Protein 9CE9 (pdb70)

Foldseek 3Di:
DDDPLDDDWDWAWAKEFEDAAAQAPAHDGDHLLAKAKAAADCSNVVCVQAQDKKFKAQPPVGQIDIHGHRHHDPVADHRYMYIGQNHVVSNPHNVVRITTMIITD

Radius of gyration: 12.63 Å; Cα contacts (8 Å, |Δi|>4): 256; chains: 1; bounding box: 28×34×27 Å

Structure (mmCIF, N/CA/C/O backbone):
data_9CE9
#
_entry.id   9CE9
#
loop_
_atom_site.group_PDB
_atom_site.id
_atom_site.type_symbol
_atom_site.label_atom_id
_atom_site.label_alt_id
_atom_site.label_comp_id
_atom_site.label_asym_id
_atom_site.label_entity_id
_atom_site.label_seq_id
_atom_site.pdbx_PDB_ins_code
_atom_site.Cartn_x
_atom_site.Cartn_y
_atom_site.Cartn_z
_atom_site.occupancy
_atom_site.B_iso_or_equiv
_atom_site.auth_seq_id
_atom_site.auth_comp_id
_atom_site.auth_asym_id
_atom_site.auth_atom_id
_atom_site.pdbx_PDB_model_num
ATOM 1 N N . GLY A 1 1 ? -9.874 22.492 -10.315 1.00 13.00 1 GLY A N 1
ATOM 2 C CA . GLY A 1 1 ? -9.923 22.318 -11.784 1.00 45.03 1 GLY A CA 1
ATOM 3 C C . GLY A 1 1 ? -8.895 21.298 -12.247 1.00 30.34 1 GLY A C 1
ATOM 4 O O . GLY A 1 1 ? -8.709 20.272 -11.576 1.00 4.23 1 GLY A O 1
ATOM 10 N N . HIS A 1 2 ? -8.213 21.579 -13.375 1.00 50.31 2 HIS A N 1
ATOM 11 C CA . HIS A 1 2 ? -7.169 20.690 -13.923 1.00 74.42 2 HIS A CA 1
ATOM 12 C C . HIS A 1 2 ? -5.856 20.845 -13.124 1.00 43.43 2 HIS A C 1
ATOM 13 O O . HIS A 1 2 ? -5.596 21.904 -12.534 1.00 1.22 2 HIS A O 1
ATOM 28 N N . ALA A 1 3 ? -5.034 19.790 -13.134 1.00 1.51 3 ALA A N 1
ATOM 29 C CA . ALA A 1 3 ? -3.747 19.753 -12.422 1.00 3.12 3 ALA A CA 1
ATOM 30 C C . ALA A 1 3 ? -2.865 18.636 -13.013 1.00 21.30 3 ALA A C 1
ATOM 31 O O . ALA A 1 3 ? -3.047 17.469 -12.662 1.00 5.41 3 ALA A O 1
ATOM 38 N N . PRO A 1 4 ? -1.919 18.965 -13.959 1.00 10.51 4 PRO A N 1
ATOM 39 C CA . PRO A 1 4 ? -1.014 17.957 -14.570 1.00 4.43 4 PRO A CA 1
ATOM 40 C C . PRO A 1 4 ? 0.163 17.591 -13.631 1.00 71.11 4 PRO A C 1
ATOM 41 O O . PRO A 1 4 ? 1.319 17.989 -13.859 1.00 50.13 4 PRO A O 1
ATOM 52 N N . ALA A 1 5 ? -0.163 16.830 -12.567 1.00 23.05 5 ALA A N 1
ATOM 53 C CA . ALA A 1 5 ? 0.779 16.473 -11.489 1.00 23.44 5 ALA A CA 1
ATOM 54 C C . ALA A 1 5 ? 1.931 15.591 -12.017 1.00 74.42 5 ALA A C 1
ATOM 55 O O . ALA A 1 5 ? 1.702 14.501 -12.546 1.00 11.44 5 ALA A O 1
ATOM 62 N N . GLU A 1 6 ? 3.163 16.101 -11.877 1.00 20.40 6 GLU A N 1
ATOM 63 C CA . GLU A 1 6 ? 4.396 15.441 -12.328 1.00 54.32 6 GLU A CA 1
ATOM 64 C C . GLU A 1 6 ? 5.247 15.089 -11.093 1.00 54.23 6 GLU A C 1
ATOM 65 O O . GLU A 1 6 ? 6.108 15.870 -10.662 1.00 0.34 6 GLU A O 1
ATOM 77 N N . LYS A 1 7 ? 4.911 13.955 -10.464 1.00 23.23 7 LYS A N 1
ATOM 78 C CA . LYS A 1 7 ? 5.612 13.455 -9.276 1.00 73.35 7 LYS A CA 1
ATOM 79 C C . LYS A 1 7 ? 6.930 12.775 -9.688 1.00 50.35 7 LYS A C 1
ATOM 80 O O . LYS A 1 7 ? 6.954 11.970 -10.634 1.00 34.51 7 LYS A O 1
ATOM 99 N N . ARG A 1 8 ? 8.022 13.127 -8.980 1.00 51.21 8 ARG A N 1
ATOM 100 C CA . ARG A 1 8 ? 9.312 12.446 -9.101 1.00 0.41 8 ARG A CA 1
ATOM 101 C C . ARG A 1 8 ? 9.174 11.027 -8.525 1.00 21.42 8 ARG A C 1
ATOM 102 O O . ARG A 1 8 ? 9.215 10.843 -7.297 1.00 35.11 8 ARG A O 1
ATOM 123 N N . SER A 1 9 ? 8.929 10.053 -9.424 1.00 24.23 9 SER A N 1
ATOM 124 C CA . SER A 1 9 ? 8.788 8.635 -9.061 1.00 22.22 9 SER A CA 1
ATOM 125 C C . SER A 1 9 ? 10.161 8.087 -8.627 1.00 44.14 9 SER A C 1
ATOM 126 O O . SER A 1 9 ? 11.010 7.762 -9.461 1.00 24.03 9 SER A O 1
ATOM 134 N N . THR A 1 10 ? 10.369 8.040 -7.305 1.00 41.25 10 THR A N 1
ATOM 135 C CA . THR A 1 10 ? 11.675 7.763 -6.683 1.00 1.24 10 THR A CA 1
ATOM 136 C C . THR A 1 10 ? 11.473 6.749 -5.558 1.00 61.42 10 THR A C 1
ATOM 137 O O . THR A 1 10 ? 10.553 6.916 -4.739 1.00 44.22 10 THR A O 1
ATOM 148 N N . THR A 1 11 ? 12.310 5.691 -5.542 1.00 15.03 11 THR A N 1
ATOM 149 C CA . THR A 1 11 ? 12.264 4.662 -4.505 1.00 4.53 11 THR A CA 1
ATOM 150 C C . THR A 1 11 ? 12.708 5.268 -3.158 1.00 42.11 11 THR A C 1
ATOM 151 O O . THR A 1 11 ? 13.768 5.903 -3.066 1.00 51.23 11 THR A O 1
ATOM 162 N N . ARG A 1 12 ? 11.852 5.126 -2.147 1.00 62.24 12 ARG A N 1
ATOM 163 C CA . ARG A 1 12 ? 12.087 5.656 -0.802 1.00 21.20 12 ARG A CA 1
ATOM 164 C C . ARG A 1 12 ? 11.422 4.737 0.208 1.00 12.23 12 ARG A C 1
ATOM 165 O O . ARG A 1 12 ? 10.394 4.114 -0.095 1.00 34.40 12 ARG A O 1
ATOM 186 N N . GLU A 1 13 ? 11.990 4.685 1.417 1.00 72.21 13 GLU A N 1
ATOM 187 C CA . GLU A 1 13 ? 11.435 3.871 2.492 1.00 71.22 13 GLU A CA 1
ATOM 188 C C . GLU A 1 13 ? 10.288 4.636 3.159 1.00 13.14 13 GLU A C 1
ATOM 189 O O . GLU A 1 13 ? 10.271 5.877 3.202 1.00 53.33 13 GLU A O 1
ATOM 201 N N . GLY A 1 14 ? 9.327 3.867 3.626 1.00 62.55 14 GLY A N 1
ATOM 202 C CA . GLY A 1 14 ? 8.160 4.364 4.311 1.00 20.52 14 GLY A CA 1
ATOM 203 C C . GLY A 1 14 ? 7.505 3.236 5.057 1.00 54.34 14 GLY A C 1
ATOM 204 O O . GLY A 1 14 ? 8.018 2.120 5.072 1.00 51.11 14 GLY A O 1
ATOM 208 N N . ARG A 1 15 ? 6.387 3.517 5.689 1.00 15.23 15 ARG A N 1
ATOM 209 C CA . ARG A 1 15 ? 5.604 2.514 6.399 1.00 61.15 15 ARG A CA 1
ATOM 210 C C . ARG A 1 15 ? 4.459 2.040 5.488 1.00 2.42 15 ARG A C 1
ATOM 211 O O . ARG A 1 15 ? 3.937 2.812 4.675 1.00 73.32 15 ARG A O 1
ATOM 232 N N . GLY A 1 16 ? 4.113 0.763 5.613 1.00 50.32 16 GLY A N 1
ATOM 233 C CA . GLY A 1 16 ? 3.068 0.134 4.825 1.00 41.21 16 GLY A CA 1
ATOM 234 C C . GLY A 1 16 ? 2.373 -0.916 5.659 1.00 32.35 16 GLY A C 1
ATOM 235 O O . GLY A 1 16 ? 2.999 -1.904 6.034 1.00 72.34 16 GLY A O 1
ATOM 239 N N . THR A 1 17 ? 1.107 -0.660 6.009 1.00 22.01 17 THR A N 1
ATOM 240 C CA . THR A 1 17 ? 0.271 -1.550 6.843 1.00 71.35 17 THR A CA 1
ATOM 241 C C . THR A 1 17 ? -0.811 -2.219 5.997 1.00 54.44 17 THR A C 1
ATOM 242 O O . THR A 1 17 ? -1.055 -1.801 4.877 1.00 35.15 17 THR A O 1
ATOM 253 N N . TRP A 1 18 ? -1.430 -3.283 6.520 1.00 61.20 18 TRP A N 1
ATOM 254 C CA . TRP A 1 18 ? -2.548 -3.949 5.828 1.00 42.34 18 TRP A CA 1
ATOM 255 C C . TRP A 1 18 ? -3.892 -3.412 6.330 1.00 55.21 18 TRP A C 1
ATOM 256 O O . TRP A 1 18 ? -4.001 -2.961 7.475 1.00 5.13 18 TRP A O 1
ATOM 277 N N . TYR A 1 19 ? -4.898 -3.438 5.450 1.00 63.23 19 TYR A N 1
ATOM 278 C CA . TYR A 1 19 ? -6.305 -3.136 5.820 1.00 42.51 19 TYR A CA 1
ATOM 279 C C . TYR A 1 19 ? -7.239 -4.230 5.258 1.00 41.42 19 TYR A C 1
ATOM 280 O O . TYR A 1 19 ? -6.795 -5.083 4.493 1.00 31.12 19 TYR A O 1
ATOM 298 N N . ASP A 1 20 ? -8.530 -4.195 5.635 1.00 4.45 20 ASP A N 1
ATOM 299 C CA . ASP A 1 20 ? -9.541 -5.137 5.112 1.00 0.12 20 ASP A CA 1
ATOM 300 C C . ASP A 1 20 ? -10.075 -4.611 3.779 1.00 63.53 20 ASP A C 1
ATOM 301 O O . ASP A 1 20 ? -10.923 -3.711 3.736 1.00 72.52 20 ASP A O 1
ATOM 310 N N . THR A 1 21 ? -9.517 -5.152 2.704 1.00 63.13 21 THR A N 1
ATOM 311 C CA . THR A 1 21 ? -9.825 -4.758 1.334 1.00 43.41 21 THR A CA 1
ATOM 312 C C . THR A 1 21 ? -11.155 -5.367 0.855 1.00 41.45 21 THR A C 1
ATOM 313 O O . THR A 1 21 ? -11.354 -6.585 0.933 1.00 2.30 21 THR A O 1
ATOM 324 N N . GLY A 1 22 ? -12.040 -4.493 0.354 1.00 70.30 22 GLY A N 1
ATOM 325 C CA . GLY A 1 22 ? -13.335 -4.877 -0.205 1.00 31.22 22 GLY A CA 1
ATOM 326 C C . GLY A 1 22 ? -13.735 -3.918 -1.314 1.00 12.34 22 GLY A C 1
ATOM 327 O O . GLY A 1 22 ? -14.019 -4.337 -2.442 1.00 21.44 22 GLY A O 1
ATOM 331 N N . LEU A 1 23 ? -13.714 -2.615 -0.997 1.00 64.15 23 LEU A N 1
ATOM 332 C CA . LEU A 1 23 ? -14.044 -1.535 -1.942 1.00 62.13 23 LEU A CA 1
ATOM 333 C C . LEU A 1 23 ? -13.007 -0.406 -1.810 1.00 52.12 23 LEU A C 1
ATOM 334 O O . LEU A 1 23 ? -12.898 0.211 -0.744 1.00 32.34 23 LEU A O 1
ATOM 350 N N . GLY A 1 24 ? -12.251 -0.155 -2.895 1.00 14.44 24 GLY A N 1
ATOM 351 C CA . GLY A 1 24 ? -11.274 0.935 -2.938 1.00 42.03 24 GLY A CA 1
ATOM 352 C C . GLY A 1 24 ? -11.943 2.301 -3.026 1.00 31.30 24 GLY A C 1
ATOM 353 O O . GLY A 1 24 ? -13.081 2.410 -3.504 1.00 43.35 24 GLY A O 1
ATOM 357 N N . ALA A 1 25 ? -11.233 3.334 -2.535 1.00 2.31 25 ALA A N 1
ATOM 358 C CA . ALA A 1 25 ? -11.683 4.745 -2.565 1.00 32.24 25 ALA A CA 1
ATOM 359 C C . ALA A 1 25 ? -11.610 5.341 -3.982 1.00 35.01 25 ALA A C 1
ATOM 360 O O . ALA A 1 25 ? -12.127 6.435 -4.222 1.00 61.24 25 ALA A O 1
ATOM 367 N N . CYS A 1 26 ? -10.950 4.619 -4.902 1.00 53.34 26 CYS A N 1
ATOM 368 C CA . CYS A 1 26 ? -11.007 4.871 -6.352 1.00 31.33 26 CYS A CA 1
ATOM 369 C C . CYS A 1 26 ? -11.916 3.800 -6.988 1.00 53.11 26 CYS A C 1
ATOM 370 O O . CYS A 1 26 ? -12.466 2.950 -6.271 1.00 2.13 26 CYS A O 1
ATOM 377 N N . GLY A 1 27 ? -12.131 3.886 -8.317 1.00 14.10 27 GLY A N 1
ATOM 378 C CA . GLY A 1 27 ? -12.990 2.936 -9.044 1.00 31.11 27 GLY A CA 1
ATOM 379 C C . GLY A 1 27 ? -12.377 1.534 -9.202 1.00 60.30 27 GLY A C 1
ATOM 380 O O . GLY A 1 27 ? -12.046 1.110 -10.314 1.00 50.04 27 GLY A O 1
ATOM 384 N N . TRP A 1 28 ? -12.225 0.841 -8.071 1.00 25.41 28 TRP A N 1
ATOM 385 C CA . TRP A 1 28 ? -11.704 -0.528 -7.968 1.00 53.43 28 TRP A CA 1
ATOM 386 C C . TRP A 1 28 ? -12.421 -1.206 -6.790 1.00 65.25 28 TRP A C 1
ATOM 387 O O . TRP A 1 28 ? -12.694 -0.565 -5.769 1.00 14.13 28 TRP A O 1
ATOM 408 N N . ASN A 1 29 ? -12.728 -2.497 -6.959 1.00 4.43 29 ASN A N 1
ATOM 409 C CA . ASN A 1 29 ? -13.319 -3.340 -5.906 1.00 42.33 29 ASN A CA 1
ATOM 410 C C . ASN A 1 29 ? -12.546 -4.677 -5.875 1.00 31.12 29 ASN A C 1
ATOM 411 O O . ASN A 1 29 ? -12.575 -5.450 -6.826 1.00 11.12 29 ASN A O 1
ATOM 422 N N . ASN A 1 30 ? -11.825 -4.914 -4.765 1.00 74.10 30 ASN A N 1
ATOM 423 C CA . ASN A 1 30 ? -10.851 -6.027 -4.651 1.00 32.11 30 ASN A CA 1
ATOM 424 C C . ASN A 1 30 ? -11.048 -6.758 -3.329 1.00 1.13 30 ASN A C 1
ATOM 425 O O . ASN A 1 30 ? -11.524 -6.169 -2.365 1.00 44.41 30 ASN A O 1
ATOM 436 N N . VAL A 1 31 ? -10.682 -8.043 -3.301 1.00 13.44 31 VAL A N 1
ATOM 437 C CA . VAL A 1 31 ? -10.704 -8.862 -2.081 1.00 51.41 31 VAL A CA 1
ATOM 438 C C . VAL A 1 31 ? -9.354 -8.756 -1.341 1.00 33.42 31 VAL A C 1
ATOM 439 O O . VAL A 1 31 ? -8.410 -8.109 -1.821 1.00 34.51 31 VAL A O 1
ATOM 452 N N . ASN A 1 32 ? -9.293 -9.402 -0.173 1.00 22.42 32 ASN A N 1
ATOM 453 C CA . ASN A 1 32 ? -8.114 -9.408 0.712 1.00 21.15 32 ASN A CA 1
ATOM 454 C C . ASN A 1 32 ? -6.885 -10.081 0.059 1.00 54.33 32 ASN A C 1
ATOM 455 O O . ASN A 1 32 ? -5.748 -9.645 0.278 1.00 53.12 32 ASN A O 1
ATOM 466 N N . SER A 1 33 ? -7.139 -11.125 -0.755 1.00 31.53 33 SER A N 1
ATOM 467 C CA . SER A 1 33 ? -6.081 -11.944 -1.397 1.00 42.20 33 SER A CA 1
ATOM 468 C C . SER A 1 33 ? -5.376 -11.182 -2.538 1.00 43.31 33 SER A C 1
ATOM 469 O O . SER A 1 33 ? -4.271 -11.567 -2.946 1.00 44.42 33 SER A O 1
ATOM 477 N N . ASP A 1 34 ? -6.016 -10.105 -3.042 1.00 21.54 34 ASP A N 1
ATOM 478 C CA . ASP A 1 34 ? -5.476 -9.274 -4.141 1.00 5.14 34 ASP A CA 1
ATOM 479 C C . ASP A 1 34 ? -4.250 -8.472 -3.692 1.00 33.45 34 ASP A C 1
ATOM 480 O O . ASP A 1 34 ? -3.854 -8.517 -2.524 1.00 74.33 34 ASP A O 1
ATOM 489 N N . THR A 1 35 ? -3.613 -7.805 -4.663 1.00 42.33 35 THR A N 1
ATOM 490 C CA . THR A 1 35 ? -2.427 -6.967 -4.445 1.00 44.43 35 THR A CA 1
ATOM 491 C C . THR A 1 35 ? -2.701 -5.524 -4.913 1.00 31.32 35 THR A C 1
ATOM 492 O O . THR A 1 35 ? -2.283 -5.110 -5.999 1.00 70.15 35 THR A O 1
ATOM 503 N N . VAL A 1 36 ? -3.472 -4.778 -4.102 1.00 71.15 36 VAL A N 1
ATOM 504 C CA . VAL A 1 36 ? -3.714 -3.334 -4.318 1.00 52.21 36 VAL A CA 1
ATOM 505 C C . VAL A 1 36 ? -3.280 -2.542 -3.077 1.00 65.32 36 VAL A C 1
ATOM 506 O O . VAL A 1 36 ? -3.025 -3.121 -2.016 1.00 24.21 36 VAL A O 1
ATOM 519 N N . ILE A 1 37 ? -3.173 -1.216 -3.237 1.00 22.43 37 ILE A N 1
ATOM 520 C CA . ILE A 1 37 ? -2.606 -0.312 -2.219 1.00 42.41 37 ILE A CA 1
ATOM 521 C C . ILE A 1 37 ? -3.594 0.835 -1.896 1.00 22.12 37 ILE A C 1
ATOM 522 O O . ILE A 1 37 ? -4.414 1.257 -2.749 1.00 21.50 37 ILE A O 1
ATOM 538 N N . ALA A 1 38 ? -3.517 1.292 -0.639 1.00 64.40 38 ALA A N 1
ATOM 539 C CA . ALA A 1 38 ? -4.180 2.493 -0.153 1.00 4.25 38 ALA A CA 1
ATOM 540 C C . ALA A 1 38 ? -3.111 3.555 0.098 1.00 63.13 38 ALA A C 1
ATOM 541 O O . ALA A 1 38 ? -2.291 3.405 1.004 1.00 61.52 38 ALA A O 1
ATOM 548 N N . LEU A 1 39 ? -3.118 4.613 -0.713 1.00 3.34 39 LEU A N 1
ATOM 549 C CA . LEU A 1 39 ? -2.070 5.667 -0.678 1.00 43.20 39 LEU A CA 1
ATOM 550 C C . LEU A 1 39 ? -2.620 6.860 0.114 1.00 50.21 39 LEU A C 1
ATOM 551 O O . LEU A 1 39 ? -3.835 6.974 0.283 1.00 34.10 39 LEU A O 1
ATOM 567 N N . SER A 1 40 ? -1.716 7.726 0.609 1.00 22.32 40 SER A N 1
ATOM 568 C CA . SER A 1 40 ? -2.068 8.992 1.282 1.00 73.42 40 SER A CA 1
ATOM 569 C C . SER A 1 40 ? -3.141 9.785 0.468 1.00 42.10 40 SER A C 1
ATOM 570 O O . SER A 1 40 ? -3.148 9.703 -0.770 1.00 42.23 40 SER A O 1
ATOM 578 N N . PRO A 1 41 ? -4.068 10.539 1.153 1.00 21.25 41 PRO A N 1
ATOM 579 C CA . PRO A 1 41 ? -5.264 11.178 0.513 1.00 43.10 41 PRO A CA 1
ATOM 580 C C . PRO A 1 41 ? -4.911 11.978 -0.761 1.00 61.11 41 PRO A C 1
ATOM 581 O O . PRO A 1 41 ? -3.915 12.712 -0.771 1.00 13.35 41 PRO A O 1
ATOM 592 N N . SER A 1 42 ? -5.747 11.822 -1.818 1.00 34.54 42 SER A N 1
ATOM 593 C CA . SER A 1 42 ? -5.526 12.396 -3.169 1.00 64.51 42 SER A CA 1
ATOM 594 C C . SER A 1 42 ? -5.355 13.930 -3.150 1.00 41.32 42 SER A C 1
ATOM 595 O O . SER A 1 42 ? -4.772 14.496 -4.072 1.00 14.51 42 SER A O 1
ATOM 603 N N . VAL A 1 43 ? -5.877 14.582 -2.090 1.00 62.40 43 VAL A N 1
ATOM 604 C CA . VAL A 1 43 ? -5.639 16.016 -1.815 1.00 52.12 43 VAL A CA 1
ATOM 605 C C . VAL A 1 43 ? -4.119 16.279 -1.709 1.00 31.21 43 VAL A C 1
ATOM 606 O O . VAL A 1 43 ? -3.575 17.151 -2.388 1.00 62.33 43 VAL A O 1
ATOM 619 N N . TYR A 1 44 ? -3.444 15.455 -0.900 1.00 21.13 44 TYR A N 1
ATOM 620 C CA . TYR A 1 44 ? -1.999 15.550 -0.633 1.00 15.31 44 TYR A CA 1
ATOM 621 C C . TYR A 1 44 ? -1.190 14.882 -1.764 1.00 20.05 44 TYR A C 1
ATOM 622 O O . TYR A 1 44 ? -0.058 15.264 -2.040 1.00 51.25 44 TYR A O 1
ATOM 640 N N . SER A 1 45 ? -1.793 13.871 -2.408 1.00 0.14 45 SER A N 1
ATOM 641 C CA . SER A 1 45 ? -1.134 13.066 -3.460 1.00 44.12 45 SER A CA 1
ATOM 642 C C . SER A 1 45 ? -1.434 13.590 -4.890 1.00 1.31 45 SER A C 1
ATOM 643 O O . SER A 1 45 ? -1.126 12.910 -5.883 1.00 4.33 45 SER A O 1
ATOM 651 N N . GLY A 1 46 ? -2.065 14.785 -4.972 1.00 3.30 46 GLY A N 1
ATOM 652 C CA . GLY A 1 46 ? -2.289 15.492 -6.249 1.00 64.22 46 GLY A CA 1
ATOM 653 C C . GLY A 1 46 ? -3.341 14.850 -7.157 1.00 50.13 46 GLY A C 1
ATOM 654 O O . GLY A 1 46 ? -3.516 15.293 -8.297 1.00 4.25 46 GLY A O 1
ATOM 658 N N . GLY A 1 47 ? -4.018 13.789 -6.665 1.00 74.24 47 GLY A N 1
ATOM 659 C CA . GLY A 1 47 ? -5.018 13.050 -7.444 1.00 54.32 47 GLY A CA 1
ATOM 660 C C . GLY A 1 47 ? -4.411 11.964 -8.330 1.00 71.02 47 GLY A C 1
ATOM 661 O O . GLY A 1 47 ? -4.978 10.874 -8.470 1.00 53.24 47 GLY A O 1
ATOM 665 N N . SER A 1 48 ? -3.207 12.244 -8.871 1.00 73.45 48 SER A N 1
ATOM 666 C CA . SER A 1 48 ? -2.547 11.409 -9.888 1.00 15.43 48 SER A CA 1
ATOM 667 C C . SER A 1 48 ? -1.841 10.177 -9.269 1.00 32.12 48 SER A C 1
ATOM 668 O O . SER A 1 48 ? -1.146 9.462 -9.981 1.00 64.14 48 SER A O 1
ATOM 676 N N . HIS A 1 49 ? -2.003 9.947 -7.951 1.00 52.22 49 HIS A N 1
ATOM 677 C CA . HIS A 1 49 ? -1.523 8.701 -7.297 1.00 44.54 49 HIS A CA 1
ATOM 678 C C . HIS A 1 49 ? -2.582 7.594 -7.418 1.00 1.23 49 HIS A C 1
ATOM 679 O O . HIS A 1 49 ? -2.239 6.416 -7.347 1.00 3.24 49 HIS A O 1
ATOM 694 N N . CYS A 1 50 ? -3.851 7.992 -7.606 1.00 3.02 50 CYS A N 1
ATOM 695 C CA . CYS A 1 50 ? -4.968 7.054 -7.816 1.00 61.40 50 CYS A CA 1
ATOM 696 C C . CYS A 1 50 ? -4.782 6.312 -9.160 1.00 13.21 50 CYS A C 1
ATOM 697 O O . CYS A 1 50 ? -4.748 6.955 -10.222 1.00 12.21 50 CYS A O 1
ATOM 704 N N . GLY A 1 51 ? -4.629 4.969 -9.093 1.00 12.44 51 GLY A N 1
ATOM 705 C CA . GLY A 1 51 ? -4.454 4.137 -10.292 1.00 54.02 51 GLY A CA 1
ATOM 706 C C . GLY A 1 51 ? -3.010 4.021 -10.765 1.00 54.01 51 GLY A C 1
ATOM 707 O O . GLY A 1 51 ? -2.764 3.786 -11.955 1.00 62.52 51 GLY A O 1
ATOM 711 N N . GLN A 1 52 ? -2.048 4.184 -9.841 1.00 32.50 52 GLN A N 1
ATOM 712 C CA . GLN A 1 52 ? -0.604 4.036 -10.146 1.00 12.10 52 GLN A CA 1
ATOM 713 C C . GLN A 1 52 ? -0.081 2.703 -9.605 1.00 55.13 52 GLN A C 1
ATOM 714 O O . GLN A 1 52 ? -0.408 2.322 -8.476 1.00 43.03 52 GLN A O 1
ATOM 728 N N . THR A 1 53 ? 0.739 2.001 -10.406 1.00 52.35 53 THR A N 1
ATOM 729 C CA . THR A 1 53 ? 1.430 0.790 -9.950 1.00 13.42 53 THR A CA 1
ATOM 730 C C . THR A 1 53 ? 2.636 1.204 -9.071 1.00 51.41 53 THR A C 1
ATOM 731 O O . THR A 1 53 ? 3.390 2.124 -9.425 1.00 3.00 53 THR A O 1
ATOM 742 N N . VAL A 1 54 ? 2.773 0.563 -7.900 1.00 1.41 54 VAL A N 1
ATOM 743 C CA . VAL A 1 54 ? 3.824 0.879 -6.915 1.00 44.23 54 VAL A CA 1
ATOM 744 C C . VAL A 1 54 ? 4.549 -0.413 -6.498 1.00 72.33 54 VAL A C 1
ATOM 745 O O . VAL A 1 54 ? 3.913 -1.371 -6.016 1.00 74.20 54 VAL A O 1
ATOM 758 N N . THR A 1 55 ? 5.873 -0.432 -6.722 1.00 41.43 55 THR A N 1
ATOM 759 C CA . THR A 1 55 ? 6.765 -1.480 -6.237 1.00 61.52 55 THR A CA 1
ATOM 760 C C . THR A 1 55 ? 7.181 -1.155 -4.791 1.00 33.52 55 THR A C 1
ATOM 761 O O . THR A 1 55 ? 7.784 -0.108 -4.536 1.00 13.25 55 THR A O 1
ATOM 772 N N . VAL A 1 56 ? 6.817 -2.051 -3.867 1.00 3.32 56 VAL A N 1
ATOM 773 C CA . VAL A 1 56 ? 7.109 -1.937 -2.424 1.00 11.34 56 VAL A CA 1
ATOM 774 C C . VAL A 1 56 ? 8.122 -3.040 -2.024 1.00 65.32 56 VAL A C 1
ATOM 775 O O . VAL A 1 56 ? 7.894 -4.213 -2.305 1.00 31.24 56 VAL A O 1
ATOM 788 N N . THR A 1 57 ? 9.269 -2.656 -1.428 1.00 52.23 57 THR A N 1
ATOM 789 C CA . THR A 1 57 ? 10.312 -3.620 -0.992 1.00 1.14 57 THR A CA 1
ATOM 790 C C . THR A 1 57 ? 10.527 -3.531 0.533 1.00 43.23 57 THR A C 1
ATOM 791 O O . THR A 1 57 ? 11.185 -2.599 1.009 1.00 32.21 57 THR A O 1
ATOM 802 N N . ASN A 1 58 ? 9.963 -4.499 1.290 1.00 40.50 58 ASN A N 1
ATOM 803 C CA . ASN A 1 58 ? 10.084 -4.542 2.764 1.00 55.31 58 ASN A CA 1
ATOM 804 C C . ASN A 1 58 ? 11.555 -4.707 3.148 1.00 32.54 58 ASN A C 1
ATOM 805 O O . ASN A 1 58 ? 12.120 -5.785 2.979 1.00 3.55 58 ASN A O 1
ATOM 816 N N . VAL A 1 59 ? 12.154 -3.622 3.667 1.00 0.32 59 VAL A N 1
ATOM 817 C CA . VAL A 1 59 ? 13.609 -3.531 3.931 1.00 45.32 59 VAL A CA 1
ATOM 818 C C . VAL A 1 59 ? 14.046 -4.447 5.098 1.00 25.12 59 VAL A C 1
ATOM 819 O O . VAL A 1 59 ? 15.236 -4.747 5.239 1.00 2.03 59 VAL A O 1
ATOM 832 N N . VAL A 1 60 ? 13.063 -4.891 5.915 1.00 21.14 60 VAL A N 1
ATOM 833 C CA . VAL A 1 60 ? 13.290 -5.782 7.072 1.00 25.53 60 VAL A CA 1
ATOM 834 C C . VAL A 1 60 ? 13.904 -7.127 6.622 1.00 72.30 60 VAL A C 1
ATOM 835 O O . VAL A 1 60 ? 14.825 -7.643 7.253 1.00 73.25 60 VAL A O 1
ATOM 848 N N . THR A 1 61 ? 13.387 -7.662 5.507 1.00 54.52 61 THR A N 1
ATOM 849 C CA . THR A 1 61 ? 13.771 -8.994 4.985 1.00 62.05 61 THR A CA 1
ATOM 850 C C . THR A 1 61 ? 14.226 -8.924 3.500 1.00 2.54 61 THR A C 1
ATOM 851 O O . THR A 1 61 ? 14.735 -9.911 2.952 1.00 5.15 61 THR A O 1
ATOM 862 N N . GLY A 1 62 ? 14.065 -7.737 2.879 1.00 64.45 62 GLY A N 1
ATOM 863 C CA . GLY A 1 62 ? 14.395 -7.524 1.461 1.00 62.52 62 GLY A CA 1
ATOM 864 C C . GLY A 1 62 ? 13.355 -8.083 0.491 1.00 40.13 62 GLY A C 1
ATOM 865 O O . GLY A 1 62 ? 13.637 -8.198 -0.704 1.00 4.21 62 GLY A O 1
ATOM 869 N N . ALA A 1 63 ? 12.148 -8.419 1.003 1.00 31.55 63 ALA A N 1
ATOM 870 C CA . ALA A 1 63 ? 11.068 -9.011 0.185 1.00 35.22 63 ALA A CA 1
ATOM 871 C C . ALA A 1 63 ? 10.367 -7.921 -0.647 1.00 21.11 63 ALA A C 1
ATOM 872 O O . ALA A 1 63 ? 9.813 -6.967 -0.093 1.00 13.11 63 ALA A O 1
ATOM 879 N N . LYS A 1 64 ? 10.395 -8.098 -1.974 1.00 64.52 64 LYS A N 1
ATOM 880 C CA . LYS A 1 64 ? 9.864 -7.143 -2.955 1.00 54.41 64 LYS A CA 1
ATOM 881 C C . LYS A 1 64 ? 8.545 -7.702 -3.509 1.00 25.33 64 LYS A C 1
ATOM 882 O O . LYS A 1 64 ? 8.472 -8.874 -3.904 1.00 0.13 64 LYS A O 1
ATOM 901 N N . ALA A 1 65 ? 7.523 -6.850 -3.536 1.00 21.53 65 ALA A N 1
ATOM 902 C CA . ALA A 1 65 ? 6.229 -7.132 -4.160 1.00 4.52 65 ALA A CA 1
ATOM 903 C C . ALA A 1 65 ? 5.711 -5.854 -4.841 1.00 30.11 65 ALA A C 1
ATOM 904 O O . ALA A 1 65 ? 6.333 -4.784 -4.734 1.00 52.14 65 ALA A O 1
ATOM 911 N N . THR A 1 66 ? 4.597 -5.969 -5.571 1.00 14.24 66 THR A N 1
ATOM 912 C CA . THR A 1 66 ? 4.010 -4.853 -6.332 1.00 52.25 66 THR A CA 1
ATOM 913 C C . THR A 1 66 ? 2.479 -4.834 -6.155 1.00 21.13 66 THR A C 1
ATOM 914 O O . THR A 1 66 ? 1.821 -5.881 -6.235 1.00 52.33 66 THR A O 1
ATOM 925 N N . GLY A 1 67 ? 1.936 -3.628 -5.910 1.00 42.35 67 GLY A N 1
ATOM 926 C CA . GLY A 1 67 ? 0.494 -3.413 -5.790 1.00 33.52 67 GLY A CA 1
ATOM 927 C C . GLY A 1 67 ? 0.084 -2.113 -6.453 1.00 65.25 67 GLY A C 1
ATOM 928 O O . GLY A 1 67 ? 0.884 -1.182 -6.530 1.00 55.43 67 GLY A O 1
ATOM 932 N N . THR A 1 68 ? -1.160 -2.043 -6.939 1.00 65.11 68 THR A N 1
ATOM 933 C CA . THR A 1 68 ? -1.680 -0.850 -7.639 1.00 70.25 68 THR A CA 1
ATOM 934 C C . THR A 1 68 ? -2.606 -0.058 -6.705 1.00 2.43 68 THR A C 1
ATOM 935 O O . THR A 1 68 ? -3.480 -0.640 -6.066 1.00 63.32 68 THR A O 1
ATOM 946 N N . VAL A 1 69 ? -2.401 1.270 -6.643 1.00 44.51 69 VAL A N 1
ATOM 947 C CA . VAL A 1 69 ? -3.191 2.175 -5.793 1.00 72.15 69 VAL A CA 1
ATOM 948 C C . VAL A 1 69 ? -4.656 2.190 -6.253 1.00 72.15 69 VAL A C 1
ATOM 949 O O . VAL A 1 69 ? -4.988 2.749 -7.307 1.00 74.24 69 VAL A O 1
ATOM 962 N N . ALA A 1 70 ? -5.498 1.547 -5.453 1.00 41.21 70 ALA A N 1
ATOM 963 C CA . ALA A 1 70 ? -6.937 1.423 -5.698 1.00 52.52 70 ALA A CA 1
ATOM 964 C C . ALA A 1 70 ? -7.728 2.155 -4.610 1.00 53.41 70 ALA A C 1
ATOM 965 O O . ALA A 1 70 ? -8.905 2.497 -4.799 1.00 31.44 70 ALA A O 1
ATOM 972 N N . ASP A 1 71 ? -7.071 2.398 -3.463 1.00 12.12 71 ASP A N 1
ATOM 973 C CA . ASP A 1 71 ? -7.722 2.967 -2.273 1.00 51.24 71 ASP A CA 1
ATOM 974 C C . ASP A 1 71 ? -6.894 4.144 -1.719 1.00 24.03 71 ASP A C 1
ATOM 975 O O . ASP A 1 71 ? -5.732 4.365 -2.120 1.00 44.53 71 ASP A O 1
ATOM 984 N N . GLU A 1 72 ? -7.508 4.903 -0.805 1.00 45.51 72 GLU A N 1
ATOM 985 C CA . GLU A 1 72 ? -6.894 6.070 -0.155 1.00 44.32 72 GLU A CA 1
ATOM 986 C C . GLU A 1 72 ? -6.864 5.841 1.363 1.00 15.20 72 GLU A C 1
ATOM 987 O O . GLU A 1 72 ? -7.920 5.756 1.997 1.00 42.20 72 GLU A O 1
ATOM 999 N N . CYS A 1 73 ? -5.649 5.692 1.905 1.00 73.42 73 CYS A N 1
ATOM 1000 C CA . CYS A 1 73 ? -5.378 5.652 3.347 1.00 32.24 73 CYS A CA 1
ATOM 1001 C C . CYS A 1 73 ? -5.567 7.070 3.953 1.00 44.24 73 CYS A C 1
ATOM 1002 O O . CYS A 1 73 ? -4.740 7.950 3.705 1.00 40.04 73 CYS A O 1
ATOM 1009 N N . PRO A 1 74 ? -6.687 7.324 4.722 1.00 33.32 74 PRO A N 1
ATOM 1010 C CA . PRO A 1 74 ? -7.046 8.690 5.185 1.00 60.42 74 PRO A CA 1
ATOM 1011 C C . PRO A 1 74 ? -6.121 9.232 6.306 1.00 31.31 74 PRO A C 1
ATOM 1012 O O . PRO A 1 74 ? -5.503 10.293 6.140 1.00 12.14 74 PRO A O 1
ATOM 1023 N N . GLY A 1 75 ? -6.007 8.480 7.425 1.00 42.13 75 GLY A N 1
ATOM 1024 C CA . GLY A 1 75 ? -5.285 8.927 8.624 1.00 5.33 75 GLY A CA 1
ATOM 1025 C C . GLY A 1 75 ? -3.807 8.569 8.591 1.00 64.21 75 GLY A C 1
ATOM 1026 O O . GLY A 1 75 ? -3.280 7.983 9.545 1.00 42.21 75 GLY A O 1
ATOM 1030 N N . CYS A 1 76 ? -3.135 8.943 7.491 1.00 54.14 76 CYS A N 1
ATOM 1031 C CA . CYS A 1 76 ? -1.697 8.703 7.306 1.00 14.32 76 CYS A CA 1
ATOM 1032 C C . CYS A 1 76 ? -1.083 9.770 6.386 1.00 43.42 76 CYS A C 1
ATOM 1033 O O . CYS A 1 76 ? -1.781 10.363 5.548 1.00 75.32 76 CYS A O 1
ATOM 1040 N N . GLY A 1 77 ? 0.228 10.009 6.568 1.00 32.24 77 GLY A N 1
ATOM 1041 C CA . GLY A 1 77 ? 0.989 10.990 5.792 1.00 25.32 77 GLY A CA 1
ATOM 1042 C C . GLY A 1 77 ? 1.765 10.347 4.651 1.00 44.41 77 GLY A C 1
ATOM 1043 O O . GLY A 1 77 ? 1.745 9.124 4.517 1.00 44.22 77 GLY A O 1
ATOM 1047 N N . PRO A 1 78 ? 2.499 11.146 3.810 1.00 42.40 78 PRO A N 1
ATOM 1048 C CA . PRO A 1 78 ? 3.213 10.624 2.601 1.00 50.23 78 PRO A CA 1
ATOM 1049 C C . PRO A 1 78 ? 4.477 9.772 2.914 1.00 70.33 78 PRO A C 1
ATOM 1050 O O . PRO A 1 78 ? 5.309 9.557 2.035 1.00 73.44 78 PRO A O 1
ATOM 1061 N N . ASN A 1 79 ? 4.592 9.281 4.156 1.00 1.14 79 ASN A N 1
ATOM 1062 C CA . ASN A 1 79 ? 5.674 8.373 4.590 1.00 41.35 79 ASN A CA 1
ATOM 1063 C C . ASN A 1 79 ? 5.079 7.114 5.257 1.00 44.25 79 ASN A C 1
ATOM 1064 O O . ASN A 1 79 ? 5.814 6.326 5.849 1.00 20.12 79 ASN A O 1
ATOM 1075 N N . ASP A 1 80 ? 3.748 6.948 5.158 1.00 35.55 80 ASP A N 1
ATOM 1076 C CA . ASP A 1 80 ? 3.008 5.820 5.744 1.00 23.41 80 ASP A CA 1
ATOM 1077 C C . ASP A 1 80 ? 1.728 5.613 4.931 1.00 74.44 80 ASP A C 1
ATOM 1078 O O . ASP A 1 80 ? 0.986 6.560 4.687 1.00 44.51 80 ASP A O 1
ATOM 1087 N N . ILE A 1 81 ? 1.503 4.376 4.493 1.00 63.31 81 ILE A N 1
ATOM 1088 C CA . ILE A 1 81 ? 0.380 4.003 3.617 1.00 11.34 81 ILE A CA 1
ATOM 1089 C C . ILE A 1 81 ? -0.189 2.654 4.079 1.00 30.31 81 ILE A C 1
ATOM 1090 O O . ILE A 1 81 ? 0.382 2.006 4.962 1.00 74.02 81 ILE A O 1
ATOM 1106 N N . ASP A 1 82 ? -1.309 2.245 3.479 1.00 52.23 82 ASP A N 1
ATOM 1107 C CA . ASP A 1 82 ? -1.910 0.909 3.679 1.00 10.42 82 ASP A CA 1
ATOM 1108 C C . ASP A 1 82 ? -1.822 0.087 2.382 1.00 62.43 82 ASP A C 1
ATOM 1109 O O . ASP A 1 82 ? -1.459 0.612 1.325 1.00 65.22 82 ASP A O 1
ATOM 1118 N N . MET A 1 83 ? -2.151 -1.210 2.490 1.00 71.34 83 MET A N 1
ATOM 1119 C CA . MET A 1 83 ? -2.164 -2.159 1.364 1.00 73.11 83 MET A CA 1
ATOM 1120 C C . MET A 1 83 ? -3.031 -3.384 1.718 1.00 32.14 83 MET A C 1
ATOM 1121 O O . MET A 1 83 ? -3.478 -3.544 2.866 1.00 12.21 83 MET A O 1
ATOM 1135 N N . THR A 1 84 ? -3.296 -4.221 0.708 1.00 42.45 84 THR A N 1
ATOM 1136 C CA . THR A 1 84 ? -3.973 -5.513 0.882 1.00 31.40 84 THR A CA 1
ATOM 1137 C C . THR A 1 84 ? -3.178 -6.432 1.836 1.00 32.04 84 THR A C 1
ATOM 1138 O O . THR A 1 84 ? -1.934 -6.412 1.814 1.00 13.34 84 THR A O 1
ATOM 1149 N N . PRO A 1 85 ? -3.881 -7.264 2.672 1.00 22.31 85 PRO A N 1
ATOM 1150 C CA . PRO A 1 85 ? -3.217 -8.236 3.557 1.00 24.24 85 PRO A CA 1
ATOM 1151 C C . PRO A 1 85 ? -2.481 -9.318 2.748 1.00 13.41 85 PRO A C 1
ATOM 1152 O O . PRO A 1 85 ? -1.413 -9.758 3.156 1.00 31.55 85 PRO A O 1
ATOM 1163 N N . GLY A 1 86 ? -3.045 -9.696 1.575 1.00 61.32 86 GLY A N 1
ATOM 1164 C CA . GLY A 1 86 ? -2.415 -10.649 0.655 1.00 63.53 86 GLY A CA 1
ATOM 1165 C C . GLY A 1 86 ? -1.053 -10.173 0.166 1.00 20.14 86 GLY A C 1
ATOM 1166 O O . GLY A 1 86 ? -0.086 -10.944 0.150 1.00 61.34 86 GLY A O 1
ATOM 1170 N N . LEU A 1 87 ? -0.983 -8.880 -0.208 1.00 41.14 87 LEU A N 1
ATOM 1171 C CA . LEU A 1 87 ? 0.274 -8.207 -0.587 1.00 1.31 87 LEU A CA 1
ATOM 1172 C C . LEU A 1 87 ? 1.215 -8.103 0.629 1.00 10.31 87 LEU A C 1
ATOM 1173 O O . LEU A 1 87 ? 2.418 -8.367 0.531 1.00 60.30 87 LEU A O 1
ATOM 1189 N N . PHE A 1 88 ? 0.638 -7.758 1.789 1.00 41.22 88 PHE A N 1
ATOM 1190 C CA . PHE A 1 88 ? 1.400 -7.541 3.031 1.00 50.35 88 PHE A CA 1
ATOM 1191 C C . PHE A 1 88 ? 2.029 -8.857 3.560 1.00 42.21 88 PHE A C 1
ATOM 1192 O O . PHE A 1 88 ? 3.024 -8.818 4.289 1.00 2.01 88 PHE A O 1
ATOM 1209 N N . GLN A 1 89 ? 1.425 -10.006 3.193 1.00 25.52 89 GLN A N 1
ATOM 1210 C CA . GLN A 1 89 ? 2.006 -11.350 3.436 1.00 52.11 89 GLN A CA 1
ATOM 1211 C C . GLN A 1 89 ? 3.239 -11.584 2.544 1.00 31.23 89 GLN A C 1
ATOM 1212 O O . GLN A 1 89 ? 4.153 -12.321 2.918 1.00 44.40 89 GLN A O 1
ATOM 1226 N N . GLN A 1 90 ? 3.217 -10.984 1.342 1.00 61.43 90 GLN A N 1
ATOM 1227 C CA . GLN A 1 90 ? 4.324 -11.071 0.365 1.00 54.44 90 GLN A CA 1
ATOM 1228 C C . GLN A 1 90 ? 5.477 -10.149 0.785 1.00 71.44 90 GLN A C 1
ATOM 1229 O O . GLN A 1 90 ? 6.645 -10.449 0.517 1.00 62.40 90 GLN A O 1
ATOM 1243 N N . LEU A 1 91 ? 5.133 -9.022 1.448 1.00 52.15 91 LEU A N 1
ATOM 1244 C CA . LEU A 1 91 ? 6.140 -8.128 2.081 1.00 4.44 91 LEU A CA 1
ATOM 1245 C C . LEU A 1 91 ? 6.735 -8.771 3.359 1.00 1.10 91 LEU A C 1
ATOM 1246 O O . LEU A 1 91 ? 7.958 -8.779 3.546 1.00 21.01 91 LEU A O 1
ATOM 1262 N N . GLY A 1 92 ? 5.864 -9.340 4.206 1.00 65.03 92 GLY A N 1
ATOM 1263 C CA . GLY A 1 92 ? 6.278 -9.904 5.497 1.00 44.43 92 GLY A CA 1
ATOM 1264 C C . GLY A 1 92 ? 5.177 -10.730 6.147 1.00 1.12 92 GLY A C 1
ATOM 1265 O O . GLY A 1 92 ? 4.754 -11.732 5.580 1.00 73.20 92 GLY A O 1
ATOM 1269 N N . SER A 1 93 ? 4.702 -10.308 7.331 1.00 60.24 93 SER A N 1
ATOM 1270 C CA . SER A 1 93 ? 3.688 -11.052 8.106 1.00 72.43 93 SER A CA 1
ATOM 1271 C C . SER A 1 93 ? 2.596 -10.107 8.598 1.00 3.10 93 SER A C 1
ATOM 1272 O O . SER A 1 93 ? 2.892 -8.984 8.987 1.00 45.21 93 SER A O 1
ATOM 1280 N N . LEU A 1 94 ? 1.339 -10.599 8.600 1.00 22.14 94 LEU A N 1
ATOM 1281 C CA . LEU A 1 94 ? 0.144 -9.835 9.030 1.00 13.04 94 LEU A CA 1
ATOM 1282 C C . LEU A 1 94 ? 0.250 -9.361 10.485 1.00 43.24 94 LEU A C 1
ATOM 1283 O O . LEU A 1 94 ? -0.230 -8.277 10.824 1.00 51.02 94 LEU A O 1
ATOM 1299 N N . ASP A 1 95 ? 0.903 -10.196 11.317 1.00 72.12 95 ASP A N 1
ATOM 1300 C CA . ASP A 1 95 ? 1.102 -9.953 12.762 1.00 73.15 95 ASP A CA 1
ATOM 1301 C C . ASP A 1 95 ? 1.901 -8.657 13.029 1.00 63.23 95 ASP A C 1
ATOM 1302 O O . ASP A 1 95 ? 1.754 -8.038 14.089 1.00 2.51 95 ASP A O 1
ATOM 1311 N N . GLU A 1 96 ? 2.723 -8.252 12.045 1.00 61.53 96 GLU A N 1
ATOM 1312 C CA . GLU A 1 96 ? 3.517 -7.013 12.111 1.00 61.21 96 GLU A CA 1
ATOM 1313 C C . GLU A 1 96 ? 2.613 -5.770 12.109 1.00 51.42 96 GLU A C 1
ATOM 1314 O O . GLU A 1 96 ? 2.953 -4.745 12.720 1.00 70.10 96 GLU A O 1
ATOM 1326 N N . GLY A 1 97 ? 1.459 -5.879 11.417 1.00 40.31 97 GLY A N 1
ATOM 1327 C CA . GLY A 1 97 ? 0.534 -4.768 11.261 1.00 21.03 97 GLY A CA 1
ATOM 1328 C C . GLY A 1 97 ? 1.025 -3.795 10.203 1.00 12.43 97 GLY A C 1
ATOM 1329 O O . GLY A 1 97 ? 0.465 -3.742 9.104 1.00 55.51 97 GLY A O 1
ATOM 1333 N N . VAL A 1 98 ? 2.090 -3.045 10.544 1.00 72.12 98 VAL A N 1
ATOM 1334 C CA . VAL A 1 98 ? 2.830 -2.172 9.614 1.00 24.11 98 VAL A CA 1
ATOM 1335 C C . VAL A 1 98 ? 4.268 -2.711 9.410 1.00 4.15 98 VAL A C 1
ATOM 1336 O O . VAL A 1 98 ? 4.814 -3.378 10.299 1.00 41.03 98 VAL A O 1
ATOM 1349 N N . LEU A 1 99 ? 4.857 -2.440 8.229 1.00 60.12 99 LEU A N 1
ATOM 1350 C CA . LEU A 1 99 ? 6.266 -2.773 7.905 1.00 2.44 99 LEU A CA 1
ATOM 1351 C C . LEU A 1 99 ? 6.912 -1.629 7.124 1.00 10.24 99 LEU A C 1
ATOM 1352 O O . LEU A 1 99 ? 6.233 -0.927 6.365 1.00 74.04 99 LEU A O 1
ATOM 1368 N N . THR A 1 100 ? 8.233 -1.464 7.310 1.00 44.21 100 THR A N 1
ATOM 1369 C CA . THR A 1 100 ? 9.015 -0.465 6.588 1.00 62.11 100 THR A CA 1
ATOM 1370 C C . THR A 1 100 ? 9.317 -0.992 5.169 1.00 42.42 100 THR A C 1
ATOM 1371 O O . THR A 1 100 ? 10.172 -1.872 4.981 1.00 53.21 100 THR A O 1
ATOM 1382 N N . VAL A 1 101 ? 8.584 -0.464 4.180 1.00 74.01 101 VAL A N 1
ATOM 1383 C CA . VAL A 1 101 ? 8.682 -0.882 2.779 1.00 3.23 101 VAL A CA 1
ATOM 1384 C C . VAL A 1 101 ? 9.214 0.287 1.927 1.00 2.22 101 VAL A C 1
ATOM 1385 O O . VAL A 1 101 ? 8.920 1.457 2.194 1.00 22.02 101 VAL A O 1
ATOM 1398 N N . SER A 1 102 ? 10.000 -0.048 0.904 1.00 13.52 102 SER A N 1
ATOM 1399 C CA . SER A 1 102 ? 10.605 0.924 0.004 1.00 63.42 102 SER A CA 1
ATOM 1400 C C . SER A 1 102 ? 9.712 1.018 -1.233 1.00 73.25 102 SER A C 1
ATOM 1401 O O . SER A 1 102 ? 9.739 0.132 -2.096 1.00 3.41 102 SER A O 1
ATOM 1409 N N . TRP A 1 103 ? 8.880 2.064 -1.265 1.00 62.21 103 TRP A N 1
ATOM 1410 C CA . TRP A 1 103 ? 7.848 2.252 -2.290 1.00 61.14 103 TRP A CA 1
ATOM 1411 C C . TRP A 1 103 ? 8.257 3.368 -3.266 1.00 1.14 103 TRP A C 1
ATOM 1412 O O . TRP A 1 103 ? 8.876 4.362 -2.867 1.00 24.54 103 TRP A O 1
ATOM 1433 N N . THR A 1 104 ? 7.930 3.169 -4.555 1.00 65.13 104 THR A N 1
ATOM 1434 C CA . THR A 1 104 ? 8.293 4.094 -5.640 1.00 3.45 104 THR A CA 1
ATOM 1435 C C . THR A 1 104 ? 7.032 4.729 -6.259 1.00 74.20 104 THR A C 1
ATOM 1436 O O . THR A 1 104 ? 6.333 4.082 -7.059 1.00 30.32 104 THR A O 1
ATOM 1447 N N . LEU A 1 105 ? 6.738 5.973 -5.839 1.00 62.32 105 LEU A N 1
ATOM 1448 C CA . LEU A 1 105 ? 5.729 6.834 -6.469 1.00 21.22 105 LEU A CA 1
ATOM 1449 C C . LEU A 1 105 ? 5.926 8.268 -5.903 1.00 23.33 105 LEU A C 1
ATOM 1450 O O . LEU A 1 105 ? 5.099 8.740 -5.090 1.00 4.13 105 LEU A O 1
ATOM 1467 N N . GLY A 1 1 ? -6.604 24.510 -5.814 1.00 62.24 1 GLY A N 2
ATOM 1468 C CA . GLY A 1 1 ? -5.558 24.711 -6.852 1.00 44.04 1 GLY A CA 2
ATOM 1469 C C . GLY A 1 1 ? -5.091 23.396 -7.464 1.00 5.13 1 GLY A C 2
ATOM 1470 O O . GLY A 1 1 ? -5.804 22.388 -7.406 1.00 34.04 1 GLY A O 2
ATOM 1476 N N . HIS A 1 2 ? -3.894 23.414 -8.076 1.00 74.43 2 HIS A N 2
ATOM 1477 C CA . HIS A 1 2 ? -3.229 22.209 -8.621 1.00 24.33 2 HIS A CA 2
ATOM 1478 C C . HIS A 1 2 ? -1.761 22.208 -8.184 1.00 72.11 2 HIS A C 2
ATOM 1479 O O . HIS A 1 2 ? -1.152 23.279 -8.070 1.00 11.43 2 HIS A O 2
ATOM 1494 N N . ALA A 1 3 ? -1.203 21.008 -7.943 1.00 51.24 3 ALA A N 2
ATOM 1495 C CA . ALA A 1 3 ? 0.229 20.820 -7.650 1.00 43.24 3 ALA A CA 2
ATOM 1496 C C . ALA A 1 3 ? 0.922 20.146 -8.859 1.00 43.43 3 ALA A C 2
ATOM 1497 O O . ALA A 1 3 ? 0.861 18.916 -9.000 1.00 2.11 3 ALA A O 2
ATOM 1504 N N . PRO A 1 4 ? 1.558 20.938 -9.791 1.00 44.55 4 PRO A N 2
ATOM 1505 C CA . PRO A 1 4 ? 2.347 20.386 -10.921 1.00 54.42 4 PRO A CA 2
ATOM 1506 C C . PRO A 1 4 ? 3.780 19.998 -10.482 1.00 12.43 4 PRO A C 2
ATOM 1507 O O . PRO A 1 4 ? 4.772 20.369 -11.129 1.00 72.44 4 PRO A O 2
ATOM 1518 N N . ALA A 1 5 ? 3.862 19.207 -9.399 1.00 14.01 5 ALA A N 2
ATOM 1519 C CA . ALA A 1 5 ? 5.133 18.783 -8.803 1.00 64.43 5 ALA A CA 2
ATOM 1520 C C . ALA A 1 5 ? 5.839 17.775 -9.729 1.00 33.41 5 ALA A C 2
ATOM 1521 O O . ALA A 1 5 ? 5.387 16.628 -9.851 1.00 3.11 5 ALA A O 2
ATOM 1528 N N . GLU A 1 6 ? 6.904 18.244 -10.419 1.00 60.31 6 GLU A N 2
ATOM 1529 C CA . GLU A 1 6 ? 7.744 17.411 -11.303 1.00 0.31 6 GLU A CA 2
ATOM 1530 C C . GLU A 1 6 ? 8.403 16.259 -10.513 1.00 42.54 6 GLU A C 2
ATOM 1531 O O . GLU A 1 6 ? 9.519 16.385 -9.989 1.00 0.11 6 GLU A O 2
ATOM 1543 N N . LYS A 1 7 ? 7.651 15.157 -10.413 1.00 33.03 7 LYS A N 2
ATOM 1544 C CA . LYS A 1 7 ? 8.061 13.924 -9.748 1.00 0.33 7 LYS A CA 2
ATOM 1545 C C . LYS A 1 7 ? 7.308 12.775 -10.427 1.00 4.25 7 LYS A C 2
ATOM 1546 O O . LYS A 1 7 ? 6.073 12.809 -10.538 1.00 3.11 7 LYS A O 2
ATOM 1565 N N . ARG A 1 8 ? 8.061 11.777 -10.897 1.00 1.20 8 ARG A N 2
ATOM 1566 C CA . ARG A 1 8 ? 7.560 10.747 -11.823 1.00 20.43 8 ARG A CA 2
ATOM 1567 C C . ARG A 1 8 ? 7.585 9.367 -11.134 1.00 10.51 8 ARG A C 2
ATOM 1568 O O . ARG A 1 8 ? 6.623 8.596 -11.225 1.00 53.01 8 ARG A O 2
ATOM 1589 N N . SER A 1 9 ? 8.701 9.088 -10.441 1.00 1.33 9 SER A N 2
ATOM 1590 C CA . SER A 1 9 ? 8.918 7.847 -9.682 1.00 32.52 9 SER A CA 2
ATOM 1591 C C . SER A 1 9 ? 10.163 8.031 -8.787 1.00 53.34 9 SER A C 2
ATOM 1592 O O . SER A 1 9 ? 11.286 8.141 -9.293 1.00 14.52 9 SER A O 2
ATOM 1600 N N . THR A 1 10 ? 9.942 8.098 -7.466 1.00 33.02 10 THR A N 2
ATOM 1601 C CA . THR A 1 10 ? 10.999 8.326 -6.469 1.00 72.55 10 THR A CA 2
ATOM 1602 C C . THR A 1 10 ? 10.955 7.206 -5.419 1.00 10.24 10 THR A C 2
ATOM 1603 O O . THR A 1 10 ? 10.033 7.153 -4.591 1.00 34.01 10 THR A O 2
ATOM 1614 N N . THR A 1 11 ? 11.953 6.306 -5.495 1.00 62.14 11 THR A N 2
ATOM 1615 C CA . THR A 1 11 ? 12.098 5.168 -4.573 1.00 43.41 11 THR A CA 2
ATOM 1616 C C . THR A 1 11 ? 12.449 5.667 -3.149 1.00 32.11 11 THR A C 2
ATOM 1617 O O . THR A 1 11 ? 13.603 5.989 -2.835 1.00 65.23 11 THR A O 2
ATOM 1628 N N . ARG A 1 12 ? 11.415 5.763 -2.308 1.00 24.22 12 ARG A N 2
ATOM 1629 C CA . ARG A 1 12 ? 11.527 6.278 -0.935 1.00 22.11 12 ARG A CA 2
ATOM 1630 C C . ARG A 1 12 ? 11.244 5.146 0.057 1.00 53.33 12 ARG A C 2
ATOM 1631 O O . ARG A 1 12 ? 10.396 4.288 -0.206 1.00 52.54 12 ARG A O 2
ATOM 1652 N N . GLU A 1 13 ? 11.960 5.136 1.190 1.00 75.14 13 GLU A N 2
ATOM 1653 C CA . GLU A 1 13 ? 11.721 4.160 2.262 1.00 45.14 13 GLU A CA 2
ATOM 1654 C C . GLU A 1 13 ? 10.752 4.765 3.282 1.00 44.33 13 GLU A C 2
ATOM 1655 O O . GLU A 1 13 ? 11.008 5.850 3.824 1.00 52.21 13 GLU A O 2
ATOM 1667 N N . GLY A 1 14 ? 9.638 4.074 3.508 1.00 51.02 14 GLY A N 2
ATOM 1668 C CA . GLY A 1 14 ? 8.624 4.498 4.453 1.00 42.51 14 GLY A CA 2
ATOM 1669 C C . GLY A 1 14 ? 7.923 3.331 5.107 1.00 3.01 14 GLY A C 2
ATOM 1670 O O . GLY A 1 14 ? 8.436 2.204 5.123 1.00 5.01 14 GLY A O 2
ATOM 1674 N N . ARG A 1 15 ? 6.736 3.607 5.648 1.00 5.15 15 ARG A N 2
ATOM 1675 C CA . ARG A 1 15 ? 5.971 2.631 6.432 1.00 44.21 15 ARG A CA 2
ATOM 1676 C C . ARG A 1 15 ? 4.941 1.938 5.534 1.00 3.33 15 ARG A C 2
ATOM 1677 O O . ARG A 1 15 ? 4.462 2.533 4.564 1.00 22.34 15 ARG A O 2
ATOM 1698 N N . GLY A 1 16 ? 4.632 0.682 5.859 1.00 74.42 16 GLY A N 2
ATOM 1699 C CA . GLY A 1 16 ? 3.574 -0.071 5.200 1.00 23.34 16 GLY A CA 2
ATOM 1700 C C . GLY A 1 16 ? 2.715 -0.769 6.228 1.00 61.41 16 GLY A C 2
ATOM 1701 O O . GLY A 1 16 ? 3.229 -1.536 7.017 1.00 20.14 16 GLY A O 2
ATOM 1705 N N . THR A 1 17 ? 1.424 -0.451 6.259 1.00 11.33 17 THR A N 2
ATOM 1706 C CA . THR A 1 17 ? 0.425 -1.139 7.100 1.00 51.14 17 THR A CA 2
ATOM 1707 C C . THR A 1 17 ? -0.525 -1.943 6.203 1.00 21.34 17 THR A C 2
ATOM 1708 O O . THR A 1 17 ? -0.497 -1.778 4.985 1.00 53.21 17 THR A O 2
ATOM 1719 N N . TRP A 1 18 ? -1.299 -2.877 6.785 1.00 2.22 18 TRP A N 2
ATOM 1720 C CA . TRP A 1 18 ? -2.355 -3.600 6.040 1.00 1.12 18 TRP A CA 2
ATOM 1721 C C . TRP A 1 18 ? -3.753 -3.187 6.529 1.00 33.12 18 TRP A C 2
ATOM 1722 O O . TRP A 1 18 ? -3.924 -2.803 7.697 1.00 33.24 18 TRP A O 2
ATOM 1743 N N . TYR A 1 19 ? -4.742 -3.275 5.624 1.00 11.40 19 TYR A N 2
ATOM 1744 C CA . TYR A 1 19 ? -6.167 -3.039 5.946 1.00 62.43 19 TYR A CA 2
ATOM 1745 C C . TYR A 1 19 ? -7.023 -4.168 5.348 1.00 74.55 19 TYR A C 2
ATOM 1746 O O . TYR A 1 19 ? -6.556 -4.885 4.464 1.00 40.13 19 TYR A O 2
ATOM 1764 N N . ASP A 1 20 ? -8.283 -4.307 5.803 1.00 72.24 20 ASP A N 2
ATOM 1765 C CA . ASP A 1 20 ? -9.210 -5.319 5.255 1.00 63.24 20 ASP A CA 2
ATOM 1766 C C . ASP A 1 20 ? -9.880 -4.745 3.999 1.00 45.12 20 ASP A C 2
ATOM 1767 O O . ASP A 1 20 ? -10.415 -3.632 4.016 1.00 53.52 20 ASP A O 2
ATOM 1776 N N . THR A 1 21 ? -9.811 -5.502 2.906 1.00 51.12 21 THR A N 2
ATOM 1777 C CA . THR A 1 21 ? -10.144 -5.027 1.559 1.00 63.45 21 THR A CA 2
ATOM 1778 C C . THR A 1 21 ? -11.649 -5.202 1.239 1.00 10.12 21 THR A C 2
ATOM 1779 O O . THR A 1 21 ? -12.311 -6.079 1.807 1.00 75.14 21 THR A O 2
ATOM 1790 N N . GLY A 1 22 ? -12.176 -4.355 0.332 1.00 1.42 22 GLY A N 2
ATOM 1791 C CA . GLY A 1 22 ? -13.561 -4.446 -0.130 1.00 42.43 22 GLY A CA 2
ATOM 1792 C C . GLY A 1 22 ? -13.766 -3.679 -1.432 1.00 41.22 22 GLY A C 2
ATOM 1793 O O . GLY A 1 22 ? -13.808 -4.269 -2.516 1.00 41.25 22 GLY A O 2
ATOM 1797 N N . LEU A 1 23 ? -13.858 -2.349 -1.322 1.00 51.12 23 LEU A N 2
ATOM 1798 C CA . LEU A 1 23 ? -14.075 -1.446 -2.469 1.00 22.24 23 LEU A CA 2
ATOM 1799 C C . LEU A 1 23 ? -13.170 -0.211 -2.278 1.00 15.44 23 LEU A C 2
ATOM 1800 O O . LEU A 1 23 ? -13.350 0.536 -1.314 1.00 65.32 23 LEU A O 2
ATOM 1816 N N . GLY A 1 24 ? -12.184 -0.039 -3.190 1.00 73.03 24 GLY A N 2
ATOM 1817 C CA . GLY A 1 24 ? -11.206 1.059 -3.115 1.00 43.42 24 GLY A CA 2
ATOM 1818 C C . GLY A 1 24 ? -11.818 2.439 -3.366 1.00 0.20 24 GLY A C 2
ATOM 1819 O O . GLY A 1 24 ? -12.845 2.550 -4.043 1.00 42.41 24 GLY A O 2
ATOM 1823 N N . ALA A 1 25 ? -11.168 3.486 -2.827 1.00 20.53 25 ALA A N 2
ATOM 1824 C CA . ALA A 1 25 ? -11.645 4.893 -2.918 1.00 12.21 25 ALA A CA 2
ATOM 1825 C C . ALA A 1 25 ? -11.577 5.429 -4.362 1.00 22.33 25 ALA A C 2
ATOM 1826 O O . ALA A 1 25 ? -12.315 6.360 -4.729 1.00 42.14 25 ALA A O 2
ATOM 1833 N N . CYS A 1 26 ? -10.658 4.858 -5.157 1.00 2.03 26 CYS A N 2
ATOM 1834 C CA . CYS A 1 26 ? -10.593 5.049 -6.616 1.00 30.11 26 CYS A CA 2
ATOM 1835 C C . CYS A 1 26 ? -11.068 3.748 -7.307 1.00 43.23 26 CYS A C 2
ATOM 1836 O O . CYS A 1 26 ? -11.119 2.701 -6.649 1.00 41.42 26 CYS A O 2
ATOM 1843 N N . GLY A 1 27 ? -11.393 3.832 -8.620 1.00 52.44 27 GLY A N 2
ATOM 1844 C CA . GLY A 1 27 ? -12.133 2.789 -9.368 1.00 34.23 27 GLY A CA 2
ATOM 1845 C C . GLY A 1 27 ? -11.513 1.382 -9.381 1.00 61.24 27 GLY A C 2
ATOM 1846 O O . GLY A 1 27 ? -10.927 0.960 -10.382 1.00 3.10 27 GLY A O 2
ATOM 1850 N N . TRP A 1 28 ? -11.680 0.669 -8.259 1.00 60.12 28 TRP A N 2
ATOM 1851 C CA . TRP A 1 28 ? -11.246 -0.724 -8.054 1.00 31.23 28 TRP A CA 2
ATOM 1852 C C . TRP A 1 28 ? -12.156 -1.357 -6.993 1.00 4.40 28 TRP A C 2
ATOM 1853 O O . TRP A 1 28 ? -12.599 -0.681 -6.052 1.00 21.03 28 TRP A O 2
ATOM 1874 N N . ASN A 1 29 ? -12.419 -2.653 -7.149 1.00 23.31 29 ASN A N 2
ATOM 1875 C CA . ASN A 1 29 ? -13.193 -3.448 -6.189 1.00 61.22 29 ASN A CA 2
ATOM 1876 C C . ASN A 1 29 ? -12.479 -4.799 -6.041 1.00 11.21 29 ASN A C 2
ATOM 1877 O O . ASN A 1 29 ? -12.389 -5.579 -6.996 1.00 31.02 29 ASN A O 2
ATOM 1888 N N . ASN A 1 30 ? -11.913 -5.049 -4.848 1.00 11.04 30 ASN A N 2
ATOM 1889 C CA . ASN A 1 30 ? -10.940 -6.139 -4.626 1.00 72.13 30 ASN A CA 2
ATOM 1890 C C . ASN A 1 30 ? -11.257 -6.890 -3.329 1.00 22.41 30 ASN A C 2
ATOM 1891 O O . ASN A 1 30 ? -11.919 -6.353 -2.436 1.00 73.50 30 ASN A O 2
ATOM 1902 N N . VAL A 1 31 ? -10.759 -8.128 -3.228 1.00 14.51 31 VAL A N 2
ATOM 1903 C CA . VAL A 1 31 ? -10.926 -8.973 -2.031 1.00 40.01 31 VAL A CA 2
ATOM 1904 C C . VAL A 1 31 ? -9.618 -9.021 -1.219 1.00 41.42 31 VAL A C 2
ATOM 1905 O O . VAL A 1 31 ? -8.609 -8.411 -1.598 1.00 43.32 31 VAL A O 2
ATOM 1918 N N . ASN A 1 32 ? -9.672 -9.765 -0.106 1.00 53.22 32 ASN A N 2
ATOM 1919 C CA . ASN A 1 32 ? -8.578 -9.905 0.874 1.00 10.44 32 ASN A CA 2
ATOM 1920 C C . ASN A 1 32 ? -7.282 -10.439 0.221 1.00 1.11 32 ASN A C 2
ATOM 1921 O O . ASN A 1 32 ? -6.178 -10.020 0.577 1.00 52.33 32 ASN A O 2
ATOM 1932 N N . SER A 1 33 ? -7.449 -11.346 -0.765 1.00 70.45 33 SER A N 2
ATOM 1933 C CA . SER A 1 33 ? -6.331 -12.048 -1.435 1.00 22.20 33 SER A CA 2
ATOM 1934 C C . SER A 1 33 ? -5.603 -11.178 -2.492 1.00 34.53 33 SER A C 2
ATOM 1935 O O . SER A 1 33 ? -4.509 -11.541 -2.943 1.00 34.42 33 SER A O 2
ATOM 1943 N N . ASP A 1 34 ? -6.216 -10.042 -2.875 1.00 60.30 34 ASP A N 2
ATOM 1944 C CA . ASP A 1 34 ? -5.669 -9.113 -3.904 1.00 60.15 34 ASP A CA 2
ATOM 1945 C C . ASP A 1 34 ? -4.408 -8.373 -3.426 1.00 15.14 34 ASP A C 2
ATOM 1946 O O . ASP A 1 34 ? -3.998 -8.489 -2.267 1.00 65.44 34 ASP A O 2
ATOM 1955 N N . THR A 1 35 ? -3.788 -7.635 -4.371 1.00 35.22 35 THR A N 2
ATOM 1956 C CA . THR A 1 35 ? -2.561 -6.859 -4.149 1.00 51.13 35 THR A CA 2
ATOM 1957 C C . THR A 1 35 ? -2.737 -5.415 -4.683 1.00 41.10 35 THR A C 2
ATOM 1958 O O . THR A 1 35 ? -2.228 -5.063 -5.753 1.00 42.23 35 THR A O 2
ATOM 1969 N N . VAL A 1 36 ? -3.526 -4.597 -3.949 1.00 73.03 36 VAL A N 2
ATOM 1970 C CA . VAL A 1 36 ? -3.704 -3.147 -4.239 1.00 11.24 36 VAL A CA 2
ATOM 1971 C C . VAL A 1 36 ? -3.376 -2.322 -2.974 1.00 10.52 36 VAL A C 2
ATOM 1972 O O . VAL A 1 36 ? -3.369 -2.858 -1.855 1.00 12.33 36 VAL A O 2
ATOM 1985 N N . ILE A 1 37 ? -3.085 -1.014 -3.164 1.00 3.24 37 ILE A N 2
ATOM 1986 C CA . ILE A 1 37 ? -2.557 -0.133 -2.090 1.00 21.23 37 ILE A CA 2
ATOM 1987 C C . ILE A 1 37 ? -3.491 1.089 -1.848 1.00 0.24 37 ILE A C 2
ATOM 1988 O O . ILE A 1 37 ? -4.258 1.508 -2.732 1.00 35.33 37 ILE A O 2
ATOM 2004 N N . ALA A 1 38 ? -3.413 1.625 -0.624 1.00 64.33 38 ALA A N 2
ATOM 2005 C CA . ALA A 1 38 ? -4.051 2.880 -0.205 1.00 24.31 38 ALA A CA 2
ATOM 2006 C C . ALA A 1 38 ? -2.956 3.890 0.131 1.00 71.51 38 ALA A C 2
ATOM 2007 O O . ALA A 1 38 ? -2.012 3.560 0.864 1.00 41.52 38 ALA A O 2
ATOM 2014 N N . LEU A 1 39 ? -3.064 5.107 -0.420 1.00 31.02 39 LEU A N 2
ATOM 2015 C CA . LEU A 1 39 ? -2.033 6.168 -0.225 1.00 1.42 39 LEU A CA 2
ATOM 2016 C C . LEU A 1 39 ? -2.621 7.400 0.481 1.00 73.04 39 LEU A C 2
ATOM 2017 O O . LEU A 1 39 ? -3.837 7.565 0.526 1.00 3.32 39 LEU A O 2
ATOM 2033 N N . SER A 1 40 ? -1.710 8.280 0.976 1.00 64.22 40 SER A N 2
ATOM 2034 C CA . SER A 1 40 ? -2.053 9.543 1.657 1.00 3.24 40 SER A CA 2
ATOM 2035 C C . SER A 1 40 ? -3.074 10.366 0.825 1.00 35.20 40 SER A C 2
ATOM 2036 O O . SER A 1 40 ? -2.938 10.410 -0.410 1.00 43.55 40 SER A O 2
ATOM 2044 N N . PRO A 1 41 ? -4.074 11.049 1.513 1.00 5.11 41 PRO A N 2
ATOM 2045 C CA . PRO A 1 41 ? -5.344 11.559 0.916 1.00 44.11 41 PRO A CA 2
ATOM 2046 C C . PRO A 1 41 ? -5.245 12.023 -0.549 1.00 62.25 41 PRO A C 2
ATOM 2047 O O . PRO A 1 41 ? -4.482 12.947 -0.857 1.00 3.10 41 PRO A O 2
ATOM 2058 N N . SER A 1 42 ? -6.040 11.373 -1.433 1.00 33.53 42 SER A N 2
ATOM 2059 C CA . SER A 1 42 ? -6.036 11.623 -2.884 1.00 52.32 42 SER A CA 2
ATOM 2060 C C . SER A 1 42 ? -6.241 13.118 -3.195 1.00 41.13 42 SER A C 2
ATOM 2061 O O . SER A 1 42 ? -5.557 13.670 -4.050 1.00 61.31 42 SER A O 2
ATOM 2069 N N . VAL A 1 43 ? -7.144 13.761 -2.427 1.00 63.22 43 VAL A N 2
ATOM 2070 C CA . VAL A 1 43 ? -7.400 15.218 -2.517 1.00 23.41 43 VAL A CA 2
ATOM 2071 C C . VAL A 1 43 ? -6.105 16.027 -2.239 1.00 33.34 43 VAL A C 2
ATOM 2072 O O . VAL A 1 43 ? -5.810 17.013 -2.928 1.00 63.33 43 VAL A O 2
ATOM 2085 N N . TYR A 1 44 ? -5.314 15.551 -1.268 1.00 64.31 44 TYR A N 2
ATOM 2086 C CA . TYR A 1 44 ? -4.076 16.224 -0.830 1.00 41.14 44 TYR A CA 2
ATOM 2087 C C . TYR A 1 44 ? -2.938 15.963 -1.847 1.00 32.23 44 TYR A C 2
ATOM 2088 O O . TYR A 1 44 ? -2.031 16.785 -2.009 1.00 3.42 44 TYR A O 2
ATOM 2106 N N . SER A 1 45 ? -3.030 14.820 -2.542 1.00 22.15 45 SER A N 2
ATOM 2107 C CA . SER A 1 45 ? -2.001 14.335 -3.480 1.00 62.10 45 SER A CA 2
ATOM 2108 C C . SER A 1 45 ? -2.338 14.697 -4.944 1.00 1.43 45 SER A C 2
ATOM 2109 O O . SER A 1 45 ? -1.639 14.258 -5.872 1.00 54.15 45 SER A O 2
ATOM 2117 N N . GLY A 1 46 ? -3.435 15.463 -5.143 1.00 10.22 46 GLY A N 2
ATOM 2118 C CA . GLY A 1 46 ? -3.868 15.903 -6.478 1.00 13.42 46 GLY A CA 2
ATOM 2119 C C . GLY A 1 46 ? -4.630 14.838 -7.266 1.00 50.33 46 GLY A C 2
ATOM 2120 O O . GLY A 1 46 ? -5.068 15.096 -8.392 1.00 72.44 46 GLY A O 2
ATOM 2124 N N . GLY A 1 47 ? -4.789 13.641 -6.670 1.00 61.22 47 GLY A N 2
ATOM 2125 C CA . GLY A 1 47 ? -5.406 12.487 -7.345 1.00 11.11 47 GLY A CA 2
ATOM 2126 C C . GLY A 1 47 ? -4.375 11.590 -8.019 1.00 43.52 47 GLY A C 2
ATOM 2127 O O . GLY A 1 47 ? -4.692 10.473 -8.440 1.00 22.24 47 GLY A O 2
ATOM 2131 N N . SER A 1 48 ? -3.116 12.076 -8.071 1.00 72.11 48 SER A N 2
ATOM 2132 C CA . SER A 1 48 ? -2.008 11.438 -8.808 1.00 21.03 48 SER A CA 2
ATOM 2133 C C . SER A 1 48 ? -1.431 10.203 -8.066 1.00 24.32 48 SER A C 2
ATOM 2134 O O . SER A 1 48 ? -0.425 9.639 -8.499 1.00 15.32 48 SER A O 2
ATOM 2142 N N . HIS A 1 49 ? -2.057 9.796 -6.942 1.00 72.32 49 HIS A N 2
ATOM 2143 C CA . HIS A 1 49 ? -1.673 8.567 -6.213 1.00 20.21 49 HIS A CA 2
ATOM 2144 C C . HIS A 1 49 ? -2.404 7.335 -6.785 1.00 11.15 49 HIS A C 2
ATOM 2145 O O . HIS A 1 49 ? -1.792 6.278 -6.909 1.00 15.03 49 HIS A O 2
ATOM 2160 N N . CYS A 1 50 ? -3.692 7.482 -7.154 1.00 65.40 50 CYS A N 2
ATOM 2161 C CA . CYS A 1 50 ? -4.482 6.371 -7.734 1.00 33.44 50 CYS A CA 2
ATOM 2162 C C . CYS A 1 50 ? -4.045 6.084 -9.177 1.00 55.21 50 CYS A C 2
ATOM 2163 O O . CYS A 1 50 ? -3.756 7.015 -9.940 1.00 33.31 50 CYS A O 2
ATOM 2170 N N . GLY A 1 51 ? -3.992 4.785 -9.536 1.00 63.12 51 GLY A N 2
ATOM 2171 C CA . GLY A 1 51 ? -3.573 4.357 -10.875 1.00 55.43 51 GLY A CA 2
ATOM 2172 C C . GLY A 1 51 ? -2.118 3.935 -10.939 1.00 31.32 51 GLY A C 2
ATOM 2173 O O . GLY A 1 51 ? -1.702 3.254 -11.888 1.00 73.22 51 GLY A O 2
ATOM 2177 N N . GLN A 1 52 ? -1.350 4.329 -9.918 1.00 43.03 52 GLN A N 2
ATOM 2178 C CA . GLN A 1 52 ? 0.101 4.142 -9.871 1.00 51.43 52 GLN A CA 2
ATOM 2179 C C . GLN A 1 52 ? 0.465 2.723 -9.411 1.00 74.24 52 GLN A C 2
ATOM 2180 O O . GLN A 1 52 ? 0.210 2.363 -8.260 1.00 31.33 52 GLN A O 2
ATOM 2194 N N . THR A 1 53 ? 1.038 1.922 -10.320 1.00 44.20 53 THR A N 2
ATOM 2195 C CA . THR A 1 53 ? 1.556 0.587 -9.991 1.00 70.10 53 THR A CA 2
ATOM 2196 C C . THR A 1 53 ? 2.916 0.731 -9.255 1.00 74.53 53 THR A C 2
ATOM 2197 O O . THR A 1 53 ? 3.962 0.988 -9.859 1.00 64.11 53 THR A O 2
ATOM 2208 N N . VAL A 1 54 ? 2.863 0.622 -7.916 1.00 31.05 54 VAL A N 2
ATOM 2209 C CA . VAL A 1 54 ? 4.002 0.904 -7.025 1.00 33.15 54 VAL A CA 2
ATOM 2210 C C . VAL A 1 54 ? 4.684 -0.403 -6.589 1.00 14.42 54 VAL A C 2
ATOM 2211 O O . VAL A 1 54 ? 4.041 -1.274 -5.978 1.00 23.25 54 VAL A O 2
ATOM 2224 N N . THR A 1 55 ? 5.975 -0.550 -6.947 1.00 13.13 55 THR A N 2
ATOM 2225 C CA . THR A 1 55 ? 6.804 -1.659 -6.480 1.00 22.44 55 THR A CA 2
ATOM 2226 C C . THR A 1 55 ? 7.235 -1.397 -5.024 1.00 65.35 55 THR A C 2
ATOM 2227 O O . THR A 1 55 ? 7.851 -0.366 -4.725 1.00 3.11 55 THR A O 2
ATOM 2238 N N . VAL A 1 56 ? 6.888 -2.340 -4.145 1.00 55.20 56 VAL A N 2
ATOM 2239 C CA . VAL A 1 56 ? 7.127 -2.261 -2.692 1.00 12.00 56 VAL A CA 2
ATOM 2240 C C . VAL A 1 56 ? 8.118 -3.375 -2.272 1.00 73.14 56 VAL A C 2
ATOM 2241 O O . VAL A 1 56 ? 8.010 -4.500 -2.745 1.00 20.03 56 VAL A O 2
ATOM 2254 N N . THR A 1 57 ? 9.113 -3.049 -1.422 1.00 62.42 57 THR A N 2
ATOM 2255 C CA . THR A 1 57 ? 10.097 -4.035 -0.915 1.00 75.54 57 THR A CA 2
ATOM 2256 C C . THR A 1 57 ? 10.299 -3.854 0.595 1.00 71.21 57 THR A C 2
ATOM 2257 O O . THR A 1 57 ? 10.881 -2.862 1.026 1.00 12.01 57 THR A O 2
ATOM 2268 N N . ASN A 1 58 ? 9.837 -4.835 1.384 1.00 31.10 58 ASN A N 2
ATOM 2269 C CA . ASN A 1 58 ? 9.953 -4.793 2.848 1.00 55.24 58 ASN A CA 2
ATOM 2270 C C . ASN A 1 58 ? 11.408 -5.064 3.237 1.00 52.45 58 ASN A C 2
ATOM 2271 O O . ASN A 1 58 ? 11.868 -6.198 3.142 1.00 72.51 58 ASN A O 2
ATOM 2282 N N . VAL A 1 59 ? 12.117 -4.004 3.666 1.00 62.42 59 VAL A N 2
ATOM 2283 C CA . VAL A 1 59 ? 13.568 -4.055 3.955 1.00 11.44 59 VAL A CA 2
ATOM 2284 C C . VAL A 1 59 ? 13.892 -4.899 5.217 1.00 61.34 59 VAL A C 2
ATOM 2285 O O . VAL A 1 59 ? 15.058 -5.205 5.484 1.00 1.21 59 VAL A O 2
ATOM 2298 N N . VAL A 1 60 ? 12.840 -5.265 5.978 1.00 52.21 60 VAL A N 2
ATOM 2299 C CA . VAL A 1 60 ? 12.946 -6.136 7.166 1.00 44.50 60 VAL A CA 2
ATOM 2300 C C . VAL A 1 60 ? 13.425 -7.559 6.774 1.00 23.41 60 VAL A C 2
ATOM 2301 O O . VAL A 1 60 ? 14.376 -8.084 7.361 1.00 24.50 60 VAL A O 2
ATOM 2314 N N . THR A 1 61 ? 12.769 -8.153 5.760 1.00 22.24 61 THR A N 2
ATOM 2315 C CA . THR A 1 61 ? 13.062 -9.534 5.287 1.00 63.35 61 THR A CA 2
ATOM 2316 C C . THR A 1 61 ? 13.656 -9.531 3.858 1.00 51.11 61 THR A C 2
ATOM 2317 O O . THR A 1 61 ? 14.162 -10.556 3.387 1.00 71.34 61 THR A O 2
ATOM 2328 N N . GLY A 1 62 ? 13.598 -8.367 3.189 1.00 41.53 62 GLY A N 2
ATOM 2329 C CA . GLY A 1 62 ? 14.079 -8.211 1.809 1.00 12.45 62 GLY A CA 2
ATOM 2330 C C . GLY A 1 62 ? 13.066 -8.625 0.744 1.00 24.52 62 GLY A C 2
ATOM 2331 O O . GLY A 1 62 ? 13.400 -8.650 -0.447 1.00 25.35 62 GLY A O 2
ATOM 2335 N N . ALA A 1 63 ? 11.823 -8.939 1.157 1.00 53.13 63 ALA A N 2
ATOM 2336 C CA . ALA A 1 63 ? 10.777 -9.437 0.236 1.00 71.51 63 ALA A CA 2
ATOM 2337 C C . ALA A 1 63 ? 10.264 -8.307 -0.677 1.00 63.24 63 ALA A C 2
ATOM 2338 O O . ALA A 1 63 ? 9.909 -7.227 -0.191 1.00 53.04 63 ALA A O 2
ATOM 2345 N N . LYS A 1 64 ? 10.237 -8.580 -1.997 1.00 15.53 64 LYS A N 2
ATOM 2346 C CA . LYS A 1 64 ? 9.822 -7.617 -3.032 1.00 51.11 64 LYS A CA 2
ATOM 2347 C C . LYS A 1 64 ? 8.518 -8.094 -3.708 1.00 53.31 64 LYS A C 2
ATOM 2348 O O . LYS A 1 64 ? 8.363 -9.282 -4.014 1.00 31.45 64 LYS A O 2
ATOM 2367 N N . ALA A 1 65 ? 7.608 -7.142 -3.938 1.00 2.53 65 ALA A N 2
ATOM 2368 C CA . ALA A 1 65 ? 6.345 -7.345 -4.665 1.00 50.50 65 ALA A CA 2
ATOM 2369 C C . ALA A 1 65 ? 5.917 -6.010 -5.305 1.00 55.10 65 ALA A C 2
ATOM 2370 O O . ALA A 1 65 ? 6.646 -5.011 -5.217 1.00 14.42 65 ALA A O 2
ATOM 2377 N N . THR A 1 66 ? 4.757 -5.995 -5.979 1.00 0.44 66 THR A N 2
ATOM 2378 C CA . THR A 1 66 ? 4.197 -4.775 -6.595 1.00 45.31 66 THR A CA 2
ATOM 2379 C C . THR A 1 66 ? 2.667 -4.761 -6.409 1.00 62.34 66 THR A C 2
ATOM 2380 O O . THR A 1 66 ? 2.020 -5.821 -6.422 1.00 34.04 66 THR A O 2
ATOM 2391 N N . GLY A 1 67 ? 2.108 -3.559 -6.210 1.00 62.22 67 GLY A N 2
ATOM 2392 C CA . GLY A 1 67 ? 0.664 -3.362 -6.106 1.00 64.23 67 GLY A CA 2
ATOM 2393 C C . GLY A 1 67 ? 0.265 -2.003 -6.645 1.00 15.33 67 GLY A C 2
ATOM 2394 O O . GLY A 1 67 ? 0.982 -1.020 -6.427 1.00 53.21 67 GLY A O 2
ATOM 2398 N N . THR A 1 68 ? -0.852 -1.939 -7.381 1.00 34.34 68 THR A N 2
ATOM 2399 C CA . THR A 1 68 ? -1.391 -0.671 -7.895 1.00 11.02 68 THR A CA 2
ATOM 2400 C C . THR A 1 68 ? -2.204 0.038 -6.796 1.00 52.31 68 THR A C 2
ATOM 2401 O O . THR A 1 68 ? -2.948 -0.609 -6.054 1.00 75.13 68 THR A O 2
ATOM 2412 N N . VAL A 1 69 ? -2.036 1.363 -6.683 1.00 4.24 69 VAL A N 2
ATOM 2413 C CA . VAL A 1 69 ? -2.768 2.167 -5.701 1.00 42.03 69 VAL A CA 2
ATOM 2414 C C . VAL A 1 69 ? -4.221 2.345 -6.167 1.00 63.44 69 VAL A C 2
ATOM 2415 O O . VAL A 1 69 ? -4.493 2.989 -7.196 1.00 24.21 69 VAL A O 2
ATOM 2428 N N . ALA A 1 70 ? -5.121 1.726 -5.415 1.00 44.21 70 ALA A N 2
ATOM 2429 C CA . ALA A 1 70 ? -6.557 1.710 -5.685 1.00 15.15 70 ALA A CA 2
ATOM 2430 C C . ALA A 1 70 ? -7.338 2.571 -4.690 1.00 34.32 70 ALA A C 2
ATOM 2431 O O . ALA A 1 70 ? -8.483 2.954 -4.956 1.00 74.11 70 ALA A O 2
ATOM 2438 N N . ASP A 1 71 ? -6.724 2.855 -3.529 1.00 71.44 71 ASP A N 2
ATOM 2439 C CA . ASP A 1 71 ? -7.470 3.367 -2.365 1.00 54.23 71 ASP A CA 2
ATOM 2440 C C . ASP A 1 71 ? -6.759 4.566 -1.684 1.00 75.45 71 ASP A C 2
ATOM 2441 O O . ASP A 1 71 ? -5.598 4.913 -2.005 1.00 41.42 71 ASP A O 2
ATOM 2450 N N . GLU A 1 72 ? -7.490 5.215 -0.763 1.00 40.41 72 GLU A N 2
ATOM 2451 C CA . GLU A 1 72 ? -7.009 6.339 0.048 1.00 12.35 72 GLU A CA 2
ATOM 2452 C C . GLU A 1 72 ? -6.821 5.870 1.503 1.00 22.44 72 GLU A C 2
ATOM 2453 O O . GLU A 1 72 ? -7.550 5.002 1.980 1.00 72.21 72 GLU A O 2
ATOM 2465 N N . CYS A 1 73 ? -5.842 6.457 2.196 1.00 15.44 73 CYS A N 2
ATOM 2466 C CA . CYS A 1 73 ? -5.601 6.233 3.622 1.00 51.54 73 CYS A CA 2
ATOM 2467 C C . CYS A 1 73 ? -5.314 7.603 4.271 1.00 64.51 73 CYS A C 2
ATOM 2468 O O . CYS A 1 73 ? -4.170 8.068 4.249 1.00 5.44 73 CYS A O 2
ATOM 2475 N N . PRO A 1 74 ? -6.379 8.321 4.767 1.00 32.11 74 PRO A N 2
ATOM 2476 C CA . PRO A 1 74 ? -6.231 9.624 5.489 1.00 63.34 74 PRO A CA 2
ATOM 2477 C C . PRO A 1 74 ? -5.342 9.526 6.750 1.00 5.30 74 PRO A C 2
ATOM 2478 O O . PRO A 1 74 ? -4.645 10.487 7.109 1.00 23.33 74 PRO A O 2
ATOM 2489 N N . GLY A 1 75 ? -5.385 8.351 7.408 1.00 14.22 75 GLY A N 2
ATOM 2490 C CA . GLY A 1 75 ? -4.565 8.074 8.594 1.00 22.41 75 GLY A CA 2
ATOM 2491 C C . GLY A 1 75 ? -3.095 7.880 8.259 1.00 4.14 75 GLY A C 2
ATOM 2492 O O . GLY A 1 75 ? -2.226 8.071 9.120 1.00 63.43 75 GLY A O 2
ATOM 2496 N N . CYS A 1 76 ? -2.828 7.487 7.009 1.00 15.33 76 CYS A N 2
ATOM 2497 C CA . CYS A 1 76 ? -1.470 7.339 6.481 1.00 40.02 76 CYS A CA 2
ATOM 2498 C C . CYS A 1 76 ? -0.914 8.705 6.040 1.00 40.11 76 CYS A C 2
ATOM 2499 O O . CYS A 1 76 ? -1.590 9.459 5.323 1.00 62.15 76 CYS A O 2
ATOM 2506 N N . GLY A 1 77 ? 0.311 9.016 6.497 1.00 23.53 77 GLY A N 2
ATOM 2507 C CA . GLY A 1 77 ? 1.039 10.212 6.074 1.00 34.35 77 GLY A CA 2
ATOM 2508 C C . GLY A 1 77 ? 1.651 10.075 4.673 1.00 1.10 77 GLY A C 2
ATOM 2509 O O . GLY A 1 77 ? 1.515 9.017 4.046 1.00 14.33 77 GLY A O 2
ATOM 2513 N N . PRO A 1 78 ? 2.334 11.140 4.138 1.00 32.24 78 PRO A N 2
ATOM 2514 C CA . PRO A 1 78 ? 2.942 11.118 2.770 1.00 3.34 78 PRO A CA 2
ATOM 2515 C C . PRO A 1 78 ? 4.114 10.109 2.619 1.00 62.54 78 PRO A C 2
ATOM 2516 O O . PRO A 1 78 ? 4.603 9.891 1.502 1.00 1.55 78 PRO A O 2
ATOM 2527 N N . ASN A 1 79 ? 4.550 9.499 3.742 1.00 2.35 79 ASN A N 2
ATOM 2528 C CA . ASN A 1 79 ? 5.607 8.457 3.755 1.00 72.02 79 ASN A CA 2
ATOM 2529 C C . ASN A 1 79 ? 5.038 7.091 4.224 1.00 35.12 79 ASN A C 2
ATOM 2530 O O . ASN A 1 79 ? 5.777 6.110 4.403 1.00 3.34 79 ASN A O 2
ATOM 2541 N N . ASP A 1 80 ? 3.710 7.019 4.384 1.00 21.12 80 ASP A N 2
ATOM 2542 C CA . ASP A 1 80 ? 3.005 5.786 4.790 1.00 31.43 80 ASP A CA 2
ATOM 2543 C C . ASP A 1 80 ? 2.135 5.285 3.637 1.00 43.52 80 ASP A C 2
ATOM 2544 O O . ASP A 1 80 ? 1.498 6.083 2.932 1.00 13.14 80 ASP A O 2
ATOM 2553 N N . ILE A 1 81 ? 2.124 3.962 3.449 1.00 34.52 81 ILE A N 2
ATOM 2554 C CA . ILE A 1 81 ? 1.156 3.269 2.594 1.00 24.43 81 ILE A CA 2
ATOM 2555 C C . ILE A 1 81 ? 0.353 2.295 3.464 1.00 14.34 81 ILE A C 2
ATOM 2556 O O . ILE A 1 81 ? 0.787 1.922 4.566 1.00 25.45 81 ILE A O 2
ATOM 2572 N N . ASP A 1 82 ? -0.812 1.895 2.967 1.00 41.52 82 ASP A N 2
ATOM 2573 C CA . ASP A 1 82 ? -1.708 0.964 3.658 1.00 71.40 82 ASP A CA 2
ATOM 2574 C C . ASP A 1 82 ? -2.316 0.050 2.603 1.00 12.30 82 ASP A C 2
ATOM 2575 O O . ASP A 1 82 ? -3.108 0.490 1.809 1.00 5.14 82 ASP A O 2
ATOM 2584 N N . MET A 1 83 ? -1.965 -1.227 2.599 1.00 75.31 83 MET A N 2
ATOM 2585 C CA . MET A 1 83 ? -2.222 -2.116 1.452 1.00 55.54 83 MET A CA 2
ATOM 2586 C C . MET A 1 83 ? -3.020 -3.343 1.868 1.00 24.43 83 MET A C 2
ATOM 2587 O O . MET A 1 83 ? -3.304 -3.552 3.057 1.00 72.40 83 MET A O 2
ATOM 2601 N N . THR A 1 84 ? -3.448 -4.101 0.856 1.00 71.33 84 THR A N 2
ATOM 2602 C CA . THR A 1 84 ? -4.174 -5.354 1.038 1.00 32.12 84 THR A CA 2
ATOM 2603 C C . THR A 1 84 ? -3.339 -6.375 1.843 1.00 51.33 84 THR A C 2
ATOM 2604 O O . THR A 1 84 ? -2.105 -6.385 1.727 1.00 53.13 84 THR A O 2
ATOM 2615 N N . PRO A 1 85 ? -3.993 -7.256 2.657 1.00 74.23 85 PRO A N 2
ATOM 2616 C CA . PRO A 1 85 ? -3.281 -8.278 3.442 1.00 13.12 85 PRO A CA 2
ATOM 2617 C C . PRO A 1 85 ? -2.640 -9.341 2.535 1.00 15.13 85 PRO A C 2
ATOM 2618 O O . PRO A 1 85 ? -1.573 -9.865 2.858 1.00 72.35 85 PRO A O 2
ATOM 2629 N N . GLY A 1 86 ? -3.286 -9.602 1.373 1.00 64.12 86 GLY A N 2
ATOM 2630 C CA . GLY A 1 86 ? -2.749 -10.493 0.340 1.00 74.22 86 GLY A CA 2
ATOM 2631 C C . GLY A 1 86 ? -1.411 -10.021 -0.222 1.00 13.14 86 GLY A C 2
ATOM 2632 O O . GLY A 1 86 ? -0.632 -10.829 -0.718 1.00 31.43 86 GLY A O 2
ATOM 2636 N N . LEU A 1 87 ? -1.155 -8.699 -0.140 1.00 42.44 87 LEU A N 2
ATOM 2637 C CA . LEU A 1 87 ? 0.130 -8.089 -0.540 1.00 35.12 87 LEU A CA 2
ATOM 2638 C C . LEU A 1 87 ? 1.083 -8.032 0.669 1.00 11.23 87 LEU A C 2
ATOM 2639 O O . LEU A 1 87 ? 2.257 -8.400 0.577 1.00 12.41 87 LEU A O 2
ATOM 2655 N N . PHE A 1 88 ? 0.543 -7.615 1.822 1.00 62.23 88 PHE A N 2
ATOM 2656 C CA . PHE A 1 88 ? 1.332 -7.362 3.045 1.00 51.12 88 PHE A CA 2
ATOM 2657 C C . PHE A 1 88 ? 1.988 -8.657 3.590 1.00 60.35 88 PHE A C 2
ATOM 2658 O O . PHE A 1 88 ? 3.056 -8.604 4.205 1.00 22.10 88 PHE A O 2
ATOM 2675 N N . GLN A 1 89 ? 1.329 -9.804 3.356 1.00 34.33 89 GLN A N 2
ATOM 2676 C CA . GLN A 1 89 ? 1.866 -11.130 3.729 1.00 14.21 89 GLN A CA 2
ATOM 2677 C C . GLN A 1 89 ? 2.975 -11.577 2.742 1.00 53.15 89 GLN A C 2
ATOM 2678 O O . GLN A 1 89 ? 3.838 -12.381 3.098 1.00 74.03 89 GLN A O 2
ATOM 2692 N N . GLN A 1 90 ? 2.923 -11.051 1.496 1.00 1.03 90 GLN A N 2
ATOM 2693 C CA . GLN A 1 90 ? 3.990 -11.250 0.486 1.00 32.12 90 GLN A CA 2
ATOM 2694 C C . GLN A 1 90 ? 5.222 -10.410 0.849 1.00 72.20 90 GLN A C 2
ATOM 2695 O O . GLN A 1 90 ? 6.360 -10.820 0.597 1.00 42.24 90 GLN A O 2
ATOM 2709 N N . LEU A 1 91 ? 4.972 -9.212 1.412 1.00 34.20 91 LEU A N 2
ATOM 2710 C CA . LEU A 1 91 ? 6.044 -8.336 1.936 1.00 63.33 91 LEU A CA 2
ATOM 2711 C C . LEU A 1 91 ? 6.625 -8.873 3.263 1.00 72.42 91 LEU A C 2
ATOM 2712 O O . LEU A 1 91 ? 7.825 -8.750 3.505 1.00 51.13 91 LEU A O 2
ATOM 2728 N N . GLY A 1 92 ? 5.785 -9.486 4.104 1.00 22.54 92 GLY A N 2
ATOM 2729 C CA . GLY A 1 92 ? 6.234 -9.987 5.405 1.00 43.44 92 GLY A CA 2
ATOM 2730 C C . GLY A 1 92 ? 5.165 -10.806 6.110 1.00 20.12 92 GLY A C 2
ATOM 2731 O O . GLY A 1 92 ? 4.909 -11.945 5.715 1.00 71.31 92 GLY A O 2
ATOM 2735 N N . SER A 1 93 ? 4.547 -10.234 7.158 1.00 72.35 93 SER A N 2
ATOM 2736 C CA . SER A 1 93 ? 3.512 -10.917 7.957 1.00 51.13 93 SER A CA 2
ATOM 2737 C C . SER A 1 93 ? 2.509 -9.890 8.497 1.00 61.42 93 SER A C 2
ATOM 2738 O O . SER A 1 93 ? 2.910 -8.799 8.915 1.00 73.24 93 SER A O 2
ATOM 2746 N N . LEU A 1 94 ? 1.214 -10.272 8.510 1.00 60.23 94 LEU A N 2
ATOM 2747 C CA . LEU A 1 94 ? 0.108 -9.404 8.954 1.00 30.53 94 LEU A CA 2
ATOM 2748 C C . LEU A 1 94 ? 0.246 -9.027 10.436 1.00 23.24 94 LEU A C 2
ATOM 2749 O O . LEU A 1 94 ? -0.107 -7.913 10.829 1.00 51.34 94 LEU A O 2
ATOM 2765 N N . ASP A 1 95 ? 0.787 -9.972 11.232 1.00 42.44 95 ASP A N 2
ATOM 2766 C CA . ASP A 1 95 ? 0.944 -9.828 12.697 1.00 44.24 95 ASP A CA 2
ATOM 2767 C C . ASP A 1 95 ? 1.827 -8.618 13.059 1.00 0.12 95 ASP A C 2
ATOM 2768 O O . ASP A 1 95 ? 1.635 -7.994 14.107 1.00 22.04 95 ASP A O 2
ATOM 2777 N N . GLU A 1 96 ? 2.780 -8.290 12.160 1.00 0.32 96 GLU A N 2
ATOM 2778 C CA . GLU A 1 96 ? 3.700 -7.153 12.334 1.00 64.21 96 GLU A CA 2
ATOM 2779 C C . GLU A 1 96 ? 2.942 -5.814 12.332 1.00 1.10 96 GLU A C 2
ATOM 2780 O O . GLU A 1 96 ? 3.343 -4.870 13.020 1.00 34.01 96 GLU A O 2
ATOM 2792 N N . GLY A 1 97 ? 1.836 -5.757 11.563 1.00 74.21 97 GLY A N 2
ATOM 2793 C CA . GLY A 1 97 ? 0.977 -4.574 11.497 1.00 1.11 97 GLY A CA 2
ATOM 2794 C C . GLY A 1 97 ? 1.542 -3.507 10.578 1.00 34.05 97 GLY A C 2
ATOM 2795 O O . GLY A 1 97 ? 0.942 -3.181 9.548 1.00 42.25 97 GLY A O 2
ATOM 2799 N N . VAL A 1 98 ? 2.699 -2.955 10.976 1.00 3.41 98 VAL A N 2
ATOM 2800 C CA . VAL A 1 98 ? 3.514 -2.064 10.143 1.00 65.25 98 VAL A CA 2
ATOM 2801 C C . VAL A 1 98 ? 4.860 -2.756 9.810 1.00 53.42 98 VAL A C 2
ATOM 2802 O O . VAL A 1 98 ? 5.392 -3.533 10.615 1.00 43.43 98 VAL A O 2
ATOM 2815 N N . LEU A 1 99 ? 5.376 -2.474 8.613 1.00 63.10 99 LEU A N 2
ATOM 2816 C CA . LEU A 1 99 ? 6.659 -2.981 8.100 1.00 64.15 99 LEU A CA 2
ATOM 2817 C C . LEU A 1 99 ? 7.326 -1.854 7.307 1.00 30.12 99 LEU A C 2
ATOM 2818 O O . LEU A 1 99 ? 6.639 -1.111 6.590 1.00 44.45 99 LEU A O 2
ATOM 2834 N N . THR A 1 100 ? 8.652 -1.706 7.457 1.00 55.43 100 THR A N 2
ATOM 2835 C CA . THR A 1 100 ? 9.410 -0.685 6.733 1.00 75.20 100 THR A CA 2
ATOM 2836 C C . THR A 1 100 ? 9.641 -1.154 5.280 1.00 11.34 100 THR A C 2
ATOM 2837 O O . THR A 1 100 ? 10.417 -2.089 5.024 1.00 3.02 100 THR A O 2
ATOM 2848 N N . VAL A 1 101 ? 8.924 -0.520 4.344 1.00 23.12 101 VAL A N 2
ATOM 2849 C CA . VAL A 1 101 ? 8.932 -0.889 2.922 1.00 44.51 101 VAL A CA 2
ATOM 2850 C C . VAL A 1 101 ? 9.516 0.260 2.078 1.00 74.41 101 VAL A C 2
ATOM 2851 O O . VAL A 1 101 ? 9.341 1.429 2.405 1.00 4.12 101 VAL A O 2
ATOM 2864 N N . SER A 1 102 ? 10.220 -0.090 1.002 1.00 10.45 102 SER A N 2
ATOM 2865 C CA . SER A 1 102 ? 10.697 0.861 0.005 1.00 12.44 102 SER A CA 2
ATOM 2866 C C . SER A 1 102 ? 9.708 0.828 -1.160 1.00 74.05 102 SER A C 2
ATOM 2867 O O . SER A 1 102 ? 9.519 -0.220 -1.784 1.00 73.05 102 SER A O 2
ATOM 2875 N N . TRP A 1 103 ? 9.067 1.966 -1.417 1.00 51.35 103 TRP A N 2
ATOM 2876 C CA . TRP A 1 103 ? 8.005 2.099 -2.416 1.00 24.24 103 TRP A CA 2
ATOM 2877 C C . TRP A 1 103 ? 8.271 3.335 -3.294 1.00 20.14 103 TRP A C 2
ATOM 2878 O O . TRP A 1 103 ? 8.669 4.390 -2.793 1.00 1.53 103 TRP A O 2
ATOM 2899 N N . THR A 1 104 ? 8.081 3.174 -4.612 1.00 34.51 104 THR A N 2
ATOM 2900 C CA . THR A 1 104 ? 8.396 4.217 -5.602 1.00 21.32 104 THR A CA 2
ATOM 2901 C C . THR A 1 104 ? 7.154 5.092 -5.911 1.00 62.13 104 THR A C 2
ATOM 2902 O O . THR A 1 104 ? 6.095 4.579 -6.306 1.00 71.32 104 THR A O 2
ATOM 2913 N N . LEU A 1 105 ? 7.295 6.412 -5.674 1.00 52.32 105 LEU A N 2
ATOM 2914 C CA . LEU A 1 105 ? 6.279 7.423 -6.018 1.00 11.32 105 LEU A CA 2
ATOM 2915 C C . LEU A 1 105 ? 6.901 8.836 -5.858 1.00 54.05 105 LEU A C 2
ATOM 2916 O O . LEU A 1 105 ? 6.891 9.378 -4.727 1.00 13.33 105 LEU A O 2
ATOM 2933 N N . GLY A 1 1 ? -5.661 26.730 -17.075 1.00 20.42 1 GLY A N 3
ATOM 2934 C CA . GLY A 1 1 ? -5.280 25.779 -18.147 1.00 21.42 1 GLY A CA 3
ATOM 2935 C C . GLY A 1 1 ? -4.925 24.406 -17.600 1.00 51.34 1 GLY A C 3
ATOM 2936 O O . GLY A 1 1 ? -5.470 23.984 -16.575 1.00 32.34 1 GLY A O 3
ATOM 2942 N N . HIS A 1 2 ? -4.007 23.708 -18.281 1.00 14.32 2 HIS A N 3
ATOM 2943 C CA . HIS A 1 2 ? -3.613 22.331 -17.930 1.00 4.32 2 HIS A CA 3
ATOM 2944 C C . HIS A 1 2 ? -2.408 22.352 -16.974 1.00 14.12 2 HIS A C 3
ATOM 2945 O O . HIS A 1 2 ? -1.286 22.672 -17.389 1.00 72.30 2 HIS A O 3
ATOM 2960 N N . ALA A 1 3 ? -2.661 22.032 -15.696 1.00 24.51 3 ALA A N 3
ATOM 2961 C CA . ALA A 1 3 ? -1.643 21.996 -14.631 1.00 42.42 3 ALA A CA 3
ATOM 2962 C C . ALA A 1 3 ? -1.494 20.555 -14.085 1.00 73.34 3 ALA A C 3
ATOM 2963 O O . ALA A 1 3 ? -2.302 20.126 -13.247 1.00 52.14 3 ALA A O 3
ATOM 2970 N N . PRO A 1 4 ? -0.502 19.760 -14.593 1.00 1.53 4 PRO A N 3
ATOM 2971 C CA . PRO A 1 4 ? -0.197 18.423 -14.044 1.00 11.20 4 PRO A CA 3
ATOM 2972 C C . PRO A 1 4 ? 0.709 18.514 -12.789 1.00 30.13 4 PRO A C 3
ATOM 2973 O O . PRO A 1 4 ? 1.828 19.043 -12.853 1.00 53.14 4 PRO A O 3
ATOM 2984 N N . ALA A 1 5 ? 0.202 18.018 -11.642 1.00 42.02 5 ALA A N 3
ATOM 2985 C CA . ALA A 1 5 ? 0.985 17.939 -10.388 1.00 14.13 5 ALA A CA 3
ATOM 2986 C C . ALA A 1 5 ? 1.968 16.749 -10.475 1.00 64.42 5 ALA A C 3
ATOM 2987 O O . ALA A 1 5 ? 1.702 15.653 -9.960 1.00 25.11 5 ALA A O 3
ATOM 2994 N N . GLU A 1 6 ? 3.070 16.977 -11.217 1.00 32.12 6 GLU A N 3
ATOM 2995 C CA . GLU A 1 6 ? 4.088 15.959 -11.529 1.00 33.31 6 GLU A CA 3
ATOM 2996 C C . GLU A 1 6 ? 5.224 15.968 -10.493 1.00 2.22 6 GLU A C 3
ATOM 2997 O O . GLU A 1 6 ? 5.488 16.992 -9.843 1.00 73.34 6 GLU A O 3
ATOM 3009 N N . LYS A 1 7 ? 5.897 14.816 -10.371 1.00 74.44 7 LYS A N 3
ATOM 3010 C CA . LYS A 1 7 ? 7.013 14.616 -9.433 1.00 61.02 7 LYS A CA 3
ATOM 3011 C C . LYS A 1 7 ? 7.811 13.363 -9.834 1.00 32.02 7 LYS A C 3
ATOM 3012 O O . LYS A 1 7 ? 7.269 12.454 -10.482 1.00 32.44 7 LYS A O 3
ATOM 3031 N N . ARG A 1 8 ? 9.108 13.346 -9.463 1.00 63.33 8 ARG A N 3
ATOM 3032 C CA . ARG A 1 8 ? 9.985 12.173 -9.616 1.00 43.31 8 ARG A CA 3
ATOM 3033 C C . ARG A 1 8 ? 9.404 10.967 -8.848 1.00 2.33 8 ARG A C 3
ATOM 3034 O O . ARG A 1 8 ? 9.487 10.905 -7.609 1.00 13.43 8 ARG A O 3
ATOM 3055 N N . SER A 1 9 ? 8.753 10.059 -9.603 1.00 45.12 9 SER A N 3
ATOM 3056 C CA . SER A 1 9 ? 8.293 8.771 -9.088 1.00 71.31 9 SER A CA 3
ATOM 3057 C C . SER A 1 9 ? 9.525 7.897 -8.817 1.00 32.43 9 SER A C 3
ATOM 3058 O O . SER A 1 9 ? 10.173 7.420 -9.754 1.00 12.34 9 SER A O 3
ATOM 3066 N N . THR A 1 10 ? 9.858 7.721 -7.536 1.00 13.31 10 THR A N 3
ATOM 3067 C CA . THR A 1 10 ? 11.179 7.237 -7.116 1.00 2.40 10 THR A CA 3
ATOM 3068 C C . THR A 1 10 ? 11.048 6.372 -5.858 1.00 43.30 10 THR A C 3
ATOM 3069 O O . THR A 1 10 ? 10.081 6.516 -5.080 1.00 12.42 10 THR A O 3
ATOM 3080 N N . THR A 1 11 ? 12.030 5.470 -5.690 1.00 40.30 11 THR A N 3
ATOM 3081 C CA . THR A 1 11 ? 12.077 4.512 -4.584 1.00 22.44 11 THR A CA 3
ATOM 3082 C C . THR A 1 11 ? 12.396 5.254 -3.270 1.00 2.03 11 THR A C 3
ATOM 3083 O O . THR A 1 11 ? 13.547 5.607 -3.008 1.00 24.14 11 THR A O 3
ATOM 3094 N N . ARG A 1 12 ? 11.346 5.549 -2.485 1.00 31.23 12 ARG A N 3
ATOM 3095 C CA . ARG A 1 12 ? 11.442 6.310 -1.229 1.00 52.53 12 ARG A CA 3
ATOM 3096 C C . ARG A 1 12 ? 11.101 5.400 -0.040 1.00 12.41 12 ARG A C 3
ATOM 3097 O O . ARG A 1 12 ? 10.226 4.528 -0.148 1.00 35.14 12 ARG A O 3
ATOM 3118 N N . GLU A 1 13 ? 11.804 5.604 1.087 1.00 10.22 13 GLU A N 3
ATOM 3119 C CA . GLU A 1 13 ? 11.594 4.826 2.314 1.00 44.03 13 GLU A CA 3
ATOM 3120 C C . GLU A 1 13 ? 10.428 5.407 3.110 1.00 71.33 13 GLU A C 3
ATOM 3121 O O . GLU A 1 13 ? 10.309 6.622 3.282 1.00 73.41 13 GLU A O 3
ATOM 3133 N N . GLY A 1 14 ? 9.587 4.506 3.574 1.00 11.32 14 GLY A N 3
ATOM 3134 C CA . GLY A 1 14 ? 8.457 4.826 4.407 1.00 5.34 14 GLY A CA 3
ATOM 3135 C C . GLY A 1 14 ? 7.891 3.565 5.002 1.00 2.34 14 GLY A C 3
ATOM 3136 O O . GLY A 1 14 ? 8.630 2.611 5.227 1.00 41.13 14 GLY A O 3
ATOM 3140 N N . ARG A 1 15 ? 6.590 3.532 5.228 1.00 65.22 15 ARG A N 3
ATOM 3141 C CA . ARG A 1 15 ? 5.926 2.387 5.867 1.00 74.42 15 ARG A CA 3
ATOM 3142 C C . ARG A 1 15 ? 4.699 1.964 5.061 1.00 73.51 15 ARG A C 3
ATOM 3143 O O . ARG A 1 15 ? 4.279 2.661 4.145 1.00 42.32 15 ARG A O 3
ATOM 3164 N N . GLY A 1 16 ? 4.171 0.784 5.406 1.00 63.34 16 GLY A N 3
ATOM 3165 C CA . GLY A 1 16 ? 2.989 0.213 4.770 1.00 52.13 16 GLY A CA 3
ATOM 3166 C C . GLY A 1 16 ? 2.233 -0.640 5.765 1.00 3.15 16 GLY A C 3
ATOM 3167 O O . GLY A 1 16 ? 2.841 -1.498 6.386 1.00 62.24 16 GLY A O 3
ATOM 3171 N N . THR A 1 17 ? 0.944 -0.363 5.982 1.00 21.21 17 THR A N 3
ATOM 3172 C CA . THR A 1 17 ? 0.063 -1.173 6.859 1.00 10.32 17 THR A CA 3
ATOM 3173 C C . THR A 1 17 ? -0.827 -2.098 6.008 1.00 31.22 17 THR A C 3
ATOM 3174 O O . THR A 1 17 ? -0.917 -1.906 4.800 1.00 42.12 17 THR A O 3
ATOM 3185 N N . TRP A 1 18 ? -1.450 -3.123 6.626 1.00 34.11 18 TRP A N 3
ATOM 3186 C CA . TRP A 1 18 ? -2.464 -3.952 5.936 1.00 71.24 18 TRP A CA 3
ATOM 3187 C C . TRP A 1 18 ? -3.878 -3.503 6.351 1.00 74.41 18 TRP A C 3
ATOM 3188 O O . TRP A 1 18 ? -4.098 -3.161 7.518 1.00 5.50 18 TRP A O 3
ATOM 3209 N N . TYR A 1 19 ? -4.831 -3.490 5.395 1.00 23.31 19 TYR A N 3
ATOM 3210 C CA . TYR A 1 19 ? -6.249 -3.154 5.685 1.00 3.10 19 TYR A CA 3
ATOM 3211 C C . TYR A 1 19 ? -7.200 -4.279 5.268 1.00 24.32 19 TYR A C 3
ATOM 3212 O O . TYR A 1 19 ? -6.828 -5.143 4.491 1.00 3.22 19 TYR A O 3
ATOM 3230 N N . ASP A 1 20 ? -8.451 -4.216 5.757 1.00 45.05 20 ASP A N 3
ATOM 3231 C CA . ASP A 1 20 ? -9.531 -5.124 5.319 1.00 63.15 20 ASP A CA 3
ATOM 3232 C C . ASP A 1 20 ? -10.142 -4.557 4.037 1.00 74.35 20 ASP A C 3
ATOM 3233 O O . ASP A 1 20 ? -10.707 -3.459 4.042 1.00 44.45 20 ASP A O 3
ATOM 3242 N N . THR A 1 21 ? -9.976 -5.296 2.943 1.00 24.32 21 THR A N 3
ATOM 3243 C CA . THR A 1 21 ? -10.269 -4.832 1.581 1.00 12.41 21 THR A CA 3
ATOM 3244 C C . THR A 1 21 ? -11.753 -5.031 1.224 1.00 70.53 21 THR A C 3
ATOM 3245 O O . THR A 1 21 ? -12.394 -5.959 1.723 1.00 1.22 21 THR A O 3
ATOM 3256 N N . GLY A 1 22 ? -12.274 -4.142 0.361 1.00 25.42 22 GLY A N 3
ATOM 3257 C CA . GLY A 1 22 ? -13.658 -4.194 -0.100 1.00 30.30 22 GLY A CA 3
ATOM 3258 C C . GLY A 1 22 ? -13.850 -3.309 -1.320 1.00 22.41 22 GLY A C 3
ATOM 3259 O O . GLY A 1 22 ? -13.824 -3.788 -2.457 1.00 0.35 22 GLY A O 3
ATOM 3263 N N . LEU A 1 23 ? -14.001 -1.997 -1.081 1.00 61.35 23 LEU A N 3
ATOM 3264 C CA . LEU A 1 23 ? -14.157 -0.979 -2.138 1.00 52.53 23 LEU A CA 3
ATOM 3265 C C . LEU A 1 23 ? -12.979 0.007 -2.073 1.00 63.21 23 LEU A C 3
ATOM 3266 O O . LEU A 1 23 ? -12.589 0.444 -0.980 1.00 13.10 23 LEU A O 3
ATOM 3282 N N . GLY A 1 24 ? -12.417 0.336 -3.246 1.00 20.21 24 GLY A N 3
ATOM 3283 C CA . GLY A 1 24 ? -11.334 1.311 -3.368 1.00 51.22 24 GLY A CA 3
ATOM 3284 C C . GLY A 1 24 ? -11.860 2.719 -3.614 1.00 1.44 24 GLY A C 3
ATOM 3285 O O . GLY A 1 24 ? -12.961 2.877 -4.149 1.00 40.41 24 GLY A O 3
ATOM 3289 N N . ALA A 1 25 ? -11.066 3.729 -3.206 1.00 4.34 25 ALA A N 3
ATOM 3290 C CA . ALA A 1 25 ? -11.311 5.164 -3.482 1.00 13.12 25 ALA A CA 3
ATOM 3291 C C . ALA A 1 25 ? -11.451 5.439 -4.990 1.00 52.23 25 ALA A C 3
ATOM 3292 O O . ALA A 1 25 ? -12.248 6.277 -5.418 1.00 64.20 25 ALA A O 3
ATOM 3299 N N . CYS A 1 26 ? -10.688 4.681 -5.768 1.00 13.44 26 CYS A N 3
ATOM 3300 C CA . CYS A 1 26 ? -10.697 4.719 -7.234 1.00 72.05 26 CYS A CA 3
ATOM 3301 C C . CYS A 1 26 ? -11.456 3.480 -7.742 1.00 64.24 26 CYS A C 3
ATOM 3302 O O . CYS A 1 26 ? -11.766 2.593 -6.937 1.00 61.24 26 CYS A O 3
ATOM 3309 N N . GLY A 1 27 ? -11.754 3.442 -9.060 1.00 10.33 27 GLY A N 3
ATOM 3310 C CA . GLY A 1 27 ? -12.616 2.406 -9.666 1.00 63.14 27 GLY A CA 3
ATOM 3311 C C . GLY A 1 27 ? -12.074 0.981 -9.555 1.00 11.42 27 GLY A C 3
ATOM 3312 O O . GLY A 1 27 ? -11.564 0.424 -10.525 1.00 45.23 27 GLY A O 3
ATOM 3316 N N . TRP A 1 28 ? -12.234 0.397 -8.368 1.00 44.50 28 TRP A N 3
ATOM 3317 C CA . TRP A 1 28 ? -11.769 -0.953 -8.002 1.00 53.31 28 TRP A CA 3
ATOM 3318 C C . TRP A 1 28 ? -12.656 -1.467 -6.858 1.00 13.32 28 TRP A C 3
ATOM 3319 O O . TRP A 1 28 ? -13.071 -0.692 -5.984 1.00 0.54 28 TRP A O 3
ATOM 3340 N N . ASN A 1 29 ? -12.940 -2.769 -6.874 1.00 55.44 29 ASN A N 3
ATOM 3341 C CA . ASN A 1 29 ? -13.638 -3.467 -5.782 1.00 11.54 29 ASN A CA 3
ATOM 3342 C C . ASN A 1 29 ? -13.037 -4.875 -5.688 1.00 4.31 29 ASN A C 3
ATOM 3343 O O . ASN A 1 29 ? -13.202 -5.675 -6.612 1.00 51.40 29 ASN A O 3
ATOM 3354 N N . ASN A 1 30 ? -12.327 -5.162 -4.585 1.00 64.02 30 ASN A N 3
ATOM 3355 C CA . ASN A 1 30 ? -11.453 -6.350 -4.459 1.00 21.42 30 ASN A CA 3
ATOM 3356 C C . ASN A 1 30 ? -11.550 -6.970 -3.057 1.00 54.31 30 ASN A C 3
ATOM 3357 O O . ASN A 1 30 ? -12.128 -6.375 -2.144 1.00 31.10 30 ASN A O 3
ATOM 3368 N N . VAL A 1 31 ? -10.963 -8.177 -2.909 1.00 4.22 31 VAL A N 3
ATOM 3369 C CA . VAL A 1 31 ? -10.870 -8.891 -1.618 1.00 13.10 31 VAL A CA 3
ATOM 3370 C C . VAL A 1 31 ? -9.440 -8.790 -1.064 1.00 5.22 31 VAL A C 3
ATOM 3371 O O . VAL A 1 31 ? -8.532 -8.287 -1.746 1.00 42.44 31 VAL A O 3
ATOM 3384 N N . ASN A 1 32 ? -9.251 -9.290 0.175 1.00 62.34 32 ASN A N 3
ATOM 3385 C CA . ASN A 1 32 ? -7.953 -9.250 0.891 1.00 74.21 32 ASN A CA 3
ATOM 3386 C C . ASN A 1 32 ? -6.855 -10.025 0.136 1.00 60.25 32 ASN A C 3
ATOM 3387 O O . ASN A 1 32 ? -5.687 -9.684 0.260 1.00 41.32 32 ASN A O 3
ATOM 3398 N N . SER A 1 33 ? -7.260 -11.043 -0.653 1.00 40.33 33 SER A N 3
ATOM 3399 C CA . SER A 1 33 ? -6.321 -11.883 -1.432 1.00 12.32 33 SER A CA 3
ATOM 3400 C C . SER A 1 33 ? -5.702 -11.103 -2.614 1.00 65.20 33 SER A C 3
ATOM 3401 O O . SER A 1 33 ? -4.550 -11.371 -2.995 1.00 31.11 33 SER A O 3
ATOM 3409 N N . ASP A 1 34 ? -6.458 -10.130 -3.178 1.00 24.23 34 ASP A N 3
ATOM 3410 C CA . ASP A 1 34 ? -5.957 -9.243 -4.261 1.00 53.31 34 ASP A CA 3
ATOM 3411 C C . ASP A 1 34 ? -4.901 -8.288 -3.705 1.00 32.01 34 ASP A C 3
ATOM 3412 O O . ASP A 1 34 ? -4.971 -7.924 -2.537 1.00 71.24 34 ASP A O 3
ATOM 3421 N N . THR A 1 35 ? -3.938 -7.884 -4.558 1.00 61.11 35 THR A N 3
ATOM 3422 C CA . THR A 1 35 ? -2.774 -7.071 -4.146 1.00 62.12 35 THR A CA 3
ATOM 3423 C C . THR A 1 35 ? -2.910 -5.616 -4.640 1.00 73.31 35 THR A C 3
ATOM 3424 O O . THR A 1 35 ? -2.264 -5.203 -5.618 1.00 35.21 35 THR A O 3
ATOM 3435 N N . VAL A 1 36 ? -3.798 -4.847 -3.990 1.00 0.51 36 VAL A N 3
ATOM 3436 C CA . VAL A 1 36 ? -3.964 -3.410 -4.276 1.00 34.13 36 VAL A CA 3
ATOM 3437 C C . VAL A 1 36 ? -3.496 -2.574 -3.070 1.00 24.44 36 VAL A C 3
ATOM 3438 O O . VAL A 1 36 ? -3.345 -3.088 -1.948 1.00 55.14 36 VAL A O 3
ATOM 3451 N N . ILE A 1 37 ? -3.214 -1.290 -3.324 1.00 2.05 37 ILE A N 3
ATOM 3452 C CA . ILE A 1 37 ? -2.606 -0.377 -2.333 1.00 75.13 37 ILE A CA 3
ATOM 3453 C C . ILE A 1 37 ? -3.570 0.781 -2.003 1.00 24.40 37 ILE A C 3
ATOM 3454 O O . ILE A 1 37 ? -4.383 1.195 -2.846 1.00 41.35 37 ILE A O 3
ATOM 3470 N N . ALA A 1 38 ? -3.493 1.250 -0.754 1.00 20.50 38 ALA A N 3
ATOM 3471 C CA . ALA A 1 38 ? -4.136 2.487 -0.303 1.00 63.41 38 ALA A CA 3
ATOM 3472 C C . ALA A 1 38 ? -3.045 3.537 -0.027 1.00 30.43 38 ALA A C 3
ATOM 3473 O O . ALA A 1 38 ? -2.164 3.308 0.789 1.00 24.11 38 ALA A O 3
ATOM 3480 N N . LEU A 1 39 ? -3.090 4.675 -0.720 1.00 51.22 39 LEU A N 3
ATOM 3481 C CA . LEU A 1 39 ? -2.037 5.730 -0.615 1.00 4.44 39 LEU A CA 3
ATOM 3482 C C . LEU A 1 39 ? -2.531 6.846 0.317 1.00 45.13 39 LEU A C 3
ATOM 3483 O O . LEU A 1 39 ? -3.694 6.850 0.682 1.00 75.22 39 LEU A O 3
ATOM 3499 N N . SER A 1 40 ? -1.626 7.753 0.738 1.00 40.25 40 SER A N 3
ATOM 3500 C CA . SER A 1 40 ? -1.985 8.952 1.539 1.00 71.35 40 SER A CA 3
ATOM 3501 C C . SER A 1 40 ? -3.217 9.705 0.936 1.00 73.44 40 SER A C 3
ATOM 3502 O O . SER A 1 40 ? -3.421 9.626 -0.286 1.00 20.32 40 SER A O 3
ATOM 3510 N N . PRO A 1 41 ? -4.061 10.435 1.770 1.00 70.22 41 PRO A N 3
ATOM 3511 C CA . PRO A 1 41 ? -5.354 11.029 1.308 1.00 71.13 41 PRO A CA 3
ATOM 3512 C C . PRO A 1 41 ? -5.176 11.856 0.011 1.00 53.11 41 PRO A C 3
ATOM 3513 O O . PRO A 1 41 ? -4.317 12.725 -0.041 1.00 71.14 41 PRO A O 3
ATOM 3524 N N . SER A 1 42 ? -6.010 11.567 -1.005 1.00 54.54 42 SER A N 3
ATOM 3525 C CA . SER A 1 42 ? -5.833 12.035 -2.408 1.00 22.44 42 SER A CA 3
ATOM 3526 C C . SER A 1 42 ? -5.688 13.573 -2.543 1.00 13.05 42 SER A C 3
ATOM 3527 O O . SER A 1 42 ? -4.949 14.050 -3.412 1.00 13.21 42 SER A O 3
ATOM 3535 N N . VAL A 1 43 ? -6.389 14.342 -1.678 1.00 1.22 43 VAL A N 3
ATOM 3536 C CA . VAL A 1 43 ? -6.310 15.823 -1.667 1.00 63.32 43 VAL A CA 3
ATOM 3537 C C . VAL A 1 43 ? -4.894 16.311 -1.264 1.00 13.10 43 VAL A C 3
ATOM 3538 O O . VAL A 1 43 ? -4.427 17.355 -1.724 1.00 62.04 43 VAL A O 3
ATOM 3551 N N . TYR A 1 44 ? -4.230 15.519 -0.414 1.00 53.45 44 TYR A N 3
ATOM 3552 C CA . TYR A 1 44 ? -2.862 15.784 0.075 1.00 23.04 44 TYR A CA 3
ATOM 3553 C C . TYR A 1 44 ? -1.827 15.150 -0.872 1.00 4.44 44 TYR A C 3
ATOM 3554 O O . TYR A 1 44 ? -0.722 15.667 -1.050 1.00 12.13 44 TYR A O 3
ATOM 3572 N N . SER A 1 45 ? -2.218 14.027 -1.477 1.00 32.44 45 SER A N 3
ATOM 3573 C CA . SER A 1 45 ? -1.336 13.176 -2.291 1.00 52.23 45 SER A CA 3
ATOM 3574 C C . SER A 1 45 ? -1.309 13.643 -3.774 1.00 51.41 45 SER A C 3
ATOM 3575 O O . SER A 1 45 ? -0.509 13.140 -4.575 1.00 13.31 45 SER A O 3
ATOM 3583 N N . GLY A 1 46 ? -2.200 14.603 -4.118 1.00 51.43 46 GLY A N 3
ATOM 3584 C CA . GLY A 1 46 ? -2.326 15.128 -5.483 1.00 1.24 46 GLY A CA 3
ATOM 3585 C C . GLY A 1 46 ? -3.345 14.367 -6.331 1.00 32.43 46 GLY A C 3
ATOM 3586 O O . GLY A 1 46 ? -3.797 14.880 -7.358 1.00 32.23 46 GLY A O 3
ATOM 3590 N N . GLY A 1 47 ? -3.686 13.130 -5.906 1.00 41.50 47 GLY A N 3
ATOM 3591 C CA . GLY A 1 47 ? -4.591 12.239 -6.657 1.00 74.21 47 GLY A CA 3
ATOM 3592 C C . GLY A 1 47 ? -3.851 11.344 -7.659 1.00 11.51 47 GLY A C 3
ATOM 3593 O O . GLY A 1 47 ? -4.263 10.204 -7.912 1.00 52.11 47 GLY A O 3
ATOM 3597 N N . SER A 1 48 ? -2.722 11.857 -8.194 1.00 63.10 48 SER A N 3
ATOM 3598 C CA . SER A 1 48 ? -1.894 11.170 -9.215 1.00 50.14 48 SER A CA 3
ATOM 3599 C C . SER A 1 48 ? -1.070 9.991 -8.630 1.00 11.14 48 SER A C 3
ATOM 3600 O O . SER A 1 48 ? -0.287 9.361 -9.343 1.00 13.24 48 SER A O 3
ATOM 3608 N N . HIS A 1 49 ? -1.257 9.711 -7.325 1.00 65.25 49 HIS A N 3
ATOM 3609 C CA . HIS A 1 49 ? -0.670 8.539 -6.644 1.00 1.41 49 HIS A CA 3
ATOM 3610 C C . HIS A 1 49 ? -1.562 7.300 -6.802 1.00 34.33 49 HIS A C 3
ATOM 3611 O O . HIS A 1 49 ? -1.060 6.173 -6.767 1.00 52.53 49 HIS A O 3
ATOM 3626 N N . CYS A 1 50 ? -2.879 7.513 -6.978 1.00 71.21 50 CYS A N 3
ATOM 3627 C CA . CYS A 1 50 ? -3.835 6.414 -7.211 1.00 61.11 50 CYS A CA 3
ATOM 3628 C C . CYS A 1 50 ? -3.791 5.997 -8.688 1.00 51.51 50 CYS A C 3
ATOM 3629 O O . CYS A 1 50 ? -3.396 6.792 -9.552 1.00 0.43 50 CYS A O 3
ATOM 3636 N N . GLY A 1 51 ? -4.154 4.735 -8.955 1.00 4.23 51 GLY A N 3
ATOM 3637 C CA . GLY A 1 51 ? -4.114 4.159 -10.301 1.00 51.55 51 GLY A CA 3
ATOM 3638 C C . GLY A 1 51 ? -2.712 3.742 -10.740 1.00 12.14 51 GLY A C 3
ATOM 3639 O O . GLY A 1 51 ? -2.550 3.187 -11.829 1.00 14.43 51 GLY A O 3
ATOM 3643 N N . GLN A 1 52 ? -1.705 3.979 -9.882 1.00 60.34 52 GLN A N 3
ATOM 3644 C CA . GLN A 1 52 ? -0.286 3.750 -10.212 1.00 34.23 52 GLN A CA 3
ATOM 3645 C C . GLN A 1 52 ? 0.169 2.383 -9.693 1.00 13.03 52 GLN A C 3
ATOM 3646 O O . GLN A 1 52 ? -0.177 2.003 -8.575 1.00 53.15 52 GLN A O 3
ATOM 3660 N N . THR A 1 53 ? 0.965 1.662 -10.492 1.00 32.20 53 THR A N 3
ATOM 3661 C CA . THR A 1 53 ? 1.516 0.364 -10.095 1.00 23.20 53 THR A CA 3
ATOM 3662 C C . THR A 1 53 ? 2.839 0.589 -9.333 1.00 42.05 53 THR A C 3
ATOM 3663 O O . THR A 1 53 ? 3.907 0.823 -9.921 1.00 64.21 53 THR A O 3
ATOM 3674 N N . VAL A 1 54 ? 2.739 0.540 -7.998 1.00 24.13 54 VAL A N 3
ATOM 3675 C CA . VAL A 1 54 ? 3.846 0.862 -7.081 1.00 52.24 54 VAL A CA 3
ATOM 3676 C C . VAL A 1 54 ? 4.573 -0.419 -6.642 1.00 14.12 54 VAL A C 3
ATOM 3677 O O . VAL A 1 54 ? 3.928 -1.406 -6.250 1.00 3.41 54 VAL A O 3
ATOM 3690 N N . THR A 1 55 ? 5.915 -0.375 -6.711 1.00 1.11 55 THR A N 3
ATOM 3691 C CA . THR A 1 55 ? 6.788 -1.481 -6.323 1.00 30.23 55 THR A CA 3
ATOM 3692 C C . THR A 1 55 ? 7.321 -1.229 -4.902 1.00 64.50 55 THR A C 3
ATOM 3693 O O . THR A 1 55 ? 8.186 -0.375 -4.697 1.00 61.15 55 THR A O 3
ATOM 3704 N N . VAL A 1 56 ? 6.767 -1.970 -3.939 1.00 42.32 56 VAL A N 3
ATOM 3705 C CA . VAL A 1 56 ? 7.085 -1.840 -2.507 1.00 25.22 56 VAL A CA 3
ATOM 3706 C C . VAL A 1 56 ? 8.152 -2.892 -2.109 1.00 53.10 56 VAL A C 3
ATOM 3707 O O . VAL A 1 56 ? 8.068 -4.040 -2.532 1.00 24.51 56 VAL A O 3
ATOM 3720 N N . THR A 1 57 ? 9.179 -2.494 -1.334 1.00 31.11 57 THR A N 3
ATOM 3721 C CA . THR A 1 57 ? 10.230 -3.427 -0.854 1.00 55.43 57 THR A CA 3
ATOM 3722 C C . THR A 1 57 ? 10.421 -3.290 0.663 1.00 11.32 57 THR A C 3
ATOM 3723 O O . THR A 1 57 ? 11.056 -2.340 1.123 1.00 0.15 57 THR A O 3
ATOM 3734 N N . ASN A 1 58 ? 9.874 -4.242 1.437 1.00 45.20 58 ASN A N 3
ATOM 3735 C CA . ASN A 1 58 ? 10.015 -4.245 2.896 1.00 22.34 58 ASN A CA 3
ATOM 3736 C C . ASN A 1 58 ? 11.487 -4.464 3.264 1.00 31.24 58 ASN A C 3
ATOM 3737 O O . ASN A 1 58 ? 12.026 -5.549 3.034 1.00 14.31 58 ASN A O 3
ATOM 3748 N N . VAL A 1 59 ? 12.110 -3.422 3.836 1.00 51.21 59 VAL A N 3
ATOM 3749 C CA . VAL A 1 59 ? 13.554 -3.401 4.131 1.00 12.12 59 VAL A CA 3
ATOM 3750 C C . VAL A 1 59 ? 13.913 -4.381 5.274 1.00 42.41 59 VAL A C 3
ATOM 3751 O O . VAL A 1 59 ? 15.068 -4.791 5.401 1.00 62.43 59 VAL A O 3
ATOM 3764 N N . VAL A 1 60 ? 12.898 -4.762 6.077 1.00 32.10 60 VAL A N 3
ATOM 3765 C CA . VAL A 1 60 ? 13.070 -5.654 7.241 1.00 33.34 60 VAL A CA 3
ATOM 3766 C C . VAL A 1 60 ? 13.568 -7.053 6.811 1.00 64.21 60 VAL A C 3
ATOM 3767 O O . VAL A 1 60 ? 14.551 -7.570 7.356 1.00 12.45 60 VAL A O 3
ATOM 3780 N N . THR A 1 61 ? 12.885 -7.649 5.816 1.00 5.53 61 THR A N 3
ATOM 3781 C CA . THR A 1 61 ? 13.176 -9.025 5.335 1.00 74.23 61 THR A CA 3
ATOM 3782 C C . THR A 1 61 ? 13.705 -9.032 3.882 1.00 20.41 61 THR A C 3
ATOM 3783 O O . THR A 1 61 ? 14.130 -10.078 3.374 1.00 5.02 61 THR A O 3
ATOM 3794 N N . GLY A 1 62 ? 13.670 -7.861 3.222 1.00 54.34 62 GLY A N 3
ATOM 3795 C CA . GLY A 1 62 ? 14.117 -7.729 1.832 1.00 1.52 62 GLY A CA 3
ATOM 3796 C C . GLY A 1 62 ? 13.098 -8.248 0.818 1.00 2.30 62 GLY A C 3
ATOM 3797 O O . GLY A 1 62 ? 13.455 -8.527 -0.333 1.00 31.42 62 GLY A O 3
ATOM 3801 N N . ALA A 1 63 ? 11.827 -8.373 1.242 1.00 51.11 63 ALA A N 3
ATOM 3802 C CA . ALA A 1 63 ? 10.738 -8.856 0.375 1.00 53.32 63 ALA A CA 3
ATOM 3803 C C . ALA A 1 63 ? 10.234 -7.724 -0.518 1.00 24.23 63 ALA A C 3
ATOM 3804 O O . ALA A 1 63 ? 9.847 -6.663 -0.020 1.00 33.33 63 ALA A O 3
ATOM 3811 N N . LYS A 1 64 ? 10.269 -7.952 -1.839 1.00 14.21 64 LYS A N 3
ATOM 3812 C CA . LYS A 1 64 ? 9.789 -6.993 -2.850 1.00 64.24 64 LYS A CA 3
ATOM 3813 C C . LYS A 1 64 ? 8.514 -7.535 -3.516 1.00 30.43 64 LYS A C 3
ATOM 3814 O O . LYS A 1 64 ? 8.411 -8.740 -3.797 1.00 70.45 64 LYS A O 3
ATOM 3833 N N . ALA A 1 65 ? 7.573 -6.627 -3.787 1.00 61.00 65 ALA A N 3
ATOM 3834 C CA . ALA A 1 65 ? 6.302 -6.924 -4.460 1.00 11.04 65 ALA A CA 3
ATOM 3835 C C . ALA A 1 65 ? 5.777 -5.651 -5.143 1.00 72.20 65 ALA A C 3
ATOM 3836 O O . ALA A 1 65 ? 6.296 -4.559 -4.911 1.00 41.02 65 ALA A O 3
ATOM 3843 N N . THR A 1 66 ? 4.754 -5.797 -5.988 1.00 40.32 66 THR A N 3
ATOM 3844 C CA . THR A 1 66 ? 4.185 -4.691 -6.774 1.00 33.13 66 THR A CA 3
ATOM 3845 C C . THR A 1 66 ? 2.649 -4.786 -6.758 1.00 22.23 66 THR A C 3
ATOM 3846 O O . THR A 1 66 ? 2.091 -5.891 -6.803 1.00 22.03 66 THR A O 3
ATOM 3857 N N . GLY A 1 67 ? 1.975 -3.624 -6.681 1.00 23.22 67 GLY A N 3
ATOM 3858 C CA . GLY A 1 67 ? 0.512 -3.568 -6.702 1.00 24.02 67 GLY A CA 3
ATOM 3859 C C . GLY A 1 67 ? 0.013 -2.215 -7.177 1.00 52.52 67 GLY A C 3
ATOM 3860 O O . GLY A 1 67 ? 0.698 -1.206 -6.994 1.00 74.45 67 GLY A O 3
ATOM 3864 N N . THR A 1 68 ? -1.178 -2.195 -7.808 1.00 71.53 68 THR A N 3
ATOM 3865 C CA . THR A 1 68 ? -1.837 -0.951 -8.233 1.00 71.03 68 THR A CA 3
ATOM 3866 C C . THR A 1 68 ? -2.534 -0.299 -7.032 1.00 32.24 68 THR A C 3
ATOM 3867 O O . THR A 1 68 ? -3.153 -0.984 -6.217 1.00 5.31 68 THR A O 3
ATOM 3878 N N . VAL A 1 69 ? -2.413 1.025 -6.915 1.00 45.04 69 VAL A N 3
ATOM 3879 C CA . VAL A 1 69 ? -3.089 1.791 -5.871 1.00 11.35 69 VAL A CA 3
ATOM 3880 C C . VAL A 1 69 ? -4.576 1.920 -6.232 1.00 0.33 69 VAL A C 3
ATOM 3881 O O . VAL A 1 69 ? -4.924 2.561 -7.221 1.00 74.35 69 VAL A O 3
ATOM 3894 N N . ALA A 1 70 ? -5.429 1.253 -5.462 1.00 44.10 70 ALA A N 3
ATOM 3895 C CA . ALA A 1 70 ? -6.876 1.233 -5.697 1.00 72.14 70 ALA A CA 3
ATOM 3896 C C . ALA A 1 70 ? -7.586 2.202 -4.766 1.00 41.12 70 ALA A C 3
ATOM 3897 O O . ALA A 1 70 ? -8.673 2.679 -5.080 1.00 4.12 70 ALA A O 3
ATOM 3904 N N . ASP A 1 71 ? -6.960 2.486 -3.611 1.00 53.12 71 ASP A N 3
ATOM 3905 C CA . ASP A 1 71 ? -7.641 3.161 -2.501 1.00 12.32 71 ASP A CA 3
ATOM 3906 C C . ASP A 1 71 ? -6.766 4.282 -1.896 1.00 11.10 71 ASP A C 3
ATOM 3907 O O . ASP A 1 71 ? -5.605 4.473 -2.289 1.00 74.53 71 ASP A O 3
ATOM 3916 N N . GLU A 1 72 ? -7.352 5.034 -0.952 1.00 40.13 72 GLU A N 3
ATOM 3917 C CA . GLU A 1 72 ? -6.645 6.048 -0.152 1.00 44.51 72 GLU A CA 3
ATOM 3918 C C . GLU A 1 72 ? -6.891 5.777 1.344 1.00 51.55 72 GLU A C 3
ATOM 3919 O O . GLU A 1 72 ? -7.925 5.218 1.722 1.00 74.21 72 GLU A O 3
ATOM 3931 N N . CYS A 1 73 ? -5.946 6.189 2.179 1.00 64.10 73 CYS A N 3
ATOM 3932 C CA . CYS A 1 73 ? -5.965 5.954 3.619 1.00 23.42 73 CYS A CA 3
ATOM 3933 C C . CYS A 1 73 ? -5.944 7.313 4.342 1.00 60.53 73 CYS A C 3
ATOM 3934 O O . CYS A 1 73 ? -4.905 7.982 4.335 1.00 44.10 73 CYS A O 3
ATOM 3941 N N . PRO A 1 74 ? -7.099 7.755 4.943 1.00 21.41 74 PRO A N 3
ATOM 3942 C CA . PRO A 1 74 ? -7.211 9.079 5.618 1.00 32.51 74 PRO A CA 3
ATOM 3943 C C . PRO A 1 74 ? -6.217 9.236 6.790 1.00 4.53 74 PRO A C 3
ATOM 3944 O O . PRO A 1 74 ? -5.695 10.324 7.017 1.00 42.53 74 PRO A O 3
ATOM 3955 N N . GLY A 1 75 ? -5.961 8.130 7.505 1.00 70.34 75 GLY A N 3
ATOM 3956 C CA . GLY A 1 75 ? -5.037 8.108 8.643 1.00 10.45 75 GLY A CA 3
ATOM 3957 C C . GLY A 1 75 ? -3.661 7.573 8.263 1.00 23.43 75 GLY A C 3
ATOM 3958 O O . GLY A 1 75 ? -3.079 6.779 8.997 1.00 33.14 75 GLY A O 3
ATOM 3962 N N . CYS A 1 76 ? -3.132 8.023 7.113 1.00 25.13 76 CYS A N 3
ATOM 3963 C CA . CYS A 1 76 ? -1.809 7.607 6.602 1.00 64.02 76 CYS A CA 3
ATOM 3964 C C . CYS A 1 76 ? -1.030 8.834 6.098 1.00 31.32 76 CYS A C 3
ATOM 3965 O O . CYS A 1 76 ? -1.629 9.774 5.561 1.00 60.32 76 CYS A O 3
ATOM 3972 N N . GLY A 1 77 ? 0.307 8.806 6.273 1.00 34.20 77 GLY A N 3
ATOM 3973 C CA . GLY A 1 77 ? 1.181 9.947 5.967 1.00 1.22 77 GLY A CA 3
ATOM 3974 C C . GLY A 1 77 ? 1.847 9.862 4.592 1.00 74.21 77 GLY A C 3
ATOM 3975 O O . GLY A 1 77 ? 1.702 8.851 3.908 1.00 62.21 77 GLY A O 3
ATOM 3979 N N . PRO A 1 78 ? 2.648 10.901 4.185 1.00 50.44 78 PRO A N 3
ATOM 3980 C CA . PRO A 1 78 ? 3.191 11.035 2.797 1.00 44.10 78 PRO A CA 3
ATOM 3981 C C . PRO A 1 78 ? 3.942 9.782 2.309 1.00 11.35 78 PRO A C 3
ATOM 3982 O O . PRO A 1 78 ? 3.744 9.328 1.173 1.00 51.15 78 PRO A O 3
ATOM 3993 N N . ASN A 1 79 ? 4.801 9.241 3.190 1.00 34.43 79 ASN A N 3
ATOM 3994 C CA . ASN A 1 79 ? 5.573 8.007 2.930 1.00 55.14 79 ASN A CA 3
ATOM 3995 C C . ASN A 1 79 ? 5.028 6.831 3.759 1.00 12.23 79 ASN A C 3
ATOM 3996 O O . ASN A 1 79 ? 5.514 5.709 3.623 1.00 11.41 79 ASN A O 3
ATOM 4007 N N . ASP A 1 80 ? 3.988 7.086 4.571 1.00 32.23 80 ASP A N 3
ATOM 4008 C CA . ASP A 1 80 ? 3.372 6.064 5.438 1.00 62.03 80 ASP A CA 3
ATOM 4009 C C . ASP A 1 80 ? 2.050 5.667 4.783 1.00 33.02 80 ASP A C 3
ATOM 4010 O O . ASP A 1 80 ? 1.065 6.385 4.881 1.00 53.54 80 ASP A O 3
ATOM 4019 N N . ILE A 1 81 ? 2.062 4.538 4.087 1.00 24.52 81 ILE A N 3
ATOM 4020 C CA . ILE A 1 81 ? 0.955 4.097 3.232 1.00 22.14 81 ILE A CA 3
ATOM 4021 C C . ILE A 1 81 ? 0.321 2.825 3.795 1.00 71.00 81 ILE A C 3
ATOM 4022 O O . ILE A 1 81 ? 0.718 2.314 4.845 1.00 1.45 81 ILE A O 3
ATOM 4038 N N . ASP A 1 82 ? -0.715 2.378 3.112 1.00 13.34 82 ASP A N 3
ATOM 4039 C CA . ASP A 1 82 ? -1.539 1.237 3.494 1.00 43.14 82 ASP A CA 3
ATOM 4040 C C . ASP A 1 82 ? -1.653 0.299 2.265 1.00 51.15 82 ASP A C 3
ATOM 4041 O O . ASP A 1 82 ? -1.406 0.730 1.140 1.00 61.54 82 ASP A O 3
ATOM 4050 N N . MET A 1 83 ? -1.979 -0.978 2.486 1.00 15.00 83 MET A N 3
ATOM 4051 C CA . MET A 1 83 ? -2.024 -1.991 1.407 1.00 74.14 83 MET A CA 3
ATOM 4052 C C . MET A 1 83 ? -2.862 -3.194 1.843 1.00 25.33 83 MET A C 3
ATOM 4053 O O . MET A 1 83 ? -3.203 -3.341 3.018 1.00 74.35 83 MET A O 3
ATOM 4067 N N . THR A 1 84 ? -3.244 -4.019 0.866 1.00 34.20 84 THR A N 3
ATOM 4068 C CA . THR A 1 84 ? -3.987 -5.259 1.122 1.00 53.12 84 THR A CA 3
ATOM 4069 C C . THR A 1 84 ? -3.149 -6.280 1.926 1.00 51.42 84 THR A C 3
ATOM 4070 O O . THR A 1 84 ? -1.921 -6.248 1.859 1.00 11.14 84 THR A O 3
ATOM 4081 N N . PRO A 1 85 ? -3.813 -7.212 2.682 1.00 63.22 85 PRO A N 3
ATOM 4082 C CA . PRO A 1 85 ? -3.131 -8.323 3.379 1.00 45.24 85 PRO A CA 3
ATOM 4083 C C . PRO A 1 85 ? -2.500 -9.308 2.386 1.00 74.21 85 PRO A C 3
ATOM 4084 O O . PRO A 1 85 ? -1.518 -9.950 2.707 1.00 5.33 85 PRO A O 3
ATOM 4095 N N . GLY A 1 86 ? -3.088 -9.382 1.171 1.00 44.33 86 GLY A N 3
ATOM 4096 C CA . GLY A 1 86 ? -2.589 -10.226 0.085 1.00 11.40 86 GLY A CA 3
ATOM 4097 C C . GLY A 1 86 ? -1.256 -9.749 -0.461 1.00 4.13 86 GLY A C 3
ATOM 4098 O O . GLY A 1 86 ? -0.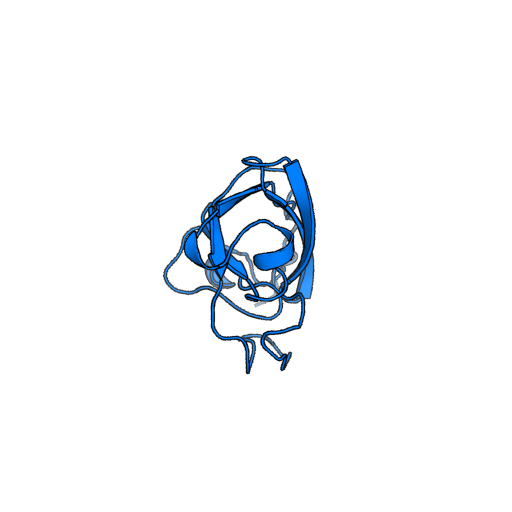490 -10.540 -1.025 1.00 1.45 86 GLY A O 3
ATOM 4102 N N . LEU A 1 87 ? -0.990 -8.441 -0.314 1.00 35.33 87 LEU A N 3
ATOM 4103 C CA . LEU A 1 87 ? 0.310 -7.843 -0.656 1.00 33.23 87 LEU A CA 3
ATOM 4104 C C . LEU A 1 87 ? 1.242 -7.932 0.569 1.00 2.24 87 LEU A C 3
ATOM 4105 O O . LEU A 1 87 ? 2.382 -8.406 0.479 1.00 70.23 87 LEU A O 3
ATOM 4121 N N . PHE A 1 88 ? 0.703 -7.520 1.722 1.00 73.13 88 PHE A N 3
ATOM 4122 C CA . PHE A 1 88 ? 1.443 -7.408 2.989 1.00 70.14 88 PHE A CA 3
ATOM 4123 C C . PHE A 1 88 ? 1.966 -8.779 3.481 1.00 64.34 88 PHE A C 3
ATOM 4124 O O . PHE A 1 88 ? 2.954 -8.837 4.214 1.00 61.14 88 PHE A O 3
ATOM 4141 N N . GLN A 1 89 ? 1.286 -9.872 3.078 1.00 40.31 89 GLN A N 3
ATOM 4142 C CA . GLN A 1 89 ? 1.727 -11.256 3.378 1.00 30.34 89 GLN A CA 3
ATOM 4143 C C . GLN A 1 89 ? 2.997 -11.624 2.580 1.00 1.21 89 GLN A C 3
ATOM 4144 O O . GLN A 1 89 ? 3.786 -12.471 2.998 1.00 61.13 89 GLN A O 3
ATOM 4158 N N . GLN A 1 90 ? 3.148 -11.005 1.404 1.00 43.11 90 GLN A N 3
ATOM 4159 C CA . GLN A 1 90 ? 4.335 -11.160 0.549 1.00 30.53 90 GLN A CA 3
ATOM 4160 C C . GLN A 1 90 ? 5.459 -10.264 1.063 1.00 62.13 90 GLN A C 3
ATOM 4161 O O . GLN A 1 90 ? 6.631 -10.632 0.993 1.00 12.20 90 GLN A O 3
ATOM 4175 N N . LEU A 1 91 ? 5.083 -9.068 1.563 1.00 31.20 91 LEU A N 3
ATOM 4176 C CA . LEU A 1 91 ? 6.040 -8.146 2.222 1.00 2.12 91 LEU A CA 3
ATOM 4177 C C . LEU A 1 91 ? 6.536 -8.710 3.573 1.00 13.34 91 LEU A C 3
ATOM 4178 O O . LEU A 1 91 ? 7.656 -8.418 3.983 1.00 11.53 91 LEU A O 3
ATOM 4194 N N . GLY A 1 92 ? 5.701 -9.523 4.246 1.00 13.11 92 GLY A N 3
ATOM 4195 C CA . GLY A 1 92 ? 6.056 -10.114 5.544 1.00 13.51 92 GLY A CA 3
ATOM 4196 C C . GLY A 1 92 ? 4.870 -10.774 6.235 1.00 13.14 92 GLY A C 3
ATOM 4197 O O . GLY A 1 92 ? 4.071 -11.447 5.584 1.00 22.43 92 GLY A O 3
ATOM 4201 N N . SER A 1 93 ? 4.767 -10.607 7.559 1.00 53.54 93 SER A N 3
ATOM 4202 C CA . SER A 1 93 ? 3.673 -11.185 8.360 1.00 13.42 93 SER A CA 3
ATOM 4203 C C . SER A 1 93 ? 2.627 -10.111 8.684 1.00 61.15 93 SER A C 3
ATOM 4204 O O . SER A 1 93 ? 2.991 -8.974 8.945 1.00 21.34 93 SER A O 3
ATOM 4212 N N . LEU A 1 94 ? 1.336 -10.491 8.673 1.00 53.11 94 LEU A N 3
ATOM 4213 C CA . LEU A 1 94 ? 0.212 -9.601 9.064 1.00 54.31 94 LEU A CA 3
ATOM 4214 C C . LEU A 1 94 ? 0.320 -9.198 10.554 1.00 40.01 94 LEU A C 3
ATOM 4215 O O . LEU A 1 94 ? -0.144 -8.121 10.957 1.00 12.21 94 LEU A O 3
ATOM 4231 N N . ASP A 1 95 ? 0.975 -10.072 11.346 1.00 12.44 95 ASP A N 3
ATOM 4232 C CA . ASP A 1 95 ? 1.271 -9.844 12.784 1.00 22.31 95 ASP A CA 3
ATOM 4233 C C . ASP A 1 95 ? 2.230 -8.658 13.013 1.00 22.21 95 ASP A C 3
ATOM 4234 O O . ASP A 1 95 ? 2.351 -8.178 14.142 1.00 4.05 95 ASP A O 3
ATOM 4243 N N . GLU A 1 96 ? 2.921 -8.216 11.953 1.00 21.50 96 GLU A N 3
ATOM 4244 C CA . GLU A 1 96 ? 3.751 -6.994 11.987 1.00 13.21 96 GLU A CA 3
ATOM 4245 C C . GLU A 1 96 ? 2.858 -5.748 12.087 1.00 11.23 96 GLU A C 3
ATOM 4246 O O . GLU A 1 96 ? 3.199 -4.780 12.779 1.00 12.34 96 GLU A O 3
ATOM 4258 N N . GLY A 1 97 ? 1.710 -5.796 11.382 1.00 72.12 97 GLY A N 3
ATOM 4259 C CA . GLY A 1 97 ? 0.751 -4.687 11.338 1.00 32.52 97 GLY A CA 3
ATOM 4260 C C . GLY A 1 97 ? 1.184 -3.604 10.354 1.00 24.34 97 GLY A C 3
ATOM 4261 O O . GLY A 1 97 ? 0.485 -3.328 9.369 1.00 74.23 97 GLY A O 3
ATOM 4265 N N . VAL A 1 98 ? 2.349 -2.999 10.636 1.00 0.32 98 VAL A N 3
ATOM 4266 C CA . VAL A 1 98 ? 3.046 -2.066 9.732 1.00 54.31 98 VAL A CA 3
ATOM 4267 C C . VAL A 1 98 ? 4.450 -2.619 9.412 1.00 32.54 98 VAL A C 3
ATOM 4268 O O . VAL A 1 98 ? 5.048 -3.323 10.232 1.00 45.24 98 VAL A O 3
ATOM 4281 N N . LEU A 1 99 ? 4.945 -2.327 8.200 1.00 62.13 99 LEU A N 3
ATOM 4282 C CA . LEU A 1 99 ? 6.288 -2.718 7.728 1.00 45.33 99 LEU A CA 3
ATOM 4283 C C . LEU A 1 99 ? 6.934 -1.533 7.010 1.00 41.00 99 LEU A C 3
ATOM 4284 O O . LEU A 1 99 ? 6.274 -0.848 6.231 1.00 52.21 99 LEU A O 3
ATOM 4300 N N . THR A 1 100 ? 8.218 -1.300 7.298 1.00 42.43 100 THR A N 3
ATOM 4301 C CA . THR A 1 100 ? 8.999 -0.228 6.687 1.00 13.31 100 THR A CA 3
ATOM 4302 C C . THR A 1 100 ? 9.352 -0.633 5.247 1.00 1.30 100 THR A C 3
ATOM 4303 O O . THR A 1 100 ? 10.201 -1.508 5.025 1.00 41.35 100 THR A O 3
ATOM 4314 N N . VAL A 1 101 ? 8.676 -0.003 4.272 1.00 51.42 101 VAL A N 3
ATOM 4315 C CA . VAL A 1 101 ? 8.777 -0.387 2.853 1.00 75.34 101 VAL A CA 3
ATOM 4316 C C . VAL A 1 101 ? 9.402 0.754 2.032 1.00 31.13 101 VAL A C 3
ATOM 4317 O O . VAL A 1 101 ? 9.204 1.938 2.318 1.00 31.34 101 VAL A O 3
ATOM 4330 N N . SER A 1 102 ? 10.166 0.362 1.022 1.00 32.41 102 SER A N 3
ATOM 4331 C CA . SER A 1 102 ? 10.812 1.257 0.073 1.00 22.11 102 SER A CA 3
ATOM 4332 C C . SER A 1 102 ? 10.027 1.136 -1.236 1.00 64.21 102 SER A C 3
ATOM 4333 O O . SER A 1 102 ? 10.111 0.112 -1.924 1.00 71.13 102 SER A O 3
ATOM 4341 N N . TRP A 1 103 ? 9.202 2.150 -1.526 1.00 72.04 103 TRP A N 3
ATOM 4342 C CA . TRP A 1 103 ? 8.184 2.084 -2.588 1.00 53.33 103 TRP A CA 3
ATOM 4343 C C . TRP A 1 103 ? 8.425 3.170 -3.646 1.00 3.02 103 TRP A C 3
ATOM 4344 O O . TRP A 1 103 ? 8.685 4.328 -3.311 1.00 61.21 103 TRP A O 3
ATOM 4365 N N . THR A 1 104 ? 8.359 2.773 -4.932 1.00 4.34 104 THR A N 3
ATOM 4366 C CA . THR A 1 104 ? 8.626 3.680 -6.055 1.00 34.04 104 THR A CA 3
ATOM 4367 C C . THR A 1 104 ? 7.337 4.392 -6.509 1.00 22.25 104 THR A C 3
ATOM 4368 O O . THR A 1 104 ? 6.521 3.804 -7.232 1.00 10.02 104 THR A O 3
ATOM 4379 N N . LEU A 1 105 ? 7.175 5.639 -6.029 1.00 14.34 105 LEU A N 3
ATOM 4380 C CA . LEU A 1 105 ? 6.159 6.595 -6.503 1.00 75.12 105 LEU A CA 3
ATOM 4381 C C . LEU A 1 105 ? 6.365 7.916 -5.707 1.00 33.33 105 LEU A C 3
ATOM 4382 O O . LEU A 1 105 ? 5.624 8.192 -4.742 1.00 63.15 105 LEU A O 3
ATOM 4399 N N . GLY A 1 1 ? 15.831 24.512 4.015 1.00 44.14 1 GLY A N 4
ATOM 4400 C CA . GLY A 1 1 ? 15.108 23.664 3.043 1.00 42.14 1 GLY A CA 4
ATOM 4401 C C . GLY A 1 1 ? 15.364 22.183 3.282 1.00 22.50 1 GLY A C 4
ATOM 4402 O O . GLY A 1 1 ? 15.455 21.748 4.432 1.00 53.50 1 GLY A O 4
ATOM 4408 N N . HIS A 1 2 ? 15.489 21.408 2.196 1.00 50.40 2 HIS A N 4
ATOM 4409 C CA . HIS A 1 2 ? 15.738 19.953 2.241 1.00 72.13 2 HIS A CA 4
ATOM 4410 C C . HIS A 1 2 ? 16.699 19.583 1.099 1.00 43.10 2 HIS A C 4
ATOM 4411 O O . HIS A 1 2 ? 17.886 19.334 1.330 1.00 43.53 2 HIS A O 4
ATOM 4426 N N . ALA A 1 3 ? 16.166 19.615 -0.139 1.00 45.14 3 ALA A N 4
ATOM 4427 C CA . ALA A 1 3 ? 16.897 19.264 -1.370 1.00 12.12 3 ALA A CA 4
ATOM 4428 C C . ALA A 1 3 ? 15.945 19.384 -2.576 1.00 61.32 3 ALA A C 4
ATOM 4429 O O . ALA A 1 3 ? 14.780 18.977 -2.463 1.00 73.44 3 ALA A O 4
ATOM 4436 N N . PRO A 1 4 ? 16.407 19.945 -3.743 1.00 52.33 4 PRO A N 4
ATOM 4437 C CA . PRO A 1 4 ? 15.592 19.976 -4.985 1.00 23.22 4 PRO A CA 4
ATOM 4438 C C . PRO A 1 4 ? 15.318 18.543 -5.514 1.00 64.12 4 PRO A C 4
ATOM 4439 O O . PRO A 1 4 ? 16.171 17.932 -6.169 1.00 32.43 4 PRO A O 4
ATOM 4450 N N . ALA A 1 5 ? 14.139 17.998 -5.157 1.00 74.33 5 ALA A N 4
ATOM 4451 C CA . ALA A 1 5 ? 13.712 16.650 -5.564 1.00 55.23 5 ALA A CA 4
ATOM 4452 C C . ALA A 1 5 ? 13.398 16.652 -7.067 1.00 64.34 5 ALA A C 4
ATOM 4453 O O . ALA A 1 5 ? 12.338 17.143 -7.478 1.00 74.01 5 ALA A O 4
ATOM 4460 N N . GLU A 1 6 ? 14.365 16.152 -7.870 1.00 42.54 6 GLU A N 4
ATOM 4461 C CA . GLU A 1 6 ? 14.291 16.134 -9.344 1.00 50.23 6 GLU A CA 4
ATOM 4462 C C . GLU A 1 6 ? 13.047 15.340 -9.786 1.00 45.42 6 GLU A C 4
ATOM 4463 O O . GLU A 1 6 ? 12.236 15.816 -10.587 1.00 20.44 6 GLU A O 4
ATOM 4475 N N . LYS A 1 7 ? 12.909 14.135 -9.231 1.00 2.24 7 LYS A N 4
ATOM 4476 C CA . LYS A 1 7 ? 11.830 13.207 -9.576 1.00 54.14 7 LYS A CA 4
ATOM 4477 C C . LYS A 1 7 ? 11.151 12.703 -8.292 1.00 53.51 7 LYS A C 4
ATOM 4478 O O . LYS A 1 7 ? 11.829 12.209 -7.377 1.00 13.34 7 LYS A O 4
ATOM 4497 N N . ARG A 1 8 ? 9.816 12.860 -8.232 1.00 12.44 8 ARG A N 4
ATOM 4498 C CA . ARG A 1 8 ? 8.989 12.412 -7.095 1.00 4.25 8 ARG A CA 4
ATOM 4499 C C . ARG A 1 8 ? 8.891 10.877 -7.065 1.00 23.52 8 ARG A C 4
ATOM 4500 O O . ARG A 1 8 ? 8.900 10.276 -5.985 1.00 50.21 8 ARG A O 4
ATOM 4521 N N . SER A 1 9 ? 8.817 10.245 -8.259 1.00 63.30 9 SER A N 4
ATOM 4522 C CA . SER A 1 9 ? 8.753 8.787 -8.388 1.00 55.54 9 SER A CA 4
ATOM 4523 C C . SER A 1 9 ? 10.153 8.204 -8.132 1.00 40.52 9 SER A C 4
ATOM 4524 O O . SER A 1 9 ? 10.968 8.032 -9.046 1.00 23.24 9 SER A O 4
ATOM 4532 N N . THR A 1 10 ? 10.428 7.966 -6.853 1.00 35.15 10 THR A N 4
ATOM 4533 C CA . THR A 1 10 ? 11.707 7.467 -6.364 1.00 21.01 10 THR A CA 4
ATOM 4534 C C . THR A 1 10 ? 11.469 6.532 -5.176 1.00 30.22 10 THR A C 4
ATOM 4535 O O . THR A 1 10 ? 10.405 6.599 -4.535 1.00 31.04 10 THR A O 4
ATOM 4546 N N . THR A 1 11 ? 12.441 5.646 -4.906 1.00 62.34 11 THR A N 4
ATOM 4547 C CA . THR A 1 11 ? 12.381 4.715 -3.787 1.00 31.11 11 THR A CA 4
ATOM 4548 C C . THR A 1 11 ? 12.463 5.495 -2.457 1.00 34.13 11 THR A C 4
ATOM 4549 O O . THR A 1 11 ? 13.544 5.911 -2.023 1.00 14.14 11 THR A O 4
ATOM 4560 N N . ARG A 1 12 ? 11.290 5.760 -1.892 1.00 72.42 12 ARG A N 4
ATOM 4561 C CA . ARG A 1 12 ? 11.095 6.478 -0.631 1.00 34.44 12 ARG A CA 4
ATOM 4562 C C . ARG A 1 12 ? 10.801 5.469 0.484 1.00 65.32 12 ARG A C 4
ATOM 4563 O O . ARG A 1 12 ? 10.427 4.323 0.202 1.00 50.12 12 ARG A O 4
ATOM 4584 N N . GLU A 1 13 ? 10.968 5.901 1.740 1.00 25.30 13 GLU A N 4
ATOM 4585 C CA . GLU A 1 13 ? 10.636 5.083 2.912 1.00 30.42 13 GLU A CA 4
ATOM 4586 C C . GLU A 1 13 ? 9.129 5.157 3.196 1.00 12.53 13 GLU A C 4
ATOM 4587 O O . GLU A 1 13 ? 8.525 6.235 3.079 1.00 13.33 13 GLU A O 4
ATOM 4599 N N . GLY A 1 14 ? 8.529 4.006 3.540 1.00 52.12 14 GLY A N 4
ATOM 4600 C CA . GLY A 1 14 ? 7.093 3.913 3.792 1.00 20.44 14 GLY A CA 4
ATOM 4601 C C . GLY A 1 14 ? 6.744 2.865 4.821 1.00 64.45 14 GLY A C 4
ATOM 4602 O O . GLY A 1 14 ? 7.334 1.789 4.845 1.00 3.31 14 GLY A O 4
ATOM 4606 N N . ARG A 1 15 ? 5.791 3.197 5.699 1.00 4.43 15 ARG A N 4
ATOM 4607 C CA . ARG A 1 15 ? 5.266 2.253 6.686 1.00 4.54 15 ARG A CA 4
ATOM 4608 C C . ARG A 1 15 ? 4.017 1.588 6.102 1.00 4.44 15 ARG A C 4
ATOM 4609 O O . ARG A 1 15 ? 2.947 2.188 6.092 1.00 61.25 15 ARG A O 4
ATOM 4630 N N . GLY A 1 16 ? 4.190 0.337 5.640 1.00 54.52 16 GLY A N 4
ATOM 4631 C CA . GLY A 1 16 ? 3.124 -0.445 5.030 1.00 72.20 16 GLY A CA 4
ATOM 4632 C C . GLY A 1 16 ? 2.295 -1.174 6.073 1.00 11.51 16 GLY A C 4
ATOM 4633 O O . GLY A 1 16 ? 2.841 -1.967 6.821 1.00 33.24 16 GLY A O 4
ATOM 4637 N N . THR A 1 17 ? 0.997 -0.863 6.160 1.00 2.30 17 THR A N 4
ATOM 4638 C CA . THR A 1 17 ? 0.039 -1.568 7.051 1.00 24.43 17 THR A CA 4
ATOM 4639 C C . THR A 1 17 ? -1.000 -2.323 6.200 1.00 71.04 17 THR A C 4
ATOM 4640 O O . THR A 1 17 ? -1.098 -2.067 5.005 1.00 5.02 17 THR A O 4
ATOM 4651 N N . TRP A 1 18 ? -1.747 -3.281 6.797 1.00 35.00 18 TRP A N 4
ATOM 4652 C CA . TRP A 1 18 ? -2.806 -4.021 6.069 1.00 2.31 18 TRP A CA 4
ATOM 4653 C C . TRP A 1 18 ? -4.201 -3.630 6.571 1.00 43.31 18 TRP A C 4
ATOM 4654 O O . TRP A 1 18 ? -4.387 -3.369 7.769 1.00 32.31 18 TRP A O 4
ATOM 4675 N N . TYR A 1 19 ? -5.176 -3.613 5.651 1.00 51.11 19 TYR A N 4
ATOM 4676 C CA . TYR A 1 19 ? -6.591 -3.361 5.986 1.00 30.13 19 TYR A CA 4
ATOM 4677 C C . TYR A 1 19 ? -7.491 -4.440 5.357 1.00 62.44 19 TYR A C 4
ATOM 4678 O O . TYR A 1 19 ? -7.031 -5.245 4.552 1.00 62.44 19 TYR A O 4
ATOM 4696 N N . ASP A 1 20 ? -8.784 -4.422 5.708 1.00 13.05 20 ASP A N 4
ATOM 4697 C CA . ASP A 1 20 ? -9.790 -5.334 5.125 1.00 50.13 20 ASP A CA 4
ATOM 4698 C C . ASP A 1 20 ? -10.311 -4.743 3.805 1.00 21.41 20 ASP A C 4
ATOM 4699 O O . ASP A 1 20 ? -11.077 -3.773 3.791 1.00 51.34 20 ASP A O 4
ATOM 4708 N N . THR A 1 21 ? -9.853 -5.345 2.703 1.00 63.23 21 THR A N 4
ATOM 4709 C CA . THR A 1 21 ? -10.045 -4.833 1.342 1.00 70.41 21 THR A CA 4
ATOM 4710 C C . THR A 1 21 ? -11.371 -5.319 0.738 1.00 74.42 21 THR A C 4
ATOM 4711 O O . THR A 1 21 ? -11.615 -6.532 0.657 1.00 51.35 21 THR A O 4
ATOM 4722 N N . GLY A 1 22 ? -12.203 -4.359 0.297 1.00 31.22 22 GLY A N 4
ATOM 4723 C CA . GLY A 1 22 ? -13.507 -4.639 -0.307 1.00 11.14 22 GLY A CA 4
ATOM 4724 C C . GLY A 1 22 ? -13.804 -3.687 -1.457 1.00 50.13 22 GLY A C 4
ATOM 4725 O O . GLY A 1 22 ? -13.823 -4.087 -2.626 1.00 21.43 22 GLY A O 4
ATOM 4729 N N . LEU A 1 23 ? -14.013 -2.410 -1.117 1.00 60.25 23 LEU A N 4
ATOM 4730 C CA . LEU A 1 23 ? -14.278 -1.343 -2.093 1.00 24.14 23 LEU A CA 4
ATOM 4731 C C . LEU A 1 23 ? -13.229 -0.234 -1.913 1.00 20.45 23 LEU A C 4
ATOM 4732 O O . LEU A 1 23 ? -13.182 0.395 -0.846 1.00 75.24 23 LEU A O 4
ATOM 4748 N N . GLY A 1 24 ? -12.403 -0.005 -2.957 1.00 41.34 24 GLY A N 4
ATOM 4749 C CA . GLY A 1 24 ? -11.345 1.005 -2.914 1.00 45.45 24 GLY A CA 4
ATOM 4750 C C . GLY A 1 24 ? -11.895 2.425 -2.815 1.00 74.32 24 GLY A C 4
ATOM 4751 O O . GLY A 1 24 ? -12.961 2.719 -3.369 1.00 52.31 24 GLY A O 4
ATOM 4755 N N . ALA A 1 25 ? -11.171 3.300 -2.096 1.00 72.45 25 ALA A N 4
ATOM 4756 C CA . ALA A 1 25 ? -11.530 4.730 -1.958 1.00 50.41 25 ALA A CA 4
ATOM 4757 C C . ALA A 1 25 ? -11.334 5.487 -3.287 1.00 5.22 25 ALA A C 4
ATOM 4758 O O . ALA A 1 25 ? -11.917 6.558 -3.489 1.00 43.41 25 ALA A O 4
ATOM 4765 N N . CYS A 1 26 ? -10.511 4.915 -4.182 1.00 21.13 26 CYS A N 4
ATOM 4766 C CA . CYS A 1 26 ? -10.426 5.354 -5.583 1.00 62.25 26 CYS A CA 4
ATOM 4767 C C . CYS A 1 26 ? -11.160 4.297 -6.434 1.00 61.04 26 CYS A C 4
ATOM 4768 O O . CYS A 1 26 ? -11.546 3.249 -5.902 1.00 72.03 26 CYS A O 4
ATOM 4775 N N . GLY A 1 27 ? -11.364 4.569 -7.735 1.00 0.32 27 GLY A N 4
ATOM 4776 C CA . GLY A 1 27 ? -12.194 3.711 -8.597 1.00 54.23 27 GLY A CA 4
ATOM 4777 C C . GLY A 1 27 ? -11.679 2.275 -8.764 1.00 22.21 27 GLY A C 4
ATOM 4778 O O . GLY A 1 27 ? -10.987 1.976 -9.740 1.00 33.25 27 GLY A O 4
ATOM 4782 N N . TRP A 1 28 ? -12.046 1.392 -7.812 1.00 3.11 28 TRP A N 4
ATOM 4783 C CA . TRP A 1 28 ? -11.647 -0.032 -7.803 1.00 1.23 28 TRP A CA 4
ATOM 4784 C C . TRP A 1 28 ? -12.533 -0.840 -6.836 1.00 4.14 28 TRP A C 4
ATOM 4785 O O . TRP A 1 28 ? -13.121 -0.294 -5.901 1.00 14.13 28 TRP A O 4
ATOM 4806 N N . ASN A 1 29 ? -12.573 -2.156 -7.063 1.00 24.43 29 ASN A N 4
ATOM 4807 C CA . ASN A 1 29 ? -13.265 -3.121 -6.197 1.00 21.32 29 ASN A CA 4
ATOM 4808 C C . ASN A 1 29 ? -12.427 -4.419 -6.181 1.00 22.34 29 ASN A C 4
ATOM 4809 O O . ASN A 1 29 ? -12.164 -5.010 -7.236 1.00 25.42 29 ASN A O 4
ATOM 4820 N N . ASN A 1 30 ? -11.960 -4.828 -4.987 1.00 4.13 30 ASN A N 4
ATOM 4821 C CA . ASN A 1 30 ? -10.981 -5.931 -4.831 1.00 2.23 30 ASN A CA 4
ATOM 4822 C C . ASN A 1 30 ? -11.263 -6.720 -3.547 1.00 4.55 30 ASN A C 4
ATOM 4823 O O . ASN A 1 30 ? -11.893 -6.210 -2.623 1.00 44.51 30 ASN A O 4
ATOM 4834 N N . VAL A 1 31 ? -10.777 -7.971 -3.497 1.00 61.00 31 VAL A N 4
ATOM 4835 C CA . VAL A 1 31 ? -10.827 -8.803 -2.277 1.00 44.13 31 VAL A CA 4
ATOM 4836 C C . VAL A 1 31 ? -9.463 -8.766 -1.553 1.00 64.21 31 VAL A C 4
ATOM 4837 O O . VAL A 1 31 ? -8.496 -8.160 -2.043 1.00 61.10 31 VAL A O 4
ATOM 4850 N N . ASN A 1 32 ? -9.416 -9.420 -0.376 1.00 41.42 32 ASN A N 4
ATOM 4851 C CA . ASN A 1 32 ? -8.203 -9.540 0.467 1.00 54.31 32 ASN A CA 4
ATOM 4852 C C . ASN A 1 32 ? -7.055 -10.279 -0.264 1.00 33.44 32 ASN A C 4
ATOM 4853 O O . ASN A 1 32 ? -5.881 -10.087 0.071 1.00 75.11 32 ASN A O 4
ATOM 4864 N N . SER A 1 33 ? -7.423 -11.120 -1.254 1.00 30.20 33 SER A N 4
ATOM 4865 C CA . SER A 1 33 ? -6.479 -11.923 -2.057 1.00 2.24 33 SER A CA 4
ATOM 4866 C C . SER A 1 33 ? -5.702 -11.058 -3.078 1.00 34.13 33 SER A C 4
ATOM 4867 O O . SER A 1 33 ? -4.595 -11.440 -3.494 1.00 72.31 33 SER A O 4
ATOM 4875 N N . ASP A 1 34 ? -6.294 -9.907 -3.479 1.00 22.24 34 ASP A N 4
ATOM 4876 C CA . ASP A 1 34 ? -5.674 -8.968 -4.445 1.00 20.51 34 ASP A CA 4
ATOM 4877 C C . ASP A 1 34 ? -4.445 -8.276 -3.838 1.00 23.21 34 ASP A C 4
ATOM 4878 O O . ASP A 1 34 ? -4.177 -8.389 -2.636 1.00 1.20 34 ASP A O 4
ATOM 4887 N N . THR A 1 35 ? -3.707 -7.563 -4.702 1.00 33.14 35 THR A N 4
ATOM 4888 C CA . THR A 1 35 ? -2.506 -6.812 -4.335 1.00 13.10 35 THR A CA 4
ATOM 4889 C C . THR A 1 35 ? -2.687 -5.342 -4.740 1.00 22.21 35 THR A C 4
ATOM 4890 O O . THR A 1 35 ? -2.335 -4.931 -5.851 1.00 3.32 35 THR A O 4
ATOM 4901 N N . VAL A 1 36 ? -3.286 -4.557 -3.830 1.00 25.43 36 VAL A N 4
ATOM 4902 C CA . VAL A 1 36 ? -3.573 -3.122 -4.057 1.00 62.33 36 VAL A CA 4
ATOM 4903 C C . VAL A 1 36 ? -3.247 -2.314 -2.794 1.00 42.33 36 VAL A C 4
ATOM 4904 O O . VAL A 1 36 ? -3.215 -2.862 -1.680 1.00 32.32 36 VAL A O 4
ATOM 4917 N N . ILE A 1 37 ? -2.994 -1.003 -2.997 1.00 53.10 37 ILE A N 4
ATOM 4918 C CA . ILE A 1 37 ? -2.477 -0.092 -1.958 1.00 3.13 37 ILE A CA 4
ATOM 4919 C C . ILE A 1 37 ? -3.473 1.061 -1.684 1.00 64.32 37 ILE A C 4
ATOM 4920 O O . ILE A 1 37 ? -4.243 1.485 -2.565 1.00 21.11 37 ILE A O 4
ATOM 4936 N N . ALA A 1 38 ? -3.447 1.516 -0.426 1.00 43.04 38 ALA A N 4
ATOM 4937 C CA . ALA A 1 38 ? -4.133 2.694 0.085 1.00 2.41 38 ALA A CA 4
ATOM 4938 C C . ALA A 1 38 ? -3.089 3.788 0.362 1.00 61.12 38 ALA A C 4
ATOM 4939 O O . ALA A 1 38 ? -2.313 3.691 1.326 1.00 51.41 38 ALA A O 4
ATOM 4946 N N . LEU A 1 39 ? -3.060 4.800 -0.512 1.00 33.54 39 LEU A N 4
ATOM 4947 C CA . LEU A 1 39 ? -2.057 5.896 -0.471 1.00 22.44 39 LEU A CA 4
ATOM 4948 C C . LEU A 1 39 ? -2.693 7.146 0.158 1.00 11.14 39 LEU A C 4
ATOM 4949 O O . LEU A 1 39 ? -3.909 7.192 0.328 1.00 4.23 39 LEU A O 4
ATOM 4965 N N . SER A 1 40 ? -1.854 8.144 0.516 1.00 45.12 40 SER A N 4
ATOM 4966 C CA . SER A 1 40 ? -2.301 9.494 0.922 1.00 45.35 40 SER A CA 4
ATOM 4967 C C . SER A 1 40 ? -3.415 10.010 -0.038 1.00 60.11 40 SER A C 4
ATOM 4968 O O . SER A 1 40 ? -3.271 9.881 -1.262 1.00 1.30 40 SER A O 4
ATOM 4976 N N . PRO A 1 41 ? -4.513 10.620 0.503 1.00 53.13 41 PRO A N 4
ATOM 4977 C CA . PRO A 1 41 ? -5.766 10.858 -0.262 1.00 64.35 41 PRO A CA 4
ATOM 4978 C C . PRO A 1 41 ? -5.571 11.840 -1.436 1.00 3.31 41 PRO A C 4
ATOM 4979 O O . PRO A 1 41 ? -4.607 12.626 -1.454 1.00 64.03 41 PRO A O 4
ATOM 4990 N N . SER A 1 42 ? -6.511 11.795 -2.393 1.00 42.41 42 SER A N 4
ATOM 4991 C CA . SER A 1 42 ? -6.435 12.527 -3.671 1.00 51.35 42 SER A CA 4
ATOM 4992 C C . SER A 1 42 ? -6.436 14.061 -3.483 1.00 41.24 42 SER A C 4
ATOM 4993 O O . SER A 1 42 ? -5.955 14.782 -4.354 1.00 52.35 42 SER A O 4
ATOM 5001 N N . VAL A 1 43 ? -6.960 14.543 -2.339 1.00 75.33 43 VAL A N 4
ATOM 5002 C CA . VAL A 1 43 ? -6.899 15.976 -1.968 1.00 4.33 43 VAL A CA 4
ATOM 5003 C C . VAL A 1 43 ? -5.445 16.433 -1.677 1.00 3.44 43 VAL A C 4
ATOM 5004 O O . VAL A 1 43 ? -5.131 17.609 -1.832 1.00 75.30 43 VAL A O 4
ATOM 5017 N N . TYR A 1 44 ? -4.570 15.495 -1.252 1.00 5.12 44 TYR A N 4
ATOM 5018 C CA . TYR A 1 44 ? -3.117 15.756 -1.066 1.00 31.12 44 TYR A CA 4
ATOM 5019 C C . TYR A 1 44 ? -2.364 15.451 -2.370 1.00 40.35 44 TYR A C 4
ATOM 5020 O O . TYR A 1 44 ? -1.526 16.228 -2.821 1.00 64.45 44 TYR A O 4
ATOM 5038 N N . SER A 1 45 ? -2.697 14.298 -2.958 1.00 70.35 45 SER A N 4
ATOM 5039 C CA . SER A 1 45 ? -1.948 13.702 -4.077 1.00 45.32 45 SER A CA 4
ATOM 5040 C C . SER A 1 45 ? -2.405 14.218 -5.461 1.00 50.41 45 SER A C 4
ATOM 5041 O O . SER A 1 45 ? -1.853 13.792 -6.485 1.00 45.14 45 SER A O 4
ATOM 5049 N N . GLY A 1 46 ? -3.432 15.098 -5.487 1.00 30.43 46 GLY A N 4
ATOM 5050 C CA . GLY A 1 46 ? -4.000 15.636 -6.741 1.00 63.41 46 GLY A CA 4
ATOM 5051 C C . GLY A 1 46 ? -4.649 14.569 -7.619 1.00 2.12 46 GLY A C 4
ATOM 5052 O O . GLY A 1 46 ? -4.862 14.792 -8.814 1.00 53.44 46 GLY A O 4
ATOM 5056 N N . GLY A 1 47 ? -4.948 13.396 -7.012 1.00 24.35 47 GLY A N 4
ATOM 5057 C CA . GLY A 1 47 ? -5.459 12.225 -7.735 1.00 33.04 47 GLY A CA 4
ATOM 5058 C C . GLY A 1 47 ? -4.372 11.412 -8.444 1.00 63.10 47 GLY A C 4
ATOM 5059 O O . GLY A 1 47 ? -4.626 10.273 -8.846 1.00 35.50 47 GLY A O 4
ATOM 5063 N N . SER A 1 48 ? -3.153 11.985 -8.557 1.00 64.13 48 SER A N 4
ATOM 5064 C CA . SER A 1 48 ? -2.060 11.436 -9.382 1.00 50.51 48 SER A CA 4
ATOM 5065 C C . SER A 1 48 ? -1.381 10.209 -8.735 1.00 53.25 48 SER A C 4
ATOM 5066 O O . SER A 1 48 ? -0.595 9.527 -9.395 1.00 11.35 48 SER A O 4
ATOM 5074 N N . HIS A 1 49 ? -1.681 9.926 -7.447 1.00 70.14 49 HIS A N 4
ATOM 5075 C CA . HIS A 1 49 ? -1.171 8.719 -6.757 1.00 71.40 49 HIS A CA 4
ATOM 5076 C C . HIS A 1 49 ? -2.079 7.497 -7.003 1.00 53.25 49 HIS A C 4
ATOM 5077 O O . HIS A 1 49 ? -1.637 6.367 -6.810 1.00 14.32 49 HIS A O 4
ATOM 5092 N N . CYS A 1 50 ? -3.329 7.713 -7.447 1.00 74.44 50 CYS A N 4
ATOM 5093 C CA . CYS A 1 50 ? -4.258 6.600 -7.750 1.00 11.45 50 CYS A CA 4
ATOM 5094 C C . CYS A 1 50 ? -3.955 5.993 -9.131 1.00 64.12 50 CYS A C 4
ATOM 5095 O O . CYS A 1 50 ? -3.471 6.695 -10.033 1.00 50.20 50 CYS A O 4
ATOM 5102 N N . GLY A 1 51 ? -4.219 4.675 -9.274 1.00 42.41 51 GLY A N 4
ATOM 5103 C CA . GLY A 1 51 ? -4.046 3.968 -10.547 1.00 72.55 51 GLY A CA 4
ATOM 5104 C C . GLY A 1 51 ? -2.594 3.673 -10.893 1.00 70.43 51 GLY A C 4
ATOM 5105 O O . GLY A 1 51 ? -2.304 3.204 -12.000 1.00 62.02 51 GLY A O 4
ATOM 5109 N N . GLN A 1 52 ? -1.683 3.941 -9.940 1.00 1.01 52 GLN A N 4
ATOM 5110 C CA . GLN A 1 52 ? -0.234 3.805 -10.146 1.00 63.30 52 GLN A CA 4
ATOM 5111 C C . GLN A 1 52 ? 0.256 2.474 -9.552 1.00 75.31 52 GLN A C 4
ATOM 5112 O O . GLN A 1 52 ? -0.054 2.156 -8.398 1.00 44.11 52 GLN A O 4
ATOM 5126 N N . THR A 1 53 ? 1.021 1.717 -10.352 1.00 52.52 53 THR A N 4
ATOM 5127 C CA . THR A 1 53 ? 1.591 0.423 -9.954 1.00 2.22 53 THR A CA 4
ATOM 5128 C C . THR A 1 53 ? 2.875 0.661 -9.106 1.00 40.32 53 THR A C 4
ATOM 5129 O O . THR A 1 53 ? 3.929 1.010 -9.628 1.00 71.41 53 THR A O 4
ATOM 5140 N N . VAL A 1 54 ? 2.751 0.525 -7.769 1.00 11.34 54 VAL A N 4
ATOM 5141 C CA . VAL A 1 54 ? 3.840 0.855 -6.818 1.00 62.30 54 VAL A CA 4
ATOM 5142 C C . VAL A 1 54 ? 4.608 -0.400 -6.404 1.00 33.31 54 VAL A C 4
ATOM 5143 O O . VAL A 1 54 ? 4.042 -1.296 -5.770 1.00 63.12 54 VAL A O 4
ATOM 5156 N N . THR A 1 55 ? 5.896 -0.455 -6.767 1.00 43.32 55 THR A N 4
ATOM 5157 C CA . THR A 1 55 ? 6.788 -1.517 -6.331 1.00 13.54 55 THR A CA 4
ATOM 5158 C C . THR A 1 55 ? 7.277 -1.222 -4.896 1.00 53.34 55 THR A C 4
ATOM 5159 O O . THR A 1 55 ? 7.967 -0.227 -4.657 1.00 40.23 55 THR A O 4
ATOM 5170 N N . VAL A 1 56 ? 6.861 -2.083 -3.952 1.00 73.35 56 VAL A N 4
ATOM 5171 C CA . VAL A 1 56 ? 7.227 -1.996 -2.520 1.00 11.04 56 VAL A CA 4
ATOM 5172 C C . VAL A 1 56 ? 8.283 -3.080 -2.203 1.00 21.12 56 VAL A C 4
ATOM 5173 O O . VAL A 1 56 ? 8.163 -4.225 -2.649 1.00 35.14 56 VAL A O 4
ATOM 5186 N N . THR A 1 57 ? 9.345 -2.701 -1.471 1.00 2.42 57 THR A N 4
ATOM 5187 C CA . THR A 1 57 ? 10.422 -3.638 -1.082 1.00 50.33 57 THR A CA 4
ATOM 5188 C C . THR A 1 57 ? 10.667 -3.547 0.435 1.00 14.32 57 THR A C 4
ATOM 5189 O O . THR A 1 57 ? 11.299 -2.599 0.903 1.00 60.31 57 THR A O 4
ATOM 5200 N N . ASN A 1 58 ? 10.141 -4.530 1.196 1.00 11.21 58 ASN A N 4
ATOM 5201 C CA . ASN A 1 58 ? 10.303 -4.579 2.664 1.00 1.31 58 ASN A CA 4
ATOM 5202 C C . ASN A 1 58 ? 11.789 -4.782 3.003 1.00 42.51 58 ASN A C 4
ATOM 5203 O O . ASN A 1 58 ? 12.328 -5.872 2.811 1.00 24.15 58 ASN A O 4
ATOM 5214 N N . VAL A 1 59 ? 12.434 -3.707 3.480 1.00 24.13 59 VAL A N 4
ATOM 5215 C CA . VAL A 1 59 ? 13.878 -3.689 3.784 1.00 42.31 59 VAL A CA 4
ATOM 5216 C C . VAL A 1 59 ? 14.243 -4.547 5.026 1.00 50.23 59 VAL A C 4
ATOM 5217 O O . VAL A 1 59 ? 15.406 -4.929 5.186 1.00 60.12 59 VAL A O 4
ATOM 5230 N N . VAL A 1 60 ? 13.245 -4.855 5.890 1.00 71.41 60 VAL A N 4
ATOM 5231 C CA . VAL A 1 60 ? 13.453 -5.665 7.115 1.00 32.10 60 VAL A CA 4
ATOM 5232 C C . VAL A 1 60 ? 13.822 -7.124 6.752 1.00 0.34 60 VAL A C 4
ATOM 5233 O O . VAL A 1 60 ? 14.855 -7.644 7.191 1.00 72.34 60 VAL A O 4
ATOM 5246 N N . THR A 1 61 ? 12.956 -7.761 5.943 1.00 63.31 61 THR A N 4
ATOM 5247 C CA . THR A 1 61 ? 13.094 -9.184 5.562 1.00 22.22 61 THR A CA 4
ATOM 5248 C C . THR A 1 61 ? 13.771 -9.338 4.178 1.00 52.12 61 THR A C 4
ATOM 5249 O O . THR A 1 61 ? 14.329 -10.396 3.865 1.00 72.23 61 THR A O 4
ATOM 5260 N N . GLY A 1 62 ? 13.730 -8.264 3.371 1.00 43.43 62 GLY A N 4
ATOM 5261 C CA . GLY A 1 62 ? 14.267 -8.269 2.005 1.00 51.52 62 GLY A CA 4
ATOM 5262 C C . GLY A 1 62 ? 13.295 -8.873 0.992 1.00 71.55 62 GLY A C 4
ATOM 5263 O O . GLY A 1 62 ? 13.724 -9.462 -0.003 1.00 31.13 62 GLY A O 4
ATOM 5267 N N . ALA A 1 63 ? 11.981 -8.737 1.247 1.00 53.35 63 ALA A N 4
ATOM 5268 C CA . ALA A 1 63 ? 10.929 -9.217 0.320 1.00 71.03 63 ALA A CA 4
ATOM 5269 C C . ALA A 1 63 ? 10.479 -8.069 -0.589 1.00 74.41 63 ALA A C 4
ATOM 5270 O O . ALA A 1 63 ? 10.342 -6.936 -0.129 1.00 44.42 63 ALA A O 4
ATOM 5277 N N . LYS A 1 64 ? 10.233 -8.376 -1.870 1.00 53.33 64 LYS A N 4
ATOM 5278 C CA . LYS A 1 64 ? 9.869 -7.378 -2.888 1.00 64.24 64 LYS A CA 4
ATOM 5279 C C . LYS A 1 64 ? 8.615 -7.848 -3.644 1.00 53.13 64 LYS A C 4
ATOM 5280 O O . LYS A 1 64 ? 8.517 -9.022 -4.018 1.00 1.33 64 LYS A O 4
ATOM 5299 N N . ALA A 1 65 ? 7.677 -6.913 -3.855 1.00 45.03 65 ALA A N 4
ATOM 5300 C CA . ALA A 1 65 ? 6.437 -7.136 -4.617 1.00 54.33 65 ALA A CA 4
ATOM 5301 C C . ALA A 1 65 ? 5.908 -5.788 -5.140 1.00 43.14 65 ALA A C 4
ATOM 5302 O O . ALA A 1 65 ? 6.517 -4.737 -4.904 1.00 72.15 65 ALA A O 4
ATOM 5309 N N . THR A 1 66 ? 4.783 -5.825 -5.862 1.00 72.22 66 THR A N 4
ATOM 5310 C CA . THR A 1 66 ? 4.162 -4.632 -6.458 1.00 25.00 66 THR A CA 4
ATOM 5311 C C . THR A 1 66 ? 2.635 -4.660 -6.219 1.00 45.34 66 THR A C 4
ATOM 5312 O O . THR A 1 66 ? 2.013 -5.729 -6.233 1.00 21.30 66 THR A O 4
ATOM 5323 N N . GLY A 1 67 ? 2.055 -3.477 -5.976 1.00 54.10 67 GLY A N 4
ATOM 5324 C CA . GLY A 1 67 ? 0.615 -3.318 -5.797 1.00 70.53 67 GLY A CA 4
ATOM 5325 C C . GLY A 1 67 ? 0.138 -1.998 -6.374 1.00 73.35 67 GLY A C 4
ATOM 5326 O O . GLY A 1 67 ? 0.802 -0.971 -6.194 1.00 44.41 67 GLY A O 4
ATOM 5330 N N . THR A 1 68 ? -1.000 -2.022 -7.075 1.00 41.41 68 THR A N 4
ATOM 5331 C CA . THR A 1 68 ? -1.585 -0.818 -7.699 1.00 34.21 68 THR A CA 4
ATOM 5332 C C . THR A 1 68 ? -2.414 -0.046 -6.659 1.00 10.11 68 THR A C 4
ATOM 5333 O O . THR A 1 68 ? -3.149 -0.656 -5.893 1.00 11.13 68 THR A O 4
ATOM 5344 N N . VAL A 1 69 ? -2.279 1.287 -6.618 1.00 23.25 69 VAL A N 4
ATOM 5345 C CA . VAL A 1 69 ? -3.054 2.119 -5.680 1.00 63.11 69 VAL A CA 4
ATOM 5346 C C . VAL A 1 69 ? -4.532 2.167 -6.102 1.00 13.42 69 VAL A C 4
ATOM 5347 O O . VAL A 1 69 ? -4.876 2.698 -7.167 1.00 72.44 69 VAL A O 4
ATOM 5360 N N . ALA A 1 70 ? -5.379 1.595 -5.249 1.00 13.13 70 ALA A N 4
ATOM 5361 C CA . ALA A 1 70 ? -6.835 1.478 -5.463 1.00 55.30 70 ALA A CA 4
ATOM 5362 C C . ALA A 1 70 ? -7.604 2.246 -4.387 1.00 52.42 70 ALA A C 4
ATOM 5363 O O . ALA A 1 70 ? -8.789 2.597 -4.559 1.00 13.52 70 ALA A O 4
ATOM 5370 N N . ASP A 1 71 ? -6.925 2.511 -3.273 1.00 13.22 71 ASP A N 4
ATOM 5371 C CA . ASP A 1 71 ? -7.548 3.094 -2.088 1.00 24.12 71 ASP A CA 4
ATOM 5372 C C . ASP A 1 71 ? -6.750 4.330 -1.633 1.00 24.42 71 ASP A C 4
ATOM 5373 O O . ASP A 1 71 ? -5.605 4.565 -2.068 1.00 31.23 71 ASP A O 4
ATOM 5382 N N . GLU A 1 72 ? -7.362 5.087 -0.733 1.00 52.42 72 GLU A N 4
ATOM 5383 C CA . GLU A 1 72 ? -6.857 6.359 -0.228 1.00 11.44 72 GLU A CA 4
ATOM 5384 C C . GLU A 1 72 ? -6.997 6.357 1.300 1.00 24.01 72 GLU A C 4
ATOM 5385 O O . GLU A 1 72 ? -8.112 6.415 1.818 1.00 2.32 72 GLU A O 4
ATOM 5397 N N . CYS A 1 73 ? -5.870 6.211 1.994 1.00 55.21 73 CYS A N 4
ATOM 5398 C CA . CYS A 1 73 ? -5.799 6.305 3.452 1.00 11.31 73 CYS A CA 4
ATOM 5399 C C . CYS A 1 73 ? -5.528 7.778 3.866 1.00 33.11 73 CYS A C 4
ATOM 5400 O O . CYS A 1 73 ? -4.411 8.276 3.667 1.00 34.02 73 CYS A O 4
ATOM 5407 N N . PRO A 1 74 ? -6.565 8.517 4.409 1.00 2.31 74 PRO A N 4
ATOM 5408 C CA . PRO A 1 74 ? -6.411 9.930 4.857 1.00 73.44 74 PRO A CA 4
ATOM 5409 C C . PRO A 1 74 ? -5.426 10.082 6.035 1.00 43.42 74 PRO A C 4
ATOM 5410 O O . PRO A 1 74 ? -4.687 11.071 6.108 1.00 33.23 74 PRO A O 4
ATOM 5421 N N . GLY A 1 75 ? -5.411 9.071 6.932 1.00 72.35 75 GLY A N 4
ATOM 5422 C CA . GLY A 1 75 ? -4.526 9.057 8.107 1.00 72.33 75 GLY A CA 4
ATOM 5423 C C . GLY A 1 75 ? -3.104 8.609 7.795 1.00 43.35 75 GLY A C 4
ATOM 5424 O O . GLY A 1 75 ? -2.269 8.509 8.703 1.00 61.34 75 GLY A O 4
ATOM 5428 N N . CYS A 1 76 ? -2.829 8.340 6.511 1.00 22.01 76 CYS A N 4
ATOM 5429 C CA . CYS A 1 76 ? -1.518 7.902 6.032 1.00 25.31 76 CYS A CA 4
ATOM 5430 C C . CYS A 1 76 ? -0.804 9.066 5.317 1.00 0.33 76 CYS A C 4
ATOM 5431 O O . CYS A 1 76 ? -1.338 9.650 4.365 1.00 12.54 76 CYS A O 4
ATOM 5438 N N . GLY A 1 77 ? 0.394 9.396 5.817 1.00 52.21 77 GLY A N 4
ATOM 5439 C CA . GLY A 1 77 ? 1.257 10.453 5.286 1.00 0.32 77 GLY A CA 4
ATOM 5440 C C . GLY A 1 77 ? 2.109 10.009 4.095 1.00 2.44 77 GLY A C 4
ATOM 5441 O O . GLY A 1 77 ? 2.011 8.858 3.667 1.00 32.43 77 GLY A O 4
ATOM 5445 N N . PRO A 1 78 ? 2.951 10.917 3.500 1.00 13.31 78 PRO A N 4
ATOM 5446 C CA . PRO A 1 78 ? 3.821 10.584 2.328 1.00 13.34 78 PRO A CA 4
ATOM 5447 C C . PRO A 1 78 ? 4.985 9.610 2.663 1.00 61.41 78 PRO A C 4
ATOM 5448 O O . PRO A 1 78 ? 5.845 9.363 1.815 1.00 24.24 78 PRO A O 4
ATOM 5459 N N . ASN A 1 79 ? 5.008 9.079 3.902 1.00 64.30 79 ASN A N 4
ATOM 5460 C CA . ASN A 1 79 ? 5.958 8.026 4.337 1.00 62.31 79 ASN A CA 4
ATOM 5461 C C . ASN A 1 79 ? 5.205 6.905 5.089 1.00 34.44 79 ASN A C 4
ATOM 5462 O O . ASN A 1 79 ? 5.818 6.079 5.776 1.00 63.13 79 ASN A O 4
ATOM 5473 N N . ASP A 1 80 ? 3.875 6.894 4.948 1.00 14.23 80 ASP A N 4
ATOM 5474 C CA . ASP A 1 80 ? 2.986 5.915 5.594 1.00 11.43 80 ASP A CA 4
ATOM 5475 C C . ASP A 1 80 ? 1.982 5.442 4.540 1.00 73.11 80 ASP A C 4
ATOM 5476 O O . ASP A 1 80 ? 1.235 6.259 4.001 1.00 1.21 80 ASP A O 4
ATOM 5485 N N . ILE A 1 81 ? 1.984 4.146 4.212 1.00 63.21 81 ILE A N 4
ATOM 5486 C CA . ILE A 1 81 ? 1.050 3.571 3.222 1.00 53.23 81 ILE A CA 4
ATOM 5487 C C . ILE A 1 81 ? 0.307 2.385 3.847 1.00 61.12 81 ILE A C 4
ATOM 5488 O O . ILE A 1 81 ? 0.852 1.639 4.651 1.00 0.22 81 ILE A O 4
ATOM 5504 N N . ASP A 1 82 ? -0.951 2.238 3.502 1.00 12.21 82 ASP A N 4
ATOM 5505 C CA . ASP A 1 82 ? -1.763 1.087 3.917 1.00 33.11 82 ASP A CA 4
ATOM 5506 C C . ASP A 1 82 ? -1.945 0.198 2.672 1.00 44.13 82 ASP A C 4
ATOM 5507 O O . ASP A 1 82 ? -1.671 0.664 1.569 1.00 43.00 82 ASP A O 4
ATOM 5516 N N . MET A 1 83 ? -2.331 -1.083 2.824 1.00 50.13 83 MET A N 4
ATOM 5517 C CA . MET A 1 83 ? -2.448 -2.012 1.669 1.00 22.41 83 MET A CA 4
ATOM 5518 C C . MET A 1 83 ? -3.231 -3.284 2.019 1.00 3.34 83 MET A C 4
ATOM 5519 O O . MET A 1 83 ? -3.672 -3.470 3.152 1.00 44.24 83 MET A O 4
ATOM 5533 N N . THR A 1 84 ? -3.445 -4.124 0.993 1.00 13.22 84 THR A N 4
ATOM 5534 C CA . THR A 1 84 ? -4.068 -5.451 1.143 1.00 15.22 84 THR A CA 4
ATOM 5535 C C . THR A 1 84 ? -3.265 -6.384 2.079 1.00 22.21 84 THR A C 4
ATOM 5536 O O . THR A 1 84 ? -2.027 -6.290 2.145 1.00 20.14 84 THR A O 4
ATOM 5547 N N . PRO A 1 85 ? -3.966 -7.326 2.799 1.00 53.23 85 PRO A N 4
ATOM 5548 C CA . PRO A 1 85 ? -3.292 -8.423 3.519 1.00 74.42 85 PRO A CA 4
ATOM 5549 C C . PRO A 1 85 ? -2.634 -9.393 2.518 1.00 61.03 85 PRO A C 4
ATOM 5550 O O . PRO A 1 85 ? -1.664 -10.063 2.864 1.00 12.22 85 PRO A O 4
ATOM 5561 N N . GLY A 1 86 ? -3.175 -9.427 1.268 1.00 15.42 86 GLY A N 4
ATOM 5562 C CA . GLY A 1 86 ? -2.582 -10.163 0.147 1.00 3.31 86 GLY A CA 4
ATOM 5563 C C . GLY A 1 86 ? -1.175 -9.677 -0.179 1.00 33.15 86 GLY A C 4
ATOM 5564 O O . GLY A 1 86 ? -0.280 -10.489 -0.391 1.00 1.34 86 GLY A O 4
ATOM 5568 N N . LEU A 1 87 ? -0.982 -8.342 -0.205 1.00 4.14 87 LEU A N 4
ATOM 5569 C CA . LEU A 1 87 ? 0.358 -7.729 -0.312 1.00 61.44 87 LEU A CA 4
ATOM 5570 C C . LEU A 1 87 ? 1.175 -8.002 0.960 1.00 73.33 87 LEU A C 4
ATOM 5571 O O . LEU A 1 87 ? 2.301 -8.494 0.887 1.00 62.22 87 LEU A O 4
ATOM 5587 N N . PHE A 1 88 ? 0.566 -7.709 2.114 1.00 0.02 88 PHE A N 4
ATOM 5588 C CA . PHE A 1 88 ? 1.250 -7.688 3.425 1.00 35.25 88 PHE A CA 4
ATOM 5589 C C . PHE A 1 88 ? 1.906 -9.051 3.780 1.00 33.11 88 PHE A C 4
ATOM 5590 O O . PHE A 1 88 ? 3.012 -9.091 4.340 1.00 43.04 88 PHE A O 4
ATOM 5607 N N . GLN A 1 89 ? 1.216 -10.147 3.418 1.00 14.30 89 GLN A N 4
ATOM 5608 C CA . GLN A 1 89 ? 1.696 -11.531 3.659 1.00 35.54 89 GLN A CA 4
ATOM 5609 C C . GLN A 1 89 ? 2.864 -11.900 2.710 1.00 44.35 89 GLN A C 4
ATOM 5610 O O . GLN A 1 89 ? 3.626 -12.825 2.989 1.00 43.15 89 GLN A O 4
ATOM 5624 N N . GLN A 1 90 ? 2.968 -11.188 1.574 1.00 3.40 90 GLN A N 4
ATOM 5625 C CA . GLN A 1 90 ? 4.034 -11.407 0.570 1.00 44.04 90 GLN A CA 4
ATOM 5626 C C . GLN A 1 90 ? 5.250 -10.511 0.833 1.00 52.02 90 GLN A C 4
ATOM 5627 O O . GLN A 1 90 ? 6.374 -10.855 0.446 1.00 2.13 90 GLN A O 4
ATOM 5641 N N . LEU A 1 91 ? 5.018 -9.337 1.448 1.00 11.13 91 LEU A N 4
ATOM 5642 C CA . LEU A 1 91 ? 6.111 -8.431 1.859 1.00 44.01 91 LEU A CA 4
ATOM 5643 C C . LEU A 1 91 ? 6.692 -8.853 3.220 1.00 3.43 91 LEU A C 4
ATOM 5644 O O . LEU A 1 91 ? 7.813 -8.476 3.544 1.00 72.20 91 LEU A O 4
ATOM 5660 N N . GLY A 1 92 ? 5.929 -9.621 4.007 1.00 44.24 92 GLY A N 4
ATOM 5661 C CA . GLY A 1 92 ? 6.405 -10.109 5.303 1.00 53.44 92 GLY A CA 4
ATOM 5662 C C . GLY A 1 92 ? 5.392 -11.013 5.993 1.00 50.11 92 GLY A C 4
ATOM 5663 O O . GLY A 1 92 ? 5.094 -12.102 5.498 1.00 14.54 92 GLY A O 4
ATOM 5667 N N . SER A 1 93 ? 4.848 -10.543 7.125 1.00 34.01 93 SER A N 4
ATOM 5668 C CA . SER A 1 93 ? 3.920 -11.309 7.971 1.00 21.53 93 SER A CA 4
ATOM 5669 C C . SER A 1 93 ? 2.874 -10.353 8.551 1.00 74.32 93 SER A C 4
ATOM 5670 O O . SER A 1 93 ? 3.210 -9.219 8.872 1.00 65.34 93 SER A O 4
ATOM 5678 N N . LEU A 1 94 ? 1.616 -10.825 8.689 1.00 62.01 94 LEU A N 4
ATOM 5679 C CA . LEU A 1 94 ? 0.494 -10.022 9.222 1.00 34.13 94 LEU A CA 4
ATOM 5680 C C . LEU A 1 94 ? 0.746 -9.591 10.679 1.00 62.24 94 LEU A C 4
ATOM 5681 O O . LEU A 1 94 ? 0.362 -8.486 11.084 1.00 4.45 94 LEU A O 4
ATOM 5697 N N . ASP A 1 95 ? 1.425 -10.473 11.435 1.00 20.43 95 ASP A N 4
ATOM 5698 C CA . ASP A 1 95 ? 1.742 -10.275 12.867 1.00 54.21 95 ASP A CA 4
ATOM 5699 C C . ASP A 1 95 ? 2.744 -9.115 13.096 1.00 22.44 95 ASP A C 4
ATOM 5700 O O . ASP A 1 95 ? 2.860 -8.610 14.215 1.00 54.22 95 ASP A O 4
ATOM 5709 N N . GLU A 1 96 ? 3.447 -8.691 12.025 1.00 33.11 96 GLU A N 4
ATOM 5710 C CA . GLU A 1 96 ? 4.374 -7.541 12.061 1.00 32.44 96 GLU A CA 4
ATOM 5711 C C . GLU A 1 96 ? 3.632 -6.239 12.417 1.00 24.51 96 GLU A C 4
ATOM 5712 O O . GLU A 1 96 ? 4.187 -5.363 13.090 1.00 14.23 96 GLU A O 4
ATOM 5724 N N . GLY A 1 97 ? 2.378 -6.114 11.933 1.00 45.11 97 GLY A N 4
ATOM 5725 C CA . GLY A 1 97 ? 1.562 -4.918 12.159 1.00 43.00 97 GLY A CA 4
ATOM 5726 C C . GLY A 1 97 ? 1.854 -3.811 11.153 1.00 71.55 97 GLY A C 4
ATOM 5727 O O . GLY A 1 97 ? 0.933 -3.245 10.549 1.00 70.44 97 GLY A O 4
ATOM 5731 N N . VAL A 1 98 ? 3.148 -3.504 10.987 1.00 54.51 98 VAL A N 4
ATOM 5732 C CA . VAL A 1 98 ? 3.653 -2.578 9.966 1.00 44.14 98 VAL A CA 4
ATOM 5733 C C . VAL A 1 98 ? 4.932 -3.172 9.323 1.00 40.45 98 VAL A C 4
ATOM 5734 O O . VAL A 1 98 ? 5.633 -3.972 9.948 1.00 63.11 98 VAL A O 4
ATOM 5747 N N . LEU A 1 99 ? 5.214 -2.787 8.071 1.00 53.15 99 LEU A N 4
ATOM 5748 C CA . LEU A 1 99 ? 6.380 -3.260 7.302 1.00 13.32 99 LEU A CA 4
ATOM 5749 C C . LEU A 1 99 ? 7.178 -2.043 6.830 1.00 10.11 99 LEU A C 4
ATOM 5750 O O . LEU A 1 99 ? 6.618 -1.150 6.192 1.00 52.21 99 LEU A O 4
ATOM 5766 N N . THR A 1 100 ? 8.471 -2.005 7.162 1.00 63.13 100 THR A N 4
ATOM 5767 C CA . THR A 1 100 ? 9.380 -0.951 6.705 1.00 54.41 100 THR A CA 4
ATOM 5768 C C . THR A 1 100 ? 9.739 -1.226 5.222 1.00 44.22 100 THR A C 4
ATOM 5769 O O . THR A 1 100 ? 10.598 -2.068 4.925 1.00 65.31 100 THR A O 4
ATOM 5780 N N . VAL A 1 101 ? 9.009 -0.567 4.300 1.00 13.40 101 VAL A N 4
ATOM 5781 C CA . VAL A 1 101 ? 9.104 -0.823 2.848 1.00 20.21 101 VAL A CA 4
ATOM 5782 C C . VAL A 1 101 ? 9.638 0.412 2.094 1.00 13.44 101 VAL A C 4
ATOM 5783 O O . VAL A 1 101 ? 9.363 1.564 2.452 1.00 14.15 101 VAL A O 4
ATOM 5796 N N . SER A 1 102 ? 10.405 0.137 1.034 1.00 74.11 102 SER A N 4
ATOM 5797 C CA . SER A 1 102 ? 10.884 1.128 0.086 1.00 43.34 102 SER A CA 4
ATOM 5798 C C . SER A 1 102 ? 9.946 1.085 -1.133 1.00 5.11 102 SER A C 4
ATOM 5799 O O . SER A 1 102 ? 9.921 0.086 -1.867 1.00 24.34 102 SER A O 4
ATOM 5807 N N . TRP A 1 103 ? 9.151 2.144 -1.297 1.00 2.22 103 TRP A N 4
ATOM 5808 C CA . TRP A 1 103 ? 8.080 2.220 -2.318 1.00 2.35 103 TRP A CA 4
ATOM 5809 C C . TRP A 1 103 ? 8.346 3.399 -3.263 1.00 42.44 103 TRP A C 4
ATOM 5810 O O . TRP A 1 103 ? 9.035 4.341 -2.894 1.00 21.25 103 TRP A O 4
ATOM 5831 N N . THR A 1 104 ? 7.780 3.353 -4.474 1.00 72.31 104 THR A N 4
ATOM 5832 C CA . THR A 1 104 ? 8.045 4.358 -5.518 1.00 53.53 104 THR A CA 4
ATOM 5833 C C . THR A 1 104 ? 6.732 4.977 -6.026 1.00 4.13 104 THR A C 4
ATOM 5834 O O . THR A 1 104 ? 5.980 4.325 -6.768 1.00 35.30 104 THR A O 4
ATOM 5845 N N . LEU A 1 105 ? 6.465 6.229 -5.584 1.00 24.34 105 LEU A N 4
ATOM 5846 C CA . LEU A 1 105 ? 5.342 7.042 -6.073 1.00 71.54 105 LEU A CA 4
ATOM 5847 C C . LEU A 1 105 ? 5.513 8.497 -5.540 1.00 2.00 105 LEU A C 4
ATOM 5848 O O . LEU A 1 105 ? 6.011 9.367 -6.279 1.00 31.40 105 LEU A O 4
ATOM 5865 N N . GLY A 1 1 ? -3.539 20.901 -8.863 1.00 34.25 1 GLY A N 5
ATOM 5866 C CA . GLY A 1 1 ? -4.911 21.456 -8.739 1.00 42.20 1 GLY A CA 5
ATOM 5867 C C . GLY A 1 1 ? -5.977 20.504 -9.271 1.00 34.53 1 GLY A C 5
ATOM 5868 O O . GLY A 1 1 ? -5.929 19.307 -8.975 1.00 42.23 1 GLY A O 5
ATOM 5874 N N . HIS A 1 2 ? -6.921 21.028 -10.092 1.00 51.24 2 HIS A N 5
ATOM 5875 C CA . HIS A 1 2 ? -8.044 20.236 -10.673 1.00 63.04 2 HIS A CA 5
ATOM 5876 C C . HIS A 1 2 ? -7.603 19.424 -11.926 1.00 70.24 2 HIS A C 5
ATOM 5877 O O . HIS A 1 2 ? -8.357 19.299 -12.900 1.00 51.44 2 HIS A O 5
ATOM 5892 N N . ALA A 1 3 ? -6.404 18.833 -11.857 1.00 40.32 3 ALA A N 5
ATOM 5893 C CA . ALA A 1 3 ? -5.814 18.028 -12.937 1.00 72.22 3 ALA A CA 5
ATOM 5894 C C . ALA A 1 3 ? -4.590 17.285 -12.370 1.00 65.32 3 ALA A C 5
ATOM 5895 O O . ALA A 1 3 ? -3.731 17.931 -11.752 1.00 52.20 3 ALA A O 5
ATOM 5902 N N . PRO A 1 4 ? -4.494 15.922 -12.518 1.00 3.15 4 PRO A N 5
ATOM 5903 C CA . PRO A 1 4 ? -3.311 15.147 -12.061 1.00 73.52 4 PRO A CA 5
ATOM 5904 C C . PRO A 1 4 ? -1.986 15.643 -12.689 1.00 13.24 4 PRO A C 5
ATOM 5905 O O . PRO A 1 4 ? -1.958 16.109 -13.835 1.00 42.43 4 PRO A O 5
ATOM 5916 N N . ALA A 1 5 ? -0.909 15.551 -11.909 1.00 55.40 5 ALA A N 5
ATOM 5917 C CA . ALA A 1 5 ? 0.444 15.974 -12.300 1.00 64.41 5 ALA A CA 5
ATOM 5918 C C . ALA A 1 5 ? 1.403 14.802 -12.091 1.00 11.23 5 ALA A C 5
ATOM 5919 O O . ALA A 1 5 ? 1.209 14.013 -11.150 1.00 33.11 5 ALA A O 5
ATOM 5926 N N . GLU A 1 6 ? 2.413 14.672 -12.974 1.00 71.32 6 GLU A N 5
ATOM 5927 C CA . GLU A 1 6 ? 3.467 13.661 -12.819 1.00 1.31 6 GLU A CA 5
ATOM 5928 C C . GLU A 1 6 ? 4.278 13.973 -11.558 1.00 71.52 6 GLU A C 5
ATOM 5929 O O . GLU A 1 6 ? 4.918 15.025 -11.466 1.00 10.21 6 GLU A O 5
ATOM 5941 N N . LYS A 1 7 ? 4.184 13.079 -10.578 1.00 73.11 7 LYS A N 5
ATOM 5942 C CA . LYS A 1 7 ? 4.939 13.169 -9.333 1.00 40.43 7 LYS A CA 5
ATOM 5943 C C . LYS A 1 7 ? 6.323 12.525 -9.548 1.00 50.41 7 LYS A C 5
ATOM 5944 O O . LYS A 1 7 ? 6.434 11.553 -10.315 1.00 74.12 7 LYS A O 5
ATOM 5963 N N . ARG A 1 8 ? 7.368 13.089 -8.910 1.00 23.51 8 ARG A N 5
ATOM 5964 C CA . ARG A 1 8 ? 8.724 12.511 -8.933 1.00 33.42 8 ARG A CA 5
ATOM 5965 C C . ARG A 1 8 ? 8.690 11.116 -8.289 1.00 15.10 8 ARG A C 5
ATOM 5966 O O . ARG A 1 8 ? 8.712 11.003 -7.054 1.00 41.44 8 ARG A O 5
ATOM 5987 N N . SER A 1 9 ? 8.562 10.071 -9.137 1.00 41.43 9 SER A N 5
ATOM 5988 C CA . SER A 1 9 ? 8.578 8.675 -8.694 1.00 62.35 9 SER A CA 5
ATOM 5989 C C . SER A 1 9 ? 9.945 8.341 -8.095 1.00 24.42 9 SER A C 5
ATOM 5990 O O . SER A 1 9 ? 10.921 8.075 -8.804 1.00 34.03 9 SER A O 5
ATOM 5998 N N . THR A 1 10 ? 9.990 8.420 -6.765 1.00 51.03 10 THR A N 5
ATOM 5999 C CA . THR A 1 10 ? 11.208 8.300 -5.975 1.00 12.01 10 THR A CA 5
ATOM 6000 C C . THR A 1 10 ? 11.049 7.119 -5.017 1.00 31.04 10 THR A C 5
ATOM 6001 O O . THR A 1 10 ? 9.986 6.951 -4.398 1.00 35.51 10 THR A O 5
ATOM 6012 N N . THR A 1 11 ? 12.085 6.266 -4.944 1.00 43.24 11 THR A N 5
ATOM 6013 C CA . THR A 1 11 ? 12.085 5.135 -4.027 1.00 0.34 11 THR A CA 5
ATOM 6014 C C . THR A 1 11 ? 12.370 5.665 -2.613 1.00 44.02 11 THR A C 5
ATOM 6015 O O . THR A 1 11 ? 13.523 5.923 -2.248 1.00 23.34 11 THR A O 5
ATOM 6026 N N . ARG A 1 12 ? 11.293 5.870 -1.845 1.00 31.52 12 ARG A N 5
ATOM 6027 C CA . ARG A 1 12 ? 11.361 6.372 -0.472 1.00 70.24 12 ARG A CA 5
ATOM 6028 C C . ARG A 1 12 ? 10.707 5.346 0.454 1.00 34.41 12 ARG A C 5
ATOM 6029 O O . ARG A 1 12 ? 9.729 4.691 0.076 1.00 74.43 12 ARG A O 5
ATOM 6050 N N . GLU A 1 13 ? 11.242 5.229 1.665 1.00 42.32 13 GLU A N 5
ATOM 6051 C CA . GLU A 1 13 ? 10.774 4.268 2.664 1.00 21.03 13 GLU A CA 5
ATOM 6052 C C . GLU A 1 13 ? 9.528 4.818 3.380 1.00 44.01 13 GLU A C 5
ATOM 6053 O O . GLU A 1 13 ? 9.250 6.026 3.352 1.00 31.54 13 GLU A O 5
ATOM 6065 N N . GLY A 1 14 ? 8.782 3.917 3.988 1.00 71.12 14 GLY A N 5
ATOM 6066 C CA . GLY A 1 14 ? 7.611 4.266 4.763 1.00 61.51 14 GLY A CA 5
ATOM 6067 C C . GLY A 1 14 ? 7.101 3.070 5.512 1.00 61.33 14 GLY A C 5
ATOM 6068 O O . GLY A 1 14 ? 7.542 1.956 5.256 1.00 34.11 14 GLY A O 5
ATOM 6072 N N . ARG A 1 15 ? 6.198 3.280 6.473 1.00 62.11 15 ARG A N 5
ATOM 6073 C CA . ARG A 1 15 ? 5.477 2.171 7.107 1.00 33.14 15 ARG A CA 5
ATOM 6074 C C . ARG A 1 15 ? 4.392 1.668 6.134 1.00 3.43 15 ARG A C 5
ATOM 6075 O O . ARG A 1 15 ? 3.939 2.410 5.275 1.00 1.24 15 ARG A O 5
ATOM 6096 N N . GLY A 1 16 ? 4.022 0.398 6.250 1.00 22.11 16 GLY A N 5
ATOM 6097 C CA . GLY A 1 16 ? 2.977 -0.203 5.429 1.00 34.02 16 GLY A CA 5
ATOM 6098 C C . GLY A 1 16 ? 2.133 -1.125 6.269 1.00 15.02 16 GLY A C 5
ATOM 6099 O O . GLY A 1 16 ? 2.591 -2.199 6.640 1.00 32.52 16 GLY A O 5
ATOM 6103 N N . THR A 1 17 ? 0.934 -0.664 6.637 1.00 52.42 17 THR A N 5
ATOM 6104 C CA . THR A 1 17 ? -0.050 -1.451 7.408 1.00 2.15 17 THR A CA 5
ATOM 6105 C C . THR A 1 17 ? -0.972 -2.224 6.443 1.00 43.30 17 THR A C 5
ATOM 6106 O O . THR A 1 17 ? -0.954 -1.958 5.245 1.00 42.12 17 THR A O 5
ATOM 6117 N N . TRP A 1 18 ? -1.720 -3.231 6.945 1.00 22.21 18 TRP A N 5
ATOM 6118 C CA . TRP A 1 18 ? -2.753 -3.933 6.142 1.00 13.55 18 TRP A CA 5
ATOM 6119 C C . TRP A 1 18 ? -4.179 -3.503 6.572 1.00 5.40 18 TRP A C 5
ATOM 6120 O O . TRP A 1 18 ? -4.391 -3.106 7.728 1.00 44.23 18 TRP A O 5
ATOM 6141 N N . TYR A 1 19 ? -5.140 -3.571 5.623 1.00 65.03 19 TYR A N 5
ATOM 6142 C CA . TYR A 1 19 ? -6.589 -3.366 5.887 1.00 43.24 19 TYR A CA 5
ATOM 6143 C C . TYR A 1 19 ? -7.400 -4.459 5.183 1.00 54.21 19 TYR A C 5
ATOM 6144 O O . TYR A 1 19 ? -6.891 -5.120 4.282 1.00 62.44 19 TYR A O 5
ATOM 6162 N N . ASP A 1 20 ? -8.684 -4.596 5.552 1.00 33.22 20 ASP A N 5
ATOM 6163 C CA . ASP A 1 20 ? -9.596 -5.549 4.892 1.00 11.31 20 ASP A CA 5
ATOM 6164 C C . ASP A 1 20 ? -10.176 -4.897 3.635 1.00 51.14 20 ASP A C 5
ATOM 6165 O O . ASP A 1 20 ? -10.761 -3.810 3.694 1.00 30.13 20 ASP A O 5
ATOM 6174 N N . THR A 1 21 ? -9.992 -5.586 2.501 1.00 53.00 21 THR A N 5
ATOM 6175 C CA . THR A 1 21 ? -10.269 -5.045 1.165 1.00 64.01 21 THR A CA 5
ATOM 6176 C C . THR A 1 21 ? -11.779 -4.823 0.928 1.00 60.32 21 THR A C 5
ATOM 6177 O O . THR A 1 21 ? -12.626 -5.508 1.520 1.00 11.15 21 THR A O 5
ATOM 6188 N N . GLY A 1 22 ? -12.090 -3.845 0.068 1.00 51.01 22 GLY A N 5
ATOM 6189 C CA . GLY A 1 22 ? -13.452 -3.598 -0.379 1.00 1.51 22 GLY A CA 5
ATOM 6190 C C . GLY A 1 22 ? -13.474 -2.705 -1.596 1.00 53.20 22 GLY A C 5
ATOM 6191 O O . GLY A 1 22 ? -12.555 -2.769 -2.425 1.00 40.02 22 GLY A O 5
ATOM 6195 N N . LEU A 1 23 ? -14.527 -1.879 -1.720 1.00 63.44 23 LEU A N 5
ATOM 6196 C CA . LEU A 1 23 ? -14.611 -0.855 -2.768 1.00 33.22 23 LEU A CA 5
ATOM 6197 C C . LEU A 1 23 ? -13.717 0.324 -2.327 1.00 50.44 23 LEU A C 5
ATOM 6198 O O . LEU A 1 23 ? -14.034 1.016 -1.347 1.00 65.04 23 LEU A O 5
ATOM 6214 N N . GLY A 1 24 ? -12.589 0.517 -3.047 1.00 52.11 24 GLY A N 5
ATOM 6215 C CA . GLY A 1 24 ? -11.626 1.581 -2.749 1.00 3.45 24 GLY A CA 5
ATOM 6216 C C . GLY A 1 24 ? -12.138 2.967 -3.107 1.00 34.34 24 GLY A C 5
ATOM 6217 O O . GLY A 1 24 ? -13.208 3.107 -3.709 1.00 45.45 24 GLY A O 5
ATOM 6221 N N . ALA A 1 25 ? -11.357 3.998 -2.749 1.00 61.11 25 ALA A N 5
ATOM 6222 C CA . ALA A 1 25 ? -11.697 5.412 -3.016 1.00 44.23 25 ALA A CA 5
ATOM 6223 C C . ALA A 1 25 ? -11.678 5.729 -4.526 1.00 33.31 25 ALA A C 5
ATOM 6224 O O . ALA A 1 25 ? -12.303 6.695 -4.968 1.00 51.04 25 ALA A O 5
ATOM 6231 N N . CYS A 1 26 ? -10.965 4.893 -5.297 1.00 64.00 26 CYS A N 5
ATOM 6232 C CA . CYS A 1 26 ? -11.006 4.894 -6.773 1.00 50.52 26 CYS A CA 5
ATOM 6233 C C . CYS A 1 26 ? -11.834 3.690 -7.269 1.00 53.22 26 CYS A C 5
ATOM 6234 O O . CYS A 1 26 ? -12.326 2.900 -6.452 1.00 62.43 26 CYS A O 5
ATOM 6241 N N . GLY A 1 27 ? -12.009 3.572 -8.603 1.00 74.20 27 GLY A N 5
ATOM 6242 C CA . GLY A 1 27 ? -12.889 2.554 -9.199 1.00 0.35 27 GLY A CA 5
ATOM 6243 C C . GLY A 1 27 ? -12.321 1.128 -9.203 1.00 23.22 27 GLY A C 5
ATOM 6244 O O . GLY A 1 27 ? -12.007 0.575 -10.265 1.00 3.53 27 GLY A O 5
ATOM 6248 N N . TRP A 1 28 ? -12.210 0.534 -8.006 1.00 63.01 28 TRP A N 5
ATOM 6249 C CA . TRP A 1 28 ? -11.778 -0.862 -7.794 1.00 13.54 28 TRP A CA 5
ATOM 6250 C C . TRP A 1 28 ? -12.563 -1.458 -6.620 1.00 64.33 28 TRP A C 5
ATOM 6251 O O . TRP A 1 28 ? -12.912 -0.749 -5.674 1.00 54.34 28 TRP A O 5
ATOM 6272 N N . ASN A 1 29 ? -12.836 -2.765 -6.709 1.00 44.05 29 ASN A N 5
ATOM 6273 C CA . ASN A 1 29 ? -13.346 -3.569 -5.594 1.00 53.14 29 ASN A CA 5
ATOM 6274 C C . ASN A 1 29 ? -12.727 -4.972 -5.729 1.00 4.43 29 ASN A C 5
ATOM 6275 O O . ASN A 1 29 ? -12.884 -5.633 -6.761 1.00 14.02 29 ASN A O 5
ATOM 6286 N N . ASN A 1 30 ? -11.959 -5.394 -4.716 1.00 73.33 30 ASN A N 5
ATOM 6287 C CA . ASN A 1 30 ? -11.162 -6.646 -4.779 1.00 41.20 30 ASN A CA 5
ATOM 6288 C C . ASN A 1 30 ? -11.377 -7.499 -3.526 1.00 73.14 30 ASN A C 5
ATOM 6289 O O . ASN A 1 30 ? -12.103 -7.103 -2.605 1.00 53.05 30 ASN A O 5
ATOM 6300 N N . VAL A 1 31 ? -10.741 -8.687 -3.510 1.00 22.13 31 VAL A N 5
ATOM 6301 C CA . VAL A 1 31 ? -10.738 -9.581 -2.339 1.00 23.50 31 VAL A CA 5
ATOM 6302 C C . VAL A 1 31 ? -9.500 -9.301 -1.463 1.00 3.34 31 VAL A C 5
ATOM 6303 O O . VAL A 1 31 ? -8.573 -8.590 -1.886 1.00 5.01 31 VAL A O 5
ATOM 6316 N N . ASN A 1 32 ? -9.500 -9.877 -0.250 1.00 34.34 32 ASN A N 5
ATOM 6317 C CA . ASN A 1 32 ? -8.423 -9.713 0.756 1.00 55.32 32 ASN A CA 5
ATOM 6318 C C . ASN A 1 32 ? -7.059 -10.239 0.236 1.00 23.42 32 ASN A C 5
ATOM 6319 O O . ASN A 1 32 ? -6.000 -9.729 0.628 1.00 63.23 32 ASN A O 5
ATOM 6330 N N . SER A 1 33 ? -7.110 -11.259 -0.650 1.00 34.51 33 SER A N 5
ATOM 6331 C CA . SER A 1 33 ? -5.914 -11.901 -1.238 1.00 64.50 33 SER A CA 5
ATOM 6332 C C . SER A 1 33 ? -5.259 -11.044 -2.347 1.00 34.54 33 SER A C 5
ATOM 6333 O O . SER A 1 33 ? -4.070 -11.226 -2.634 1.00 44.42 33 SER A O 5
ATOM 6341 N N . ASP A 1 34 ? -6.029 -10.125 -2.974 1.00 21.22 34 ASP A N 5
ATOM 6342 C CA . ASP A 1 34 ? -5.500 -9.227 -4.034 1.00 32.43 34 ASP A CA 5
ATOM 6343 C C . ASP A 1 34 ? -4.553 -8.171 -3.446 1.00 52.35 34 ASP A C 5
ATOM 6344 O O . ASP A 1 34 ? -4.446 -8.027 -2.222 1.00 72.42 34 ASP A O 5
ATOM 6353 N N . THR A 1 35 ? -3.872 -7.428 -4.343 1.00 75.55 35 THR A N 5
ATOM 6354 C CA . THR A 1 35 ? -2.827 -6.461 -3.977 1.00 62.22 35 THR A CA 5
ATOM 6355 C C . THR A 1 35 ? -3.231 -5.035 -4.387 1.00 71.14 35 THR A C 5
ATOM 6356 O O . THR A 1 35 ? -2.787 -4.520 -5.429 1.00 44.31 35 THR A O 5
ATOM 6367 N N . VAL A 1 36 ? -4.117 -4.403 -3.601 1.00 51.32 36 VAL A N 5
ATOM 6368 C CA . VAL A 1 36 ? -4.442 -2.974 -3.771 1.00 30.23 36 VAL A CA 5
ATOM 6369 C C . VAL A 1 36 ? -3.972 -2.178 -2.537 1.00 12.51 36 VAL A C 5
ATOM 6370 O O . VAL A 1 36 ? -3.818 -2.728 -1.425 1.00 72.45 36 VAL A O 5
ATOM 6383 N N . ILE A 1 37 ? -3.653 -0.895 -2.770 1.00 74.41 37 ILE A N 5
ATOM 6384 C CA . ILE A 1 37 ? -3.019 -0.012 -1.774 1.00 64.33 37 ILE A CA 5
ATOM 6385 C C . ILE A 1 37 ? -3.941 1.185 -1.448 1.00 51.00 37 ILE A C 5
ATOM 6386 O O . ILE A 1 37 ? -4.679 1.693 -2.320 1.00 34.11 37 ILE A O 5
ATOM 6402 N N . ALA A 1 38 ? -3.859 1.605 -0.179 1.00 20.01 38 ALA A N 5
ATOM 6403 C CA . ALA A 1 38 ? -4.441 2.834 0.342 1.00 55.13 38 ALA A CA 5
ATOM 6404 C C . ALA A 1 38 ? -3.302 3.834 0.637 1.00 31.54 38 ALA A C 5
ATOM 6405 O O . ALA A 1 38 ? -2.555 3.688 1.626 1.00 70.25 38 ALA A O 5
ATOM 6412 N N . LEU A 1 39 ? -3.158 4.821 -0.258 1.00 74.22 39 LEU A N 5
ATOM 6413 C CA . LEU A 1 39 ? -2.088 5.850 -0.190 1.00 30.35 39 LEU A CA 5
ATOM 6414 C C . LEU A 1 39 ? -2.691 7.130 0.408 1.00 10.42 39 LEU A C 5
ATOM 6415 O O . LEU A 1 39 ? -3.914 7.255 0.495 1.00 43.52 39 LEU A O 5
ATOM 6431 N N . SER A 1 40 ? -1.824 8.067 0.807 1.00 61.11 40 SER A N 5
ATOM 6432 C CA . SER A 1 40 ? -2.214 9.424 1.218 1.00 14.35 40 SER A CA 5
ATOM 6433 C C . SER A 1 40 ? -3.163 10.073 0.168 1.00 23.32 40 SER A C 5
ATOM 6434 O O . SER A 1 40 ? -2.932 9.892 -1.038 1.00 11.31 40 SER A O 5
ATOM 6442 N N . PRO A 1 41 ? -4.234 10.820 0.619 1.00 0.04 41 PRO A N 5
ATOM 6443 C CA . PRO A 1 41 ? -5.348 11.314 -0.255 1.00 41.22 41 PRO A CA 5
ATOM 6444 C C . PRO A 1 41 ? -4.858 11.894 -1.597 1.00 10.22 41 PRO A C 5
ATOM 6445 O O . PRO A 1 41 ? -4.068 12.844 -1.599 1.00 43.44 41 PRO A O 5
ATOM 6456 N N . SER A 1 42 ? -5.330 11.300 -2.723 1.00 12.33 42 SER A N 5
ATOM 6457 C CA . SER A 1 42 ? -4.840 11.600 -4.092 1.00 32.13 42 SER A CA 5
ATOM 6458 C C . SER A 1 42 ? -4.909 13.104 -4.411 1.00 42.52 42 SER A C 5
ATOM 6459 O O . SER A 1 42 ? -3.998 13.640 -5.019 1.00 51.54 42 SER A O 5
ATOM 6467 N N . VAL A 1 43 ? -5.979 13.776 -3.937 1.00 30.04 43 VAL A N 5
ATOM 6468 C CA . VAL A 1 43 ? -6.155 15.245 -4.068 1.00 62.34 43 VAL A CA 5
ATOM 6469 C C . VAL A 1 43 ? -4.937 16.019 -3.488 1.00 44.33 43 VAL A C 5
ATOM 6470 O O . VAL A 1 43 ? -4.456 16.981 -4.085 1.00 30.53 43 VAL A O 5
ATOM 6483 N N . TYR A 1 44 ? -4.409 15.523 -2.358 1.00 22.52 44 TYR A N 5
ATOM 6484 C CA . TYR A 1 44 ? -3.234 16.091 -1.672 1.00 70.41 44 TYR A CA 5
ATOM 6485 C C . TYR A 1 44 ? -1.947 15.658 -2.401 1.00 61.34 44 TYR A C 5
ATOM 6486 O O . TYR A 1 44 ? -0.969 16.407 -2.478 1.00 23.10 44 TYR A O 5
ATOM 6504 N N . SER A 1 45 ? -1.984 14.442 -2.947 1.00 60.50 45 SER A N 5
ATOM 6505 C CA . SER A 1 45 ? -0.823 13.764 -3.531 1.00 24.03 45 SER A CA 5
ATOM 6506 C C . SER A 1 45 ? -0.693 14.014 -5.056 1.00 3.03 45 SER A C 5
ATOM 6507 O O . SER A 1 45 ? -0.022 13.240 -5.765 1.00 13.22 45 SER A O 5
ATOM 6515 N N . GLY A 1 46 ? -1.341 15.091 -5.552 1.00 2.31 46 GLY A N 5
ATOM 6516 C CA . GLY A 1 46 ? -1.179 15.552 -6.941 1.00 64.12 46 GLY A CA 5
ATOM 6517 C C . GLY A 1 46 ? -1.979 14.765 -7.972 1.00 12.32 46 GLY A C 5
ATOM 6518 O O . GLY A 1 46 ? -1.792 14.951 -9.174 1.00 60.04 46 GLY A O 5
ATOM 6522 N N . GLY A 1 47 ? -2.840 13.853 -7.500 1.00 63.54 47 GLY A N 5
ATOM 6523 C CA . GLY A 1 47 ? -3.735 13.073 -8.360 1.00 30.14 47 GLY A CA 5
ATOM 6524 C C . GLY A 1 47 ? -3.148 11.720 -8.755 1.00 53.13 47 GLY A C 5
ATOM 6525 O O . GLY A 1 47 ? -3.877 10.730 -8.858 1.00 71.31 47 GLY A O 5
ATOM 6529 N N . SER A 1 48 ? -1.809 11.681 -8.932 1.00 5.51 48 SER A N 5
ATOM 6530 C CA . SER A 1 48 ? -1.092 10.513 -9.481 1.00 43.41 48 SER A CA 5
ATOM 6531 C C . SER A 1 48 ? -1.039 9.325 -8.495 1.00 75.15 48 SER A C 5
ATOM 6532 O O . SER A 1 48 ? -0.751 8.197 -8.905 1.00 22.22 48 SER A O 5
ATOM 6540 N N . HIS A 1 49 ? -1.339 9.565 -7.206 1.00 41.54 49 HIS A N 5
ATOM 6541 C CA . HIS A 1 49 ? -1.280 8.529 -6.146 1.00 74.04 49 HIS A CA 5
ATOM 6542 C C . HIS A 1 49 ? -2.597 7.738 -6.015 1.00 11.33 49 HIS A C 5
ATOM 6543 O O . HIS A 1 49 ? -2.991 7.376 -4.902 1.00 53.14 49 HIS A O 5
ATOM 6558 N N . CYS A 1 50 ? -3.270 7.507 -7.151 1.00 2.02 50 CYS A N 5
ATOM 6559 C CA . CYS A 1 50 ? -4.344 6.518 -7.263 1.00 32.20 50 CYS A CA 5
ATOM 6560 C C . CYS A 1 50 ? -4.540 6.189 -8.746 1.00 71.21 50 CYS A C 5
ATOM 6561 O O . CYS A 1 50 ? -4.563 7.098 -9.594 1.00 62.15 50 CYS A O 5
ATOM 6568 N N . GLY A 1 51 ? -4.651 4.887 -9.060 1.00 35.32 51 GLY A N 5
ATOM 6569 C CA . GLY A 1 51 ? -4.723 4.409 -10.443 1.00 22.43 51 GLY A CA 5
ATOM 6570 C C . GLY A 1 51 ? -3.409 3.810 -10.918 1.00 35.42 51 GLY A C 5
ATOM 6571 O O . GLY A 1 51 ? -3.396 3.037 -11.875 1.00 51.30 51 GLY A O 5
ATOM 6575 N N . GLN A 1 52 ? -2.297 4.175 -10.250 1.00 2.32 52 GLN A N 5
ATOM 6576 C CA . GLN A 1 52 ? -0.938 3.744 -10.628 1.00 23.02 52 GLN A CA 5
ATOM 6577 C C . GLN A 1 52 ? -0.500 2.521 -9.811 1.00 32.50 52 GLN A C 5
ATOM 6578 O O . GLN A 1 52 ? -0.822 2.413 -8.622 1.00 62.13 52 GLN A O 5
ATOM 6592 N N . THR A 1 53 ? 0.234 1.603 -10.471 1.00 13.13 53 THR A N 5
ATOM 6593 C CA . THR A 1 53 ? 0.755 0.377 -9.864 1.00 43.02 53 THR A CA 5
ATOM 6594 C C . THR A 1 53 ? 2.167 0.624 -9.282 1.00 40.14 53 THR A C 5
ATOM 6595 O O . THR A 1 53 ? 3.112 0.926 -10.026 1.00 52.31 53 THR A O 5
ATOM 6606 N N . VAL A 1 54 ? 2.288 0.512 -7.947 1.00 54.55 54 VAL A N 5
ATOM 6607 C CA . VAL A 1 54 ? 3.533 0.799 -7.202 1.00 45.34 54 VAL A CA 5
ATOM 6608 C C . VAL A 1 54 ? 4.246 -0.512 -6.817 1.00 71.10 54 VAL A C 5
ATOM 6609 O O . VAL A 1 54 ? 3.601 -1.472 -6.382 1.00 31.32 54 VAL A O 5
ATOM 6622 N N . THR A 1 55 ? 5.574 -0.547 -6.999 1.00 23.10 55 THR A N 5
ATOM 6623 C CA . THR A 1 55 ? 6.416 -1.644 -6.515 1.00 74.34 55 THR A CA 5
ATOM 6624 C C . THR A 1 55 ? 6.983 -1.259 -5.131 1.00 52.24 55 THR A C 5
ATOM 6625 O O . THR A 1 55 ? 7.691 -0.252 -5.000 1.00 63.12 55 THR A O 5
ATOM 6636 N N . VAL A 1 56 ? 6.618 -2.039 -4.106 1.00 74.33 56 VAL A N 5
ATOM 6637 C CA . VAL A 1 56 ? 7.034 -1.818 -2.703 1.00 21.34 56 VAL A CA 5
ATOM 6638 C C . VAL A 1 56 ? 8.081 -2.882 -2.299 1.00 1.14 56 VAL A C 5
ATOM 6639 O O . VAL A 1 56 ? 7.996 -4.033 -2.741 1.00 1.33 56 VAL A O 5
ATOM 6652 N N . THR A 1 57 ? 9.099 -2.490 -1.501 1.00 54.12 57 THR A N 5
ATOM 6653 C CA . THR A 1 57 ? 10.141 -3.427 -1.013 1.00 13.53 57 THR A CA 5
ATOM 6654 C C . THR A 1 57 ? 10.329 -3.293 0.508 1.00 51.13 57 THR A C 5
ATOM 6655 O O . THR A 1 57 ? 10.862 -2.288 0.986 1.00 12.31 57 THR A O 5
ATOM 6666 N N . ASN A 1 58 ? 9.896 -4.320 1.257 1.00 4.13 58 ASN A N 5
ATOM 6667 C CA . ASN A 1 58 ? 10.019 -4.367 2.719 1.00 31.13 58 ASN A CA 5
ATOM 6668 C C . ASN A 1 58 ? 11.501 -4.482 3.109 1.00 25.44 58 ASN A C 5
ATOM 6669 O O . ASN A 1 58 ? 12.106 -5.549 2.961 1.00 43.03 58 ASN A O 5
ATOM 6680 N N . VAL A 1 59 ? 12.064 -3.366 3.599 1.00 50.21 59 VAL A N 5
ATOM 6681 C CA . VAL A 1 59 ? 13.498 -3.245 3.932 1.00 32.43 59 VAL A CA 5
ATOM 6682 C C . VAL A 1 59 ? 13.893 -4.087 5.174 1.00 61.42 59 VAL A C 5
ATOM 6683 O O . VAL A 1 59 ? 15.080 -4.254 5.456 1.00 35.34 59 VAL A O 5
ATOM 6696 N N . VAL A 1 60 ? 12.886 -4.607 5.900 1.00 2.20 60 VAL A N 5
ATOM 6697 C CA . VAL A 1 60 ? 13.085 -5.489 7.066 1.00 23.35 60 VAL A CA 5
ATOM 6698 C C . VAL A 1 60 ? 13.760 -6.817 6.646 1.00 74.21 60 VAL A C 5
ATOM 6699 O O . VAL A 1 60 ? 14.717 -7.275 7.284 1.00 3.21 60 VAL A O 5
ATOM 6712 N N . THR A 1 61 ? 13.260 -7.407 5.547 1.00 20.33 61 THR A N 5
ATOM 6713 C CA . THR A 1 61 ? 13.679 -8.750 5.089 1.00 50.03 61 THR A CA 5
ATOM 6714 C C . THR A 1 61 ? 14.243 -8.726 3.645 1.00 54.15 61 THR A C 5
ATOM 6715 O O . THR A 1 61 ? 14.864 -9.699 3.204 1.00 75.25 61 THR A O 5
ATOM 6726 N N . GLY A 1 62 ? 14.028 -7.605 2.928 1.00 21.52 62 GLY A N 5
ATOM 6727 C CA . GLY A 1 62 ? 14.468 -7.460 1.532 1.00 14.24 62 GLY A CA 5
ATOM 6728 C C . GLY A 1 62 ? 13.496 -8.050 0.517 1.00 60.03 62 GLY A C 5
ATOM 6729 O O . GLY A 1 62 ? 13.886 -8.334 -0.619 1.00 73.32 62 GLY A O 5
ATOM 6733 N N . ALA A 1 63 ? 12.226 -8.228 0.924 1.00 20.33 63 ALA A N 5
ATOM 6734 C CA . ALA A 1 63 ? 11.178 -8.802 0.057 1.00 44.55 63 ALA A CA 5
ATOM 6735 C C . ALA A 1 63 ? 10.527 -7.702 -0.782 1.00 25.21 63 ALA A C 5
ATOM 6736 O O . ALA A 1 63 ? 10.179 -6.649 -0.253 1.00 15.12 63 ALA A O 5
ATOM 6743 N N . LYS A 1 64 ? 10.341 -7.972 -2.077 1.00 52.50 64 LYS A N 5
ATOM 6744 C CA . LYS A 1 64 ? 9.805 -7.005 -3.046 1.00 60.25 64 LYS A CA 5
ATOM 6745 C C . LYS A 1 64 ? 8.534 -7.585 -3.682 1.00 42.41 64 LYS A C 5
ATOM 6746 O O . LYS A 1 64 ? 8.541 -8.732 -4.133 1.00 21.31 64 LYS A O 5
ATOM 6765 N N . ALA A 1 65 ? 7.454 -6.790 -3.699 1.00 2.54 65 ALA A N 5
ATOM 6766 C CA . ALA A 1 65 ? 6.172 -7.162 -4.323 1.00 31.34 65 ALA A CA 5
ATOM 6767 C C . ALA A 1 65 ? 5.509 -5.915 -4.930 1.00 4.42 65 ALA A C 5
ATOM 6768 O O . ALA A 1 65 ? 5.946 -4.787 -4.678 1.00 22.34 65 ALA A O 5
ATOM 6775 N N . THR A 1 66 ? 4.449 -6.127 -5.724 1.00 21.04 66 THR A N 5
ATOM 6776 C CA . THR A 1 66 ? 3.839 -5.070 -6.548 1.00 73.54 66 THR A CA 5
ATOM 6777 C C . THR A 1 66 ? 2.317 -5.010 -6.300 1.00 74.10 66 THR A C 5
ATOM 6778 O O . THR A 1 66 ? 1.631 -6.038 -6.366 1.00 21.24 66 THR A O 5
ATOM 6789 N N . GLY A 1 67 ? 1.809 -3.799 -6.002 1.00 23.24 67 GLY A N 5
ATOM 6790 C CA . GLY A 1 67 ? 0.380 -3.569 -5.771 1.00 14.52 67 GLY A CA 5
ATOM 6791 C C . GLY A 1 67 ? -0.085 -2.254 -6.384 1.00 71.43 67 GLY A C 5
ATOM 6792 O O . GLY A 1 67 ? 0.663 -1.272 -6.383 1.00 55.22 67 GLY A O 5
ATOM 6796 N N . THR A 1 68 ? -1.315 -2.232 -6.926 1.00 40.14 68 THR A N 5
ATOM 6797 C CA . THR A 1 68 ? -1.916 -1.018 -7.503 1.00 51.33 68 THR A CA 5
ATOM 6798 C C . THR A 1 68 ? -2.590 -0.190 -6.403 1.00 45.35 68 THR A C 5
ATOM 6799 O O . THR A 1 68 ? -3.305 -0.740 -5.571 1.00 35.24 68 THR A O 5
ATOM 6810 N N . VAL A 1 69 ? -2.347 1.127 -6.388 1.00 24.03 69 VAL A N 5
ATOM 6811 C CA . VAL A 1 69 ? -3.063 2.031 -5.485 1.00 62.52 69 VAL A CA 5
ATOM 6812 C C . VAL A 1 69 ? -4.504 2.196 -5.991 1.00 4.04 69 VAL A C 5
ATOM 6813 O O . VAL A 1 69 ? -4.725 2.647 -7.121 1.00 30.52 69 VAL A O 5
ATOM 6826 N N . ALA A 1 70 ? -5.467 1.797 -5.159 1.00 22.31 70 ALA A N 5
ATOM 6827 C CA . ALA A 1 70 ? -6.901 1.829 -5.504 1.00 73.40 70 ALA A CA 5
ATOM 6828 C C . ALA A 1 70 ? -7.701 2.618 -4.466 1.00 15.05 70 ALA A C 5
ATOM 6829 O O . ALA A 1 70 ? -8.896 2.885 -4.670 1.00 44.14 70 ALA A O 5
ATOM 6836 N N . ASP A 1 71 ? -7.048 2.984 -3.351 1.00 24.21 71 ASP A N 5
ATOM 6837 C CA . ASP A 1 71 ? -7.732 3.598 -2.209 1.00 53.21 71 ASP A CA 5
ATOM 6838 C C . ASP A 1 71 ? -6.922 4.780 -1.641 1.00 62.45 71 ASP A C 5
ATOM 6839 O O . ASP A 1 71 ? -5.690 4.864 -1.809 1.00 44.41 71 ASP A O 5
ATOM 6848 N N . GLU A 1 72 ? -7.650 5.690 -0.977 1.00 54.32 72 GLU A N 5
ATOM 6849 C CA . GLU A 1 72 ? -7.101 6.879 -0.304 1.00 74.31 72 GLU A CA 5
ATOM 6850 C C . GLU A 1 72 ? -7.293 6.730 1.215 1.00 53.11 72 GLU A C 5
ATOM 6851 O O . GLU A 1 72 ? -8.426 6.782 1.703 1.00 70.11 72 GLU A O 5
ATOM 6863 N N . CYS A 1 73 ? -6.196 6.515 1.940 1.00 72.35 73 CYS A N 5
ATOM 6864 C CA . CYS A 1 73 ? -6.178 6.525 3.407 1.00 33.02 73 CYS A CA 5
ATOM 6865 C C . CYS A 1 73 ? -5.859 7.953 3.915 1.00 41.04 73 CYS A C 5
ATOM 6866 O O . CYS A 1 73 ? -4.712 8.401 3.793 1.00 24.23 73 CYS A O 5
ATOM 6873 N N . PRO A 1 74 ? -6.882 8.702 4.459 1.00 14.41 74 PRO A N 5
ATOM 6874 C CA . PRO A 1 74 ? -6.684 10.073 5.015 1.00 70.32 74 PRO A CA 5
ATOM 6875 C C . PRO A 1 74 ? -5.664 10.101 6.172 1.00 13.44 74 PRO A C 5
ATOM 6876 O O . PRO A 1 74 ? -4.795 10.983 6.241 1.00 51.10 74 PRO A O 5
ATOM 6887 N N . GLY A 1 75 ? -5.770 9.082 7.045 1.00 31.01 75 GLY A N 5
ATOM 6888 C CA . GLY A 1 75 ? -4.932 8.950 8.238 1.00 60.05 75 GLY A CA 5
ATOM 6889 C C . GLY A 1 75 ? -3.588 8.281 7.973 1.00 34.34 75 GLY A C 5
ATOM 6890 O O . GLY A 1 75 ? -2.936 7.821 8.912 1.00 12.42 75 GLY A O 5
ATOM 6894 N N . CYS A 1 76 ? -3.184 8.219 6.691 1.00 12.14 76 CYS A N 5
ATOM 6895 C CA . CYS A 1 76 ? -1.878 7.704 6.260 1.00 71.34 76 CYS A CA 5
ATOM 6896 C C . CYS A 1 76 ? -1.043 8.844 5.658 1.00 64.53 76 CYS A C 5
ATOM 6897 O O . CYS A 1 76 ? -1.528 9.570 4.779 1.00 44.42 76 CYS A O 5
ATOM 6904 N N . GLY A 1 77 ? 0.213 8.990 6.131 1.00 64.44 77 GLY A N 5
ATOM 6905 C CA . GLY A 1 77 ? 1.119 10.049 5.675 1.00 52.04 77 GLY A CA 5
ATOM 6906 C C . GLY A 1 77 ? 2.072 9.589 4.562 1.00 75.51 77 GLY A C 5
ATOM 6907 O O . GLY A 1 77 ? 2.062 8.414 4.187 1.00 14.34 77 GLY A O 5
ATOM 6911 N N . PRO A 1 78 ? 2.942 10.507 4.024 1.00 32.22 78 PRO A N 5
ATOM 6912 C CA . PRO A 1 78 ? 3.851 10.199 2.880 1.00 73.22 78 PRO A CA 5
ATOM 6913 C C . PRO A 1 78 ? 4.972 9.192 3.236 1.00 13.41 78 PRO A C 5
ATOM 6914 O O . PRO A 1 78 ? 5.721 8.755 2.360 1.00 73.04 78 PRO A O 5
ATOM 6925 N N . ASN A 1 79 ? 5.078 8.839 4.532 1.00 74.12 79 ASN A N 5
ATOM 6926 C CA . ASN A 1 79 ? 6.033 7.830 5.042 1.00 63.12 79 ASN A CA 5
ATOM 6927 C C . ASN A 1 79 ? 5.312 6.823 5.951 1.00 50.14 79 ASN A C 5
ATOM 6928 O O . ASN A 1 79 ? 5.935 6.195 6.823 1.00 74.13 79 ASN A O 5
ATOM 6939 N N . ASP A 1 80 ? 4.002 6.654 5.718 1.00 41.00 80 ASP A N 5
ATOM 6940 C CA . ASP A 1 80 ? 3.167 5.713 6.477 1.00 54.20 80 ASP A CA 5
ATOM 6941 C C . ASP A 1 80 ? 1.904 5.459 5.655 1.00 2.44 80 ASP A C 5
ATOM 6942 O O . ASP A 1 80 ? 0.990 6.270 5.673 1.00 5.01 80 ASP A O 5
ATOM 6951 N N . ILE A 1 81 ? 1.888 4.356 4.912 1.00 60.31 81 ILE A N 5
ATOM 6952 C CA . ILE A 1 81 ? 0.788 3.997 3.997 1.00 13.23 81 ILE A CA 5
ATOM 6953 C C . ILE A 1 81 ? 0.080 2.725 4.490 1.00 63.41 81 ILE A C 5
ATOM 6954 O O . ILE A 1 81 ? 0.523 2.059 5.449 1.00 23.21 81 ILE A O 5
ATOM 6970 N N . ASP A 1 82 ? -1.013 2.388 3.812 1.00 63.42 82 ASP A N 5
ATOM 6971 C CA . ASP A 1 82 ? -1.845 1.227 4.132 1.00 45.40 82 ASP A CA 5
ATOM 6972 C C . ASP A 1 82 ? -1.988 0.385 2.851 1.00 70.33 82 ASP A C 5
ATOM 6973 O O . ASP A 1 82 ? -1.933 0.925 1.752 1.00 13.42 82 ASP A O 5
ATOM 6982 N N . MET A 1 83 ? -2.121 -0.935 2.996 1.00 73.12 83 MET A N 5
ATOM 6983 C CA . MET A 1 83 ? -2.096 -1.908 1.871 1.00 65.10 83 MET A CA 5
ATOM 6984 C C . MET A 1 83 ? -3.039 -3.064 2.204 1.00 41.33 83 MET A C 5
ATOM 6985 O O . MET A 1 83 ? -3.494 -3.183 3.330 1.00 45.31 83 MET A O 5
ATOM 6999 N N . THR A 1 84 ? -3.383 -3.895 1.219 1.00 43.35 84 THR A N 5
ATOM 7000 C CA . THR A 1 84 ? -4.130 -5.145 1.487 1.00 73.14 84 THR A CA 5
ATOM 7001 C C . THR A 1 84 ? -3.208 -6.280 2.005 1.00 70.32 84 THR A C 5
ATOM 7002 O O . THR A 1 84 ? -2.008 -6.291 1.685 1.00 60.02 84 THR A O 5
ATOM 7013 N N . PRO A 1 85 ? -3.755 -7.263 2.821 1.00 10.45 85 PRO A N 5
ATOM 7014 C CA . PRO A 1 85 ? -2.952 -8.341 3.449 1.00 11.14 85 PRO A CA 5
ATOM 7015 C C . PRO A 1 85 ? -2.394 -9.338 2.425 1.00 21.55 85 PRO A C 5
ATOM 7016 O O . PRO A 1 85 ? -1.418 -10.027 2.710 1.00 72.22 85 PRO A O 5
ATOM 7027 N N . GLY A 1 86 ? -3.028 -9.393 1.238 1.00 34.44 86 GLY A N 5
ATOM 7028 C CA . GLY A 1 86 ? -2.534 -10.192 0.118 1.00 33.44 86 GLY A CA 5
ATOM 7029 C C . GLY A 1 86 ? -1.196 -9.692 -0.410 1.00 63.23 86 GLY A C 5
ATOM 7030 O O . GLY A 1 86 ? -0.381 -10.479 -0.883 1.00 64.20 86 GLY A O 5
ATOM 7034 N N . LEU A 1 87 ? -0.985 -8.367 -0.331 1.00 12.24 87 LEU A N 5
ATOM 7035 C CA . LEU A 1 87 ? 0.302 -7.723 -0.656 1.00 74.33 87 LEU A CA 5
ATOM 7036 C C . LEU A 1 87 ? 1.260 -7.835 0.549 1.00 64.44 87 LEU A C 5
ATOM 7037 O O . LEU A 1 87 ? 2.418 -8.284 0.421 1.00 51.13 87 LEU A O 5
ATOM 7053 N N . PHE A 1 88 ? 0.725 -7.471 1.724 1.00 51.25 88 PHE A N 5
ATOM 7054 C CA . PHE A 1 88 ? 1.459 -7.415 3.003 1.00 74.23 88 PHE A CA 5
ATOM 7055 C C . PHE A 1 88 ? 2.165 -8.758 3.330 1.00 72.32 88 PHE A C 5
ATOM 7056 O O . PHE A 1 88 ? 3.305 -8.760 3.794 1.00 33.03 88 PHE A O 5
ATOM 7073 N N . GLN A 1 89 ? 1.475 -9.883 3.051 1.00 74.34 89 GLN A N 5
ATOM 7074 C CA . GLN A 1 89 ? 2.006 -11.245 3.304 1.00 4.23 89 GLN A CA 5
ATOM 7075 C C . GLN A 1 89 ? 3.199 -11.570 2.374 1.00 52.45 89 GLN A C 5
ATOM 7076 O O . GLN A 1 89 ? 4.050 -12.389 2.711 1.00 21.15 89 GLN A O 5
ATOM 7090 N N . GLN A 1 90 ? 3.226 -10.937 1.195 1.00 15.24 90 GLN A N 5
ATOM 7091 C CA . GLN A 1 90 ? 4.305 -11.116 0.205 1.00 75.15 90 GLN A CA 5
ATOM 7092 C C . GLN A 1 90 ? 5.499 -10.218 0.551 1.00 54.24 90 GLN A C 5
ATOM 7093 O O . GLN A 1 90 ? 6.651 -10.557 0.238 1.00 53.22 90 GLN A O 5
ATOM 7107 N N . LEU A 1 91 ? 5.214 -9.059 1.175 1.00 21.44 91 LEU A N 5
ATOM 7108 C CA . LEU A 1 91 ? 6.274 -8.192 1.751 1.00 10.11 91 LEU A CA 5
ATOM 7109 C C . LEU A 1 91 ? 6.908 -8.826 3.014 1.00 10.14 91 LEU A C 5
ATOM 7110 O O . LEU A 1 91 ? 8.107 -8.659 3.254 1.00 54.21 91 LEU A O 5
ATOM 7126 N N . GLY A 1 92 ? 6.105 -9.551 3.809 1.00 22.15 92 GLY A N 5
ATOM 7127 C CA . GLY A 1 92 ? 6.590 -10.155 5.056 1.00 4.51 92 GLY A CA 5
ATOM 7128 C C . GLY A 1 92 ? 5.476 -10.838 5.839 1.00 13.52 92 GLY A C 5
ATOM 7129 O O . GLY A 1 92 ? 4.489 -11.272 5.261 1.00 53.15 92 GLY A O 5
ATOM 7133 N N . SER A 1 93 ? 5.639 -10.946 7.164 1.00 60.33 93 SER A N 5
ATOM 7134 C CA . SER A 1 93 ? 4.675 -11.639 8.036 1.00 14.44 93 SER A CA 5
ATOM 7135 C C . SER A 1 93 ? 3.593 -10.677 8.557 1.00 52.12 93 SER A C 5
ATOM 7136 O O . SER A 1 93 ? 3.894 -9.534 8.910 1.00 72.24 93 SER A O 5
ATOM 7144 N N . LEU A 1 94 ? 2.332 -11.168 8.604 1.00 33.52 94 LEU A N 5
ATOM 7145 C CA . LEU A 1 94 ? 1.188 -10.471 9.244 1.00 61.50 94 LEU A CA 5
ATOM 7146 C C . LEU A 1 94 ? 1.451 -10.246 10.747 1.00 54.42 94 LEU A C 5
ATOM 7147 O O . LEU A 1 94 ? 0.951 -9.284 11.328 1.00 64.40 94 LEU A O 5
ATOM 7163 N N . ASP A 1 95 ? 2.268 -11.144 11.333 1.00 70.22 95 ASP A N 5
ATOM 7164 C CA . ASP A 1 95 ? 2.676 -11.102 12.755 1.00 55.14 95 ASP A CA 5
ATOM 7165 C C . ASP A 1 95 ? 3.438 -9.801 13.096 1.00 14.25 95 ASP A C 5
ATOM 7166 O O . ASP A 1 95 ? 3.382 -9.326 14.234 1.00 62.43 95 ASP A O 5
ATOM 7175 N N . GLU A 1 96 ? 4.120 -9.226 12.084 1.00 2.12 96 GLU A N 5
ATOM 7176 C CA . GLU A 1 96 ? 4.861 -7.957 12.219 1.00 73.51 96 GLU A CA 5
ATOM 7177 C C . GLU A 1 96 ? 3.899 -6.775 12.453 1.00 41.02 96 GLU A C 5
ATOM 7178 O O . GLU A 1 96 ? 4.272 -5.783 13.086 1.00 52.45 96 GLU A O 5
ATOM 7190 N N . GLY A 1 97 ? 2.661 -6.893 11.921 1.00 22.13 97 GLY A N 5
ATOM 7191 C CA . GLY A 1 97 ? 1.621 -5.875 12.095 1.00 61.12 97 GLY A CA 5
ATOM 7192 C C . GLY A 1 97 ? 1.755 -4.738 11.090 1.00 32.33 97 GLY A C 5
ATOM 7193 O O . GLY A 1 97 ? 0.832 -4.457 10.317 1.00 64.13 97 GLY A O 5
ATOM 7197 N N . VAL A 1 98 ? 2.919 -4.077 11.116 1.00 4.45 98 VAL A N 5
ATOM 7198 C CA . VAL A 1 98 ? 3.321 -3.077 10.119 1.00 30.31 98 VAL A CA 5
ATOM 7199 C C . VAL A 1 98 ? 4.701 -3.465 9.540 1.00 40.53 98 VAL A C 5
ATOM 7200 O O . VAL A 1 98 ? 5.548 -4.020 10.253 1.00 73.42 98 VAL A O 5
ATOM 7213 N N . LEU A 1 99 ? 4.899 -3.208 8.239 1.00 13.05 99 LEU A N 5
ATOM 7214 C CA . LEU A 1 99 ? 6.170 -3.471 7.533 1.00 32.40 99 LEU A CA 5
ATOM 7215 C C . LEU A 1 99 ? 6.727 -2.170 6.965 1.00 61.34 99 LEU A C 5
ATOM 7216 O O . LEU A 1 99 ? 5.996 -1.417 6.334 1.00 34.20 99 LEU A O 5
ATOM 7232 N N . THR A 1 100 ? 8.021 -1.916 7.193 1.00 50.03 100 THR A N 5
ATOM 7233 C CA . THR A 1 100 ? 8.703 -0.757 6.626 1.00 34.34 100 THR A CA 5
ATOM 7234 C C . THR A 1 100 ? 9.071 -1.074 5.164 1.00 44.23 100 THR A C 5
ATOM 7235 O O . THR A 1 100 ? 10.000 -1.843 4.893 1.00 23.15 100 THR A O 5
ATOM 7246 N N . VAL A 1 101 ? 8.313 -0.486 4.231 1.00 1.35 101 VAL A N 5
ATOM 7247 C CA . VAL A 1 101 ? 8.432 -0.753 2.793 1.00 70.53 101 VAL A CA 5
ATOM 7248 C C . VAL A 1 101 ? 8.899 0.513 2.059 1.00 63.31 101 VAL A C 5
ATOM 7249 O O . VAL A 1 101 ? 8.568 1.637 2.448 1.00 50.10 101 VAL A O 5
ATOM 7262 N N . SER A 1 102 ? 9.696 0.310 1.007 1.00 34.21 102 SER A N 5
ATOM 7263 C CA . SER A 1 102 ? 10.193 1.374 0.138 1.00 23.44 102 SER A CA 5
ATOM 7264 C C . SER A 1 102 ? 9.355 1.360 -1.142 1.00 11.43 102 SER A C 5
ATOM 7265 O O . SER A 1 102 ? 9.373 0.376 -1.897 1.00 22.12 102 SER A O 5
ATOM 7273 N N . TRP A 1 103 ? 8.581 2.431 -1.337 1.00 71.20 103 TRP A N 5
ATOM 7274 C CA . TRP A 1 103 ? 7.611 2.561 -2.433 1.00 62.20 103 TRP A CA 5
ATOM 7275 C C . TRP A 1 103 ? 8.048 3.691 -3.380 1.00 64.12 103 TRP A C 5
ATOM 7276 O O . TRP A 1 103 ? 8.768 4.606 -2.969 1.00 62.51 103 TRP A O 5
ATOM 7297 N N . THR A 1 104 ? 7.620 3.609 -4.654 1.00 22.43 104 THR A N 5
ATOM 7298 C CA . THR A 1 104 ? 8.052 4.536 -5.714 1.00 75.33 104 THR A CA 5
ATOM 7299 C C . THR A 1 104 ? 6.833 5.136 -6.447 1.00 22.14 104 THR A C 5
ATOM 7300 O O . THR A 1 104 ? 6.203 4.454 -7.269 1.00 4.45 104 THR A O 5
ATOM 7311 N N . LEU A 1 105 ? 6.486 6.389 -6.091 1.00 21.41 105 LEU A N 5
ATOM 7312 C CA . LEU A 1 105 ? 5.462 7.196 -6.788 1.00 23.52 105 LEU A CA 5
ATOM 7313 C C . LEU A 1 105 ? 5.632 8.665 -6.310 1.00 51.04 105 LEU A C 5
ATOM 7314 O O . LEU A 1 105 ? 5.554 8.906 -5.085 1.00 23.52 105 LEU A O 5
ATOM 7331 N N . GLY A 1 1 ? 3.520 26.732 0.274 1.00 21.41 1 GLY A N 6
ATOM 7332 C CA . GLY A 1 1 ? 4.227 25.435 0.166 1.00 72.30 1 GLY A CA 6
ATOM 7333 C C . GLY A 1 1 ? 4.483 24.825 1.533 1.00 54.20 1 GLY A C 6
ATOM 7334 O O . GLY A 1 1 ? 5.530 25.074 2.138 1.00 54.31 1 GLY A O 6
ATOM 7340 N N . HIS A 1 2 ? 3.510 24.037 2.034 1.00 23.04 2 HIS A N 6
ATOM 7341 C CA . HIS A 1 2 ? 3.599 23.372 3.352 1.00 73.30 2 HIS A CA 6
ATOM 7342 C C . HIS A 1 2 ? 4.545 22.162 3.285 1.00 34.05 2 HIS A C 6
ATOM 7343 O O . HIS A 1 2 ? 5.532 22.088 4.026 1.00 12.31 2 HIS A O 6
ATOM 7358 N N . ALA A 1 3 ? 4.223 21.217 2.392 1.00 31.43 3 ALA A N 6
ATOM 7359 C CA . ALA A 1 3 ? 5.022 20.005 2.147 1.00 23.45 3 ALA A CA 6
ATOM 7360 C C . ALA A 1 3 ? 5.415 19.960 0.663 1.00 44.41 3 ALA A C 6
ATOM 7361 O O . ALA A 1 3 ? 4.567 20.258 -0.185 1.00 11.42 3 ALA A O 6
ATOM 7368 N N . PRO A 1 4 ? 6.705 19.623 0.322 1.00 3.44 4 PRO A N 6
ATOM 7369 C CA . PRO A 1 4 ? 7.158 19.478 -1.091 1.00 65.32 4 PRO A CA 6
ATOM 7370 C C . PRO A 1 4 ? 6.375 18.372 -1.841 1.00 45.33 4 PRO A C 6
ATOM 7371 O O . PRO A 1 4 ? 6.039 17.333 -1.249 1.00 73.43 4 PRO A O 6
ATOM 7382 N N . ALA A 1 5 ? 6.086 18.619 -3.141 1.00 74.20 5 ALA A N 6
ATOM 7383 C CA . ALA A 1 5 ? 5.302 17.703 -3.987 1.00 11.41 5 ALA A CA 6
ATOM 7384 C C . ALA A 1 5 ? 6.043 16.362 -4.173 1.00 52.31 5 ALA A C 6
ATOM 7385 O O . ALA A 1 5 ? 7.207 16.335 -4.601 1.00 13.12 5 ALA A O 6
ATOM 7392 N N . GLU A 1 6 ? 5.329 15.260 -3.882 1.00 32.34 6 GLU A N 6
ATOM 7393 C CA . GLU A 1 6 ? 5.904 13.903 -3.797 1.00 14.15 6 GLU A CA 6
ATOM 7394 C C . GLU A 1 6 ? 6.168 13.268 -5.190 1.00 10.51 6 GLU A C 6
ATOM 7395 O O . GLU A 1 6 ? 6.585 12.102 -5.272 1.00 73.13 6 GLU A O 6
ATOM 7407 N N . LYS A 1 7 ? 5.941 14.054 -6.277 1.00 64.22 7 LYS A N 6
ATOM 7408 C CA . LYS A 1 7 ? 6.208 13.624 -7.671 1.00 61.22 7 LYS A CA 6
ATOM 7409 C C . LYS A 1 7 ? 7.713 13.407 -7.942 1.00 73.14 7 LYS A C 6
ATOM 7410 O O . LYS A 1 7 ? 8.082 12.907 -9.015 1.00 52.33 7 LYS A O 6
ATOM 7429 N N . ARG A 1 8 ? 8.572 13.830 -6.989 1.00 33.44 8 ARG A N 6
ATOM 7430 C CA . ARG A 1 8 ? 9.996 13.470 -6.978 1.00 35.13 8 ARG A CA 6
ATOM 7431 C C . ARG A 1 8 ? 10.123 11.931 -6.889 1.00 40.43 8 ARG A C 6
ATOM 7432 O O . ARG A 1 8 ? 9.979 11.344 -5.806 1.00 12.43 8 ARG A O 6
ATOM 7453 N N . SER A 1 9 ? 10.303 11.291 -8.062 1.00 34.04 9 SER A N 6
ATOM 7454 C CA . SER A 1 9 ? 10.399 9.834 -8.177 1.00 34.13 9 SER A CA 6
ATOM 7455 C C . SER A 1 9 ? 11.758 9.361 -7.616 1.00 4.52 9 SER A C 6
ATOM 7456 O O . SER A 1 9 ? 12.786 9.386 -8.305 1.00 32.23 9 SER A O 6
ATOM 7464 N N . THR A 1 10 ? 11.738 9.003 -6.329 1.00 34.24 10 THR A N 6
ATOM 7465 C CA . THR A 1 10 ? 12.913 8.569 -5.566 1.00 65.31 10 THR A CA 6
ATOM 7466 C C . THR A 1 10 ? 12.508 7.407 -4.648 1.00 34.11 10 THR A C 6
ATOM 7467 O O . THR A 1 10 ? 11.322 7.269 -4.300 1.00 53.53 10 THR A O 6
ATOM 7478 N N . THR A 1 11 ? 13.486 6.551 -4.284 1.00 60.13 11 THR A N 6
ATOM 7479 C CA . THR A 1 11 ? 13.251 5.436 -3.363 1.00 74.21 11 THR A CA 6
ATOM 7480 C C . THR A 1 11 ? 12.976 6.007 -1.954 1.00 23.02 11 THR A C 6
ATOM 7481 O O . THR A 1 11 ? 13.902 6.429 -1.241 1.00 21.23 11 THR A O 6
ATOM 7492 N N . ARG A 1 12 ? 11.682 6.084 -1.614 1.00 74.21 12 ARG A N 6
ATOM 7493 C CA . ARG A 1 12 ? 11.200 6.640 -0.348 1.00 32.52 12 ARG A CA 6
ATOM 7494 C C . ARG A 1 12 ? 10.920 5.490 0.607 1.00 5.34 12 ARG A C 6
ATOM 7495 O O . ARG A 1 12 ? 10.396 4.476 0.189 1.00 71.51 12 ARG A O 6
ATOM 7516 N N . GLU A 1 13 ? 11.208 5.678 1.893 1.00 53.43 13 GLU A N 6
ATOM 7517 C CA . GLU A 1 13 ? 11.028 4.625 2.908 1.00 42.01 13 GLU A CA 6
ATOM 7518 C C . GLU A 1 13 ? 10.147 5.142 4.040 1.00 60.22 13 GLU A C 6
ATOM 7519 O O . GLU A 1 13 ? 10.071 6.353 4.297 1.00 73.44 13 GLU A O 6
ATOM 7531 N N . GLY A 1 14 ? 9.455 4.214 4.683 1.00 54.52 14 GLY A N 6
ATOM 7532 C CA . GLY A 1 14 ? 8.613 4.522 5.813 1.00 22.34 14 GLY A CA 6
ATOM 7533 C C . GLY A 1 14 ? 7.763 3.335 6.182 1.00 54.53 14 GLY A C 6
ATOM 7534 O O . GLY A 1 14 ? 8.230 2.199 6.119 1.00 0.23 14 GLY A O 6
ATOM 7538 N N . ARG A 1 15 ? 6.497 3.584 6.530 1.00 71.24 15 ARG A N 6
ATOM 7539 C CA . ARG A 1 15 ? 5.633 2.567 7.162 1.00 44.32 15 ARG A CA 6
ATOM 7540 C C . ARG A 1 15 ? 4.654 1.979 6.143 1.00 14.34 15 ARG A C 6
ATOM 7541 O O . ARG A 1 15 ? 4.135 2.691 5.305 1.00 35.11 15 ARG A O 6
ATOM 7562 N N . GLY A 1 16 ? 4.434 0.664 6.230 1.00 54.11 16 GLY A N 6
ATOM 7563 C CA . GLY A 1 16 ? 3.484 -0.060 5.390 1.00 51.34 16 GLY A CA 6
ATOM 7564 C C . GLY A 1 16 ? 2.518 -0.824 6.265 1.00 43.24 16 GLY A C 6
ATOM 7565 O O . GLY A 1 16 ? 2.952 -1.559 7.144 1.00 61.02 16 GLY A O 6
ATOM 7569 N N . THR A 1 17 ? 1.213 -0.620 6.080 1.00 70.20 17 THR A N 6
ATOM 7570 C CA . THR A 1 17 ? 0.157 -1.258 6.899 1.00 32.13 17 THR A CA 6
ATOM 7571 C C . THR A 1 17 ? -0.822 -2.037 6.003 1.00 65.05 17 THR A C 6
ATOM 7572 O O . THR A 1 17 ? -0.815 -1.867 4.784 1.00 13.04 17 THR A O 6
ATOM 7583 N N . TRP A 1 18 ? -1.634 -2.931 6.607 1.00 41.22 18 TRP A N 6
ATOM 7584 C CA . TRP A 1 18 ? -2.705 -3.657 5.886 1.00 64.21 18 TRP A CA 6
ATOM 7585 C C . TRP A 1 18 ? -4.089 -3.231 6.403 1.00 4.52 18 TRP A C 6
ATOM 7586 O O . TRP A 1 18 ? -4.244 -2.914 7.590 1.00 23.45 18 TRP A O 6
ATOM 7607 N N . TYR A 1 19 ? -5.092 -3.222 5.507 1.00 3.21 19 TYR A N 6
ATOM 7608 C CA . TYR A 1 19 ? -6.512 -2.939 5.878 1.00 42.33 19 TYR A CA 6
ATOM 7609 C C . TYR A 1 19 ? -7.437 -4.058 5.365 1.00 42.30 19 TYR A C 6
ATOM 7610 O O . TYR A 1 19 ? -7.054 -4.821 4.487 1.00 2.11 19 TYR A O 6
ATOM 7628 N N . ASP A 1 20 ? -8.681 -4.115 5.873 1.00 52.01 20 ASP A N 6
ATOM 7629 C CA . ASP A 1 20 ? -9.679 -5.097 5.402 1.00 44.34 20 ASP A CA 6
ATOM 7630 C C . ASP A 1 20 ? -10.360 -4.532 4.146 1.00 33.42 20 ASP A C 6
ATOM 7631 O O . ASP A 1 20 ? -11.258 -3.683 4.219 1.00 42.41 20 ASP A O 6
ATOM 7640 N N . THR A 1 21 ? -9.872 -4.999 2.993 1.00 13.31 21 THR A N 6
ATOM 7641 C CA . THR A 1 21 ? -10.228 -4.456 1.686 1.00 4.33 21 THR A CA 6
ATOM 7642 C C . THR A 1 21 ? -11.613 -4.943 1.208 1.00 4.11 21 THR A C 6
ATOM 7643 O O . THR A 1 21 ? -11.898 -6.149 1.223 1.00 62.43 21 THR A O 6
ATOM 7654 N N . GLY A 1 22 ? -12.453 -3.981 0.795 1.00 55.05 22 GLY A N 6
ATOM 7655 C CA . GLY A 1 22 ? -13.794 -4.243 0.276 1.00 30.21 22 GLY A CA 6
ATOM 7656 C C . GLY A 1 22 ? -14.120 -3.354 -0.919 1.00 44.50 22 GLY A C 6
ATOM 7657 O O . GLY A 1 22 ? -14.748 -3.795 -1.893 1.00 4.44 22 GLY A O 6
ATOM 7661 N N . LEU A 1 23 ? -13.668 -2.091 -0.844 1.00 75.35 23 LEU A N 6
ATOM 7662 C CA . LEU A 1 23 ? -13.891 -1.071 -1.882 1.00 14.32 23 LEU A CA 6
ATOM 7663 C C . LEU A 1 23 ? -12.657 -0.153 -1.973 1.00 44.25 23 LEU A C 6
ATOM 7664 O O . LEU A 1 23 ? -12.009 0.128 -0.956 1.00 42.12 23 LEU A O 6
ATOM 7680 N N . GLY A 1 24 ? -12.328 0.287 -3.196 1.00 35.32 24 GLY A N 6
ATOM 7681 C CA . GLY A 1 24 ? -11.273 1.274 -3.414 1.00 65.22 24 GLY A CA 6
ATOM 7682 C C . GLY A 1 24 ? -11.843 2.689 -3.410 1.00 51.10 24 GLY A C 6
ATOM 7683 O O . GLY A 1 24 ? -12.973 2.899 -3.866 1.00 52.51 24 GLY A O 6
ATOM 7687 N N . ALA A 1 25 ? -11.073 3.658 -2.877 1.00 43.52 25 ALA A N 6
ATOM 7688 C CA . ALA A 1 25 ? -11.444 5.096 -2.875 1.00 33.33 25 ALA A CA 6
ATOM 7689 C C . ALA A 1 25 ? -11.523 5.648 -4.303 1.00 52.24 25 ALA A C 6
ATOM 7690 O O . ALA A 1 25 ? -12.274 6.586 -4.576 1.00 54.21 25 ALA A O 6
ATOM 7697 N N . CYS A 1 26 ? -10.737 5.040 -5.203 1.00 23.34 26 CYS A N 6
ATOM 7698 C CA . CYS A 1 26 ? -10.789 5.324 -6.642 1.00 73.15 26 CYS A CA 6
ATOM 7699 C C . CYS A 1 26 ? -11.511 4.142 -7.338 1.00 55.05 26 CYS A C 6
ATOM 7700 O O . CYS A 1 26 ? -11.707 3.106 -6.706 1.00 41.25 26 CYS A O 6
ATOM 7707 N N . GLY A 1 27 ? -11.908 4.325 -8.621 1.00 62.51 27 GLY A N 6
ATOM 7708 C CA . GLY A 1 27 ? -12.880 3.446 -9.325 1.00 25.45 27 GLY A CA 6
ATOM 7709 C C . GLY A 1 27 ? -12.486 1.960 -9.452 1.00 12.25 27 GLY A C 6
ATOM 7710 O O . GLY A 1 27 ? -12.120 1.498 -10.541 1.00 10.31 27 GLY A O 6
ATOM 7714 N N . TRP A 1 28 ? -12.599 1.222 -8.330 1.00 24.21 28 TRP A N 6
ATOM 7715 C CA . TRP A 1 28 ? -12.243 -0.204 -8.204 1.00 15.11 28 TRP A CA 6
ATOM 7716 C C . TRP A 1 28 ? -13.025 -0.822 -7.027 1.00 20.25 28 TRP A C 6
ATOM 7717 O O . TRP A 1 28 ? -13.253 -0.151 -6.014 1.00 42.25 28 TRP A O 6
ATOM 7738 N N . ASN A 1 29 ? -13.436 -2.091 -7.175 1.00 4.44 29 ASN A N 6
ATOM 7739 C CA . ASN A 1 29 ? -13.901 -2.940 -6.060 1.00 74.13 29 ASN A CA 6
ATOM 7740 C C . ASN A 1 29 ? -12.898 -4.089 -5.929 1.00 2.43 29 ASN A C 6
ATOM 7741 O O . ASN A 1 29 ? -12.655 -4.802 -6.911 1.00 21.34 29 ASN A O 6
ATOM 7752 N N . ASN A 1 30 ? -12.294 -4.252 -4.739 1.00 21.13 30 ASN A N 6
ATOM 7753 C CA . ASN A 1 30 ? -11.216 -5.244 -4.500 1.00 72.11 30 ASN A CA 6
ATOM 7754 C C . ASN A 1 30 ? -11.493 -6.016 -3.205 1.00 14.14 30 ASN A C 6
ATOM 7755 O O . ASN A 1 30 ? -12.081 -5.470 -2.273 1.00 21.11 30 ASN A O 6
ATOM 7766 N N . VAL A 1 31 ? -11.065 -7.287 -3.159 1.00 61.25 31 VAL A N 6
ATOM 7767 C CA . VAL A 1 31 ? -11.247 -8.162 -1.978 1.00 15.14 31 VAL A CA 6
ATOM 7768 C C . VAL A 1 31 ? -10.066 -8.030 -0.995 1.00 25.34 31 VAL A C 6
ATOM 7769 O O . VAL A 1 31 ? -9.060 -7.386 -1.294 1.00 33.23 31 VAL A O 6
ATOM 7782 N N . ASN A 1 32 ? -10.220 -8.646 0.183 1.00 22.25 32 ASN A N 6
ATOM 7783 C CA . ASN A 1 32 ? -9.185 -8.683 1.236 1.00 54.53 32 ASN A CA 6
ATOM 7784 C C . ASN A 1 32 ? -7.889 -9.370 0.728 1.00 60.22 32 ASN A C 6
ATOM 7785 O O . ASN A 1 32 ? -6.784 -8.900 0.983 1.00 24.23 32 ASN A O 6
ATOM 7796 N N . SER A 1 33 ? -8.051 -10.468 -0.031 1.00 20.41 33 SER A N 6
ATOM 7797 C CA . SER A 1 33 ? -6.920 -11.249 -0.583 1.00 33.21 33 SER A CA 6
ATOM 7798 C C . SER A 1 33 ? -6.438 -10.695 -1.953 1.00 32.15 33 SER A C 6
ATOM 7799 O O . SER A 1 33 ? -5.736 -11.390 -2.696 1.00 71.31 33 SER A O 6
ATOM 7807 N N . ASP A 1 34 ? -6.807 -9.436 -2.268 1.00 4.12 34 ASP A N 6
ATOM 7808 C CA . ASP A 1 34 ? -6.352 -8.719 -3.484 1.00 40.22 34 ASP A CA 6
ATOM 7809 C C . ASP A 1 34 ? -4.894 -8.233 -3.288 1.00 11.10 34 ASP A C 6
ATOM 7810 O O . ASP A 1 34 ? -4.319 -8.427 -2.214 1.00 12.31 34 ASP A O 6
ATOM 7819 N N . THR A 1 35 ? -4.274 -7.677 -4.339 1.00 34.01 35 THR A N 6
ATOM 7820 C CA . THR A 1 35 ? -2.892 -7.153 -4.286 1.00 11.43 35 THR A CA 6
ATOM 7821 C C . THR A 1 35 ? -2.834 -5.627 -4.571 1.00 55.52 35 THR A C 6
ATOM 7822 O O . THR A 1 35 ? -1.834 -5.131 -5.100 1.00 44.00 35 THR A O 6
ATOM 7833 N N . VAL A 1 36 ? -3.866 -4.863 -4.133 1.00 40.22 36 VAL A N 6
ATOM 7834 C CA . VAL A 1 36 ? -3.900 -3.385 -4.370 1.00 24.31 36 VAL A CA 6
ATOM 7835 C C . VAL A 1 36 ? -3.447 -2.591 -3.124 1.00 23.02 36 VAL A C 6
ATOM 7836 O O . VAL A 1 36 ? -3.326 -3.133 -2.015 1.00 64.43 36 VAL A O 6
ATOM 7849 N N . ILE A 1 37 ? -3.178 -1.291 -3.352 1.00 52.00 37 ILE A N 6
ATOM 7850 C CA . ILE A 1 37 ? -2.579 -0.390 -2.352 1.00 72.34 37 ILE A CA 6
ATOM 7851 C C . ILE A 1 37 ? -3.542 0.793 -2.029 1.00 23.44 37 ILE A C 6
ATOM 7852 O O . ILE A 1 37 ? -4.344 1.246 -2.880 1.00 51.23 37 ILE A O 6
ATOM 7868 N N . ALA A 1 38 ? -3.469 1.233 -0.762 1.00 22.21 38 ALA A N 6
ATOM 7869 C CA . ALA A 1 38 ? -4.118 2.446 -0.258 1.00 45.13 38 ALA A CA 6
ATOM 7870 C C . ALA A 1 38 ? -3.034 3.499 0.059 1.00 71.34 38 ALA A C 6
ATOM 7871 O O . ALA A 1 38 ? -2.229 3.309 0.968 1.00 3.45 38 ALA A O 6
ATOM 7878 N N . LEU A 1 39 ? -3.020 4.614 -0.693 1.00 10.54 39 LEU A N 6
ATOM 7879 C CA . LEU A 1 39 ? -1.934 5.647 -0.576 1.00 52.04 39 LEU A CA 6
ATOM 7880 C C . LEU A 1 39 ? -2.404 6.842 0.272 1.00 4.43 39 LEU A C 6
ATOM 7881 O O . LEU A 1 39 ? -3.583 6.947 0.572 1.00 52.44 39 LEU A O 6
ATOM 7897 N N . SER A 1 40 ? -1.450 7.715 0.685 1.00 74.12 40 SER A N 6
ATOM 7898 C CA . SER A 1 40 ? -1.732 9.012 1.348 1.00 53.54 40 SER A CA 6
ATOM 7899 C C . SER A 1 40 ? -2.921 9.750 0.655 1.00 15.33 40 SER A C 6
ATOM 7900 O O . SER A 1 40 ? -2.963 9.772 -0.588 1.00 53.53 40 SER A O 6
ATOM 7908 N N . PRO A 1 41 ? -3.857 10.392 1.462 1.00 1.53 41 PRO A N 6
ATOM 7909 C CA . PRO A 1 41 ? -5.243 10.787 1.038 1.00 43.21 41 PRO A CA 6
ATOM 7910 C C . PRO A 1 41 ? -5.341 11.359 -0.389 1.00 52.42 41 PRO A C 6
ATOM 7911 O O . PRO A 1 41 ? -4.566 12.237 -0.746 1.00 0.42 41 PRO A O 6
ATOM 7922 N N . SER A 1 42 ? -6.320 10.871 -1.172 1.00 20.52 42 SER A N 6
ATOM 7923 C CA . SER A 1 42 ? -6.427 11.137 -2.626 1.00 75.33 42 SER A CA 6
ATOM 7924 C C . SER A 1 42 ? -6.521 12.641 -2.955 1.00 4.13 42 SER A C 6
ATOM 7925 O O . SER A 1 42 ? -6.056 13.075 -4.006 1.00 71.41 42 SER A O 6
ATOM 7933 N N . VAL A 1 43 ? -7.108 13.422 -2.033 1.00 34.12 43 VAL A N 6
ATOM 7934 C CA . VAL A 1 43 ? -7.201 14.890 -2.154 1.00 33.04 43 VAL A CA 6
ATOM 7935 C C . VAL A 1 43 ? -5.800 15.533 -1.989 1.00 63.12 43 VAL A C 6
ATOM 7936 O O . VAL A 1 43 ? -5.469 16.513 -2.671 1.00 4.21 43 VAL A O 6
ATOM 7949 N N . TYR A 1 44 ? -4.970 14.939 -1.109 1.00 33.32 44 TYR A N 6
ATOM 7950 C CA . TYR A 1 44 ? -3.586 15.400 -0.851 1.00 64.45 44 TYR A CA 6
ATOM 7951 C C . TYR A 1 44 ? -2.675 14.980 -2.018 1.00 61.13 44 TYR A C 6
ATOM 7952 O O . TYR A 1 44 ? -1.850 15.760 -2.497 1.00 13.20 44 TYR A O 6
ATOM 7970 N N . SER A 1 45 ? -2.866 13.743 -2.478 1.00 21.04 45 SER A N 6
ATOM 7971 C CA . SER A 1 45 ? -2.015 13.097 -3.485 1.00 54.10 45 SER A CA 6
ATOM 7972 C C . SER A 1 45 ? -2.523 13.393 -4.924 1.00 61.44 45 SER A C 6
ATOM 7973 O O . SER A 1 45 ? -1.965 12.882 -5.910 1.00 62.31 45 SER A O 6
ATOM 7981 N N . GLY A 1 46 ? -3.599 14.210 -5.024 1.00 0.43 46 GLY A N 6
ATOM 7982 C CA . GLY A 1 46 ? -4.142 14.684 -6.308 1.00 1.11 46 GLY A CA 6
ATOM 7983 C C . GLY A 1 46 ? -4.892 13.614 -7.107 1.00 61.50 46 GLY A C 6
ATOM 7984 O O . GLY A 1 46 ? -5.302 13.870 -8.243 1.00 11.02 46 GLY A O 6
ATOM 7988 N N . GLY A 1 47 ? -5.051 12.405 -6.515 1.00 22.32 47 GLY A N 6
ATOM 7989 C CA . GLY A 1 47 ? -5.645 11.254 -7.209 1.00 51.20 47 GLY A CA 6
ATOM 7990 C C . GLY A 1 47 ? -4.672 10.577 -8.170 1.00 2.24 47 GLY A C 6
ATOM 7991 O O . GLY A 1 47 ? -4.985 9.533 -8.746 1.00 12.23 47 GLY A O 6
ATOM 7995 N N . SER A 1 48 ? -3.467 11.164 -8.285 1.00 12.13 48 SER A N 6
ATOM 7996 C CA . SER A 1 48 ? -2.466 10.824 -9.304 1.00 24.14 48 SER A CA 6
ATOM 7997 C C . SER A 1 48 ? -1.749 9.490 -9.017 1.00 30.51 48 SER A C 6
ATOM 7998 O O . SER A 1 48 ? -0.950 9.031 -9.830 1.00 73.33 48 SER A O 6
ATOM 8006 N N . HIS A 1 49 ? -2.009 8.909 -7.833 1.00 52.51 49 HIS A N 6
ATOM 8007 C CA . HIS A 1 49 ? -1.429 7.622 -7.410 1.00 14.11 49 HIS A CA 6
ATOM 8008 C C . HIS A 1 49 ? -2.370 6.460 -7.762 1.00 2.04 49 HIS A C 6
ATOM 8009 O O . HIS A 1 49 ? -1.896 5.349 -7.995 1.00 34.45 49 HIS A O 6
ATOM 8024 N N . CYS A 1 50 ? -3.698 6.722 -7.819 1.00 52.44 50 CYS A N 6
ATOM 8025 C CA . CYS A 1 50 ? -4.693 5.715 -8.248 1.00 20.25 50 CYS A CA 6
ATOM 8026 C C . CYS A 1 50 ? -4.467 5.359 -9.730 1.00 3.41 50 CYS A C 6
ATOM 8027 O O . CYS A 1 50 ? -4.349 6.250 -10.577 1.00 20.22 50 CYS A O 6
ATOM 8034 N N . GLY A 1 51 ? -4.361 4.052 -10.021 1.00 72.01 51 GLY A N 6
ATOM 8035 C CA . GLY A 1 51 ? -4.047 3.556 -11.363 1.00 65.01 51 GLY A CA 6
ATOM 8036 C C . GLY A 1 51 ? -2.577 3.218 -11.530 1.00 2.21 51 GLY A C 6
ATOM 8037 O O . GLY A 1 51 ? -2.218 2.370 -12.353 1.00 53.34 51 GLY A O 6
ATOM 8041 N N . GLN A 1 52 ? -1.721 3.885 -10.739 1.00 12.41 52 GLN A N 6
ATOM 8042 C CA . GLN A 1 52 ? -0.265 3.720 -10.799 1.00 10.22 52 GLN A CA 6
ATOM 8043 C C . GLN A 1 52 ? 0.151 2.478 -10.019 1.00 62.44 52 GLN A C 6
ATOM 8044 O O . GLN A 1 52 ? -0.351 2.235 -8.917 1.00 50.03 52 GLN A O 6
ATOM 8058 N N . THR A 1 53 ? 1.059 1.702 -10.604 1.00 61.10 53 THR A N 6
ATOM 8059 C CA . THR A 1 53 ? 1.622 0.522 -9.959 1.00 44.13 53 THR A CA 6
ATOM 8060 C C . THR A 1 53 ? 2.927 0.928 -9.236 1.00 32.33 53 THR A C 6
ATOM 8061 O O . THR A 1 53 ? 3.741 1.682 -9.778 1.00 42.21 53 THR A O 6
ATOM 8072 N N . VAL A 1 54 ? 3.063 0.490 -7.981 1.00 20.21 54 VAL A N 6
ATOM 8073 C CA . VAL A 1 54 ? 4.198 0.812 -7.101 1.00 23.22 54 VAL A CA 6
ATOM 8074 C C . VAL A 1 54 ? 4.888 -0.489 -6.653 1.00 24.30 54 VAL A C 6
ATOM 8075 O O . VAL A 1 54 ? 4.214 -1.420 -6.183 1.00 44.33 54 VAL A O 6
ATOM 8088 N N . THR A 1 55 ? 6.222 -0.558 -6.824 1.00 70.01 55 THR A N 6
ATOM 8089 C CA . THR A 1 55 ? 7.041 -1.657 -6.295 1.00 43.55 55 THR A CA 6
ATOM 8090 C C . THR A 1 55 ? 7.451 -1.323 -4.852 1.00 52.45 55 THR A C 6
ATOM 8091 O O . THR A 1 55 ? 8.298 -0.450 -4.621 1.00 73.30 55 THR A O 6
ATOM 8102 N N . VAL A 1 56 ? 6.802 -1.990 -3.893 1.00 71.12 56 VAL A N 6
ATOM 8103 C CA . VAL A 1 56 ? 7.065 -1.822 -2.456 1.00 62.35 56 VAL A CA 6
ATOM 8104 C C . VAL A 1 56 ? 8.059 -2.905 -1.999 1.00 25.34 56 VAL A C 6
ATOM 8105 O O . VAL A 1 56 ? 7.988 -4.042 -2.472 1.00 14.11 56 VAL A O 6
ATOM 8118 N N . THR A 1 57 ? 9.003 -2.548 -1.105 1.00 3.52 57 THR A N 6
ATOM 8119 C CA . THR A 1 57 ? 10.104 -3.438 -0.701 1.00 60.54 57 THR A CA 6
ATOM 8120 C C . THR A 1 57 ? 10.283 -3.417 0.826 1.00 73.52 57 THR A C 6
ATOM 8121 O O . THR A 1 57 ? 10.720 -2.409 1.380 1.00 3.32 57 THR A O 6
ATOM 8132 N N . ASN A 1 58 ? 9.962 -4.533 1.494 1.00 25.34 58 ASN A N 6
ATOM 8133 C CA . ASN A 1 58 ? 10.140 -4.664 2.948 1.00 33.24 58 ASN A CA 6
ATOM 8134 C C . ASN A 1 58 ? 11.650 -4.719 3.247 1.00 50.03 58 ASN A C 6
ATOM 8135 O O . ASN A 1 58 ? 12.301 -5.718 2.939 1.00 63.24 58 ASN A O 6
ATOM 8146 N N . VAL A 1 59 ? 12.186 -3.626 3.834 1.00 33.12 59 VAL A N 6
ATOM 8147 C CA . VAL A 1 59 ? 13.645 -3.433 4.038 1.00 3.43 59 VAL A CA 6
ATOM 8148 C C . VAL A 1 59 ? 14.229 -4.398 5.104 1.00 23.32 59 VAL A C 6
ATOM 8149 O O . VAL A 1 59 ? 15.455 -4.526 5.228 1.00 20.42 59 VAL A O 6
ATOM 8162 N N . VAL A 1 60 ? 13.333 -5.050 5.876 1.00 31.21 60 VAL A N 6
ATOM 8163 C CA . VAL A 1 60 ? 13.715 -6.011 6.927 1.00 63.20 60 VAL A CA 6
ATOM 8164 C C . VAL A 1 60 ? 14.180 -7.339 6.296 1.00 74.05 60 VAL A C 6
ATOM 8165 O O . VAL A 1 60 ? 15.353 -7.723 6.409 1.00 0.31 60 VAL A O 6
ATOM 8178 N N . THR A 1 61 ? 13.242 -8.015 5.608 1.00 63.31 61 THR A N 6
ATOM 8179 C CA . THR A 1 61 ? 13.485 -9.326 4.974 1.00 41.25 61 THR A CA 6
ATOM 8180 C C . THR A 1 61 ? 14.201 -9.166 3.615 1.00 24.34 61 THR A C 6
ATOM 8181 O O . THR A 1 61 ? 14.875 -10.094 3.154 1.00 21.04 61 THR A O 6
ATOM 8192 N N . GLY A 1 62 ? 14.051 -7.985 2.990 1.00 32.05 62 GLY A N 6
ATOM 8193 C CA . GLY A 1 62 ? 14.648 -7.693 1.680 1.00 53.52 62 GLY A CA 6
ATOM 8194 C C . GLY A 1 62 ? 13.812 -8.185 0.509 1.00 73.15 62 GLY A C 6
ATOM 8195 O O . GLY A 1 62 ? 14.337 -8.380 -0.591 1.00 44.32 62 GLY A O 6
ATOM 8199 N N . ALA A 1 63 ? 12.507 -8.392 0.748 1.00 33.22 63 ALA A N 6
ATOM 8200 C CA . ALA A 1 63 ? 11.559 -8.866 -0.281 1.00 62.02 63 ALA A CA 6
ATOM 8201 C C . ALA A 1 63 ? 10.792 -7.685 -0.896 1.00 13.13 63 ALA A C 6
ATOM 8202 O O . ALA A 1 63 ? 10.390 -6.761 -0.176 1.00 3.13 63 ALA A O 6
ATOM 8209 N N . LYS A 1 64 ? 10.572 -7.737 -2.219 1.00 13.52 64 LYS A N 6
ATOM 8210 C CA . LYS A 1 64 ? 9.817 -6.718 -2.965 1.00 4.21 64 LYS A CA 6
ATOM 8211 C C . LYS A 1 64 ? 8.629 -7.364 -3.702 1.00 64.51 64 LYS A C 6
ATOM 8212 O O . LYS A 1 64 ? 8.648 -8.564 -4.002 1.00 0.41 64 LYS A O 6
ATOM 8231 N N . ALA A 1 65 ? 7.610 -6.545 -3.973 1.00 34.41 65 ALA A N 6
ATOM 8232 C CA . ALA A 1 65 ? 6.415 -6.927 -4.737 1.00 55.14 65 ALA A CA 6
ATOM 8233 C C . ALA A 1 65 ? 5.778 -5.651 -5.300 1.00 41.31 65 ALA A C 6
ATOM 8234 O O . ALA A 1 65 ? 5.822 -4.586 -4.663 1.00 61.31 65 ALA A O 6
ATOM 8241 N N . THR A 1 66 ? 5.203 -5.755 -6.500 1.00 74.23 66 THR A N 6
ATOM 8242 C CA . THR A 1 66 ? 4.583 -4.624 -7.193 1.00 13.35 66 THR A CA 6
ATOM 8243 C C . THR A 1 66 ? 3.053 -4.769 -7.132 1.00 12.33 66 THR A C 6
ATOM 8244 O O . THR A 1 66 ? 2.519 -5.832 -7.472 1.00 3.03 66 THR A O 6
ATOM 8255 N N . GLY A 1 67 ? 2.367 -3.711 -6.673 1.00 54.23 67 GLY A N 6
ATOM 8256 C CA . GLY A 1 67 ? 0.895 -3.679 -6.595 1.00 13.03 67 GLY A CA 6
ATOM 8257 C C . GLY A 1 67 ? 0.359 -2.342 -7.071 1.00 2.13 67 GLY A C 6
ATOM 8258 O O . GLY A 1 67 ? 1.060 -1.342 -6.995 1.00 10.30 67 GLY A O 6
ATOM 8262 N N . THR A 1 68 ? -0.871 -2.317 -7.583 1.00 23.54 68 THR A N 6
ATOM 8263 C CA . THR A 1 68 ? -1.507 -1.082 -8.093 1.00 14.14 68 THR A CA 6
ATOM 8264 C C . THR A 1 68 ? -2.293 -0.378 -6.979 1.00 24.31 68 THR A C 6
ATOM 8265 O O . THR A 1 68 ? -2.984 -1.026 -6.208 1.00 64.05 68 THR A O 6
ATOM 8276 N N . VAL A 1 69 ? -2.163 0.956 -6.900 1.00 60.21 69 VAL A N 6
ATOM 8277 C CA . VAL A 1 69 ? -2.937 1.777 -5.954 1.00 22.21 69 VAL A CA 6
ATOM 8278 C C . VAL A 1 69 ? -4.382 1.921 -6.467 1.00 73.23 69 VAL A C 6
ATOM 8279 O O . VAL A 1 69 ? -4.605 2.361 -7.599 1.00 32.24 69 VAL A O 6
ATOM 8292 N N . ALA A 1 70 ? -5.347 1.526 -5.629 1.00 15.12 70 ALA A N 6
ATOM 8293 C CA . ALA A 1 70 ? -6.791 1.603 -5.945 1.00 45.21 70 ALA A CA 6
ATOM 8294 C C . ALA A 1 70 ? -7.540 2.425 -4.886 1.00 0.24 70 ALA A C 6
ATOM 8295 O O . ALA A 1 70 ? -8.649 2.944 -5.131 1.00 44.25 70 ALA A O 6
ATOM 8302 N N . ASP A 1 71 ? -6.922 2.552 -3.700 1.00 34.30 71 ASP A N 6
ATOM 8303 C CA . ASP A 1 71 ? -7.569 3.154 -2.525 1.00 44.43 71 ASP A CA 6
ATOM 8304 C C . ASP A 1 71 ? -6.677 4.255 -1.905 1.00 64.34 71 ASP A C 6
ATOM 8305 O O . ASP A 1 71 ? -5.514 4.433 -2.305 1.00 11.40 71 ASP A O 6
ATOM 8314 N N . GLU A 1 72 ? -7.238 5.004 -0.941 1.00 72.31 72 GLU A N 6
ATOM 8315 C CA . GLU A 1 72 ? -6.497 5.993 -0.152 1.00 11.13 72 GLU A CA 6
ATOM 8316 C C . GLU A 1 72 ? -6.457 5.561 1.327 1.00 51.13 72 GLU A C 6
ATOM 8317 O O . GLU A 1 72 ? -7.106 4.593 1.733 1.00 41.12 72 GLU A O 6
ATOM 8329 N N . CYS A 1 73 ? -5.704 6.314 2.115 1.00 50.30 73 CYS A N 6
ATOM 8330 C CA . CYS A 1 73 ? -5.552 6.107 3.549 1.00 51.22 73 CYS A CA 6
ATOM 8331 C C . CYS A 1 73 ? -5.291 7.484 4.177 1.00 41.42 73 CYS A C 6
ATOM 8332 O O . CYS A 1 73 ? -4.142 7.931 4.206 1.00 3.20 73 CYS A O 6
ATOM 8339 N N . PRO A 1 74 ? -6.382 8.224 4.587 1.00 21.42 74 PRO A N 6
ATOM 8340 C CA . PRO A 1 74 ? -6.284 9.567 5.230 1.00 24.24 74 PRO A CA 6
ATOM 8341 C C . PRO A 1 74 ? -5.270 9.628 6.395 1.00 45.41 74 PRO A C 6
ATOM 8342 O O . PRO A 1 74 ? -4.482 10.574 6.491 1.00 33.10 74 PRO A O 6
ATOM 8353 N N . GLY A 1 75 ? -5.285 8.589 7.248 1.00 45.03 75 GLY A N 6
ATOM 8354 C CA . GLY A 1 75 ? -4.375 8.487 8.395 1.00 34.50 75 GLY A CA 6
ATOM 8355 C C . GLY A 1 75 ? -2.908 8.313 7.996 1.00 24.22 75 GLY A C 6
ATOM 8356 O O . GLY A 1 75 ? -2.007 8.729 8.734 1.00 72.24 75 GLY A O 6
ATOM 8360 N N . CYS A 1 76 ? -2.683 7.700 6.823 1.00 3.31 76 CYS A N 6
ATOM 8361 C CA . CYS A 1 76 ? -1.340 7.473 6.268 1.00 3.04 76 CYS A CA 6
ATOM 8362 C C . CYS A 1 76 ? -0.719 8.792 5.757 1.00 34.42 76 CYS A C 6
ATOM 8363 O O . CYS A 1 76 ? -1.301 9.471 4.899 1.00 1.12 76 CYS A O 6
ATOM 8370 N N . GLY A 1 77 ? 0.449 9.150 6.328 1.00 41.01 77 GLY A N 6
ATOM 8371 C CA . GLY A 1 77 ? 1.293 10.258 5.855 1.00 23.20 77 GLY A CA 6
ATOM 8372 C C . GLY A 1 77 ? 1.973 9.976 4.507 1.00 72.33 77 GLY A C 6
ATOM 8373 O O . GLY A 1 77 ? 1.778 8.901 3.939 1.00 74.00 77 GLY A O 6
ATOM 8377 N N . PRO A 1 78 ? 2.772 10.944 3.949 1.00 22.31 78 PRO A N 6
ATOM 8378 C CA . PRO A 1 78 ? 3.445 10.782 2.620 1.00 62.44 78 PRO A CA 6
ATOM 8379 C C . PRO A 1 78 ? 4.483 9.622 2.587 1.00 23.43 78 PRO A C 6
ATOM 8380 O O . PRO A 1 78 ? 4.744 9.044 1.525 1.00 62.14 78 PRO A O 6
ATOM 8391 N N . ASN A 1 79 ? 5.071 9.299 3.752 1.00 61.13 79 ASN A N 6
ATOM 8392 C CA . ASN A 1 79 ? 6.023 8.162 3.905 1.00 74.13 79 ASN A CA 6
ATOM 8393 C C . ASN A 1 79 ? 5.318 6.929 4.519 1.00 12.30 79 ASN A C 6
ATOM 8394 O O . ASN A 1 79 ? 5.967 5.952 4.927 1.00 64.12 79 ASN A O 6
ATOM 8405 N N . ASP A 1 80 ? 3.988 6.996 4.607 1.00 0.10 80 ASP A N 6
ATOM 8406 C CA . ASP A 1 80 ? 3.157 5.931 5.170 1.00 22.43 80 ASP A CA 6
ATOM 8407 C C . ASP A 1 80 ? 2.194 5.455 4.089 1.00 1.41 80 ASP A C 6
ATOM 8408 O O . ASP A 1 80 ? 1.415 6.242 3.548 1.00 24.33 80 ASP A O 6
ATOM 8417 N N . ILE A 1 81 ? 2.292 4.186 3.731 1.00 42.30 81 ILE A N 6
ATOM 8418 C CA . ILE A 1 81 ? 1.364 3.538 2.815 1.00 21.00 81 ILE A CA 6
ATOM 8419 C C . ILE A 1 81 ? 0.616 2.415 3.538 1.00 53.34 81 ILE A C 6
ATOM 8420 O O . ILE A 1 81 ? 1.085 1.841 4.529 1.00 0.25 81 ILE A O 6
ATOM 8436 N N . ASP A 1 82 ? -0.567 2.148 3.028 1.00 30.40 82 ASP A N 6
ATOM 8437 C CA . ASP A 1 82 ? -1.454 1.076 3.472 1.00 45.20 82 ASP A CA 6
ATOM 8438 C C . ASP A 1 82 ? -1.681 0.153 2.271 1.00 55.23 82 ASP A C 6
ATOM 8439 O O . ASP A 1 82 ? -1.454 0.576 1.137 1.00 21.00 82 ASP A O 6
ATOM 8448 N N . MET A 1 83 ? -2.072 -1.102 2.494 1.00 23.15 83 MET A N 6
ATOM 8449 C CA . MET A 1 83 ? -2.264 -2.065 1.386 1.00 43.50 83 MET A CA 6
ATOM 8450 C C . MET A 1 83 ? -3.181 -3.216 1.798 1.00 25.33 83 MET A C 6
ATOM 8451 O O . MET A 1 83 ? -3.628 -3.312 2.949 1.00 53.54 83 MET A O 6
ATOM 8465 N N . THR A 1 84 ? -3.499 -4.057 0.814 1.00 21.04 84 THR A N 6
ATOM 8466 C CA . THR A 1 84 ? -4.221 -5.313 1.033 1.00 30.41 84 THR A CA 6
ATOM 8467 C C . THR A 1 84 ? -3.377 -6.300 1.873 1.00 43.20 84 THR A C 6
ATOM 8468 O O . THR A 1 84 ? -2.146 -6.311 1.748 1.00 0.05 84 THR A O 6
ATOM 8479 N N . PRO A 1 85 ? -4.033 -7.142 2.734 1.00 14.34 85 PRO A N 6
ATOM 8480 C CA . PRO A 1 85 ? -3.372 -8.280 3.419 1.00 55.53 85 PRO A CA 6
ATOM 8481 C C . PRO A 1 85 ? -2.739 -9.268 2.423 1.00 61.14 85 PRO A C 6
ATOM 8482 O O . PRO A 1 85 ? -1.710 -9.874 2.720 1.00 32.52 85 PRO A O 6
ATOM 8493 N N . GLY A 1 86 ? -3.367 -9.388 1.232 1.00 50.23 86 GLY A N 6
ATOM 8494 C CA . GLY A 1 86 ? -2.881 -10.250 0.153 1.00 11.55 86 GLY A CA 6
ATOM 8495 C C . GLY A 1 86 ? -1.517 -9.824 -0.402 1.00 10.42 86 GLY A C 6
ATOM 8496 O O . GLY A 1 86 ? -0.742 -10.668 -0.855 1.00 11.12 86 GLY A O 6
ATOM 8500 N N . LEU A 1 87 ? -1.226 -8.512 -0.367 1.00 40.00 87 LEU A N 6
ATOM 8501 C CA . LEU A 1 87 ? 0.094 -7.969 -0.757 1.00 55.45 87 LEU A CA 6
ATOM 8502 C C . LEU A 1 87 ? 1.034 -7.926 0.471 1.00 3.42 87 LEU A C 6
ATOM 8503 O O . LEU A 1 87 ? 2.237 -8.226 0.375 1.00 14.23 87 LEU A O 6
ATOM 8519 N N . PHE A 1 88 ? 0.452 -7.604 1.635 1.00 53.10 88 PHE A N 6
ATOM 8520 C CA . PHE A 1 88 ? 1.197 -7.423 2.895 1.00 44.20 88 PHE A CA 6
ATOM 8521 C C . PHE A 1 88 ? 1.811 -8.756 3.381 1.00 52.12 88 PHE A C 6
ATOM 8522 O O . PHE A 1 88 ? 2.834 -8.758 4.061 1.00 12.45 88 PHE A O 6
ATOM 8539 N N . GLN A 1 89 ? 1.157 -9.881 3.029 1.00 14.53 89 GLN A N 6
ATOM 8540 C CA . GLN A 1 89 ? 1.663 -11.236 3.326 1.00 32.23 89 GLN A CA 6
ATOM 8541 C C . GLN A 1 89 ? 2.831 -11.601 2.378 1.00 65.02 89 GLN A C 6
ATOM 8542 O O . GLN A 1 89 ? 3.664 -12.450 2.706 1.00 31.35 89 GLN A O 6
ATOM 8556 N N . GLN A 1 90 ? 2.867 -10.956 1.191 1.00 1.45 90 GLN A N 6
ATOM 8557 C CA . GLN A 1 90 ? 3.957 -11.123 0.209 1.00 34.11 90 GLN A CA 6
ATOM 8558 C C . GLN A 1 90 ? 5.185 -10.301 0.622 1.00 23.50 90 GLN A C 6
ATOM 8559 O O . GLN A 1 90 ? 6.320 -10.700 0.352 1.00 42.32 90 GLN A O 6
ATOM 8573 N N . LEU A 1 91 ? 4.945 -9.122 1.224 1.00 2.43 91 LEU A N 6
ATOM 8574 C CA . LEU A 1 91 ? 6.042 -8.293 1.786 1.00 73.15 91 LEU A CA 6
ATOM 8575 C C . LEU A 1 91 ? 6.588 -8.889 3.107 1.00 4.42 91 LEU A C 6
ATOM 8576 O O . LEU A 1 91 ? 7.809 -8.994 3.291 1.00 34.40 91 LEU A O 6
ATOM 8592 N N . GLY A 1 92 ? 5.679 -9.280 4.010 1.00 23.15 92 GLY A N 6
ATOM 8593 C CA . GLY A 1 92 ? 6.043 -9.812 5.333 1.00 51.41 92 GLY A CA 6
ATOM 8594 C C . GLY A 1 92 ? 4.953 -10.712 5.892 1.00 13.33 92 GLY A C 6
ATOM 8595 O O . GLY A 1 92 ? 4.604 -11.703 5.262 1.00 13.44 92 GLY A O 6
ATOM 8599 N N . SER A 1 93 ? 4.409 -10.367 7.075 1.00 23.02 93 SER A N 6
ATOM 8600 C CA . SER A 1 93 ? 3.287 -11.108 7.700 1.00 1.33 93 SER A CA 6
ATOM 8601 C C . SER A 1 93 ? 2.345 -10.128 8.407 1.00 71.34 93 SER A C 6
ATOM 8602 O O . SER A 1 93 ? 2.764 -9.039 8.798 1.00 53.51 93 SER A O 6
ATOM 8610 N N . LEU A 1 94 ? 1.075 -10.537 8.602 1.00 61.43 94 LEU A N 6
ATOM 8611 C CA . LEU A 1 94 ? 0.060 -9.717 9.300 1.00 12.31 94 LEU A CA 6
ATOM 8612 C C . LEU A 1 94 ? 0.384 -9.606 10.817 1.00 60.34 94 LEU A C 6
ATOM 8613 O O . LEU A 1 94 ? -0.108 -8.700 11.501 1.00 61.31 94 LEU A O 6
ATOM 8629 N N . ASP A 1 95 ? 1.243 -10.537 11.310 1.00 44.14 95 ASP A N 6
ATOM 8630 C CA . ASP A 1 95 ? 1.762 -10.554 12.703 1.00 30.40 95 ASP A CA 6
ATOM 8631 C C . ASP A 1 95 ? 2.598 -9.296 12.991 1.00 12.31 95 ASP A C 6
ATOM 8632 O O . ASP A 1 95 ? 2.622 -8.789 14.122 1.00 13.44 95 ASP A O 6
ATOM 8641 N N . GLU A 1 96 ? 3.304 -8.832 11.948 1.00 32.50 96 GLU A N 6
ATOM 8642 C CA . GLU A 1 96 ? 4.111 -7.609 11.986 1.00 40.05 96 GLU A CA 6
ATOM 8643 C C . GLU A 1 96 ? 3.224 -6.377 12.221 1.00 70.03 96 GLU A C 6
ATOM 8644 O O . GLU A 1 96 ? 3.566 -5.497 13.023 1.00 53.34 96 GLU A O 6
ATOM 8656 N N . GLY A 1 97 ? 2.075 -6.337 11.516 1.00 3.11 97 GLY A N 6
ATOM 8657 C CA . GLY A 1 97 ? 1.140 -5.208 11.584 1.00 3.01 97 GLY A CA 6
ATOM 8658 C C . GLY A 1 97 ? 1.590 -4.044 10.712 1.00 32.15 97 GLY A C 6
ATOM 8659 O O . GLY A 1 97 ? 0.871 -3.616 9.800 1.00 24.03 97 GLY A O 6
ATOM 8663 N N . VAL A 1 98 ? 2.794 -3.523 11.008 1.00 61.32 98 VAL A N 6
ATOM 8664 C CA . VAL A 1 98 ? 3.479 -2.521 10.186 1.00 42.53 98 VAL A CA 6
ATOM 8665 C C . VAL A 1 98 ? 4.822 -3.102 9.684 1.00 1.24 98 VAL A C 6
ATOM 8666 O O . VAL A 1 98 ? 5.430 -3.951 10.346 1.00 65.41 98 VAL A O 6
ATOM 8679 N N . LEU A 1 99 ? 5.249 -2.662 8.494 1.00 61.13 99 LEU A N 6
ATOM 8680 C CA . LEU A 1 99 ? 6.528 -3.040 7.871 1.00 70.11 99 LEU A CA 6
ATOM 8681 C C . LEU A 1 99 ? 7.225 -1.777 7.378 1.00 4.34 99 LEU A C 6
ATOM 8682 O O . LEU A 1 99 ? 6.591 -0.951 6.724 1.00 43.02 99 LEU A O 6
ATOM 8698 N N . THR A 1 100 ? 8.517 -1.611 7.693 1.00 5.43 100 THR A N 6
ATOM 8699 C CA . THR A 1 100 ? 9.312 -0.536 7.105 1.00 10.13 100 THR A CA 6
ATOM 8700 C C . THR A 1 100 ? 9.620 -0.900 5.637 1.00 43.15 100 THR A C 6
ATOM 8701 O O . THR A 1 100 ? 10.409 -1.810 5.357 1.00 2.02 100 THR A O 6
ATOM 8712 N N . VAL A 1 101 ? 8.911 -0.230 4.719 1.00 63.32 101 VAL A N 6
ATOM 8713 C CA . VAL A 1 101 ? 8.966 -0.512 3.278 1.00 21.42 101 VAL A CA 6
ATOM 8714 C C . VAL A 1 101 ? 9.513 0.697 2.512 1.00 71.22 101 VAL A C 6
ATOM 8715 O O . VAL A 1 101 ? 9.362 1.846 2.948 1.00 31.35 101 VAL A O 6
ATOM 8728 N N . SER A 1 102 ? 10.152 0.405 1.375 1.00 20.22 102 SER A N 6
ATOM 8729 C CA . SER A 1 102 ? 10.690 1.386 0.438 1.00 63.12 102 SER A CA 6
ATOM 8730 C C . SER A 1 102 ? 9.961 1.234 -0.907 1.00 14.24 102 SER A C 6
ATOM 8731 O O . SER A 1 102 ? 9.699 0.111 -1.348 1.00 4.13 102 SER A O 6
ATOM 8739 N N . TRP A 1 103 ? 9.649 2.365 -1.553 1.00 40.41 103 TRP A N 6
ATOM 8740 C CA . TRP A 1 103 ? 8.750 2.407 -2.712 1.00 32.11 103 TRP A CA 6
ATOM 8741 C C . TRP A 1 103 ? 8.987 3.682 -3.539 1.00 45.32 103 TRP A C 6
ATOM 8742 O O . TRP A 1 103 ? 9.602 4.638 -3.060 1.00 41.42 103 TRP A O 6
ATOM 8763 N N . THR A 1 104 ? 8.479 3.690 -4.779 1.00 25.12 104 THR A N 6
ATOM 8764 C CA . THR A 1 104 ? 8.547 4.857 -5.678 1.00 41.45 104 THR A CA 6
ATOM 8765 C C . THR A 1 104 ? 7.269 4.926 -6.523 1.00 3.45 104 THR A C 6
ATOM 8766 O O . THR A 1 104 ? 6.769 3.899 -6.996 1.00 21.41 104 THR A O 6
ATOM 8777 N N . LEU A 1 105 ? 6.718 6.138 -6.662 1.00 65.42 105 LEU A N 6
ATOM 8778 C CA . LEU A 1 105 ? 5.636 6.419 -7.613 1.00 64.22 105 LEU A CA 6
ATOM 8779 C C . LEU A 1 105 ? 6.306 6.805 -8.955 1.00 3.20 105 LEU A C 6
ATOM 8780 O O . LEU A 1 105 ? 6.217 6.030 -9.931 1.00 33.43 105 LEU A O 6
ATOM 8797 N N . GLY A 1 1 ? 4.216 24.056 -8.652 1.00 12.41 1 GLY A N 7
ATOM 8798 C CA . GLY A 1 1 ? 5.389 23.425 -9.293 1.00 13.12 1 GLY A CA 7
ATOM 8799 C C . GLY A 1 1 ? 5.769 22.079 -8.679 1.00 44.44 1 GLY A C 7
ATOM 8800 O O . GLY A 1 1 ? 6.516 21.317 -9.297 1.00 64.12 1 GLY A O 7
ATOM 8806 N N . HIS A 1 2 ? 5.237 21.765 -7.472 1.00 55.23 2 HIS A N 7
ATOM 8807 C CA . HIS A 1 2 ? 5.633 20.556 -6.700 1.00 31.53 2 HIS A CA 7
ATOM 8808 C C . HIS A 1 2 ? 4.406 19.798 -6.147 1.00 72.33 2 HIS A C 7
ATOM 8809 O O . HIS A 1 2 ? 4.368 18.574 -6.237 1.00 23.03 2 HIS A O 7
ATOM 8824 N N . ALA A 1 3 ? 3.442 20.542 -5.546 1.00 44.11 3 ALA A N 7
ATOM 8825 C CA . ALA A 1 3 ? 2.217 19.984 -4.878 1.00 62.45 3 ALA A CA 7
ATOM 8826 C C . ALA A 1 3 ? 2.566 19.301 -3.514 1.00 63.54 3 ALA A C 7
ATOM 8827 O O . ALA A 1 3 ? 3.739 18.989 -3.270 1.00 1.53 3 ALA A O 7
ATOM 8834 N N . PRO A 1 4 ? 1.565 19.086 -2.568 1.00 43.44 4 PRO A N 7
ATOM 8835 C CA . PRO A 1 4 ? 1.817 18.386 -1.264 1.00 65.42 4 PRO A CA 7
ATOM 8836 C C . PRO A 1 4 ? 2.339 16.937 -1.429 1.00 53.33 4 PRO A C 7
ATOM 8837 O O . PRO A 1 4 ? 2.991 16.393 -0.525 1.00 3.20 4 PRO A O 7
ATOM 8848 N N . ALA A 1 5 ? 2.027 16.329 -2.586 1.00 54.34 5 ALA A N 7
ATOM 8849 C CA . ALA A 1 5 ? 2.561 15.024 -3.001 1.00 0.33 5 ALA A CA 7
ATOM 8850 C C . ALA A 1 5 ? 2.569 14.961 -4.541 1.00 61.52 5 ALA A C 7
ATOM 8851 O O . ALA A 1 5 ? 1.522 14.753 -5.174 1.00 11.10 5 ALA A O 7
ATOM 8858 N N . GLU A 1 6 ? 3.759 15.203 -5.120 1.00 15.14 6 GLU A N 7
ATOM 8859 C CA . GLU A 1 6 ? 3.995 15.230 -6.577 1.00 74.44 6 GLU A CA 7
ATOM 8860 C C . GLU A 1 6 ? 3.796 13.851 -7.235 1.00 55.53 6 GLU A C 7
ATOM 8861 O O . GLU A 1 6 ? 3.923 12.810 -6.589 1.00 13.14 6 GLU A O 7
ATOM 8873 N N . LYS A 1 7 ? 3.535 13.879 -8.548 1.00 2.43 7 LYS A N 7
ATOM 8874 C CA . LYS A 1 7 ? 3.427 12.662 -9.380 1.00 73.40 7 LYS A CA 7
ATOM 8875 C C . LYS A 1 7 ? 4.806 12.118 -9.772 1.00 43.04 7 LYS A C 7
ATOM 8876 O O . LYS A 1 7 ? 4.905 10.976 -10.240 1.00 54.42 7 LYS A O 7
ATOM 8895 N N . ARG A 1 8 ? 5.858 12.950 -9.599 1.00 70.41 8 ARG A N 7
ATOM 8896 C CA . ARG A 1 8 ? 7.244 12.549 -9.873 1.00 10.35 8 ARG A CA 7
ATOM 8897 C C . ARG A 1 8 ? 7.651 11.422 -8.902 1.00 72.35 8 ARG A C 7
ATOM 8898 O O . ARG A 1 8 ? 7.710 11.637 -7.681 1.00 31.43 8 ARG A O 7
ATOM 8919 N N . SER A 1 9 ? 7.918 10.242 -9.490 1.00 14.05 9 SER A N 7
ATOM 8920 C CA . SER A 1 9 ? 8.171 8.982 -8.785 1.00 45.00 9 SER A CA 7
ATOM 8921 C C . SER A 1 9 ? 9.339 9.097 -7.769 1.00 14.21 9 SER A C 7
ATOM 8922 O O . SER A 1 9 ? 10.518 9.185 -8.154 1.00 75.13 9 SER A O 7
ATOM 8930 N N . THR A 1 10 ? 8.984 9.113 -6.468 1.00 72.13 10 THR A N 7
ATOM 8931 C CA . THR A 1 10 ? 9.946 9.255 -5.370 1.00 62.03 10 THR A CA 7
ATOM 8932 C C . THR A 1 10 ? 10.378 7.861 -4.875 1.00 74.15 10 THR A C 7
ATOM 8933 O O . THR A 1 10 ? 9.643 7.205 -4.127 1.00 20.41 10 THR A O 7
ATOM 8944 N N . THR A 1 11 ? 11.558 7.405 -5.333 1.00 5.24 11 THR A N 7
ATOM 8945 C CA . THR A 1 11 ? 12.146 6.120 -4.915 1.00 14.42 11 THR A CA 7
ATOM 8946 C C . THR A 1 11 ? 12.801 6.267 -3.521 1.00 64.25 11 THR A C 7
ATOM 8947 O O . THR A 1 11 ? 13.895 6.822 -3.375 1.00 11.22 11 THR A O 7
ATOM 8958 N N . ARG A 1 12 ? 12.072 5.817 -2.489 1.00 0.53 12 ARG A N 7
ATOM 8959 C CA . ARG A 1 12 ? 12.489 5.941 -1.077 1.00 21.33 12 ARG A CA 7
ATOM 8960 C C . ARG A 1 12 ? 11.848 4.851 -0.213 1.00 42.50 12 ARG A C 7
ATOM 8961 O O . ARG A 1 12 ? 11.035 4.053 -0.694 1.00 71.34 12 ARG A O 7
ATOM 8982 N N . GLU A 1 13 ? 12.237 4.832 1.061 1.00 44.34 13 GLU A N 7
ATOM 8983 C CA . GLU A 1 13 ? 11.631 3.975 2.091 1.00 34.44 13 GLU A CA 7
ATOM 8984 C C . GLU A 1 13 ? 10.360 4.642 2.650 1.00 53.45 13 GLU A C 7
ATOM 8985 O O . GLU A 1 13 ? 10.160 5.856 2.498 1.00 54.31 13 GLU A O 7
ATOM 8997 N N . GLY A 1 14 ? 9.508 3.835 3.271 1.00 75.03 14 GLY A N 7
ATOM 8998 C CA . GLY A 1 14 ? 8.337 4.324 3.981 1.00 21.23 14 GLY A CA 7
ATOM 8999 C C . GLY A 1 14 ? 7.686 3.217 4.776 1.00 70.15 14 GLY A C 7
ATOM 9000 O O . GLY A 1 14 ? 8.092 2.064 4.667 1.00 63.14 14 GLY A O 7
ATOM 9004 N N . ARG A 1 15 ? 6.680 3.550 5.589 1.00 11.41 15 ARG A N 7
ATOM 9005 C CA . ARG A 1 15 ? 5.924 2.557 6.374 1.00 73.52 15 ARG A CA 7
ATOM 9006 C C . ARG A 1 15 ? 4.786 1.997 5.504 1.00 72.34 15 ARG A C 7
ATOM 9007 O O . ARG A 1 15 ? 4.391 2.632 4.528 1.00 33.55 15 ARG A O 7
ATOM 9028 N N . GLY A 1 16 ? 4.299 0.805 5.851 1.00 42.21 16 GLY A N 7
ATOM 9029 C CA . GLY A 1 16 ? 3.164 0.183 5.167 1.00 75.10 16 GLY A CA 7
ATOM 9030 C C . GLY A 1 16 ? 2.367 -0.680 6.125 1.00 34.41 16 GLY A C 7
ATOM 9031 O O . GLY A 1 16 ? 2.961 -1.451 6.869 1.00 12.52 16 GLY A O 7
ATOM 9035 N N . THR A 1 17 ? 1.040 -0.516 6.164 1.00 35.00 17 THR A N 7
ATOM 9036 C CA . THR A 1 17 ? 0.138 -1.366 6.989 1.00 25.32 17 THR A CA 7
ATOM 9037 C C . THR A 1 17 ? -0.779 -2.229 6.100 1.00 31.40 17 THR A C 7
ATOM 9038 O O . THR A 1 17 ? -0.879 -1.971 4.907 1.00 12.05 17 THR A O 7
ATOM 9049 N N . TRP A 1 18 ? -1.410 -3.279 6.669 1.00 40.15 18 TRP A N 7
ATOM 9050 C CA . TRP A 1 18 ? -2.478 -4.043 5.967 1.00 52.04 18 TRP A CA 7
ATOM 9051 C C . TRP A 1 18 ? -3.859 -3.593 6.471 1.00 65.24 18 TRP A C 7
ATOM 9052 O O . TRP A 1 18 ? -4.006 -3.264 7.653 1.00 40.43 18 TRP A O 7
ATOM 9073 N N . TYR A 1 19 ? -4.870 -3.579 5.578 1.00 75.51 19 TYR A N 7
ATOM 9074 C CA . TYR A 1 19 ? -6.283 -3.305 5.970 1.00 2.33 19 TYR A CA 7
ATOM 9075 C C . TYR A 1 19 ? -7.230 -4.376 5.393 1.00 13.50 19 TYR A C 7
ATOM 9076 O O . TYR A 1 19 ? -6.837 -5.170 4.549 1.00 51.22 19 TYR A O 7
ATOM 9094 N N . ASP A 1 20 ? -8.499 -4.357 5.828 1.00 15.20 20 ASP A N 7
ATOM 9095 C CA . ASP A 1 20 ? -9.540 -5.272 5.323 1.00 65.30 20 ASP A CA 7
ATOM 9096 C C . ASP A 1 20 ? -10.137 -4.695 4.029 1.00 61.33 20 ASP A C 7
ATOM 9097 O O . ASP A 1 20 ? -10.964 -3.777 4.062 1.00 75.03 20 ASP A O 7
ATOM 9106 N N . THR A 1 21 ? -9.660 -5.224 2.897 1.00 42.42 21 THR A N 7
ATOM 9107 C CA . THR A 1 21 ? -10.005 -4.742 1.552 1.00 13.31 21 THR A CA 7
ATOM 9108 C C . THR A 1 21 ? -11.328 -5.378 1.050 1.00 52.10 21 THR A C 7
ATOM 9109 O O . THR A 1 21 ? -11.607 -6.546 1.345 1.00 44.44 21 THR A O 7
ATOM 9120 N N . GLY A 1 22 ? -12.129 -4.595 0.298 1.00 21.33 22 GLY A N 7
ATOM 9121 C CA . GLY A 1 22 ? -13.418 -5.060 -0.250 1.00 55.43 22 GLY A CA 7
ATOM 9122 C C . GLY A 1 22 ? -13.864 -4.231 -1.457 1.00 51.33 22 GLY A C 7
ATOM 9123 O O . GLY A 1 22 ? -14.333 -4.779 -2.463 1.00 41.12 22 GLY A O 7
ATOM 9127 N N . LEU A 1 23 ? -13.705 -2.904 -1.350 1.00 61.13 23 LEU A N 7
ATOM 9128 C CA . LEU A 1 23 ? -13.991 -1.941 -2.435 1.00 11.51 23 LEU A CA 7
ATOM 9129 C C . LEU A 1 23 ? -12.987 -0.784 -2.341 1.00 0.42 23 LEU A C 7
ATOM 9130 O O . LEU A 1 23 ? -12.908 -0.123 -1.294 1.00 53.13 23 LEU A O 7
ATOM 9146 N N . GLY A 1 24 ? -12.213 -0.555 -3.425 1.00 42.53 24 GLY A N 7
ATOM 9147 C CA . GLY A 1 24 ? -11.192 0.498 -3.451 1.00 32.32 24 GLY A CA 7
ATOM 9148 C C . GLY A 1 24 ? -11.789 1.898 -3.298 1.00 63.30 24 GLY A C 7
ATOM 9149 O O . GLY A 1 24 ? -12.858 2.177 -3.855 1.00 41.52 24 GLY A O 7
ATOM 9153 N N . ALA A 1 25 ? -11.112 2.767 -2.523 1.00 13.31 25 ALA A N 7
ATOM 9154 C CA . ALA A 1 25 ? -11.541 4.169 -2.304 1.00 44.11 25 ALA A CA 7
ATOM 9155 C C . ALA A 1 25 ? -11.431 4.994 -3.595 1.00 63.12 25 ALA A C 7
ATOM 9156 O O . ALA A 1 25 ? -12.123 6.004 -3.760 1.00 63.43 25 ALA A O 7
ATOM 9163 N N . CYS A 1 26 ? -10.563 4.540 -4.512 1.00 55.12 26 CYS A N 7
ATOM 9164 C CA . CYS A 1 26 ? -10.446 5.109 -5.861 1.00 34.11 26 CYS A CA 7
ATOM 9165 C C . CYS A 1 26 ? -11.129 4.126 -6.840 1.00 64.35 26 CYS A C 7
ATOM 9166 O O . CYS A 1 26 ? -11.557 3.050 -6.407 1.00 42.11 26 CYS A O 7
ATOM 9173 N N . GLY A 1 27 ? -11.254 4.509 -8.133 1.00 64.21 27 GLY A N 7
ATOM 9174 C CA . GLY A 1 27 ? -12.046 3.750 -9.130 1.00 55.14 27 GLY A CA 7
ATOM 9175 C C . GLY A 1 27 ? -11.567 2.308 -9.353 1.00 53.34 27 GLY A C 7
ATOM 9176 O O . GLY A 1 27 ? -10.865 2.026 -10.329 1.00 32.44 27 GLY A O 7
ATOM 9180 N N . TRP A 1 28 ? -11.990 1.404 -8.450 1.00 11.32 28 TRP A N 7
ATOM 9181 C CA . TRP A 1 28 ? -11.489 0.018 -8.362 1.00 24.05 28 TRP A CA 7
ATOM 9182 C C . TRP A 1 28 ? -12.365 -0.786 -7.373 1.00 3.04 28 TRP A C 7
ATOM 9183 O O . TRP A 1 28 ? -12.970 -0.213 -6.456 1.00 73.11 28 TRP A O 7
ATOM 9204 N N . ASN A 1 29 ? -12.396 -2.115 -7.552 1.00 21.31 29 ASN A N 7
ATOM 9205 C CA . ASN A 1 29 ? -13.089 -3.058 -6.652 1.00 24.30 29 ASN A CA 7
ATOM 9206 C C . ASN A 1 29 ? -12.170 -4.268 -6.433 1.00 22.13 29 ASN A C 7
ATOM 9207 O O . ASN A 1 29 ? -11.895 -5.015 -7.375 1.00 0.11 29 ASN A O 7
ATOM 9218 N N . ASN A 1 30 ? -11.670 -4.438 -5.195 1.00 72.12 30 ASN A N 7
ATOM 9219 C CA . ASN A 1 30 ? -10.691 -5.496 -4.847 1.00 14.41 30 ASN A CA 7
ATOM 9220 C C . ASN A 1 30 ? -11.014 -6.057 -3.466 1.00 24.34 30 ASN A C 7
ATOM 9221 O O . ASN A 1 30 ? -11.303 -5.292 -2.560 1.00 11.51 30 ASN A O 7
ATOM 9232 N N . VAL A 1 31 ? -10.936 -7.384 -3.311 1.00 3.03 31 VAL A N 7
ATOM 9233 C CA . VAL A 1 31 ? -11.146 -8.060 -2.014 1.00 1.42 31 VAL A CA 7
ATOM 9234 C C . VAL A 1 31 ? -9.814 -8.160 -1.231 1.00 74.55 31 VAL A C 7
ATOM 9235 O O . VAL A 1 31 ? -8.758 -7.734 -1.717 1.00 45.11 31 VAL A O 7
ATOM 9248 N N . ASN A 1 32 ? -9.896 -8.735 -0.015 1.00 73.22 32 ASN A N 7
ATOM 9249 C CA . ASN A 1 32 ? -8.771 -8.856 0.947 1.00 22.54 32 ASN A CA 7
ATOM 9250 C C . ASN A 1 32 ? -7.568 -9.635 0.349 1.00 22.03 32 ASN A C 7
ATOM 9251 O O . ASN A 1 32 ? -6.400 -9.326 0.639 1.00 21.54 32 ASN A O 7
ATOM 9262 N N . SER A 1 33 ? -7.880 -10.627 -0.507 1.00 53.54 33 SER A N 7
ATOM 9263 C CA . SER A 1 33 ? -6.891 -11.540 -1.113 1.00 34.42 33 SER A CA 7
ATOM 9264 C C . SER A 1 33 ? -6.044 -10.861 -2.215 1.00 3.03 33 SER A C 7
ATOM 9265 O O . SER A 1 33 ? -4.934 -11.328 -2.516 1.00 14.31 33 SER A O 7
ATOM 9273 N N . ASP A 1 34 ? -6.570 -9.771 -2.816 1.00 21.44 34 ASP A N 7
ATOM 9274 C CA . ASP A 1 34 ? -5.883 -9.036 -3.912 1.00 34.22 34 ASP A CA 7
ATOM 9275 C C . ASP A 1 34 ? -4.580 -8.366 -3.446 1.00 24.14 34 ASP A C 7
ATOM 9276 O O . ASP A 1 34 ? -4.235 -8.390 -2.266 1.00 72.42 34 ASP A O 7
ATOM 9285 N N . THR A 1 35 ? -3.838 -7.813 -4.420 1.00 51.13 35 THR A N 7
ATOM 9286 C CA . THR A 1 35 ? -2.577 -7.094 -4.188 1.00 34.53 35 THR A CA 7
ATOM 9287 C C . THR A 1 35 ? -2.705 -5.647 -4.696 1.00 51.45 35 THR A C 7
ATOM 9288 O O . THR A 1 35 ? -2.275 -5.316 -5.808 1.00 21.42 35 THR A O 7
ATOM 9299 N N . VAL A 1 36 ? -3.370 -4.800 -3.900 1.00 42.02 36 VAL A N 7
ATOM 9300 C CA . VAL A 1 36 ? -3.519 -3.357 -4.189 1.00 62.33 36 VAL A CA 7
ATOM 9301 C C . VAL A 1 36 ? -3.122 -2.519 -2.960 1.00 70.31 36 VAL A C 7
ATOM 9302 O O . VAL A 1 36 ? -3.006 -3.046 -1.847 1.00 25.41 36 VAL A O 7
ATOM 9315 N N . ILE A 1 37 ? -2.898 -1.208 -3.174 1.00 11.31 37 ILE A N 7
ATOM 9316 C CA . ILE A 1 37 ? -2.385 -0.287 -2.142 1.00 72.22 37 ILE A CA 7
ATOM 9317 C C . ILE A 1 37 ? -3.411 0.839 -1.847 1.00 2.52 37 ILE A C 7
ATOM 9318 O O . ILE A 1 37 ? -4.203 1.249 -2.723 1.00 53.14 37 ILE A O 7
ATOM 9334 N N . ALA A 1 38 ? -3.395 1.290 -0.580 1.00 45.35 38 ALA A N 7
ATOM 9335 C CA . ALA A 1 38 ? -4.113 2.468 -0.092 1.00 32.24 38 ALA A CA 7
ATOM 9336 C C . ALA A 1 38 ? -3.095 3.580 0.217 1.00 75.41 38 ALA A C 7
ATOM 9337 O O . ALA A 1 38 ? -2.293 3.467 1.154 1.00 51.15 38 ALA A O 7
ATOM 9344 N N . LEU A 1 39 ? -3.121 4.651 -0.593 1.00 2.22 39 LEU A N 7
ATOM 9345 C CA . LEU A 1 39 ? -2.126 5.767 -0.511 1.00 30.25 39 LEU A CA 7
ATOM 9346 C C . LEU A 1 39 ? -2.743 6.965 0.243 1.00 52.12 39 LEU A C 7
ATOM 9347 O O . LEU A 1 39 ? -3.950 6.989 0.471 1.00 4.43 39 LEU A O 7
ATOM 9363 N N . SER A 1 40 ? -1.893 7.936 0.641 1.00 41.23 40 SER A N 7
ATOM 9364 C CA . SER A 1 40 ? -2.328 9.247 1.166 1.00 65.45 40 SER A CA 7
ATOM 9365 C C . SER A 1 40 ? -3.429 9.869 0.245 1.00 52.22 40 SER A C 7
ATOM 9366 O O . SER A 1 40 ? -3.311 9.782 -0.991 1.00 22.21 40 SER A O 7
ATOM 9374 N N . PRO A 1 41 ? -4.494 10.510 0.837 1.00 4.54 41 PRO A N 7
ATOM 9375 C CA . PRO A 1 41 ? -5.745 10.883 0.106 1.00 72.34 41 PRO A CA 7
ATOM 9376 C C . PRO A 1 41 ? -5.503 11.794 -1.118 1.00 71.32 41 PRO A C 7
ATOM 9377 O O . PRO A 1 41 ? -4.551 12.583 -1.135 1.00 4.21 41 PRO A O 7
ATOM 9388 N N . SER A 1 42 ? -6.406 11.687 -2.111 1.00 22.45 42 SER A N 7
ATOM 9389 C CA . SER A 1 42 ? -6.297 12.386 -3.405 1.00 0.31 42 SER A CA 7
ATOM 9390 C C . SER A 1 42 ? -6.316 13.917 -3.251 1.00 0.24 42 SER A C 7
ATOM 9391 O O . SER A 1 42 ? -5.807 14.626 -4.114 1.00 63.34 42 SER A O 7
ATOM 9399 N N . VAL A 1 43 ? -6.907 14.413 -2.147 1.00 13.42 43 VAL A N 7
ATOM 9400 C CA . VAL A 1 43 ? -6.909 15.848 -1.814 1.00 23.22 43 VAL A CA 7
ATOM 9401 C C . VAL A 1 43 ? -5.478 16.337 -1.466 1.00 45.03 43 VAL A C 7
ATOM 9402 O O . VAL A 1 43 ? -5.115 17.492 -1.740 1.00 64.44 43 VAL A O 7
ATOM 9415 N N . TYR A 1 44 ? -4.664 15.425 -0.902 1.00 30.24 44 TYR A N 7
ATOM 9416 C CA . TYR A 1 44 ? -3.273 15.709 -0.507 1.00 12.22 44 TYR A CA 7
ATOM 9417 C C . TYR A 1 44 ? -2.329 15.417 -1.694 1.00 64.12 44 TYR A C 7
ATOM 9418 O O . TYR A 1 44 ? -1.342 16.117 -1.916 1.00 25.25 44 TYR A O 7
ATOM 9436 N N . SER A 1 45 ? -2.666 14.371 -2.457 1.00 63.23 45 SER A N 7
ATOM 9437 C CA . SER A 1 45 ? -1.826 13.846 -3.542 1.00 11.44 45 SER A CA 7
ATOM 9438 C C . SER A 1 45 ? -2.147 14.485 -4.909 1.00 31.34 45 SER A C 7
ATOM 9439 O O . SER A 1 45 ? -1.445 14.227 -5.887 1.00 73.40 45 SER A O 7
ATOM 9447 N N . GLY A 1 46 ? -3.229 15.283 -4.976 1.00 35.14 46 GLY A N 7
ATOM 9448 C CA . GLY A 1 46 ? -3.751 15.800 -6.253 1.00 72.42 46 GLY A CA 7
ATOM 9449 C C . GLY A 1 46 ? -4.406 14.714 -7.114 1.00 20.12 46 GLY A C 7
ATOM 9450 O O . GLY A 1 46 ? -4.721 14.946 -8.287 1.00 73.33 46 GLY A O 7
ATOM 9454 N N . GLY A 1 47 ? -4.619 13.518 -6.511 1.00 24.01 47 GLY A N 7
ATOM 9455 C CA . GLY A 1 47 ? -5.129 12.344 -7.224 1.00 52.11 47 GLY A CA 7
ATOM 9456 C C . GLY A 1 47 ? -4.077 11.609 -8.038 1.00 2.53 47 GLY A C 7
ATOM 9457 O O . GLY A 1 47 ? -4.376 10.575 -8.639 1.00 4.10 47 GLY A O 7
ATOM 9461 N N . SER A 1 48 ? -2.832 12.129 -8.040 1.00 11.30 48 SER A N 7
ATOM 9462 C CA . SER A 1 48 ? -1.734 11.616 -8.885 1.00 12.31 48 SER A CA 7
ATOM 9463 C C . SER A 1 48 ? -1.200 10.262 -8.392 1.00 45.12 48 SER A C 7
ATOM 9464 O O . SER A 1 48 ? -0.432 9.603 -9.090 1.00 22.24 48 SER A O 7
ATOM 9472 N N . HIS A 1 49 ? -1.591 9.880 -7.167 1.00 11.21 49 HIS A N 7
ATOM 9473 C CA . HIS A 1 49 ? -1.101 8.663 -6.511 1.00 70.22 49 HIS A CA 7
ATOM 9474 C C . HIS A 1 49 ? -2.024 7.461 -6.743 1.00 23.25 49 HIS A C 7
ATOM 9475 O O . HIS A 1 49 ? -1.645 6.347 -6.409 1.00 71.23 49 HIS A O 7
ATOM 9490 N N . CYS A 1 50 ? -3.215 7.673 -7.341 1.00 1.44 50 CYS A N 7
ATOM 9491 C CA . CYS A 1 50 ? -4.141 6.562 -7.667 1.00 63.25 50 CYS A CA 7
ATOM 9492 C C . CYS A 1 50 ? -3.860 6.010 -9.075 1.00 71.24 50 CYS A C 7
ATOM 9493 O O . CYS A 1 50 ? -3.431 6.752 -9.966 1.00 62.35 50 CYS A O 7
ATOM 9500 N N . GLY A 1 51 ? -4.122 4.698 -9.258 1.00 32.04 51 GLY A N 7
ATOM 9501 C CA . GLY A 1 51 ? -3.928 4.018 -10.543 1.00 71.11 51 GLY A CA 7
ATOM 9502 C C . GLY A 1 51 ? -2.473 3.690 -10.843 1.00 13.53 51 GLY A C 7
ATOM 9503 O O . GLY A 1 51 ? -2.149 3.284 -11.964 1.00 74.42 51 GLY A O 7
ATOM 9507 N N . GLN A 1 52 ? -1.601 3.850 -9.833 1.00 11.05 52 GLN A N 7
ATOM 9508 C CA . GLN A 1 52 ? -0.144 3.709 -9.988 1.00 65.31 52 GLN A CA 7
ATOM 9509 C C . GLN A 1 52 ? 0.310 2.371 -9.406 1.00 33.22 52 GLN A C 7
ATOM 9510 O O . GLN A 1 52 ? 0.140 2.132 -8.209 1.00 73.32 52 GLN A O 7
ATOM 9524 N N . THR A 1 53 ? 0.877 1.491 -10.252 1.00 55.31 53 THR A N 7
ATOM 9525 C CA . THR A 1 53 ? 1.338 0.169 -9.817 1.00 13.03 53 THR A CA 7
ATOM 9526 C C . THR A 1 53 ? 2.751 0.291 -9.178 1.00 1.12 53 THR A C 7
ATOM 9527 O O . THR A 1 53 ? 3.762 0.523 -9.851 1.00 31.50 53 THR A O 7
ATOM 9538 N N . VAL A 1 54 ? 2.785 0.219 -7.836 1.00 62.41 54 VAL A N 7
ATOM 9539 C CA . VAL A 1 54 ? 3.986 0.520 -7.032 1.00 50.42 54 VAL A CA 7
ATOM 9540 C C . VAL A 1 54 ? 4.616 -0.772 -6.495 1.00 73.24 54 VAL A C 7
ATOM 9541 O O . VAL A 1 54 ? 3.931 -1.572 -5.851 1.00 4.35 54 VAL A O 7
ATOM 9554 N N . THR A 1 55 ? 5.923 -0.964 -6.758 1.00 74.31 55 THR A N 7
ATOM 9555 C CA . THR A 1 55 ? 6.667 -2.115 -6.257 1.00 72.41 55 THR A CA 7
ATOM 9556 C C . THR A 1 55 ? 7.246 -1.781 -4.873 1.00 1.45 55 THR A C 7
ATOM 9557 O O . THR A 1 55 ? 8.158 -0.952 -4.755 1.00 13.21 55 THR A O 7
ATOM 9568 N N . VAL A 1 56 ? 6.682 -2.396 -3.836 1.00 60.13 56 VAL A N 7
ATOM 9569 C CA . VAL A 1 56 ? 7.104 -2.200 -2.442 1.00 53.23 56 VAL A CA 7
ATOM 9570 C C . VAL A 1 56 ? 8.160 -3.270 -2.060 1.00 4.02 56 VAL A C 7
ATOM 9571 O O . VAL A 1 56 ? 8.007 -4.456 -2.412 1.00 74.04 56 VAL A O 7
ATOM 9584 N N . THR A 1 57 ? 9.253 -2.835 -1.388 1.00 71.45 57 THR A N 7
ATOM 9585 C CA . THR A 1 57 ? 10.371 -3.724 -0.986 1.00 14.14 57 THR A CA 7
ATOM 9586 C C . THR A 1 57 ? 10.607 -3.656 0.536 1.00 71.31 57 THR A C 7
ATOM 9587 O O . THR A 1 57 ? 11.221 -2.702 1.022 1.00 64.25 57 THR A O 7
ATOM 9598 N N . ASN A 1 58 ? 10.131 -4.672 1.278 1.00 20.22 58 ASN A N 7
ATOM 9599 C CA . ASN A 1 58 ? 10.294 -4.742 2.740 1.00 24.23 58 ASN A CA 7
ATOM 9600 C C . ASN A 1 58 ? 11.786 -4.746 3.112 1.00 44.01 58 ASN A C 7
ATOM 9601 O O . ASN A 1 58 ? 12.510 -5.685 2.779 1.00 34.11 58 ASN A O 7
ATOM 9612 N N . VAL A 1 59 ? 12.215 -3.685 3.809 1.00 11.43 59 VAL A N 7
ATOM 9613 C CA . VAL A 1 59 ? 13.635 -3.430 4.115 1.00 1.23 59 VAL A CA 7
ATOM 9614 C C . VAL A 1 59 ? 14.220 -4.434 5.154 1.00 20.45 59 VAL A C 7
ATOM 9615 O O . VAL A 1 59 ? 15.438 -4.469 5.359 1.00 73.30 59 VAL A O 7
ATOM 9628 N N . VAL A 1 60 ? 13.348 -5.230 5.808 1.00 52.34 60 VAL A N 7
ATOM 9629 C CA . VAL A 1 60 ? 13.752 -6.203 6.848 1.00 15.41 60 VAL A CA 7
ATOM 9630 C C . VAL A 1 60 ? 14.070 -7.578 6.217 1.00 53.14 60 VAL A C 7
ATOM 9631 O O . VAL A 1 60 ? 15.209 -8.063 6.296 1.00 14.25 60 VAL A O 7
ATOM 9644 N N . THR A 1 61 ? 13.053 -8.191 5.581 1.00 34.01 61 THR A N 7
ATOM 9645 C CA . THR A 1 61 ? 13.142 -9.562 5.034 1.00 44.01 61 THR A CA 7
ATOM 9646 C C . THR A 1 61 ? 13.567 -9.558 3.545 1.00 44.33 61 THR A C 7
ATOM 9647 O O . THR A 1 61 ? 13.830 -10.620 2.966 1.00 12.44 61 THR A O 7
ATOM 9658 N N . GLY A 1 62 ? 13.633 -8.353 2.934 1.00 4.15 62 GLY A N 7
ATOM 9659 C CA . GLY A 1 62 ? 14.093 -8.190 1.548 1.00 53.34 62 GLY A CA 7
ATOM 9660 C C . GLY A 1 62 ? 13.061 -8.596 0.497 1.00 1.22 62 GLY A C 7
ATOM 9661 O O . GLY A 1 62 ? 13.405 -8.734 -0.683 1.00 33.44 62 GLY A O 7
ATOM 9665 N N . ALA A 1 63 ? 11.804 -8.798 0.928 1.00 23.23 63 ALA A N 7
ATOM 9666 C CA . ALA A 1 63 ? 10.700 -9.185 0.031 1.00 53.01 63 ALA A CA 7
ATOM 9667 C C . ALA A 1 63 ? 10.311 -8.011 -0.880 1.00 44.12 63 ALA A C 7
ATOM 9668 O O . ALA A 1 63 ? 10.207 -6.885 -0.407 1.00 41.23 63 ALA A O 7
ATOM 9675 N N . LYS A 1 64 ? 10.088 -8.280 -2.177 1.00 3.13 64 LYS A N 7
ATOM 9676 C CA . LYS A 1 64 ? 9.832 -7.230 -3.175 1.00 14.02 64 LYS A CA 7
ATOM 9677 C C . LYS A 1 64 ? 8.667 -7.652 -4.088 1.00 4.54 64 LYS A C 7
ATOM 9678 O O . LYS A 1 64 ? 8.811 -8.570 -4.907 1.00 63.23 64 LYS A O 7
ATOM 9697 N N . ALA A 1 65 ? 7.516 -6.973 -3.939 1.00 12.42 65 ALA A N 7
ATOM 9698 C CA . ALA A 1 65 ? 6.270 -7.318 -4.659 1.00 54.24 65 ALA A CA 7
ATOM 9699 C C . ALA A 1 65 ? 5.536 -6.041 -5.089 1.00 4.22 65 ALA A C 7
ATOM 9700 O O . ALA A 1 65 ? 5.661 -5.000 -4.436 1.00 10.01 65 ALA A O 7
ATOM 9707 N N . THR A 1 66 ? 4.778 -6.129 -6.192 1.00 54.31 66 THR A N 7
ATOM 9708 C CA . THR A 1 66 ? 4.067 -4.986 -6.784 1.00 54.43 66 THR A CA 7
ATOM 9709 C C . THR A 1 66 ? 2.565 -5.022 -6.426 1.00 71.54 66 THR A C 7
ATOM 9710 O O . THR A 1 66 ? 1.931 -6.089 -6.451 1.00 4.23 66 THR A O 7
ATOM 9721 N N . GLY A 1 67 ? 2.016 -3.842 -6.094 1.00 24.12 67 GLY A N 7
ATOM 9722 C CA . GLY A 1 67 ? 0.587 -3.651 -5.859 1.00 44.44 67 GLY A CA 7
ATOM 9723 C C . GLY A 1 67 ? 0.133 -2.329 -6.455 1.00 64.25 67 GLY A C 7
ATOM 9724 O O . GLY A 1 67 ? 0.818 -1.313 -6.286 1.00 61.12 67 GLY A O 7
ATOM 9728 N N . THR A 1 68 ? -0.991 -2.334 -7.186 1.00 22.14 68 THR A N 7
ATOM 9729 C CA . THR A 1 68 ? -1.541 -1.112 -7.803 1.00 52.45 68 THR A CA 7
ATOM 9730 C C . THR A 1 68 ? -2.353 -0.321 -6.773 1.00 21.10 68 THR A C 7
ATOM 9731 O O . THR A 1 68 ? -3.170 -0.893 -6.073 1.00 3.43 68 THR A O 7
ATOM 9742 N N . VAL A 1 69 ? -2.120 0.995 -6.688 1.00 4.20 69 VAL A N 7
ATOM 9743 C CA . VAL A 1 69 ? -2.865 1.865 -5.772 1.00 44.44 69 VAL A CA 7
ATOM 9744 C C . VAL A 1 69 ? -4.321 1.989 -6.251 1.00 31.03 69 VAL A C 7
ATOM 9745 O O . VAL A 1 69 ? -4.599 2.562 -7.309 1.00 40.31 69 VAL A O 7
ATOM 9758 N N . ALA A 1 70 ? -5.221 1.422 -5.456 1.00 3.25 70 ALA A N 7
ATOM 9759 C CA . ALA A 1 70 ? -6.656 1.335 -5.763 1.00 35.43 70 ALA A CA 7
ATOM 9760 C C . ALA A 1 70 ? -7.478 2.045 -4.683 1.00 30.14 70 ALA A C 7
ATOM 9761 O O . ALA A 1 70 ? -8.665 2.353 -4.878 1.00 15.12 70 ALA A O 7
ATOM 9768 N N . ASP A 1 71 ? -6.835 2.311 -3.541 1.00 1.44 71 ASP A N 7
ATOM 9769 C CA . ASP A 1 71 ? -7.516 2.806 -2.341 1.00 73.51 71 ASP A CA 7
ATOM 9770 C C . ASP A 1 71 ? -6.774 4.042 -1.770 1.00 20.54 71 ASP A C 7
ATOM 9771 O O . ASP A 1 71 ? -5.640 4.368 -2.186 1.00 11.43 71 ASP A O 7
ATOM 9780 N N . GLU A 1 72 ? -7.419 4.710 -0.800 1.00 24.13 72 GLU A N 7
ATOM 9781 C CA . GLU A 1 72 ? -6.923 5.937 -0.149 1.00 23.03 72 GLU A CA 7
ATOM 9782 C C . GLU A 1 72 ? -6.928 5.734 1.368 1.00 2.14 72 GLU A C 7
ATOM 9783 O O . GLU A 1 72 ? -7.721 4.948 1.900 1.00 41.25 72 GLU A O 7
ATOM 9795 N N . CYS A 1 73 ? -6.086 6.485 2.070 1.00 72.22 73 CYS A N 7
ATOM 9796 C CA . CYS A 1 73 ? -5.897 6.325 3.506 1.00 1.24 73 CYS A CA 7
ATOM 9797 C C . CYS A 1 73 ? -5.662 7.706 4.147 1.00 23.03 73 CYS A C 7
ATOM 9798 O O . CYS A 1 73 ? -4.534 8.213 4.131 1.00 12.35 73 CYS A O 7
ATOM 9805 N N . PRO A 1 74 ? -6.756 8.373 4.659 1.00 3.43 74 PRO A N 7
ATOM 9806 C CA . PRO A 1 74 ? -6.670 9.693 5.355 1.00 33.10 74 PRO A CA 7
ATOM 9807 C C . PRO A 1 74 ? -5.750 9.684 6.599 1.00 31.51 74 PRO A C 7
ATOM 9808 O O . PRO A 1 74 ? -5.163 10.712 6.957 1.00 43.01 74 PRO A O 7
ATOM 9819 N N . GLY A 1 75 ? -5.642 8.513 7.251 1.00 14.21 75 GLY A N 7
ATOM 9820 C CA . GLY A 1 75 ? -4.764 8.339 8.414 1.00 14.33 75 GLY A CA 7
ATOM 9821 C C . GLY A 1 75 ? -3.301 8.118 8.040 1.00 72.24 75 GLY A C 7
ATOM 9822 O O . GLY A 1 75 ? -2.415 8.234 8.892 1.00 32.30 75 GLY A O 7
ATOM 9826 N N . CYS A 1 76 ? -3.056 7.797 6.758 1.00 14.51 76 CYS A N 7
ATOM 9827 C CA . CYS A 1 76 ? -1.711 7.513 6.232 1.00 2.02 76 CYS A CA 7
ATOM 9828 C C . CYS A 1 76 ? -1.000 8.802 5.774 1.00 65.35 76 CYS A C 7
ATOM 9829 O O . CYS A 1 76 ? -1.640 9.738 5.272 1.00 0.10 76 CYS A O 7
ATOM 9836 N N . GLY A 1 77 ? 0.333 8.820 5.951 1.00 3.53 77 GLY A N 7
ATOM 9837 C CA . GLY A 1 77 ? 1.176 9.992 5.667 1.00 10.25 77 GLY A CA 7
ATOM 9838 C C . GLY A 1 77 ? 1.914 9.916 4.328 1.00 21.12 77 GLY A C 7
ATOM 9839 O O . GLY A 1 77 ? 1.820 8.907 3.622 1.00 34.30 77 GLY A O 7
ATOM 9843 N N . PRO A 1 78 ? 2.695 10.983 3.955 1.00 34.43 78 PRO A N 7
ATOM 9844 C CA . PRO A 1 78 ? 3.411 11.052 2.647 1.00 2.22 78 PRO A CA 7
ATOM 9845 C C . PRO A 1 78 ? 4.487 9.952 2.483 1.00 1.25 78 PRO A C 7
ATOM 9846 O O . PRO A 1 78 ? 4.820 9.572 1.357 1.00 73.31 78 PRO A O 7
ATOM 9857 N N . ASN A 1 79 ? 5.014 9.454 3.618 1.00 41.51 79 ASN A N 7
ATOM 9858 C CA . ASN A 1 79 ? 5.982 8.335 3.651 1.00 23.11 79 ASN A CA 7
ATOM 9859 C C . ASN A 1 79 ? 5.423 7.188 4.514 1.00 32.31 79 ASN A C 7
ATOM 9860 O O . ASN A 1 79 ? 6.179 6.382 5.048 1.00 54.12 79 ASN A O 7
ATOM 9871 N N . ASP A 1 80 ? 4.087 7.101 4.608 1.00 74.11 80 ASP A N 7
ATOM 9872 C CA . ASP A 1 80 ? 3.392 6.087 5.419 1.00 11.25 80 ASP A CA 7
ATOM 9873 C C . ASP A 1 80 ? 2.135 5.658 4.664 1.00 11.42 80 ASP A C 7
ATOM 9874 O O . ASP A 1 80 ? 1.248 6.467 4.445 1.00 13.32 80 ASP A O 7
ATOM 9883 N N . ILE A 1 81 ? 2.069 4.389 4.243 1.00 75.44 81 ILE A N 7
ATOM 9884 C CA . ILE A 1 81 ? 0.964 3.883 3.408 1.00 53.00 81 ILE A CA 7
ATOM 9885 C C . ILE A 1 81 ? 0.268 2.693 4.063 1.00 64.30 81 ILE A C 7
ATOM 9886 O O . ILE A 1 81 ? 0.679 2.182 5.118 1.00 31.43 81 ILE A O 7
ATOM 9902 N N . ASP A 1 82 ? -0.810 2.282 3.415 1.00 34.22 82 ASP A N 7
ATOM 9903 C CA . ASP A 1 82 ? -1.617 1.127 3.788 1.00 32.21 82 ASP A CA 7
ATOM 9904 C C . ASP A 1 82 ? -1.739 0.243 2.532 1.00 74.30 82 ASP A C 7
ATOM 9905 O O . ASP A 1 82 ? -1.468 0.716 1.426 1.00 33.12 82 ASP A O 7
ATOM 9914 N N . MET A 1 83 ? -2.087 -1.039 2.686 1.00 4.43 83 MET A N 7
ATOM 9915 C CA . MET A 1 83 ? -2.162 -1.986 1.550 1.00 32.42 83 MET A CA 7
ATOM 9916 C C . MET A 1 83 ? -2.988 -3.223 1.920 1.00 31.41 83 MET A C 7
ATOM 9917 O O . MET A 1 83 ? -3.402 -3.393 3.066 1.00 23.23 83 MET A O 7
ATOM 9931 N N . THR A 1 84 ? -3.247 -4.058 0.915 1.00 53.00 84 THR A N 7
ATOM 9932 C CA . THR A 1 84 ? -3.917 -5.351 1.088 1.00 15.15 84 THR A CA 7
ATOM 9933 C C . THR A 1 84 ? -3.079 -6.317 1.945 1.00 75.54 84 THR A C 7
ATOM 9934 O O . THR A 1 84 ? -1.846 -6.264 1.908 1.00 11.34 84 THR A O 7
ATOM 9945 N N . PRO A 1 85 ? -3.746 -7.231 2.716 1.00 72.13 85 PRO A N 7
ATOM 9946 C CA . PRO A 1 85 ? -3.066 -8.338 3.409 1.00 45.14 85 PRO A CA 7
ATOM 9947 C C . PRO A 1 85 ? -2.483 -9.340 2.414 1.00 2.11 85 PRO A C 7
ATOM 9948 O O . PRO A 1 85 ? -1.496 -9.982 2.718 1.00 74.23 85 PRO A O 7
ATOM 9959 N N . GLY A 1 86 ? -3.119 -9.447 1.223 1.00 41.34 86 GLY A N 7
ATOM 9960 C CA . GLY A 1 86 ? -2.611 -10.271 0.123 1.00 0.14 86 GLY A CA 7
ATOM 9961 C C . GLY A 1 86 ? -1.199 -9.869 -0.303 1.00 31.21 86 GLY A C 7
ATOM 9962 O O . GLY A 1 86 ? -0.356 -10.722 -0.587 1.00 74.13 86 GLY A O 7
ATOM 9966 N N . LEU A 1 87 ? -0.939 -8.552 -0.311 1.00 41.53 87 LEU A N 7
ATOM 9967 C CA . LEU A 1 87 ? 0.388 -7.991 -0.613 1.00 33.11 87 LEU A CA 7
ATOM 9968 C C . LEU A 1 87 ? 1.298 -8.072 0.636 1.00 1.24 87 LEU A C 7
ATOM 9969 O O . LEU A 1 87 ? 2.438 -8.561 0.575 1.00 33.51 87 LEU A O 7
ATOM 9985 N N . PHE A 1 88 ? 0.743 -7.644 1.784 1.00 40.02 88 PHE A N 7
ATOM 9986 C CA . PHE A 1 88 ? 1.494 -7.467 3.045 1.00 3.20 88 PHE A CA 7
ATOM 9987 C C . PHE A 1 88 ? 2.049 -8.806 3.586 1.00 64.21 88 PHE A C 7
ATOM 9988 O O . PHE A 1 88 ? 3.097 -8.819 4.223 1.00 53.52 88 PHE A O 7
ATOM 10005 N N . GLN A 1 89 ? 1.336 -9.924 3.314 1.00 1.35 89 GLN A N 7
ATOM 10006 C CA . GLN A 1 89 ? 1.763 -11.282 3.732 1.00 22.24 89 GLN A CA 7
ATOM 10007 C C . GLN A 1 89 ? 2.969 -11.769 2.900 1.00 62.55 89 GLN A C 7
ATOM 10008 O O . GLN A 1 89 ? 3.741 -12.625 3.342 1.00 31.34 89 GLN A O 7
ATOM 10022 N N . GLN A 1 90 ? 3.105 -11.221 1.687 1.00 52.14 90 GLN A N 7
ATOM 10023 C CA . GLN A 1 90 ? 4.262 -11.468 0.818 1.00 15.01 90 GLN A CA 7
ATOM 10024 C C . GLN A 1 90 ? 5.435 -10.593 1.265 1.00 72.11 90 GLN A C 7
ATOM 10025 O O . GLN A 1 90 ? 6.590 -11.027 1.228 1.00 70.11 90 GLN A O 7
ATOM 10039 N N . LEU A 1 91 ? 5.113 -9.344 1.662 1.00 24.42 91 LEU A N 7
ATOM 10040 C CA . LEU A 1 91 ? 6.113 -8.396 2.212 1.00 44.54 91 LEU A CA 7
ATOM 10041 C C . LEU A 1 91 ? 6.595 -8.800 3.625 1.00 53.04 91 LEU A C 7
ATOM 10042 O O . LEU A 1 91 ? 7.685 -8.407 4.036 1.00 22.30 91 LEU A O 7
ATOM 10058 N N . GLY A 1 92 ? 5.787 -9.575 4.357 1.00 74.34 92 GLY A N 7
ATOM 10059 C CA . GLY A 1 92 ? 6.165 -10.038 5.695 1.00 23.33 92 GLY A CA 7
ATOM 10060 C C . GLY A 1 92 ? 4.977 -10.554 6.479 1.00 33.32 92 GLY A C 7
ATOM 10061 O O . GLY A 1 92 ? 3.959 -10.909 5.895 1.00 44.22 92 GLY A O 7
ATOM 10065 N N . SER A 1 93 ? 5.106 -10.612 7.805 1.00 2.53 93 SER A N 7
ATOM 10066 C CA . SER A 1 93 ? 4.062 -11.147 8.696 1.00 31.12 93 SER A CA 7
ATOM 10067 C C . SER A 1 93 ? 2.903 -10.133 8.857 1.00 1.21 93 SER A C 7
ATOM 10068 O O . SER A 1 93 ? 3.152 -8.946 9.088 1.00 72.41 93 SER A O 7
ATOM 10076 N N . LEU A 1 94 ? 1.640 -10.610 8.718 1.00 74.44 94 LEU A N 7
ATOM 10077 C CA . LEU A 1 94 ? 0.427 -9.799 8.984 1.00 4.04 94 LEU A CA 7
ATOM 10078 C C . LEU A 1 94 ? 0.357 -9.403 10.472 1.00 71.34 94 LEU A C 7
ATOM 10079 O O . LEU A 1 94 ? -0.195 -8.355 10.817 1.00 72.34 94 LEU A O 7
ATOM 10095 N N . ASP A 1 95 ? 0.943 -10.264 11.334 1.00 1.51 95 ASP A N 7
ATOM 10096 C CA . ASP A 1 95 ? 1.010 -10.064 12.797 1.00 34.23 95 ASP A CA 7
ATOM 10097 C C . ASP A 1 95 ? 1.703 -8.732 13.171 1.00 50.51 95 ASP A C 7
ATOM 10098 O O . ASP A 1 95 ? 1.390 -8.138 14.210 1.00 22.11 95 ASP A O 7
ATOM 10107 N N . GLU A 1 96 ? 2.627 -8.278 12.303 1.00 65.40 96 GLU A N 7
ATOM 10108 C CA . GLU A 1 96 ? 3.379 -7.024 12.491 1.00 13.31 96 GLU A CA 7
ATOM 10109 C C . GLU A 1 96 ? 2.452 -5.803 12.542 1.00 11.13 96 GLU A C 7
ATOM 10110 O O . GLU A 1 96 ? 2.643 -4.907 13.370 1.00 70.34 96 GLU A O 7
ATOM 10122 N N . GLY A 1 97 ? 1.454 -5.785 11.643 1.00 54.11 97 GLY A N 7
ATOM 10123 C CA . GLY A 1 97 ? 0.568 -4.639 11.473 1.00 21.41 97 GLY A CA 7
ATOM 10124 C C . GLY A 1 97 ? 1.169 -3.604 10.533 1.00 54.54 97 GLY A C 7
ATOM 10125 O O . GLY A 1 97 ? 0.577 -3.286 9.498 1.00 45.12 97 GLY A O 7
ATOM 10129 N N . VAL A 1 98 ? 2.366 -3.099 10.902 1.00 51.24 98 VAL A N 7
ATOM 10130 C CA . VAL A 1 98 ? 3.145 -2.146 10.094 1.00 32.23 98 VAL A CA 7
ATOM 10131 C C . VAL A 1 98 ? 4.538 -2.735 9.762 1.00 74.44 98 VAL A C 7
ATOM 10132 O O . VAL A 1 98 ? 5.117 -3.477 10.563 1.00 74.42 98 VAL A O 7
ATOM 10145 N N . LEU A 1 99 ? 5.046 -2.406 8.566 1.00 62.42 99 LEU A N 7
ATOM 10146 C CA . LEU A 1 99 ? 6.358 -2.829 8.053 1.00 72.41 99 LEU A CA 7
ATOM 10147 C C . LEU A 1 99 ? 6.916 -1.710 7.163 1.00 65.52 99 LEU A C 7
ATOM 10148 O O . LEU A 1 99 ? 6.169 -1.104 6.387 1.00 21.35 99 LEU A O 7
ATOM 10164 N N . THR A 1 100 ? 8.223 -1.424 7.297 1.00 3.22 100 THR A N 7
ATOM 10165 C CA . THR A 1 100 ? 8.904 -0.432 6.467 1.00 40.30 100 THR A CA 7
ATOM 10166 C C . THR A 1 100 ? 9.232 -1.062 5.092 1.00 20.55 100 THR A C 7
ATOM 10167 O O . THR A 1 100 ? 10.040 -2.000 4.988 1.00 2.45 100 THR A O 7
ATOM 10178 N N . VAL A 1 101 ? 8.558 -0.553 4.051 1.00 14.42 101 VAL A N 7
ATOM 10179 C CA . VAL A 1 101 ? 8.740 -0.983 2.661 1.00 22.24 101 VAL A CA 7
ATOM 10180 C C . VAL A 1 101 ? 9.294 0.193 1.833 1.00 15.20 101 VAL A C 7
ATOM 10181 O O . VAL A 1 101 ? 8.991 1.355 2.100 1.00 63.10 101 VAL A O 7
ATOM 10194 N N . SER A 1 102 ? 10.127 -0.131 0.844 1.00 22.02 102 SER A N 7
ATOM 10195 C CA . SER A 1 102 ? 10.722 0.838 -0.068 1.00 74.34 102 SER A CA 7
ATOM 10196 C C . SER A 1 102 ? 9.835 0.900 -1.311 1.00 32.51 102 SER A C 7
ATOM 10197 O O . SER A 1 102 ? 9.708 -0.092 -2.037 1.00 64.23 102 SER A O 7
ATOM 10205 N N . TRP A 1 103 ? 9.202 2.057 -1.523 1.00 72.44 103 TRP A N 7
ATOM 10206 C CA . TRP A 1 103 ? 8.181 2.250 -2.555 1.00 23.21 103 TRP A CA 7
ATOM 10207 C C . TRP A 1 103 ? 8.434 3.556 -3.318 1.00 52.43 103 TRP A C 7
ATOM 10208 O O . TRP A 1 103 ? 9.092 4.475 -2.808 1.00 42.35 103 TRP A O 7
ATOM 10229 N N . THR A 1 104 ? 7.915 3.620 -4.550 1.00 62.53 104 THR A N 7
ATOM 10230 C CA . THR A 1 104 ? 8.202 4.704 -5.495 1.00 55.50 104 THR A CA 7
ATOM 10231 C C . THR A 1 104 ? 6.898 5.327 -6.023 1.00 74.04 104 THR A C 7
ATOM 10232 O O . THR A 1 104 ? 6.208 4.718 -6.856 1.00 62.25 104 THR A O 7
ATOM 10243 N N . LEU A 1 105 ? 6.563 6.534 -5.508 1.00 52.44 105 LEU A N 7
ATOM 10244 C CA . LEU A 1 105 ? 5.388 7.311 -5.944 1.00 23.42 105 LEU A CA 7
ATOM 10245 C C . LEU A 1 105 ? 5.497 8.752 -5.357 1.00 1.01 105 LEU A C 7
ATOM 10246 O O . LEU A 1 105 ? 5.980 9.659 -6.066 1.00 72.34 105 LEU A O 7
ATOM 10263 N N . GLY A 1 1 ? 11.154 28.321 -6.484 1.00 14.23 1 GLY A N 8
ATOM 10264 C CA . GLY A 1 1 ? 9.678 28.394 -6.522 1.00 72.22 1 GLY A CA 8
ATOM 10265 C C . GLY A 1 1 ? 9.046 28.175 -5.157 1.00 53.41 1 GLY A C 8
ATOM 10266 O O . GLY A 1 1 ? 9.637 28.530 -4.129 1.00 72.42 1 GLY A O 8
ATOM 10272 N N . HIS A 1 2 ? 7.841 27.575 -5.156 1.00 23.30 2 HIS A N 8
ATOM 10273 C CA . HIS A 1 2 ? 7.029 27.321 -3.944 1.00 53.41 2 HIS A CA 8
ATOM 10274 C C . HIS A 1 2 ? 5.991 26.197 -4.208 1.00 33.55 2 HIS A C 8
ATOM 10275 O O . HIS A 1 2 ? 5.122 25.950 -3.376 1.00 23.11 2 HIS A O 8
ATOM 10290 N N . ALA A 1 3 ? 6.089 25.523 -5.371 1.00 64.45 3 ALA A N 8
ATOM 10291 C CA . ALA A 1 3 ? 5.177 24.418 -5.753 1.00 44.24 3 ALA A CA 8
ATOM 10292 C C . ALA A 1 3 ? 5.710 23.054 -5.239 1.00 0.23 3 ALA A C 8
ATOM 10293 O O . ALA A 1 3 ? 6.932 22.853 -5.210 1.00 4.00 3 ALA A O 8
ATOM 10300 N N . PRO A 1 4 ? 4.810 22.094 -4.816 1.00 0.42 4 PRO A N 8
ATOM 10301 C CA . PRO A 1 4 ? 5.229 20.737 -4.382 1.00 51.41 4 PRO A CA 8
ATOM 10302 C C . PRO A 1 4 ? 5.791 19.900 -5.557 1.00 61.42 4 PRO A C 8
ATOM 10303 O O . PRO A 1 4 ? 5.034 19.303 -6.336 1.00 23.42 4 PRO A O 8
ATOM 10314 N N . ALA A 1 5 ? 7.130 19.911 -5.696 1.00 13.45 5 ALA A N 8
ATOM 10315 C CA . ALA A 1 5 ? 7.845 19.202 -6.774 1.00 34.20 5 ALA A CA 8
ATOM 10316 C C . ALA A 1 5 ? 7.807 17.676 -6.538 1.00 64.43 5 ALA A C 8
ATOM 10317 O O . ALA A 1 5 ? 8.655 17.120 -5.829 1.00 20.33 5 ALA A O 8
ATOM 10324 N N . GLU A 1 6 ? 6.765 17.026 -7.083 1.00 31.13 6 GLU A N 8
ATOM 10325 C CA . GLU A 1 6 ? 6.586 15.562 -7.043 1.00 14.10 6 GLU A CA 8
ATOM 10326 C C . GLU A 1 6 ? 7.302 14.924 -8.259 1.00 52.25 6 GLU A C 8
ATOM 10327 O O . GLU A 1 6 ? 7.580 15.607 -9.259 1.00 41.32 6 GLU A O 8
ATOM 10339 N N . LYS A 1 7 ? 7.629 13.622 -8.167 1.00 21.32 7 LYS A N 8
ATOM 10340 C CA . LYS A 1 7 ? 8.287 12.874 -9.257 1.00 44.04 7 LYS A CA 8
ATOM 10341 C C . LYS A 1 7 ? 7.406 11.687 -9.673 1.00 24.40 7 LYS A C 8
ATOM 10342 O O . LYS A 1 7 ? 6.622 11.193 -8.863 1.00 21.24 7 LYS A O 8
ATOM 10361 N N . ARG A 1 8 ? 7.555 11.251 -10.944 1.00 34.41 8 ARG A N 8
ATOM 10362 C CA . ARG A 1 8 ? 6.800 10.117 -11.535 1.00 13.12 8 ARG A CA 8
ATOM 10363 C C . ARG A 1 8 ? 6.915 8.831 -10.672 1.00 50.00 8 ARG A C 8
ATOM 10364 O O . ARG A 1 8 ? 5.929 8.109 -10.474 1.00 74.44 8 ARG A O 8
ATOM 10385 N N . SER A 1 9 ? 8.128 8.575 -10.157 1.00 0.55 9 SER A N 8
ATOM 10386 C CA . SER A 1 9 ? 8.427 7.432 -9.290 1.00 61.24 9 SER A CA 8
ATOM 10387 C C . SER A 1 9 ? 9.553 7.838 -8.326 1.00 64.44 9 SER A C 8
ATOM 10388 O O . SER A 1 9 ? 10.740 7.762 -8.667 1.00 32.34 9 SER A O 8
ATOM 10396 N N . THR A 1 10 ? 9.159 8.324 -7.147 1.00 31.34 10 THR A N 8
ATOM 10397 C CA . THR A 1 10 ? 10.079 8.742 -6.083 1.00 33.33 10 THR A CA 8
ATOM 10398 C C . THR A 1 10 ? 10.467 7.505 -5.253 1.00 62.51 10 THR A C 8
ATOM 10399 O O . THR A 1 10 ? 9.671 7.044 -4.424 1.00 31.15 10 THR A O 8
ATOM 10410 N N . THR A 1 11 ? 11.665 6.935 -5.526 1.00 54.42 11 THR A N 8
ATOM 10411 C CA . THR A 1 11 ? 12.185 5.791 -4.758 1.00 2.14 11 THR A CA 8
ATOM 10412 C C . THR A 1 11 ? 12.517 6.257 -3.325 1.00 33.12 11 THR A C 8
ATOM 10413 O O . THR A 1 11 ? 13.341 7.156 -3.111 1.00 61.53 11 THR A O 8
ATOM 10424 N N . ARG A 1 12 ? 11.803 5.678 -2.354 1.00 33.04 12 ARG A N 8
ATOM 10425 C CA . ARG A 1 12 ? 11.862 6.107 -0.953 1.00 62.20 12 ARG A CA 8
ATOM 10426 C C . ARG A 1 12 ? 11.473 4.953 -0.029 1.00 73.05 12 ARG A C 8
ATOM 10427 O O . ARG A 1 12 ? 10.718 4.055 -0.420 1.00 2.22 12 ARG A O 8
ATOM 10448 N N . GLU A 1 13 ? 12.016 4.978 1.191 1.00 50.33 13 GLU A N 8
ATOM 10449 C CA . GLU A 1 13 ? 11.539 4.119 2.275 1.00 1.33 13 GLU A CA 8
ATOM 10450 C C . GLU A 1 13 ? 10.371 4.811 2.987 1.00 60.11 13 GLU A C 8
ATOM 10451 O O . GLU A 1 13 ? 10.217 6.045 2.935 1.00 4.31 13 GLU A O 8
ATOM 10463 N N . GLY A 1 14 ? 9.563 3.992 3.635 1.00 52.41 14 GLY A N 8
ATOM 10464 C CA . GLY A 1 14 ? 8.446 4.447 4.425 1.00 14.31 14 GLY A CA 8
ATOM 10465 C C . GLY A 1 14 ? 7.818 3.304 5.164 1.00 14.02 14 GLY A C 8
ATOM 10466 O O . GLY A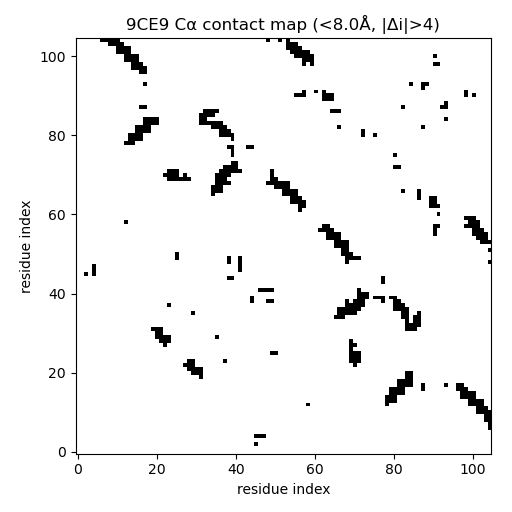 1 14 ? 8.415 2.237 5.268 1.00 24.22 14 GLY A O 8
ATOM 10470 N N . ARG A 1 15 ? 6.610 3.503 5.682 1.00 5.10 15 ARG A N 8
ATOM 10471 C CA . ARG A 1 15 ? 5.930 2.473 6.502 1.00 44.02 15 ARG A CA 8
ATOM 10472 C C . ARG A 1 15 ? 4.810 1.847 5.677 1.00 53.24 15 ARG A C 8
ATOM 10473 O O . ARG A 1 15 ? 4.368 2.440 4.704 1.00 33.25 15 ARG A O 8
ATOM 10494 N N . GLY A 1 16 ? 4.402 0.628 6.041 1.00 24.24 16 GLY A N 8
ATOM 10495 C CA . GLY A 1 16 ? 3.351 -0.095 5.328 1.00 31.43 16 GLY A CA 8
ATOM 10496 C C . GLY A 1 16 ? 2.494 -0.905 6.281 1.00 23.40 16 GLY A C 8
ATOM 10497 O O . GLY A 1 16 ? 2.986 -1.840 6.892 1.00 12.45 16 GLY A O 8
ATOM 10501 N N . THR A 1 17 ? 1.235 -0.496 6.462 1.00 54.43 17 THR A N 8
ATOM 10502 C CA . THR A 1 17 ? 0.227 -1.251 7.241 1.00 1.34 17 THR A CA 8
ATOM 10503 C C . THR A 1 17 ? -0.648 -2.094 6.298 1.00 13.12 17 THR A C 8
ATOM 10504 O O . THR A 1 17 ? -0.590 -1.909 5.084 1.00 30.24 17 THR A O 8
ATOM 10515 N N . TRP A 1 18 ? -1.400 -3.073 6.843 1.00 64.54 18 TRP A N 8
ATOM 10516 C CA . TRP A 1 18 ? -2.431 -3.801 6.067 1.00 72.41 18 TRP A CA 8
ATOM 10517 C C . TRP A 1 18 ? -3.848 -3.421 6.545 1.00 13.04 18 TRP A C 8
ATOM 10518 O O . TRP A 1 18 ? -4.050 -3.177 7.740 1.00 60.44 18 TRP A O 8
ATOM 10539 N N . TYR A 1 19 ? -4.819 -3.361 5.606 1.00 45.13 19 TYR A N 8
ATOM 10540 C CA . TYR A 1 19 ? -6.259 -3.107 5.914 1.00 1.23 19 TYR A CA 8
ATOM 10541 C C . TYR A 1 19 ? -7.135 -4.275 5.420 1.00 11.31 19 TYR A C 8
ATOM 10542 O O . TYR A 1 19 ? -6.672 -5.109 4.651 1.00 51.32 19 TYR A O 8
ATOM 10560 N N . ASP A 1 20 ? -8.408 -4.310 5.854 1.00 20.02 20 ASP A N 8
ATOM 10561 C CA . ASP A 1 20 ? -9.419 -5.258 5.338 1.00 10.33 20 ASP A CA 8
ATOM 10562 C C . ASP A 1 20 ? -10.035 -4.673 4.055 1.00 20.40 20 ASP A C 8
ATOM 10563 O O . ASP A 1 20 ? -10.692 -3.629 4.093 1.00 65.00 20 ASP A O 8
ATOM 10572 N N . THR A 1 21 ? -9.788 -5.346 2.925 1.00 25.02 21 THR A N 8
ATOM 10573 C CA . THR A 1 21 ? -10.106 -4.858 1.573 1.00 62.40 21 THR A CA 8
ATOM 10574 C C . THR A 1 21 ? -11.543 -5.234 1.143 1.00 71.44 21 THR A C 8
ATOM 10575 O O . THR A 1 21 ? -12.069 -6.269 1.566 1.00 2.01 21 THR A O 8
ATOM 10586 N N . GLY A 1 22 ? -12.150 -4.381 0.290 1.00 13.53 22 GLY A N 8
ATOM 10587 C CA . GLY A 1 22 ? -13.506 -4.592 -0.218 1.00 22.51 22 GLY A CA 8
ATOM 10588 C C . GLY A 1 22 ? -13.781 -3.731 -1.451 1.00 11.22 22 GLY A C 8
ATOM 10589 O O . GLY A 1 22 ? -13.774 -4.229 -2.584 1.00 74.55 22 GLY A O 8
ATOM 10593 N N . LEU A 1 23 ? -14.015 -2.424 -1.227 1.00 13.44 23 LEU A N 8
ATOM 10594 C CA . LEU A 1 23 ? -14.239 -1.431 -2.300 1.00 54.54 23 LEU A CA 8
ATOM 10595 C C . LEU A 1 23 ? -13.137 -0.363 -2.231 1.00 32.24 23 LEU A C 8
ATOM 10596 O O . LEU A 1 23 ? -12.942 0.249 -1.173 1.00 10.42 23 LEU A O 8
ATOM 10612 N N . GLY A 1 24 ? -12.433 -0.160 -3.359 1.00 43.42 24 GLY A N 8
ATOM 10613 C CA . GLY A 1 24 ? -11.378 0.845 -3.469 1.00 11.23 24 GLY A CA 8
ATOM 10614 C C . GLY A 1 24 ? -11.902 2.276 -3.381 1.00 4.51 24 GLY A C 8
ATOM 10615 O O . GLY A 1 24 ? -13.037 2.544 -3.786 1.00 63.44 24 GLY A O 8
ATOM 10619 N N . ALA A 1 25 ? -11.070 3.190 -2.832 1.00 10.24 25 ALA A N 8
ATOM 10620 C CA . ALA A 1 25 ? -11.366 4.647 -2.793 1.00 61.11 25 ALA A CA 8
ATOM 10621 C C . ALA A 1 25 ? -11.406 5.239 -4.219 1.00 13.25 25 ALA A C 8
ATOM 10622 O O . ALA A 1 25 ? -12.097 6.217 -4.488 1.00 52.42 25 ALA A O 8
ATOM 10629 N N . CYS A 1 26 ? -10.651 4.594 -5.107 1.00 34.10 26 CYS A N 8
ATOM 10630 C CA . CYS A 1 26 ? -10.587 4.893 -6.546 1.00 54.31 26 CYS A CA 8
ATOM 10631 C C . CYS A 1 26 ? -11.382 3.800 -7.306 1.00 1.41 26 CYS A C 8
ATOM 10632 O O . CYS A 1 26 ? -11.950 2.905 -6.669 1.00 10.13 26 CYS A O 8
ATOM 10639 N N . GLY A 1 27 ? -11.467 3.923 -8.654 1.00 72.33 27 GLY A N 8
ATOM 10640 C CA . GLY A 1 27 ? -12.241 2.996 -9.504 1.00 21.45 27 GLY A CA 8
ATOM 10641 C C . GLY A 1 27 ? -11.736 1.548 -9.501 1.00 2.24 27 GLY A C 8
ATOM 10642 O O . GLY A 1 27 ? -11.157 1.077 -10.487 1.00 52.11 27 GLY A O 8
ATOM 10646 N N . TRP A 1 28 ? -12.002 0.842 -8.393 1.00 42.31 28 TRP A N 8
ATOM 10647 C CA . TRP A 1 28 ? -11.560 -0.538 -8.136 1.00 34.44 28 TRP A CA 8
ATOM 10648 C C . TRP A 1 28 ? -12.465 -1.172 -7.074 1.00 30.10 28 TRP A C 8
ATOM 10649 O O . TRP A 1 28 ? -13.023 -0.480 -6.216 1.00 11.25 28 TRP A O 8
ATOM 10670 N N . ASN A 1 29 ? -12.595 -2.495 -7.153 1.00 21.54 29 ASN A N 8
ATOM 10671 C CA . ASN A 1 29 ? -13.186 -3.331 -6.100 1.00 10.22 29 ASN A CA 8
ATOM 10672 C C . ASN A 1 29 ? -12.300 -4.573 -5.993 1.00 20.31 29 ASN A C 8
ATOM 10673 O O . ASN A 1 29 ? -12.071 -5.272 -6.989 1.00 22.55 29 ASN A O 8
ATOM 10684 N N . ASN A 1 30 ? -11.731 -4.801 -4.810 1.00 71.20 30 ASN A N 8
ATOM 10685 C CA . ASN A 1 30 ? -10.716 -5.842 -4.607 1.00 32.53 30 ASN A CA 8
ATOM 10686 C C . ASN A 1 30 ? -11.051 -6.658 -3.364 1.00 1.30 30 ASN A C 8
ATOM 10687 O O . ASN A 1 30 ? -11.526 -6.113 -2.367 1.00 5.44 30 ASN A O 8
ATOM 10698 N N . VAL A 1 31 ? -10.799 -7.969 -3.439 1.00 60.30 31 VAL A N 8
ATOM 10699 C CA . VAL A 1 31 ? -10.913 -8.863 -2.285 1.00 10.13 31 VAL A CA 8
ATOM 10700 C C . VAL A 1 31 ? -9.612 -8.781 -1.471 1.00 74.22 31 VAL A C 8
ATOM 10701 O O . VAL A 1 31 ? -8.599 -8.236 -1.940 1.00 32.50 31 VAL A O 8
ATOM 10714 N N . ASN A 1 32 ? -9.658 -9.323 -0.254 1.00 23.54 32 ASN A N 8
ATOM 10715 C CA . ASN A 1 32 ? -8.523 -9.302 0.695 1.00 74.01 32 ASN A CA 8
ATOM 10716 C C . ASN A 1 32 ? -7.289 -10.051 0.141 1.00 34.24 32 ASN A C 8
ATOM 10717 O O . ASN A 1 32 ? -6.156 -9.748 0.516 1.00 22.13 32 ASN A O 8
ATOM 10728 N N . SER A 1 33 ? -7.544 -11.017 -0.756 1.00 40.31 33 SER A N 8
ATOM 10729 C CA . SER A 1 33 ? -6.510 -11.843 -1.401 1.00 75.45 33 SER A CA 8
ATOM 10730 C C . SER A 1 33 ? -5.683 -11.044 -2.440 1.00 75.41 33 SER A C 8
ATOM 10731 O O . SER A 1 33 ? -4.532 -11.402 -2.703 1.00 53.52 33 SER A O 8
ATOM 10739 N N . ASP A 1 34 ? -6.267 -9.965 -3.018 1.00 51.31 34 ASP A N 8
ATOM 10740 C CA . ASP A 1 34 ? -5.599 -9.129 -4.054 1.00 54.12 34 ASP A CA 8
ATOM 10741 C C . ASP A 1 34 ? -4.397 -8.351 -3.491 1.00 52.34 34 ASP A C 8
ATOM 10742 O O . ASP A 1 34 ? -4.138 -8.363 -2.284 1.00 65.03 34 ASP A O 8
ATOM 10751 N N . THR A 1 35 ? -3.654 -7.695 -4.407 1.00 0.41 35 THR A N 8
ATOM 10752 C CA . THR A 1 35 ? -2.450 -6.912 -4.095 1.00 74.45 35 THR A CA 8
ATOM 10753 C C . THR A 1 35 ? -2.616 -5.458 -4.584 1.00 63.12 35 THR A C 8
ATOM 10754 O O . THR A 1 35 ? -2.063 -5.068 -5.624 1.00 54.32 35 THR A O 8
ATOM 10765 N N . VAL A 1 36 ? -3.430 -4.665 -3.860 1.00 54.32 36 VAL A N 8
ATOM 10766 C CA . VAL A 1 36 ? -3.585 -3.219 -4.124 1.00 62.11 36 VAL A CA 8
ATOM 10767 C C . VAL A 1 36 ? -3.182 -2.402 -2.883 1.00 33.53 36 VAL A C 8
ATOM 10768 O O . VAL A 1 36 ? -3.077 -2.935 -1.758 1.00 40.40 36 VAL A O 8
ATOM 10781 N N . ILE A 1 37 ? -2.896 -1.112 -3.120 1.00 75.23 37 ILE A N 8
ATOM 10782 C CA . ILE A 1 37 ? -2.289 -0.207 -2.122 1.00 53.34 37 ILE A CA 8
ATOM 10783 C C . ILE A 1 37 ? -3.251 0.969 -1.804 1.00 32.42 37 ILE A C 8
ATOM 10784 O O . ILE A 1 37 ? -4.135 1.310 -2.601 1.00 74.00 37 ILE A O 8
ATOM 10800 N N . ALA A 1 38 ? -3.050 1.545 -0.615 1.00 70.55 38 ALA A N 8
ATOM 10801 C CA . ALA A 1 38 ? -3.773 2.694 -0.078 1.00 51.44 38 ALA A CA 8
ATOM 10802 C C . ALA A 1 38 ? -2.762 3.803 0.255 1.00 42.22 38 ALA A C 8
ATOM 10803 O O . ALA A 1 38 ? -1.894 3.615 1.124 1.00 30.24 38 ALA A O 8
ATOM 10810 N N . LEU A 1 39 ? -2.855 4.940 -0.456 1.00 11.23 39 LEU A N 8
ATOM 10811 C CA . LEU A 1 39 ? -1.870 6.058 -0.343 1.00 1.44 39 LEU A CA 8
ATOM 10812 C C . LEU A 1 39 ? -2.427 7.240 0.479 1.00 61.13 39 LEU A C 8
ATOM 10813 O O . LEU A 1 39 ? -3.594 7.256 0.830 1.00 1.42 39 LEU A O 8
ATOM 10829 N N . SER A 1 40 ? -1.534 8.178 0.851 1.00 0.14 40 SER A N 8
ATOM 10830 C CA . SER A 1 40 ? -1.893 9.479 1.464 1.00 31.11 40 SER A CA 8
ATOM 10831 C C . SER A 1 40 ? -3.032 10.179 0.665 1.00 4.43 40 SER A C 8
ATOM 10832 O O . SER A 1 40 ? -3.004 10.116 -0.574 1.00 30.03 40 SER A O 8
ATOM 10840 N N . PRO A 1 41 ? -4.012 10.873 1.363 1.00 72.01 41 PRO A N 8
ATOM 10841 C CA . PRO A 1 41 ? -5.342 11.267 0.797 1.00 31.03 41 PRO A CA 8
ATOM 10842 C C . PRO A 1 41 ? -5.278 11.747 -0.665 1.00 41.31 41 PRO A C 8
ATOM 10843 O O . PRO A 1 41 ? -4.641 12.757 -0.954 1.00 51.21 41 PRO A O 8
ATOM 10854 N N . SER A 1 42 ? -5.933 10.986 -1.569 1.00 24.14 42 SER A N 8
ATOM 10855 C CA . SER A 1 42 ? -5.788 11.134 -3.038 1.00 52.31 42 SER A CA 8
ATOM 10856 C C . SER A 1 42 ? -6.144 12.557 -3.516 1.00 21.24 42 SER A C 8
ATOM 10857 O O . SER A 1 42 ? -5.547 13.055 -4.464 1.00 62.15 42 SER A O 8
ATOM 10865 N N . VAL A 1 43 ? -7.093 13.208 -2.819 1.00 73.34 43 VAL A N 8
ATOM 10866 C CA . VAL A 1 43 ? -7.456 14.620 -3.071 1.00 71.34 43 VAL A CA 8
ATOM 10867 C C . VAL A 1 43 ? -6.246 15.543 -2.798 1.00 62.44 43 VAL A C 8
ATOM 10868 O O . VAL A 1 43 ? -5.947 16.444 -3.585 1.00 14.13 43 VAL A O 8
ATOM 10881 N N . TYR A 1 44 ? -5.522 15.250 -1.703 1.00 34.34 44 TYR A N 8
ATOM 10882 C CA . TYR A 1 44 ? -4.348 16.035 -1.269 1.00 41.30 44 TYR A CA 8
ATOM 10883 C C . TYR A 1 44 ? -3.172 15.802 -2.231 1.00 20.43 44 TYR A C 8
ATOM 10884 O O . TYR A 1 44 ? -2.386 16.707 -2.505 1.00 32.45 44 TYR A O 8
ATOM 10902 N N . SER A 1 45 ? -3.085 14.562 -2.728 1.00 63.31 45 SER A N 8
ATOM 10903 C CA . SER A 1 45 ? -2.025 14.124 -3.641 1.00 43.44 45 SER A CA 8
ATOM 10904 C C . SER A 1 45 ? -2.383 14.438 -5.117 1.00 42.14 45 SER A C 8
ATOM 10905 O O . SER A 1 45 ? -1.603 14.139 -6.019 1.00 73.22 45 SER A O 8
ATOM 10913 N N . GLY A 1 46 ? -3.583 15.022 -5.356 1.00 40.01 46 GLY A N 8
ATOM 10914 C CA . GLY A 1 46 ? -4.032 15.386 -6.711 1.00 24.12 46 GLY A CA 8
ATOM 10915 C C . GLY A 1 46 ? -4.531 14.195 -7.544 1.00 13.05 46 GLY A C 8
ATOM 10916 O O . GLY A 1 46 ? -4.919 14.368 -8.701 1.00 13.33 46 GLY A O 8
ATOM 10920 N N . GLY A 1 47 ? -4.489 12.985 -6.952 1.00 45.24 47 GLY A N 8
ATOM 10921 C CA . GLY A 1 47 ? -4.925 11.752 -7.610 1.00 60.44 47 GLY A CA 8
ATOM 10922 C C . GLY A 1 47 ? -3.767 10.969 -8.220 1.00 43.20 47 GLY A C 8
ATOM 10923 O O . GLY A 1 47 ? -3.931 9.808 -8.578 1.00 75.31 47 GLY A O 8
ATOM 10927 N N . SER A 1 48 ? -2.582 11.607 -8.300 1.00 11.00 48 SER A N 8
ATOM 10928 C CA . SER A 1 48 ? -1.394 11.046 -8.976 1.00 60.14 48 SER A CA 8
ATOM 10929 C C . SER A 1 48 ? -0.766 9.865 -8.205 1.00 14.11 48 SER A C 8
ATOM 10930 O O . SER A 1 48 ? -0.103 9.015 -8.803 1.00 34.52 48 SER A O 8
ATOM 10938 N N . HIS A 1 49 ? -0.992 9.808 -6.878 1.00 41.13 49 HIS A N 8
ATOM 10939 C CA . HIS A 1 49 ? -0.519 8.681 -6.046 1.00 43.20 49 HIS A CA 8
ATOM 10940 C C . HIS A 1 49 ? -1.520 7.517 -6.036 1.00 35.32 49 HIS A C 8
ATOM 10941 O O . HIS A 1 49 ? -1.211 6.472 -5.473 1.00 34.14 49 HIS A O 8
ATOM 10956 N N . CYS A 1 50 ? -2.707 7.697 -6.648 1.00 73.13 50 CYS A N 8
ATOM 10957 C CA . CYS A 1 50 ? -3.659 6.590 -6.885 1.00 5.41 50 CYS A CA 8
ATOM 10958 C C . CYS A 1 50 ? -3.719 6.278 -8.387 1.00 10.20 50 CYS A C 8
ATOM 10959 O O . CYS A 1 50 ? -3.412 7.139 -9.219 1.00 11.12 50 CYS A O 8
ATOM 10966 N N . GLY A 1 51 ? -4.078 5.031 -8.734 1.00 55.44 51 GLY A N 8
ATOM 10967 C CA . GLY A 1 51 ? -4.156 4.599 -10.138 1.00 23.25 51 GLY A CA 8
ATOM 10968 C C . GLY A 1 51 ? -2.867 3.954 -10.650 1.00 75.21 51 GLY A C 8
ATOM 10969 O O . GLY A 1 51 ? -2.904 3.142 -11.579 1.00 3.54 51 GLY A O 8
ATOM 10973 N N . GLN A 1 52 ? -1.725 4.314 -10.040 1.00 10.44 52 GLN A N 8
ATOM 10974 C CA . GLN A 1 52 ? -0.386 3.918 -10.512 1.00 62.22 52 GLN A CA 8
ATOM 10975 C C . GLN A 1 52 ? 0.075 2.634 -9.806 1.00 44.21 52 GLN A C 8
ATOM 10976 O O . GLN A 1 52 ? -0.267 2.408 -8.632 1.00 21.32 52 GLN A O 8
ATOM 10990 N N . THR A 1 53 ? 0.843 1.790 -10.523 1.00 32.43 53 THR A N 8
ATOM 10991 C CA . THR A 1 53 ? 1.374 0.539 -9.966 1.00 10.12 53 THR A CA 8
ATOM 10992 C C . THR A 1 53 ? 2.748 0.799 -9.302 1.00 15.13 53 THR A C 8
ATOM 10993 O O . THR A 1 53 ? 3.722 1.195 -9.953 1.00 54.43 53 THR A O 8
ATOM 11004 N N . VAL A 1 54 ? 2.783 0.634 -7.973 1.00 51.05 54 VAL A N 8
ATOM 11005 C CA . VAL A 1 54 ? 3.955 0.902 -7.128 1.00 10.23 54 VAL A CA 8
ATOM 11006 C C . VAL A 1 54 ? 4.658 -0.408 -6.751 1.00 23.53 54 VAL A C 8
ATOM 11007 O O . VAL A 1 54 ? 4.003 -1.373 -6.319 1.00 13.41 54 VAL A O 8
ATOM 11020 N N . THR A 1 55 ? 5.991 -0.426 -6.914 1.00 45.04 55 THR A N 8
ATOM 11021 C CA . THR A 1 55 ? 6.841 -1.514 -6.439 1.00 75.14 55 THR A CA 8
ATOM 11022 C C . THR A 1 55 ? 7.207 -1.260 -4.961 1.00 23.42 55 THR A C 8
ATOM 11023 O O . THR A 1 55 ? 7.956 -0.323 -4.653 1.00 61.50 55 THR A O 8
ATOM 11034 N N . VAL A 1 56 ? 6.639 -2.078 -4.062 1.00 14.25 56 VAL A N 8
ATOM 11035 C CA . VAL A 1 56 ? 6.914 -2.032 -2.612 1.00 44.12 56 VAL A CA 8
ATOM 11036 C C . VAL A 1 56 ? 7.941 -3.132 -2.267 1.00 3.11 56 VAL A C 8
ATOM 11037 O O . VAL A 1 56 ? 7.849 -4.252 -2.769 1.00 71.34 56 VAL A O 8
ATOM 11050 N N . THR A 1 57 ? 8.954 -2.801 -1.453 1.00 10.43 57 THR A N 8
ATOM 11051 C CA . THR A 1 57 ? 10.001 -3.762 -1.049 1.00 72.01 57 THR A CA 8
ATOM 11052 C C . THR A 1 57 ? 10.265 -3.648 0.455 1.00 73.40 57 THR A C 8
ATOM 11053 O O . THR A 1 57 ? 10.931 -2.714 0.899 1.00 13.00 57 THR A O 8
ATOM 11064 N N . ASN A 1 58 ? 9.750 -4.624 1.229 1.00 22.43 58 ASN A N 8
ATOM 11065 C CA . ASN A 1 58 ? 9.875 -4.625 2.698 1.00 53.44 58 ASN A CA 8
ATOM 11066 C C . ASN A 1 58 ? 11.350 -4.772 3.074 1.00 73.11 58 ASN A C 8
ATOM 11067 O O . ASN A 1 58 ? 11.938 -5.828 2.856 1.00 4.41 58 ASN A O 8
ATOM 11078 N N . VAL A 1 59 ? 11.926 -3.696 3.629 1.00 21.13 59 VAL A N 8
ATOM 11079 C CA . VAL A 1 59 ? 13.380 -3.582 3.873 1.00 71.10 59 VAL A CA 8
ATOM 11080 C C . VAL A 1 59 ? 13.856 -4.539 4.994 1.00 12.34 59 VAL A C 8
ATOM 11081 O O . VAL A 1 59 ? 15.053 -4.823 5.112 1.00 62.12 59 VAL A O 8
ATOM 11094 N N . VAL A 1 60 ? 12.889 -5.030 5.792 1.00 43.33 60 VAL A N 8
ATOM 11095 C CA . VAL A 1 60 ? 13.139 -5.918 6.939 1.00 55.21 60 VAL A CA 8
ATOM 11096 C C . VAL A 1 60 ? 13.665 -7.293 6.467 1.00 0.31 60 VAL A C 8
ATOM 11097 O O . VAL A 1 60 ? 14.783 -7.693 6.809 1.00 4.10 60 VAL A O 8
ATOM 11110 N N . THR A 1 61 ? 12.848 -7.989 5.657 1.00 54.33 61 THR A N 8
ATOM 11111 C CA . THR A 1 61 ? 13.177 -9.334 5.134 1.00 22.13 61 THR A CA 8
ATOM 11112 C C . THR A 1 61 ? 13.789 -9.258 3.713 1.00 62.44 61 THR A C 8
ATOM 11113 O O . THR A 1 61 ? 14.459 -10.195 3.276 1.00 75.02 61 THR A O 8
ATOM 11124 N N . GLY A 1 62 ? 13.547 -8.131 3.015 1.00 4.14 62 GLY A N 8
ATOM 11125 C CA . GLY A 1 62 ? 14.008 -7.934 1.632 1.00 23.12 62 GLY A CA 8
ATOM 11126 C C . GLY A 1 62 ? 13.066 -8.547 0.594 1.00 53.52 62 GLY A C 8
ATOM 11127 O O . GLY A 1 62 ? 13.521 -9.026 -0.445 1.00 64.31 62 GLY A O 8
ATOM 11131 N N . ALA A 1 63 ? 11.750 -8.553 0.886 1.00 54.12 63 ALA A N 8
ATOM 11132 C CA . ALA A 1 63 ? 10.721 -9.078 -0.045 1.00 50.11 63 ALA A CA 8
ATOM 11133 C C . ALA A 1 63 ? 10.219 -7.952 -0.965 1.00 55.54 63 ALA A C 8
ATOM 11134 O O . ALA A 1 63 ? 9.893 -6.863 -0.479 1.00 51.01 63 ALA A O 8
ATOM 11141 N N . LYS A 1 64 ? 10.149 -8.234 -2.282 1.00 32.43 64 LYS A N 8
ATOM 11142 C CA . LYS A 1 64 ? 9.791 -7.258 -3.334 1.00 71.42 64 LYS A CA 8
ATOM 11143 C C . LYS A 1 64 ? 8.521 -7.719 -4.078 1.00 31.33 64 LYS A C 8
ATOM 11144 O O . LYS A 1 64 ? 8.454 -8.855 -4.566 1.00 63.52 64 LYS A O 8
ATOM 11163 N N . ALA A 1 65 ? 7.528 -6.822 -4.152 1.00 53.43 65 ALA A N 8
ATOM 11164 C CA . ALA A 1 65 ? 6.258 -7.039 -4.865 1.00 71.44 65 ALA A CA 8
ATOM 11165 C C . ALA A 1 65 ? 5.765 -5.710 -5.468 1.00 44.14 65 ALA A C 8
ATOM 11166 O O . ALA A 1 65 ? 6.255 -4.640 -5.103 1.00 21.34 65 ALA A O 8
ATOM 11173 N N . THR A 1 66 ? 4.806 -5.791 -6.406 1.00 31.21 66 THR A N 8
ATOM 11174 C CA . THR A 1 66 ? 4.280 -4.618 -7.135 1.00 33.25 66 THR A CA 8
ATOM 11175 C C . THR A 1 66 ? 2.740 -4.693 -7.210 1.00 24.23 66 THR A C 8
ATOM 11176 O O . THR A 1 66 ? 2.185 -5.723 -7.611 1.00 63.35 66 THR A O 8
ATOM 11187 N N . GLY A 1 67 ? 2.069 -3.595 -6.811 1.00 15.45 67 GLY A N 8
ATOM 11188 C CA . GLY A 1 67 ? 0.602 -3.530 -6.806 1.00 45.11 67 GLY A CA 8
ATOM 11189 C C . GLY A 1 67 ? 0.086 -2.140 -7.152 1.00 24.43 67 GLY A C 8
ATOM 11190 O O . GLY A 1 67 ? 0.767 -1.147 -6.883 1.00 50.54 67 GLY A O 8
ATOM 11194 N N . THR A 1 68 ? -1.121 -2.068 -7.739 1.00 74.52 68 THR A N 8
ATOM 11195 C CA . THR A 1 68 ? -1.765 -0.794 -8.108 1.00 24.23 68 THR A CA 8
ATOM 11196 C C . THR A 1 68 ? -2.396 -0.143 -6.874 1.00 51.41 68 THR A C 8
ATOM 11197 O O . THR A 1 68 ? -2.932 -0.835 -6.014 1.00 45.24 68 THR A O 8
ATOM 11208 N N . VAL A 1 69 ? -2.297 1.184 -6.777 1.00 74.30 69 VAL A N 8
ATOM 11209 C CA . VAL A 1 69 ? -2.937 1.935 -5.692 1.00 31.13 69 VAL A CA 8
ATOM 11210 C C . VAL A 1 69 ? -4.427 2.089 -6.025 1.00 32.21 69 VAL A C 8
ATOM 11211 O O . VAL A 1 69 ? -4.783 2.737 -7.012 1.00 10.31 69 VAL A O 8
ATOM 11224 N N . ALA A 1 70 ? -5.281 1.454 -5.218 1.00 73.30 70 ALA A N 8
ATOM 11225 C CA . ALA A 1 70 ? -6.740 1.438 -5.429 1.00 14.34 70 ALA A CA 8
ATOM 11226 C C . ALA A 1 70 ? -7.456 2.249 -4.349 1.00 33.43 70 ALA A C 8
ATOM 11227 O O . ALA A 1 70 ? -8.622 2.604 -4.511 1.00 2.14 70 ALA A O 8
ATOM 11234 N N . ASP A 1 71 ? -6.754 2.515 -3.236 1.00 42.42 71 ASP A N 8
ATOM 11235 C CA . ASP A 1 71 ? -7.338 3.174 -2.057 1.00 50.42 71 ASP A CA 8
ATOM 11236 C C . ASP A 1 71 ? -6.489 4.354 -1.593 1.00 11.51 71 ASP A C 8
ATOM 11237 O O . ASP A 1 71 ? -5.361 4.587 -2.068 1.00 71.23 71 ASP A O 8
ATOM 11246 N N . GLU A 1 72 ? -7.040 5.070 -0.613 1.00 5.40 72 GLU A N 8
ATOM 11247 C CA . GLU A 1 72 ? -6.342 6.140 0.096 1.00 62.32 72 GLU A CA 8
ATOM 11248 C C . GLU A 1 72 ? -6.473 5.918 1.613 1.00 63.11 72 GLU A C 8
ATOM 11249 O O . GLU A 1 72 ? -7.151 4.979 2.065 1.00 13.31 72 GLU A O 8
ATOM 11261 N N . CYS A 1 73 ? -5.799 6.782 2.383 1.00 1.04 73 CYS A N 8
ATOM 11262 C CA . CYS A 1 73 ? -5.818 6.757 3.843 1.00 43.34 73 CYS A CA 8
ATOM 11263 C C . CYS A 1 73 ? -5.482 8.166 4.383 1.00 61.12 73 CYS A C 8
ATOM 11264 O O . CYS A 1 73 ? -4.308 8.559 4.402 1.00 51.44 73 CYS A O 8
ATOM 11271 N N . PRO A 1 74 ? -6.530 8.983 4.760 1.00 33.10 74 PRO A N 8
ATOM 11272 C CA . PRO A 1 74 ? -6.353 10.309 5.421 1.00 64.44 74 PRO A CA 8
ATOM 11273 C C . PRO A 1 74 ? -5.426 10.282 6.663 1.00 63.53 74 PRO A C 8
ATOM 11274 O O . PRO A 1 74 ? -4.710 11.254 6.928 1.00 30.41 74 PRO A O 8
ATOM 11285 N N . GLY A 1 75 ? -5.447 9.149 7.390 1.00 13.35 75 GLY A N 8
ATOM 11286 C CA . GLY A 1 75 ? -4.646 8.961 8.607 1.00 62.13 75 GLY A CA 8
ATOM 11287 C C . GLY A 1 75 ? -3.307 8.279 8.357 1.00 55.43 75 GLY A C 8
ATOM 11288 O O . GLY A 1 75 ? -2.684 7.794 9.299 1.00 55.11 75 GLY A O 8
ATOM 11292 N N . CYS A 1 76 ? -2.864 8.235 7.092 1.00 54.45 76 CYS A N 8
ATOM 11293 C CA . CYS A 1 76 ? -1.564 7.658 6.694 1.00 43.14 76 CYS A CA 8
ATOM 11294 C C . CYS A 1 76 ? -0.707 8.740 6.012 1.00 11.53 76 CYS A C 8
ATOM 11295 O O . CYS A 1 76 ? -1.122 9.316 4.992 1.00 61.41 76 CYS A O 8
ATOM 11302 N N . GLY A 1 77 ? 0.483 9.005 6.592 1.00 11.14 77 GLY A N 8
ATOM 11303 C CA . GLY A 1 77 ? 1.357 10.116 6.178 1.00 74.02 77 GLY A CA 8
ATOM 11304 C C . GLY A 1 77 ? 2.033 9.925 4.812 1.00 34.14 77 GLY A C 8
ATOM 11305 O O . GLY A 1 77 ? 2.018 8.826 4.284 1.00 0.20 77 GLY A O 8
ATOM 11309 N N . PRO A 1 78 ? 2.624 11.006 4.197 1.00 62.33 78 PRO A N 8
ATOM 11310 C CA . PRO A 1 78 ? 3.279 10.942 2.856 1.00 4.12 78 PRO A CA 8
ATOM 11311 C C . PRO A 1 78 ? 4.311 9.786 2.640 1.00 53.44 78 PRO A C 8
ATOM 11312 O O . PRO A 1 78 ? 4.506 9.382 1.495 1.00 13.10 78 PRO A O 8
ATOM 11323 N N . ASN A 1 79 ? 4.974 9.272 3.717 1.00 41.23 79 ASN A N 8
ATOM 11324 C CA . ASN A 1 79 ? 5.878 8.058 3.617 1.00 1.43 79 ASN A CA 8
ATOM 11325 C C . ASN A 1 79 ? 5.185 6.798 4.200 1.00 3.35 79 ASN A C 8
ATOM 11326 O O . ASN A 1 79 ? 5.621 5.657 3.974 1.00 24.12 79 ASN A O 8
ATOM 11337 N N . ASP A 1 80 ? 4.113 7.023 4.951 1.00 33.34 80 ASP A N 8
ATOM 11338 C CA . ASP A 1 80 ? 3.368 5.977 5.647 1.00 2.43 80 ASP A CA 8
ATOM 11339 C C . ASP A 1 80 ? 2.175 5.559 4.779 1.00 52.51 80 ASP A C 8
ATOM 11340 O O . ASP A 1 80 ? 1.227 6.322 4.596 1.00 34.32 80 ASP A O 8
ATOM 11349 N N . ILE A 1 81 ? 2.246 4.351 4.228 1.00 44.11 81 ILE A N 8
ATOM 11350 C CA . ILE A 1 81 ? 1.216 3.805 3.334 1.00 34.22 81 ILE A CA 8
ATOM 11351 C C . ILE A 1 81 ? 0.522 2.621 4.005 1.00 24.34 81 ILE A C 8
ATOM 11352 O O . ILE A 1 81 ? 0.940 2.119 5.066 1.00 15.40 81 ILE A O 8
ATOM 11368 N N . ASP A 1 82 ? -0.553 2.203 3.370 1.00 2.43 82 ASP A N 8
ATOM 11369 C CA . ASP A 1 82 ? -1.396 1.100 3.803 1.00 64.04 82 ASP A CA 8
ATOM 11370 C C . ASP A 1 82 ? -1.562 0.171 2.583 1.00 24.52 82 ASP A C 8
ATOM 11371 O O . ASP A 1 82 ? -1.417 0.628 1.460 1.00 71.32 82 ASP A O 8
ATOM 11380 N N . MET A 1 83 ? -1.781 -1.135 2.792 1.00 13.04 83 MET A N 8
ATOM 11381 C CA . MET A 1 83 ? -1.753 -2.159 1.704 1.00 54.23 83 MET A CA 8
ATOM 11382 C C . MET A 1 83 ? -2.755 -3.284 2.010 1.00 44.23 83 MET A C 8
ATOM 11383 O O . MET A 1 83 ? -3.222 -3.414 3.142 1.00 43.11 83 MET A O 8
ATOM 11397 N N . THR A 1 84 ? -3.137 -4.060 0.983 1.00 52.55 84 THR A N 8
ATOM 11398 C CA . THR A 1 84 ? -3.992 -5.253 1.161 1.00 10.23 84 THR A CA 8
ATOM 11399 C C . THR A 1 84 ? -3.313 -6.336 2.040 1.00 71.32 84 THR A C 8
ATOM 11400 O O . THR A 1 84 ? -2.072 -6.379 2.114 1.00 0.40 84 THR A O 8
ATOM 11411 N N . PRO A 1 85 ? -4.113 -7.255 2.692 1.00 11.20 85 PRO A N 8
ATOM 11412 C CA . PRO A 1 85 ? -3.542 -8.367 3.469 1.00 1.11 85 PRO A CA 8
ATOM 11413 C C . PRO A 1 85 ? -2.754 -9.319 2.554 1.00 2.13 85 PRO A C 8
ATOM 11414 O O . PRO A 1 85 ? -1.640 -9.720 2.884 1.00 10.15 85 PRO A O 8
ATOM 11425 N N . GLY A 1 86 ? -3.346 -9.584 1.365 1.00 51.15 86 GLY A N 8
ATOM 11426 C CA . GLY A 1 86 ? -2.751 -10.435 0.336 1.00 41.52 86 GLY A CA 8
ATOM 11427 C C . GLY A 1 86 ? -1.362 -9.981 -0.089 1.00 11.42 86 GLY A C 8
ATOM 11428 O O . GLY A 1 86 ? -0.485 -10.807 -0.329 1.00 74.35 86 GLY A O 8
ATOM 11432 N N . LEU A 1 87 ? -1.166 -8.653 -0.147 1.00 4.01 87 LEU A N 8
ATOM 11433 C CA . LEU A 1 87 ? 0.128 -8.039 -0.486 1.00 21.14 87 LEU A CA 8
ATOM 11434 C C . LEU A 1 87 ? 1.084 -8.122 0.722 1.00 65.34 87 LEU A C 8
ATOM 11435 O O . LEU A 1 87 ? 2.187 -8.668 0.620 1.00 12.24 87 LEU A O 8
ATOM 11451 N N . PHE A 1 88 ? 0.610 -7.632 1.878 1.00 23.21 88 PHE A N 8
ATOM 11452 C CA . PHE A 1 88 ? 1.447 -7.418 3.079 1.00 60.54 88 PHE A CA 8
ATOM 11453 C C . PHE A 1 88 ? 2.009 -8.734 3.673 1.00 43.43 88 PHE A C 8
ATOM 11454 O O . PHE A 1 88 ? 3.102 -8.735 4.255 1.00 31.10 88 PHE A O 8
ATOM 11471 N N . GLN A 1 89 ? 1.258 -9.842 3.532 1.00 73.14 89 GLN A N 8
ATOM 11472 C CA . GLN A 1 89 ? 1.722 -11.184 3.965 1.00 52.41 89 GLN A CA 8
ATOM 11473 C C . GLN A 1 89 ? 2.870 -11.695 3.062 1.00 12.43 89 GLN A C 8
ATOM 11474 O O . GLN A 1 89 ? 3.741 -12.437 3.520 1.00 24.33 89 GLN A O 8
ATOM 11488 N N . GLN A 1 90 ? 2.851 -11.300 1.774 1.00 44.55 90 GLN A N 8
ATOM 11489 C CA . GLN A 1 90 ? 3.931 -11.627 0.819 1.00 35.43 90 GLN A CA 8
ATOM 11490 C C . GLN A 1 90 ? 5.160 -10.740 1.091 1.00 4.24 90 GLN A C 8
ATOM 11491 O O . GLN A 1 90 ? 6.303 -11.191 0.940 1.00 44.43 90 GLN A O 8
ATOM 11505 N N . LEU A 1 91 ? 4.901 -9.477 1.495 1.00 44.53 91 LEU A N 8
ATOM 11506 C CA . LEU A 1 91 ? 5.966 -8.539 1.934 1.00 5.22 91 LEU A CA 8
ATOM 11507 C C . LEU A 1 91 ? 6.604 -8.982 3.273 1.00 4.33 91 LEU A C 8
ATOM 11508 O O . LEU A 1 91 ? 7.790 -8.743 3.492 1.00 12.32 91 LEU A O 8
ATOM 11524 N N . GLY A 1 92 ? 5.814 -9.632 4.147 1.00 5.32 92 GLY A N 8
ATOM 11525 C CA . GLY A 1 92 ? 6.299 -10.058 5.463 1.00 54.34 92 GLY A CA 8
ATOM 11526 C C . GLY A 1 92 ? 5.306 -10.961 6.189 1.00 52.15 92 GLY A C 8
ATOM 11527 O O . GLY A 1 92 ? 5.197 -12.150 5.871 1.00 71.40 92 GLY A O 8
ATOM 11531 N N . SER A 1 93 ? 4.597 -10.390 7.175 1.00 54.20 93 SER A N 8
ATOM 11532 C CA . SER A 1 93 ? 3.572 -11.086 7.967 1.00 10.40 93 SER A CA 8
ATOM 11533 C C . SER A 1 93 ? 2.501 -10.080 8.389 1.00 51.51 93 SER A C 8
ATOM 11534 O O . SER A 1 93 ? 2.828 -8.935 8.702 1.00 71.14 93 SER A O 8
ATOM 11542 N N . LEU A 1 94 ? 1.232 -10.526 8.429 1.00 64.32 94 LEU A N 8
ATOM 11543 C CA . LEU A 1 94 ? 0.097 -9.680 8.866 1.00 3.11 94 LEU A CA 8
ATOM 11544 C C . LEU A 1 94 ? 0.178 -9.390 10.374 1.00 25.44 94 LEU A C 8
ATOM 11545 O O . LEU A 1 94 ? -0.314 -8.361 10.838 1.00 72.20 94 LEU A O 8
ATOM 11561 N N . ASP A 1 95 ? 0.840 -10.301 11.115 1.00 22.52 95 ASP A N 8
ATOM 11562 C CA . ASP A 1 95 ? 0.983 -10.215 12.583 1.00 21.05 95 ASP A CA 8
ATOM 11563 C C . ASP A 1 95 ? 1.839 -8.996 12.997 1.00 44.41 95 ASP A C 8
ATOM 11564 O O . ASP A 1 95 ? 1.705 -8.489 14.114 1.00 21.35 95 ASP A O 8
ATOM 11573 N N . GLU A 1 96 ? 2.688 -8.522 12.065 1.00 2.33 96 GLU A N 8
ATOM 11574 C CA . GLU A 1 96 ? 3.533 -7.334 12.271 1.00 51.31 96 GLU A CA 8
ATOM 11575 C C . GLU A 1 96 ? 2.665 -6.062 12.365 1.00 71.25 96 GLU A C 8
ATOM 11576 O O . GLU A 1 96 ? 2.953 -5.156 13.162 1.00 31.34 96 GLU A O 8
ATOM 11588 N N . GLY A 1 97 ? 1.594 -6.026 11.544 1.00 4.32 97 GLY A N 8
ATOM 11589 C CA . GLY A 1 97 ? 0.698 -4.869 11.449 1.00 73.42 97 GLY A CA 8
ATOM 11590 C C . GLY A 1 97 ? 1.260 -3.801 10.524 1.00 72.02 97 GLY A C 8
ATOM 11591 O O . GLY A 1 97 ? 0.659 -3.474 9.494 1.00 21.45 97 GLY A O 8
ATOM 11595 N N . VAL A 1 98 ? 2.435 -3.273 10.908 1.00 34.32 98 VAL A N 8
ATOM 11596 C CA . VAL A 1 98 ? 3.222 -2.312 10.115 1.00 11.55 98 VAL A CA 8
ATOM 11597 C C . VAL A 1 98 ? 4.650 -2.862 9.889 1.00 2.11 98 VAL A C 8
ATOM 11598 O O . VAL A 1 98 ? 5.236 -3.470 10.779 1.00 2.54 98 VAL A O 8
ATOM 11611 N N . LEU A 1 99 ? 5.174 -2.672 8.668 1.00 13.10 99 LEU A N 8
ATOM 11612 C CA . LEU A 1 99 ? 6.574 -2.973 8.290 1.00 21.40 99 LEU A CA 8
ATOM 11613 C C . LEU A 1 99 ? 7.123 -1.787 7.486 1.00 22.33 99 LEU A C 8
ATOM 11614 O O . LEU A 1 99 ? 6.363 -1.130 6.765 1.00 21.12 99 LEU A O 8
ATOM 11630 N N . THR A 1 100 ? 8.427 -1.497 7.632 1.00 73.13 100 THR A N 8
ATOM 11631 C CA . THR A 1 100 ? 9.097 -0.464 6.831 1.00 35.05 100 THR A CA 8
ATOM 11632 C C . THR A 1 100 ? 9.340 -1.007 5.406 1.00 70.43 100 THR A C 8
ATOM 11633 O O . THR A 1 100 ? 10.128 -1.945 5.202 1.00 21.32 100 THR A O 8
ATOM 11644 N N . VAL A 1 101 ? 8.631 -0.421 4.432 1.00 42.31 101 VAL A N 8
ATOM 11645 C CA . VAL A 1 101 ? 8.682 -0.840 3.024 1.00 32.20 101 VAL A CA 8
ATOM 11646 C C . VAL A 1 101 ? 9.265 0.307 2.174 1.00 43.44 101 VAL A C 8
ATOM 11647 O O . VAL A 1 101 ? 9.060 1.483 2.470 1.00 43.25 101 VAL A O 8
ATOM 11660 N N . SER A 1 102 ? 10.007 -0.059 1.132 1.00 5.42 102 SER A N 8
ATOM 11661 C CA . SER A 1 102 ? 10.608 0.877 0.186 1.00 73.34 102 SER A CA 8
ATOM 11662 C C . SER A 1 102 ? 9.749 0.869 -1.072 1.00 32.32 102 SER A C 8
ATOM 11663 O O . SER A 1 102 ? 9.727 -0.120 -1.812 1.00 50.10 102 SER A O 8
ATOM 11671 N N . TRP A 1 103 ? 9.032 1.968 -1.291 1.00 12.40 103 TRP A N 8
ATOM 11672 C CA . TRP A 1 103 ? 8.043 2.094 -2.360 1.00 65.33 103 TRP A CA 8
ATOM 11673 C C . TRP A 1 103 ? 8.409 3.283 -3.253 1.00 4.54 103 TRP A C 8
ATOM 11674 O O . TRP A 1 103 ? 9.134 4.190 -2.825 1.00 51.42 103 TRP A O 8
ATOM 11695 N N . THR A 1 104 ? 7.917 3.282 -4.502 1.00 62.12 104 THR A N 8
ATOM 11696 C CA . THR A 1 104 ? 8.297 4.292 -5.497 1.00 64.31 104 THR A CA 8
ATOM 11697 C C . THR A 1 104 ? 7.060 4.932 -6.182 1.00 51.54 104 THR A C 8
ATOM 11698 O O . THR A 1 104 ? 6.310 4.282 -6.928 1.00 63.22 104 THR A O 8
ATOM 11709 N N . LEU A 1 105 ? 6.848 6.213 -5.846 1.00 73.04 105 LEU A N 8
ATOM 11710 C CA . LEU A 1 105 ? 5.833 7.106 -6.446 1.00 22.32 105 LEU A CA 8
ATOM 11711 C C . LEU A 1 105 ? 6.055 8.503 -5.823 1.00 23.21 105 LEU A C 8
ATOM 11712 O O . LEU A 1 105 ? 6.080 8.593 -4.573 1.00 21.22 105 LEU A O 8
ATOM 11729 N N . GLY A 1 1 ? 6.977 25.099 -21.654 1.00 25.32 1 GLY A N 9
ATOM 11730 C CA . GLY A 1 1 ? 7.505 26.163 -20.774 1.00 1.11 1 GLY A CA 9
ATOM 11731 C C . GLY A 1 1 ? 8.499 25.633 -19.760 1.00 62.14 1 GLY A C 9
ATOM 11732 O O . GLY A 1 1 ? 8.784 24.427 -19.729 1.00 34.25 1 GLY A O 9
ATOM 11738 N N . HIS A 1 2 ? 9.045 26.545 -18.929 1.00 70.12 2 HIS A N 9
ATOM 11739 C CA . HIS A 1 2 ? 10.010 26.199 -17.874 1.00 5.32 2 HIS A CA 9
ATOM 11740 C C . HIS A 1 2 ? 9.285 25.491 -16.718 1.00 74.12 2 HIS A C 9
ATOM 11741 O O . HIS A 1 2 ? 8.833 26.128 -15.764 1.00 13.04 2 HIS A O 9
ATOM 11756 N N . ALA A 1 3 ? 9.145 24.164 -16.849 1.00 21.03 3 ALA A N 9
ATOM 11757 C CA . ALA A 1 3 ? 8.413 23.319 -15.892 1.00 34.23 3 ALA A CA 9
ATOM 11758 C C . ALA A 1 3 ? 9.222 22.046 -15.572 1.00 40.42 3 ALA A C 9
ATOM 11759 O O . ALA A 1 3 ? 9.976 21.566 -16.432 1.00 43.44 3 ALA A O 9
ATOM 11766 N N . PRO A 1 4 ? 9.119 21.502 -14.321 1.00 34.02 4 PRO A N 9
ATOM 11767 C CA . PRO A 1 4 ? 9.601 20.140 -14.011 1.00 33.24 4 PRO A CA 9
ATOM 11768 C C . PRO A 1 4 ? 8.830 19.062 -14.811 1.00 65.24 4 PRO A C 9
ATOM 11769 O O . PRO A 1 4 ? 7.812 18.521 -14.351 1.00 54.43 4 PRO A O 9
ATOM 11780 N N . ALA A 1 5 ? 9.307 18.807 -16.042 1.00 4.34 5 ALA A N 9
ATOM 11781 C CA . ALA A 1 5 ? 8.723 17.816 -16.958 1.00 53.11 5 ALA A CA 9
ATOM 11782 C C . ALA A 1 5 ? 9.262 16.415 -16.618 1.00 44.40 5 ALA A C 9
ATOM 11783 O O . ALA A 1 5 ? 10.116 15.855 -17.326 1.00 33.10 5 ALA A O 9
ATOM 11790 N N . GLU A 1 6 ? 8.776 15.886 -15.494 1.00 14.23 6 GLU A N 9
ATOM 11791 C CA . GLU A 1 6 ? 9.272 14.647 -14.886 1.00 64.01 6 GLU A CA 9
ATOM 11792 C C . GLU A 1 6 ? 8.175 14.039 -13.998 1.00 43.31 6 GLU A C 9
ATOM 11793 O O . GLU A 1 6 ? 7.458 14.772 -13.309 1.00 41.54 6 GLU A O 9
ATOM 11805 N N . LYS A 1 7 ? 8.042 12.701 -14.019 1.00 71.45 7 LYS A N 9
ATOM 11806 C CA . LYS A 1 7 ? 7.146 11.990 -13.090 1.00 13.34 7 LYS A CA 9
ATOM 11807 C C . LYS A 1 7 ? 7.743 12.045 -11.671 1.00 73.42 7 LYS A C 9
ATOM 11808 O O . LYS A 1 7 ? 7.001 12.129 -10.698 1.00 53.30 7 LYS A O 9
ATOM 11827 N N . ARG A 1 8 ? 9.099 12.051 -11.611 1.00 21.40 8 ARG A N 9
ATOM 11828 C CA . ARG A 1 8 ? 9.884 12.060 -10.365 1.00 4.22 8 ARG A CA 9
ATOM 11829 C C . ARG A 1 8 ? 9.490 10.856 -9.475 1.00 13.25 8 ARG A C 9
ATOM 11830 O O . ARG A 1 8 ? 8.830 11.007 -8.434 1.00 40.11 8 ARG A O 9
ATOM 11851 N N . SER A 1 9 ? 9.833 9.651 -9.960 1.00 74.23 9 SER A N 9
ATOM 11852 C CA . SER A 1 9 ? 9.571 8.394 -9.249 1.00 63.53 9 SER A CA 9
ATOM 11853 C C . SER A 1 9 ? 10.485 8.294 -8.017 1.00 72.34 9 SER A C 9
ATOM 11854 O O . SER A 1 9 ? 11.710 8.153 -8.154 1.00 3.11 9 SER A O 9
ATOM 11862 N N . THR A 1 10 ? 9.903 8.394 -6.813 1.00 52.51 10 THR A N 9
ATOM 11863 C CA . THR A 1 10 ? 10.680 8.531 -5.578 1.00 34.43 10 THR A CA 9
ATOM 11864 C C . THR A 1 10 ? 10.941 7.157 -4.937 1.00 22.43 10 THR A C 9
ATOM 11865 O O . THR A 1 10 ? 10.069 6.569 -4.291 1.00 41.44 10 THR A O 9
ATOM 11876 N N . THR A 1 11 ? 12.157 6.628 -5.174 1.00 65.20 11 THR A N 9
ATOM 11877 C CA . THR A 1 11 ? 12.660 5.454 -4.458 1.00 61.43 11 THR A CA 9
ATOM 11878 C C . THR A 1 11 ? 12.962 5.884 -3.011 1.00 51.12 11 THR A C 9
ATOM 11879 O O . THR A 1 11 ? 13.919 6.633 -2.772 1.00 64.04 11 THR A O 9
ATOM 11890 N N . ARG A 1 12 ? 12.100 5.482 -2.070 1.00 72.21 12 ARG A N 9
ATOM 11891 C CA . ARG A 1 12 ? 12.212 5.899 -0.670 1.00 70.14 12 ARG A CA 9
ATOM 11892 C C . ARG A 1 12 ? 11.515 4.872 0.227 1.00 51.54 12 ARG A C 9
ATOM 11893 O O . ARG A 1 12 ? 10.587 4.186 -0.209 1.00 52.13 12 ARG A O 9
ATOM 11914 N N . GLU A 1 13 ? 11.963 4.786 1.481 1.00 21.00 13 GLU A N 9
ATOM 11915 C CA . GLU A 1 13 ? 11.343 3.915 2.491 1.00 35.41 13 GLU A CA 9
ATOM 11916 C C . GLU A 1 13 ? 10.199 4.651 3.215 1.00 12.34 13 GLU A C 9
ATOM 11917 O O . GLU A 1 13 ? 10.139 5.889 3.226 1.00 44.03 13 GLU A O 9
ATOM 11929 N N . GLY A 1 14 ? 9.298 3.866 3.800 1.00 12.45 14 GLY A N 9
ATOM 11930 C CA . GLY A 1 14 ? 8.144 4.377 4.532 1.00 3.15 14 GLY A CA 9
ATOM 11931 C C . GLY A 1 14 ? 7.490 3.286 5.352 1.00 41.21 14 GLY A C 9
ATOM 11932 O O . GLY A 1 14 ? 7.860 2.106 5.234 1.00 74.03 14 GLY A O 9
ATOM 11936 N N . ARG A 1 15 ? 6.516 3.672 6.183 1.00 22.41 15 ARG A N 9
ATOM 11937 C CA . ARG A 1 15 ? 5.834 2.734 7.097 1.00 64.40 15 ARG A CA 9
ATOM 11938 C C . ARG A 1 15 ? 4.579 2.175 6.398 1.00 42.52 15 ARG A C 9
ATOM 11939 O O . ARG A 1 15 ? 3.631 2.919 6.155 1.00 12.54 15 ARG A O 9
ATOM 11960 N N . GLY A 1 16 ? 4.600 0.873 6.064 1.00 13.34 16 GLY A N 9
ATOM 11961 C CA . GLY A 1 16 ? 3.507 0.218 5.327 1.00 14.23 16 GLY A CA 9
ATOM 11962 C C . GLY A 1 16 ? 2.627 -0.631 6.235 1.00 63.13 16 GLY A C 9
ATOM 11963 O O . GLY A 1 16 ? 3.120 -1.552 6.860 1.00 12.53 16 GLY A O 9
ATOM 11967 N N . THR A 1 17 ? 1.336 -0.295 6.329 1.00 2.25 17 THR A N 9
ATOM 11968 C CA . THR A 1 17 ? 0.322 -1.050 7.109 1.00 44.02 17 THR A CA 9
ATOM 11969 C C . THR A 1 17 ? -0.570 -1.892 6.177 1.00 34.44 17 THR A C 9
ATOM 11970 O O . THR A 1 17 ? -0.510 -1.713 4.963 1.00 3.44 17 THR A O 9
ATOM 11981 N N . TRP A 1 18 ? -1.337 -2.864 6.727 1.00 63.33 18 TRP A N 9
ATOM 11982 C CA . TRP A 1 18 ? -2.337 -3.627 5.927 1.00 2.32 18 TRP A CA 9
ATOM 11983 C C . TRP A 1 18 ? -3.793 -3.304 6.361 1.00 45.43 18 TRP A C 9
ATOM 11984 O O . TRP A 1 18 ? -4.085 -3.193 7.554 1.00 22.43 18 TRP A O 9
ATOM 12005 N N . TYR A 1 19 ? -4.701 -3.154 5.375 1.00 4.32 19 TYR A N 9
ATOM 12006 C CA . TYR A 1 19 ? -6.160 -2.975 5.612 1.00 20.41 19 TYR A CA 9
ATOM 12007 C C . TYR A 1 19 ? -6.928 -4.181 5.066 1.00 14.24 19 TYR A C 9
ATOM 12008 O O . TYR A 1 19 ? -6.396 -4.940 4.262 1.00 12.42 19 TYR A O 9
ATOM 12026 N N . ASP A 1 20 ? -8.197 -4.315 5.482 1.00 72.32 20 ASP A N 9
ATOM 12027 C CA . ASP A 1 20 ? -9.115 -5.337 4.951 1.00 4.33 20 ASP A CA 9
ATOM 12028 C C . ASP A 1 20 ? -9.784 -4.794 3.683 1.00 61.13 20 ASP A C 9
ATOM 12029 O O . ASP A 1 20 ? -10.505 -3.787 3.725 1.00 25.24 20 ASP A O 9
ATOM 12038 N N . THR A 1 21 ? -9.523 -5.472 2.569 1.00 74.14 21 THR A N 9
ATOM 12039 C CA . THR A 1 21 ? -9.892 -5.026 1.220 1.00 64.30 21 THR A CA 9
ATOM 12040 C C . THR A 1 21 ? -11.379 -5.295 0.914 1.00 64.13 21 THR A C 9
ATOM 12041 O O . THR A 1 21 ? -11.960 -6.256 1.429 1.00 64.11 21 THR A O 9
ATOM 12052 N N . GLY A 1 22 ? -11.964 -4.429 0.074 1.00 32.32 22 GLY A N 9
ATOM 12053 C CA . GLY A 1 22 ? -13.353 -4.526 -0.350 1.00 71.03 22 GLY A CA 9
ATOM 12054 C C . GLY A 1 22 ? -13.620 -3.589 -1.526 1.00 3.21 22 GLY A C 9
ATOM 12055 O O . GLY A 1 22 ? -13.114 -3.817 -2.624 1.00 4.15 22 GLY A O 9
ATOM 12059 N N . LEU A 1 23 ? -14.396 -2.522 -1.296 1.00 24.35 23 LEU A N 9
ATOM 12060 C CA . LEU A 1 23 ? -14.663 -1.499 -2.321 1.00 20.32 23 LEU A CA 9
ATOM 12061 C C . LEU A 1 23 ? -13.618 -0.373 -2.177 1.00 52.23 23 LEU A C 9
ATOM 12062 O O . LEU A 1 23 ? -13.584 0.311 -1.144 1.00 32.25 23 LEU A O 9
ATOM 12078 N N . GLY A 1 24 ? -12.769 -0.216 -3.206 1.00 43.12 24 GLY A N 9
ATOM 12079 C CA . GLY A 1 24 ? -11.676 0.765 -3.205 1.00 1.24 24 GLY A CA 9
ATOM 12080 C C . GLY A 1 24 ? -12.138 2.208 -3.013 1.00 75.12 24 GLY A C 9
ATOM 12081 O O . GLY A 1 24 ? -13.275 2.541 -3.366 1.00 65.10 24 GLY A O 9
ATOM 12085 N N . ALA A 1 25 ? -11.259 3.064 -2.449 1.00 64.23 25 ALA A N 9
ATOM 12086 C CA . ALA A 1 25 ? -11.520 4.520 -2.323 1.00 2.34 25 ALA A CA 9
ATOM 12087 C C . ALA A 1 25 ? -11.465 5.207 -3.699 1.00 11.14 25 ALA A C 9
ATOM 12088 O O . ALA A 1 25 ? -11.934 6.336 -3.873 1.00 54.34 25 ALA A O 9
ATOM 12095 N N . CYS A 1 26 ? -10.874 4.498 -4.668 1.00 35.51 26 CYS A N 9
ATOM 12096 C CA . CYS A 1 26 ? -10.948 4.823 -6.092 1.00 40.02 26 CYS A CA 9
ATOM 12097 C C . CYS A 1 26 ? -11.941 3.829 -6.742 1.00 63.55 26 CYS A C 9
ATOM 12098 O O . CYS A 1 26 ? -12.491 2.964 -6.049 1.00 1.13 26 CYS A O 9
ATOM 12105 N N . GLY A 1 27 ? -12.201 3.972 -8.047 1.00 31.34 27 GLY A N 9
ATOM 12106 C CA . GLY A 1 27 ? -13.162 3.107 -8.753 1.00 1.31 27 GLY A CA 9
ATOM 12107 C C . GLY A 1 27 ? -12.654 1.681 -8.984 1.00 4.02 27 GLY A C 9
ATOM 12108 O O . GLY A 1 27 ? -12.310 1.316 -10.111 1.00 63.15 27 GLY A O 9
ATOM 12112 N N . TRP A 1 28 ? -12.607 0.882 -7.908 1.00 62.32 28 TRP A N 9
ATOM 12113 C CA . TRP A 1 28 ? -12.189 -0.537 -7.923 1.00 2.34 28 TRP A CA 9
ATOM 12114 C C . TRP A 1 28 ? -12.987 -1.324 -6.874 1.00 50.02 28 TRP A C 9
ATOM 12115 O O . TRP A 1 28 ? -13.528 -0.738 -5.935 1.00 74.34 28 TRP A O 9
ATOM 12136 N N . ASN A 1 29 ? -13.041 -2.651 -7.053 1.00 25.23 29 ASN A N 9
ATOM 12137 C CA . ASN A 1 29 ? -13.641 -3.587 -6.083 1.00 50.30 29 ASN A CA 9
ATOM 12138 C C . ASN A 1 29 ? -12.830 -4.892 -6.093 1.00 3.13 29 ASN A C 9
ATOM 12139 O O . ASN A 1 29 ? -12.827 -5.621 -7.097 1.00 24.32 29 ASN A O 9
ATOM 12150 N N . ASN A 1 30 ? -12.133 -5.178 -4.986 1.00 21.15 30 ASN A N 9
ATOM 12151 C CA . ASN A 1 30 ? -11.231 -6.341 -4.853 1.00 72.54 30 ASN A CA 9
ATOM 12152 C C . ASN A 1 30 ? -11.395 -7.016 -3.479 1.00 45.42 30 ASN A C 9
ATOM 12153 O O . ASN A 1 30 ? -11.991 -6.449 -2.562 1.00 61.24 30 ASN A O 9
ATOM 12164 N N . VAL A 1 31 ? -10.859 -8.244 -3.351 1.00 63.03 31 VAL A N 9
ATOM 12165 C CA . VAL A 1 31 ? -10.867 -9.019 -2.086 1.00 3.21 31 VAL A CA 9
ATOM 12166 C C . VAL A 1 31 ? -9.472 -8.989 -1.429 1.00 32.44 31 VAL A C 9
ATOM 12167 O O . VAL A 1 31 ? -8.523 -8.425 -1.989 1.00 1.10 31 VAL A O 9
ATOM 12180 N N . ASN A 1 32 ? -9.361 -9.613 -0.235 1.00 60.31 32 ASN A N 9
ATOM 12181 C CA . ASN A 1 32 ? -8.105 -9.652 0.556 1.00 1.14 32 ASN A CA 9
ATOM 12182 C C . ASN A 1 32 ? -6.972 -10.389 -0.178 1.00 23.53 32 ASN A C 9
ATOM 12183 O O . ASN A 1 32 ? -5.795 -10.093 0.052 1.00 5.35 32 ASN A O 9
ATOM 12194 N N . SER A 1 33 ? -7.346 -11.353 -1.042 1.00 71.45 33 SER A N 9
ATOM 12195 C CA . SER A 1 33 ? -6.390 -12.147 -1.836 1.00 75.41 33 SER A CA 9
ATOM 12196 C C . SER A 1 33 ? -5.749 -11.300 -2.956 1.00 33.12 33 SER A C 9
ATOM 12197 O O . SER A 1 33 ? -4.672 -11.650 -3.471 1.00 44.34 33 SER A O 9
ATOM 12205 N N . ASP A 1 34 ? -6.424 -10.194 -3.337 1.00 22.55 34 ASP A N 9
ATOM 12206 C CA . ASP A 1 34 ? -5.889 -9.242 -4.321 1.00 12.22 34 ASP A CA 9
ATOM 12207 C C . ASP A 1 34 ? -4.787 -8.387 -3.701 1.00 14.54 34 ASP A C 9
ATOM 12208 O O . ASP A 1 34 ? -4.699 -8.250 -2.476 1.00 50.23 34 ASP A O 9
ATOM 12217 N N . THR A 1 35 ? -3.945 -7.819 -4.581 1.00 43.31 35 THR A N 9
ATOM 12218 C CA . THR A 1 35 ? -2.746 -7.074 -4.194 1.00 24.44 35 THR A CA 9
ATOM 12219 C C . THR A 1 35 ? -2.827 -5.622 -4.705 1.00 31.24 35 THR A C 9
ATOM 12220 O O . THR A 1 35 ? -2.170 -5.248 -5.686 1.00 71.20 35 THR A O 9
ATOM 12231 N N . VAL A 1 36 ? -3.713 -4.826 -4.080 1.00 2.24 36 VAL A N 9
ATOM 12232 C CA . VAL A 1 36 ? -3.817 -3.372 -4.336 1.00 31.43 36 VAL A CA 9
ATOM 12233 C C . VAL A 1 36 ? -3.333 -2.584 -3.092 1.00 45.31 36 VAL A C 9
ATOM 12234 O O . VAL A 1 36 ? -2.947 -3.171 -2.060 1.00 54.33 36 VAL A O 9
ATOM 12247 N N . ILE A 1 37 ? -3.285 -1.247 -3.215 1.00 64.34 37 ILE A N 9
ATOM 12248 C CA . ILE A 1 37 ? -2.640 -0.361 -2.220 1.00 10.44 37 ILE A CA 9
ATOM 12249 C C . ILE A 1 37 ? -3.574 0.811 -1.857 1.00 15.11 37 ILE A C 9
ATOM 12250 O O . ILE A 1 37 ? -4.385 1.263 -2.683 1.00 42.32 37 ILE A O 9
ATOM 12266 N N . ALA A 1 38 ? -3.450 1.264 -0.597 1.00 35.30 38 ALA A N 9
ATOM 12267 C CA . ALA A 1 38 ? -4.056 2.493 -0.078 1.00 32.41 38 ALA A CA 9
ATOM 12268 C C . ALA A 1 38 ? -2.968 3.554 0.172 1.00 53.13 38 ALA A C 9
ATOM 12269 O O . ALA A 1 38 ? -2.143 3.411 1.081 1.00 52.55 38 ALA A O 9
ATOM 12276 N N . LEU A 1 39 ? -2.962 4.606 -0.647 1.00 23.32 39 LEU A N 9
ATOM 12277 C CA . LEU A 1 39 ? -1.955 5.706 -0.544 1.00 10.45 39 LEU A CA 9
ATOM 12278 C C . LEU A 1 39 ? -2.612 6.925 0.124 1.00 42.14 39 LEU A C 9
ATOM 12279 O O . LEU A 1 39 ? -3.821 6.936 0.288 1.00 12.43 39 LEU A O 9
ATOM 12295 N N . SER A 1 40 ? -1.809 7.922 0.541 1.00 51.24 40 SER A N 9
ATOM 12296 C CA . SER A 1 40 ? -2.321 9.200 1.094 1.00 2.42 40 SER A CA 9
ATOM 12297 C C . SER A 1 40 ? -3.391 9.818 0.141 1.00 53.21 40 SER A C 9
ATOM 12298 O O . SER A 1 40 ? -3.210 9.753 -1.087 1.00 4.42 40 SER A O 9
ATOM 12306 N N . PRO A 1 41 ? -4.517 10.405 0.690 1.00 54.44 41 PRO A N 9
ATOM 12307 C CA . PRO A 1 41 ? -5.744 10.739 -0.101 1.00 72.54 41 PRO A CA 9
ATOM 12308 C C . PRO A 1 41 ? -5.455 11.562 -1.371 1.00 75.24 41 PRO A C 9
ATOM 12309 O O . PRO A 1 41 ? -4.553 12.390 -1.383 1.00 60.43 41 PRO A O 9
ATOM 12320 N N . SER A 1 42 ? -6.257 11.322 -2.419 1.00 23.34 42 SER A N 9
ATOM 12321 C CA . SER A 1 42 ? -6.082 11.916 -3.762 1.00 34.22 42 SER A CA 9
ATOM 12322 C C . SER A 1 42 ? -6.186 13.461 -3.763 1.00 70.34 42 SER A C 9
ATOM 12323 O O . SER A 1 42 ? -5.703 14.111 -4.687 1.00 42.05 42 SER A O 9
ATOM 12331 N N . VAL A 1 43 ? -6.810 14.036 -2.727 1.00 25.14 43 VAL A N 9
ATOM 12332 C CA . VAL A 1 43 ? -6.812 15.496 -2.514 1.00 71.42 43 VAL A CA 9
ATOM 12333 C C . VAL A 1 43 ? -5.401 15.980 -2.100 1.00 40.32 43 VAL A C 9
ATOM 12334 O O . VAL A 1 43 ? -4.945 17.028 -2.549 1.00 45.13 43 VAL A O 9
ATOM 12347 N N . TYR A 1 44 ? -4.715 15.167 -1.284 1.00 43.04 44 TYR A N 9
ATOM 12348 C CA . TYR A 1 44 ? -3.380 15.477 -0.745 1.00 61.33 44 TYR A CA 9
ATOM 12349 C C . TYR A 1 44 ? -2.285 15.164 -1.792 1.00 43.42 44 TYR A C 9
ATOM 12350 O O . TYR A 1 44 ? -1.278 15.872 -1.888 1.00 44.44 44 TYR A O 9
ATOM 12368 N N . SER A 1 45 ? -2.507 14.085 -2.560 1.00 54.32 45 SER A N 9
ATOM 12369 C CA . SER A 1 45 ? -1.552 13.587 -3.572 1.00 32.35 45 SER A CA 9
ATOM 12370 C C . SER A 1 45 ? -1.754 14.292 -4.937 1.00 24.11 45 SER A C 9
ATOM 12371 O O . SER A 1 45 ? -0.932 14.118 -5.848 1.00 44.51 45 SER A O 9
ATOM 12379 N N . GLY A 1 46 ? -2.842 15.083 -5.067 1.00 51.01 46 GLY A N 9
ATOM 12380 C CA . GLY A 1 46 ? -3.223 15.688 -6.357 1.00 74.55 46 GLY A CA 9
ATOM 12381 C C . GLY A 1 46 ? -3.866 14.684 -7.325 1.00 45.31 46 GLY A C 9
ATOM 12382 O O . GLY A 1 46 ? -4.100 15.003 -8.493 1.00 43.54 46 GLY A O 9
ATOM 12386 N N . GLY A 1 47 ? -4.155 13.465 -6.819 1.00 22.43 47 GLY A N 9
ATOM 12387 C CA . GLY A 1 47 ? -4.658 12.359 -7.642 1.00 3.52 47 GLY A CA 9
ATOM 12388 C C . GLY A 1 47 ? -3.543 11.589 -8.339 1.00 43.33 47 GLY A C 9
ATOM 12389 O O . GLY A 1 47 ? -3.808 10.750 -9.213 1.00 71.54 47 GLY A O 9
ATOM 12393 N N . SER A 1 48 ? -2.286 11.870 -7.935 1.00 51.35 48 SER A N 9
ATOM 12394 C CA . SER A 1 48 ? -1.089 11.307 -8.569 1.00 63.42 48 SER A CA 9
ATOM 12395 C C . SER A 1 48 ? -0.950 9.796 -8.316 1.00 33.54 48 SER A C 9
ATOM 12396 O O . SER A 1 48 ? -0.628 9.041 -9.229 1.00 34.55 48 SER A O 9
ATOM 12404 N N . HIS A 1 49 ? -1.226 9.354 -7.085 1.00 61.24 49 HIS A N 9
ATOM 12405 C CA . HIS A 1 49 ? -0.984 7.953 -6.693 1.00 75.34 49 HIS A CA 9
ATOM 12406 C C . HIS A 1 49 ? -2.179 7.050 -7.049 1.00 42.14 49 HIS A C 9
ATOM 12407 O O . HIS A 1 49 ? -1.968 5.928 -7.518 1.00 33.43 49 HIS A O 9
ATOM 12422 N N . CYS A 1 50 ? -3.416 7.555 -6.864 1.00 64.42 50 CYS A N 9
ATOM 12423 C CA . CYS A 1 50 ? -4.646 6.775 -7.146 1.00 43.14 50 CYS A CA 9
ATOM 12424 C C . CYS A 1 50 ? -4.736 6.413 -8.632 1.00 62.53 50 CYS A C 9
ATOM 12425 O O . CYS A 1 50 ? -4.791 7.306 -9.487 1.00 32.11 50 CYS A O 9
ATOM 12432 N N . GLY A 1 51 ? -4.725 5.096 -8.928 1.00 42.32 51 GLY A N 9
ATOM 12433 C CA . GLY A 1 51 ? -4.838 4.600 -10.299 1.00 1.34 51 GLY A CA 9
ATOM 12434 C C . GLY A 1 51 ? -3.577 3.909 -10.788 1.00 13.22 51 GLY A C 9
ATOM 12435 O O . GLY A 1 51 ? -3.640 3.003 -11.629 1.00 14.54 51 GLY A O 9
ATOM 12439 N N . GLN A 1 52 ? -2.421 4.322 -10.242 1.00 51.51 52 GLN A N 9
ATOM 12440 C CA . GLN A 1 52 ? -1.100 3.857 -10.691 1.00 32.33 52 GLN A CA 9
ATOM 12441 C C . GLN A 1 52 ? -0.639 2.632 -9.882 1.00 54.43 52 GLN A C 9
ATOM 12442 O O . GLN A 1 52 ? -1.361 2.156 -9.006 1.00 2.15 52 GLN A O 9
ATOM 12456 N N . THR A 1 53 ? 0.578 2.141 -10.184 1.00 0.32 53 THR A N 9
ATOM 12457 C CA .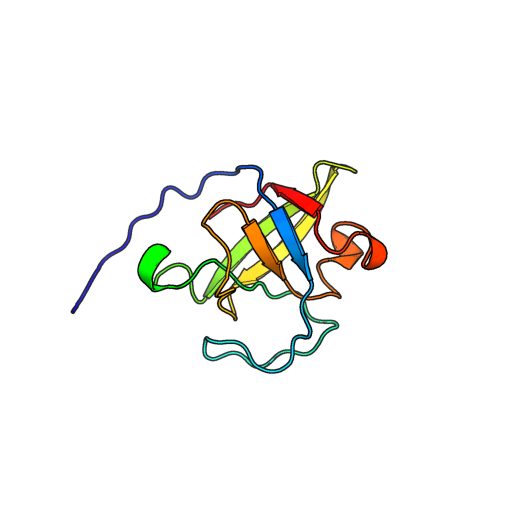 THR A 1 53 ? 1.196 1.003 -9.485 1.00 62.40 53 THR A CA 9
ATOM 12458 C C . THR A 1 53 ? 2.433 1.462 -8.689 1.00 43.41 53 THR A C 9
ATOM 12459 O O . THR A 1 53 ? 3.133 2.404 -9.087 1.00 72.24 53 THR A O 9
ATOM 12470 N N . VAL A 1 54 ? 2.671 0.798 -7.544 1.00 33.41 54 VAL A N 9
ATOM 12471 C CA . VAL A 1 54 ? 3.833 1.024 -6.679 1.00 35.14 54 VAL A CA 9
ATOM 12472 C C . VAL A 1 54 ? 4.525 -0.323 -6.400 1.00 74.20 54 VAL A C 9
ATOM 12473 O O . VAL A 1 54 ? 3.856 -1.314 -6.042 1.00 74.23 54 VAL A O 9
ATOM 12486 N N . THR A 1 55 ? 5.858 -0.348 -6.565 1.00 15.34 55 THR A N 9
ATOM 12487 C CA . THR A 1 55 ? 6.701 -1.470 -6.158 1.00 34.11 55 THR A CA 9
ATOM 12488 C C . THR A 1 55 ? 7.234 -1.193 -4.740 1.00 61.43 55 THR A C 9
ATOM 12489 O O . THR A 1 55 ? 8.050 -0.289 -4.538 1.00 21.22 55 THR A O 9
ATOM 12500 N N . VAL A 1 56 ? 6.730 -1.962 -3.774 1.00 3.31 56 VAL A N 9
ATOM 12501 C CA . VAL A 1 56 ? 7.088 -1.846 -2.344 1.00 54.24 56 VAL A CA 9
ATOM 12502 C C . VAL A 1 56 ? 8.080 -2.973 -1.967 1.00 72.24 56 VAL A C 9
ATOM 12503 O O . VAL A 1 56 ? 7.860 -4.135 -2.308 1.00 53.21 56 VAL A O 9
ATOM 12516 N N . THR A 1 57 ? 9.206 -2.621 -1.309 1.00 51.24 57 THR A N 9
ATOM 12517 C CA . THR A 1 57 ? 10.245 -3.606 -0.916 1.00 42.41 57 THR A CA 9
ATOM 12518 C C . THR A 1 57 ? 10.506 -3.553 0.608 1.00 24.22 57 THR A C 9
ATOM 12519 O O . THR A 1 57 ? 11.213 -2.666 1.087 1.00 40.31 57 THR A O 9
ATOM 12530 N N . ASN A 1 58 ? 9.936 -4.514 1.356 1.00 33.50 58 ASN A N 9
ATOM 12531 C CA . ASN A 1 58 ? 10.055 -4.573 2.822 1.00 14.11 58 ASN A CA 9
ATOM 12532 C C . ASN A 1 58 ? 11.501 -4.862 3.226 1.00 4.43 58 ASN A C 9
ATOM 12533 O O . ASN A 1 58 ? 11.966 -5.996 3.094 1.00 4.24 58 ASN A O 9
ATOM 12544 N N . VAL A 1 59 ? 12.188 -3.822 3.714 1.00 5.23 59 VAL A N 9
ATOM 12545 C CA . VAL A 1 59 ? 13.610 -3.887 4.098 1.00 63.22 59 VAL A CA 9
ATOM 12546 C C . VAL A 1 59 ? 13.837 -4.753 5.365 1.00 62.02 59 VAL A C 9
ATOM 12547 O O . VAL A 1 59 ? 14.980 -5.079 5.690 1.00 4.23 59 VAL A O 9
ATOM 12560 N N . VAL A 1 60 ? 12.745 -5.124 6.062 1.00 13.23 60 VAL A N 9
ATOM 12561 C CA . VAL A 1 60 ? 12.811 -5.941 7.289 1.00 44.33 60 VAL A CA 9
ATOM 12562 C C . VAL A 1 60 ? 13.234 -7.389 6.968 1.00 41.51 60 VAL A C 9
ATOM 12563 O O . VAL A 1 60 ? 14.054 -7.976 7.681 1.00 72.25 60 VAL A O 9
ATOM 12576 N N . THR A 1 61 ? 12.689 -7.954 5.881 1.00 34.10 61 THR A N 9
ATOM 12577 C CA . THR A 1 61 ? 13.029 -9.328 5.437 1.00 20.13 61 THR A CA 9
ATOM 12578 C C . THR A 1 61 ? 13.658 -9.326 4.023 1.00 15.13 61 THR A C 9
ATOM 12579 O O . THR A 1 61 ? 14.129 -10.369 3.546 1.00 72.25 61 THR A O 9
ATOM 12590 N N . GLY A 1 62 ? 13.681 -8.144 3.376 1.00 23.11 62 GLY A N 9
ATOM 12591 C CA . GLY A 1 62 ? 14.215 -7.995 2.016 1.00 74.55 62 GLY A CA 9
ATOM 12592 C C . GLY A 1 62 ? 13.302 -8.589 0.944 1.00 64.53 62 GLY A C 9
ATOM 12593 O O . GLY A 1 62 ? 13.785 -9.131 -0.052 1.00 72.00 62 GLY A O 9
ATOM 12597 N N . ALA A 1 63 ? 11.974 -8.528 1.172 1.00 12.33 63 ALA A N 9
ATOM 12598 C CA . ALA A 1 63 ? 10.963 -9.027 0.212 1.00 65.44 63 ALA A CA 9
ATOM 12599 C C . ALA A 1 63 ? 10.409 -7.875 -0.644 1.00 42.54 63 ALA A C 9
ATOM 12600 O O . ALA A 1 63 ? 10.152 -6.792 -0.131 1.00 23.54 63 ALA A O 9
ATOM 12607 N N . LYS A 1 64 ? 10.222 -8.134 -1.949 1.00 11.33 64 LYS A N 9
ATOM 12608 C CA . LYS A 1 64 ? 9.789 -7.131 -2.943 1.00 74.53 64 LYS A CA 9
ATOM 12609 C C . LYS A 1 64 ? 8.481 -7.607 -3.593 1.00 32.42 64 LYS A C 9
ATOM 12610 O O . LYS A 1 64 ? 8.416 -8.735 -4.089 1.00 20.42 64 LYS A O 9
ATOM 12629 N N . ALA A 1 65 ? 7.472 -6.733 -3.617 1.00 3.15 65 ALA A N 9
ATOM 12630 C CA . ALA A 1 65 ? 6.175 -6.998 -4.264 1.00 34.25 65 ALA A CA 9
ATOM 12631 C C . ALA A 1 65 ? 5.638 -5.702 -4.895 1.00 33.23 65 ALA A C 9
ATOM 12632 O O . ALA A 1 65 ? 6.101 -4.605 -4.565 1.00 52.33 65 ALA A O 9
ATOM 12639 N N . THR A 1 66 ? 4.673 -5.832 -5.814 1.00 72.31 66 THR A N 9
ATOM 12640 C CA . THR A 1 66 ? 4.123 -4.692 -6.573 1.00 54.45 66 THR A CA 9
ATOM 12641 C C . THR A 1 66 ? 2.584 -4.752 -6.570 1.00 72.01 66 THR A C 9
ATOM 12642 O O . THR A 1 66 ? 2.004 -5.818 -6.816 1.00 42.43 66 THR A O 9
ATOM 12653 N N . GLY A 1 67 ? 1.938 -3.610 -6.285 1.00 51.22 67 GLY A N 9
ATOM 12654 C CA . GLY A 1 67 ? 0.472 -3.517 -6.261 1.00 1.32 67 GLY A CA 9
ATOM 12655 C C . GLY A 1 67 ? -0.006 -2.181 -6.797 1.00 42.22 67 GLY A C 9
ATOM 12656 O O . GLY A 1 67 ? 0.764 -1.226 -6.817 1.00 62.23 67 GLY A O 9
ATOM 12660 N N . THR A 1 68 ? -1.268 -2.101 -7.246 1.00 4.30 68 THR A N 9
ATOM 12661 C CA . THR A 1 68 ? -1.855 -0.846 -7.769 1.00 53.34 68 THR A CA 9
ATOM 12662 C C . THR A 1 68 ? -2.615 -0.101 -6.671 1.00 44.12 68 THR A C 9
ATOM 12663 O O . THR A 1 68 ? -3.398 -0.706 -5.956 1.00 70.23 68 THR A O 9
ATOM 12674 N N . VAL A 1 69 ? -2.385 1.215 -6.557 1.00 41.53 69 VAL A N 9
ATOM 12675 C CA . VAL A 1 69 ? -3.142 2.070 -5.640 1.00 52.34 69 VAL A CA 9
ATOM 12676 C C . VAL A 1 69 ? -4.607 2.144 -6.111 1.00 24.55 69 VAL A C 9
ATOM 12677 O O . VAL A 1 69 ? -4.912 2.755 -7.145 1.00 72.10 69 VAL A O 9
ATOM 12690 N N . ALA A 1 70 ? -5.486 1.480 -5.355 1.00 73.11 70 ALA A N 9
ATOM 12691 C CA . ALA A 1 70 ? -6.934 1.434 -5.633 1.00 21.24 70 ALA A CA 9
ATOM 12692 C C . ALA A 1 70 ? -7.700 2.090 -4.486 1.00 3.11 70 ALA A C 9
ATOM 12693 O O . ALA A 1 70 ? -8.913 2.315 -4.575 1.00 62.12 70 ALA A O 9
ATOM 12700 N N . ASP A 1 71 ? -6.968 2.381 -3.396 1.00 50.53 71 ASP A N 9
ATOM 12701 C CA . ASP A 1 71 ? -7.525 2.926 -2.165 1.00 53.34 71 ASP A CA 9
ATOM 12702 C C . ASP A 1 71 ? -6.708 4.122 -1.679 1.00 11.25 71 ASP A C 9
ATOM 12703 O O . ASP A 1 71 ? -5.565 4.382 -2.116 1.00 72.23 71 ASP A O 9
ATOM 12712 N N . GLU A 1 72 ? -7.301 4.804 -0.700 1.00 61.41 72 GLU A N 9
ATOM 12713 C CA . GLU A 1 72 ? -6.732 5.980 -0.047 1.00 41.33 72 GLU A CA 9
ATOM 12714 C C . GLU A 1 72 ? -6.722 5.739 1.465 1.00 30.24 72 GLU A C 9
ATOM 12715 O O . GLU A 1 72 ? -7.508 4.939 1.979 1.00 71.54 72 GLU A O 9
ATOM 12727 N N . CYS A 1 73 ? -5.815 6.423 2.165 1.00 64.51 73 CYS A N 9
ATOM 12728 C CA . CYS A 1 73 ? -5.610 6.260 3.604 1.00 71.43 73 CYS A CA 9
ATOM 12729 C C . CYS A 1 73 ? -5.392 7.647 4.245 1.00 51.25 73 CYS A C 9
ATOM 12730 O O . CYS A 1 73 ? -4.340 8.257 4.039 1.00 44.35 73 CYS A O 9
ATOM 12737 N N . PRO A 1 74 ? -6.406 8.177 5.010 1.00 13.44 74 PRO A N 9
ATOM 12738 C CA . PRO A 1 74 ? -6.356 9.539 5.606 1.00 73.12 74 PRO A CA 9
ATOM 12739 C C . PRO A 1 74 ? -5.163 9.753 6.559 1.00 41.45 74 PRO A C 9
ATOM 12740 O O . PRO A 1 74 ? -4.418 10.728 6.429 1.00 54.51 74 PRO A O 9
ATOM 12751 N N . GLY A 1 75 ? -5.005 8.811 7.505 1.00 43.43 75 GLY A N 9
ATOM 12752 C CA . GLY A 1 75 ? -3.938 8.862 8.511 1.00 63.23 75 GLY A CA 9
ATOM 12753 C C . GLY A 1 75 ? -2.555 8.573 7.940 1.00 44.44 75 GLY A C 9
ATOM 12754 O O . GLY A 1 75 ? -1.542 8.839 8.595 1.00 54.12 75 GLY A O 9
ATOM 12758 N N . CYS A 1 76 ? -2.517 8.021 6.722 1.00 63.01 76 CYS A N 9
ATOM 12759 C CA . CYS A 1 76 ? -1.273 7.785 5.993 1.00 53.21 76 CYS A CA 9
ATOM 12760 C C . CYS A 1 76 ? -0.741 9.103 5.396 1.00 22.21 76 CYS A C 9
ATOM 12761 O O . CYS A 1 76 ? -1.372 9.700 4.515 1.00 33.45 76 CYS A O 9
ATOM 12768 N N . GLY A 1 77 ? 0.396 9.563 5.945 1.00 15.22 77 GLY A N 9
ATOM 12769 C CA . GLY A 1 77 ? 1.165 10.699 5.420 1.00 2.32 77 GLY A CA 9
ATOM 12770 C C . GLY A 1 77 ? 2.043 10.291 4.235 1.00 41.24 77 GLY A C 9
ATOM 12771 O O . GLY A 1 77 ? 2.015 9.138 3.849 1.00 11.20 77 GLY A O 9
ATOM 12775 N N . PRO A 1 78 ? 2.822 11.213 3.600 1.00 32.24 78 PRO A N 9
ATOM 12776 C CA . PRO A 1 78 ? 3.701 10.867 2.439 1.00 54.03 78 PRO A CA 9
ATOM 12777 C C . PRO A 1 78 ? 4.793 9.827 2.803 1.00 42.23 78 PRO A C 9
ATOM 12778 O O . PRO A 1 78 ? 5.346 9.162 1.919 1.00 53.24 78 PRO A O 9
ATOM 12789 N N . ASN A 1 79 ? 5.085 9.699 4.118 1.00 53.11 79 ASN A N 9
ATOM 12790 C CA . ASN A 1 79 ? 6.078 8.741 4.659 1.00 64.53 79 ASN A CA 9
ATOM 12791 C C . ASN A 1 79 ? 5.409 7.465 5.214 1.00 5.44 79 ASN A C 9
ATOM 12792 O O . ASN A 1 79 ? 6.082 6.592 5.774 1.00 35.13 79 ASN A O 9
ATOM 12803 N N . ASP A 1 80 ? 4.090 7.348 5.019 1.00 21.51 80 ASP A N 9
ATOM 12804 C CA . ASP A 1 80 ? 3.288 6.234 5.550 1.00 50.14 80 ASP A CA 9
ATOM 12805 C C . ASP A 1 80 ? 2.296 5.788 4.477 1.00 44.31 80 ASP A C 9
ATOM 12806 O O . ASP A 1 80 ? 1.537 6.604 3.954 1.00 34.42 80 ASP A O 9
ATOM 12815 N N . ILE A 1 81 ? 2.313 4.503 4.128 1.00 42.03 81 ILE A N 9
ATOM 12816 C CA . ILE A 1 81 ? 1.369 3.930 3.163 1.00 43.40 81 ILE A CA 9
ATOM 12817 C C . ILE A 1 81 ? 0.637 2.738 3.790 1.00 32.22 81 ILE A C 9
ATOM 12818 O O . ILE A 1 81 ? 1.018 2.241 4.848 1.00 61.01 81 ILE A O 9
ATOM 12834 N N . ASP A 1 82 ? -0.417 2.299 3.115 1.00 62.32 82 ASP A N 9
ATOM 12835 C CA . ASP A 1 82 ? -1.286 1.197 3.558 1.00 70.33 82 ASP A CA 9
ATOM 12836 C C . ASP A 1 82 ? -1.483 0.258 2.353 1.00 51.25 82 ASP A C 9
ATOM 12837 O O . ASP A 1 82 ? -1.413 0.710 1.224 1.00 2.13 82 ASP A O 9
ATOM 12846 N N . MET A 1 83 ? -1.658 -1.051 2.587 1.00 61.44 83 MET A N 9
ATOM 12847 C CA . MET A 1 83 ? -1.618 -2.089 1.511 1.00 25.41 83 MET A CA 9
ATOM 12848 C C . MET A 1 83 ? -2.606 -3.220 1.829 1.00 2.42 83 MET A C 9
ATOM 12849 O O . MET A 1 83 ? -3.042 -3.352 2.969 1.00 13.03 83 MET A O 9
ATOM 12863 N N . THR A 1 84 ? -3.005 -3.998 0.808 1.00 55.02 84 THR A N 9
ATOM 12864 C CA . THR A 1 84 ? -3.868 -5.194 1.007 1.00 4.44 84 THR A CA 9
ATOM 12865 C C . THR A 1 84 ? -3.185 -6.269 1.883 1.00 21.15 84 THR A C 9
ATOM 12866 O O . THR A 1 84 ? -1.951 -6.271 1.994 1.00 74.42 84 THR A O 9
ATOM 12877 N N . PRO A 1 85 ? -3.968 -7.229 2.493 1.00 61.32 85 PRO A N 9
ATOM 12878 C CA . PRO A 1 85 ? -3.382 -8.364 3.225 1.00 65.21 85 PRO A CA 9
ATOM 12879 C C . PRO A 1 85 ? -2.574 -9.261 2.273 1.00 34.24 85 PRO A C 9
ATOM 12880 O O . PRO A 1 85 ? -1.486 -9.702 2.615 1.00 25.20 85 PRO A O 9
ATOM 12891 N N . GLY A 1 86 ? -3.123 -9.468 1.059 1.00 23.23 86 GLY A N 9
ATOM 12892 C CA . GLY A 1 86 ? -2.482 -10.273 0.017 1.00 0.23 86 GLY A CA 9
ATOM 12893 C C . GLY A 1 86 ? -1.104 -9.764 -0.379 1.00 63.11 86 GLY A C 9
ATOM 12894 O O . GLY A 1 86 ? -0.179 -10.553 -0.583 1.00 51.52 86 GLY A O 9
ATOM 12898 N N . LEU A 1 87 ? -0.971 -8.435 -0.479 1.00 24.33 87 LEU A N 9
ATOM 12899 C CA . LEU A 1 87 ? 0.317 -7.795 -0.771 1.00 60.33 87 LEU A CA 9
ATOM 12900 C C . LEU A 1 87 ? 1.238 -7.887 0.464 1.00 15.30 87 LEU A C 9
ATOM 12901 O O . LEU A 1 87 ? 2.385 -8.336 0.369 1.00 55.33 87 LEU A O 9
ATOM 12917 N N . PHE A 1 88 ? 0.678 -7.538 1.635 1.00 73.42 88 PHE A N 9
ATOM 12918 C CA . PHE A 1 88 ? 1.428 -7.450 2.905 1.00 54.42 88 PHE A CA 9
ATOM 12919 C C . PHE A 1 88 ? 1.986 -8.821 3.338 1.00 41.11 88 PHE A C 9
ATOM 12920 O O . PHE A 1 88 ? 2.964 -8.878 4.070 1.00 50.14 88 PHE A O 9
ATOM 12937 N N . GLN A 1 89 ? 1.343 -9.913 2.877 1.00 32.32 89 GLN A N 9
ATOM 12938 C CA . GLN A 1 89 ? 1.839 -11.294 3.071 1.00 10.45 89 GLN A CA 9
ATOM 12939 C C . GLN A 1 89 ? 3.122 -11.541 2.257 1.00 51.43 89 GLN A C 9
ATOM 12940 O O . GLN A 1 89 ? 4.053 -12.204 2.733 1.00 53.51 89 GLN A O 9
ATOM 12954 N N . GLN A 1 90 ? 3.156 -10.994 1.032 1.00 61.34 90 GLN A N 9
ATOM 12955 C CA . GLN A 1 90 ? 4.333 -11.078 0.141 1.00 73.52 90 GLN A CA 9
ATOM 12956 C C . GLN A 1 90 ? 5.464 -10.160 0.645 1.00 73.41 90 GLN A C 9
ATOM 12957 O O . GLN A 1 90 ? 6.640 -10.427 0.385 1.00 71.53 90 GLN A O 9
ATOM 12971 N N . LEU A 1 91 ? 5.095 -9.060 1.341 1.00 35.43 91 LEU A N 9
ATOM 12972 C CA . LEU A 1 91 ? 6.081 -8.198 2.046 1.00 73.33 91 LEU A CA 9
ATOM 12973 C C . LEU A 1 91 ? 6.595 -8.856 3.348 1.00 62.41 91 LEU A C 9
ATOM 12974 O O . LEU A 1 91 ? 7.791 -8.783 3.639 1.00 31.30 91 LEU A O 9
ATOM 12990 N N . GLY A 1 92 ? 5.698 -9.498 4.111 1.00 43.05 92 GLY A N 9
ATOM 12991 C CA . GLY A 1 92 ? 6.043 -10.056 5.430 1.00 74.44 92 GLY A CA 9
ATOM 12992 C C . GLY A 1 92 ? 4.846 -10.678 6.144 1.00 71.20 92 GLY A C 9
ATOM 12993 O O . GLY A 1 92 ? 3.949 -11.202 5.492 1.00 35.35 92 GLY A O 9
ATOM 12997 N N . SER A 1 93 ? 4.836 -10.637 7.490 1.00 34.22 93 SER A N 9
ATOM 12998 C CA . SER A 1 93 ? 3.732 -11.198 8.305 1.00 33.32 93 SER A CA 9
ATOM 12999 C C . SER A 1 93 ? 2.650 -10.129 8.570 1.00 1.04 93 SER A C 9
ATOM 13000 O O . SER A 1 93 ? 2.977 -8.971 8.818 1.00 53.41 93 SER A O 9
ATOM 13008 N N . LEU A 1 94 ? 1.365 -10.543 8.529 1.00 74.34 94 LEU A N 9
ATOM 13009 C CA . LEU A 1 94 ? 0.209 -9.670 8.847 1.00 65.13 94 LEU A CA 9
ATOM 13010 C C . LEU A 1 94 ? 0.233 -9.214 10.323 1.00 54.11 94 LEU A C 9
ATOM 13011 O O . LEU A 1 94 ? -0.152 -8.084 10.635 1.00 1.43 94 LEU A O 9
ATOM 13027 N N . ASP A 1 95 ? 0.724 -10.102 11.212 1.00 4.02 95 ASP A N 9
ATOM 13028 C CA . ASP A 1 95 ? 0.802 -9.843 12.673 1.00 13.21 95 ASP A CA 9
ATOM 13029 C C . ASP A 1 95 ? 1.774 -8.701 13.026 1.00 42.21 95 ASP A C 9
ATOM 13030 O O . ASP A 1 95 ? 1.714 -8.163 14.135 1.00 24.22 95 ASP A O 9
ATOM 13039 N N . GLU A 1 96 ? 2.659 -8.335 12.076 1.00 72.12 96 GLU A N 9
ATOM 13040 C CA . GLU A 1 96 ? 3.551 -7.166 12.213 1.00 42.14 96 GLU A CA 9
ATOM 13041 C C . GLU A 1 96 ? 2.732 -5.869 12.279 1.00 24.24 96 GLU A C 9
ATOM 13042 O O . GLU A 1 96 ? 3.058 -4.952 13.043 1.00 61.55 96 GLU A O 9
ATOM 13054 N N . GLY A 1 97 ? 1.660 -5.823 11.469 1.00 22.31 97 GLY A N 9
ATOM 13055 C CA . GLY A 1 97 ? 0.803 -4.649 11.359 1.00 24.14 97 GLY A CA 9
ATOM 13056 C C . GLY A 1 97 ? 1.405 -3.604 10.436 1.00 73.21 97 GLY A C 9
ATOM 13057 O O . GLY A 1 97 ? 0.814 -3.251 9.414 1.00 2.35 97 GLY A O 9
ATOM 13061 N N . VAL A 1 98 ? 2.603 -3.119 10.805 1.00 74.23 98 VAL A N 9
ATOM 13062 C CA . VAL A 1 98 ? 3.381 -2.163 10.009 1.00 13.20 98 VAL A CA 9
ATOM 13063 C C . VAL A 1 98 ? 4.811 -2.712 9.760 1.00 5.51 98 VAL A C 9
ATOM 13064 O O . VAL A 1 98 ? 5.473 -3.213 10.676 1.00 1.12 98 VAL A O 9
ATOM 13077 N N . LEU A 1 99 ? 5.248 -2.637 8.490 1.00 23.42 99 LEU A N 9
ATOM 13078 C CA . LEU A 1 99 ? 6.580 -3.065 8.025 1.00 73.14 99 LEU A CA 9
ATOM 13079 C C . LEU A 1 99 ? 7.227 -1.929 7.227 1.00 11.21 99 LEU A C 9
ATOM 13080 O O . LEU A 1 99 ? 6.542 -1.241 6.468 1.00 53.14 99 LEU A O 9
ATOM 13096 N N . THR A 1 100 ? 8.547 -1.751 7.394 1.00 12.04 100 THR A N 9
ATOM 13097 C CA . THR A 1 100 ? 9.297 -0.707 6.690 1.00 13.32 100 THR A CA 9
ATOM 13098 C C . THR A 1 100 ? 9.525 -1.141 5.234 1.00 74.14 100 THR A C 9
ATOM 13099 O O . THR A 1 100 ? 10.348 -2.025 4.960 1.00 11.32 100 THR A O 9
ATOM 13110 N N . VAL A 1 101 ? 8.800 -0.506 4.304 1.00 4.22 101 VAL A N 9
ATOM 13111 C CA . VAL A 1 101 ? 8.821 -0.881 2.880 1.00 61.15 101 VAL A CA 9
ATOM 13112 C C . VAL A 1 101 ? 9.413 0.269 2.049 1.00 53.24 101 VAL A C 9
ATOM 13113 O O . VAL A 1 101 ? 9.221 1.443 2.356 1.00 64.33 101 VAL A O 9
ATOM 13126 N N . SER A 1 102 ? 10.133 -0.105 0.994 1.00 11.41 102 SER A N 9
ATOM 13127 C CA . SER A 1 102 ? 10.824 0.815 0.099 1.00 55.41 102 SER A CA 9
ATOM 13128 C C . SER A 1 102 ? 10.004 0.901 -1.180 1.00 72.11 102 SER A C 9
ATOM 13129 O O . SER A 1 102 ? 10.042 -0.007 -2.024 1.00 33.52 102 SER A O 9
ATOM 13137 N N . TRP A 1 103 ? 9.212 1.967 -1.277 1.00 21.42 103 TRP A N 9
ATOM 13138 C CA . TRP A 1 103 ? 8.223 2.142 -2.343 1.00 43.22 103 TRP A CA 9
ATOM 13139 C C . TRP A 1 103 ? 8.727 3.172 -3.365 1.00 35.24 103 TRP A C 9
ATOM 13140 O O . TRP A 1 103 ? 9.634 3.962 -3.061 1.00 25.50 103 TRP A O 9
ATOM 13161 N N . THR A 1 104 ? 8.162 3.153 -4.588 1.00 14.31 104 THR A N 9
ATOM 13162 C CA . THR A 1 104 ? 8.564 4.082 -5.657 1.00 11.52 104 THR A CA 9
ATOM 13163 C C . THR A 1 104 ? 7.343 4.558 -6.474 1.00 54.11 104 THR A C 9
ATOM 13164 O O . THR A 1 104 ? 6.714 3.757 -7.184 1.00 14.20 104 THR A O 9
ATOM 13175 N N . LEU A 1 105 ? 7.014 5.856 -6.314 1.00 51.21 105 LEU A N 9
ATOM 13176 C CA . LEU A 1 105 ? 6.035 6.576 -7.141 1.00 52.13 105 LEU A CA 9
ATOM 13177 C C . LEU A 1 105 ? 6.124 8.075 -6.742 1.00 22.20 105 LEU A C 9
ATOM 13178 O O . LEU A 1 105 ? 5.449 8.490 -5.779 1.00 52.03 105 LEU A O 9
ATOM 13195 N N . GLY A 1 1 ? 11.838 22.545 4.175 1.00 30.40 1 GLY A N 10
ATOM 13196 C CA . GLY A 1 1 ? 11.492 22.978 2.800 1.00 1.01 1 GLY A CA 10
ATOM 13197 C C . GLY A 1 1 ? 11.218 21.812 1.861 1.00 53.00 1 GLY A C 10
ATOM 13198 O O . GLY A 1 1 ? 10.959 20.690 2.311 1.00 73.15 1 GLY A O 10
ATOM 13204 N N . HIS A 1 2 ? 11.287 22.087 0.544 1.00 4.52 2 HIS A N 10
ATOM 13205 C CA . HIS A 1 2 ? 11.055 21.091 -0.515 1.00 45.03 2 HIS A CA 10
ATOM 13206 C C . HIS A 1 2 ? 11.905 21.453 -1.745 1.00 11.11 2 HIS A C 10
ATOM 13207 O O . HIS A 1 2 ? 11.917 22.612 -2.177 1.00 5.41 2 HIS A O 10
ATOM 13222 N N . ALA A 1 3 ? 12.616 20.456 -2.292 1.00 3.21 3 ALA A N 10
ATOM 13223 C CA . ALA A 1 3 ? 13.458 20.624 -3.496 1.00 45.41 3 ALA A CA 10
ATOM 13224 C C . ALA A 1 3 ? 12.721 20.089 -4.744 1.00 71.40 3 ALA A C 10
ATOM 13225 O O . ALA A 1 3 ? 11.911 19.162 -4.618 1.00 52.44 3 ALA A O 10
ATOM 13232 N N . PRO A 1 4 ? 12.958 20.679 -5.961 1.00 73.54 4 PRO A N 10
ATOM 13233 C CA . PRO A 1 4 ? 12.420 20.134 -7.241 1.00 70.33 4 PRO A CA 10
ATOM 13234 C C . PRO A 1 4 ? 12.813 18.661 -7.501 1.00 15.23 4 PRO A C 10
ATOM 13235 O O . PRO A 1 4 ? 13.953 18.253 -7.237 1.00 0.33 4 PRO A O 10
ATOM 13246 N N . ALA A 1 5 ? 11.853 17.874 -8.004 1.00 52.01 5 ALA A N 10
ATOM 13247 C CA . ALA A 1 5 ? 12.069 16.466 -8.364 1.00 71.34 5 ALA A CA 10
ATOM 13248 C C . ALA A 1 5 ? 12.508 16.362 -9.835 1.00 25.44 5 ALA A C 10
ATOM 13249 O O . ALA A 1 5 ? 11.729 16.669 -10.746 1.00 24.10 5 ALA A O 10
ATOM 13256 N N . GLU A 1 6 ? 13.772 15.963 -10.049 1.00 70.54 6 GLU A N 10
ATOM 13257 C CA . GLU A 1 6 ? 14.319 15.674 -11.390 1.00 42.30 6 GLU A CA 10
ATOM 13258 C C . GLU A 1 6 ? 13.680 14.387 -11.948 1.00 4.31 6 GLU A C 10
ATOM 13259 O O . GLU A 1 6 ? 13.533 14.219 -13.164 1.00 52.41 6 GLU A O 10
ATOM 13271 N N . LYS A 1 7 ? 13.312 13.489 -11.016 1.00 12.40 7 LYS A N 10
ATOM 13272 C CA . LYS A 1 7 ? 12.613 12.233 -11.302 1.00 73.31 7 LYS A CA 10
ATOM 13273 C C . LYS A 1 7 ? 11.361 12.152 -10.404 1.00 1.10 7 LYS A C 10
ATOM 13274 O O . LYS A 1 7 ? 11.443 12.394 -9.196 1.00 4.33 7 LYS A O 10
ATOM 13293 N N . ARG A 1 8 ? 10.210 11.814 -11.006 1.00 12.42 8 ARG A N 10
ATOM 13294 C CA . ARG A 1 8 ? 8.900 11.750 -10.309 1.00 24.13 8 ARG A CA 10
ATOM 13295 C C . ARG A 1 8 ? 8.510 10.292 -9.983 1.00 3.34 8 ARG A C 10
ATOM 13296 O O . ARG A 1 8 ? 7.349 10.004 -9.657 1.00 3.52 8 ARG A O 10
ATOM 13317 N N . SER A 1 9 ? 9.491 9.382 -10.080 1.00 25.04 9 SER A N 10
ATOM 13318 C CA . SER A 1 9 ? 9.318 7.957 -9.770 1.00 5.44 9 SER A CA 10
ATOM 13319 C C . SER A 1 9 ? 10.594 7.441 -9.085 1.00 4.11 9 SER A C 10
ATOM 13320 O O . SER A 1 9 ? 11.481 6.877 -9.731 1.00 4.23 9 SER A O 10
ATOM 13328 N N . THR A 1 10 ? 10.695 7.685 -7.771 1.00 22.31 10 THR A N 10
ATOM 13329 C CA . THR A 1 10 ? 11.894 7.393 -6.978 1.00 21.21 10 THR A CA 10
ATOM 13330 C C . THR A 1 10 ? 11.501 6.702 -5.664 1.00 73.30 10 THR A C 10
ATOM 13331 O O . THR A 1 10 ? 10.500 7.074 -5.031 1.00 13.13 10 THR A O 10
ATOM 13342 N N . THR A 1 11 ? 12.289 5.678 -5.289 1.00 70.13 11 THR A N 10
ATOM 13343 C CA . THR A 1 11 ? 12.095 4.915 -4.053 1.00 71.12 11 THR A CA 10
ATOM 13344 C C . THR A 1 11 ? 12.510 5.754 -2.824 1.00 42.34 11 THR A C 10
ATOM 13345 O O . THR A 1 11 ? 13.502 6.503 -2.862 1.00 55.22 11 THR A O 10
ATOM 13356 N N . ARG A 1 12 ? 11.734 5.616 -1.749 1.00 52.20 12 ARG A N 10
ATOM 13357 C CA . ARG A 1 12 ? 11.962 6.318 -0.479 1.00 13.42 12 ARG A CA 10
ATOM 13358 C C . ARG A 1 12 ? 11.457 5.435 0.659 1.00 51.31 12 ARG A C 10
ATOM 13359 O O . ARG A 1 12 ? 10.584 4.580 0.440 1.00 12.43 12 ARG A O 10
ATOM 13380 N N . GLU A 1 13 ? 11.969 5.672 1.873 1.00 52.34 13 GLU A N 10
ATOM 13381 C CA . GLU A 1 13 ? 11.634 4.853 3.041 1.00 30.12 13 GLU A CA 10
ATOM 13382 C C . GLU A 1 13 ? 10.288 5.298 3.620 1.00 22.42 13 GLU A C 10
ATOM 13383 O O . GLU A 1 13 ? 10.023 6.502 3.768 1.00 65.21 13 GLU A O 10
ATOM 13395 N N . GLY A 1 14 ? 9.446 4.319 3.922 1.00 62.24 14 GLY A N 10
ATOM 13396 C CA . GLY A 1 14 ? 8.147 4.563 4.514 1.00 24.44 14 GLY A CA 10
ATOM 13397 C C . GLY A 1 14 ? 7.652 3.366 5.288 1.00 34.32 14 GLY A C 10
ATOM 13398 O O . GLY A 1 14 ? 8.315 2.325 5.339 1.00 13.33 14 GLY A O 10
ATOM 13402 N N . ARG A 1 15 ? 6.502 3.519 5.935 1.00 53.44 15 ARG A N 10
ATOM 13403 C CA . ARG A 1 15 ? 5.821 2.396 6.616 1.00 23.14 15 ARG A CA 10
ATOM 13404 C C . ARG A 1 15 ? 4.541 2.047 5.850 1.00 21.23 15 ARG A C 10
ATOM 13405 O O . ARG A 1 15 ? 4.016 2.880 5.114 1.00 0.14 15 ARG A O 10
ATOM 13426 N N . GLY A 1 16 ? 4.067 0.803 6.012 1.00 72.43 16 GLY A N 10
ATOM 13427 C CA . GLY A 1 16 ? 2.850 0.331 5.355 1.00 24.14 16 GLY A CA 10
ATOM 13428 C C . GLY A 1 16 ? 2.107 -0.663 6.222 1.00 65.51 16 GLY A C 10
ATOM 13429 O O . GLY A 1 16 ? 2.719 -1.575 6.747 1.00 72.34 16 GLY A O 10
ATOM 13433 N N . THR A 1 17 ? 0.796 -0.461 6.408 1.00 41.34 17 THR A N 10
ATOM 13434 C CA . THR A 1 17 ? -0.083 -1.389 7.156 1.00 14.34 17 THR A CA 10
ATOM 13435 C C . THR A 1 17 ? -0.946 -2.225 6.192 1.00 55.12 17 THR A C 10
ATOM 13436 O O . THR A 1 17 ? -0.999 -1.923 5.011 1.00 31.13 17 THR A O 10
ATOM 13447 N N . TRP A 1 18 ? -1.558 -3.322 6.679 1.00 43.33 18 TRP A N 10
ATOM 13448 C CA . TRP A 1 18 ? -2.612 -4.038 5.915 1.00 3.31 18 TRP A CA 10
ATOM 13449 C C . TRP A 1 18 ? -4.004 -3.683 6.460 1.00 25.11 18 TRP A C 10
ATOM 13450 O O . TRP A 1 18 ? -4.175 -3.519 7.680 1.00 22.41 18 TRP A O 10
ATOM 13471 N N . TYR A 1 19 ? -4.989 -3.538 5.559 1.00 1.13 19 TYR A N 10
ATOM 13472 C CA . TYR A 1 19 ? -6.414 -3.388 5.939 1.00 52.42 19 TYR A CA 10
ATOM 13473 C C . TYR A 1 19 ? -7.224 -4.549 5.363 1.00 21.14 19 TYR A C 10
ATOM 13474 O O . TYR A 1 19 ? -6.799 -5.166 4.389 1.00 60.33 19 TYR A O 10
ATOM 13492 N N . ASP A 1 20 ? -8.419 -4.810 5.927 1.00 0.53 20 ASP A N 10
ATOM 13493 C CA . ASP A 1 20 ? -9.307 -5.871 5.424 1.00 42.43 20 ASP A CA 10
ATOM 13494 C C . ASP A 1 20 ? -10.110 -5.296 4.261 1.00 42.31 20 ASP A C 10
ATOM 13495 O O . ASP A 1 20 ? -11.102 -4.578 4.441 1.00 53.23 20 ASP A O 10
ATOM 13504 N N . THR A 1 21 ? -9.605 -5.606 3.069 1.00 13.44 21 THR A N 10
ATOM 13505 C CA . THR A 1 21 ? -9.977 -4.948 1.830 1.00 13.33 21 THR A CA 10
ATOM 13506 C C . THR A 1 21 ? -11.380 -5.365 1.349 1.00 62.32 21 THR A C 10
ATOM 13507 O O . THR A 1 21 ? -11.696 -6.557 1.280 1.00 63.05 21 THR A O 10
ATOM 13518 N N . GLY A 1 22 ? -12.203 -4.351 1.020 1.00 71.23 22 GLY A N 10
ATOM 13519 C CA . GLY A 1 22 ? -13.568 -4.536 0.517 1.00 74.24 22 GLY A CA 10
ATOM 13520 C C . GLY A 1 22 ? -13.894 -3.545 -0.602 1.00 72.33 22 GLY A C 10
ATOM 13521 O O . GLY A 1 22 ? -14.556 -3.899 -1.591 1.00 72.13 22 GLY A O 10
ATOM 13525 N N . LEU A 1 23 ? -13.398 -2.300 -0.458 1.00 1.22 23 LEU A N 10
ATOM 13526 C CA . LEU A 1 23 ? -13.657 -1.196 -1.407 1.00 70.20 23 LEU A CA 10
ATOM 13527 C C . LEU A 1 23 ? -12.399 -0.313 -1.557 1.00 23.14 23 LEU A C 10
ATOM 13528 O O . LEU A 1 23 ? -11.629 -0.155 -0.606 1.00 71.12 23 LEU A O 10
ATOM 13544 N N . GLY A 1 24 ? -12.195 0.218 -2.777 1.00 42.52 24 GLY A N 10
ATOM 13545 C CA . GLY A 1 24 ? -11.174 1.230 -3.045 1.00 4.44 24 GLY A CA 10
ATOM 13546 C C . GLY A 1 24 ? -11.762 2.638 -3.040 1.00 35.11 24 GLY A C 10
ATOM 13547 O O . GLY A 1 24 ? -12.945 2.818 -3.332 1.00 64.13 24 GLY A O 10
ATOM 13551 N N . ALA A 1 25 ? -10.933 3.622 -2.673 1.00 12.32 25 ALA A N 10
ATOM 13552 C CA . ALA A 1 25 ? -11.280 5.060 -2.700 1.00 53.40 25 ALA A CA 10
ATOM 13553 C C . ALA A 1 25 ? -11.496 5.565 -4.133 1.00 63.21 25 ALA A C 10
ATOM 13554 O O . ALA A 1 25 ? -12.304 6.473 -4.368 1.00 31.22 25 ALA A O 10
ATOM 13561 N N . CYS A 1 26 ? -10.769 4.964 -5.081 1.00 13.14 26 CYS A N 10
ATOM 13562 C CA . CYS A 1 26 ? -10.929 5.239 -6.515 1.00 74.55 26 CYS A CA 10
ATOM 13563 C C . CYS A 1 26 ? -11.692 4.049 -7.143 1.00 31.53 26 CYS A C 10
ATOM 13564 O O . CYS A 1 26 ? -11.948 3.069 -6.437 1.00 44.25 26 CYS A O 10
ATOM 13571 N N . GLY A 1 27 ? -12.042 4.150 -8.451 1.00 42.44 27 GLY A N 10
ATOM 13572 C CA . GLY A 1 27 ? -12.998 3.236 -9.125 1.00 51.10 27 GLY A CA 10
ATOM 13573 C C . GLY A 1 27 ? -12.597 1.757 -9.159 1.00 2.23 27 GLY A C 10
ATOM 13574 O O . GLY A 1 27 ? -12.232 1.229 -10.213 1.00 12.25 27 GLY A O 10
ATOM 13578 N N . TRP A 1 28 ? -12.695 1.104 -7.992 1.00 12.23 28 TRP A N 10
ATOM 13579 C CA . TRP A 1 28 ? -12.336 -0.306 -7.760 1.00 10.13 28 TRP A CA 10
ATOM 13580 C C . TRP A 1 28 ? -13.071 -0.802 -6.502 1.00 2.35 28 TRP A C 10
ATOM 13581 O O . TRP A 1 28 ? -13.231 -0.055 -5.533 1.00 31.42 28 TRP A O 10
ATOM 13602 N N . ASN A 1 29 ? -13.544 -2.053 -6.546 1.00 3.52 29 ASN A N 10
ATOM 13603 C CA . ASN A 1 29 ? -13.900 -2.826 -5.349 1.00 61.13 29 ASN A CA 10
ATOM 13604 C C . ASN A 1 29 ? -12.998 -4.060 -5.357 1.00 34.35 29 ASN A C 10
ATOM 13605 O O . ASN A 1 29 ? -12.905 -4.761 -6.371 1.00 10.35 29 ASN A O 10
ATOM 13616 N N . ASN A 1 30 ? -12.289 -4.297 -4.253 1.00 53.53 30 ASN A N 10
ATOM 13617 C CA . ASN A 1 30 ? -11.256 -5.345 -4.170 1.00 74.54 30 ASN A CA 10
ATOM 13618 C C . ASN A 1 30 ? -11.493 -6.159 -2.911 1.00 53.05 30 ASN A C 10
ATOM 13619 O O . ASN A 1 30 ? -11.923 -5.606 -1.907 1.00 20.42 30 ASN A O 10
ATOM 13630 N N . VAL A 1 31 ? -11.225 -7.467 -2.960 1.00 61.43 31 VAL A N 10
ATOM 13631 C CA . VAL A 1 31 ? -11.342 -8.336 -1.774 1.00 3.11 31 VAL A CA 10
ATOM 13632 C C . VAL A 1 31 ? -9.994 -8.408 -1.028 1.00 23.11 31 VAL A C 10
ATOM 13633 O O . VAL A 1 31 ? -8.982 -7.872 -1.496 1.00 70.43 31 VAL A O 10
ATOM 13646 N N . ASN A 1 32 ? -10.020 -9.078 0.130 1.00 23.41 32 ASN A N 10
ATOM 13647 C CA . ASN A 1 32 ? -8.865 -9.235 1.046 1.00 10.23 32 ASN A CA 10
ATOM 13648 C C . ASN A 1 32 ? -7.655 -9.934 0.356 1.00 23.43 32 ASN A C 10
ATOM 13649 O O . ASN A 1 32 ? -6.498 -9.684 0.704 1.00 15.41 32 ASN A O 10
ATOM 13660 N N . SER A 1 33 ? -7.956 -10.798 -0.635 1.00 4.01 33 SER A N 10
ATOM 13661 C CA . SER A 1 33 ? -6.946 -11.591 -1.371 1.00 4.30 33 SER A CA 10
ATOM 13662 C C . SER A 1 33 ? -6.234 -10.795 -2.501 1.00 63.52 33 SER A C 10
ATOM 13663 O O . SER A 1 33 ? -5.253 -11.294 -3.068 1.00 32.41 33 SER A O 10
ATOM 13671 N N . ASP A 1 34 ? -6.734 -9.577 -2.827 1.00 51.22 34 ASP A N 10
ATOM 13672 C CA . ASP A 1 34 ? -6.135 -8.686 -3.869 1.00 74.24 34 ASP A CA 10
ATOM 13673 C C . ASP A 1 34 ? -4.730 -8.202 -3.477 1.00 12.44 34 ASP A C 10
ATOM 13674 O O . ASP A 1 34 ? -4.251 -8.469 -2.369 1.00 33.33 34 ASP A O 10
ATOM 13683 N N . THR A 1 35 ? -4.061 -7.520 -4.425 1.00 2.24 35 THR A N 10
ATOM 13684 C CA . THR A 1 35 ? -2.708 -6.966 -4.233 1.00 22.44 35 THR A CA 10
ATOM 13685 C C . THR A 1 35 ? -2.682 -5.454 -4.551 1.00 5.52 35 THR A C 10
ATOM 13686 O O . THR A 1 35 ? -1.710 -4.943 -5.125 1.00 53.14 35 THR A O 10
ATOM 13697 N N . VAL A 1 36 ? -3.732 -4.726 -4.111 1.00 60.11 36 VAL A N 10
ATOM 13698 C CA . VAL A 1 36 ? -3.846 -3.269 -4.345 1.00 64.04 36 VAL A CA 10
ATOM 13699 C C . VAL A 1 36 ? -3.416 -2.485 -3.085 1.00 11.05 36 VAL A C 10
ATOM 13700 O O . VAL A 1 36 ? -3.316 -3.049 -1.985 1.00 20.30 36 VAL A O 10
ATOM 13713 N N . ILE A 1 37 ? -3.132 -1.187 -3.268 1.00 1.25 37 ILE A N 10
ATOM 13714 C CA . ILE A 1 37 ? -2.559 -0.317 -2.219 1.00 45.25 37 ILE A CA 10
ATOM 13715 C C . ILE A 1 37 ? -3.523 0.847 -1.878 1.00 31.43 37 ILE A C 10
ATOM 13716 O O . ILE A 1 37 ? -4.323 1.297 -2.731 1.00 10.05 37 ILE A O 10
ATOM 13732 N N . ALA A 1 38 ? -3.439 1.283 -0.605 1.00 40.51 38 ALA A N 10
ATOM 13733 C CA . ALA A 1 38 ? -4.067 2.493 -0.077 1.00 51.43 38 ALA A CA 10
ATOM 13734 C C . ALA A 1 38 ? -2.968 3.535 0.213 1.00 74.23 38 ALA A C 10
ATOM 13735 O O . ALA A 1 38 ? -2.179 3.364 1.142 1.00 53.21 38 ALA A O 10
ATOM 13742 N N . LEU A 1 39 ? -2.925 4.616 -0.575 1.00 61.14 39 LEU A N 10
ATOM 13743 C CA . LEU A 1 39 ? -1.802 5.598 -0.526 1.00 22.51 39 LEU A CA 10
ATOM 13744 C C . LEU A 1 39 ? -2.216 6.835 0.301 1.00 73.40 39 LEU A C 10
ATOM 13745 O O . LEU A 1 39 ? -3.386 7.008 0.606 1.00 43.34 39 LEU A O 10
ATOM 13761 N N . SER A 1 40 ? -1.224 7.674 0.671 1.00 63.12 40 SER A N 10
ATOM 13762 C CA . SER A 1 40 ? -1.435 8.979 1.336 1.00 52.43 40 SER A CA 10
ATOM 13763 C C . SER A 1 40 ? -2.570 9.791 0.637 1.00 31.33 40 SER A C 10
ATOM 13764 O O . SER A 1 40 ? -2.644 9.759 -0.602 1.00 52.51 40 SER A O 10
ATOM 13772 N N . PRO A 1 41 ? -3.432 10.541 1.423 1.00 22.32 41 PRO A N 10
ATOM 13773 C CA . PRO A 1 41 ? -4.768 11.077 0.980 1.00 34.14 41 PRO A CA 10
ATOM 13774 C C . PRO A 1 41 ? -4.796 11.572 -0.475 1.00 3.13 41 PRO A C 10
ATOM 13775 O O . PRO A 1 41 ? -3.960 12.397 -0.856 1.00 54.35 41 PRO A O 10
ATOM 13786 N N . SER A 1 42 ? -5.762 11.058 -1.260 1.00 13.32 42 SER A N 10
ATOM 13787 C CA . SER A 1 42 ? -5.785 11.200 -2.733 1.00 50.45 42 SER A CA 10
ATOM 13788 C C . SER A 1 42 ? -5.672 12.673 -3.204 1.00 3.25 42 SER A C 10
ATOM 13789 O O . SER A 1 42 ? -4.866 12.976 -4.080 1.00 74.04 42 SER A O 10
ATOM 13797 N N . VAL A 1 43 ? -6.438 13.587 -2.574 1.00 54.31 43 VAL A N 10
ATOM 13798 C CA . VAL A 1 43 ? -6.408 15.034 -2.913 1.00 11.01 43 VAL A CA 10
ATOM 13799 C C . VAL A 1 43 ? -5.038 15.674 -2.583 1.00 5.34 43 VAL A C 10
ATOM 13800 O O . VAL A 1 43 ? -4.636 16.653 -3.210 1.00 62.23 43 VAL A O 10
ATOM 13813 N N . TYR A 1 44 ? -4.330 15.093 -1.597 1.00 22.01 44 TYR A N 10
ATOM 13814 C CA . TYR A 1 44 ? -3.022 15.584 -1.138 1.00 64.14 44 TYR A CA 10
ATOM 13815 C C . TYR A 1 44 ? -1.920 15.090 -2.089 1.00 50.34 44 TYR A C 10
ATOM 13816 O O . TYR A 1 44 ? -0.920 15.773 -2.308 1.00 45.12 44 TYR A O 10
ATOM 13834 N N . SER A 1 45 ? -2.132 13.886 -2.649 1.00 34.40 45 SER A N 10
ATOM 13835 C CA . SER A 1 45 ? -1.191 13.243 -3.577 1.00 12.25 45 SER A CA 10
ATOM 13836 C C . SER A 1 45 ? -1.569 13.525 -5.051 1.00 31.32 45 SER A C 10
ATOM 13837 O O . SER A 1 45 ? -0.966 12.955 -5.972 1.00 74.51 45 SER A O 10
ATOM 13845 N N . GLY A 1 46 ? -2.591 14.390 -5.260 1.00 10.24 46 GLY A N 10
ATOM 13846 C CA . GLY A 1 46 ? -3.021 14.808 -6.602 1.00 52.45 46 GLY A CA 10
ATOM 13847 C C . GLY A 1 46 ? -4.082 13.898 -7.223 1.00 51.01 46 GLY A C 10
ATOM 13848 O O . GLY A 1 46 ? -4.757 14.292 -8.180 1.00 55.31 46 GLY A O 10
ATOM 13852 N N . GLY A 1 47 ? -4.221 12.669 -6.682 1.00 3.14 47 GLY A N 10
ATOM 13853 C CA . GLY A 1 47 ? -5.144 11.660 -7.226 1.00 22.44 47 GLY A CA 10
ATOM 13854 C C . GLY A 1 47 ? -4.515 10.836 -8.343 1.00 75.05 47 GLY A C 10
ATOM 13855 O O . GLY A 1 47 ? -5.101 9.856 -8.812 1.00 54.02 47 GLY A O 10
ATOM 13859 N N . SER A 1 48 ? -3.284 11.217 -8.729 1.00 13.03 48 SER A N 10
ATOM 13860 C CA . SER A 1 48 ? -2.535 10.599 -9.835 1.00 3.41 48 SER A CA 10
ATOM 13861 C C . SER A 1 48 ? -1.925 9.239 -9.445 1.00 32.33 48 SER A C 10
ATOM 13862 O O . SER A 1 48 ? -1.195 8.647 -10.234 1.00 53.12 48 SER A O 10
ATOM 13870 N N . HIS A 1 49 ? -2.203 8.769 -8.218 1.00 60.20 49 HIS A N 10
ATOM 13871 C CA . HIS A 1 49 ? -1.636 7.520 -7.684 1.00 62.24 49 HIS A CA 10
ATOM 13872 C C . HIS A 1 49 ? -2.534 6.320 -8.007 1.00 13.25 49 HIS A C 10
ATOM 13873 O O . HIS A 1 49 ? -2.024 5.230 -8.263 1.00 21.22 49 HIS A O 10
ATOM 13888 N N . CYS A 1 50 ? -3.867 6.537 -8.002 1.00 45.04 50 CYS A N 10
ATOM 13889 C CA . CYS A 1 50 ? -4.848 5.495 -8.371 1.00 30.12 50 CYS A CA 10
ATOM 13890 C C . CYS A 1 50 ? -4.664 5.081 -9.845 1.00 11.34 50 CYS A C 10
ATOM 13891 O O . CYS A 1 50 ? -4.611 5.944 -10.728 1.00 42.01 50 CYS A O 10
ATOM 13898 N N . GLY A 1 51 ? -4.545 3.762 -10.092 1.00 12.34 51 GLY A N 10
ATOM 13899 C CA . GLY A 1 51 ? -4.281 3.223 -11.433 1.00 21.25 51 GLY A CA 10
ATOM 13900 C C . GLY A 1 51 ? -2.805 3.003 -11.706 1.00 60.14 51 GLY A C 10
ATOM 13901 O O . GLY A 1 51 ? -2.448 2.320 -12.669 1.00 14.33 51 GLY A O 10
ATOM 13905 N N . GLN A 1 52 ? -1.939 3.574 -10.847 1.00 72.44 52 GLN A N 10
ATOM 13906 C CA . GLN A 1 52 ? -0.478 3.495 -10.995 1.00 2.33 52 GLN A CA 10
ATOM 13907 C C . GLN A 1 52 ? 0.074 2.472 -10.003 1.00 32.15 52 GLN A C 10
ATOM 13908 O O . GLN A 1 52 ? -0.371 2.421 -8.844 1.00 61.30 52 GLN A O 10
ATOM 13922 N N . THR A 1 53 ? 1.041 1.660 -10.457 1.00 10.51 53 THR A N 10
ATOM 13923 C CA . THR A 1 53 ? 1.597 0.573 -9.654 1.00 25.22 53 THR A CA 10
ATOM 13924 C C . THR A 1 53 ? 2.897 1.034 -8.946 1.00 25.33 53 THR A C 10
ATOM 13925 O O . THR A 1 53 ? 3.855 1.487 -9.584 1.00 20.11 53 THR A O 10
ATOM 13936 N N . VAL A 1 54 ? 2.875 0.974 -7.604 1.00 3.00 54 VAL A N 10
ATOM 13937 C CA . VAL A 1 54 ? 4.010 1.357 -6.739 1.00 33.44 54 VAL A CA 10
ATOM 13938 C C . VAL A 1 54 ? 4.826 0.106 -6.368 1.00 3.33 54 VAL A C 10
ATOM 13939 O O . VAL A 1 54 ? 4.257 -0.911 -5.925 1.00 55.31 54 VAL A O 10
ATOM 13952 N N . THR A 1 55 ? 6.154 0.185 -6.572 1.00 30.34 55 THR A N 10
ATOM 13953 C CA . THR A 1 55 ? 7.089 -0.880 -6.213 1.00 32.54 55 THR A CA 10
ATOM 13954 C C . THR A 1 55 ? 7.516 -0.694 -4.746 1.00 33.10 55 THR A C 10
ATOM 13955 O O . THR A 1 55 ? 8.269 0.233 -4.419 1.00 34.04 55 THR A O 10
ATOM 13966 N N . VAL A 1 56 ? 6.983 -1.553 -3.868 1.00 43.40 56 VAL A N 10
ATOM 13967 C CA . VAL A 1 56 ? 7.261 -1.518 -2.418 1.00 0.31 56 VAL A CA 10
ATOM 13968 C C . VAL A 1 56 ? 8.275 -2.631 -2.059 1.00 73.34 56 VAL A C 10
ATOM 13969 O O . VAL A 1 56 ? 8.149 -3.764 -2.529 1.00 43.52 56 VAL A O 10
ATOM 13982 N N . THR A 1 57 ? 9.311 -2.291 -1.269 1.00 11.13 57 THR A N 10
ATOM 13983 C CA . THR A 1 57 ? 10.338 -3.264 -0.833 1.00 55.10 57 THR A CA 10
ATOM 13984 C C . THR A 1 57 ? 10.490 -3.217 0.694 1.00 32.31 57 THR A C 10
ATOM 13985 O O . THR A 1 57 ? 11.090 -2.278 1.225 1.00 21.12 57 THR A O 10
ATOM 13996 N N . ASN A 1 58 ? 9.947 -4.226 1.399 1.00 50.24 58 ASN A N 10
ATOM 13997 C CA . ASN A 1 58 ? 10.039 -4.292 2.865 1.00 23.41 58 ASN A CA 10
ATOM 13998 C C . ASN A 1 58 ? 11.489 -4.518 3.285 1.00 75.23 58 ASN A C 10
ATOM 13999 O O . ASN A 1 58 ? 12.051 -5.587 3.040 1.00 10.35 58 ASN A O 10
ATOM 14010 N N . VAL A 1 59 ? 12.068 -3.497 3.930 1.00 73.24 59 VAL A N 10
ATOM 14011 C CA . VAL A 1 59 ? 13.498 -3.478 4.279 1.00 52.02 59 VAL A CA 10
ATOM 14012 C C . VAL A 1 59 ? 13.850 -4.490 5.396 1.00 32.40 59 VAL A C 10
ATOM 14013 O O . VAL A 1 59 ? 15.021 -4.854 5.547 1.00 44.43 59 VAL A O 10
ATOM 14026 N N . VAL A 1 60 ? 12.831 -4.948 6.142 1.00 1.41 60 VAL A N 10
ATOM 14027 C CA . VAL A 1 60 ? 13.009 -5.839 7.306 1.00 42.04 60 VAL A CA 10
ATOM 14028 C C . VAL A 1 60 ? 13.504 -7.242 6.881 1.00 23.52 60 VAL A C 10
ATOM 14029 O O . VAL A 1 60 ? 14.505 -7.741 7.411 1.00 65.02 60 VAL A O 10
ATOM 14042 N N . THR A 1 61 ? 12.797 -7.866 5.924 1.00 40.15 61 THR A N 10
ATOM 14043 C CA . THR A 1 61 ? 13.160 -9.205 5.406 1.00 22.22 61 THR A CA 10
ATOM 14044 C C . THR A 1 61 ? 13.829 -9.108 4.013 1.00 71.14 61 THR A C 10
ATOM 14045 O O . THR A 1 61 ? 14.478 -10.060 3.568 1.00 14.15 61 THR A O 10
ATOM 14056 N N . GLY A 1 62 ? 13.670 -7.944 3.347 1.00 44.13 62 GLY A N 10
ATOM 14057 C CA . GLY A 1 62 ? 14.253 -7.700 2.020 1.00 64.30 62 GLY A CA 10
ATOM 14058 C C . GLY A 1 62 ? 13.323 -8.088 0.872 1.00 62.13 62 GLY A C 10
ATOM 14059 O O . GLY A 1 62 ? 13.755 -8.121 -0.287 1.00 12.31 62 GLY A O 10
ATOM 14063 N N . ALA A 1 63 ? 12.044 -8.369 1.190 1.00 41.02 63 ALA A N 10
ATOM 14064 C CA . ALA A 1 63 ? 11.048 -8.822 0.199 1.00 62.45 63 ALA A CA 10
ATOM 14065 C C . ALA A 1 63 ? 10.519 -7.641 -0.626 1.00 31.24 63 ALA A C 10
ATOM 14066 O O . ALA A 1 63 ? 10.254 -6.559 -0.078 1.00 34.24 63 ALA A O 10
ATOM 14073 N N . LYS A 1 64 ? 10.342 -7.870 -1.935 1.00 52.32 64 LYS A N 10
ATOM 14074 C CA . LYS A 1 64 ? 9.908 -6.845 -2.891 1.00 33.24 64 LYS A CA 10
ATOM 14075 C C . LYS A 1 64 ? 8.664 -7.329 -3.644 1.00 31.15 64 LYS A C 10
ATOM 14076 O O . LYS A 1 64 ? 8.580 -8.497 -4.042 1.00 43.05 64 LYS A O 10
ATOM 14095 N N . ALA A 1 65 ? 7.713 -6.414 -3.842 1.00 14.43 65 ALA A N 10
ATOM 14096 C CA . ALA A 1 65 ? 6.515 -6.640 -4.657 1.00 64.14 65 ALA A CA 10
ATOM 14097 C C . ALA A 1 65 ? 6.041 -5.293 -5.224 1.00 25.21 65 ALA A C 10
ATOM 14098 O O . ALA A 1 65 ? 6.382 -4.231 -4.691 1.00 61.31 65 ALA A O 10
ATOM 14105 N N . THR A 1 66 ? 5.269 -5.340 -6.313 1.00 13.43 66 THR A N 10
ATOM 14106 C CA . THR A 1 66 ? 4.750 -4.134 -6.975 1.00 4.31 66 THR A CA 10
ATOM 14107 C C . THR A 1 66 ? 3.218 -4.211 -7.046 1.00 13.34 66 THR A C 10
ATOM 14108 O O . THR A 1 66 ? 2.667 -5.101 -7.705 1.00 13.51 66 THR A O 10
ATOM 14119 N N . GLY A 1 67 ? 2.536 -3.279 -6.355 1.00 51.54 67 GLY A N 10
ATOM 14120 C CA . GLY A 1 67 ? 1.069 -3.306 -6.244 1.00 5.23 67 GLY A CA 10
ATOM 14121 C C . GLY A 1 67 ? 0.443 -2.027 -6.772 1.00 71.34 67 GLY A C 10
ATOM 14122 O O . GLY A 1 67 ? 1.027 -0.952 -6.630 1.00 42.04 67 GLY A O 10
ATOM 14126 N N . THR A 1 68 ? -0.727 -2.141 -7.403 1.00 30.11 68 THR A N 10
ATOM 14127 C CA . THR A 1 68 ? -1.461 -0.997 -7.968 1.00 44.24 68 THR A CA 10
ATOM 14128 C C . THR A 1 68 ? -2.261 -0.267 -6.886 1.00 2.01 68 THR A C 10
ATOM 14129 O O . THR A 1 68 ? -2.935 -0.910 -6.095 1.00 54.42 68 THR A O 10
ATOM 14140 N N . VAL A 1 69 ? -2.174 1.074 -6.840 1.00 43.30 69 VAL A N 10
ATOM 14141 C CA . VAL A 1 69 ? -2.979 1.877 -5.903 1.00 34.52 69 VAL A CA 10
ATOM 14142 C C . VAL A 1 69 ? -4.438 1.930 -6.384 1.00 35.14 69 VAL A C 10
ATOM 14143 O O . VAL A 1 69 ? -4.707 2.296 -7.529 1.00 72.33 69 VAL A O 10
ATOM 14156 N N . ALA A 1 70 ? -5.362 1.540 -5.501 1.00 71.31 70 ALA A N 10
ATOM 14157 C CA . ALA A 1 70 ? -6.815 1.573 -5.773 1.00 41.52 70 ALA A CA 10
ATOM 14158 C C . ALA A 1 70 ? -7.539 2.393 -4.699 1.00 55.31 70 ALA A C 10
ATOM 14159 O O . ALA A 1 70 ? -8.657 2.885 -4.918 1.00 63.10 70 ALA A O 10
ATOM 14166 N N . ASP A 1 71 ? -6.876 2.544 -3.542 1.00 43.22 71 ASP A N 10
ATOM 14167 C CA . ASP A 1 71 ? -7.474 3.123 -2.337 1.00 12.15 71 ASP A CA 10
ATOM 14168 C C . ASP A 1 71 ? -6.554 4.214 -1.765 1.00 41.01 71 ASP A C 10
ATOM 14169 O O . ASP A 1 71 ? -5.407 4.390 -2.222 1.00 23.24 71 ASP A O 10
ATOM 14178 N N . GLU A 1 72 ? -7.054 4.942 -0.758 1.00 64.32 72 GLU A N 10
ATOM 14179 C CA . GLU A 1 72 ? -6.276 5.963 -0.035 1.00 21.04 72 GLU A CA 10
ATOM 14180 C C . GLU A 1 72 ? -6.319 5.681 1.477 1.00 22.13 72 GLU A C 10
ATOM 14181 O O . GLU A 1 72 ? -7.031 4.783 1.940 1.00 15.42 72 GLU A O 10
ATOM 14193 N N . CYS A 1 73 ? -5.554 6.475 2.229 1.00 24.12 73 CYS A N 10
ATOM 14194 C CA . CYS A 1 73 ? -5.492 6.406 3.686 1.00 15.53 73 CYS A CA 10
ATOM 14195 C C . CYS A 1 73 ? -5.376 7.847 4.225 1.00 15.53 73 CYS A C 10
ATOM 14196 O O . CYS A 1 73 ? -4.267 8.374 4.333 1.00 24.03 73 CYS A O 10
ATOM 14203 N N . PRO A 1 74 ? -6.535 8.524 4.522 1.00 1.23 74 PRO A N 10
ATOM 14204 C CA . PRO A 1 74 ? -6.564 9.968 4.903 1.00 64.31 74 PRO A CA 10
ATOM 14205 C C . PRO A 1 74 ? -5.773 10.282 6.195 1.00 50.40 74 PRO A C 10
ATOM 14206 O O . PRO A 1 74 ? -5.251 11.392 6.349 1.00 10.30 74 PRO A O 10
ATOM 14217 N N . GLY A 1 75 ? -5.693 9.297 7.110 1.00 43.14 75 GLY A N 10
ATOM 14218 C CA . GLY A 1 75 ? -4.933 9.447 8.359 1.00 42.42 75 GLY A CA 10
ATOM 14219 C C . GLY A 1 75 ? -3.453 9.102 8.205 1.00 61.00 75 GLY A C 10
ATOM 14220 O O . GLY A 1 75 ? -2.636 9.485 9.048 1.00 22.22 75 GLY A O 10
ATOM 14224 N N . CYS A 1 76 ? -3.112 8.360 7.134 1.00 72.02 76 CYS A N 10
ATOM 14225 C CA . CYS A 1 76 ? -1.712 8.016 6.808 1.00 1.24 76 CYS A CA 10
ATOM 14226 C C . CYS A 1 76 ? -0.946 9.262 6.317 1.00 22.00 76 CYS A C 10
ATOM 14227 O O . CYS A 1 76 ? -1.466 10.035 5.503 1.00 23.44 76 CYS A O 10
ATOM 14234 N N . GLY A 1 77 ? 0.285 9.438 6.832 1.00 3.21 77 GLY A N 10
ATOM 14235 C CA . GLY A 1 77 ? 1.162 10.547 6.438 1.00 11.54 77 GLY A CA 10
ATOM 14236 C C . GLY A 1 77 ? 1.839 10.326 5.081 1.00 41.52 77 GLY A C 10
ATOM 14237 O O . GLY A 1 77 ? 1.653 9.275 4.472 1.00 24.12 77 GLY A O 10
ATOM 14241 N N . PRO A 1 78 ? 2.655 11.308 4.580 1.00 42.55 78 PRO A N 10
ATOM 14242 C CA . PRO A 1 78 ? 3.276 11.234 3.227 1.00 31.00 78 PRO A CA 10
ATOM 14243 C C . PRO A 1 78 ? 4.290 10.080 3.075 1.00 13.34 78 PRO A C 10
ATOM 14244 O O . PRO A 1 78 ? 4.597 9.674 1.959 1.00 34.22 78 PRO A O 10
ATOM 14255 N N . ASN A 1 79 ? 4.806 9.571 4.210 1.00 15.34 79 ASN A N 10
ATOM 14256 C CA . ASN A 1 79 ? 5.744 8.423 4.243 1.00 62.25 79 ASN A CA 10
ATOM 14257 C C . ASN A 1 79 ? 5.140 7.259 5.047 1.00 24.22 79 ASN A C 10
ATOM 14258 O O . ASN A 1 79 ? 5.860 6.406 5.589 1.00 74.41 79 ASN A O 10
ATOM 14269 N N . ASP A 1 80 ? 3.804 7.215 5.100 1.00 22.21 80 ASP A N 10
ATOM 14270 C CA . ASP A 1 80 ? 3.058 6.100 5.696 1.00 42.34 80 ASP A CA 10
ATOM 14271 C C . ASP A 1 80 ? 1.920 5.739 4.751 1.00 13.24 80 ASP A C 10
ATOM 14272 O O . ASP A 1 80 ? 1.244 6.625 4.214 1.00 14.41 80 ASP A O 10
ATOM 14281 N N . ILE A 1 81 ? 1.724 4.442 4.540 1.00 65.21 81 ILE A N 10
ATOM 14282 C CA . ILE A 1 81 ? 0.746 3.910 3.594 1.00 31.13 81 ILE A CA 10
ATOM 14283 C C . ILE A 1 81 ? 0.068 2.672 4.201 1.00 72.35 81 ILE A C 10
ATOM 14284 O O . ILE A 1 81 ? 0.358 2.257 5.334 1.00 43.30 81 ILE A O 10
ATOM 14300 N N . ASP A 1 82 ? -0.870 2.140 3.447 1.00 34.42 82 ASP A N 10
ATOM 14301 C CA . ASP A 1 82 ? -1.672 0.974 3.799 1.00 62.51 82 ASP A CA 10
ATOM 14302 C C . ASP A 1 82 ? -1.807 0.118 2.515 1.00 23.21 82 ASP A C 10
ATOM 14303 O O . ASP A 1 82 ? -1.538 0.621 1.417 1.00 52.14 82 ASP A O 10
ATOM 14312 N N . MET A 1 83 ? -2.156 -1.168 2.636 1.00 14.51 83 MET A N 10
ATOM 14313 C CA . MET A 1 83 ? -2.318 -2.057 1.467 1.00 22.33 83 MET A CA 10
ATOM 14314 C C . MET A 1 83 ? -3.148 -3.294 1.819 1.00 42.24 83 MET A C 10
ATOM 14315 O O . MET A 1 83 ? -3.561 -3.493 2.968 1.00 61.31 83 MET A O 10
ATOM 14329 N N . THR A 1 84 ? -3.427 -4.095 0.786 1.00 5.21 84 THR A N 10
ATOM 14330 C CA . THR A 1 84 ? -4.091 -5.388 0.928 1.00 43.33 84 THR A CA 10
ATOM 14331 C C . THR A 1 84 ? -3.234 -6.391 1.733 1.00 51.33 84 THR A C 10
ATOM 14332 O O . THR A 1 84 ? -1.994 -6.358 1.648 1.00 0.32 84 THR A O 10
ATOM 14343 N N . PRO A 1 85 ? -3.887 -7.319 2.502 1.00 72.12 85 PRO A N 10
ATOM 14344 C CA . PRO A 1 85 ? -3.181 -8.415 3.196 1.00 33.00 85 PRO A CA 10
ATOM 14345 C C . PRO A 1 85 ? -2.524 -9.389 2.202 1.00 63.21 85 PRO A C 10
ATOM 14346 O O . PRO A 1 85 ? -1.456 -9.939 2.483 1.00 44.32 85 PRO A O 10
ATOM 14357 N N . GLY A 1 86 ? -3.171 -9.557 1.026 1.00 51.50 86 GLY A N 10
ATOM 14358 C CA . GLY A 1 86 ? -2.638 -10.378 -0.063 1.00 2.21 86 GLY A CA 10
ATOM 14359 C C . GLY A 1 86 ? -1.278 -9.896 -0.571 1.00 74.54 86 GLY A C 10
ATOM 14360 O O . GLY A 1 86 ? -0.438 -10.705 -0.966 1.00 41.43 86 GLY A O 10
ATOM 14364 N N . LEU A 1 87 ? -1.063 -8.569 -0.554 1.00 1.02 87 LEU A N 10
ATOM 14365 C CA . LEU A 1 87 ? 0.235 -7.961 -0.908 1.00 21.44 87 LEU A CA 10
ATOM 14366 C C . LEU A 1 87 ? 1.182 -7.961 0.318 1.00 53.22 87 LEU A C 10
ATOM 14367 O O . LEU A 1 87 ? 2.384 -8.246 0.204 1.00 72.12 87 LEU A O 10
ATOM 14383 N N . PHE A 1 88 ? 0.611 -7.666 1.493 1.00 61.22 88 PHE A N 10
ATOM 14384 C CA . PHE A 1 88 ? 1.369 -7.497 2.752 1.00 65.32 88 PHE A CA 10
ATOM 14385 C C . PHE A 1 88 ? 2.093 -8.799 3.166 1.00 44.32 88 PHE A C 10
ATOM 14386 O O . PHE A 1 88 ? 3.205 -8.754 3.702 1.00 51.40 88 PHE A O 10
ATOM 14403 N N . GLN A 1 89 ? 1.454 -9.954 2.893 1.00 71.31 89 GLN A N 10
ATOM 14404 C CA . GLN A 1 89 ? 2.047 -11.282 3.174 1.00 51.30 89 GLN A CA 10
ATOM 14405 C C . GLN A 1 89 ? 3.149 -11.638 2.150 1.00 75.14 89 GLN A C 10
ATOM 14406 O O . GLN A 1 89 ? 3.939 -12.552 2.378 1.00 63.32 89 GLN A O 10
ATOM 14420 N N . GLN A 1 90 ? 3.169 -10.924 1.011 1.00 71.12 90 GLN A N 10
ATOM 14421 C CA . GLN A 1 90 ? 4.256 -11.031 0.012 1.00 72.50 90 GLN A CA 10
ATOM 14422 C C . GLN A 1 90 ? 5.433 -10.135 0.418 1.00 45.52 90 GLN A C 10
ATOM 14423 O O . GLN A 1 90 ? 6.592 -10.451 0.120 1.00 1.43 90 GLN A O 10
ATOM 14437 N N . LEU A 1 91 ? 5.118 -9.002 1.073 1.00 14.34 91 LEU A N 10
ATOM 14438 C CA . LEU A 1 91 ? 6.150 -8.129 1.691 1.00 24.14 91 LEU A CA 10
ATOM 14439 C C . LEU A 1 91 ? 6.729 -8.745 2.989 1.00 13.21 91 LEU A C 10
ATOM 14440 O O . LEU A 1 91 ? 7.848 -8.399 3.382 1.00 53.22 91 LEU A O 10
ATOM 14456 N N . GLY A 1 92 ? 5.960 -9.629 3.657 1.00 22.13 92 GLY A N 10
ATOM 14457 C CA . GLY A 1 92 ? 6.431 -10.286 4.886 1.00 1.30 92 GLY A CA 10
ATOM 14458 C C . GLY A 1 92 ? 5.342 -11.092 5.599 1.00 43.22 92 GLY A C 10
ATOM 14459 O O . GLY A 1 92 ? 4.771 -12.009 5.012 1.00 34.30 92 GLY A O 10
ATOM 14463 N N . SER A 1 93 ? 5.071 -10.765 6.878 1.00 41.14 93 SER A N 10
ATOM 14464 C CA . SER A 1 93 ? 4.071 -11.473 7.710 1.00 43.34 93 SER A CA 10
ATOM 14465 C C . SER A 1 93 ? 2.916 -10.530 8.068 1.00 2.11 93 SER A C 10
ATOM 14466 O O . SER A 1 93 ? 3.150 -9.354 8.334 1.00 52.41 93 SER A O 10
ATOM 14474 N N . LEU A 1 94 ? 1.677 -11.059 8.094 1.00 43.32 94 LEU A N 10
ATOM 14475 C CA . LEU A 1 94 ? 0.472 -10.279 8.478 1.00 54.20 94 LEU A CA 10
ATOM 14476 C C . LEU A 1 94 ? 0.511 -9.891 9.968 1.00 33.24 94 LEU A C 10
ATOM 14477 O O . LEU A 1 94 ? 0.001 -8.837 10.365 1.00 53.50 94 LEU A O 10
ATOM 14493 N N . ASP A 1 95 ? 1.163 -10.753 10.767 1.00 43.20 95 ASP A N 10
ATOM 14494 C CA . ASP A 1 95 ? 1.329 -10.585 12.224 1.00 55.51 95 ASP A CA 10
ATOM 14495 C C . ASP A 1 95 ? 2.110 -9.295 12.577 1.00 55.31 95 ASP A C 10
ATOM 14496 O O . ASP A 1 95 ? 1.958 -8.763 13.682 1.00 31.21 95 ASP A O 10
ATOM 14505 N N . GLU A 1 96 ? 2.919 -8.795 11.617 1.00 21.53 96 GLU A N 10
ATOM 14506 C CA . GLU A 1 96 ? 3.701 -7.556 11.777 1.00 33.22 96 GLU A CA 10
ATOM 14507 C C . GLU A 1 96 ? 2.792 -6.335 12.000 1.00 60.41 96 GLU A C 10
ATOM 14508 O O . GLU A 1 96 ? 3.094 -5.469 12.832 1.00 32.33 96 GLU A O 10
ATOM 14520 N N . GLY A 1 97 ? 1.667 -6.286 11.258 1.00 11.01 97 GLY A N 10
ATOM 14521 C CA . GLY A 1 97 ? 0.731 -5.166 11.329 1.00 2.21 97 GLY A CA 10
ATOM 14522 C C . GLY A 1 97 ? 1.181 -3.999 10.468 1.00 45.10 97 GLY A C 10
ATOM 14523 O O . GLY A 1 97 ? 0.456 -3.562 9.569 1.00 54.32 97 GLY A O 10
ATOM 14527 N N . VAL A 1 98 ? 2.394 -3.500 10.758 1.00 71.02 98 VAL A N 10
ATOM 14528 C CA . VAL A 1 98 ? 3.078 -2.487 9.947 1.00 12.33 98 VAL A CA 10
ATOM 14529 C C . VAL A 1 98 ? 4.452 -3.032 9.481 1.00 34.21 98 VAL A C 10
ATOM 14530 O O . VAL A 1 98 ? 5.278 -3.475 10.291 1.00 14.52 98 VAL A O 10
ATOM 14543 N N . LEU A 1 99 ? 4.654 -3.054 8.157 1.00 55.15 99 LEU A N 10
ATOM 14544 C CA . LEU A 1 99 ? 5.946 -3.364 7.523 1.00 24.10 99 LEU A CA 10
ATOM 14545 C C . LEU A 1 99 ? 6.580 -2.072 6.990 1.00 54.41 99 LEU A C 10
ATOM 14546 O O . LEU A 1 99 ? 5.921 -1.291 6.294 1.00 50.22 99 LEU A O 10
ATOM 14562 N N . THR A 1 100 ? 7.847 -1.845 7.359 1.00 64.03 100 THR A N 10
ATOM 14563 C CA . THR A 1 100 ? 8.631 -0.709 6.877 1.00 42.03 100 THR A CA 10
ATOM 14564 C C . THR A 1 100 ? 9.105 -0.995 5.437 1.00 14.05 100 THR A C 10
ATOM 14565 O O . THR A 1 100 ? 9.976 -1.856 5.209 1.00 31.12 100 THR A O 10
ATOM 14576 N N . VAL A 1 101 ? 8.484 -0.303 4.469 1.00 43.24 101 VAL A N 10
ATOM 14577 C CA . VAL A 1 101 ? 8.706 -0.562 3.040 1.00 13.54 101 VAL A CA 10
ATOM 14578 C C . VAL A 1 101 ? 9.315 0.675 2.362 1.00 65.41 101 VAL A C 10
ATOM 14579 O O . VAL A 1 101 ? 8.995 1.815 2.701 1.00 21.40 101 VAL A O 10
ATOM 14592 N N . SER A 1 102 ? 10.184 0.428 1.388 1.00 3.23 102 SER A N 10
ATOM 14593 C CA . SER A 1 102 ? 10.740 1.457 0.526 1.00 74.44 102 SER A CA 10
ATOM 14594 C C . SER A 1 102 ? 9.924 1.457 -0.767 1.00 10.44 102 SER A C 10
ATOM 14595 O O . SER A 1 102 ? 9.981 0.496 -1.549 1.00 1.15 102 SER A O 10
ATOM 14603 N N . TRP A 1 103 ? 9.115 2.511 -0.943 1.00 10.35 103 TRP A N 10
ATOM 14604 C CA . TRP A 1 103 ? 8.084 2.580 -1.994 1.00 13.01 103 TRP A CA 10
ATOM 14605 C C . TRP A 1 103 ? 8.458 3.645 -3.042 1.00 22.40 103 TRP A C 10
ATOM 14606 O O . TRP A 1 103 ? 9.032 4.687 -2.702 1.00 23.41 103 TRP A O 10
ATOM 14627 N N . THR A 1 104 ? 8.129 3.363 -4.316 1.00 30.03 104 THR A N 10
ATOM 14628 C CA . THR A 1 104 ? 8.633 4.117 -5.473 1.00 1.50 104 THR A CA 10
ATOM 14629 C C . THR A 1 104 ? 7.497 4.863 -6.207 1.00 62.42 104 THR A C 10
ATOM 14630 O O . THR A 1 104 ? 6.676 4.233 -6.891 1.00 10.14 104 THR A O 10
ATOM 14641 N N . LEU A 1 105 ? 7.463 6.196 -6.021 1.00 70.54 105 LEU A N 10
ATOM 14642 C CA . LEU A 1 105 ? 6.590 7.122 -6.770 1.00 75.41 105 LEU A CA 10
ATOM 14643 C C . LEU A 1 105 ? 7.038 8.562 -6.387 1.00 12.34 105 LEU A C 10
ATOM 14644 O O . LEU A 1 105 ? 6.348 9.241 -5.602 1.00 21.32 105 LEU A O 10
ATOM 14661 N N . GLY A 1 1 ? -4.202 21.885 -10.648 1.00 22.54 1 GLY A N 11
ATOM 14662 C CA . GLY A 1 1 ? -3.553 22.990 -9.906 1.00 65.40 1 GLY A CA 11
ATOM 14663 C C . GLY A 1 1 ? -2.116 22.651 -9.528 1.00 14.34 1 GLY A C 11
ATOM 14664 O O . GLY A 1 1 ? -1.243 22.595 -10.405 1.00 72.52 1 GLY A O 11
ATOM 14670 N N . HIS A 1 2 ? -1.870 22.408 -8.225 1.00 24.23 2 HIS A N 11
ATOM 14671 C CA . HIS A 1 2 ? -0.536 22.088 -7.690 1.00 41.33 2 HIS A CA 11
ATOM 14672 C C . HIS A 1 2 ? -0.672 21.427 -6.300 1.00 11.41 2 HIS A C 11
ATOM 14673 O O . HIS A 1 2 ? -0.681 22.094 -5.256 1.00 60.12 2 HIS A O 11
ATOM 14688 N N . ALA A 1 3 ? -0.836 20.096 -6.321 1.00 24.54 3 ALA A N 11
ATOM 14689 C CA . ALA A 1 3 ? -0.914 19.265 -5.111 1.00 61.51 3 ALA A CA 11
ATOM 14690 C C . ALA A 1 3 ? 0.469 19.200 -4.425 1.00 44.32 3 ALA A C 11
ATOM 14691 O O . ALA A 1 3 ? 1.489 19.091 -5.118 1.00 4.34 3 ALA A O 11
ATOM 14698 N N . PRO A 1 4 ? 0.539 19.273 -3.051 1.00 22.45 4 PRO A N 11
ATOM 14699 C CA . PRO A 1 4 ? 1.823 19.233 -2.305 1.00 74.52 4 PRO A CA 11
ATOM 14700 C C . PRO A 1 4 ? 2.436 17.808 -2.219 1.00 61.11 4 PRO A C 11
ATOM 14701 O O . PRO A 1 4 ? 3.402 17.597 -1.488 1.00 11.25 4 PRO A O 11
ATOM 14712 N N . ALA A 1 5 ? 1.852 16.836 -2.948 1.00 5.34 5 ALA A N 11
ATOM 14713 C CA . ALA A 1 5 ? 2.428 15.484 -3.104 1.00 64.23 5 ALA A CA 11
ATOM 14714 C C . ALA A 1 5 ? 3.169 15.370 -4.445 1.00 22.43 5 ALA A C 11
ATOM 14715 O O . ALA A 1 5 ? 2.810 16.031 -5.431 1.00 60.44 5 ALA A O 11
ATOM 14722 N N . GLU A 1 6 ? 4.212 14.525 -4.465 1.00 2.21 6 GLU A N 11
ATOM 14723 C CA . GLU A 1 6 ? 5.036 14.292 -5.657 1.00 1.43 6 GLU A CA 11
ATOM 14724 C C . GLU A 1 6 ? 4.384 13.219 -6.533 1.00 44.12 6 GLU A C 11
ATOM 14725 O O . GLU A 1 6 ? 4.232 12.075 -6.102 1.00 62.11 6 GLU A O 11
ATOM 14737 N N . LYS A 1 7 ? 3.998 13.603 -7.764 1.00 44.52 7 LYS A N 11
ATOM 14738 C CA . LYS A 1 7 ? 3.546 12.652 -8.803 1.00 23.43 7 LYS A CA 11
ATOM 14739 C C . LYS A 1 7 ? 4.739 12.213 -9.695 1.00 2.11 7 LYS A C 11
ATOM 14740 O O . LYS A 1 7 ? 4.564 11.690 -10.802 1.00 72.33 7 LYS A O 11
ATOM 14759 N N . ARG A 1 8 ? 5.949 12.407 -9.153 1.00 11.11 8 ARG A N 11
ATOM 14760 C CA . ARG A 1 8 ? 7.217 11.985 -9.753 1.00 42.32 8 ARG A CA 11
ATOM 14761 C C . ARG A 1 8 ? 7.647 10.682 -9.074 1.00 51.53 8 ARG A C 11
ATOM 14762 O O . ARG A 1 8 ? 7.515 10.568 -7.847 1.00 2.12 8 ARG A O 11
ATOM 14783 N N . SER A 1 9 ? 8.150 9.716 -9.861 1.00 31.42 9 SER A N 11
ATOM 14784 C CA . SER A 1 9 ? 8.586 8.406 -9.348 1.00 71.34 9 SER A CA 11
ATOM 14785 C C . SER A 1 9 ? 9.808 8.576 -8.415 1.00 14.12 9 SER A C 11
ATOM 14786 O O . SER A 1 9 ? 10.962 8.658 -8.866 1.00 12.05 9 SER A O 11
ATOM 14794 N N . THR A 1 10 ? 9.523 8.667 -7.109 1.00 10.52 10 THR A N 11
ATOM 14795 C CA . THR A 1 10 ? 10.517 8.951 -6.067 1.00 63.21 10 THR A CA 11
ATOM 14796 C C . THR A 1 10 ? 10.551 7.783 -5.066 1.00 52.03 10 THR A C 11
ATOM 14797 O O . THR A 1 10 ? 9.508 7.390 -4.520 1.00 44.15 10 THR A O 11
ATOM 14808 N N . THR A 1 11 ? 11.760 7.212 -4.877 1.00 75.20 11 THR A N 11
ATOM 14809 C CA . THR A 1 11 ? 12.003 6.093 -3.963 1.00 72.22 11 THR A CA 11
ATOM 14810 C C . THR A 1 11 ? 11.869 6.570 -2.496 1.00 13.35 11 THR A C 11
ATOM 14811 O O . THR A 1 11 ? 12.692 7.336 -1.981 1.00 33.14 11 THR A O 11
ATOM 14822 N N . ARG A 1 12 ? 10.772 6.144 -1.868 1.00 62.13 12 ARG A N 11
ATOM 14823 C CA . ARG A 1 12 ? 10.445 6.450 -0.472 1.00 64.23 12 ARG A CA 11
ATOM 14824 C C . ARG A 1 12 ? 10.836 5.276 0.406 1.00 52.33 12 ARG A C 11
ATOM 14825 O O . ARG A 1 12 ? 11.044 4.167 -0.088 1.00 11.22 12 ARG A O 11
ATOM 14846 N N . GLU A 1 13 ? 10.913 5.546 1.704 1.00 3.03 13 GLU A N 11
ATOM 14847 C CA . GLU A 1 13 ? 11.121 4.543 2.738 1.00 31.22 13 GLU A CA 11
ATOM 14848 C C . GLU A 1 13 ? 10.388 5.015 3.998 1.00 53.11 13 GLU A C 11
ATOM 14849 O O . GLU A 1 13 ? 10.432 6.201 4.350 1.00 4.44 13 GLU A O 11
ATOM 14861 N N . GLY A 1 14 ? 9.719 4.082 4.660 1.00 64.20 14 GLY A N 11
ATOM 14862 C CA . GLY A 1 14 ? 8.969 4.370 5.868 1.00 14.52 14 GLY A CA 11
ATOM 14863 C C . GLY A 1 14 ? 8.111 3.199 6.263 1.00 43.44 14 GLY A C 11
ATOM 14864 O O . GLY A 1 14 ? 8.583 2.066 6.264 1.00 32.34 14 GLY A O 11
ATOM 14868 N N . ARG A 1 15 ? 6.833 3.458 6.562 1.00 60.42 15 ARG A N 11
ATOM 14869 C CA . ARG A 1 15 ? 5.928 2.432 7.130 1.00 12.12 15 ARG A CA 11
ATOM 14870 C C . ARG A 1 15 ? 4.951 1.922 6.064 1.00 4.41 15 ARG A C 11
ATOM 14871 O O . ARG A 1 15 ? 4.641 2.627 5.099 1.00 32.41 15 ARG A O 11
ATOM 14892 N N . GLY A 1 16 ? 4.495 0.673 6.249 1.00 61.54 16 GLY A N 11
ATOM 14893 C CA . GLY A 1 16 ? 3.467 0.062 5.414 1.00 74.02 16 GLY A CA 11
ATOM 14894 C C . GLY A 1 16 ? 2.564 -0.813 6.262 1.00 54.53 16 GLY A C 11
ATOM 14895 O O . GLY A 1 16 ? 3.063 -1.648 7.007 1.00 14.51 16 GLY A O 11
ATOM 14899 N N . THR A 1 17 ? 1.253 -0.588 6.195 1.00 52.21 17 THR A N 11
ATOM 14900 C CA . THR A 1 17 ? 0.232 -1.330 6.971 1.00 44.52 17 THR A CA 11
ATOM 14901 C C . THR A 1 17 ? -0.705 -2.122 6.031 1.00 75.22 17 THR A C 11
ATOM 14902 O O . THR A 1 17 ? -0.679 -1.911 4.816 1.00 71.24 17 THR A O 11
ATOM 14913 N N . TRP A 1 18 ? -1.475 -3.089 6.580 1.00 31.12 18 TRP A N 11
ATOM 14914 C CA . TRP A 1 18 ? -2.512 -3.815 5.806 1.00 24.14 18 TRP A CA 11
ATOM 14915 C C . TRP A 1 18 ? -3.932 -3.333 6.190 1.00 64.33 18 TRP A C 11
ATOM 14916 O O . TRP A 1 18 ? -4.180 -2.983 7.350 1.00 41.23 18 TRP A O 11
ATOM 14937 N N . TYR A 1 19 ? -4.859 -3.306 5.201 1.00 33.20 19 TYR A N 11
ATOM 14938 C CA . TYR A 1 19 ? -6.298 -3.001 5.437 1.00 24.42 19 TYR A CA 11
ATOM 14939 C C . TYR A 1 19 ? -7.178 -4.131 4.899 1.00 65.43 19 TYR A C 11
ATOM 14940 O O . TYR A 1 19 ? -6.769 -4.873 4.011 1.00 44.12 19 TYR A O 11
ATOM 14958 N N . ASP A 1 20 ? -8.412 -4.205 5.398 1.00 71.43 20 ASP A N 11
ATOM 14959 C CA . ASP A 1 20 ? -9.418 -5.156 4.918 1.00 34.13 20 ASP A CA 11
ATOM 14960 C C . ASP A 1 20 ? -10.103 -4.555 3.681 1.00 54.04 20 ASP A C 11
ATOM 14961 O O . ASP A 1 20 ? -10.851 -3.574 3.776 1.00 20.30 20 ASP A O 11
ATOM 14970 N N . THR A 1 21 ? -9.817 -5.155 2.527 1.00 3.43 21 THR A N 11
ATOM 14971 C CA . THR A 1 21 ? -10.150 -4.614 1.202 1.00 5.10 21 THR A CA 11
ATOM 14972 C C . THR A 1 21 ? -11.574 -5.015 0.764 1.00 61.34 21 THR A C 11
ATOM 14973 O O . THR A 1 21 ? -12.062 -6.092 1.121 1.00 32.15 21 THR A O 11
ATOM 14984 N N . GLY A 1 22 ? -12.206 -4.150 -0.038 1.00 1.43 22 GLY A N 11
ATOM 14985 C CA . GLY A 1 22 ? -13.579 -4.346 -0.495 1.00 24.40 22 GLY A CA 11
ATOM 14986 C C . GLY A 1 22 ? -13.908 -3.362 -1.599 1.00 25.51 22 GLY A C 11
ATOM 14987 O O . GLY A 1 22 ? -14.207 -3.747 -2.736 1.00 64.21 22 GLY A O 11
ATOM 14991 N N . LEU A 1 23 ? -13.786 -2.076 -1.265 1.00 21.34 23 LEU A N 11
ATOM 14992 C CA . LEU A 1 23 ? -14.095 -0.967 -2.178 1.00 63.43 23 LEU A CA 11
ATOM 14993 C C . LEU A 1 23 ? -12.937 0.036 -2.170 1.00 13.43 23 LEU A C 11
ATOM 14994 O O . LEU A 1 23 ? -12.502 0.466 -1.097 1.00 31.30 23 LEU A O 11
ATOM 15010 N N . GLY A 1 24 ? -12.452 0.388 -3.371 1.00 71.33 24 GLY A N 11
ATOM 15011 C CA . GLY A 1 24 ? -11.416 1.406 -3.535 1.00 32.23 24 GLY A CA 11
ATOM 15012 C C . GLY A 1 24 ? -11.909 2.805 -3.177 1.00 14.33 24 GLY A C 11
ATOM 15013 O O . GLY A 1 24 ? -13.093 3.097 -3.351 1.00 11.51 24 GLY A O 11
ATOM 15017 N N . ALA A 1 25 ? -11.011 3.660 -2.650 1.00 21.13 25 ALA A N 11
ATOM 15018 C CA . ALA A 1 25 ? -11.306 5.099 -2.442 1.00 75.04 25 ALA A CA 11
ATOM 15019 C C . ALA A 1 25 ? -11.520 5.792 -3.796 1.00 63.34 25 ALA A C 11
ATOM 15020 O O . ALA A 1 25 ? -12.366 6.668 -3.938 1.00 64.42 25 ALA A O 11
ATOM 15027 N N . CYS A 1 26 ? -10.744 5.344 -4.786 1.00 24.51 26 CYS A N 11
ATOM 15028 C CA . CYS A 1 26 ? -10.874 5.746 -6.185 1.00 11.31 26 CYS A CA 11
ATOM 15029 C C . CYS A 1 26 ? -11.546 4.591 -6.942 1.00 21.51 26 CYS A C 11
ATOM 15030 O O . CYS A 1 26 ? -11.523 3.461 -6.443 1.00 12.41 26 CYS A O 11
ATOM 15037 N N . GLY A 1 27 ? -12.157 4.893 -8.114 1.00 42.42 27 GLY A N 11
ATOM 15038 C CA . GLY A 1 27 ? -13.028 3.951 -8.860 1.00 52.35 27 GLY A CA 11
ATOM 15039 C C . GLY A 1 27 ? -12.415 2.564 -9.075 1.00 61.31 27 GLY A C 11
ATOM 15040 O O . GLY A 1 27 ? -11.741 2.319 -10.081 1.00 1.22 27 GLY A O 11
ATOM 15044 N N . TRP A 1 28 ? -12.660 1.664 -8.106 1.00 44.24 28 TRP A N 11
ATOM 15045 C CA . TRP A 1 28 ? -12.002 0.353 -8.029 1.00 32.41 28 TRP A CA 11
ATOM 15046 C C . TRP A 1 28 ? -12.760 -0.534 -7.014 1.00 44.23 28 TRP A C 11
ATOM 15047 O O . TRP A 1 28 ? -13.372 -0.009 -6.082 1.00 20.14 28 TRP A O 11
ATOM 15068 N N . ASN A 1 29 ? -12.749 -1.863 -7.229 1.00 51.21 29 ASN A N 11
ATOM 15069 C CA . ASN A 1 29 ? -13.282 -2.857 -6.266 1.00 22.43 29 ASN A CA 11
ATOM 15070 C C . ASN A 1 29 ? -12.431 -4.140 -6.330 1.00 70.40 29 ASN A C 11
ATOM 15071 O O . ASN A 1 29 ? -12.099 -4.588 -7.431 1.00 11.13 29 ASN A O 11
ATOM 15082 N N . ASN A 1 30 ? -12.098 -4.719 -5.153 1.00 24.21 30 ASN A N 11
ATOM 15083 C CA . ASN A 1 30 ? -11.267 -5.954 -5.025 1.00 21.11 30 ASN A CA 11
ATOM 15084 C C . ASN A 1 30 ? -11.417 -6.564 -3.618 1.00 10.03 30 ASN A C 11
ATOM 15085 O O . ASN A 1 30 ? -11.958 -5.925 -2.714 1.00 63.43 30 ASN A O 11
ATOM 15096 N N . VAL A 1 31 ? -10.914 -7.803 -3.447 1.00 63.44 31 VAL A N 11
ATOM 15097 C CA . VAL A 1 31 ? -10.884 -8.501 -2.142 1.00 2.55 31 VAL A CA 11
ATOM 15098 C C . VAL A 1 31 ? -9.490 -8.363 -1.496 1.00 5.13 31 VAL A C 11
ATOM 15099 O O . VAL A 1 31 ? -8.557 -7.833 -2.117 1.00 51.03 31 VAL A O 11
ATOM 15112 N N . ASN A 1 32 ? -9.368 -8.855 -0.243 1.00 50.44 32 ASN A N 11
ATOM 15113 C CA . ASN A 1 32 ? -8.125 -8.775 0.560 1.00 41.32 32 ASN A CA 11
ATOM 15114 C C . ASN A 1 32 ? -6.952 -9.511 -0.125 1.00 4.03 32 ASN A C 11
ATOM 15115 O O . ASN A 1 32 ? -5.795 -9.090 -0.007 1.00 34.32 32 ASN A O 11
ATOM 15126 N N . SER A 1 33 ? -7.275 -10.610 -0.830 1.00 55.30 33 SER A N 11
ATOM 15127 C CA . SER A 1 33 ? -6.284 -11.506 -1.463 1.00 53.03 33 SER A CA 11
ATOM 15128 C C . SER A 1 33 ? -5.638 -10.892 -2.717 1.00 3.25 33 SER A C 11
ATOM 15129 O O . SER A 1 33 ? -4.602 -11.390 -3.188 1.00 64.31 33 SER A O 11
ATOM 15137 N N . ASP A 1 34 ? -6.250 -9.820 -3.265 1.00 73.13 34 ASP A N 11
ATOM 15138 C CA . ASP A 1 34 ? -5.675 -9.067 -4.402 1.00 2.14 34 ASP A CA 11
ATOM 15139 C C . ASP A 1 34 ? -4.448 -8.268 -3.947 1.00 35.54 34 ASP A C 11
ATOM 15140 O O . ASP A 1 34 ? -4.107 -8.258 -2.766 1.00 4.43 34 ASP A O 11
ATOM 15149 N N . THR A 1 35 ? -3.743 -7.662 -4.909 1.00 33.42 35 THR A N 11
ATOM 15150 C CA . THR A 1 35 ? -2.592 -6.797 -4.644 1.00 62.40 35 THR A CA 11
ATOM 15151 C C . THR A 1 35 ? -2.936 -5.350 -5.050 1.00 24.35 35 THR A C 11
ATOM 15152 O O . THR A 1 35 ? -2.513 -4.863 -6.101 1.00 14.15 35 THR A O 11
ATOM 15163 N N . VAL A 1 36 ? -3.804 -4.704 -4.246 1.00 64.45 36 VAL A N 11
ATOM 15164 C CA . VAL A 1 36 ? -4.099 -3.259 -4.376 1.00 61.11 36 VAL A CA 11
ATOM 15165 C C . VAL A 1 36 ? -3.663 -2.505 -3.109 1.00 13.52 36 VAL A C 11
ATOM 15166 O O . VAL A 1 36 ? -3.518 -3.098 -2.034 1.00 74.45 36 VAL A O 11
ATOM 15179 N N . ILE A 1 37 ? -3.426 -1.198 -3.262 1.00 52.51 37 ILE A N 11
ATOM 15180 C CA . ILE A 1 37 ? -2.727 -0.372 -2.258 1.00 3.31 37 ILE A CA 11
ATOM 15181 C C . ILE A 1 37 ? -3.554 0.882 -1.897 1.00 71.15 37 ILE A C 11
ATOM 15182 O O . ILE A 1 37 ? -4.317 1.410 -2.718 1.00 51.11 37 ILE A O 11
ATOM 15198 N N . ALA A 1 38 ? -3.406 1.312 -0.637 1.00 73.31 38 ALA A N 11
ATOM 15199 C CA . ALA A 1 38 ? -3.946 2.561 -0.104 1.00 23.15 38 ALA A CA 11
ATOM 15200 C C . ALA A 1 38 ? -2.786 3.543 0.138 1.00 21.51 38 ALA A C 11
ATOM 15201 O O . ALA A 1 38 ? -1.947 3.336 1.027 1.00 4.12 38 ALA A O 11
ATOM 15208 N N . LEU A 1 39 ? -2.752 4.622 -0.657 1.00 43.33 39 LEU A N 11
ATOM 15209 C CA . LEU A 1 39 ? -1.624 5.600 -0.662 1.00 22.34 39 LEU A CA 11
ATOM 15210 C C . LEU A 1 39 ? -2.016 6.846 0.169 1.00 32.42 39 LEU A C 11
ATOM 15211 O O . LEU A 1 39 ? -3.166 6.979 0.559 1.00 22.42 39 LEU A O 11
ATOM 15227 N N . SER A 1 40 ? -1.025 7.698 0.499 1.00 32.42 40 SER A N 11
ATOM 15228 C CA . SER A 1 40 ? -1.234 9.029 1.122 1.00 32.10 40 SER A CA 11
ATOM 15229 C C . SER A 1 40 ? -2.417 9.788 0.439 1.00 30.11 40 SER A C 11
ATOM 15230 O O . SER A 1 40 ? -2.469 9.801 -0.805 1.00 71.02 40 SER A O 11
ATOM 15238 N N . PRO A 1 41 ? -3.326 10.460 1.254 1.00 41.03 41 PRO A N 11
ATOM 15239 C CA . PRO A 1 41 ? -4.693 10.928 0.847 1.00 72.40 41 PRO A CA 11
ATOM 15240 C C . PRO A 1 41 ? -4.836 11.375 -0.635 1.00 52.54 41 PRO A C 11
ATOM 15241 O O . PRO A 1 41 ? -4.102 12.261 -1.091 1.00 1.44 41 PRO A O 11
ATOM 15252 N N . SER A 1 42 ? -5.814 10.775 -1.352 1.00 10.01 42 SER A N 11
ATOM 15253 C CA . SER A 1 42 ? -5.975 10.933 -2.811 1.00 12.43 42 SER A CA 11
ATOM 15254 C C . SER A 1 42 ? -6.189 12.407 -3.204 1.00 31.53 42 SER A C 11
ATOM 15255 O O . SER A 1 42 ? -5.657 12.856 -4.215 1.00 21.55 42 SER A O 11
ATOM 15263 N N . VAL A 1 43 ? -6.925 13.162 -2.369 1.00 50.23 43 VAL A N 11
ATOM 15264 C CA . VAL A 1 43 ? -7.132 14.615 -2.558 1.00 75.53 43 VAL A CA 11
ATOM 15265 C C . VAL A 1 43 ? -5.791 15.390 -2.448 1.00 4.42 43 VAL A C 11
ATOM 15266 O O . VAL A 1 43 ? -5.563 16.377 -3.177 1.00 53.31 43 VAL A O 11
ATOM 15279 N N . TYR A 1 44 ? -4.888 14.885 -1.581 1.00 74.44 44 TYR A N 11
ATOM 15280 C CA . TYR A 1 44 ? -3.572 15.508 -1.329 1.00 14.44 44 TYR A CA 11
ATOM 15281 C C . TYR A 1 44 ? -2.607 15.173 -2.491 1.00 72.12 44 TYR A C 11
ATOM 15282 O O . TYR A 1 44 ? -1.672 15.930 -2.779 1.00 61.40 44 TYR A O 11
ATOM 15300 N N . SER A 1 45 ? -2.850 14.018 -3.143 1.00 34.12 45 SER A N 11
ATOM 15301 C CA . SER A 1 45 ? -2.074 13.545 -4.307 1.00 3.41 45 SER A CA 11
ATOM 15302 C C . SER A 1 45 ? -2.685 14.044 -5.641 1.00 54.51 45 SER A C 11
ATOM 15303 O O . SER A 1 45 ? -2.071 13.885 -6.705 1.00 20.21 45 SER A O 11
ATOM 15311 N N . GLY A 1 46 ? -3.891 14.633 -5.572 1.00 21.44 46 GLY A N 11
ATOM 15312 C CA . GLY A 1 46 ? -4.617 15.088 -6.762 1.00 30.02 46 GLY A CA 11
ATOM 15313 C C . GLY A 1 46 ? -5.265 13.947 -7.553 1.00 62.54 46 GLY A C 11
ATOM 15314 O O . GLY A 1 46 ? -5.722 14.160 -8.680 1.00 22.01 46 GLY A O 11
ATOM 15318 N N . GLY A 1 47 ? -5.305 12.737 -6.952 1.00 12.31 47 GLY A N 11
ATOM 15319 C CA . GLY A 1 47 ? -5.867 11.543 -7.598 1.00 35.51 47 GLY A CA 11
ATOM 15320 C C . GLY A 1 47 ? -4.892 10.893 -8.571 1.00 72.14 47 GLY A C 11
ATOM 15321 O O . GLY A 1 47 ? -5.240 9.916 -9.239 1.00 53.42 47 GLY A O 11
ATOM 15325 N N . SER A 1 48 ? -3.659 11.441 -8.629 1.00 34.33 48 SER A N 11
ATOM 15326 C CA . SER A 1 48 ? -2.633 11.043 -9.598 1.00 61.03 48 SER A CA 11
ATOM 15327 C C . SER A 1 48 ? -2.019 9.675 -9.262 1.00 42.13 48 SER A C 11
ATOM 15328 O O . SER A 1 48 ? -1.459 9.022 -10.141 1.00 55.45 48 SER A O 11
ATOM 15336 N N . HIS A 1 49 ? -2.113 9.261 -7.982 1.00 55.05 49 HIS A N 11
ATOM 15337 C CA . HIS A 1 49 ? -1.568 7.971 -7.509 1.00 31.04 49 HIS A CA 11
ATOM 15338 C C . HIS A 1 49 ? -2.576 6.827 -7.712 1.00 4.03 49 HIS A C 11
ATOM 15339 O O . HIS A 1 49 ? -2.161 5.684 -7.879 1.00 63.34 49 HIS A O 11
ATOM 15354 N N . CYS A 1 50 ? -3.893 7.141 -7.705 1.00 43.41 50 CYS A N 11
ATOM 15355 C CA . CYS A 1 50 ? -4.959 6.140 -7.950 1.00 75.13 50 CYS A CA 11
ATOM 15356 C C . CYS A 1 50 ? -4.861 5.602 -9.392 1.00 75.41 50 CYS A C 11
ATOM 15357 O O . CYS A 1 50 ? -4.976 6.371 -10.349 1.00 12.42 50 CYS A O 11
ATOM 15364 N N . GLY A 1 51 ? -4.626 4.283 -9.529 1.00 62.54 51 GLY A N 11
ATOM 15365 C CA . GLY A 1 51 ? -4.447 3.639 -10.838 1.00 42.32 51 GLY A CA 11
ATOM 15366 C C . GLY A 1 51 ? -2.982 3.401 -11.194 1.00 30.22 51 GLY A C 11
ATOM 15367 O O . GLY A 1 51 ? -2.691 2.769 -12.217 1.00 60.15 51 GLY A O 11
ATOM 15371 N N . GLN A 1 52 ? -2.058 3.909 -10.354 1.00 64.25 52 GLN A N 11
ATOM 15372 C CA . GLN A 1 52 ? -0.604 3.729 -10.548 1.00 61.43 52 GLN A CA 11
ATOM 15373 C C . GLN A 1 52 ? -0.115 2.522 -9.744 1.00 21.52 52 GLN A C 11
ATOM 15374 O O . GLN A 1 52 ? -0.518 2.331 -8.589 1.00 70.41 52 GLN A O 11
ATOM 15388 N N . THR A 1 53 ? 0.764 1.726 -10.362 1.00 73.43 53 THR A N 11
ATOM 15389 C CA . THR A 1 53 ? 1.319 0.517 -9.757 1.00 63.10 53 THR A CA 11
ATOM 15390 C C . THR A 1 53 ? 2.585 0.873 -8.929 1.00 31.20 53 THR A C 11
ATOM 15391 O O . THR A 1 53 ? 3.466 1.612 -9.397 1.00 41.02 53 THR A O 11
ATOM 15402 N N . VAL A 1 54 ? 2.629 0.401 -7.667 1.00 52.13 54 VAL A N 11
ATOM 15403 C CA . VAL A 1 54 ? 3.751 0.643 -6.739 1.00 44.15 54 VAL A CA 11
ATOM 15404 C C . VAL A 1 54 ? 4.562 -0.644 -6.542 1.00 42.31 54 VAL A C 11
ATOM 15405 O O . VAL A 1 54 ? 3.989 -1.709 -6.243 1.00 55.51 54 VAL A O 11
ATOM 15418 N N . THR A 1 55 ? 5.886 -0.526 -6.692 1.00 71.33 55 THR A N 11
ATOM 15419 C CA . THR A 1 55 ? 6.835 -1.576 -6.345 1.00 30.00 55 THR A CA 11
ATOM 15420 C C . THR A 1 55 ? 7.268 -1.359 -4.874 1.00 23.42 55 THR A C 11
ATOM 15421 O O . THR A 1 55 ? 8.004 -0.412 -4.571 1.00 11.23 55 THR A O 11
ATOM 15432 N N . VAL A 1 56 ? 6.735 -2.200 -3.969 1.00 15.52 56 VAL A N 11
ATOM 15433 C CA . VAL A 1 56 ? 6.999 -2.114 -2.511 1.00 54.42 56 VAL A CA 11
ATOM 15434 C C . VAL A 1 56 ? 8.047 -3.166 -2.105 1.00 61.20 56 VAL A C 11
ATOM 15435 O O . VAL A 1 56 ? 8.069 -4.271 -2.656 1.00 61.52 56 VAL A O 11
ATOM 15448 N N . THR A 1 57 ? 8.928 -2.807 -1.154 1.00 35.43 57 THR A N 11
ATOM 15449 C CA . THR A 1 57 ? 10.051 -3.655 -0.722 1.00 5.04 57 THR A CA 11
ATOM 15450 C C . THR A 1 57 ? 10.285 -3.493 0.790 1.00 0.14 57 THR A C 11
ATOM 15451 O O . THR A 1 57 ? 10.784 -2.461 1.225 1.00 62.02 57 THR A O 11
ATOM 15462 N N . ASN A 1 58 ? 9.929 -4.518 1.579 1.00 21.13 58 ASN A N 11
ATOM 15463 C CA . ASN A 1 58 ? 10.186 -4.544 3.027 1.00 12.51 58 ASN A CA 11
ATOM 15464 C C . ASN A 1 58 ? 11.709 -4.493 3.247 1.00 54.13 58 ASN A C 11
ATOM 15465 O O . ASN A 1 58 ? 12.408 -5.452 2.924 1.00 0.13 58 ASN A O 11
ATOM 15476 N N . VAL A 1 59 ? 12.200 -3.359 3.770 1.00 71.21 59 VAL A N 11
ATOM 15477 C CA . VAL A 1 59 ? 13.644 -3.077 3.909 1.00 35.23 59 VAL A CA 11
ATOM 15478 C C . VAL A 1 59 ? 14.315 -3.967 4.979 1.00 61.34 59 VAL A C 11
ATOM 15479 O O . VAL A 1 59 ? 15.542 -4.095 4.999 1.00 11.13 59 VAL A O 11
ATOM 15492 N N . VAL A 1 60 ? 13.504 -4.559 5.869 1.00 14.14 60 VAL A N 11
ATOM 15493 C CA . VAL A 1 60 ? 14.000 -5.419 6.953 1.00 33.44 60 VAL A CA 11
ATOM 15494 C C . VAL A 1 60 ? 14.453 -6.781 6.392 1.00 13.01 60 VAL A C 11
ATOM 15495 O O . VAL A 1 60 ? 15.594 -7.203 6.615 1.00 10.21 60 VAL A O 11
ATOM 15508 N N . THR A 1 61 ? 13.562 -7.443 5.633 1.00 65.53 61 THR A N 11
ATOM 15509 C CA . THR A 1 61 ? 13.781 -8.825 5.134 1.00 31.02 61 THR A CA 11
ATOM 15510 C C . THR A 1 61 ? 14.141 -8.851 3.623 1.00 33.10 61 THR A C 11
ATOM 15511 O O . THR A 1 61 ? 14.471 -9.910 3.085 1.00 43.31 61 THR A O 11
ATOM 15522 N N . GLY A 1 62 ? 14.067 -7.684 2.949 1.00 43.41 62 GLY A N 11
ATOM 15523 C CA . GLY A 1 62 ? 14.405 -7.569 1.515 1.00 43.04 62 GLY A CA 11
ATOM 15524 C C . GLY A 1 62 ? 13.321 -8.076 0.563 1.00 30.34 62 GLY A C 11
ATOM 15525 O O . GLY A 1 62 ? 13.530 -8.082 -0.660 1.00 55.21 62 GLY A O 11
ATOM 15529 N N . ALA A 1 63 ? 12.166 -8.490 1.115 1.00 22.11 63 ALA A N 11
ATOM 15530 C CA . ALA A 1 63 ? 11.044 -9.024 0.322 1.00 40.31 63 ALA A CA 11
ATOM 15531 C C . ALA A 1 63 ? 10.395 -7.903 -0.496 1.00 42.23 63 ALA A C 11
ATOM 15532 O O . ALA A 1 63 ? 10.080 -6.854 0.057 1.00 15.00 63 ALA A O 11
ATOM 15539 N N . LYS A 1 64 ? 10.201 -8.128 -1.803 1.00 12.11 64 LYS A N 11
ATOM 15540 C CA . LYS A 1 64 ? 9.653 -7.111 -2.716 1.00 54.53 64 LYS A CA 11
ATOM 15541 C C . LYS A 1 64 ? 8.541 -7.696 -3.588 1.00 63.32 64 LYS A C 11
ATOM 15542 O O . LYS A 1 64 ? 8.674 -8.791 -4.141 1.00 43.43 64 LYS A O 11
ATOM 15561 N N . ALA A 1 65 ? 7.453 -6.939 -3.707 1.00 3.31 65 ALA A N 11
ATOM 15562 C CA . ALA A 1 65 ? 6.309 -7.289 -4.542 1.00 11.05 65 ALA A CA 11
ATOM 15563 C C . ALA A 1 65 ? 5.703 -6.003 -5.119 1.00 51.13 65 ALA A C 11
ATOM 15564 O O . ALA A 1 65 ? 6.152 -4.887 -4.806 1.00 0.15 65 ALA A O 11
ATOM 15571 N N . THR A 1 66 ? 4.697 -6.158 -5.977 1.00 51.11 66 THR A N 11
ATOM 15572 C CA . THR A 1 66 ? 4.078 -5.035 -6.684 1.00 41.20 66 THR A CA 11
ATOM 15573 C C . THR A 1 66 ? 2.549 -5.081 -6.529 1.00 4.43 66 THR A C 11
ATOM 15574 O O . THR A 1 66 ? 1.936 -6.153 -6.616 1.00 61.11 66 THR A O 11
ATOM 15585 N N . GLY A 1 67 ? 1.960 -3.911 -6.272 1.00 15.12 67 GLY A N 11
ATOM 15586 C CA . GLY A 1 67 ? 0.501 -3.737 -6.215 1.00 22.54 67 GLY A CA 11
ATOM 15587 C C . GLY A 1 67 ? 0.091 -2.498 -6.987 1.00 71.03 67 GLY A C 11
ATOM 15588 O O . GLY A 1 67 ? 0.944 -1.853 -7.578 1.00 1.41 67 GLY A O 11
ATOM 15592 N N . THR A 1 68 ? -1.201 -2.160 -6.991 1.00 2.24 68 THR A N 11
ATOM 15593 C CA . THR A 1 68 ? -1.711 -0.943 -7.675 1.00 2.01 68 THR A CA 11
ATOM 15594 C C . THR A 1 68 ? -2.656 -0.180 -6.736 1.00 63.32 68 THR A C 11
ATOM 15595 O O . THR A 1 68 ? -3.490 -0.788 -6.080 1.00 74.43 68 THR A O 11
ATOM 15606 N N . VAL A 1 69 ? -2.526 1.152 -6.691 1.00 71.22 69 VAL A N 11
ATOM 15607 C CA . VAL A 1 69 ? -3.307 1.999 -5.773 1.00 42.23 69 VAL A CA 11
ATOM 15608 C C . VAL A 1 69 ? -4.796 2.026 -6.175 1.00 24.42 69 VAL A C 11
ATOM 15609 O O . VAL A 1 69 ? -5.148 2.470 -7.270 1.00 5.52 69 VAL A O 11
ATOM 15622 N N . ALA A 1 70 ? -5.637 1.513 -5.277 1.00 12.43 70 ALA A N 11
ATOM 15623 C CA . ALA A 1 70 ? -7.100 1.551 -5.395 1.00 14.32 70 ALA A CA 11
ATOM 15624 C C . ALA A 1 70 ? -7.675 2.539 -4.378 1.00 32.00 70 ALA A C 11
ATOM 15625 O O . ALA A 1 70 ? -8.719 3.164 -4.610 1.00 23.43 70 ALA A O 11
ATOM 15632 N N . ASP A 1 71 ? -6.959 2.693 -3.256 1.00 30.04 71 ASP A N 11
ATOM 15633 C CA . ASP A 1 71 ? -7.464 3.398 -2.069 1.00 50.44 71 ASP A CA 11
ATOM 15634 C C . ASP A 1 71 ? -6.502 4.501 -1.617 1.00 43.01 71 ASP A C 11
ATOM 15635 O O . ASP A 1 71 ? -5.365 4.632 -2.111 1.00 15.33 71 ASP A O 11
ATOM 15644 N N . GLU A 1 72 ? -6.973 5.273 -0.639 1.00 34.31 72 GLU A N 11
ATOM 15645 C CA . GLU A 1 72 ? -6.157 6.241 0.091 1.00 30.42 72 GLU A CA 11
ATOM 15646 C C . GLU A 1 72 ? -6.139 5.856 1.573 1.00 33.34 72 GLU A C 11
ATOM 15647 O O . GLU A 1 72 ? -6.928 5.017 2.025 1.00 14.43 72 GLU A O 11
ATOM 15659 N N . CYS A 1 73 ? -5.248 6.495 2.315 1.00 42.11 73 CYS A N 11
ATOM 15660 C CA . CYS A 1 73 ? -5.096 6.317 3.749 1.00 41.51 73 CYS A CA 11
ATOM 15661 C C . CYS A 1 73 ? -4.822 7.702 4.360 1.00 62.24 73 CYS A C 11
ATOM 15662 O O . CYS A 1 73 ? -3.684 8.171 4.315 1.00 64.10 73 CYS A O 11
ATOM 15669 N N . PRO A 1 74 ? -5.890 8.419 4.862 1.00 14.22 74 PRO A N 11
ATOM 15670 C CA . PRO A 1 74 ? -5.745 9.758 5.501 1.00 34.33 74 PRO A CA 11
ATOM 15671 C C . PRO A 1 74 ? -4.788 9.746 6.713 1.00 2.52 74 PRO A C 11
ATOM 15672 O O . PRO A 1 74 ? -4.067 10.719 6.958 1.00 23.01 74 PRO A O 11
ATOM 15683 N N . GLY A 1 75 ? -4.798 8.616 7.456 1.00 31.31 75 GLY A N 11
ATOM 15684 C CA . GLY A 1 75 ? -3.908 8.411 8.607 1.00 74.32 75 GLY A CA 11
ATOM 15685 C C . GLY A 1 75 ? -2.472 8.053 8.219 1.00 32.34 75 GLY A C 11
ATOM 15686 O O . GLY A 1 75 ? -1.624 7.867 9.094 1.00 74.22 75 GLY A O 11
ATOM 15690 N N . CYS A 1 76 ? -2.207 7.951 6.907 1.00 75.11 76 CYS A N 11
ATOM 15691 C CA . CYS A 1 76 ? -0.871 7.674 6.363 1.00 44.20 76 CYS A CA 11
ATOM 15692 C C . CYS A 1 76 ? -0.246 8.962 5.805 1.00 2.11 76 CYS A C 11
ATOM 15693 O O . CYS A 1 76 ? -0.818 9.609 4.916 1.00 22.11 76 CYS A O 11
ATOM 15700 N N . GLY A 1 77 ? 0.925 9.323 6.354 1.00 54.51 77 GLY A N 11
ATOM 15701 C CA . GLY A 1 77 ? 1.743 10.436 5.871 1.00 1.22 77 GLY A CA 11
ATOM 15702 C C . GLY A 1 77 ? 2.483 10.123 4.563 1.00 13.41 77 GLY A C 11
ATOM 15703 O O . GLY A 1 77 ? 2.345 9.021 4.035 1.00 24.00 77 GLY A O 11
ATOM 15707 N N . PRO A 1 78 ? 3.267 11.100 3.996 1.00 54.34 78 PRO A N 11
ATOM 15708 C CA . PRO A 1 78 ? 3.971 10.936 2.679 1.00 14.33 78 PRO A CA 11
ATOM 15709 C C . PRO A 1 78 ? 5.027 9.794 2.621 1.00 52.24 78 PRO A C 11
ATOM 15710 O O . PRO A 1 78 ? 5.529 9.474 1.537 1.00 34.51 78 PRO A O 11
ATOM 15721 N N . ASN A 1 79 ? 5.387 9.220 3.789 1.00 12.31 79 ASN A N 11
ATOM 15722 C CA . ASN A 1 79 ? 6.333 8.064 3.891 1.00 3.50 79 ASN A CA 11
ATOM 15723 C C . ASN A 1 79 ? 5.649 6.865 4.598 1.00 54.11 79 ASN A C 11
ATOM 15724 O O . ASN A 1 79 ? 6.303 5.887 5.009 1.00 15.13 79 ASN A O 11
ATOM 15735 N N . ASP A 1 80 ? 4.325 6.965 4.745 1.00 4.04 80 ASP A N 11
ATOM 15736 C CA . ASP A 1 80 ? 3.470 5.887 5.251 1.00 52.05 80 ASP A CA 11
ATOM 15737 C C . ASP A 1 80 ? 2.555 5.435 4.116 1.00 10.15 80 ASP A C 11
ATOM 15738 O O . ASP A 1 80 ? 2.024 6.267 3.368 1.00 63.33 80 ASP A O 11
ATOM 15747 N N . ILE A 1 81 ? 2.376 4.119 3.982 1.00 51.04 81 ILE A N 11
ATOM 15748 C CA . ILE A 1 81 ? 1.378 3.542 3.076 1.00 30.34 81 ILE A CA 11
ATOM 15749 C C . ILE A 1 81 ? 0.585 2.460 3.799 1.00 20.02 81 ILE A C 11
ATOM 15750 O O . ILE A 1 81 ? 0.887 2.056 4.937 1.00 0.14 81 ILE A O 11
ATOM 15766 N N . ASP A 1 82 ? -0.436 2.010 3.106 1.00 54.42 82 ASP A N 11
ATOM 15767 C CA . ASP A 1 82 ? -1.328 0.953 3.531 1.00 11.32 82 ASP A CA 11
ATOM 15768 C C . ASP A 1 82 ? -1.582 0.074 2.292 1.00 33.44 82 ASP A C 11
ATOM 15769 O O . ASP A 1 82 ? -1.431 0.556 1.175 1.00 61.21 82 ASP A O 11
ATOM 15778 N N . MET A 1 83 ? -1.887 -1.218 2.459 1.00 43.12 83 MET A N 11
ATOM 15779 C CA . MET A 1 83 ? -2.014 -2.151 1.305 1.00 3.14 83 MET A CA 11
ATOM 15780 C C . MET A 1 83 ? -2.819 -3.396 1.678 1.00 22.23 83 MET A C 11
ATOM 15781 O O . MET A 1 83 ? -3.166 -3.589 2.834 1.00 45.22 83 MET A O 11
ATOM 15795 N N . THR A 1 84 ? -3.181 -4.184 0.660 1.00 62.13 84 THR A N 11
ATOM 15796 C CA . THR A 1 84 ? -3.885 -5.463 0.841 1.00 21.55 84 THR A CA 11
ATOM 15797 C C . THR A 1 84 ? -3.099 -6.439 1.744 1.00 42.03 84 THR A C 11
ATOM 15798 O O . THR A 1 84 ? -1.863 -6.431 1.726 1.00 71.02 84 THR A O 11
ATOM 15809 N N . PRO A 1 85 ? -3.814 -7.290 2.551 1.00 70.31 85 PRO A N 11
ATOM 15810 C CA . PRO A 1 85 ? -3.182 -8.373 3.330 1.00 5.13 85 PRO A CA 11
ATOM 15811 C C . PRO A 1 85 ? -2.551 -9.445 2.417 1.00 14.32 85 PRO A C 11
ATOM 15812 O O . PRO A 1 85 ? -1.547 -10.066 2.776 1.00 62.43 85 PRO A O 11
ATOM 15823 N N . GLY A 1 86 ? -3.159 -9.624 1.225 1.00 31.52 86 GLY A N 11
ATOM 15824 C CA . GLY A 1 86 ? -2.645 -10.526 0.191 1.00 60.12 86 GLY A CA 11
ATOM 15825 C C . GLY A 1 86 ? -1.273 -10.108 -0.337 1.00 44.11 86 GLY A C 11
ATOM 15826 O O . GLY A 1 86 ? -0.485 -10.952 -0.766 1.00 21.12 86 GLY A O 11
ATOM 15830 N N . LEU A 1 87 ? -0.993 -8.793 -0.304 1.00 23.41 87 LEU A N 11
ATOM 15831 C CA . LEU A 1 87 ? 0.320 -8.230 -0.672 1.00 32.35 87 LEU A CA 11
ATOM 15832 C C . LEU A 1 87 ? 1.255 -8.218 0.563 1.00 52.11 87 LEU A C 11
ATOM 15833 O O . LEU A 1 87 ? 2.434 -8.602 0.487 1.00 13.33 87 LEU A O 11
ATOM 15849 N N . PHE A 1 88 ? 0.681 -7.823 1.711 1.00 55.25 88 PHE A N 11
ATOM 15850 C CA . PHE A 1 88 ? 1.416 -7.610 2.977 1.00 62.42 88 PHE A CA 11
ATOM 15851 C C . PHE A 1 88 ? 2.013 -8.933 3.509 1.00 21.33 88 PHE A C 11
ATOM 15852 O O . PHE A 1 88 ? 3.052 -8.925 4.174 1.00 53.41 88 PHE A O 11
ATOM 15869 N N . GLN A 1 89 ? 1.328 -10.058 3.210 1.00 33.40 89 GLN A N 11
ATOM 15870 C CA . GLN A 1 89 ? 1.794 -11.412 3.572 1.00 25.25 89 GLN A CA 11
ATOM 15871 C C . GLN A 1 89 ? 3.040 -11.804 2.741 1.00 13.02 89 GLN A C 11
ATOM 15872 O O . GLN A 1 89 ? 3.854 -12.623 3.171 1.00 64.12 89 GLN A O 11
ATOM 15886 N N . GLN A 1 90 ? 3.152 -11.220 1.532 1.00 52.24 90 GLN A N 11
ATOM 15887 C CA . GLN A 1 90 ? 4.282 -11.458 0.615 1.00 64.33 90 GLN A CA 11
ATOM 15888 C C . GLN A 1 90 ? 5.460 -10.556 1.003 1.00 34.44 90 GLN A C 11
ATOM 15889 O O . GLN A 1 90 ? 6.624 -10.931 0.830 1.00 64.42 90 GLN A O 11
ATOM 15903 N N . LEU A 1 91 ? 5.136 -9.348 1.502 1.00 44.34 91 LEU A N 11
ATOM 15904 C CA . LEU A 1 91 ? 6.144 -8.431 2.091 1.00 51.32 91 LEU A CA 11
ATOM 15905 C C . LEU A 1 91 ? 6.662 -8.952 3.460 1.00 41.51 91 LEU A C 11
ATOM 15906 O O . LEU A 1 91 ? 7.825 -8.717 3.812 1.00 43.45 91 LEU A O 11
ATOM 15922 N N . GLY A 1 92 ? 5.800 -9.650 4.220 1.00 11.22 92 GLY A N 11
ATOM 15923 C CA . GLY A 1 92 ? 6.166 -10.139 5.557 1.00 12.43 92 GLY A CA 11
ATOM 15924 C C . GLY A 1 92 ? 5.056 -10.954 6.213 1.00 3.45 92 GLY A C 11
ATOM 15925 O O . GLY A 1 92 ? 4.738 -12.048 5.748 1.00 63.22 92 GLY A O 11
ATOM 15929 N N . SER A 1 93 ? 4.462 -10.425 7.303 1.00 24.33 93 SER A N 11
ATOM 15930 C CA . SER A 1 93 ? 3.434 -11.141 8.102 1.00 43.53 93 SER A CA 11
ATOM 15931 C C . SER A 1 93 ? 2.385 -10.159 8.637 1.00 24.24 93 SER A C 11
ATOM 15932 O O . SER A 1 93 ? 2.749 -9.103 9.153 1.00 31.12 93 SER A O 11
ATOM 15940 N N . LEU A 1 94 ? 1.096 -10.550 8.546 1.00 75.21 94 LEU A N 11
ATOM 15941 C CA . LEU A 1 94 ? -0.049 -9.722 8.990 1.00 50.41 94 LEU A CA 11
ATOM 15942 C C . LEU A 1 94 ? -0.002 -9.470 10.512 1.00 34.13 94 LEU A C 11
ATOM 15943 O O . LEU A 1 94 ? -0.468 -8.428 10.987 1.00 52.44 94 LEU A O 11
ATOM 15959 N N . ASP A 1 95 ? 0.591 -10.437 11.247 1.00 61.11 95 ASP A N 11
ATOM 15960 C CA . ASP A 1 95 ? 0.735 -10.402 12.719 1.00 60.41 95 ASP A CA 11
ATOM 15961 C C . ASP A 1 95 ? 1.537 -9.170 13.187 1.00 2.32 95 ASP A C 11
ATOM 15962 O O . ASP A 1 95 ? 1.304 -8.656 14.286 1.00 33.25 95 ASP A O 11
ATOM 15971 N N . GLU A 1 96 ? 2.485 -8.720 12.341 1.00 13.24 96 GLU A N 11
ATOM 15972 C CA . GLU A 1 96 ? 3.354 -7.568 12.639 1.00 61.42 96 GLU A CA 11
ATOM 15973 C C . GLU A 1 96 ? 2.539 -6.263 12.670 1.00 12.10 96 GLU A C 11
ATOM 15974 O O . GLU A 1 96 ? 2.848 -5.338 13.437 1.00 24.11 96 GLU A O 11
ATOM 15986 N N . GLY A 1 97 ? 1.504 -6.208 11.812 1.00 61.02 97 GLY A N 11
ATOM 15987 C CA . GLY A 1 97 ? 0.648 -5.034 11.678 1.00 32.00 97 GLY A CA 11
ATOM 15988 C C . GLY A 1 97 ? 1.235 -4.019 10.712 1.00 42.44 97 GLY A C 11
ATOM 15989 O O . GLY A 1 97 ? 0.610 -3.666 9.706 1.00 44.04 97 GLY A O 11
ATOM 15993 N N . VAL A 1 98 ? 2.458 -3.566 11.020 1.00 42.24 98 VAL A N 11
ATOM 15994 C CA . VAL A 1 98 ? 3.229 -2.662 10.158 1.00 54.31 98 VAL A CA 11
ATOM 15995 C C . VAL A 1 98 ? 4.615 -3.270 9.858 1.00 4.44 98 VAL A C 11
ATOM 15996 O O . VAL A 1 98 ? 5.201 -3.970 10.692 1.00 21.35 98 VAL A O 11
ATOM 16009 N N . LEU A 1 99 ? 5.101 -3.021 8.638 1.00 42.10 99 LEU A N 11
ATOM 16010 C CA . LEU A 1 99 ? 6.466 -3.344 8.203 1.00 4.12 99 LEU A CA 11
ATOM 16011 C C . LEU A 1 99 ? 7.129 -2.050 7.712 1.00 53.32 99 LEU A C 11
ATOM 16012 O O . LEU A 1 99 ? 6.437 -1.140 7.223 1.00 50.52 99 LEU A O 11
ATOM 16028 N N . THR A 1 100 ? 8.458 -1.966 7.848 1.00 44.44 100 THR A N 11
ATOM 16029 C CA . THR A 1 100 ? 9.228 -0.841 7.319 1.00 34.45 100 THR A CA 11
ATOM 16030 C C . THR A 1 100 ? 9.521 -1.128 5.834 1.00 4.13 100 THR A C 11
ATOM 16031 O O . THR A 1 100 ? 10.315 -2.022 5.515 1.00 21.14 100 THR A O 11
ATOM 16042 N N . VAL A 1 101 ? 8.831 -0.408 4.929 1.00 12.24 101 VAL A N 11
ATOM 16043 C CA . VAL A 1 101 ? 8.878 -0.678 3.479 1.00 23.04 101 VAL A CA 11
ATOM 16044 C C . VAL A 1 101 ? 9.396 0.543 2.695 1.00 14.23 101 VAL A C 11
ATOM 16045 O O . VAL A 1 101 ? 9.188 1.693 3.086 1.00 3.43 101 VAL A O 11
ATOM 16058 N N . SER A 1 102 ? 10.078 0.247 1.588 1.00 62.45 102 SER A N 11
ATOM 16059 C CA . SER A 1 102 ? 10.541 1.209 0.595 1.00 60.11 102 SER A CA 11
ATOM 16060 C C . SER A 1 102 ? 9.632 1.071 -0.627 1.00 21.00 102 SER A C 11
ATOM 16061 O O . SER A 1 102 ? 9.367 -0.050 -1.073 1.00 42.33 102 SER A O 11
ATOM 16069 N N . TRP A 1 103 ? 9.177 2.198 -1.180 1.00 24.12 103 TRP A N 11
ATOM 16070 C CA . TRP A 1 103 ? 8.162 2.195 -2.251 1.00 22.31 103 TRP A CA 11
ATOM 16071 C C . TRP A 1 103 ? 8.365 3.391 -3.196 1.00 43.15 103 TRP A C 11
ATOM 16072 O O . TRP A 1 103 ? 8.506 4.522 -2.743 1.00 15.11 103 TRP A O 11
ATOM 16093 N N . THR A 1 104 ? 8.397 3.128 -4.514 1.00 52.11 104 THR A N 11
ATOM 16094 C CA . THR A 1 104 ? 8.588 4.174 -5.531 1.00 34.52 104 THR A CA 11
ATOM 16095 C C . THR A 1 104 ? 7.227 4.631 -6.094 1.00 22.44 104 THR A C 11
ATOM 16096 O O . THR A 1 104 ? 6.627 3.946 -6.936 1.00 45.45 104 THR A O 11
ATOM 16107 N N . LEU A 1 105 ? 6.740 5.765 -5.568 1.00 1.35 105 LEU A N 11
ATOM 16108 C CA . LEU A 1 105 ? 5.573 6.493 -6.093 1.00 44.14 105 LEU A CA 11
ATOM 16109 C C . LEU A 1 105 ? 5.662 7.944 -5.519 1.00 61.04 105 LEU A C 11
ATOM 16110 O O . LEU A 1 105 ? 6.666 8.621 -5.820 1.00 34.12 105 LEU A O 11
ATOM 16127 N N . GLY A 1 1 ? -4.139 23.450 -3.472 1.00 54.23 1 GLY A N 12
ATOM 16128 C CA . GLY A 1 1 ? -4.975 22.231 -3.565 1.00 54.42 1 GLY A CA 12
ATOM 16129 C C . GLY A 1 1 ? -4.867 21.553 -4.926 1.00 75.01 1 GLY A C 12
ATOM 16130 O O . GLY A 1 1 ? -3.993 20.700 -5.123 1.00 14.41 1 GLY A O 12
ATOM 16136 N N . HIS A 1 2 ? -5.749 21.945 -5.874 1.00 42.01 2 HIS A N 12
ATOM 16137 C CA . HIS A 1 2 ? -5.829 21.330 -7.218 1.00 50.33 2 HIS A CA 12
ATOM 16138 C C . HIS A 1 2 ? -4.612 21.685 -8.102 1.00 60.54 2 HIS A C 12
ATOM 16139 O O . HIS A 1 2 ? -4.655 22.624 -8.904 1.00 1.20 2 HIS A O 12
ATOM 16154 N N . ALA A 1 3 ? -3.535 20.913 -7.918 1.00 43.24 3 ALA A N 12
ATOM 16155 C CA . ALA A 1 3 ? -2.290 21.013 -8.691 1.00 65.32 3 ALA A CA 12
ATOM 16156 C C . ALA A 1 3 ? -1.457 19.751 -8.395 1.00 60.43 3 ALA A C 12
ATOM 16157 O O . ALA A 1 3 ? -0.638 19.765 -7.467 1.00 22.12 3 ALA A O 12
ATOM 16164 N N . PRO A 1 4 ? -1.730 18.600 -9.112 1.00 54.42 4 PRO A N 12
ATOM 16165 C CA . PRO A 1 4 ? -1.022 17.314 -8.884 1.00 74.03 4 PRO A CA 12
ATOM 16166 C C . PRO A 1 4 ? 0.505 17.454 -9.052 1.00 21.43 4 PRO A C 12
ATOM 16167 O O . PRO A 1 4 ? 1.024 17.443 -10.178 1.00 41.34 4 PRO A O 12
ATOM 16178 N N . ALA A 1 5 ? 1.190 17.659 -7.914 1.00 3.53 5 ALA A N 12
ATOM 16179 C CA . ALA A 1 5 ? 2.648 17.754 -7.857 1.00 74.11 5 ALA A CA 12
ATOM 16180 C C . ALA A 1 5 ? 3.253 16.406 -8.259 1.00 62.42 5 ALA A C 12
ATOM 16181 O O . ALA A 1 5 ? 3.273 15.461 -7.458 1.00 60.55 5 ALA A O 12
ATOM 16188 N N . GLU A 1 6 ? 3.653 16.318 -9.543 1.00 1.15 6 GLU A N 12
ATOM 16189 C CA . GLU A 1 6 ? 4.213 15.104 -10.144 1.00 2.15 6 GLU A CA 12
ATOM 16190 C C . GLU A 1 6 ? 5.529 14.745 -9.450 1.00 14.52 6 GLU A C 12
ATOM 16191 O O . GLU A 1 6 ? 6.591 15.294 -9.773 1.00 51.25 6 GLU A O 12
ATOM 16203 N N . LYS A 1 7 ? 5.413 13.873 -8.439 1.00 33.23 7 LYS A N 12
ATOM 16204 C CA . LYS A 1 7 ? 6.529 13.464 -7.590 1.00 31.20 7 LYS A CA 12
ATOM 16205 C C . LYS A 1 7 ? 7.488 12.579 -8.397 1.00 13.32 7 LYS A C 12
ATOM 16206 O O . LYS A 1 7 ? 7.049 11.579 -8.981 1.00 51.22 7 LYS A O 12
ATOM 16225 N N . ARG A 1 8 ? 8.779 12.985 -8.453 1.00 32.32 8 ARG A N 12
ATOM 16226 C CA . ARG A 1 8 ? 9.853 12.199 -9.100 1.00 41.32 8 ARG A CA 12
ATOM 16227 C C . ARG A 1 8 ? 9.875 10.796 -8.479 1.00 15.02 8 ARG A C 12
ATOM 16228 O O . ARG A 1 8 ? 9.970 10.687 -7.249 1.00 51.12 8 ARG A O 12
ATOM 16249 N N . SER A 1 9 ? 9.744 9.753 -9.328 1.00 33.55 9 SER A N 12
ATOM 16250 C CA . SER A 1 9 ? 9.703 8.351 -8.885 1.00 24.42 9 SER A CA 12
ATOM 16251 C C . SER A 1 9 ? 11.011 7.989 -8.148 1.00 0.31 9 SER A C 12
ATOM 16252 O O . SER A 1 9 ? 12.043 7.700 -8.764 1.00 20.44 9 SER A O 12
ATOM 16260 N N . THR A 1 10 ? 10.946 8.075 -6.810 1.00 51.44 10 THR A N 12
ATOM 16261 C CA . THR A 1 10 ? 12.099 7.941 -5.910 1.00 12.11 10 THR A CA 12
ATOM 16262 C C . THR A 1 10 ? 11.894 6.742 -4.980 1.00 54.04 10 THR A C 12
ATOM 16263 O O . THR A 1 10 ? 10.810 6.590 -4.400 1.00 52.43 10 THR A O 12
ATOM 16274 N N . THR A 1 11 ? 12.937 5.891 -4.854 1.00 41.35 11 THR A N 12
ATOM 16275 C CA . THR A 1 11 ? 12.931 4.765 -3.914 1.00 23.53 11 THR A CA 12
ATOM 16276 C C . THR A 1 11 ? 13.066 5.314 -2.477 1.00 22.04 11 THR A C 12
ATOM 16277 O O . THR A 1 11 ? 14.167 5.654 -2.020 1.00 44.21 11 THR A O 12
ATOM 16288 N N . ARG A 1 12 ? 11.922 5.448 -1.800 1.00 13.20 12 ARG A N 12
ATOM 16289 C CA . ARG A 1 12 ? 11.849 5.960 -0.421 1.00 4.10 12 ARG A CA 12
ATOM 16290 C C . ARG A 1 12 ? 11.114 4.940 0.439 1.00 21.30 12 ARG A C 12
ATOM 16291 O O . ARG A 1 12 ? 10.275 4.184 -0.074 1.00 11.21 12 ARG A O 12
ATOM 16312 N N . GLU A 1 13 ? 11.400 4.940 1.742 1.00 72.42 13 GLU A N 12
ATOM 16313 C CA . GLU A 1 13 ? 10.714 4.061 2.687 1.00 11.11 13 GLU A CA 12
ATOM 16314 C C . GLU A 1 13 ? 9.358 4.674 3.069 1.00 34.52 13 GLU A C 12
ATOM 16315 O O . GLU A 1 13 ? 9.138 5.888 2.938 1.00 61.31 13 GLU A O 12
ATOM 16327 N N . GLY A 1 14 ? 8.448 3.806 3.488 1.00 70.41 14 GLY A N 12
ATOM 16328 C CA . GLY A 1 14 ? 7.116 4.188 3.903 1.00 64.34 14 GLY A CA 12
ATOM 16329 C C . GLY A 1 14 ? 6.529 3.099 4.760 1.00 23.14 14 GLY A C 12
ATOM 16330 O O . GLY A 1 14 ? 6.630 1.913 4.404 1.00 32.13 14 GLY A O 12
ATOM 16334 N N . ARG A 1 15 ? 5.952 3.474 5.913 1.00 53.14 15 ARG A N 12
ATOM 16335 C CA . ARG A 1 15 ? 5.355 2.493 6.817 1.00 23.52 15 ARG A CA 12
ATOM 16336 C C . ARG A 1 15 ? 4.001 2.031 6.243 1.00 12.13 15 ARG A C 12
ATOM 16337 O O . ARG A 1 15 ? 3.000 2.721 6.376 1.00 62.01 15 ARG A O 12
ATOM 16358 N N . GLY A 1 16 ? 4.011 0.827 5.641 1.00 41.24 16 GLY A N 12
ATOM 16359 C CA . GLY A 1 16 ? 2.841 0.237 5.009 1.00 2.34 16 GLY A CA 12
ATOM 16360 C C . GLY A 1 16 ? 2.106 -0.679 5.960 1.00 43.03 16 GLY A C 12
ATOM 16361 O O . GLY A 1 16 ? 2.695 -1.632 6.440 1.00 62.33 16 GLY A O 12
ATOM 16365 N N . THR A 1 17 ? 0.843 -0.356 6.260 1.00 73.03 17 THR A N 12
ATOM 16366 C CA . THR A 1 17 ? -0.056 -1.180 7.099 1.00 11.33 17 THR A CA 12
ATOM 16367 C C . THR A 1 17 ? -0.939 -2.073 6.207 1.00 72.22 17 THR A C 12
ATOM 16368 O O . THR A 1 17 ? -0.953 -1.892 4.996 1.00 41.00 17 THR A O 12
ATOM 16379 N N . TRP A 1 18 ? -1.591 -3.101 6.782 1.00 23.31 18 TRP A N 12
ATOM 16380 C CA . TRP A 1 18 ? -2.670 -3.842 6.079 1.00 33.02 18 TRP A CA 12
ATOM 16381 C C . TRP A 1 18 ? -4.048 -3.274 6.472 1.00 44.32 18 TRP A C 12
ATOM 16382 O O . TRP A 1 18 ? -4.245 -2.848 7.620 1.00 24.15 18 TRP A O 12
ATOM 16403 N N . TYR A 1 19 ? -4.989 -3.239 5.510 1.00 72.55 19 TYR A N 12
ATOM 16404 C CA . TYR A 1 19 ? -6.422 -2.970 5.797 1.00 22.33 19 TYR A CA 12
ATOM 16405 C C . TYR A 1 19 ? -7.272 -4.153 5.329 1.00 24.34 19 TYR A C 12
ATOM 16406 O O . TYR A 1 19 ? -6.803 -4.982 4.551 1.00 30.51 19 TYR A O 12
ATOM 16424 N N . ASP A 1 20 ? -8.537 -4.205 5.771 1.00 21.14 20 ASP A N 12
ATOM 16425 C CA . ASP A 1 20 ? -9.493 -5.238 5.352 1.00 50.23 20 ASP A CA 12
ATOM 16426 C C . ASP A 1 20 ? -10.107 -4.790 4.027 1.00 4.21 20 ASP A C 12
ATOM 16427 O O . ASP A 1 20 ? -10.824 -3.787 3.982 1.00 3.44 20 ASP A O 12
ATOM 16436 N N . THR A 1 21 ? -9.780 -5.514 2.957 1.00 74.33 21 THR A N 12
ATOM 16437 C CA . THR A 1 21 ? -10.108 -5.126 1.584 1.00 10.31 21 THR A CA 12
ATOM 16438 C C . THR A 1 21 ? -11.567 -5.479 1.230 1.00 12.15 21 THR A C 12
ATOM 16439 O O . THR A 1 21 ? -12.099 -6.492 1.702 1.00 2.33 21 THR A O 12
ATOM 16450 N N . GLY A 1 22 ? -12.181 -4.623 0.397 1.00 32.41 22 GLY A N 12
ATOM 16451 C CA . GLY A 1 22 ? -13.543 -4.813 -0.087 1.00 11.45 22 GLY A CA 12
ATOM 16452 C C . GLY A 1 22 ? -13.828 -3.909 -1.275 1.00 31.31 22 GLY A C 12
ATOM 16453 O O . GLY A 1 22 ? -14.104 -4.385 -2.381 1.00 32.42 22 GLY A O 12
ATOM 16457 N N . LEU A 1 23 ? -13.708 -2.592 -1.045 1.00 2.25 23 LEU A N 12
ATOM 16458 C CA . LEU A 1 23 ? -14.022 -1.553 -2.041 1.00 70.04 23 LEU A CA 12
ATOM 16459 C C . LEU A 1 23 ? -13.001 -0.403 -1.881 1.00 65.14 23 LEU A C 12
ATOM 16460 O O . LEU A 1 23 ? -12.854 0.145 -0.784 1.00 62.05 23 LEU A O 12
ATOM 16476 N N . GLY A 1 24 ? -12.315 -0.048 -2.988 1.00 63.33 24 GLY A N 12
ATOM 16477 C CA . GLY A 1 24 ? -11.285 1.002 -2.988 1.00 3.12 24 GLY A CA 12
ATOM 16478 C C . GLY A 1 24 ? -11.873 2.387 -3.231 1.00 63.30 24 GLY A C 12
ATOM 16479 O O . GLY A 1 24 ? -12.960 2.505 -3.794 1.00 23.40 24 GLY A O 12
ATOM 16483 N N . ALA A 1 25 ? -11.145 3.439 -2.817 1.00 71.45 25 ALA A N 12
ATOM 16484 C CA . ALA A 1 25 ? -11.573 4.849 -2.987 1.00 71.41 25 ALA A CA 12
ATOM 16485 C C . ALA A 1 25 ? -11.559 5.275 -4.464 1.00 24.15 25 ALA A C 12
ATOM 16486 O O . ALA A 1 25 ? -12.210 6.254 -4.838 1.00 12.21 25 ALA A O 12
ATOM 16493 N N . CYS A 1 26 ? -10.810 4.530 -5.295 1.00 62.05 26 CYS A N 12
ATOM 16494 C CA . CYS A 1 26 ? -10.846 4.668 -6.760 1.00 45.54 26 CYS A CA 12
ATOM 16495 C C . CYS A 1 26 ? -11.649 3.482 -7.339 1.00 5.25 26 CYS A C 12
ATOM 16496 O O . CYS A 1 26 ? -12.089 2.610 -6.580 1.00 1.32 26 CYS A O 12
ATOM 16503 N N . GLY A 1 27 ? -11.845 3.467 -8.673 1.00 53.10 27 GLY A N 12
ATOM 16504 C CA . GLY A 1 27 ? -12.746 2.508 -9.341 1.00 23.12 27 GLY A CA 12
ATOM 16505 C C . GLY A 1 27 ? -12.242 1.061 -9.357 1.00 72.03 27 GLY A C 12
ATOM 16506 O O . GLY A 1 27 ? -11.844 0.545 -10.408 1.00 43.52 27 GLY A O 12
ATOM 16510 N N . TRP A 1 28 ? -12.298 0.413 -8.187 1.00 35.12 28 TRP A N 12
ATOM 16511 C CA . TRP A 1 28 ? -11.815 -0.961 -7.952 1.00 62.23 28 TRP A CA 12
ATOM 16512 C C . TRP A 1 28 ? -12.590 -1.582 -6.774 1.00 43.54 28 TRP A C 12
ATOM 16513 O O . TRP A 1 28 ? -13.027 -0.877 -5.854 1.00 3.03 28 TRP A O 12
ATOM 16534 N N . ASN A 1 29 ? -12.721 -2.909 -6.814 1.00 32.11 29 ASN A N 12
ATOM 16535 C CA . ASN A 1 29 ? -13.277 -3.723 -5.727 1.00 62.21 29 ASN A CA 12
ATOM 16536 C C . ASN A 1 29 ? -12.483 -5.035 -5.707 1.00 11.44 29 ASN A C 12
ATOM 16537 O O . ASN A 1 29 ? -12.400 -5.731 -6.727 1.00 4.41 29 ASN A O 12
ATOM 16548 N N . ASN A 1 30 ? -11.849 -5.343 -4.569 1.00 61.50 30 ASN A N 12
ATOM 16549 C CA . ASN A 1 30 ? -10.830 -6.408 -4.491 1.00 53.00 30 ASN A CA 12
ATOM 16550 C C . ASN A 1 30 ? -11.045 -7.270 -3.240 1.00 15.30 30 ASN A C 12
ATOM 16551 O O . ASN A 1 30 ? -11.651 -6.821 -2.258 1.00 63.32 30 ASN A O 12
ATOM 16562 N N . VAL A 1 31 ? -10.542 -8.516 -3.299 1.00 2.34 31 VAL A N 12
ATOM 16563 C CA . VAL A 1 31 ? -10.554 -9.458 -2.165 1.00 13.12 31 VAL A CA 12
ATOM 16564 C C . VAL A 1 31 ? -9.348 -9.186 -1.238 1.00 61.31 31 VAL A C 12
ATOM 16565 O O . VAL A 1 31 ? -8.437 -8.426 -1.586 1.00 74.03 31 VAL A O 12
ATOM 16578 N N . ASN A 1 32 ? -9.355 -9.823 -0.062 1.00 74.41 32 ASN A N 12
ATOM 16579 C CA . ASN A 1 32 ? -8.280 -9.683 0.952 1.00 71.30 32 ASN A CA 12
ATOM 16580 C C . ASN A 1 32 ? -6.985 -10.407 0.519 1.00 34.03 32 ASN A C 12
ATOM 16581 O O . ASN A 1 32 ? -5.919 -10.164 1.082 1.00 0.15 32 ASN A O 12
ATOM 16592 N N . SER A 1 33 ? -7.105 -11.301 -0.479 1.00 74.31 33 SER A N 12
ATOM 16593 C CA . SER A 1 33 ? -5.969 -12.048 -1.061 1.00 73.30 33 SER A CA 12
ATOM 16594 C C . SER A 1 33 ? -5.362 -11.308 -2.282 1.00 65.45 33 SER A C 12
ATOM 16595 O O . SER A 1 33 ? -4.393 -11.785 -2.887 1.00 25.04 33 SER A O 12
ATOM 16603 N N . ASP A 1 34 ? -5.943 -10.141 -2.623 1.00 0.43 34 ASP A N 12
ATOM 16604 C CA . ASP A 1 34 ? -5.517 -9.306 -3.775 1.00 62.13 34 ASP A CA 12
ATOM 16605 C C . ASP A 1 34 ? -4.282 -8.455 -3.385 1.00 33.42 34 ASP A C 12
ATOM 16606 O O . ASP A 1 34 ? -3.877 -8.448 -2.218 1.00 44.10 34 ASP A O 12
ATOM 16615 N N . THR A 1 35 ? -3.676 -7.756 -4.364 1.00 1.30 35 THR A N 12
ATOM 16616 C CA . THR A 1 35 ? -2.442 -6.971 -4.159 1.00 41.13 35 THR A CA 12
ATOM 16617 C C . THR A 1 35 ? -2.617 -5.502 -4.606 1.00 33.21 35 THR A C 12
ATOM 16618 O O . THR A 1 35 ? -1.918 -5.027 -5.510 1.00 62.21 35 THR A O 12
ATOM 16629 N N . VAL A 1 36 ? -3.561 -4.769 -3.983 1.00 11.13 36 VAL A N 12
ATOM 16630 C CA . VAL A 1 36 ? -3.702 -3.309 -4.221 1.00 5.01 36 VAL A CA 12
ATOM 16631 C C . VAL A 1 36 ? -3.282 -2.497 -2.978 1.00 14.12 36 VAL A C 12
ATOM 16632 O O . VAL A 1 36 ? -3.071 -3.054 -1.885 1.00 40.44 36 VAL A O 12
ATOM 16645 N N . ILE A 1 37 ? -3.098 -1.181 -3.181 1.00 54.44 37 ILE A N 12
ATOM 16646 C CA . ILE A 1 37 ? -2.519 -0.263 -2.176 1.00 22.43 37 ILE A CA 12
ATOM 16647 C C . ILE A 1 37 ? -3.506 0.884 -1.857 1.00 20.45 37 ILE A C 12
ATOM 16648 O O . ILE A 1 37 ? -4.287 1.327 -2.722 1.00 50.50 37 ILE A O 12
ATOM 16664 N N . ALA A 1 38 ? -3.465 1.331 -0.590 1.00 54.23 38 ALA A N 12
ATOM 16665 C CA . ALA A 1 38 ? -4.140 2.536 -0.102 1.00 63.32 38 ALA A CA 12
ATOM 16666 C C . ALA A 1 38 ? -3.079 3.616 0.203 1.00 24.32 38 ALA A C 12
ATOM 16667 O O . ALA A 1 38 ? -2.245 3.450 1.107 1.00 43.20 38 ALA A O 12
ATOM 16674 N N . LEU A 1 39 ? -3.102 4.709 -0.575 1.00 1.43 39 LEU A N 12
ATOM 16675 C CA . LEU A 1 39 ? -2.097 5.806 -0.473 1.00 41.34 39 LEU A CA 12
ATOM 16676 C C . LEU A 1 39 ? -2.692 6.976 0.327 1.00 42.12 39 LEU A C 12
ATOM 16677 O O . LEU A 1 39 ? -3.893 7.007 0.573 1.00 44.20 39 LEU A O 12
ATOM 16693 N N . SER A 1 40 ? -1.822 7.918 0.731 1.00 23.33 40 SER A N 12
ATOM 16694 C CA . SER A 1 40 ? -2.187 9.179 1.419 1.00 3.23 40 SER A CA 12
ATOM 16695 C C . SER A 1 40 ? -3.393 9.896 0.744 1.00 72.24 40 SER A C 12
ATOM 16696 O O . SER A 1 40 ? -3.631 9.689 -0.458 1.00 71.21 40 SER A O 12
ATOM 16704 N N . PRO A 1 41 ? -4.174 10.750 1.495 1.00 52.45 41 PRO A N 12
ATOM 16705 C CA . PRO A 1 41 ? -5.345 11.473 0.932 1.00 4.12 41 PRO A CA 12
ATOM 16706 C C . PRO A 1 41 ? -4.985 12.220 -0.367 1.00 35.42 41 PRO A C 12
ATOM 16707 O O . PRO A 1 41 ? -3.927 12.852 -0.446 1.00 74.12 41 PRO A O 12
ATOM 16718 N N . SER A 1 42 ? -5.869 12.110 -1.373 1.00 22.21 42 SER A N 12
ATOM 16719 C CA . SER A 1 42 ? -5.682 12.670 -2.733 1.00 13.32 42 SER A CA 12
ATOM 16720 C C . SER A 1 42 ? -5.463 14.198 -2.715 1.00 44.55 42 SER A C 12
ATOM 16721 O O . SER A 1 42 ? -4.961 14.770 -3.682 1.00 35.31 42 SER A O 12
ATOM 16729 N N . VAL A 1 43 ? -5.858 14.830 -1.599 1.00 3.35 43 VAL A N 12
ATOM 16730 C CA . VAL A 1 43 ? -5.562 16.241 -1.300 1.00 21.43 43 VAL A CA 12
ATOM 16731 C C . VAL A 1 43 ? -4.032 16.491 -1.298 1.00 12.20 43 VAL A C 12
ATOM 16732 O O . VAL A 1 43 ? -3.543 17.434 -1.923 1.00 43.11 43 VAL A O 12
ATOM 16745 N N . TYR A 1 44 ? -3.294 15.600 -0.612 1.00 41.40 44 TYR A N 12
ATOM 16746 C CA . TYR A 1 44 ? -1.823 15.681 -0.478 1.00 20.41 44 TYR A CA 12
ATOM 16747 C C . TYR A 1 44 ? -1.131 15.005 -1.677 1.00 40.33 44 TYR A C 12
ATOM 16748 O O . TYR A 1 44 ? -0.200 15.558 -2.269 1.00 14.21 44 TYR A O 12
ATOM 16766 N N . SER A 1 45 ? -1.622 13.807 -2.028 1.00 34.31 45 SER A N 12
ATOM 16767 C CA . SER A 1 45 ? -1.090 12.983 -3.133 1.00 42.54 45 SER A CA 12
ATOM 16768 C C . SER A 1 45 ? -1.398 13.581 -4.534 1.00 34.21 45 SER A C 12
ATOM 16769 O O . SER A 1 45 ? -0.915 13.063 -5.557 1.00 4.13 45 SER A O 12
ATOM 16777 N N . GLY A 1 46 ? -2.239 14.636 -4.562 1.00 11.23 46 GLY A N 12
ATOM 16778 C CA . GLY A 1 46 ? -2.594 15.344 -5.796 1.00 21.13 46 GLY A CA 12
ATOM 16779 C C . GLY A 1 46 ? -3.594 14.583 -6.667 1.00 52.42 46 GLY A C 12
ATOM 16780 O O . GLY A 1 46 ? -3.884 15.005 -7.785 1.00 32.33 46 GLY A O 12
ATOM 16784 N N . GLY A 1 47 ? -4.102 13.435 -6.148 1.00 71.51 47 GLY A N 12
ATOM 16785 C CA . GLY A 1 47 ? -4.999 12.548 -6.897 1.00 53.13 47 GLY A CA 12
ATOM 16786 C C . GLY A 1 47 ? -4.258 11.549 -7.786 1.00 13.30 47 GLY A C 12
ATOM 16787 O O . GLY A 1 47 ? -4.663 10.387 -7.903 1.00 53.02 47 GLY A O 12
ATOM 16791 N N . SER A 1 48 ? -3.131 11.995 -8.369 1.00 62.43 48 SER A N 12
ATOM 16792 C CA . SER A 1 48 ? -2.376 11.256 -9.400 1.00 74.43 48 SER A CA 12
ATOM 16793 C C . SER A 1 48 ? -1.470 10.150 -8.806 1.00 51.41 48 SER A C 12
ATOM 16794 O O . SER A 1 48 ? -0.664 9.550 -9.524 1.00 50.41 48 SER A O 12
ATOM 16802 N N . HIS A 1 49 ? -1.567 9.907 -7.484 1.00 2.53 49 HIS A N 12
ATOM 16803 C CA . HIS A 1 49 ? -0.908 8.740 -6.841 1.00 25.42 49 HIS A CA 12
ATOM 16804 C C . HIS A 1 49 ? -1.801 7.487 -6.912 1.00 40.41 49 HIS A C 12
ATOM 16805 O O . HIS A 1 49 ? -1.292 6.366 -6.796 1.00 44.25 49 HIS A O 12
ATOM 16820 N N . CYS A 1 50 ? -3.124 7.680 -7.105 1.00 64.32 50 CYS A N 12
ATOM 16821 C CA . CYS A 1 50 ? -4.068 6.558 -7.257 1.00 33.22 50 CYS A CA 12
ATOM 16822 C C . CYS A 1 50 ? -4.181 6.165 -8.738 1.00 31.11 50 CYS A C 12
ATOM 16823 O O . CYS A 1 50 ? -3.985 7.009 -9.625 1.00 50.10 50 CYS A O 12
ATOM 16830 N N . GLY A 1 51 ? -4.487 4.876 -8.987 1.00 35.23 51 GLY A N 12
ATOM 16831 C CA . GLY A 1 51 ? -4.495 4.307 -10.340 1.00 1.20 51 GLY A CA 12
ATOM 16832 C C . GLY A 1 51 ? -3.092 4.029 -10.872 1.00 2.42 51 GLY A C 12
ATOM 16833 O O . GLY A 1 51 ? -2.904 3.827 -12.076 1.00 51.05 51 GLY A O 12
ATOM 16837 N N . GLN A 1 52 ? -2.101 4.008 -9.956 1.00 53.03 52 GLN A N 12
ATOM 16838 C CA . GLN A 1 52 ? -0.674 3.886 -10.299 1.00 22.42 52 GLN A CA 12
ATOM 16839 C C . GLN A 1 52 ? -0.096 2.604 -9.687 1.00 74.23 52 GLN A C 12
ATOM 16840 O O . GLN A 1 52 ? -0.177 2.409 -8.472 1.00 14.25 52 GLN A O 12
ATOM 16854 N N . THR A 1 53 ? 0.486 1.739 -10.530 1.00 75.11 53 THR A N 12
ATOM 16855 C CA . THR A 1 53 ? 1.118 0.498 -10.076 1.00 51.41 53 THR A CA 12
ATOM 16856 C C . THR A 1 53 ? 2.537 0.799 -9.533 1.00 63.12 53 THR A C 12
ATOM 16857 O O . THR A 1 53 ? 3.397 1.322 -10.252 1.00 40.41 53 THR A O 12
ATOM 16868 N N . VAL A 1 54 ? 2.744 0.518 -8.233 1.00 50.21 54 VAL A N 12
ATOM 16869 C CA . VAL A 1 54 ? 3.993 0.834 -7.506 1.00 54.14 54 VAL A CA 12
ATOM 16870 C C . VAL A 1 54 ? 4.629 -0.461 -6.959 1.00 63.23 54 VAL A C 12
ATOM 16871 O O . VAL A 1 54 ? 3.936 -1.289 -6.354 1.00 73.21 54 VAL A O 12
ATOM 16884 N N . THR A 1 55 ? 5.948 -0.630 -7.186 1.00 72.32 55 THR A N 12
ATOM 16885 C CA . THR A 1 55 ? 6.732 -1.717 -6.583 1.00 51.43 55 THR A CA 12
ATOM 16886 C C . THR A 1 55 ? 7.143 -1.323 -5.146 1.00 42.24 55 THR A C 12
ATOM 16887 O O . THR A 1 55 ? 7.867 -0.336 -4.950 1.00 4.43 55 THR A O 12
ATOM 16898 N N . VAL A 1 56 ? 6.639 -2.076 -4.155 1.00 30.21 56 VAL A N 12
ATOM 16899 C CA . VAL A 1 56 ? 7.024 -1.933 -2.733 1.00 31.15 56 VAL A CA 12
ATOM 16900 C C . VAL A 1 56 ? 8.067 -3.021 -2.376 1.00 31.42 56 VAL A C 12
ATOM 16901 O O . VAL A 1 56 ? 7.890 -4.195 -2.722 1.00 75.13 56 VAL A O 12
ATOM 16914 N N . THR A 1 57 ? 9.178 -2.605 -1.741 1.00 55.13 57 THR A N 12
ATOM 16915 C CA . THR A 1 57 ? 10.290 -3.504 -1.353 1.00 12.41 57 THR A CA 12
ATOM 16916 C C . THR A 1 57 ? 10.617 -3.331 0.143 1.00 40.41 57 THR A C 12
ATOM 16917 O O . THR A 1 57 ? 11.303 -2.372 0.518 1.00 14.11 57 THR A O 12
ATOM 16928 N N . ASN A 1 58 ? 10.119 -4.259 0.983 1.00 24.31 58 ASN A N 12
ATOM 16929 C CA . ASN A 1 58 ? 10.333 -4.235 2.446 1.00 74.45 58 ASN A CA 12
ATOM 16930 C C . ASN A 1 58 ? 11.845 -4.245 2.751 1.00 24.23 58 ASN A C 12
ATOM 16931 O O . ASN A 1 58 ? 12.538 -5.208 2.415 1.00 1.22 58 ASN A O 12
ATOM 16942 N N . VAL A 1 59 ? 12.330 -3.155 3.370 1.00 51.41 59 VAL A N 12
ATOM 16943 C CA . VAL A 1 59 ? 13.774 -2.932 3.621 1.00 10.31 59 VAL A CA 12
ATOM 16944 C C . VAL A 1 59 ? 14.337 -3.904 4.693 1.00 15.23 59 VAL A C 12
ATOM 16945 O O . VAL A 1 59 ? 15.556 -4.096 4.785 1.00 42.14 59 VAL A O 12
ATOM 16958 N N . VAL A 1 60 ? 13.441 -4.509 5.491 1.00 54.35 60 VAL A N 12
ATOM 16959 C CA . VAL A 1 60 ? 13.806 -5.445 6.572 1.00 15.51 60 VAL A CA 12
ATOM 16960 C C . VAL A 1 60 ? 14.104 -6.858 6.010 1.00 73.24 60 VAL A C 12
ATOM 16961 O O . VAL A 1 60 ? 15.194 -7.403 6.236 1.00 4.12 60 VAL A O 12
ATOM 16974 N N . THR A 1 61 ? 13.138 -7.435 5.266 1.00 33.43 61 THR A N 12
ATOM 16975 C CA . THR A 1 61 ? 13.225 -8.836 4.784 1.00 1.02 61 THR A CA 12
ATOM 16976 C C . THR A 1 61 ? 13.735 -8.926 3.328 1.00 41.04 61 THR A C 12
ATOM 16977 O O . THR A 1 61 ? 14.146 -10.003 2.878 1.00 23.42 61 THR A O 12
ATOM 16988 N N . GLY A 1 62 ? 13.718 -7.791 2.609 1.00 24.14 62 GLY A N 12
ATOM 16989 C CA . GLY A 1 62 ? 14.141 -7.747 1.202 1.00 74.15 62 GLY A CA 12
ATOM 16990 C C . GLY A 1 62 ? 13.108 -8.335 0.246 1.00 55.02 62 GLY A C 12
ATOM 16991 O O . GLY A 1 62 ? 13.443 -8.712 -0.881 1.00 54.24 62 GLY A O 12
ATOM 16995 N N . ALA A 1 63 ? 11.846 -8.425 0.705 1.00 14.04 63 ALA A N 12
ATOM 16996 C CA . ALA A 1 63 ? 10.728 -8.894 -0.122 1.00 12.32 63 ALA A CA 12
ATOM 16997 C C . ALA A 1 63 ? 10.229 -7.739 -0.984 1.00 70.42 63 ALA A C 12
ATOM 16998 O O . ALA A 1 63 ? 10.048 -6.632 -0.481 1.00 10.00 63 ALA A O 12
ATOM 17005 N N . LYS A 1 64 ? 10.012 -8.006 -2.269 1.00 73.33 64 LYS A N 12
ATOM 17006 C CA . LYS A 1 64 ? 9.551 -7.008 -3.234 1.00 50.13 64 LYS A CA 12
ATOM 17007 C C . LYS A 1 64 ? 8.358 -7.565 -4.013 1.00 63.22 64 LYS A C 12
ATOM 17008 O O . LYS A 1 64 ? 8.345 -8.747 -4.386 1.00 52.14 64 LYS A O 12
ATOM 17027 N N . ALA A 1 65 ? 7.356 -6.709 -4.231 1.00 64.23 65 ALA A N 12
ATOM 17028 C CA . ALA A 1 65 ? 6.157 -7.042 -5.007 1.00 62.24 65 ALA A CA 12
ATOM 17029 C C . ALA A 1 65 ? 5.533 -5.752 -5.552 1.00 74.34 65 ALA A C 12
ATOM 17030 O O . ALA A 1 65 ? 5.671 -4.682 -4.947 1.00 22.34 65 ALA A O 12
ATOM 17037 N N . THR A 1 66 ? 4.872 -5.863 -6.705 1.00 4.52 66 THR A N 12
ATOM 17038 C CA . THR A 1 66 ? 4.242 -4.733 -7.384 1.00 22.33 66 THR A CA 12
ATOM 17039 C C . THR A 1 66 ? 2.726 -4.733 -7.092 1.00 31.21 66 THR A C 12
ATOM 17040 O O . THR A 1 66 ? 2.014 -5.678 -7.465 1.00 34.54 66 THR A O 12
ATOM 17051 N N . GLY A 1 67 ? 2.256 -3.683 -6.406 1.00 0.04 67 GLY A N 12
ATOM 17052 C CA . GLY A 1 67 ? 0.837 -3.509 -6.092 1.00 62.05 67 GLY A CA 12
ATOM 17053 C C . GLY A 1 67 ? 0.311 -2.203 -6.666 1.00 4.33 67 GLY A C 12
ATOM 17054 O O . GLY A 1 67 ? 0.989 -1.180 -6.576 1.00 30.34 67 GLY A O 12
ATOM 17058 N N . THR A 1 68 ? -0.888 -2.229 -7.271 1.00 62.53 68 THR A N 12
ATOM 17059 C CA . THR A 1 68 ? -1.512 -1.029 -7.852 1.00 63.34 68 THR A CA 12
ATOM 17060 C C . THR A 1 68 ? -2.281 -0.265 -6.778 1.00 75.43 68 THR A C 12
ATOM 17061 O O . THR A 1 68 ? -3.039 -0.863 -6.022 1.00 24.13 68 THR A O 12
ATOM 17072 N N . VAL A 1 69 ? -2.076 1.051 -6.707 1.00 62.23 69 VAL A N 12
ATOM 17073 C CA . VAL A 1 69 ? -2.815 1.913 -5.786 1.00 15.41 69 VAL A CA 12
ATOM 17074 C C . VAL A 1 69 ? -4.267 2.027 -6.286 1.00 23.12 69 VAL A C 12
ATOM 17075 O O . VAL A 1 69 ? -4.511 2.499 -7.400 1.00 43.32 69 VAL A O 12
ATOM 17088 N N . ALA A 1 70 ? -5.209 1.533 -5.480 1.00 73.54 70 ALA A N 12
ATOM 17089 C CA . ALA A 1 70 ? -6.645 1.505 -5.826 1.00 53.44 70 ALA A CA 12
ATOM 17090 C C . ALA A 1 70 ? -7.477 2.212 -4.757 1.00 23.52 70 ALA A C 12
ATOM 17091 O O . ALA A 1 70 ? -8.660 2.528 -4.977 1.00 74.32 70 ALA A O 12
ATOM 17098 N N . ASP A 1 71 ? -6.865 2.453 -3.589 1.00 53.42 71 ASP A N 12
ATOM 17099 C CA . ASP A 1 71 ? -7.577 2.972 -2.423 1.00 24.22 71 ASP A CA 12
ATOM 17100 C C . ASP A 1 71 ? -6.840 4.184 -1.822 1.00 64.54 71 ASP A C 12
ATOM 17101 O O . ASP A 1 71 ? -5.652 4.437 -2.106 1.00 52.25 71 ASP A O 12
ATOM 17110 N N . GLU A 1 72 ? -7.580 4.939 -1.006 1.00 11.12 72 GLU A N 12
ATOM 17111 C CA . GLU A 1 72 ? -7.078 6.082 -0.253 1.00 13.32 72 GLU A CA 12
ATOM 17112 C C . GLU A 1 72 ? -7.224 5.784 1.245 1.00 42.12 72 GLU A C 12
ATOM 17113 O O . GLU A 1 72 ? -8.292 5.364 1.707 1.00 75.00 72 GLU A O 12
ATOM 17125 N N . CYS A 1 73 ? -6.133 5.969 1.973 1.00 14.41 73 CYS A N 12
ATOM 17126 C CA . CYS A 1 73 ? -6.096 5.951 3.427 1.00 1.11 73 CYS A CA 12
ATOM 17127 C C . CYS A 1 73 ? -5.912 7.403 3.926 1.00 21.25 73 CYS A C 12
ATOM 17128 O O . CYS A 1 73 ? -4.813 7.952 3.807 1.00 64.23 73 CYS A O 12
ATOM 17135 N N . PRO A 1 74 ? -7.010 8.078 4.421 1.00 75.31 74 PRO A N 12
ATOM 17136 C CA . PRO A 1 74 ? -6.922 9.428 5.044 1.00 53.20 74 PRO A CA 12
ATOM 17137 C C . PRO A 1 74 ? -5.896 9.476 6.203 1.00 44.42 74 PRO A C 12
ATOM 17138 O O . PRO A 1 74 ? -5.078 10.400 6.276 1.00 23.40 74 PRO A O 12
ATOM 17149 N N . GLY A 1 75 ? -5.923 8.442 7.069 1.00 71.42 75 GLY A N 12
ATOM 17150 C CA . GLY A 1 75 ? -4.983 8.309 8.190 1.00 15.54 75 GLY A CA 12
ATOM 17151 C C . GLY A 1 75 ? -3.650 7.678 7.781 1.00 52.03 75 GLY A C 12
ATOM 17152 O O . GLY A 1 75 ? -3.161 6.749 8.440 1.00 74.42 75 GLY A O 12
ATOM 17156 N N . CYS A 1 76 ? -3.060 8.206 6.696 1.00 70.44 76 CYS A N 12
ATOM 17157 C CA . CYS A 1 76 ? -1.783 7.747 6.132 1.00 60.15 76 CYS A CA 12
ATOM 17158 C C . CYS A 1 76 ? -1.050 8.947 5.512 1.00 61.11 76 CYS A C 12
ATOM 17159 O O . CYS A 1 76 ? -1.668 9.758 4.815 1.00 51.44 76 CYS A O 12
ATOM 17166 N N . GLY A 1 77 ? 0.263 9.055 5.782 1.00 13.14 77 GLY A N 12
ATOM 17167 C CA . GLY A 1 77 ? 1.090 10.158 5.285 1.00 3.54 77 GLY A CA 12
ATOM 17168 C C . GLY A 1 77 ? 2.021 9.740 4.139 1.00 24.40 77 GLY A C 12
ATOM 17169 O O . GLY A 1 77 ? 2.029 8.572 3.746 1.00 3.44 77 GLY A O 12
ATOM 17173 N N . PRO A 1 78 ? 2.815 10.691 3.553 1.00 0.00 78 PRO A N 12
ATOM 17174 C CA . PRO A 1 78 ? 3.767 10.394 2.431 1.00 21.45 78 PRO A CA 12
ATOM 17175 C C . PRO A 1 78 ? 4.874 9.351 2.769 1.00 12.13 78 PRO A C 12
ATOM 17176 O O . PRO A 1 78 ? 5.462 8.744 1.865 1.00 31.42 78 PRO A O 12
ATOM 17187 N N . ASN A 1 79 ? 5.145 9.161 4.070 1.00 60.42 79 ASN A N 12
ATOM 17188 C CA . ASN A 1 79 ? 6.141 8.183 4.573 1.00 71.15 79 ASN A CA 12
ATOM 17189 C C . ASN A 1 79 ? 5.435 7.127 5.473 1.00 10.50 79 ASN A C 12
ATOM 17190 O O . ASN A 1 79 ? 6.067 6.422 6.265 1.00 62.41 79 ASN A O 12
ATOM 17201 N N . ASP A 1 80 ? 4.102 7.004 5.308 1.00 0.44 80 ASP A N 12
ATOM 17202 C CA . ASP A 1 80 ? 3.274 6.063 6.078 1.00 23.05 80 ASP A CA 12
ATOM 17203 C C . ASP A 1 80 ? 2.046 5.692 5.227 1.00 24.20 80 ASP A C 12
ATOM 17204 O O . ASP A 1 80 ? 1.096 6.453 5.155 1.00 63.14 80 ASP A O 12
ATOM 17213 N N . ILE A 1 81 ? 2.092 4.529 4.566 1.00 0.51 81 ILE A N 12
ATOM 17214 C CA . ILE A 1 81 ? 1.079 4.094 3.578 1.00 61.21 81 ILE A CA 12
ATOM 17215 C C . ILE A 1 81 ? 0.310 2.856 4.090 1.00 43.23 81 ILE A C 12
ATOM 17216 O O . ILE A 1 81 ? 0.530 2.381 5.209 1.00 14.10 81 ILE A O 12
ATOM 17232 N N . ASP A 1 82 ? -0.661 2.399 3.299 1.00 32.15 82 ASP A N 12
ATOM 17233 C CA . ASP A 1 82 ? -1.502 1.235 3.638 1.00 40.13 82 ASP A CA 12
ATOM 17234 C C . ASP A 1 82 ? -1.596 0.302 2.407 1.00 43.12 82 ASP A C 12
ATOM 17235 O O . ASP A 1 82 ? -1.384 0.749 1.285 1.00 14.22 82 ASP A O 12
ATOM 17244 N N . MET A 1 83 ? -1.887 -0.995 2.626 1.00 1.45 83 MET A N 12
ATOM 17245 C CA . MET A 1 83 ? -1.853 -2.052 1.582 1.00 52.53 83 MET A CA 12
ATOM 17246 C C . MET A 1 83 ? -2.881 -3.155 1.919 1.00 1.11 83 MET A C 12
ATOM 17247 O O . MET A 1 83 ? -3.367 -3.246 3.058 1.00 51.23 83 MET A O 12
ATOM 17261 N N . THR A 1 84 ? -3.225 -3.977 0.915 1.00 53.43 84 THR A N 12
ATOM 17262 C CA . THR A 1 84 ? -4.063 -5.180 1.113 1.00 72.41 84 THR A CA 12
ATOM 17263 C C . THR A 1 84 ? -3.329 -6.265 1.938 1.00 33.25 84 THR A C 12
ATOM 17264 O O . THR A 1 84 ? -2.096 -6.303 1.921 1.00 62.30 84 THR A O 12
ATOM 17275 N N . PRO A 1 85 ? -4.078 -7.182 2.652 1.00 71.31 85 PRO A N 12
ATOM 17276 C CA . PRO A 1 85 ? -3.467 -8.287 3.428 1.00 74.43 85 PRO A CA 12
ATOM 17277 C C . PRO A 1 85 ? -2.700 -9.287 2.538 1.00 53.11 85 PRO A C 12
ATOM 17278 O O . PRO A 1 85 ? -1.711 -9.867 2.975 1.00 53.25 85 PRO A O 12
ATOM 17289 N N . GLY A 1 86 ? -3.182 -9.457 1.291 1.00 14.54 86 GLY A N 12
ATOM 17290 C CA . GLY A 1 86 ? -2.550 -10.338 0.306 1.00 43.04 86 GLY A CA 12
ATOM 17291 C C . GLY A 1 86 ? -1.163 -9.862 -0.101 1.00 50.42 86 GLY A C 12
ATOM 17292 O O . GLY A 1 86 ? -0.227 -10.661 -0.193 1.00 60.51 86 GLY A O 12
ATOM 17296 N N . LEU A 1 87 ? -1.034 -8.545 -0.332 1.00 43.34 87 LEU A N 12
ATOM 17297 C CA . LEU A 1 87 ? 0.259 -7.907 -0.647 1.00 73.33 87 LEU A CA 12
ATOM 17298 C C . LEU A 1 87 ? 1.160 -7.911 0.608 1.00 31.53 87 LEU A C 12
ATOM 17299 O O . LEU A 1 87 ? 2.329 -8.317 0.565 1.00 3.14 87 LEU A O 12
ATOM 17315 N N . PHE A 1 88 ? 0.553 -7.523 1.733 1.00 73.13 88 PHE A N 12
ATOM 17316 C CA . PHE A 1 88 ? 1.236 -7.330 3.024 1.00 25.04 88 PHE A CA 12
ATOM 17317 C C . PHE A 1 88 ? 1.820 -8.651 3.570 1.00 45.42 88 PHE A C 12
ATOM 17318 O O . PHE A 1 88 ? 2.877 -8.638 4.202 1.00 24.22 88 PHE A O 12
ATOM 17335 N N . GLN A 1 89 ? 1.122 -9.783 3.325 1.00 2.43 89 GLN A N 12
ATOM 17336 C CA . GLN A 1 89 ? 1.568 -11.120 3.806 1.00 62.14 89 GLN A CA 12
ATOM 17337 C C . GLN A 1 89 ? 2.722 -11.670 2.940 1.00 61.43 89 GLN A C 12
ATOM 17338 O O . GLN A 1 89 ? 3.415 -12.614 3.340 1.00 31.33 89 GLN A O 12
ATOM 17352 N N . GLN A 1 90 ? 2.891 -11.086 1.742 1.00 4.12 90 GLN A N 12
ATOM 17353 C CA . GLN A 1 90 ? 4.023 -11.383 0.843 1.00 53.43 90 GLN A CA 12
ATOM 17354 C C . GLN A 1 90 ? 5.225 -10.482 1.185 1.00 42.52 90 GLN A C 12
ATOM 17355 O O . GLN A 1 90 ? 6.383 -10.907 1.077 1.00 73.42 90 GLN A O 12
ATOM 17369 N N . LEU A 1 91 ? 4.932 -9.234 1.592 1.00 21.10 91 LEU A N 12
ATOM 17370 C CA . LEU A 1 91 ? 5.958 -8.270 2.055 1.00 52.42 91 LEU A CA 12
ATOM 17371 C C . LEU A 1 91 ? 6.455 -8.617 3.477 1.00 1.21 91 LEU A C 12
ATOM 17372 O O . LEU A 1 91 ? 7.602 -8.322 3.815 1.00 3.44 91 LEU A O 12
ATOM 17388 N N . GLY A 1 92 ? 5.587 -9.247 4.287 1.00 33.11 92 GLY A N 12
ATOM 17389 C CA . GLY A 1 92 ? 5.897 -9.557 5.688 1.00 42.01 92 GLY A CA 12
ATOM 17390 C C . GLY A 1 92 ? 4.793 -10.374 6.349 1.00 52.41 92 GLY A C 12
ATOM 17391 O O . GLY A 1 92 ? 4.152 -11.183 5.687 1.00 13.11 92 GLY A O 12
ATOM 17395 N N . SER A 1 93 ? 4.576 -10.177 7.658 1.00 72.53 93 SER A N 12
ATOM 17396 C CA . SER A 1 93 ? 3.537 -10.891 8.431 1.00 2.20 93 SER A CA 12
ATOM 17397 C C . SER A 1 93 ? 2.428 -9.918 8.817 1.00 41.20 93 SER A C 12
ATOM 17398 O O . SER A 1 93 ? 2.721 -8.791 9.200 1.00 60.13 93 SER A O 12
ATOM 17406 N N . LEU A 1 94 ? 1.160 -10.368 8.740 1.00 21.12 94 LEU A N 12
ATOM 17407 C CA . LEU A 1 94 ? -0.018 -9.578 9.179 1.00 51.13 94 LEU A CA 12
ATOM 17408 C C . LEU A 1 94 ? 0.040 -9.267 10.694 1.00 2.53 94 LEU A C 12
ATOM 17409 O O . LEU A 1 94 ? -0.554 -8.286 11.158 1.00 21.11 94 LEU A O 12
ATOM 17425 N N . ASP A 1 95 ? 0.786 -10.118 11.434 1.00 74.44 95 ASP A N 12
ATOM 17426 C CA . ASP A 1 95 ? 1.037 -9.961 12.882 1.00 2.30 95 ASP A CA 12
ATOM 17427 C C . ASP A 1 95 ? 1.818 -8.663 13.190 1.00 1.51 95 ASP A C 12
ATOM 17428 O O . ASP A 1 95 ? 1.660 -8.082 14.270 1.00 22.22 95 ASP A O 12
ATOM 17437 N N . GLU A 1 96 ? 2.638 -8.210 12.223 1.00 65.20 96 GLU A N 12
ATOM 17438 C CA . GLU A 1 96 ? 3.421 -6.965 12.350 1.00 22.45 96 GLU A CA 12
ATOM 17439 C C . GLU A 1 96 ? 2.489 -5.746 12.480 1.00 3.34 96 GLU A C 12
ATOM 17440 O O . GLU A 1 96 ? 2.745 -4.828 13.275 1.00 3.24 96 GLU A O 12
ATOM 17452 N N . GLY A 1 97 ? 1.409 -5.753 11.671 1.00 54.40 97 GLY A N 12
ATOM 17453 C CA . GLY A 1 97 ? 0.459 -4.639 11.601 1.00 70.31 97 GLY A CA 12
ATOM 17454 C C . GLY A 1 97 ? 0.920 -3.553 10.637 1.00 41.23 97 GLY A C 12
ATOM 17455 O O . GLY A 1 97 ? 0.139 -3.063 9.812 1.00 24.04 97 GLY A O 12
ATOM 17459 N N . VAL A 1 98 ? 2.211 -3.195 10.748 1.00 12.22 98 VAL A N 12
ATOM 17460 C CA . VAL A 1 98 ? 2.894 -2.248 9.857 1.00 53.11 98 VAL A CA 12
ATOM 17461 C C . VAL A 1 98 ? 4.248 -2.852 9.400 1.00 31.31 98 VAL A C 12
ATOM 17462 O O . VAL A 1 98 ? 4.822 -3.697 10.092 1.00 60.42 98 VAL A O 12
ATOM 17475 N N . LEU A 1 99 ? 4.729 -2.423 8.221 1.00 64.34 99 LEU A N 12
ATOM 17476 C CA . LEU A 1 99 ? 6.036 -2.811 7.645 1.00 50.51 99 LEU A CA 12
ATOM 17477 C C . LEU A 1 99 ? 6.744 -1.546 7.150 1.00 12.23 99 LEU A C 12
ATOM 17478 O O . LEU A 1 99 ? 6.093 -0.543 6.904 1.00 71.04 99 LEU A O 12
ATOM 17494 N N . THR A 1 100 ? 8.071 -1.597 7.005 1.00 25.52 100 THR A N 12
ATOM 17495 C CA . THR A 1 100 ? 8.849 -0.499 6.421 1.00 23.12 100 THR A CA 12
ATOM 17496 C C . THR A 1 100 ? 9.239 -0.900 4.987 1.00 34.50 100 THR A C 12
ATOM 17497 O O . THR A 1 100 ? 10.183 -1.684 4.781 1.00 51.40 100 THR A O 12
ATOM 17508 N N . VAL A 1 101 ? 8.486 -0.385 3.996 1.00 24.24 101 VAL A N 12
ATOM 17509 C CA . VAL A 1 101 ? 8.641 -0.797 2.582 1.00 5.22 101 VAL A CA 12
ATOM 17510 C C . VAL A 1 101 ? 9.119 0.388 1.732 1.00 71.22 101 VAL A C 12
ATOM 17511 O O . VAL A 1 101 ? 8.740 1.534 1.973 1.00 23.11 101 VAL A O 12
ATOM 17524 N N . SER A 1 102 ? 9.942 0.085 0.727 1.00 62.32 102 SER A N 12
ATOM 17525 C CA . SER A 1 102 ? 10.519 1.072 -0.184 1.00 40.21 102 SER A CA 12
ATOM 17526 C C . SER A 1 102 ? 9.644 1.129 -1.435 1.00 0.40 102 SER A C 12
ATOM 17527 O O . SER A 1 102 ? 9.650 0.195 -2.252 1.00 3.53 102 SER A O 12
ATOM 17535 N N . TRP A 1 103 ? 8.858 2.201 -1.549 1.00 32.21 103 TRP A N 12
ATOM 17536 C CA . TRP A 1 103 ? 7.924 2.398 -2.660 1.00 44.43 103 TRP A CA 12
ATOM 17537 C C . TRP A 1 103 ? 8.444 3.542 -3.547 1.00 42.33 103 TRP A C 12
ATOM 17538 O O . TRP A 1 103 ? 8.978 4.541 -3.041 1.00 51.14 103 TRP A O 12
ATOM 17559 N N . THR A 1 104 ? 8.308 3.374 -4.871 1.00 74.40 104 THR A N 12
ATOM 17560 C CA . THR A 1 104 ? 8.884 4.290 -5.862 1.00 50.10 104 THR A CA 12
ATOM 17561 C C . THR A 1 104 ? 7.760 5.031 -6.615 1.00 42.34 104 THR A C 12
ATOM 17562 O O . THR A 1 104 ? 7.174 4.472 -7.551 1.00 21.20 104 THR A O 12
ATOM 17573 N N . LEU A 1 105 ? 7.453 6.268 -6.176 1.00 12.05 105 LEU A N 12
ATOM 17574 C CA . LEU A 1 105 ? 6.492 7.169 -6.846 1.00 43.43 105 LEU A CA 12
ATOM 17575 C C . LEU A 1 105 ? 6.548 8.560 -6.152 1.00 42.12 105 LEU A C 12
ATOM 17576 O O . LEU A 1 105 ? 7.517 9.297 -6.404 1.00 3.32 105 LEU A O 12
ATOM 17593 N N . GLY A 1 1 ? -10.354 24.552 -3.904 1.00 13.24 1 GLY A N 13
ATOM 17594 C CA . GLY A 1 1 ? -9.561 24.696 -5.142 1.00 52.31 1 GLY A CA 13
ATOM 17595 C C . GLY A 1 1 ? -8.698 23.481 -5.436 1.00 54.12 1 GLY A C 13
ATOM 17596 O O . GLY A 1 1 ? -8.114 22.898 -4.513 1.00 73.25 1 GLY A O 13
ATOM 17602 N N . HIS A 1 2 ? -8.610 23.111 -6.730 1.00 64.54 2 HIS A N 13
ATOM 17603 C CA . HIS A 1 2 ? -7.808 21.966 -7.210 1.00 52.42 2 HIS A CA 13
ATOM 17604 C C . HIS A 1 2 ? -6.312 22.345 -7.194 1.00 15.24 2 HIS A C 13
ATOM 17605 O O . HIS A 1 2 ? -5.934 23.393 -7.734 1.00 12.41 2 HIS A O 13
ATOM 17620 N N . ALA A 1 3 ? -5.479 21.498 -6.564 1.00 3.04 3 ALA A N 13
ATOM 17621 C CA . ALA A 1 3 ? -4.023 21.724 -6.420 1.00 61.42 3 ALA A CA 13
ATOM 17622 C C . ALA A 1 3 ? -3.213 20.639 -7.163 1.00 62.14 3 ALA A C 13
ATOM 17623 O O . ALA A 1 3 ? -3.115 19.506 -6.667 1.00 64.11 3 ALA A O 13
ATOM 17630 N N . PRO A 1 4 ? -2.663 20.948 -8.386 1.00 74.13 4 PRO A N 13
ATOM 17631 C CA . PRO A 1 4 ? -1.721 20.044 -9.095 1.00 72.22 4 PRO A CA 13
ATOM 17632 C C . PRO A 1 4 ? -0.415 19.832 -8.286 1.00 61.42 4 PRO A C 13
ATOM 17633 O O . PRO A 1 4 ? 0.545 20.609 -8.401 1.00 35.42 4 PRO A O 13
ATOM 17644 N N . ALA A 1 5 ? -0.429 18.800 -7.428 1.00 5.14 5 ALA A N 13
ATOM 17645 C CA . ALA A 1 5 ? 0.684 18.454 -6.538 1.00 30.33 5 ALA A CA 13
ATOM 17646 C C . ALA A 1 5 ? 1.169 17.025 -6.852 1.00 63.11 5 ALA A C 13
ATOM 17647 O O . ALA A 1 5 ? 0.558 16.033 -6.421 1.00 52.25 5 ALA A O 13
ATOM 17654 N N . GLU A 1 6 ? 2.248 16.941 -7.650 1.00 55.42 6 GLU A N 13
ATOM 17655 C CA . GLU A 1 6 ? 2.899 15.669 -8.017 1.00 74.30 6 GLU A CA 13
ATOM 17656 C C . GLU A 1 6 ? 3.924 15.271 -6.936 1.00 13.30 6 GLU A C 13
ATOM 17657 O O . GLU A 1 6 ? 4.109 15.997 -5.945 1.00 3.44 6 GLU A O 13
ATOM 17669 N N . LYS A 1 7 ? 4.590 14.121 -7.138 1.00 51.44 7 LYS A N 13
ATOM 17670 C CA . LYS A 1 7 ? 5.652 13.641 -6.238 1.00 1.31 7 LYS A CA 13
ATOM 17671 C C . LYS A 1 7 ? 6.564 12.685 -7.016 1.00 33.14 7 LYS A C 13
ATOM 17672 O O . LYS A 1 7 ? 6.082 11.856 -7.801 1.00 31.51 7 LYS A O 13
ATOM 17691 N N . ARG A 1 8 ? 7.882 12.818 -6.795 1.00 24.12 8 ARG A N 13
ATOM 17692 C CA . ARG A 1 8 ? 8.901 12.164 -7.622 1.00 20.03 8 ARG A CA 13
ATOM 17693 C C . ARG A 1 8 ? 8.976 10.658 -7.311 1.00 33.10 8 ARG A C 13
ATOM 17694 O O . ARG A 1 8 ? 9.258 10.258 -6.171 1.00 70.53 8 ARG A O 13
ATOM 17715 N N . SER A 1 9 ? 8.701 9.834 -8.336 1.00 4.21 9 SER A N 13
ATOM 17716 C CA . SER A 1 9 ? 8.781 8.376 -8.233 1.00 33.22 9 SER A CA 13
ATOM 17717 C C . SER A 1 9 ? 10.252 7.932 -8.144 1.00 41.23 9 SER A C 13
ATOM 17718 O O . SER A 1 9 ? 10.977 7.927 -9.144 1.00 50.33 9 SER A O 13
ATOM 17726 N N . THR A 1 10 ? 10.684 7.608 -6.925 1.00 34.10 10 THR A N 13
ATOM 17727 C CA . THR A 1 10 ? 12.066 7.218 -6.620 1.00 14.22 10 THR A CA 13
ATOM 17728 C C . THR A 1 10 ? 12.037 6.117 -5.549 1.00 63.44 10 THR A C 13
ATOM 17729 O O . THR A 1 10 ? 11.051 6.016 -4.802 1.00 3.03 10 THR A O 13
ATOM 17740 N N . THR A 1 11 ? 13.098 5.289 -5.492 1.00 10.40 11 THR A N 13
ATOM 17741 C CA . THR A 1 11 ? 13.238 4.258 -4.457 1.00 23.44 11 THR A CA 13
ATOM 17742 C C . THR A 1 11 ? 13.448 4.936 -3.084 1.00 12.12 11 THR A C 13
ATOM 17743 O O . THR A 1 11 ? 14.550 5.365 -2.720 1.00 32.43 11 THR A O 13
ATOM 17754 N N . ARG A 1 12 ? 12.343 5.064 -2.339 1.00 12.21 12 ARG A N 13
ATOM 17755 C CA . ARG A 1 12 ? 12.309 5.735 -1.039 1.00 74.23 12 ARG A CA 13
ATOM 17756 C C . ARG A 1 12 ? 11.649 4.813 -0.025 1.00 3.32 12 ARG A C 13
ATOM 17757 O O . ARG A 1 12 ? 10.708 4.089 -0.362 1.00 51.44 12 ARG A O 13
ATOM 17778 N N . GLU A 1 13 ? 12.126 4.867 1.212 1.00 72.02 13 GLU A N 13
ATOM 17779 C CA . GLU A 1 13 ? 11.597 4.045 2.296 1.00 2.34 13 GLU A CA 13
ATOM 17780 C C . GLU A 1 13 ? 10.327 4.700 2.852 1.00 63.21 13 GLU A C 13
ATOM 17781 O O . GLU A 1 13 ? 10.150 5.923 2.758 1.00 51.54 13 GLU A O 13
ATOM 17793 N N . GLY A 1 14 ? 9.434 3.888 3.389 1.00 12.10 14 GLY A N 13
ATOM 17794 C CA . GLY A 1 14 ? 8.203 4.390 3.970 1.00 53.34 14 GLY A CA 13
ATOM 17795 C C . GLY A 1 14 ? 7.455 3.313 4.702 1.00 10.31 14 GLY A C 13
ATOM 17796 O O . GLY A 1 14 ? 7.594 2.131 4.385 1.00 71.45 14 GLY A O 13
ATOM 17800 N N . ARG A 1 15 ? 6.666 3.729 5.685 1.00 0.32 15 ARG A N 13
ATOM 17801 C CA . ARG A 1 15 ? 5.809 2.837 6.461 1.00 64.43 15 ARG A CA 13
ATOM 17802 C C . ARG A 1 15 ? 4.650 2.329 5.589 1.00 51.20 15 ARG A C 13
ATOM 17803 O O . ARG A 1 15 ? 4.126 3.061 4.739 1.00 24.23 15 ARG A O 13
ATOM 17824 N N . GLY A 1 16 ? 4.279 1.068 5.809 1.00 61.25 16 GLY A N 13
ATOM 17825 C CA . GLY A 1 16 ? 3.164 0.437 5.129 1.00 25.21 16 GLY A CA 13
ATOM 17826 C C . GLY A 1 16 ? 2.431 -0.473 6.089 1.00 60.11 16 GLY A C 13
ATOM 17827 O O . GLY A 1 16 ? 2.965 -1.509 6.462 1.00 74.44 16 GLY A O 13
ATOM 17831 N N . THR A 1 17 ? 1.252 -0.040 6.548 1.00 22.13 17 THR A N 13
ATOM 17832 C CA . THR A 1 17 ? 0.318 -0.865 7.338 1.00 15.11 17 THR A CA 13
ATOM 17833 C C . THR A 1 17 ? -0.530 -1.731 6.394 1.00 22.03 17 THR A C 13
ATOM 17834 O O . THR A 1 17 ? -0.505 -1.527 5.182 1.00 1.44 17 THR A O 13
ATOM 17845 N N . TRP A 1 18 ? -1.201 -2.758 6.932 1.00 65.03 18 TRP A N 13
ATOM 17846 C CA . TRP A 1 18 ? -2.177 -3.549 6.156 1.00 32.35 18 TRP A CA 13
ATOM 17847 C C . TRP A 1 18 ? -3.618 -3.212 6.578 1.00 31.30 18 TRP A C 13
ATOM 17848 O O . TRP A 1 18 ? -3.861 -2.839 7.722 1.00 75.12 18 TRP A O 13
ATOM 17869 N N . TYR A 1 19 ? -4.560 -3.367 5.643 1.00 63.21 19 TYR A N 13
ATOM 17870 C CA . TYR A 1 19 ? -6.008 -3.196 5.900 1.00 31.42 19 TYR A CA 13
ATOM 17871 C C . TYR A 1 19 ? -6.774 -4.277 5.125 1.00 64.31 19 TYR A C 13
ATOM 17872 O O . TYR A 1 19 ? -6.246 -4.807 4.142 1.00 3.00 19 TYR A O 13
ATOM 17890 N N . ASP A 1 20 ? -8.022 -4.573 5.535 1.00 51.32 20 ASP A N 13
ATOM 17891 C CA . ASP A 1 20 ? -8.867 -5.547 4.819 1.00 32.40 20 ASP A CA 13
ATOM 17892 C C . ASP A 1 20 ? -9.564 -4.829 3.659 1.00 21.51 20 ASP A C 13
ATOM 17893 O O . ASP A 1 20 ? -9.930 -3.654 3.772 1.00 0.15 20 ASP A O 13
ATOM 17902 N N . THR A 1 21 ? -9.742 -5.549 2.555 1.00 73.24 21 THR A N 13
ATOM 17903 C CA . THR A 1 21 ? -10.093 -4.959 1.259 1.00 63.41 21 THR A CA 13
ATOM 17904 C C . THR A 1 21 ? -11.621 -4.825 1.085 1.00 41.54 21 THR A C 13
ATOM 17905 O O . THR A 1 21 ? -12.398 -5.487 1.780 1.00 13.15 21 THR A O 13
ATOM 17916 N N . GLY A 1 22 ? -12.028 -3.957 0.155 1.00 1.24 22 GLY A N 13
ATOM 17917 C CA . GLY A 1 22 ? -13.421 -3.793 -0.216 1.00 5.55 22 GLY A CA 13
ATOM 17918 C C . GLY A 1 22 ? -13.561 -2.845 -1.385 1.00 41.41 22 GLY A C 13
ATOM 17919 O O . GLY A 1 22 ? -12.906 -3.036 -2.419 1.00 72.15 22 GLY A O 13
ATOM 17923 N N . LEU A 1 23 ? -14.413 -1.824 -1.231 1.00 74.42 23 LEU A N 13
ATOM 17924 C CA . LEU A 1 23 ? -14.643 -0.802 -2.261 1.00 15.33 23 LEU A CA 13
ATOM 17925 C C . LEU A 1 23 ? -13.588 0.312 -2.074 1.00 44.32 23 LEU A C 13
ATOM 17926 O O . LEU A 1 23 ? -13.624 1.042 -1.075 1.00 50.32 23 LEU A O 13
ATOM 17942 N N . GLY A 1 24 ? -12.650 0.403 -3.037 1.00 61.13 24 GLY A N 13
ATOM 17943 C CA . GLY A 1 24 ? -11.571 1.399 -3.016 1.00 72.10 24 GLY A CA 13
ATOM 17944 C C . GLY A 1 24 ? -12.057 2.803 -3.365 1.00 12.20 24 GLY A C 13
ATOM 17945 O O . GLY A 1 24 ? -13.112 2.959 -3.984 1.00 71.15 24 GLY A O 13
ATOM 17949 N N . ALA A 1 25 ? -11.269 3.815 -2.968 1.00 21.42 25 ALA A N 13
ATOM 17950 C CA . ALA A 1 25 ? -11.551 5.243 -3.235 1.00 3.42 25 ALA A CA 13
ATOM 17951 C C . ALA A 1 25 ? -11.527 5.566 -4.741 1.00 15.44 25 ALA A C 13
ATOM 17952 O O . ALA A 1 25 ? -12.215 6.482 -5.197 1.00 73.24 25 ALA A O 13
ATOM 17959 N N . CYS A 1 26 ? -10.724 4.811 -5.497 1.00 53.01 26 CYS A N 13
ATOM 17960 C CA . CYS A 1 26 ? -10.704 4.868 -6.968 1.00 4.55 26 CYS A CA 13
ATOM 17961 C C . CYS A 1 26 ? -11.421 3.629 -7.522 1.00 33.42 26 CYS A C 13
ATOM 17962 O O . CYS A 1 26 ? -11.684 2.692 -6.756 1.00 65.43 26 CYS A O 13
ATOM 17969 N N . GLY A 1 27 ? -11.723 3.637 -8.845 1.00 0.42 27 GLY A N 13
ATOM 17970 C CA . GLY A 1 27 ? -12.588 2.629 -9.492 1.00 51.21 27 GLY A CA 13
ATOM 17971 C C . GLY A 1 27 ? -12.042 1.203 -9.451 1.00 33.40 27 GLY A C 13
ATOM 17972 O O . GLY A 1 27 ? -11.550 0.688 -10.457 1.00 71.52 27 GLY A O 13
ATOM 17976 N N . TRP A 1 28 ? -12.192 0.573 -8.276 1.00 14.24 28 TRP A N 13
ATOM 17977 C CA . TRP A 1 28 ? -11.707 -0.779 -7.954 1.00 11.42 28 TRP A CA 13
ATOM 17978 C C . TRP A 1 28 ? -12.535 -1.329 -6.774 1.00 60.11 28 TRP A C 13
ATOM 17979 O O . TRP A 1 28 ? -12.794 -0.614 -5.797 1.00 33.04 28 TRP A O 13
ATOM 18000 N N . ASN A 1 29 ? -12.951 -2.592 -6.893 1.00 41.22 29 ASN A N 13
ATOM 18001 C CA . ASN A 1 29 ? -13.568 -3.366 -5.802 1.00 14.41 29 ASN A CA 13
ATOM 18002 C C . ASN A 1 29 ? -12.876 -4.733 -5.808 1.00 15.13 29 ASN A C 13
ATOM 18003 O O . ASN A 1 29 ? -13.031 -5.494 -6.763 1.00 63.32 29 ASN A O 13
ATOM 18014 N N . ASN A 1 30 ? -12.099 -5.028 -4.754 1.00 20.22 30 ASN A N 13
ATOM 18015 C CA . ASN A 1 30 ? -11.149 -6.166 -4.744 1.00 13.24 30 ASN A CA 13
ATOM 18016 C C . ASN A 1 30 ? -11.342 -7.053 -3.503 1.00 42.42 30 ASN A C 13
ATOM 18017 O O . ASN A 1 30 ? -11.968 -6.641 -2.518 1.00 62.51 30 ASN A O 13
ATOM 18028 N N . VAL A 1 31 ? -10.765 -8.270 -3.567 1.00 61.25 31 VAL A N 13
ATOM 18029 C CA . VAL A 1 31 ? -10.741 -9.227 -2.446 1.00 22.41 31 VAL A CA 13
ATOM 18030 C C . VAL A 1 31 ? -9.440 -9.055 -1.630 1.00 24.22 31 VAL A C 13
ATOM 18031 O O . VAL A 1 31 ? -8.498 -8.397 -2.088 1.00 3.44 31 VAL A O 13
ATOM 18044 N N . ASN A 1 32 ? -9.399 -9.671 -0.430 1.00 45.41 32 ASN A N 13
ATOM 18045 C CA . ASN A 1 32 ? -8.218 -9.629 0.476 1.00 44.03 32 ASN A CA 13
ATOM 18046 C C . ASN A 1 32 ? -6.982 -10.343 -0.109 1.00 73.43 32 ASN A C 13
ATOM 18047 O O . ASN A 1 32 ? -5.873 -10.112 0.367 1.00 65.23 32 ASN A O 13
ATOM 18058 N N . SER A 1 33 ? -7.186 -11.206 -1.124 1.00 40.22 33 SER A N 13
ATOM 18059 C CA . SER A 1 33 ? -6.086 -11.913 -1.821 1.00 51.43 33 SER A CA 13
ATOM 18060 C C . SER A 1 33 ? -5.416 -11.029 -2.898 1.00 52.12 33 SER A C 13
ATOM 18061 O O . SER A 1 33 ? -4.310 -11.357 -3.355 1.00 44.20 33 SER A O 13
ATOM 18069 N N . ASP A 1 34 ? -6.075 -9.911 -3.293 1.00 65.43 34 ASP A N 13
ATOM 18070 C CA . ASP A 1 34 ? -5.512 -8.954 -4.277 1.00 63.42 34 ASP A CA 13
ATOM 18071 C C . ASP A 1 34 ? -4.334 -8.176 -3.677 1.00 22.04 34 ASP A C 13
ATOM 18072 O O . ASP A 1 34 ? -4.177 -8.093 -2.451 1.00 44.21 34 ASP A O 13
ATOM 18081 N N . THR A 1 35 ? -3.512 -7.623 -4.576 1.00 64.21 35 THR A N 13
ATOM 18082 C CA . THR A 1 35 ? -2.339 -6.822 -4.246 1.00 24.43 35 THR A CA 13
ATOM 18083 C C . THR A 1 35 ? -2.647 -5.348 -4.561 1.00 1.44 35 THR A C 13
ATOM 18084 O O . THR A 1 35 ? -2.134 -4.789 -5.527 1.00 61.51 35 THR A O 13
ATOM 18095 N N . VAL A 1 36 ? -3.562 -4.730 -3.795 1.00 21.21 36 VAL A N 13
ATOM 18096 C CA . VAL A 1 36 ? -3.911 -3.308 -3.987 1.00 61.32 36 VAL A CA 13
ATOM 18097 C C . VAL A 1 36 ? -3.529 -2.485 -2.747 1.00 33.44 36 VAL A C 13
ATOM 18098 O O . VAL A 1 36 ? -3.335 -3.022 -1.648 1.00 33.13 36 VAL A O 13
ATOM 18111 N N . ILE A 1 37 ? -3.369 -1.174 -2.964 1.00 33.00 37 ILE A N 13
ATOM 18112 C CA . ILE A 1 37 ? -2.763 -0.246 -1.992 1.00 43.31 37 ILE A CA 13
ATOM 18113 C C . ILE A 1 37 ? -3.731 0.923 -1.714 1.00 35.23 37 ILE A C 13
ATOM 18114 O O . ILE A 1 37 ? -4.544 1.314 -2.581 1.00 21.11 37 ILE A O 13
ATOM 18130 N N . ALA A 1 38 ? -3.658 1.428 -0.482 1.00 23.41 38 ALA A N 13
ATOM 18131 C CA . ALA A 1 38 ? -4.290 2.664 -0.048 1.00 74.31 38 ALA A CA 13
ATOM 18132 C C . ALA A 1 38 ? -3.201 3.717 0.178 1.00 1.01 38 ALA A C 13
ATOM 18133 O O . ALA A 1 38 ? -2.331 3.518 1.033 1.00 70.44 38 ALA A O 13
ATOM 18140 N N . LEU A 1 39 ? -3.228 4.813 -0.589 1.00 33.13 39 LEU A N 13
ATOM 18141 C CA . LEU A 1 39 ? -2.215 5.905 -0.482 1.00 32.35 39 LEU A CA 13
ATOM 18142 C C . LEU A 1 39 ? -2.808 7.058 0.338 1.00 12.41 39 LEU A C 13
ATOM 18143 O O . LEU A 1 39 ? -3.998 7.067 0.594 1.00 51.33 39 LEU A O 13
ATOM 18159 N N . SER A 1 40 ? -1.957 8.003 0.757 1.00 72.34 40 SER A N 13
ATOM 18160 C CA . SER A 1 40 ? -2.366 9.240 1.461 1.00 11.11 40 SER A CA 13
ATOM 18161 C C . SER A 1 40 ? -3.611 9.907 0.795 1.00 20.30 40 SER A C 13
ATOM 18162 O O . SER A 1 40 ? -3.755 9.781 -0.437 1.00 35.50 40 SER A O 13
ATOM 18170 N N . PRO A 1 41 ? -4.515 10.613 1.576 1.00 3.21 41 PRO A N 13
ATOM 18171 C CA . PRO A 1 41 ? -5.814 11.137 1.064 1.00 34.35 41 PRO A CA 13
ATOM 18172 C C . PRO A 1 41 ? -5.663 11.845 -0.297 1.00 75.33 41 PRO A C 13
ATOM 18173 O O . PRO A 1 41 ? -4.759 12.657 -0.464 1.00 11.33 41 PRO A O 13
ATOM 18184 N N . SER A 1 42 ? -6.531 11.497 -1.261 1.00 22.34 42 SER A N 13
ATOM 18185 C CA . SER A 1 42 ? -6.337 11.802 -2.696 1.00 51.13 42 SER A CA 13
ATOM 18186 C C . SER A 1 42 ? -6.210 13.320 -2.984 1.00 71.31 42 SER A C 13
ATOM 18187 O O . SER A 1 42 ? -5.571 13.702 -3.960 1.00 21.34 42 SER A O 13
ATOM 18195 N N . VAL A 1 43 ? -6.786 14.177 -2.121 1.00 15.45 43 VAL A N 13
ATOM 18196 C CA . VAL A 1 43 ? -6.618 15.651 -2.219 1.00 11.21 43 VAL A CA 13
ATOM 18197 C C . VAL A 1 43 ? -5.157 16.050 -1.868 1.00 5.25 43 VAL A C 13
ATOM 18198 O O . VAL A 1 43 ? -4.560 16.905 -2.528 1.00 2.21 43 VAL A O 13
ATOM 18211 N N . TYR A 1 44 ? -4.594 15.379 -0.849 1.00 63.20 44 TYR A N 13
ATOM 18212 C CA . TYR A 1 44 ? -3.222 15.621 -0.340 1.00 11.22 44 TYR A CA 13
ATOM 18213 C C . TYR A 1 44 ? -2.178 15.085 -1.335 1.00 24.35 44 TYR A C 13
ATOM 18214 O O . TYR A 1 44 ? -1.105 15.675 -1.537 1.00 42.42 44 TYR A O 13
ATOM 18232 N N . SER A 1 45 ? -2.518 13.941 -1.940 1.00 62.04 45 SER A N 13
ATOM 18233 C CA . SER A 1 45 ? -1.695 13.267 -2.954 1.00 41.34 45 SER A CA 13
ATOM 18234 C C . SER A 1 45 ? -1.917 13.853 -4.368 1.00 73.14 45 SER A C 13
ATOM 18235 O O . SER A 1 45 ? -1.203 13.475 -5.318 1.00 52.03 45 SER A O 13
ATOM 18243 N N . GLY A 1 46 ? -2.933 14.731 -4.492 1.00 55.43 46 GLY A N 13
ATOM 18244 C CA . GLY A 1 46 ? -3.285 15.369 -5.762 1.00 35.11 46 GLY A CA 13
ATOM 18245 C C . GLY A 1 46 ? -3.993 14.438 -6.753 1.00 65.41 46 GLY A C 13
ATOM 18246 O O . GLY A 1 46 ? -4.209 14.810 -7.901 1.00 24.51 46 GLY A O 13
ATOM 18250 N N . GLY A 1 47 ? -4.329 13.212 -6.310 1.00 33.44 47 GLY A N 13
ATOM 18251 C CA . GLY A 1 47 ? -4.978 12.201 -7.160 1.00 30.51 47 GLY A CA 13
ATOM 18252 C C . GLY A 1 47 ? -3.987 11.367 -7.979 1.00 12.24 47 GLY A C 13
ATOM 18253 O O . GLY A 1 47 ? -4.264 10.203 -8.299 1.00 4.02 47 GLY A O 13
ATOM 18257 N N . SER A 1 48 ? -2.803 11.954 -8.270 1.00 53.15 48 SER A N 13
ATOM 18258 C CA . SER A 1 48 ? -1.773 11.357 -9.154 1.00 10.01 48 SER A CA 13
ATOM 18259 C C . SER A 1 48 ? -1.009 10.193 -8.473 1.00 5.14 48 SER A C 13
ATOM 18260 O O . SER A 1 48 ? -0.124 9.587 -9.081 1.00 44.41 48 SER A O 13
ATOM 18268 N N . HIS A 1 49 ? -1.349 9.913 -7.202 1.00 61.03 49 HIS A N 13
ATOM 18269 C CA . HIS A 1 49 ? -0.836 8.742 -6.456 1.00 4.20 49 HIS A CA 13
ATOM 18270 C C . HIS A 1 49 ? -1.755 7.532 -6.633 1.00 22.11 49 HIS A C 13
ATOM 18271 O O . HIS A 1 49 ? -1.294 6.392 -6.549 1.00 63.35 49 HIS A O 13
ATOM 18286 N N . CYS A 1 50 ? -3.052 7.786 -6.859 1.00 34.42 50 CYS A N 13
ATOM 18287 C CA . CYS A 1 50 ? -4.048 6.718 -7.033 1.00 25.11 50 CYS A CA 13
ATOM 18288 C C . CYS A 1 50 ? -4.090 6.290 -8.504 1.00 4.43 50 CYS A C 13
ATOM 18289 O O . CYS A 1 50 ? -3.884 7.118 -9.401 1.00 11.44 50 CYS A O 13
ATOM 18296 N N . GLY A 1 51 ? -4.318 4.987 -8.738 1.00 74.31 51 GLY A N 13
ATOM 18297 C CA . GLY A 1 51 ? -4.259 4.407 -10.079 1.00 63.32 51 GLY A CA 13
ATOM 18298 C C . GLY A 1 51 ? -2.842 4.035 -10.509 1.00 61.32 51 GLY A C 13
ATOM 18299 O O . GLY A 1 51 ? -2.636 3.578 -11.638 1.00 11.35 51 GLY A O 13
ATOM 18303 N N . GLN A 1 52 ? -1.866 4.237 -9.604 1.00 54.11 52 GLN A N 13
ATOM 18304 C CA . GLN A 1 52 ? -0.442 3.964 -9.871 1.00 21.12 52 GLN A CA 13
ATOM 18305 C C . GLN A 1 52 ? -0.081 2.540 -9.450 1.00 12.55 52 GLN A C 13
ATOM 18306 O O . GLN A 1 52 ? -0.629 2.019 -8.489 1.00 22.43 52 GLN A O 13
ATOM 18320 N N . THR A 1 53 ? 0.859 1.929 -10.168 1.00 23.10 53 THR A N 13
ATOM 18321 C CA . THR A 1 53 ? 1.400 0.619 -9.818 1.00 42.41 53 THR A CA 13
ATOM 18322 C C . THR A 1 53 ? 2.718 0.819 -9.037 1.00 5.12 53 THR A C 13
ATOM 18323 O O . THR A 1 53 ? 3.745 1.205 -9.604 1.00 1.15 53 THR A O 13
ATOM 18334 N N . VAL A 1 54 ? 2.644 0.621 -7.703 1.00 73.44 54 VAL A N 13
ATOM 18335 C CA . VAL A 1 54 ? 3.757 0.883 -6.763 1.00 13.02 54 VAL A CA 13
ATOM 18336 C C . VAL A 1 54 ? 4.464 -0.431 -6.361 1.00 55.23 54 VAL A C 13
ATOM 18337 O O . VAL A 1 54 ? 3.818 -1.341 -5.844 1.00 33.43 54 VAL A O 13
ATOM 18350 N N . THR A 1 55 ? 5.794 -0.511 -6.585 1.00 31.13 55 THR A N 13
ATOM 18351 C CA . THR A 1 55 ? 6.610 -1.674 -6.187 1.00 13.25 55 THR A CA 13
ATOM 18352 C C . THR A 1 55 ? 7.261 -1.410 -4.817 1.00 51.55 55 THR A C 13
ATOM 18353 O O . THR A 1 55 ? 8.184 -0.594 -4.699 1.00 22.23 55 THR A O 13
ATOM 18364 N N . VAL A 1 56 ? 6.743 -2.101 -3.797 1.00 20.02 56 VAL A N 13
ATOM 18365 C CA . VAL A 1 56 ? 7.181 -1.973 -2.395 1.00 73.20 56 VAL A CA 13
ATOM 18366 C C . VAL A 1 56 ? 8.232 -3.077 -2.057 1.00 1.32 56 VAL A C 13
ATOM 18367 O O . VAL A 1 56 ? 8.029 -4.250 -2.391 1.00 13.00 56 VAL A O 13
ATOM 18380 N N . THR A 1 57 ? 9.378 -2.684 -1.445 1.00 22.41 57 THR A N 13
ATOM 18381 C CA . THR A 1 57 ? 10.486 -3.622 -1.104 1.00 2.22 57 THR A CA 13
ATOM 18382 C C . THR A 1 57 ? 10.814 -3.571 0.406 1.00 25.24 57 THR A C 13
ATOM 18383 O O . THR A 1 57 ? 11.576 -2.705 0.848 1.00 64.42 57 THR A O 13
ATOM 18394 N N . ASN A 1 58 ? 10.232 -4.494 1.189 1.00 33.53 58 ASN A N 13
ATOM 18395 C CA . ASN A 1 58 ? 10.419 -4.550 2.654 1.00 50.44 58 ASN A CA 13
ATOM 18396 C C . ASN A 1 58 ? 11.912 -4.648 3.045 1.00 62.34 58 ASN A C 13
ATOM 18397 O O . ASN A 1 58 ? 12.570 -5.642 2.748 1.00 4.33 58 ASN A O 13
ATOM 18408 N N . VAL A 1 59 ? 12.411 -3.592 3.704 1.00 4.40 59 VAL A N 13
ATOM 18409 C CA . VAL A 1 59 ? 13.833 -3.451 4.091 1.00 24.41 59 VAL A CA 13
ATOM 18410 C C . VAL A 1 59 ? 14.263 -4.444 5.211 1.00 65.01 59 VAL A C 13
ATOM 18411 O O . VAL A 1 59 ? 15.460 -4.617 5.469 1.00 2.12 59 VAL A O 13
ATOM 18424 N N . VAL A 1 60 ? 13.279 -5.090 5.870 1.00 12.32 60 VAL A N 13
ATOM 18425 C CA . VAL A 1 60 ? 13.513 -5.941 7.056 1.00 64.21 60 VAL A CA 13
ATOM 18426 C C . VAL A 1 60 ? 13.872 -7.389 6.649 1.00 33.33 60 VAL A C 13
ATOM 18427 O O . VAL A 1 60 ? 14.791 -7.996 7.218 1.00 60.24 60 VAL A O 13
ATOM 18440 N N . THR A 1 61 ? 13.129 -7.942 5.670 1.00 24.13 61 THR A N 13
ATOM 18441 C CA . THR A 1 61 ? 13.320 -9.336 5.192 1.00 12.24 61 THR A CA 13
ATOM 18442 C C . THR A 1 61 ? 13.866 -9.388 3.744 1.00 61.31 61 THR A C 13
ATOM 18443 O O . THR A 1 61 ? 14.402 -10.420 3.316 1.00 63.14 61 THR A O 13
ATOM 18454 N N . GLY A 1 62 ? 13.726 -8.272 3.006 1.00 61.23 62 GLY A N 13
ATOM 18455 C CA . GLY A 1 62 ? 14.195 -8.174 1.613 1.00 53.42 62 GLY A CA 13
ATOM 18456 C C . GLY A 1 62 ? 13.107 -8.466 0.586 1.00 42.44 62 GLY A C 13
ATOM 18457 O O . GLY A 1 62 ? 13.366 -8.396 -0.623 1.00 34.44 62 GLY A O 13
ATOM 18461 N N . ALA A 1 63 ? 11.887 -8.771 1.066 1.00 30.24 63 ALA A N 13
ATOM 18462 C CA . ALA A 1 63 ? 10.758 -9.174 0.207 1.00 52.53 63 ALA A CA 13
ATOM 18463 C C . ALA A 1 63 ? 10.261 -7.991 -0.637 1.00 12.10 63 ALA A C 13
ATOM 18464 O O . ALA A 1 63 ? 9.937 -6.937 -0.099 1.00 40.25 63 ALA A O 13
ATOM 18471 N N . LYS A 1 64 ? 10.227 -8.178 -1.962 1.00 11.12 64 LYS A N 13
ATOM 18472 C CA . LYS A 1 64 ? 9.721 -7.178 -2.918 1.00 61.21 64 LYS A CA 13
ATOM 18473 C C . LYS A 1 64 ? 8.414 -7.682 -3.538 1.00 62.33 64 LYS A C 13
ATOM 18474 O O . LYS A 1 64 ? 8.239 -8.894 -3.709 1.00 53.44 64 LYS A O 13
ATOM 18493 N N . ALA A 1 65 ? 7.500 -6.753 -3.848 1.00 23.13 65 ALA A N 13
ATOM 18494 C CA . ALA A 1 65 ? 6.240 -7.059 -4.548 1.00 42.12 65 ALA A CA 13
ATOM 18495 C C . ALA A 1 65 ? 5.603 -5.759 -5.058 1.00 52.23 65 ALA A C 13
ATOM 18496 O O . ALA A 1 65 ? 5.847 -4.683 -4.506 1.00 4.01 65 ALA A O 13
ATOM 18503 N N . THR A 1 66 ? 4.804 -5.866 -6.131 1.00 51.34 66 THR A N 13
ATOM 18504 C CA . THR A 1 66 ? 4.119 -4.713 -6.747 1.00 22.44 66 THR A CA 13
ATOM 18505 C C . THR A 1 66 ? 2.606 -4.771 -6.447 1.00 63.31 66 THR A C 13
ATOM 18506 O O . THR A 1 66 ? 2.029 -5.862 -6.361 1.00 23.23 66 THR A O 13
ATOM 18517 N N . GLY A 1 67 ? 1.988 -3.590 -6.283 1.00 74.43 67 GLY A N 13
ATOM 18518 C CA . GLY A 1 67 ? 0.553 -3.466 -6.069 1.00 72.14 67 GLY A CA 13
ATOM 18519 C C . GLY A 1 67 ? 0.022 -2.127 -6.570 1.00 54.54 67 GLY A C 13
ATOM 18520 O O . GLY A 1 67 ? 0.695 -1.102 -6.415 1.00 13.25 67 GLY A O 13
ATOM 18524 N N . THR A 1 68 ? -1.174 -2.127 -7.191 1.00 44.11 68 THR A N 13
ATOM 18525 C CA . THR A 1 68 ? -1.827 -0.899 -7.676 1.00 13.24 68 THR A CA 13
ATOM 18526 C C . THR A 1 68 ? -2.574 -0.188 -6.534 1.00 45.41 68 THR A C 13
ATOM 18527 O O . THR A 1 68 ? -3.318 -0.821 -5.785 1.00 20.01 68 THR A O 13
ATOM 18538 N N . VAL A 1 69 ? -2.365 1.131 -6.425 1.00 43.22 69 VAL A N 13
ATOM 18539 C CA . VAL A 1 69 ? -3.120 1.989 -5.515 1.00 35.12 69 VAL A CA 13
ATOM 18540 C C . VAL A 1 69 ? -4.576 2.064 -6.001 1.00 33.22 69 VAL A C 13
ATOM 18541 O O . VAL A 1 69 ? -4.873 2.684 -7.027 1.00 2.12 69 VAL A O 13
ATOM 18554 N N . ALA A 1 70 ? -5.461 1.386 -5.275 1.00 23.03 70 ALA A N 13
ATOM 18555 C CA . ALA A 1 70 ? -6.895 1.304 -5.597 1.00 23.42 70 ALA A CA 13
ATOM 18556 C C . ALA A 1 70 ? -7.698 2.210 -4.662 1.00 62.14 70 ALA A C 13
ATOM 18557 O O . ALA A 1 70 ? -8.828 2.614 -4.981 1.00 34.03 70 ALA A O 13
ATOM 18564 N N . ASP A 1 71 ? -7.098 2.526 -3.505 1.00 71.42 71 ASP A N 13
ATOM 18565 C CA . ASP A 1 71 ? -7.792 3.202 -2.406 1.00 71.21 71 ASP A CA 13
ATOM 18566 C C . ASP A 1 71 ? -6.940 4.346 -1.845 1.00 3.14 71 ASP A C 13
ATOM 18567 O O . ASP A 1 71 ? -5.741 4.479 -2.164 1.00 64.11 71 ASP A O 13
ATOM 18576 N N . GLU A 1 72 ? -7.573 5.191 -1.020 1.00 44.11 72 GLU A N 13
ATOM 18577 C CA . GLU A 1 72 ? -6.868 6.200 -0.230 1.00 72.42 72 GLU A CA 13
ATOM 18578 C C . GLU A 1 72 ? -7.028 5.861 1.262 1.00 24.41 72 GLU A C 13
ATOM 18579 O O . GLU A 1 72 ? -8.141 5.647 1.751 1.00 14.23 72 GLU A O 13
ATOM 18591 N N . CYS A 1 73 ? -5.892 5.707 1.937 1.00 14.42 73 CYS A N 13
ATOM 18592 C CA . CYS A 1 73 ? -5.814 5.702 3.396 1.00 21.35 73 CYS A CA 13
ATOM 18593 C C . CYS A 1 73 ? -6.094 7.132 3.912 1.00 62.12 73 CYS A C 13
ATOM 18594 O O . CYS A 1 73 ? -5.336 8.045 3.580 1.00 30.15 73 CYS A O 13
ATOM 18601 N N . PRO A 1 74 ? -7.216 7.360 4.679 1.00 22.54 74 PRO A N 13
ATOM 18602 C CA . PRO A 1 74 ? -7.600 8.713 5.158 1.00 53.03 74 PRO A CA 13
ATOM 18603 C C . PRO A 1 74 ? -6.587 9.322 6.161 1.00 42.43 74 PRO A C 13
ATOM 18604 O O . PRO A 1 74 ? -5.978 10.357 5.879 1.00 1.12 74 PRO A O 13
ATOM 18615 N N . GLY A 1 75 ? -6.410 8.656 7.316 1.00 35.42 75 GLY A N 13
ATOM 18616 C CA . GLY A 1 75 ? -5.570 9.154 8.407 1.00 44.02 75 GLY A CA 13
ATOM 18617 C C . GLY A 1 75 ? -4.178 8.546 8.379 1.00 72.30 75 GLY A C 13
ATOM 18618 O O . GLY A 1 75 ? -3.939 7.524 9.035 1.00 32.43 75 GLY A O 13
ATOM 18622 N N . CYS A 1 76 ? -3.264 9.172 7.611 1.00 41.34 76 CYS A N 13
ATOM 18623 C CA . CYS A 1 76 ? -1.860 8.724 7.478 1.00 14.23 76 CYS A CA 13
ATOM 18624 C C . CYS A 1 76 ? -0.996 9.781 6.751 1.00 61.20 76 CYS A C 13
ATOM 18625 O O . CYS A 1 76 ? -1.486 10.866 6.390 1.00 75.51 76 CYS A O 13
ATOM 18632 N N . GLY A 1 77 ? 0.302 9.451 6.560 1.00 15.31 77 GLY A N 13
ATOM 18633 C CA . GLY A 1 77 ? 1.291 10.374 5.977 1.00 44.13 77 GLY A CA 13
ATOM 18634 C C . GLY A 1 77 ? 1.697 10.006 4.545 1.00 54.41 77 GLY A C 13
ATOM 18635 O O . GLY A 1 77 ? 1.367 8.919 4.081 1.00 24.33 77 GLY A O 13
ATOM 18639 N N . PRO A 1 78 ? 2.448 10.898 3.814 1.00 35.32 78 PRO A N 13
ATOM 18640 C CA . PRO A 1 78 ? 2.875 10.650 2.400 1.00 74.44 78 PRO A CA 13
ATOM 18641 C C . PRO A 1 78 ? 3.847 9.453 2.271 1.00 22.13 78 PRO A C 13
ATOM 18642 O O . PRO A 1 78 ? 3.884 8.769 1.239 1.00 71.44 78 PRO A O 13
ATOM 18653 N N . ASN A 1 79 ? 4.615 9.222 3.340 1.00 51.44 79 ASN A N 13
ATOM 18654 C CA . ASN A 1 79 ? 5.549 8.085 3.467 1.00 10.22 79 ASN A CA 13
ATOM 18655 C C . ASN A 1 79 ? 4.960 7.005 4.405 1.00 33.14 79 ASN A C 13
ATOM 18656 O O . ASN A 1 79 ? 5.689 6.151 4.902 1.00 75.42 79 ASN A O 13
ATOM 18667 N N . ASP A 1 80 ? 3.639 7.055 4.638 1.00 31.30 80 ASP A N 13
ATOM 18668 C CA . ASP A 1 80 ? 2.942 6.147 5.568 1.00 42.23 80 ASP A CA 13
ATOM 18669 C C . ASP A 1 80 ? 1.609 5.740 4.936 1.00 23.15 80 ASP A C 13
ATOM 18670 O O . ASP A 1 80 ? 0.639 6.496 4.962 1.00 40.51 80 ASP A O 13
ATOM 18679 N N . ILE A 1 81 ? 1.593 4.554 4.330 1.00 2.52 81 ILE A N 13
ATOM 18680 C CA . ILE A 1 81 ? 0.471 4.079 3.507 1.00 12.14 81 ILE A CA 13
ATOM 18681 C C . ILE A 1 81 ? -0.117 2.794 4.097 1.00 71.33 81 ILE A C 13
ATOM 18682 O O . ILE A 1 81 ? 0.371 2.280 5.096 1.00 12.41 81 ILE A O 13
ATOM 18698 N N . ASP A 1 82 ? -1.196 2.310 3.476 1.00 50.23 82 ASP A N 13
ATOM 18699 C CA . ASP A 1 82 ? -1.767 0.980 3.757 1.00 51.53 82 ASP A CA 13
ATOM 18700 C C . ASP A 1 82 ? -1.676 0.102 2.501 1.00 64.44 82 ASP A C 13
ATOM 18701 O O . ASP A 1 82 ? -1.581 0.605 1.388 1.00 55.52 82 ASP A O 13
ATOM 18710 N N . MET A 1 83 ? -1.715 -1.220 2.711 1.00 32.32 83 MET A N 13
ATOM 18711 C CA . MET A 1 83 ? -1.658 -2.251 1.651 1.00 1.34 83 MET A CA 13
ATOM 18712 C C . MET A 1 83 ? -2.621 -3.372 2.050 1.00 23.54 83 MET A C 13
ATOM 18713 O O . MET A 1 83 ? -2.923 -3.541 3.228 1.00 52.44 83 MET A O 13
ATOM 18727 N N . THR A 1 84 ? -3.154 -4.108 1.082 1.00 32.20 84 THR A N 13
ATOM 18728 C CA . THR A 1 84 ? -4.067 -5.221 1.377 1.00 71.33 84 THR A CA 13
ATOM 18729 C C . THR A 1 84 ? -3.294 -6.486 1.821 1.00 64.52 84 THR A C 13
ATOM 18730 O O . THR A 1 84 ? -2.081 -6.590 1.553 1.00 70.12 84 THR A O 13
ATOM 18741 N N . PRO A 1 85 ? -3.973 -7.471 2.522 1.00 23.24 85 PRO A N 13
ATOM 18742 C CA . PRO A 1 85 ? -3.293 -8.658 3.094 1.00 11.32 85 PRO A CA 13
ATOM 18743 C C . PRO A 1 85 ? -2.594 -9.509 2.023 1.00 21.24 85 PRO A C 13
ATOM 18744 O O . PRO A 1 85 ? -1.514 -10.029 2.265 1.00 21.54 85 PRO A O 13
ATOM 18755 N N . GLY A 1 86 ? -3.203 -9.562 0.821 1.00 5.12 86 GLY A N 13
ATOM 18756 C CA . GLY A 1 86 ? -2.682 -10.329 -0.318 1.00 2.31 86 GLY A CA 13
ATOM 18757 C C . GLY A 1 86 ? -1.428 -9.736 -0.956 1.00 41.44 86 GLY A C 13
ATOM 18758 O O . GLY A 1 86 ? -0.913 -10.293 -1.924 1.00 33.03 86 GLY A O 13
ATOM 18762 N N . LEU A 1 87 ? -0.958 -8.592 -0.424 1.00 53.13 87 LEU A N 13
ATOM 18763 C CA . LEU A 1 87 ? 0.338 -7.974 -0.775 1.00 54.23 87 LEU A CA 13
ATOM 18764 C C . LEU A 1 87 ? 1.279 -8.053 0.454 1.00 2.02 87 LEU A C 13
ATOM 18765 O O . LEU A 1 87 ? 2.426 -8.548 0.381 1.00 44.43 87 LEU A O 13
ATOM 18781 N N . PHE A 1 88 ? 0.741 -7.610 1.603 1.00 65.11 88 PHE A N 13
ATOM 18782 C CA . PHE A 1 88 ? 1.490 -7.484 2.868 1.00 41.21 88 PHE A CA 13
ATOM 18783 C C . PHE A 1 88 ? 2.003 -8.853 3.381 1.00 45.22 88 PHE A C 13
ATOM 18784 O O . PHE A 1 88 ? 3.032 -8.907 4.050 1.00 73.35 88 PHE A O 13
ATOM 18801 N N . GLN A 1 89 ? 1.288 -9.952 3.051 1.00 60.31 89 GLN A N 13
ATOM 18802 C CA . GLN A 1 89 ? 1.688 -11.323 3.467 1.00 70.22 89 GLN A CA 13
ATOM 18803 C C . GLN A 1 89 ? 2.891 -11.835 2.634 1.00 54.22 89 GLN A C 13
ATOM 18804 O O . GLN A 1 89 ? 3.538 -12.815 3.013 1.00 41.50 89 GLN A O 13
ATOM 18818 N N . GLN A 1 90 ? 3.160 -11.172 1.488 1.00 3.52 90 GLN A N 13
ATOM 18819 C CA . GLN A 1 90 ? 4.406 -11.363 0.708 1.00 1.51 90 GLN A CA 13
ATOM 18820 C C . GLN A 1 90 ? 5.493 -10.449 1.271 1.00 14.45 90 GLN A C 13
ATOM 18821 O O . GLN A 1 90 ? 6.643 -10.871 1.419 1.00 4.44 90 GLN A O 13
ATOM 18835 N N . LEU A 1 91 ? 5.115 -9.189 1.587 1.00 20.12 91 LEU A N 13
ATOM 18836 C CA . LEU A 1 91 ? 6.053 -8.215 2.220 1.00 72.50 91 LEU A CA 13
ATOM 18837 C C . LEU A 1 91 ? 6.519 -8.679 3.623 1.00 14.34 91 LE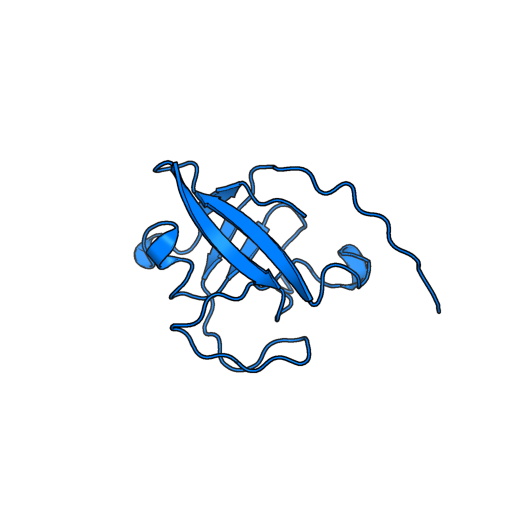U A C 13
ATOM 18838 O O . LEU A 1 91 ? 7.556 -8.217 4.114 1.00 10.51 91 LEU A O 13
ATOM 18854 N N . GLY A 1 92 ? 5.751 -9.592 4.248 1.00 51.25 92 GLY A N 13
ATOM 18855 C CA . GLY A 1 92 ? 6.124 -10.177 5.533 1.00 62.54 92 GLY A CA 13
ATOM 18856 C C . GLY A 1 92 ? 4.982 -10.941 6.187 1.00 70.51 92 GLY A C 13
ATOM 18857 O O . GLY A 1 92 ? 4.402 -11.839 5.572 1.00 33.30 92 GLY A O 13
ATOM 18861 N N . SER A 1 93 ? 4.678 -10.605 7.448 1.00 43.21 93 SER A N 13
ATOM 18862 C CA . SER A 1 93 ? 3.587 -11.224 8.218 1.00 62.12 93 SER A CA 13
ATOM 18863 C C . SER A 1 93 ? 2.633 -10.128 8.721 1.00 62.22 93 SER A C 13
ATOM 18864 O O . SER A 1 93 ? 3.096 -9.068 9.155 1.00 33.32 93 SER A O 13
ATOM 18872 N N . LEU A 1 94 ? 1.310 -10.411 8.691 1.00 12.32 94 LEU A N 13
ATOM 18873 C CA . LEU A 1 94 ? 0.249 -9.455 9.109 1.00 51.12 94 LEU A CA 13
ATOM 18874 C C . LEU A 1 94 ? 0.361 -9.080 10.609 1.00 70.23 94 LEU A C 13
ATOM 18875 O O . LEU A 1 94 ? -0.150 -8.041 11.027 1.00 31.32 94 LEU A O 13
ATOM 18891 N N . ASP A 1 95 ? 1.057 -9.927 11.395 1.00 54.33 95 ASP A N 13
ATOM 18892 C CA . ASP A 1 95 ? 1.280 -9.720 12.853 1.00 55.11 95 ASP A CA 13
ATOM 18893 C C . ASP A 1 95 ? 2.089 -8.437 13.134 1.00 1.24 95 ASP A C 13
ATOM 18894 O O . ASP A 1 95 ? 2.005 -7.874 14.231 1.00 53.12 95 ASP A O 13
ATOM 18903 N N . GLU A 1 96 ? 2.882 -8.009 12.142 1.00 34.51 96 GLU A N 13
ATOM 18904 C CA . GLU A 1 96 ? 3.674 -6.767 12.202 1.00 62.23 96 GLU A CA 13
ATOM 18905 C C . GLU A 1 96 ? 2.773 -5.533 12.285 1.00 21.11 96 GLU A C 13
ATOM 18906 O O . GLU A 1 96 ? 3.046 -4.599 13.052 1.00 70.11 96 GLU A O 13
ATOM 18918 N N . GLY A 1 97 ? 1.694 -5.547 11.498 1.00 51.34 97 GLY A N 13
ATOM 18919 C CA . GLY A 1 97 ? 0.827 -4.386 11.368 1.00 14.44 97 GLY A CA 13
ATOM 18920 C C . GLY A 1 97 ? 1.390 -3.395 10.368 1.00 30.03 97 GLY A C 13
ATOM 18921 O O . GLY A 1 97 ? 0.846 -3.249 9.276 1.00 11.14 97 GLY A O 13
ATOM 18925 N N . VAL A 1 98 ? 2.509 -2.742 10.740 1.00 14.32 98 VAL A N 13
ATOM 18926 C CA . VAL A 1 98 ? 3.251 -1.811 9.863 1.00 71.04 98 VAL A CA 13
ATOM 18927 C C . VAL A 1 98 ? 4.608 -2.436 9.474 1.00 65.02 98 VAL A C 13
ATOM 18928 O O . VAL A 1 98 ? 5.182 -3.216 10.243 1.00 34.22 98 VAL A O 13
ATOM 18941 N N . LEU A 1 99 ? 5.086 -2.110 8.260 1.00 1.41 99 LEU A N 13
ATOM 18942 C CA . LEU A 1 99 ? 6.383 -2.559 7.726 1.00 32.44 99 LEU A CA 13
ATOM 18943 C C . LEU A 1 99 ? 7.015 -1.420 6.904 1.00 32.02 99 LEU A C 13
ATOM 18944 O O . LEU A 1 99 ? 6.317 -0.740 6.146 1.00 65.21 99 LEU A O 13
ATOM 18960 N N . THR A 1 100 ? 8.340 -1.222 7.073 1.00 62.20 100 THR A N 13
ATOM 18961 C CA . THR A 1 100 ? 9.114 -0.253 6.293 1.00 33.01 100 THR A CA 13
ATOM 18962 C C . THR A 1 100 ? 9.506 -0.888 4.947 1.00 34.42 100 THR A C 13
ATOM 18963 O O . THR A 1 100 ? 10.296 -1.848 4.887 1.00 32.02 100 THR A O 13
ATOM 18974 N N . VAL A 1 101 ? 8.894 -0.364 3.885 1.00 42.23 101 VAL A N 13
ATOM 18975 C CA . VAL A 1 101 ? 9.102 -0.803 2.506 1.00 23.45 101 VAL A CA 13
ATOM 18976 C C . VAL A 1 101 ? 9.730 0.341 1.682 1.00 31.12 101 VAL A C 13
ATOM 18977 O O . VAL A 1 101 ? 9.467 1.522 1.926 1.00 43.45 101 VAL A O 13
ATOM 18990 N N . SER A 1 102 ? 10.588 -0.045 0.728 1.00 23.54 102 SER A N 13
ATOM 18991 C CA . SER A 1 102 ? 11.189 0.856 -0.247 1.00 43.24 102 SER A CA 13
ATOM 18992 C C . SER A 1 102 ? 10.295 0.827 -1.487 1.00 43.25 102 SER A C 13
ATOM 18993 O O . SER A 1 102 ? 10.302 -0.156 -2.245 1.00 65.54 102 SER A O 13
ATOM 19001 N N . TRP A 1 103 ? 9.467 1.864 -1.635 1.00 52.12 103 TRP A N 13
ATOM 19002 C CA . TRP A 1 103 ? 8.417 1.917 -2.655 1.00 13.54 103 TRP A CA 13
ATOM 19003 C C . TRP A 1 103 ? 8.720 2.959 -3.743 1.00 54.44 103 TRP A C 13
ATOM 19004 O O . TRP A 1 103 ? 9.427 3.951 -3.505 1.00 44.55 103 TRP A O 13
ATOM 19025 N N . THR A 1 104 ? 8.173 2.703 -4.941 1.00 63.15 104 THR A N 13
ATOM 19026 C CA . THR A 1 104 ? 8.261 3.600 -6.112 1.00 3.25 104 THR A CA 13
ATOM 19027 C C . THR A 1 104 ? 6.968 3.449 -6.932 1.00 74.15 104 THR A C 13
ATOM 19028 O O . THR A 1 104 ? 6.616 2.326 -7.295 1.00 61.31 104 THR A O 13
ATOM 19039 N N . LEU A 1 105 ? 6.263 4.561 -7.213 1.00 70.04 105 LEU A N 13
ATOM 19040 C CA . LEU A 1 105 ? 4.991 4.530 -7.982 1.00 0.22 105 LEU A CA 13
ATOM 19041 C C . LEU A 1 105 ? 5.243 4.596 -9.502 1.00 10.43 105 LEU A C 13
ATOM 19042 O O . LEU A 1 105 ? 4.337 4.226 -10.275 1.00 1.33 105 LEU A O 13
ATOM 19059 N N . GLY A 1 1 ? 3.885 24.576 6.834 1.00 20.43 1 GLY A N 14
ATOM 19060 C CA . GLY A 1 1 ? 3.145 23.306 6.618 1.00 43.33 1 GLY A CA 14
ATOM 19061 C C . GLY A 1 1 ? 4.097 22.152 6.332 1.00 32.24 1 GLY A C 14
ATOM 19062 O O . GLY A 1 1 ? 4.801 21.694 7.239 1.00 10.01 1 GLY A O 14
ATOM 19068 N N . HIS A 1 2 ? 4.118 21.685 5.064 1.00 11.40 2 HIS A N 14
ATOM 19069 C CA . HIS A 1 2 ? 5.037 20.626 4.590 1.00 23.44 2 HIS A CA 14
ATOM 19070 C C . HIS A 1 2 ? 5.092 20.622 3.052 1.00 12.41 2 HIS A C 14
ATOM 19071 O O . HIS A 1 2 ? 4.266 21.270 2.390 1.00 64.32 2 HIS A O 14
ATOM 19086 N N . ALA A 1 3 ? 6.070 19.886 2.498 1.00 43.12 3 ALA A N 14
ATOM 19087 C CA . ALA A 1 3 ? 6.203 19.673 1.047 1.00 74.54 3 ALA A CA 14
ATOM 19088 C C . ALA A 1 3 ? 5.132 18.664 0.563 1.00 71.15 3 ALA A C 14
ATOM 19089 O O . ALA A 1 3 ? 4.909 17.652 1.237 1.00 1.23 3 ALA A O 14
ATOM 19096 N N . PRO A 1 4 ? 4.452 18.921 -0.611 1.00 14.41 4 PRO A N 14
ATOM 19097 C CA . PRO A 1 4 ? 3.405 18.008 -1.189 1.00 4.31 4 PRO A CA 14
ATOM 19098 C C . PRO A 1 4 ? 3.866 16.547 -1.421 1.00 52.34 4 PRO A C 14
ATOM 19099 O O . PRO A 1 4 ? 3.026 15.657 -1.621 1.00 51.32 4 PRO A O 14
ATOM 19110 N N . ALA A 1 5 ? 5.205 16.344 -1.427 1.00 5.21 5 ALA A N 14
ATOM 19111 C CA . ALA A 1 5 ? 5.870 15.040 -1.655 1.00 33.44 5 ALA A CA 14
ATOM 19112 C C . ALA A 1 5 ? 5.727 14.588 -3.126 1.00 21.33 5 ALA A C 14
ATOM 19113 O O . ALA A 1 5 ? 5.864 13.397 -3.447 1.00 42.21 5 ALA A O 14
ATOM 19120 N N . GLU A 1 6 ? 5.490 15.572 -4.002 1.00 13.14 6 GLU A N 14
ATOM 19121 C CA . GLU A 1 6 ? 5.431 15.390 -5.454 1.00 35.15 6 GLU A CA 14
ATOM 19122 C C . GLU A 1 6 ? 6.838 15.068 -5.990 1.00 3.20 6 GLU A C 14
ATOM 19123 O O . GLU A 1 6 ? 7.762 15.878 -5.837 1.00 54.52 6 GLU A O 14
ATOM 19135 N N . LYS A 1 7 ? 6.993 13.893 -6.610 1.00 52.01 7 LYS A N 14
ATOM 19136 C CA . LYS A 1 7 ? 8.272 13.458 -7.189 1.00 4.33 7 LYS A CA 14
ATOM 19137 C C . LYS A 1 7 ? 7.994 12.481 -8.344 1.00 42.10 7 LYS A C 14
ATOM 19138 O O . LYS A 1 7 ? 6.889 11.935 -8.442 1.00 62.22 7 LYS A O 14
ATOM 19157 N N . ARG A 1 8 ? 8.998 12.285 -9.216 1.00 52.05 8 ARG A N 14
ATOM 19158 C CA . ARG A 1 8 ? 8.841 11.530 -10.473 1.00 33.03 8 ARG A CA 14
ATOM 19159 C C . ARG A 1 8 ? 8.749 10.010 -10.210 1.00 53.01 8 ARG A C 14
ATOM 19160 O O . ARG A 1 8 ? 7.694 9.400 -10.422 1.00 52.05 8 ARG A O 14
ATOM 19181 N N . SER A 1 9 ? 9.864 9.409 -9.761 1.00 5.22 9 SER A N 14
ATOM 19182 C CA . SER A 1 9 ? 9.926 7.983 -9.384 1.00 4.31 9 SER A CA 14
ATOM 19183 C C . SER A 1 9 ? 11.199 7.720 -8.556 1.00 30.55 9 SER A C 14
ATOM 19184 O O . SER A 1 9 ? 12.325 7.846 -9.072 1.00 1.54 9 SER A O 14
ATOM 19192 N N . THR A 1 10 ? 11.017 7.391 -7.265 1.00 72.14 10 THR A N 14
ATOM 19193 C CA . THR A 1 10 ? 12.112 7.030 -6.342 1.00 61.04 10 THR A CA 14
ATOM 19194 C C . THR A 1 10 ? 11.611 5.984 -5.346 1.00 20.45 10 THR A C 14
ATOM 19195 O O . THR A 1 10 ? 10.459 6.068 -4.903 1.00 74.12 10 THR A O 14
ATOM 19206 N N . THR A 1 11 ? 12.465 5.009 -5.000 1.00 62.11 11 THR A N 14
ATOM 19207 C CA . THR A 1 11 ? 12.159 4.023 -3.967 1.00 35.22 11 THR A CA 14
ATOM 19208 C C . THR A 1 11 ? 12.115 4.746 -2.589 1.00 33.03 11 THR A C 14
ATOM 19209 O O . THR A 1 11 ? 13.138 5.069 -1.972 1.00 13.10 11 THR A O 14
ATOM 19220 N N . ARG A 1 12 ? 10.890 5.069 -2.163 1.00 33.30 12 ARG A N 14
ATOM 19221 C CA . ARG A 1 12 ? 10.623 5.997 -1.053 1.00 65.14 12 ARG A CA 14
ATOM 19222 C C . ARG A 1 12 ? 10.355 5.207 0.235 1.00 52.34 12 ARG A C 14
ATOM 19223 O O . ARG A 1 12 ? 9.715 4.175 0.190 1.00 20.23 12 ARG A O 14
ATOM 19244 N N . GLU A 1 13 ? 10.811 5.734 1.383 1.00 35.34 13 GLU A N 14
ATOM 19245 C CA . GLU A 1 13 ? 10.725 5.027 2.681 1.00 62.53 13 GLU A CA 14
ATOM 19246 C C . GLU A 1 13 ? 9.303 5.233 3.251 1.00 42.55 13 GLU A C 14
ATOM 19247 O O . GLU A 1 13 ? 8.751 6.342 3.162 1.00 45.41 13 GLU A O 14
ATOM 19259 N N . GLY A 1 14 ? 8.710 4.160 3.812 1.00 50.13 14 GLY A N 14
ATOM 19260 C CA . GLY A 1 14 ? 7.374 4.248 4.386 1.00 3.02 14 GLY A CA 14
ATOM 19261 C C . GLY A 1 14 ? 6.990 3.099 5.295 1.00 70.03 14 GLY A C 14
ATOM 19262 O O . GLY A 1 14 ? 7.594 2.025 5.277 1.00 15.13 14 GLY A O 14
ATOM 19266 N N . ARG A 1 15 ? 5.953 3.359 6.102 1.00 31.11 15 ARG A N 14
ATOM 19267 C CA . ARG A 1 15 ? 5.310 2.371 6.969 1.00 54.42 15 ARG A CA 14
ATOM 19268 C C . ARG A 1 15 ? 4.059 1.821 6.260 1.00 61.44 15 ARG A C 14
ATOM 19269 O O . ARG A 1 15 ? 3.044 2.516 6.142 1.00 62.24 15 ARG A O 14
ATOM 19290 N N . GLY A 1 16 ? 4.182 0.590 5.736 1.00 31.31 16 GLY A N 14
ATOM 19291 C CA . GLY A 1 16 ? 3.091 -0.102 5.056 1.00 73.03 16 GLY A CA 14
ATOM 19292 C C . GLY A 1 16 ? 2.351 -1.050 5.983 1.00 14.21 16 GLY A C 14
ATOM 19293 O O . GLY A 1 16 ? 2.921 -2.042 6.419 1.00 3.35 16 GLY A O 14
ATOM 19297 N N . THR A 1 17 ? 1.097 -0.708 6.310 1.00 65.01 17 THR A N 14
ATOM 19298 C CA . THR A 1 17 ? 0.177 -1.556 7.105 1.00 23.25 17 THR A CA 14
ATOM 19299 C C . THR A 1 17 ? -0.834 -2.262 6.175 1.00 31.31 17 THR A C 14
ATOM 19300 O O . THR A 1 17 ? -0.936 -1.915 5.003 1.00 43.44 17 THR A O 14
ATOM 19311 N N . TRP A 1 18 ? -1.529 -3.301 6.686 1.00 61.04 18 TRP A N 14
ATOM 19312 C CA . TRP A 1 18 ? -2.609 -3.981 5.929 1.00 64.33 18 TRP A CA 14
ATOM 19313 C C . TRP A 1 18 ? -3.989 -3.416 6.307 1.00 0.13 18 TRP A C 14
ATOM 19314 O O . TRP A 1 18 ? -4.187 -2.962 7.433 1.00 54.22 18 TRP A O 14
ATOM 19335 N N . TYR A 1 19 ? -4.933 -3.449 5.351 1.00 2.12 19 TYR A N 14
ATOM 19336 C CA . TYR A 1 19 ? -6.360 -3.115 5.602 1.00 11.23 19 TYR A CA 14
ATOM 19337 C C . TYR A 1 19 ? -7.243 -4.190 4.957 1.00 5.42 19 TYR A C 14
ATOM 19338 O O . TYR A 1 19 ? -6.820 -4.839 4.001 1.00 41.12 19 TYR A O 14
ATOM 19356 N N . ASP A 1 20 ? -8.492 -4.327 5.432 1.00 13.51 20 ASP A N 14
ATOM 19357 C CA . ASP A 1 20 ? -9.453 -5.281 4.862 1.00 44.14 20 ASP A CA 14
ATOM 19358 C C . ASP A 1 20 ? -10.109 -4.614 3.654 1.00 21.23 20 ASP A C 14
ATOM 19359 O O . ASP A 1 20 ? -10.819 -3.611 3.783 1.00 24.05 20 ASP A O 14
ATOM 19368 N N . THR A 1 21 ? -9.819 -5.168 2.489 1.00 21.33 21 THR A N 14
ATOM 19369 C CA . THR A 1 21 ? -10.085 -4.546 1.198 1.00 1.44 21 THR A CA 14
ATOM 19370 C C . THR A 1 21 ? -11.454 -4.993 0.646 1.00 4.44 21 THR A C 14
ATOM 19371 O O . THR A 1 21 ? -11.755 -6.194 0.629 1.00 53.43 21 THR A O 14
ATOM 19382 N N . GLY A 1 22 ? -12.268 -4.013 0.209 1.00 43.20 22 GLY A N 14
ATOM 19383 C CA . GLY A 1 22 ? -13.619 -4.259 -0.315 1.00 23.41 22 GLY A CA 14
ATOM 19384 C C . GLY A 1 22 ? -13.941 -3.327 -1.474 1.00 22.23 22 GLY A C 14
ATOM 19385 O O . GLY A 1 22 ? -14.345 -3.768 -2.555 1.00 42.53 22 GLY A O 14
ATOM 19389 N N . LEU A 1 23 ? -13.733 -2.024 -1.247 1.00 21.43 23 LEU A N 14
ATOM 19390 C CA . LEU A 1 23 ? -13.943 -0.983 -2.261 1.00 22.03 23 LEU A CA 14
ATOM 19391 C C . LEU A 1 23 ? -12.900 0.127 -2.067 1.00 72.33 23 LEU A C 14
ATOM 19392 O O . LEU A 1 23 ? -12.834 0.749 -0.993 1.00 3.32 23 LEU A O 14
ATOM 19408 N N . GLY A 1 24 ? -12.078 0.341 -3.107 1.00 23.41 24 GLY A N 14
ATOM 19409 C CA . GLY A 1 24 ? -11.118 1.430 -3.143 1.00 2.52 24 GLY A CA 14
ATOM 19410 C C . GLY A 1 24 ? -11.800 2.779 -3.289 1.00 3.11 24 GLY A C 14
ATOM 19411 O O . GLY A 1 24 ? -12.918 2.864 -3.816 1.00 1.22 24 GLY A O 14
ATOM 19415 N N . ALA A 1 25 ? -11.127 3.828 -2.804 1.00 61.34 25 ALA A N 14
ATOM 19416 C CA . ALA A 1 25 ? -11.576 5.224 -2.915 1.00 35.14 25 ALA A CA 14
ATOM 19417 C C . ALA A 1 25 ? -11.676 5.672 -4.383 1.00 12.51 25 ALA A C 14
ATOM 19418 O O . ALA A 1 25 ? -12.499 6.533 -4.726 1.00 23.22 25 ALA A O 14
ATOM 19425 N N . CYS A 1 26 ? -10.837 5.072 -5.243 1.00 21.11 26 CYS A N 14
ATOM 19426 C CA . CYS A 1 26 ? -10.942 5.218 -6.704 1.00 23.51 26 CYS A CA 14
ATOM 19427 C C . CYS A 1 26 ? -11.543 3.923 -7.286 1.00 34.03 26 CYS A C 14
ATOM 19428 O O . CYS A 1 26 ? -11.629 2.916 -6.572 1.00 73.10 26 CYS A O 14
ATOM 19435 N N . GLY A 1 27 ? -11.941 3.959 -8.576 1.00 11.43 27 GLY A N 14
ATOM 19436 C CA . GLY A 1 27 ? -12.789 2.922 -9.194 1.00 51.14 27 GLY A CA 14
ATOM 19437 C C . GLY A 1 27 ? -12.162 1.526 -9.302 1.00 31.43 27 GLY A C 14
ATOM 19438 O O . GLY A 1 27 ? -11.731 1.117 -10.387 1.00 22.21 27 GLY A O 14
ATOM 19442 N N . TRP A 1 28 ? -12.149 0.795 -8.174 1.00 13.30 28 TRP A N 14
ATOM 19443 C CA . TRP A 1 28 ? -11.619 -0.578 -8.061 1.00 1.40 28 TRP A CA 14
ATOM 19444 C C . TRP A 1 28 ? -12.324 -1.302 -6.894 1.00 21.24 28 TRP A C 14
ATOM 19445 O O . TRP A 1 28 ? -12.069 -0.996 -5.722 1.00 52.25 28 TRP A O 14
ATOM 19466 N N . ASN A 1 29 ? -13.239 -2.228 -7.218 1.00 64.24 29 ASN A N 14
ATOM 19467 C CA . ASN A 1 29 ? -13.762 -3.208 -6.244 1.00 31.43 29 ASN A CA 14
ATOM 19468 C C . ASN A 1 29 ? -12.744 -4.353 -6.151 1.00 3.05 29 ASN A C 14
ATOM 19469 O O . ASN A 1 29 ? -12.512 -5.064 -7.137 1.00 1.13 29 ASN A O 14
ATOM 19480 N N . ASN A 1 30 ? -12.111 -4.487 -4.983 1.00 4.30 30 ASN A N 14
ATOM 19481 C CA . ASN A 1 30 ? -11.015 -5.450 -4.736 1.00 41.32 30 ASN A CA 14
ATOM 19482 C C . ASN A 1 30 ? -11.255 -6.162 -3.401 1.00 33.33 30 ASN A C 14
ATOM 19483 O O . ASN A 1 30 ? -12.012 -5.675 -2.569 1.00 71.31 30 ASN A O 14
ATOM 19494 N N . VAL A 1 31 ? -10.609 -7.317 -3.210 1.00 15.11 31 VAL A N 14
ATOM 19495 C CA . VAL A 1 31 ? -10.685 -8.107 -1.960 1.00 24.14 31 VAL A CA 14
ATOM 19496 C C . VAL A 1 31 ? -9.297 -8.186 -1.301 1.00 0.33 31 VAL A C 14
ATOM 19497 O O . VAL A 1 31 ? -8.307 -7.703 -1.860 1.00 64.31 31 VAL A O 14
ATOM 19510 N N . ASN A 1 32 ? -9.241 -8.791 -0.102 1.00 62.12 32 ASN A N 14
ATOM 19511 C CA . ASN A 1 32 ? -7.995 -8.938 0.688 1.00 73.22 32 ASN A CA 14
ATOM 19512 C C . ASN A 1 32 ? -6.926 -9.764 -0.067 1.00 24.41 32 ASN A C 14
ATOM 19513 O O . ASN A 1 32 ? -5.722 -9.561 0.131 1.00 33.20 32 ASN A O 14
ATOM 19524 N N . SER A 1 33 ? -7.404 -10.682 -0.931 1.00 31.41 33 SER A N 14
ATOM 19525 C CA . SER A 1 33 ? -6.562 -11.584 -1.745 1.00 33.25 33 SER A CA 14
ATOM 19526 C C . SER A 1 33 ? -5.826 -10.832 -2.885 1.00 5.11 33 SER A C 14
ATOM 19527 O O . SER A 1 33 ? -4.887 -11.378 -3.477 1.00 75.52 33 SER A O 14
ATOM 19535 N N . ASP A 1 34 ? -6.268 -9.589 -3.187 1.00 22.21 34 ASP A N 14
ATOM 19536 C CA . ASP A 1 34 ? -5.588 -8.685 -4.151 1.00 51.14 34 ASP A CA 14
ATOM 19537 C C . ASP A 1 34 ? -4.210 -8.242 -3.632 1.00 22.43 34 ASP A C 14
ATOM 19538 O O . ASP A 1 34 ? -3.804 -8.576 -2.511 1.00 72.52 34 ASP A O 14
ATOM 19547 N N . THR A 1 35 ? -3.472 -7.542 -4.508 1.00 71.11 35 THR A N 14
ATOM 19548 C CA . THR A 1 35 ? -2.197 -6.897 -4.180 1.00 23.43 35 THR A CA 14
ATOM 19549 C C . THR A 1 35 ? -2.300 -5.378 -4.438 1.00 41.15 35 THR A C 14
ATOM 19550 O O . THR A 1 35 ? -1.357 -4.772 -4.940 1.00 41.24 35 THR A O 14
ATOM 19561 N N . VAL A 1 36 ? -3.432 -4.743 -4.048 1.00 60.45 36 VAL A N 14
ATOM 19562 C CA . VAL A 1 36 ? -3.641 -3.289 -4.288 1.00 74.13 36 VAL A CA 14
ATOM 19563 C C . VAL A 1 36 ? -3.332 -2.480 -3.018 1.00 51.35 36 VAL A C 14
ATOM 19564 O O . VAL A 1 36 ? -3.264 -3.032 -1.905 1.00 74.34 36 VAL A O 14
ATOM 19577 N N . ILE A 1 37 ? -3.112 -1.170 -3.221 1.00 21.13 37 ILE A N 14
ATOM 19578 C CA . ILE A 1 37 ? -2.594 -0.251 -2.193 1.00 74.43 37 ILE A CA 14
ATOM 19579 C C . ILE A 1 37 ? -3.600 0.892 -1.902 1.00 12.14 37 ILE A C 14
ATOM 19580 O O . ILE A 1 37 ? -4.389 1.318 -2.776 1.00 5.42 37 ILE A O 14
ATOM 19596 N N . ALA A 1 38 ? -3.570 1.339 -0.637 1.00 22.33 38 ALA A N 14
ATOM 19597 C CA . ALA A 1 38 ? -4.210 2.565 -0.164 1.00 73.54 38 ALA A CA 14
ATOM 19598 C C . ALA A 1 38 ? -3.109 3.587 0.152 1.00 43.12 38 ALA A C 14
ATOM 19599 O O . ALA A 1 38 ? -2.245 3.335 0.992 1.00 22.02 38 ALA A O 14
ATOM 19606 N N . LEU A 1 39 ? -3.139 4.723 -0.538 1.00 45.02 39 LEU A N 14
ATOM 19607 C CA . LEU A 1 39 ? -2.095 5.771 -0.428 1.00 11.52 39 LEU A CA 14
ATOM 19608 C C . LEU A 1 39 ? -2.610 6.890 0.491 1.00 31.55 39 LEU A C 14
ATOM 19609 O O . LEU A 1 39 ? -3.781 6.899 0.861 1.00 23.03 39 LEU A O 14
ATOM 19625 N N . SER A 1 40 ? -1.702 7.784 0.901 1.00 4.54 40 SER A N 14
ATOM 19626 C CA . SER A 1 40 ? -2.034 9.103 1.493 1.00 64.41 40 SER A CA 14
ATOM 19627 C C . SER A 1 40 ? -3.246 9.773 0.755 1.00 3.41 40 SER A C 14
ATOM 19628 O O . SER A 1 40 ? -3.431 9.533 -0.442 1.00 33.40 40 SER A O 14
ATOM 19636 N N . PRO A 1 41 ? -4.077 10.629 1.435 1.00 71.44 41 PRO A N 14
ATOM 19637 C CA . PRO A 1 41 ? -5.346 11.157 0.843 1.00 74.24 41 PRO A CA 14
ATOM 19638 C C . PRO A 1 41 ? -5.109 11.951 -0.462 1.00 73.34 41 PRO A C 14
ATOM 19639 O O . PRO A 1 41 ? -3.981 12.356 -0.750 1.00 12.22 41 PRO A O 14
ATOM 19650 N N . SER A 1 42 ? -6.186 12.186 -1.224 1.00 21.45 42 SER A N 14
ATOM 19651 C CA . SER A 1 42 ? -6.128 12.810 -2.567 1.00 51.32 42 SER A CA 14
ATOM 19652 C C . SER A 1 42 ? -5.746 14.306 -2.490 1.00 72.42 42 SER A C 14
ATOM 19653 O O . SER A 1 42 ? -5.482 14.933 -3.516 1.00 11.02 42 SER A O 14
ATOM 19661 N N . VAL A 1 43 ? -5.721 14.867 -1.269 1.00 41.44 43 VAL A N 14
ATOM 19662 C CA . VAL A 1 43 ? -5.179 16.219 -1.024 1.00 71.11 43 VAL A CA 14
ATOM 19663 C C . VAL A 1 43 ? -3.632 16.231 -1.166 1.00 32.43 43 VAL A C 14
ATOM 19664 O O . VAL A 1 43 ? -3.040 17.274 -1.446 1.00 4.10 43 VAL A O 14
ATOM 19677 N N . TYR A 1 44 ? -2.992 15.060 -0.945 1.00 51.11 44 TYR A N 14
ATOM 19678 C CA . TYR A 1 44 ? -1.533 14.858 -1.143 1.00 3.42 44 TYR A CA 14
ATOM 19679 C C . TYR A 1 44 ? -1.255 14.189 -2.497 1.00 62.34 44 TYR A C 14
ATOM 19680 O O . TYR A 1 44 ? -0.320 14.559 -3.217 1.00 61.32 44 TYR A O 14
ATOM 19698 N N . SER A 1 45 ? -2.075 13.179 -2.816 1.00 32.00 45 SER A N 14
ATOM 19699 C CA . SER A 1 45 ? -1.925 12.339 -4.017 1.00 61.11 45 SER A CA 14
ATOM 19700 C C . SER A 1 45 ? -2.499 12.998 -5.290 1.00 51.14 45 SER A C 14
ATOM 19701 O O . SER A 1 45 ? -2.294 12.476 -6.397 1.00 32.13 45 SER A O 14
ATOM 19709 N N . GLY A 1 46 ? -3.228 14.124 -5.114 1.00 71.14 46 GLY A N 14
ATOM 19710 C CA . GLY A 1 46 ? -3.804 14.904 -6.222 1.00 20.10 46 GLY A CA 14
ATOM 19711 C C . GLY A 1 46 ? -4.773 14.132 -7.130 1.00 64.14 46 GLY A C 14
ATOM 19712 O O . GLY A 1 46 ? -5.094 14.600 -8.223 1.00 4.44 46 GLY A O 14
ATOM 19716 N N . GLY A 1 47 ? -5.220 12.934 -6.683 1.00 74.43 47 GLY A N 14
ATOM 19717 C CA . GLY A 1 47 ? -6.005 12.010 -7.519 1.00 74.51 47 GLY A CA 14
ATOM 19718 C C . GLY A 1 47 ? -5.156 11.214 -8.522 1.00 5.31 47 GLY A C 14
ATOM 19719 O O . GLY A 1 47 ? -5.588 10.161 -9.005 1.00 63.51 47 GLY A O 14
ATOM 19723 N N . SER A 1 48 ? -3.924 11.698 -8.794 1.00 21.35 48 SER A N 14
ATOM 19724 C CA . SER A 1 48 ? -3.049 11.189 -9.873 1.00 33.35 48 SER A CA 14
ATOM 19725 C C . SER A 1 48 ? -2.446 9.816 -9.542 1.00 14.33 48 SER A C 14
ATOM 19726 O O . SER A 1 48 ? -1.912 9.145 -10.424 1.00 11.24 48 SER A O 14
ATOM 19734 N N . HIS A 1 49 ? -2.542 9.406 -8.255 1.00 2.20 49 HIS A N 14
ATOM 19735 C CA . HIS A 1 49 ? -1.895 8.180 -7.759 1.00 41.13 49 HIS A CA 14
ATOM 19736 C C . HIS A 1 49 ? -2.778 6.950 -7.995 1.00 75.44 49 HIS A C 14
ATOM 19737 O O . HIS A 1 49 ? -2.261 5.839 -8.033 1.00 34.41 49 HIS A O 14
ATOM 19752 N N . CYS A 1 50 ? -4.096 7.153 -8.173 1.00 20.12 50 CYS A N 14
ATOM 19753 C CA . CYS A 1 50 ? -5.022 6.056 -8.514 1.00 73.32 50 CYS A CA 14
ATOM 19754 C C . CYS A 1 50 ? -4.700 5.532 -9.929 1.00 20.11 50 CYS A C 14
ATOM 19755 O O . CYS A 1 50 ? -4.792 6.280 -10.909 1.00 64.55 50 CYS A O 14
ATOM 19762 N N . GLY A 1 51 ? -4.298 4.243 -10.011 1.00 2.42 51 GLY A N 14
ATOM 19763 C CA . GLY A 1 51 ? -3.851 3.623 -11.269 1.00 41.15 51 GLY A CA 14
ATOM 19764 C C . GLY A 1 51 ? -2.344 3.413 -11.329 1.00 71.01 51 GLY A C 14
ATOM 19765 O O . GLY A 1 51 ? -1.863 2.649 -12.175 1.00 64.43 51 GLY A O 14
ATOM 19769 N N . GLN A 1 52 ? -1.588 4.074 -10.428 1.00 55.34 52 GLN A N 14
ATOM 19770 C CA . GLN A 1 52 ? -0.118 4.007 -10.442 1.00 4.24 52 GLN A CA 14
ATOM 19771 C C . GLN A 1 52 ? 0.365 2.717 -9.772 1.00 23.23 52 GLN A C 14
ATOM 19772 O O . GLN A 1 52 ? 0.011 2.420 -8.620 1.00 51.24 52 GLN A O 14
ATOM 19786 N N . THR A 1 53 ? 1.139 1.948 -10.541 1.00 30.43 53 THR A N 14
ATOM 19787 C CA . THR A 1 53 ? 1.766 0.712 -10.094 1.00 62.13 53 THR A CA 14
ATOM 19788 C C . THR A 1 53 ? 3.035 1.054 -9.259 1.00 3.33 53 THR A C 14
ATOM 19789 O O . THR A 1 53 ? 4.046 1.517 -9.792 1.00 34.30 53 THR A O 14
ATOM 19800 N N . VAL A 1 54 ? 2.917 0.901 -7.929 1.00 4.51 54 VAL A N 14
ATOM 19801 C CA . VAL A 1 54 ? 3.981 1.220 -6.947 1.00 34.53 54 VAL A CA 14
ATOM 19802 C C . VAL A 1 54 ? 4.698 -0.071 -6.508 1.00 10.14 54 VAL A C 14
ATOM 19803 O O . VAL A 1 54 ? 4.063 -0.983 -5.969 1.00 71.24 54 VAL A O 14
ATOM 19816 N N . THR A 1 55 ? 6.023 -0.152 -6.753 1.00 64.34 55 THR A N 14
ATOM 19817 C CA . THR A 1 55 ? 6.834 -1.311 -6.348 1.00 44.44 55 THR A CA 14
ATOM 19818 C C . THR A 1 55 ? 7.300 -1.140 -4.885 1.00 52.24 55 THR A C 14
ATOM 19819 O O . THR A 1 55 ? 8.101 -0.253 -4.575 1.00 63.32 55 THR A O 14
ATOM 19830 N N . VAL A 1 56 ? 6.776 -1.997 -4.003 1.00 1.54 56 VAL A N 14
ATOM 19831 C CA . VAL A 1 56 ? 7.060 -1.962 -2.552 1.00 42.14 56 VAL A CA 14
ATOM 19832 C C . VAL A 1 56 ? 8.153 -3.007 -2.211 1.00 65.30 56 VAL A C 14
ATOM 19833 O O . VAL A 1 56 ? 8.105 -4.127 -2.708 1.00 35.41 56 VAL A O 14
ATOM 19846 N N . THR A 1 57 ? 9.171 -2.622 -1.407 1.00 2.42 57 THR A N 14
ATOM 19847 C CA . THR A 1 57 ? 10.266 -3.537 -0.991 1.00 42.35 57 THR A CA 14
ATOM 19848 C C . THR A 1 57 ? 10.527 -3.424 0.521 1.00 51.50 57 THR A C 14
ATOM 19849 O O . THR A 1 57 ? 11.046 -2.406 0.983 1.00 33.43 57 THR A O 14
ATOM 19860 N N . ASN A 1 58 ? 10.162 -4.474 1.280 1.00 22.22 58 ASN A N 14
ATOM 19861 C CA . ASN A 1 58 ? 10.407 -4.545 2.732 1.00 53.14 58 ASN A CA 14
ATOM 19862 C C . ASN A 1 58 ? 11.926 -4.519 2.994 1.00 65.42 58 ASN A C 14
ATOM 19863 O O . ASN A 1 58 ? 12.639 -5.464 2.641 1.00 62.14 58 ASN A O 14
ATOM 19874 N N . VAL A 1 59 ? 12.394 -3.424 3.615 1.00 64.32 59 VAL A N 14
ATOM 19875 C CA . VAL A 1 59 ? 13.836 -3.134 3.785 1.00 63.32 59 VAL A CA 14
ATOM 19876 C C . VAL A 1 59 ? 14.522 -4.100 4.789 1.00 5.13 59 VAL A C 14
ATOM 19877 O O . VAL A 1 59 ? 15.753 -4.186 4.824 1.00 52.24 59 VAL A O 14
ATOM 19890 N N . VAL A 1 60 ? 13.723 -4.802 5.615 1.00 24.20 60 VAL A N 14
ATOM 19891 C CA . VAL A 1 60 ? 14.246 -5.748 6.617 1.00 12.43 60 VAL A CA 14
ATOM 19892 C C . VAL A 1 60 ? 14.592 -7.093 5.946 1.00 52.42 60 VAL A C 14
ATOM 19893 O O . VAL A 1 60 ? 15.770 -7.436 5.793 1.00 63.23 60 VAL A O 14
ATOM 19906 N N . THR A 1 61 ? 13.555 -7.816 5.489 1.00 1.44 61 THR A N 14
ATOM 19907 C CA . THR A 1 61 ? 13.708 -9.185 4.946 1.00 70.25 61 THR A CA 14
ATOM 19908 C C . THR A 1 61 ? 14.197 -9.174 3.477 1.00 52.24 61 THR A C 14
ATOM 19909 O O . THR A 1 61 ? 14.740 -10.180 2.999 1.00 43.32 61 THR A O 14
ATOM 19920 N N . GLY A 1 62 ? 14.011 -8.041 2.780 1.00 1.15 62 GLY A N 14
ATOM 19921 C CA . GLY A 1 62 ? 14.412 -7.906 1.374 1.00 14.53 62 GLY A CA 14
ATOM 19922 C C . GLY A 1 62 ? 13.293 -8.240 0.398 1.00 21.42 62 GLY A C 14
ATOM 19923 O O . GLY A 1 62 ? 13.398 -7.927 -0.794 1.00 61.31 62 GLY A O 14
ATOM 19927 N N . ALA A 1 63 ? 12.223 -8.886 0.910 1.00 25.51 63 ALA A N 14
ATOM 19928 C CA . ALA A 1 63 ? 11.062 -9.310 0.112 1.00 42.21 63 ALA A CA 14
ATOM 19929 C C . ALA A 1 63 ? 10.349 -8.100 -0.504 1.00 44.22 63 ALA A C 14
ATOM 19930 O O . ALA A 1 63 ? 10.108 -7.100 0.180 1.00 73.52 63 ALA A O 14
ATOM 19937 N N . LYS A 1 64 ? 10.036 -8.198 -1.802 1.00 74.41 64 LYS A N 14
ATOM 19938 C CA . LYS A 1 64 ? 9.359 -7.133 -2.550 1.00 34.01 64 LYS A CA 14
ATOM 19939 C C . LYS A 1 64 ? 8.162 -7.678 -3.333 1.00 71.21 64 LYS A C 14
ATOM 19940 O O . LYS A 1 64 ? 7.992 -8.893 -3.489 1.00 34.24 64 LYS A O 14
ATOM 19959 N N . ALA A 1 65 ? 7.351 -6.740 -3.819 1.00 54.54 65 ALA A N 14
ATOM 19960 C CA . ALA A 1 65 ? 6.234 -6.993 -4.732 1.00 61.12 65 ALA A CA 14
ATOM 19961 C C . ALA A 1 65 ? 5.784 -5.651 -5.324 1.00 20.13 65 ALA A C 14
ATOM 19962 O O . ALA A 1 65 ? 6.398 -4.603 -5.058 1.00 34.22 65 ALA A O 14
ATOM 19969 N N . THR A 1 66 ? 4.730 -5.674 -6.140 1.00 72.31 66 THR A N 14
ATOM 19970 C CA . THR A 1 66 ? 4.215 -4.470 -6.802 1.00 71.13 66 THR A CA 14
ATOM 19971 C C . THR A 1 66 ? 2.683 -4.426 -6.676 1.00 52.21 66 THR A C 14
ATOM 19972 O O . THR A 1 66 ? 2.011 -5.458 -6.827 1.00 2.41 66 THR A O 14
ATOM 19983 N N . GLY A 1 67 ? 2.147 -3.229 -6.400 1.00 3.02 67 GLY A N 14
ATOM 19984 C CA . GLY A 1 67 ? 0.722 -3.031 -6.193 1.00 61.15 67 GLY A CA 14
ATOM 19985 C C . GLY A 1 67 ? 0.242 -1.699 -6.748 1.00 53.44 67 GLY A C 14
ATOM 19986 O O . GLY A 1 67 ? 0.907 -0.678 -6.561 1.00 1.02 67 GLY A O 14
ATOM 19990 N N . THR A 1 68 ? -0.906 -1.715 -7.439 1.00 20.31 68 THR A N 14
ATOM 19991 C CA . THR A 1 68 ? -1.547 -0.505 -7.969 1.00 61.11 68 THR A CA 14
ATOM 19992 C C . THR A 1 68 ? -2.338 0.206 -6.860 1.00 3.11 68 THR A C 14
ATOM 19993 O O . THR A 1 68 ? -3.045 -0.453 -6.081 1.00 62.33 68 THR A O 14
ATOM 20004 N N . VAL A 1 69 ? -2.210 1.539 -6.784 1.00 25.23 69 VAL A N 14
ATOM 20005 C CA . VAL A 1 69 ? -2.999 2.349 -5.848 1.00 21.24 69 VAL A CA 14
ATOM 20006 C C . VAL A 1 69 ? -4.465 2.387 -6.324 1.00 75.20 69 VAL A C 14
ATOM 20007 O O . VAL A 1 69 ? -4.767 2.893 -7.412 1.00 44.25 69 VAL A O 14
ATOM 20020 N N . ALA A 1 70 ? -5.343 1.798 -5.513 1.00 74.50 70 ALA A N 14
ATOM 20021 C CA . ALA A 1 70 ? -6.788 1.722 -5.769 1.00 73.23 70 ALA A CA 14
ATOM 20022 C C . ALA A 1 70 ? -7.552 2.561 -4.733 1.00 14.42 70 ALA A C 14
ATOM 20023 O O . ALA A 1 70 ? -8.626 3.121 -5.023 1.00 10.05 70 ALA A O 14
ATOM 20030 N N . ASP A 1 71 ? -6.960 2.673 -3.527 1.00 42.42 71 ASP A N 14
ATOM 20031 C CA . ASP A 1 71 ? -7.647 3.240 -2.353 1.00 54.41 71 ASP A CA 14
ATOM 20032 C C . ASP A 1 71 ? -6.819 4.377 -1.713 1.00 0.41 71 ASP A C 14
ATOM 20033 O O . ASP A 1 71 ? -5.663 4.621 -2.095 1.00 5.54 71 ASP A O 14
ATOM 20042 N N . GLU A 1 72 ? -7.445 5.078 -0.749 1.00 24.41 72 GLU A N 14
ATOM 20043 C CA . GLU A 1 72 ? -6.813 6.160 0.031 1.00 2.30 72 GLU A CA 14
ATOM 20044 C C . GLU A 1 72 ? -6.775 5.799 1.528 1.00 11.34 72 GLU A C 14
ATOM 20045 O O . GLU A 1 72 ? -7.373 4.815 1.968 1.00 15.23 72 GLU A O 14
ATOM 20057 N N . CYS A 1 73 ? -6.044 6.622 2.288 1.00 65.45 73 CYS A N 14
ATOM 20058 C CA . CYS A 1 73 ? -5.951 6.548 3.746 1.00 72.32 73 CYS A CA 14
ATOM 20059 C C . CYS A 1 73 ? -5.716 7.976 4.290 1.00 24.10 73 CYS A C 14
ATOM 20060 O O . CYS A 1 73 ? -4.581 8.456 4.266 1.00 45.25 73 CYS A O 14
ATOM 20067 N N . PRO A 1 74 ? -6.809 8.709 4.716 1.00 11.44 74 PRO A N 14
ATOM 20068 C CA . PRO A 1 74 ? -6.719 10.094 5.270 1.00 74.42 74 PRO A CA 14
ATOM 20069 C C . PRO A 1 74 ? -5.636 10.273 6.367 1.00 30.22 74 PRO A C 14
ATOM 20070 O O . PRO A 1 74 ? -4.811 11.194 6.300 1.00 51.21 74 PRO A O 14
ATOM 20081 N N . GLY A 1 75 ? -5.655 9.355 7.353 1.00 62.04 75 GLY A N 14
ATOM 20082 C CA . GLY A 1 75 ? -4.743 9.397 8.507 1.00 2.11 75 GLY A CA 14
ATOM 20083 C C . GLY A 1 75 ? -3.299 9.046 8.173 1.00 22.11 75 GLY A C 14
ATOM 20084 O O . GLY A 1 75 ? -2.387 9.337 8.957 1.00 30.03 75 GLY A O 14
ATOM 20088 N N . CYS A 1 76 ? -3.090 8.419 7.007 1.00 30.32 76 CYS A N 14
ATOM 20089 C CA . CYS A 1 76 ? -1.756 8.078 6.508 1.00 22.23 76 CYS A CA 14
ATOM 20090 C C . CYS A 1 76 ? -1.081 9.326 5.921 1.00 10.33 76 CYS A C 14
ATOM 20091 O O . CYS A 1 76 ? -1.605 9.938 4.979 1.00 21.05 76 CYS A O 14
ATOM 20098 N N . GLY A 1 77 ? 0.069 9.707 6.511 1.00 10.33 77 GLY A N 14
ATOM 20099 C CA . GLY A 1 77 ? 0.916 10.778 5.977 1.00 45.43 77 GLY A CA 14
ATOM 20100 C C . GLY A 1 77 ? 1.650 10.349 4.704 1.00 23.23 77 GLY A C 14
ATOM 20101 O O . GLY A 1 77 ? 1.524 9.198 4.292 1.00 44.04 77 GLY A O 14
ATOM 20105 N N . PRO A 1 78 ? 2.454 11.243 4.049 1.00 61.32 78 PRO A N 14
ATOM 20106 C CA . PRO A 1 78 ? 3.153 10.908 2.780 1.00 71.44 78 PRO A CA 14
ATOM 20107 C C . PRO A 1 78 ? 4.330 9.920 2.958 1.00 11.53 78 PRO A C 14
ATOM 20108 O O . PRO A 1 78 ? 5.018 9.600 1.990 1.00 71.20 78 PRO A O 14
ATOM 20119 N N . ASN A 1 79 ? 4.556 9.455 4.206 1.00 32.24 79 ASN A N 14
ATOM 20120 C CA . ASN A 1 79 ? 5.531 8.379 4.533 1.00 61.34 79 ASN A CA 14
ATOM 20121 C C . ASN A 1 79 ? 4.790 7.132 5.068 1.00 40.24 79 ASN A C 14
ATOM 20122 O O . ASN A 1 79 ? 5.400 6.222 5.628 1.00 21.35 79 ASN A O 14
ATOM 20133 N N . ASP A 1 80 ? 3.463 7.105 4.882 1.00 31.34 80 ASP A N 14
ATOM 20134 C CA . ASP A 1 80 ? 2.584 6.065 5.436 1.00 42.21 80 ASP A CA 14
ATOM 20135 C C . ASP A 1 80 ? 1.655 5.567 4.336 1.00 41.03 80 ASP A C 14
ATOM 20136 O O . ASP A 1 80 ? 1.045 6.381 3.616 1.00 44.20 80 ASP A O 14
ATOM 20145 N N . ILE A 1 81 ? 1.551 4.239 4.200 1.00 23.14 81 ILE A N 14
ATOM 20146 C CA . ILE A 1 81 ? 0.634 3.594 3.249 1.00 52.21 81 ILE A CA 14
ATOM 20147 C C . ILE A 1 81 ? -0.069 2.398 3.919 1.00 12.41 81 ILE A C 14
ATOM 20148 O O . ILE A 1 81 ? 0.430 1.823 4.897 1.00 64.12 81 ILE A O 14
ATOM 20164 N N . ASP A 1 82 ? -1.243 2.065 3.393 1.00 33.32 82 ASP A N 14
ATOM 20165 C CA . ASP A 1 82 ? -1.927 0.785 3.639 1.00 34.34 82 ASP A CA 14
ATOM 20166 C C . ASP A 1 82 ? -1.811 -0.073 2.368 1.00 45.01 82 ASP A C 14
ATOM 20167 O O . ASP A 1 82 ? -1.577 0.445 1.277 1.00 54.11 82 ASP A O 14
ATOM 20176 N N . MET A 1 83 ? -1.964 -1.385 2.536 1.00 42.33 83 MET A N 14
ATOM 20177 C CA . MET A 1 83 ? -1.866 -2.388 1.460 1.00 54.44 83 MET A CA 14
ATOM 20178 C C . MET A 1 83 ? -2.866 -3.506 1.772 1.00 4.21 83 MET A C 14
ATOM 20179 O O . MET A 1 83 ? -3.329 -3.634 2.918 1.00 42.44 83 MET A O 14
ATOM 20193 N N . THR A 1 84 ? -3.229 -4.285 0.757 1.00 22.24 84 THR A N 14
ATOM 20194 C CA . THR A 1 84 ? -3.989 -5.529 0.951 1.00 62.24 84 THR A CA 14
ATOM 20195 C C . THR A 1 84 ? -3.212 -6.512 1.872 1.00 24.12 84 THR A C 14
ATOM 20196 O O . THR A 1 84 ? -1.975 -6.550 1.805 1.00 32.22 84 THR A O 14
ATOM 20207 N N . PRO A 1 85 ? -3.913 -7.319 2.734 1.00 72.11 85 PRO A N 14
ATOM 20208 C CA . PRO A 1 85 ? -3.249 -8.303 3.622 1.00 62.52 85 PRO A CA 14
ATOM 20209 C C . PRO A 1 85 ? -2.502 -9.384 2.822 1.00 53.20 85 PRO A C 14
ATOM 20210 O O . PRO A 1 85 ? -1.462 -9.870 3.263 1.00 45.33 85 PRO A O 14
ATOM 20221 N N . GLY A 1 86 ? -3.050 -9.705 1.627 1.00 14.44 86 GLY A N 14
ATOM 20222 C CA . GLY A 1 86 ? -2.433 -10.641 0.690 1.00 5.20 86 GLY A CA 14
ATOM 20223 C C . GLY A 1 86 ? -1.064 -10.170 0.201 1.00 4.24 86 GLY A C 14
ATOM 20224 O O . GLY A 1 86 ? -0.151 -10.977 0.050 1.00 2.54 86 GLY A O 14
ATOM 20228 N N . LEU A 1 87 ? -0.938 -8.850 -0.040 1.00 60.23 87 LEU A N 14
ATOM 20229 C CA . LEU A 1 87 ? 0.339 -8.204 -0.421 1.00 43.21 87 LEU A CA 14
ATOM 20230 C C . LEU A 1 87 ? 1.283 -8.127 0.804 1.00 44.13 87 LEU A C 14
ATOM 20231 O O . LEU A 1 87 ? 2.479 -8.449 0.726 1.00 43.35 87 LEU A O 14
ATOM 20247 N N . PHE A 1 88 ? 0.689 -7.745 1.941 1.00 63.32 88 PHE A N 14
ATOM 20248 C CA . PHE A 1 88 ? 1.395 -7.496 3.211 1.00 50.20 88 PHE A CA 14
ATOM 20249 C C . PHE A 1 88 ? 2.123 -8.761 3.719 1.00 33.04 88 PHE A C 14
ATOM 20250 O O . PHE A 1 88 ? 3.258 -8.679 4.187 1.00 1.11 88 PHE A O 14
ATOM 20267 N N . GLN A 1 89 ? 1.463 -9.929 3.610 1.00 25.33 89 GLN A N 14
ATOM 20268 C CA . GLN A 1 89 ? 2.051 -11.225 4.045 1.00 61.22 89 GLN A CA 14
ATOM 20269 C C . GLN A 1 89 ? 3.105 -11.755 3.045 1.00 53.45 89 GLN A C 14
ATOM 20270 O O . GLN A 1 89 ? 3.817 -12.714 3.348 1.00 34.11 89 GLN A O 14
ATOM 20284 N N . GLN A 1 90 ? 3.181 -11.152 1.845 1.00 53.31 90 GLN A N 14
ATOM 20285 C CA . GLN A 1 90 ? 4.252 -11.453 0.861 1.00 3.50 90 GLN A CA 14
ATOM 20286 C C . GLN A 1 90 ? 5.482 -10.583 1.146 1.00 21.32 90 GLN A C 14
ATOM 20287 O O . GLN A 1 90 ? 6.624 -11.045 1.015 1.00 54.21 90 GLN A O 14
ATOM 20301 N N . LEU A 1 91 ? 5.230 -9.315 1.525 1.00 45.31 91 LEU A N 14
ATOM 20302 C CA . LEU A 1 91 ? 6.294 -8.384 1.963 1.00 72.24 91 LEU A CA 14
ATOM 20303 C C . LEU A 1 91 ? 6.913 -8.836 3.309 1.00 70.02 91 LEU A C 14
ATOM 20304 O O . LEU A 1 91 ? 8.121 -8.718 3.503 1.00 64.42 91 LEU A O 14
ATOM 20320 N N . GLY A 1 92 ? 6.069 -9.360 4.216 1.00 31.25 92 GLY A N 14
ATOM 20321 C CA . GLY A 1 92 ? 6.505 -9.799 5.549 1.00 12.14 92 GLY A CA 14
ATOM 20322 C C . GLY A 1 92 ? 5.511 -10.775 6.170 1.00 23.02 92 GLY A C 14
ATOM 20323 O O . GLY A 1 92 ? 5.235 -11.819 5.583 1.00 24.22 92 GLY A O 14
ATOM 20327 N N . SER A 1 93 ? 4.965 -10.434 7.348 1.00 35.45 93 SER A N 14
ATOM 20328 C CA . SER A 1 93 ? 3.976 -11.270 8.071 1.00 12.13 93 SER A CA 14
ATOM 20329 C C . SER A 1 93 ? 2.883 -10.371 8.660 1.00 44.31 93 SER A C 14
ATOM 20330 O O . SER A 1 93 ? 3.166 -9.228 9.004 1.00 33.51 93 SER A O 14
ATOM 20338 N N . LEU A 1 94 ? 1.642 -10.894 8.772 1.00 42.51 94 LEU A N 14
ATOM 20339 C CA . LEU A 1 94 ? 0.502 -10.162 9.380 1.00 65.34 94 LEU A CA 14
ATOM 20340 C C . LEU A 1 94 ? 0.797 -9.782 10.850 1.00 3.24 94 LEU A C 14
ATOM 20341 O O . LEU A 1 94 ? 0.409 -8.698 11.301 1.00 42.44 94 LEU A O 14
ATOM 20357 N N . ASP A 1 95 ? 1.516 -10.679 11.568 1.00 42.20 95 ASP A N 14
ATOM 20358 C CA . ASP A 1 95 ? 1.920 -10.473 12.989 1.00 15.41 95 ASP A CA 14
ATOM 20359 C C . ASP A 1 95 ? 2.805 -9.223 13.185 1.00 2.43 95 ASP A C 14
ATOM 20360 O O . ASP A 1 95 ? 2.855 -8.664 14.291 1.00 0.34 95 ASP A O 14
ATOM 20369 N N . GLU A 1 96 ? 3.521 -8.815 12.120 1.00 31.40 96 GLU A N 14
ATOM 20370 C CA . GLU A 1 96 ? 4.377 -7.607 12.126 1.00 74.34 96 GLU A CA 14
ATOM 20371 C C . GLU A 1 96 ? 3.564 -6.327 12.436 1.00 12.23 96 GLU A C 14
ATOM 20372 O O . GLU A 1 96 ? 4.099 -5.381 13.032 1.00 1.22 96 GLU A O 14
ATOM 20384 N N . GLY A 1 97 ? 2.270 -6.319 12.032 1.00 40.32 97 GLY A N 14
ATOM 20385 C CA . GLY A 1 97 ? 1.367 -5.173 12.233 1.00 14.30 97 GLY A CA 14
ATOM 20386 C C . GLY A 1 97 ? 1.589 -4.083 11.193 1.00 61.21 97 GLY A C 14
ATOM 20387 O O . GLY A 1 97 ? 0.688 -3.740 10.413 1.00 54.44 97 GLY A O 14
ATOM 20391 N N . VAL A 1 98 ? 2.812 -3.545 11.200 1.00 61.43 98 VAL A N 14
ATOM 20392 C CA . VAL A 1 98 ? 3.338 -2.642 10.171 1.00 62.52 98 VAL A CA 14
ATOM 20393 C C . VAL A 1 98 ? 4.606 -3.275 9.557 1.00 13.33 98 VAL A C 14
ATOM 20394 O O . VAL A 1 98 ? 5.262 -4.097 10.196 1.00 24.15 98 VAL A O 14
ATOM 20407 N N . LEU A 1 99 ? 4.930 -2.900 8.318 1.00 24.31 99 LEU A N 14
ATOM 20408 C CA . LEU A 1 99 ? 6.183 -3.280 7.651 1.00 43.15 99 LEU A CA 14
ATOM 20409 C C . LEU A 1 99 ? 6.940 -2.024 7.239 1.00 3.02 99 LEU A C 14
ATOM 20410 O O . LEU A 1 99 ? 6.340 -1.077 6.717 1.00 20.00 99 LEU A O 14
ATOM 20426 N N . THR A 1 100 ? 8.248 -2.019 7.489 1.00 72.32 100 THR A N 14
ATOM 20427 C CA . THR A 1 100 ? 9.137 -0.978 7.007 1.00 62.51 100 THR A CA 14
ATOM 20428 C C . THR A 1 100 ? 9.451 -1.276 5.530 1.00 12.31 100 THR A C 14
ATOM 20429 O O . THR A 1 100 ? 10.292 -2.138 5.217 1.00 2.31 100 THR A O 14
ATOM 20440 N N . VAL A 1 101 ? 8.726 -0.600 4.630 1.00 44.20 101 VAL A N 14
ATOM 20441 C CA . VAL A 1 101 ? 8.781 -0.857 3.181 1.00 22.52 101 VAL A CA 14
ATOM 20442 C C . VAL A 1 101 ? 9.333 0.363 2.446 1.00 10.01 101 VAL A C 14
ATOM 20443 O O . VAL A 1 101 ? 9.268 1.495 2.932 1.00 34.05 101 VAL A O 14
ATOM 20456 N N . SER A 1 102 ? 9.895 0.103 1.272 1.00 65.34 102 SER A N 14
ATOM 20457 C CA . SER A 1 102 ? 10.401 1.124 0.378 1.00 4.34 102 SER A CA 14
ATOM 20458 C C . SER A 1 102 ? 9.545 1.051 -0.893 1.00 40.34 102 SER A C 14
ATOM 20459 O O . SER A 1 102 ? 9.719 0.168 -1.740 1.00 70.13 102 SER A O 14
ATOM 20467 N N . TRP A 1 103 ? 8.563 1.947 -0.940 1.00 74.45 103 TRP A N 14
ATOM 20468 C CA . TRP A 1 103 ? 7.514 1.998 -1.960 1.00 61.05 103 TRP A CA 14
ATOM 20469 C C . TRP A 1 103 ? 7.861 3.082 -2.992 1.00 53.13 103 TRP A C 14
ATOM 20470 O O . TRP A 1 103 ? 8.042 4.248 -2.637 1.00 74.44 103 TRP A O 14
ATOM 20491 N N . THR A 1 104 ? 7.968 2.681 -4.265 1.00 75.52 104 THR A N 14
ATOM 20492 C CA . THR A 1 104 ? 8.457 3.557 -5.331 1.00 73.22 104 THR A CA 14
ATOM 20493 C C . THR A 1 104 ? 7.371 4.567 -5.753 1.00 34.03 104 THR A C 14
ATOM 20494 O O . THR A 1 104 ? 6.350 4.188 -6.346 1.00 71.30 104 THR A O 14
ATOM 20505 N N . LEU A 1 105 ? 7.598 5.838 -5.403 1.00 12.04 105 LEU A N 14
ATOM 20506 C CA . LEU A 1 105 ? 6.723 6.967 -5.756 1.00 55.13 105 LEU A CA 14
ATOM 20507 C C . LEU A 1 105 ? 7.626 8.121 -6.255 1.00 41.54 105 LEU A C 14
ATOM 20508 O O . LEU A 1 105 ? 7.415 8.614 -7.372 1.00 64.53 105 LEU A O 14
ATOM 20525 N N . GLY A 1 1 ? -6.571 19.315 -4.547 1.00 25.35 1 GLY A N 15
ATOM 20526 C CA . GLY A 1 1 ? -5.266 19.959 -4.298 1.00 11.33 1 GLY A CA 15
ATOM 20527 C C . GLY A 1 1 ? -4.385 20.005 -5.537 1.00 63.10 1 GLY A C 15
ATOM 20528 O O . GLY A 1 1 ? -4.526 19.166 -6.438 1.00 71.24 1 GLY A O 15
ATOM 20534 N N . HIS A 1 2 ? -3.447 20.980 -5.566 1.00 72.24 2 HIS A N 15
ATOM 20535 C CA . HIS A 1 2 ? -2.596 21.274 -6.736 1.00 31.03 2 HIS A CA 15
ATOM 20536 C C . HIS A 1 2 ? -1.200 20.634 -6.554 1.00 55.24 2 HIS A C 15
ATOM 20537 O O . HIS A 1 2 ? -0.169 21.314 -6.632 1.00 21.10 2 HIS A O 15
ATOM 20552 N N . ALA A 1 3 ? -1.182 19.313 -6.284 1.00 25.24 3 ALA A N 15
ATOM 20553 C CA . ALA A 1 3 ? 0.067 18.529 -6.187 1.00 62.33 3 ALA A CA 15
ATOM 20554 C C . ALA A 1 3 ? 0.526 18.093 -7.599 1.00 43.11 3 ALA A C 15
ATOM 20555 O O . ALA A 1 3 ? -0.269 17.480 -8.327 1.00 21.41 3 ALA A O 15
ATOM 20562 N N . PRO A 1 4 ? 1.804 18.398 -8.008 1.00 40.51 4 PRO A N 15
ATOM 20563 C CA . PRO A 1 4 ? 2.306 18.109 -9.380 1.00 71.11 4 PRO A CA 15
ATOM 20564 C C . PRO A 1 4 ? 2.356 16.597 -9.682 1.00 24.21 4 PRO A C 15
ATOM 20565 O O . PRO A 1 4 ? 2.987 15.832 -8.940 1.00 43.30 4 PRO A O 15
ATOM 20576 N N . ALA A 1 5 ? 1.691 16.185 -10.777 1.00 12.24 5 ALA A N 15
ATOM 20577 C CA . ALA A 1 5 ? 1.703 14.786 -11.254 1.00 4.13 5 ALA A CA 15
ATOM 20578 C C . ALA A 1 5 ? 3.102 14.385 -11.755 1.00 34.11 5 ALA A C 15
ATOM 20579 O O . ALA A 1 5 ? 3.460 13.205 -11.754 1.00 31.35 5 ALA A O 15
ATOM 20586 N N . GLU A 1 6 ? 3.876 15.390 -12.189 1.00 20.12 6 GLU A N 15
ATOM 20587 C CA . GLU A 1 6 ? 5.251 15.221 -12.666 1.00 64.43 6 GLU A CA 15
ATOM 20588 C C . GLU A 1 6 ? 6.237 15.261 -11.477 1.00 34.24 6 GLU A C 15
ATOM 20589 O O . GLU A 1 6 ? 6.546 16.337 -10.952 1.00 50.30 6 GLU A O 15
ATOM 20601 N N . LYS A 1 7 ? 6.676 14.073 -11.035 1.00 63.41 7 LYS A N 15
ATOM 20602 C CA . LYS A 1 7 ? 7.788 13.916 -10.070 1.00 62.22 7 LYS A CA 15
ATOM 20603 C C . LYS A 1 7 ? 8.753 12.849 -10.618 1.00 5.12 7 LYS A C 15
ATOM 20604 O O . LYS A 1 7 ? 8.373 12.041 -11.487 1.00 12.12 7 LYS A O 15
ATOM 20623 N N . ARG A 1 8 ? 9.994 12.851 -10.130 1.00 34.25 8 ARG A N 15
ATOM 20624 C CA . ARG A 1 8 ? 10.973 11.810 -10.473 1.00 31.31 8 ARG A CA 15
ATOM 20625 C C . ARG A 1 8 ? 10.691 10.572 -9.611 1.00 0.03 8 ARG A C 15
ATOM 20626 O O . ARG A 1 8 ? 10.913 10.599 -8.394 1.00 52.20 8 ARG A O 15
ATOM 20647 N N . SER A 1 9 ? 10.144 9.516 -10.255 1.00 11.42 9 SER A N 15
ATOM 20648 C CA . SER A 1 9 ? 9.762 8.258 -9.590 1.00 24.15 9 SER A CA 15
ATOM 20649 C C . SER A 1 9 ? 10.995 7.620 -8.915 1.00 12.33 9 SER A C 15
ATOM 20650 O O . SER A 1 9 ? 11.929 7.161 -9.591 1.00 63.01 9 SER A O 15
ATOM 20658 N N . THR A 1 10 ? 10.984 7.631 -7.580 1.00 51.20 10 THR A N 15
ATOM 20659 C CA . THR A 1 10 ? 12.151 7.314 -6.747 1.00 61.20 10 THR A CA 15
ATOM 20660 C C . THR A 1 10 ? 11.769 6.253 -5.725 1.00 5.20 10 THR A C 15
ATOM 20661 O O . THR A 1 10 ? 10.624 6.242 -5.243 1.00 73.34 10 THR A O 15
ATOM 20672 N N . THR A 1 11 ? 12.716 5.347 -5.412 1.00 52.34 11 THR A N 15
ATOM 20673 C CA . THR A 1 11 ? 12.514 4.369 -4.352 1.00 41.54 11 THR A CA 15
ATOM 20674 C C . THR A 1 11 ? 12.564 5.112 -2.991 1.00 31.33 11 THR A C 15
ATOM 20675 O O . THR A 1 11 ? 13.622 5.472 -2.467 1.00 44.02 11 THR A O 15
ATOM 20686 N N . ARG A 1 12 ? 11.371 5.425 -2.484 1.00 23.42 12 ARG A N 15
ATOM 20687 C CA . ARG A 1 12 ? 11.186 6.188 -1.244 1.00 22.05 12 ARG A CA 15
ATOM 20688 C C . ARG A 1 12 ? 10.903 5.190 -0.126 1.00 3.14 12 ARG A C 15
ATOM 20689 O O . ARG A 1 12 ? 10.207 4.220 -0.354 1.00 44.24 12 ARG A O 15
ATOM 20710 N N . GLU A 1 13 ? 11.417 5.442 1.077 1.00 62.34 13 GLU A N 15
ATOM 20711 C CA . GLU A 1 13 ? 11.240 4.529 2.218 1.00 43.32 13 GLU A CA 15
ATOM 20712 C C . GLU A 1 13 ? 10.100 5.046 3.099 1.00 42.44 13 GLU A C 15
ATOM 20713 O O . GLU A 1 13 ? 9.784 6.244 3.078 1.00 44.42 13 GLU A O 15
ATOM 20725 N N . GLY A 1 14 ? 9.453 4.136 3.827 1.00 13.43 14 GLY A N 15
ATOM 20726 C CA . GLY A 1 14 ? 8.433 4.506 4.791 1.00 32.50 14 GLY A CA 15
ATOM 20727 C C . GLY A 1 14 ? 7.764 3.309 5.415 1.00 62.31 14 GLY A C 15
ATOM 20728 O O . GLY A 1 14 ? 8.158 2.166 5.170 1.00 52.23 14 GLY A O 15
ATOM 20732 N N . ARG A 1 15 ? 6.748 3.575 6.234 1.00 54.40 15 ARG A N 15
ATOM 20733 C CA . ARG A 1 15 ? 5.957 2.527 6.888 1.00 54.14 15 ARG A CA 15
ATOM 20734 C C . ARG A 1 15 ? 4.890 1.988 5.923 1.00 14.33 15 ARG A C 15
ATOM 20735 O O . ARG A 1 15 ? 4.455 2.703 5.022 1.00 22.33 15 ARG A O 15
ATOM 20756 N N . GLY A 1 16 ? 4.510 0.723 6.105 1.00 34.34 16 GLY A N 15
ATOM 20757 C CA . GLY A 1 16 ? 3.466 0.072 5.311 1.00 54.04 16 GLY A CA 15
ATOM 20758 C C . GLY A 1 16 ? 2.542 -0.696 6.226 1.00 31.32 16 GLY A C 15
ATOM 20759 O O . GLY A 1 16 ? 3.022 -1.458 7.065 1.00 54.05 16 GLY A O 15
ATOM 20763 N N . THR A 1 17 ? 1.230 -0.457 6.118 1.00 11.53 17 THR A N 15
ATOM 20764 C CA . THR A 1 17 ? 0.197 -1.151 6.926 1.00 73.12 17 THR A CA 15
ATOM 20765 C C . THR A 1 17 ? -0.740 -1.983 6.020 1.00 41.51 17 THR A C 15
ATOM 20766 O O . THR A 1 17 ? -0.747 -1.791 4.802 1.00 20.24 17 THR A O 15
ATOM 20777 N N . TRP A 1 18 ? -1.516 -2.922 6.613 1.00 15.04 18 TRP A N 15
ATOM 20778 C CA . TRP A 1 18 ? -2.560 -3.687 5.876 1.00 23.31 18 TRP A CA 15
ATOM 20779 C C . TRP A 1 18 ? -3.977 -3.220 6.288 1.00 24.41 18 TRP A C 15
ATOM 20780 O O . TRP A 1 18 ? -4.225 -2.970 7.477 1.00 75.32 18 TRP A O 15
ATOM 20801 N N . TYR A 1 19 ? -4.901 -3.112 5.313 1.00 23.20 19 TYR A N 15
ATOM 20802 C CA . TYR A 1 19 ? -6.334 -2.813 5.583 1.00 31.13 19 TYR A CA 15
ATOM 20803 C C . TYR A 1 19 ? -7.209 -4.012 5.188 1.00 23.21 19 TYR A C 15
ATOM 20804 O O . TYR A 1 19 ? -6.762 -4.888 4.452 1.00 1.33 19 TYR A O 15
ATOM 20822 N N . ASP A 1 20 ? -8.469 -4.011 5.649 1.00 20.23 20 ASP A N 15
ATOM 20823 C CA . ASP A 1 20 ? -9.461 -5.041 5.283 1.00 61.03 20 ASP A CA 15
ATOM 20824 C C . ASP A 1 20 ? -10.120 -4.639 3.956 1.00 5.31 20 ASP A C 15
ATOM 20825 O O . ASP A 1 20 ? -10.797 -3.611 3.876 1.00 21.23 20 ASP A O 15
ATOM 20834 N N . THR A 1 21 ? -9.899 -5.451 2.918 1.00 4.13 21 THR A N 15
ATOM 20835 C CA . THR A 1 21 ? -10.234 -5.104 1.530 1.00 21.03 21 THR A CA 15
ATOM 20836 C C . THR A 1 21 ? -11.677 -5.512 1.137 1.00 44.43 21 THR A C 15
ATOM 20837 O O . THR A 1 21 ? -12.151 -6.590 1.516 1.00 50.54 21 THR A O 15
ATOM 20848 N N . GLY A 1 22 ? -12.353 -4.635 0.358 1.00 32.04 22 GLY A N 15
ATOM 20849 C CA . GLY A 1 22 ? -13.706 -4.888 -0.153 1.00 1.13 22 GLY A CA 15
ATOM 20850 C C . GLY A 1 22 ? -13.991 -4.081 -1.421 1.00 43.02 22 GLY A C 15
ATOM 20851 O O . GLY A 1 22 ? -14.064 -4.629 -2.524 1.00 2.45 22 GLY A O 15
ATOM 20855 N N . LEU A 1 23 ? -14.152 -2.760 -1.265 1.00 22.53 23 LEU A N 15
ATOM 20856 C CA . LEU A 1 23 ? -14.346 -1.818 -2.392 1.00 2.11 23 LEU A CA 15
ATOM 20857 C C . LEU A 1 23 ? -13.194 -0.818 -2.425 1.00 51.35 23 LEU A C 15
ATOM 20858 O O . LEU A 1 23 ? -12.816 -0.259 -1.386 1.00 62.04 23 LEU A O 15
ATOM 20874 N N . GLY A 1 24 ? -12.647 -0.613 -3.625 1.00 23.44 24 GLY A N 15
ATOM 20875 C CA . GLY A 1 24 ? -11.594 0.363 -3.846 1.00 73.34 24 GLY A CA 15
ATOM 20876 C C . GLY A 1 24 ? -12.098 1.785 -3.651 1.00 24.24 24 GLY A C 15
ATOM 20877 O O . GLY A 1 24 ? -13.013 2.213 -4.372 1.00 55.34 24 GLY A O 15
ATOM 20881 N N . ALA A 1 25 ? -11.512 2.504 -2.667 1.00 71.13 25 ALA A N 15
ATOM 20882 C CA . ALA A 1 25 ? -11.849 3.920 -2.378 1.00 62.32 25 ALA A CA 15
ATOM 20883 C C . ALA A 1 25 ? -11.570 4.822 -3.602 1.00 65.34 25 ALA A C 15
ATOM 20884 O O . ALA A 1 25 ? -12.196 5.871 -3.773 1.00 55.21 25 ALA A O 15
ATOM 20891 N N . CYS A 1 26 ? -10.640 4.377 -4.456 1.00 31.54 26 CYS A N 15
ATOM 20892 C CA . CYS A 1 26 ? -10.458 4.911 -5.807 1.00 23.42 26 CYS A CA 15
ATOM 20893 C C . CYS A 1 26 ? -11.078 3.840 -6.736 1.00 10.33 26 CYS A C 15
ATOM 20894 O O . CYS A 1 26 ? -10.889 2.650 -6.475 1.00 75.54 26 CYS A O 15
ATOM 20901 N N . GLY A 1 27 ? -11.769 4.267 -7.819 1.00 3.23 27 GLY A N 15
ATOM 20902 C CA . GLY A 1 27 ? -12.788 3.452 -8.540 1.00 43.01 27 GLY A CA 15
ATOM 20903 C C . GLY A 1 27 ? -12.428 1.986 -8.854 1.00 62.43 27 GLY A C 15
ATOM 20904 O O . GLY A 1 27 ? -12.016 1.669 -9.976 1.00 31.30 27 GLY A O 15
ATOM 20908 N N . TRP A 1 28 ? -12.639 1.081 -7.860 1.00 64.11 28 TRP A N 15
ATOM 20909 C CA . TRP A 1 28 ? -12.269 -0.354 -7.947 1.00 34.15 28 TRP A CA 15
ATOM 20910 C C . TRP A 1 28 ? -13.147 -1.198 -7.006 1.00 43.12 28 TRP A C 15
ATOM 20911 O O . TRP A 1 28 ? -13.955 -0.666 -6.239 1.00 14.32 28 TRP A O 15
ATOM 20932 N N . ASN A 1 29 ? -12.964 -2.525 -7.106 1.00 61.24 29 ASN A N 15
ATOM 20933 C CA . ASN A 1 29 ? -13.513 -3.533 -6.175 1.00 4.44 29 ASN A CA 15
ATOM 20934 C C . ASN A 1 29 ? -12.469 -4.654 -6.064 1.00 34.22 29 ASN A C 15
ATOM 20935 O O . ASN A 1 29 ? -11.934 -5.098 -7.089 1.00 51.14 29 ASN A O 15
ATOM 20946 N N . ASN A 1 30 ? -12.132 -5.078 -4.833 1.00 31.42 30 ASN A N 15
ATOM 20947 C CA . ASN A 1 30 ? -11.030 -6.042 -4.592 1.00 34.15 30 ASN A CA 15
ATOM 20948 C C . ASN A 1 30 ? -11.368 -6.971 -3.403 1.00 33.24 30 ASN A C 15
ATOM 20949 O O . ASN A 1 30 ? -12.260 -6.683 -2.607 1.00 51.50 30 ASN A O 15
ATOM 20960 N N . VAL A 1 31 ? -10.638 -8.097 -3.300 1.00 41.13 31 VAL A N 15
ATOM 20961 C CA . VAL A 1 31 ? -10.765 -9.067 -2.183 1.00 50.41 31 VAL A CA 15
ATOM 20962 C C . VAL A 1 31 ? -9.482 -9.054 -1.322 1.00 12.41 31 VAL A C 15
ATOM 20963 O O . VAL A 1 31 ? -8.517 -8.349 -1.642 1.00 42.13 31 VAL A O 15
ATOM 20976 N N . ASN A 1 32 ? -9.499 -9.838 -0.228 1.00 13.24 32 ASN A N 15
ATOM 20977 C CA . ASN A 1 32 ? -8.372 -9.967 0.729 1.00 71.20 32 ASN A CA 15
ATOM 20978 C C . ASN A 1 32 ? -7.069 -10.429 0.036 1.00 62.35 32 ASN A C 15
ATOM 20979 O O . ASN A 1 32 ? -5.979 -9.948 0.356 1.00 30.24 32 ASN A O 15
ATOM 20990 N N . SER A 1 33 ? -7.223 -11.345 -0.941 1.00 1.32 33 SER A N 15
ATOM 20991 C CA . SER A 1 33 ? -6.105 -11.979 -1.676 1.00 54.43 33 SER A CA 15
ATOM 20992 C C . SER A 1 33 ? -5.534 -11.069 -2.798 1.00 32.33 33 SER A C 15
ATOM 20993 O O . SER A 1 33 ? -4.644 -11.490 -3.553 1.00 1.24 33 SER A O 15
ATOM 21001 N N . ASP A 1 34 ? -6.043 -9.824 -2.905 1.00 23.24 34 ASP A N 15
ATOM 21002 C CA . ASP A 1 34 ? -5.540 -8.836 -3.887 1.00 44.24 34 ASP A CA 15
ATOM 21003 C C . ASP A 1 34 ? -4.200 -8.244 -3.454 1.00 4.02 34 ASP A C 15
ATOM 21004 O O . ASP A 1 34 ? -3.727 -8.475 -2.336 1.00 52.41 34 ASP A O 15
ATOM 21013 N N . THR A 1 35 ? -3.599 -7.482 -4.379 1.00 20.10 35 THR A N 15
ATOM 21014 C CA . THR A 1 35 ? -2.294 -6.847 -4.201 1.00 54.41 35 THR A CA 15
ATOM 21015 C C . THR A 1 35 ? -2.379 -5.353 -4.553 1.00 71.01 35 THR A C 15
ATOM 21016 O O . THR A 1 35 ? -1.445 -4.791 -5.119 1.00 12.24 35 THR A O 15
ATOM 21027 N N . VAL A 1 36 ? -3.485 -4.690 -4.155 1.00 33.14 36 VAL A N 15
ATOM 21028 C CA . VAL A 1 36 ? -3.681 -3.251 -4.438 1.00 33.10 36 VAL A CA 15
ATOM 21029 C C . VAL A 1 36 ? -3.315 -2.425 -3.200 1.00 61.23 36 VAL A C 15
ATOM 21030 O O . VAL A 1 36 ? -3.323 -2.922 -2.061 1.00 70.44 36 VAL A O 15
ATOM 21043 N N . ILE A 1 37 ? -2.959 -1.162 -3.446 1.00 11.23 37 ILE A N 15
ATOM 21044 C CA . ILE A 1 37 ? -2.361 -0.279 -2.436 1.00 72.51 37 ILE A CA 15
ATOM 21045 C C . ILE A 1 37 ? -3.326 0.878 -2.091 1.00 44.12 37 ILE A C 15
ATOM 21046 O O . ILE A 1 37 ? -4.136 1.326 -2.936 1.00 64.24 37 ILE A O 15
ATOM 21062 N N . ALA A 1 38 ? -3.257 1.292 -0.818 1.00 21.31 38 ALA A N 15
ATOM 21063 C CA . ALA A 1 38 ? -3.950 2.462 -0.280 1.00 15.32 38 ALA A CA 15
ATOM 21064 C C . ALA A 1 38 ? -2.913 3.550 0.019 1.00 22.05 38 ALA A C 15
ATOM 21065 O O . ALA A 1 38 ? -2.009 3.351 0.851 1.00 4.01 38 ALA A O 15
ATOM 21072 N N . LEU A 1 39 ? -3.029 4.693 -0.664 1.00 45.43 39 LEU A N 15
ATOM 21073 C CA . LEU A 1 39 ? -1.992 5.763 -0.591 1.00 54.41 39 LEU A CA 15
ATOM 21074 C C . LEU A 1 39 ? -2.526 6.998 0.154 1.00 0.22 39 LEU A C 15
ATOM 21075 O O . LEU A 1 39 ? -3.742 7.177 0.269 1.00 63.43 39 LEU A O 15
ATOM 21091 N N . SER A 1 40 ? -1.577 7.844 0.636 1.00 32.54 40 SER A N 15
ATOM 21092 C CA . SER A 1 40 ? -1.838 9.135 1.309 1.00 2.32 40 SER A CA 15
ATOM 21093 C C . SER A 1 40 ? -2.934 9.957 0.574 1.00 23.44 40 SER A C 15
ATOM 21094 O O . SER A 1 40 ? -2.925 9.983 -0.670 1.00 15.10 40 SER A O 15
ATOM 21102 N N . PRO A 1 41 ? -3.851 10.657 1.349 1.00 0.35 41 PRO A N 15
ATOM 21103 C CA . PRO A 1 41 ? -5.152 11.207 0.848 1.00 4.13 41 PRO A CA 15
ATOM 21104 C C . PRO A 1 41 ? -5.085 11.815 -0.574 1.00 53.24 41 PRO A C 15
ATOM 21105 O O . PRO A 1 41 ? -4.209 12.639 -0.845 1.00 44.24 41 PRO A O 15
ATOM 21116 N N . SER A 1 42 ? -6.025 11.398 -1.462 1.00 62.43 42 SER A N 15
ATOM 21117 C CA . SER A 1 42 ? -5.979 11.703 -2.911 1.00 40.01 42 SER A CA 15
ATOM 21118 C C . SER A 1 42 ? -5.844 13.214 -3.186 1.00 73.33 42 SER A C 15
ATOM 21119 O O . SER A 1 42 ? -5.029 13.622 -3.988 1.00 2.20 42 SER A O 15
ATOM 21127 N N . VAL A 1 43 ? -6.638 14.021 -2.472 1.00 42.40 43 VAL A N 15
ATOM 21128 C CA . VAL A 1 43 ? -6.622 15.494 -2.596 1.00 3.21 43 VAL A CA 15
ATOM 21129 C C . VAL A 1 43 ? -5.254 16.089 -2.152 1.00 54.02 43 VAL A C 15
ATOM 21130 O O . VAL A 1 43 ? -4.820 17.123 -2.679 1.00 12.02 43 VAL A O 15
ATOM 21143 N N . TYR A 1 44 ? -4.553 15.388 -1.240 1.00 12.12 44 TYR A N 15
ATOM 21144 C CA . TYR A 1 44 ? -3.228 15.810 -0.736 1.00 61.32 44 TYR A CA 15
ATOM 21145 C C . TYR A 1 44 ? -2.132 15.431 -1.761 1.00 62.34 44 TYR A C 15
ATOM 21146 O O . TYR A 1 44 ? -1.158 16.168 -1.947 1.00 1.10 44 TYR A O 15
ATOM 21164 N N . SER A 1 45 ? -2.321 14.278 -2.427 1.00 75.15 45 SER A N 15
ATOM 21165 C CA . SER A 1 45 ? -1.384 13.755 -3.446 1.00 54.44 45 SER A CA 15
ATOM 21166 C C . SER A 1 45 ? -1.821 14.160 -4.877 1.00 43.35 45 SER A C 15
ATOM 21167 O O . SER A 1 45 ? -1.213 13.732 -5.861 1.00 34.12 45 SER A O 15
ATOM 21175 N N . GLY A 1 46 ? -2.896 14.977 -4.976 1.00 3.33 46 GLY A N 15
ATOM 21176 C CA . GLY A 1 46 ? -3.418 15.460 -6.266 1.00 53.12 46 GLY A CA 15
ATOM 21177 C C . GLY A 1 46 ? -4.166 14.395 -7.077 1.00 70.35 46 GLY A C 15
ATOM 21178 O O . GLY A 1 46 ? -4.649 14.687 -8.170 1.00 4.25 46 GLY A O 15
ATOM 21182 N N . GLY A 1 47 ? -4.275 13.167 -6.531 1.00 31.33 47 GLY A N 15
ATOM 21183 C CA . GLY A 1 47 ? -4.850 12.028 -7.254 1.00 31.01 47 GLY A CA 15
ATOM 21184 C C . GLY A 1 47 ? -3.847 11.389 -8.205 1.00 35.23 47 GLY A C 15
ATOM 21185 O O . GLY A 1 47 ? -4.207 10.527 -9.014 1.00 73.42 47 GLY A O 15
ATOM 21189 N N . SER A 1 48 ? -2.571 11.811 -8.073 1.00 52.35 48 SER A N 15
ATOM 21190 C CA . SER A 1 48 ? -1.472 11.394 -8.957 1.00 43.04 48 SER A CA 15
ATOM 21191 C C . SER A 1 48 ? -0.950 9.979 -8.628 1.00 54.13 48 SER A C 15
ATOM 21192 O O . SER A 1 48 ? -0.064 9.460 -9.316 1.00 70.42 48 SER A O 15
ATOM 21200 N N . HIS A 1 49 ? -1.486 9.368 -7.562 1.00 30.32 49 HIS A N 15
ATOM 21201 C CA . HIS A 1 49 ? -1.188 7.971 -7.198 1.00 75.12 49 HIS A CA 15
ATOM 21202 C C . HIS A 1 49 ? -2.317 7.015 -7.665 1.00 13.34 49 HIS A C 15
ATOM 21203 O O . HIS A 1 49 ? -2.053 5.829 -7.856 1.00 32.24 49 HIS A O 15
ATOM 21218 N N . CYS A 1 50 ? -3.551 7.544 -7.881 1.00 33.41 50 CYS A N 15
ATOM 21219 C CA . CYS A 1 50 ? -4.730 6.734 -8.315 1.00 44.14 50 CYS A CA 15
ATOM 21220 C C . CYS A 1 50 ? -4.474 6.036 -9.669 1.00 21.10 50 CYS A C 15
ATOM 21221 O O . CYS A 1 50 ? -4.206 6.702 -10.678 1.00 33.10 50 CYS A O 15
ATOM 21228 N N . GLY A 1 51 ? -4.533 4.686 -9.663 1.00 50.33 51 GLY A N 15
ATOM 21229 C CA . GLY A 1 51 ? -4.369 3.879 -10.874 1.00 73.43 51 GLY A CA 15
ATOM 21230 C C . GLY A 1 51 ? -2.931 3.516 -11.188 1.00 42.11 51 GLY A C 15
ATOM 21231 O O . GLY A 1 51 ? -2.676 2.625 -12.006 1.00 31.43 51 GLY A O 15
ATOM 21235 N N . GLN A 1 52 ? -1.991 4.205 -10.536 1.00 11.25 52 GLN A N 15
ATOM 21236 C CA . GLN A 1 52 ? -0.557 4.035 -10.764 1.00 64.32 52 GLN A CA 15
ATOM 21237 C C . GLN A 1 52 ? -0.056 2.838 -9.950 1.00 43.24 52 GLN A C 15
ATOM 21238 O O . GLN A 1 52 ? -0.374 2.731 -8.754 1.00 23.31 52 GLN A O 15
ATOM 21252 N N . THR A 1 53 ? 0.697 1.932 -10.599 1.00 3.13 53 THR A N 15
ATOM 21253 C CA . THR A 1 53 ? 1.298 0.789 -9.912 1.00 42.14 53 THR A CA 15
ATOM 21254 C C . THR A 1 53 ? 2.583 1.244 -9.190 1.00 1.21 53 THR A C 15
ATOM 21255 O O . THR A 1 53 ? 3.348 2.072 -9.706 1.00 4.05 53 THR A O 15
ATOM 21266 N N . VAL A 1 54 ? 2.766 0.733 -7.973 1.00 71.02 54 VAL A N 15
ATOM 21267 C CA . VAL A 1 54 ? 3.882 1.082 -7.091 1.00 52.55 54 VAL A CA 15
ATOM 21268 C C . VAL A 1 54 ? 4.592 -0.208 -6.669 1.00 43.23 54 VAL A C 15
ATOM 21269 O O . VAL A 1 54 ? 3.935 -1.168 -6.233 1.00 20.35 54 VAL A O 15
ATOM 21282 N N . THR A 1 55 ? 5.923 -0.234 -6.825 1.00 63.31 55 THR A N 15
ATOM 21283 C CA . THR A 1 55 ? 6.752 -1.352 -6.395 1.00 3.24 55 THR A CA 15
ATOM 21284 C C . THR A 1 55 ? 7.187 -1.136 -4.938 1.00 23.14 55 THR A C 15
ATOM 21285 O O . THR A 1 55 ? 7.968 -0.228 -4.648 1.00 0.44 55 THR A O 15
ATOM 21296 N N . VAL A 1 56 ? 6.643 -1.962 -4.040 1.00 14.15 56 VAL A N 15
ATOM 21297 C CA . VAL A 1 56 ? 6.948 -1.933 -2.598 1.00 12.32 56 VAL A CA 15
ATOM 21298 C C . VAL A 1 56 ? 7.977 -3.037 -2.270 1.00 23.30 56 VAL A C 15
ATOM 21299 O O . VAL A 1 56 ? 7.854 -4.168 -2.743 1.00 5.24 56 VAL A O 15
ATOM 21312 N N . THR A 1 57 ? 9.029 -2.688 -1.507 1.00 13.51 57 THR A N 15
ATOM 21313 C CA . THR A 1 57 ? 10.116 -3.620 -1.146 1.00 50.11 57 THR A CA 15
ATOM 21314 C C . THR A 1 57 ? 10.459 -3.474 0.345 1.00 20.32 57 THR A C 15
ATOM 21315 O O . THR A 1 57 ? 11.096 -2.490 0.744 1.00 42.35 57 THR A O 15
ATOM 21326 N N . ASN A 1 58 ? 10.019 -4.448 1.166 1.00 11.04 58 ASN A N 15
ATOM 21327 C CA . ASN A 1 58 ? 10.253 -4.436 2.617 1.00 43.41 58 ASN A CA 15
ATOM 21328 C C . ASN A 1 58 ? 11.752 -4.575 2.925 1.00 54.41 58 ASN A C 15
ATOM 21329 O O . ASN A 1 58 ? 12.376 -5.565 2.547 1.00 32.13 58 ASN A O 15
ATOM 21340 N N . VAL A 1 59 ? 12.300 -3.565 3.616 1.00 23.30 59 VAL A N 15
ATOM 21341 C CA . VAL A 1 59 ? 13.748 -3.449 3.891 1.00 51.15 59 VAL A CA 15
ATOM 21342 C C . VAL A 1 59 ? 14.264 -4.508 4.911 1.00 44.32 59 VAL A C 15
ATOM 21343 O O . VAL A 1 59 ? 15.473 -4.754 4.988 1.00 40.32 59 VAL A O 15
ATOM 21356 N N . VAL A 1 60 ? 13.339 -5.126 5.679 1.00 23.32 60 VAL A N 15
ATOM 21357 C CA . VAL A 1 60 ? 13.685 -6.065 6.778 1.00 62.11 60 VAL A CA 15
ATOM 21358 C C . VAL A 1 60 ? 14.055 -7.453 6.215 1.00 64.43 60 VAL A C 15
ATOM 21359 O O . VAL A 1 60 ? 15.184 -7.924 6.377 1.00 14.23 60 VAL A O 15
ATOM 21372 N N . THR A 1 61 ? 13.078 -8.094 5.559 1.00 41.23 61 THR A N 15
ATOM 21373 C CA . THR A 1 61 ? 13.222 -9.456 5.005 1.00 33.02 61 THR A CA 15
ATOM 21374 C C . THR A 1 61 ? 13.762 -9.413 3.559 1.00 35.21 61 THR A C 15
ATOM 21375 O O . THR A 1 61 ? 14.292 -10.414 3.058 1.00 11.30 61 THR A O 15
ATOM 21386 N N . GLY A 1 62 ? 13.630 -8.243 2.899 1.00 51.33 62 GLY A N 15
ATOM 21387 C CA . GLY A 1 62 ? 14.058 -8.067 1.506 1.00 60.53 62 GLY A CA 15
ATOM 21388 C C . GLY A 1 62 ? 13.009 -8.536 0.500 1.00 62.23 62 GLY A C 15
ATOM 21389 O O . GLY A 1 62 ? 13.340 -8.833 -0.653 1.00 13.24 62 GLY A O 15
ATOM 21393 N N . ALA A 1 63 ? 11.738 -8.604 0.939 1.00 73.32 63 ALA A N 15
ATOM 21394 C CA . ALA A 1 63 ? 10.617 -9.051 0.092 1.00 41.34 63 ALA A CA 15
ATOM 21395 C C . ALA A 1 63 ? 10.155 -7.918 -0.840 1.00 50.22 63 ALA A C 15
ATOM 21396 O O . ALA A 1 63 ? 9.960 -6.784 -0.393 1.00 12.21 63 ALA A O 15
ATOM 21403 N N . LYS A 1 64 ? 9.964 -8.245 -2.130 1.00 72.41 64 LYS A N 15
ATOM 21404 C CA . LYS A 1 64 ? 9.575 -7.282 -3.169 1.00 25.43 64 LYS A CA 15
ATOM 21405 C C . LYS A 1 64 ? 8.256 -7.715 -3.825 1.00 44.32 64 LYS A C 15
ATOM 21406 O O . LYS A 1 64 ? 8.041 -8.906 -4.072 1.00 3.45 64 LYS A O 15
ATOM 21425 N N . ALA A 1 65 ? 7.402 -6.729 -4.121 1.00 71.43 65 ALA A N 15
ATOM 21426 C CA . ALA A 1 65 ? 6.120 -6.923 -4.808 1.00 62.14 65 ALA A CA 15
ATOM 21427 C C . ALA A 1 65 ? 5.678 -5.585 -5.434 1.00 12.42 65 ALA A C 15
ATOM 21428 O O . ALA A 1 65 ? 6.222 -4.524 -5.100 1.00 10.22 65 ALA A O 15
ATOM 21435 N N . THR A 1 66 ? 4.699 -5.638 -6.347 1.00 22.02 66 THR A N 15
ATOM 21436 C CA . THR A 1 66 ? 4.194 -4.452 -7.065 1.00 42.04 66 THR A CA 15
ATOM 21437 C C . THR A 1 66 ? 2.657 -4.491 -7.088 1.00 42.15 66 THR A C 15
ATOM 21438 O O . THR A 1 66 ? 2.068 -5.570 -7.242 1.00 5.31 66 THR A O 15
ATOM 21449 N N . GLY A 1 67 ? 2.005 -3.326 -6.927 1.00 34.22 67 GLY A N 15
ATOM 21450 C CA . GLY A 1 67 ? 0.539 -3.266 -6.913 1.00 72.21 67 GLY A CA 15
ATOM 21451 C C . GLY A 1 67 ? -0.006 -1.887 -7.231 1.00 43.14 67 GLY A C 15
ATOM 21452 O O . GLY A 1 67 ? 0.615 -0.882 -6.892 1.00 64.31 67 GLY A O 15
ATOM 21456 N N . THR A 1 68 ? -1.186 -1.843 -7.868 1.00 72.35 68 THR A N 15
ATOM 21457 C CA . THR A 1 68 ? -1.834 -0.589 -8.279 1.00 64.25 68 THR A CA 15
ATOM 21458 C C . THR A 1 68 ? -2.546 0.068 -7.090 1.00 20.42 68 THR A C 15
ATOM 21459 O O . THR A 1 68 ? -3.251 -0.611 -6.339 1.00 71.10 68 THR A O 15
ATOM 21470 N N . VAL A 1 69 ? -2.328 1.382 -6.912 1.00 62.22 69 VAL A N 15
ATOM 21471 C CA . VAL A 1 69 ? -3.056 2.167 -5.912 1.00 11.44 69 VAL A CA 15
ATOM 21472 C C . VAL A 1 69 ? -4.538 2.245 -6.310 1.00 20.43 69 VAL A C 15
ATOM 21473 O O . VAL A 1 69 ? -4.899 2.907 -7.297 1.00 4.21 69 VAL A O 15
ATOM 21486 N N . ALA A 1 70 ? -5.369 1.539 -5.545 1.00 0.40 70 ALA A N 15
ATOM 21487 C CA . ALA A 1 70 ? -6.818 1.432 -5.791 1.00 53.31 70 ALA A CA 15
ATOM 21488 C C . ALA A 1 70 ? -7.600 1.959 -4.581 1.00 11.24 70 ALA A C 15
ATOM 21489 O O . ALA A 1 70 ? -8.828 2.094 -4.634 1.00 44.00 70 ALA A O 15
ATOM 21496 N N . ASP A 1 71 ? -6.885 2.280 -3.486 1.00 44.12 71 ASP A N 15
ATOM 21497 C CA . ASP A 1 71 ? -7.506 2.812 -2.262 1.00 10.02 71 ASP A CA 15
ATOM 21498 C C . ASP A 1 71 ? -6.817 4.094 -1.770 1.00 4.13 71 ASP A C 15
ATOM 21499 O O . ASP A 1 71 ? -5.649 4.405 -2.099 1.00 15.31 71 ASP A O 15
ATOM 21508 N N . GLU A 1 72 ? -7.566 4.794 -0.920 1.00 24.04 72 GLU A N 15
ATOM 21509 C CA . GLU A 1 72 ? -7.162 6.039 -0.277 1.00 42.54 72 GLU A CA 15
ATOM 21510 C C . GLU A 1 72 ? -6.915 5.720 1.200 1.00 31.52 72 GLU A C 15
ATOM 21511 O O . GLU A 1 72 ? -7.633 4.909 1.787 1.00 54.15 72 GLU A O 15
ATOM 21523 N N . CYS A 1 73 ? -5.919 6.364 1.794 1.00 63.10 73 CYS A N 15
ATOM 21524 C CA . CYS A 1 73 ? -5.477 6.093 3.165 1.00 0.24 73 CYS A CA 15
ATOM 21525 C C . CYS A 1 73 ? -5.400 7.418 3.938 1.00 61.02 73 CYS A C 15
ATOM 21526 O O . CYS A 1 73 ? -4.381 8.108 3.888 1.00 55.23 73 CYS A O 15
ATOM 21533 N N . PRO A 1 74 ? -6.524 7.842 4.604 1.00 54.54 74 PRO A N 15
ATOM 21534 C CA . PRO A 1 74 ? -6.542 9.054 5.458 1.00 41.32 74 PRO A CA 15
ATOM 21535 C C . PRO A 1 74 ? -5.661 8.887 6.717 1.00 32.30 74 PRO A C 15
ATOM 21536 O O . PRO A 1 74 ? -5.017 9.842 7.168 1.00 14.11 74 PRO A O 15
ATOM 21547 N N . GLY A 1 75 ? -5.633 7.648 7.256 1.00 21.14 75 GLY A N 15
ATOM 21548 C CA . GLY A 1 75 ? -4.936 7.336 8.508 1.00 1.01 75 GLY A CA 15
ATOM 21549 C C . GLY A 1 75 ? -3.473 6.951 8.311 1.00 73.32 75 GLY A C 15
ATOM 21550 O O . GLY A 1 75 ? -3.008 5.952 8.879 1.00 44.23 75 GLY A O 15
ATOM 21554 N N . CYS A 1 76 ? -2.747 7.750 7.511 1.00 55.14 76 CYS A N 15
ATOM 21555 C CA . CYS A 1 76 ? -1.302 7.586 7.285 1.00 2.35 76 CYS A CA 15
ATOM 21556 C C . CYS A 1 76 ? -0.690 8.924 6.832 1.00 5.14 76 CYS A C 15
ATOM 21557 O O . CYS A 1 76 ? -1.323 9.697 6.094 1.00 4.14 76 CYS A O 15
ATOM 21564 N N . GLY A 1 77 ? 0.537 9.189 7.319 1.00 62.45 77 GLY A N 15
ATOM 21565 C CA . GLY A 1 77 ? 1.299 10.401 7.012 1.00 3.20 77 GLY A CA 15
ATOM 21566 C C . GLY A 1 77 ? 2.045 10.320 5.679 1.00 72.12 77 GLY A C 15
ATOM 21567 O O . GLY A 1 77 ? 1.959 9.303 4.996 1.00 33.02 77 GLY A O 15
ATOM 21571 N N . PRO A 1 78 ? 2.782 11.400 5.262 1.00 64.30 78 PRO A N 15
ATOM 21572 C CA . PRO A 1 78 ? 3.523 11.430 3.963 1.00 34.33 78 PRO A CA 15
ATOM 21573 C C . PRO A 1 78 ? 4.752 10.475 3.924 1.00 72.33 78 PRO A C 15
ATOM 21574 O O . PRO A 1 78 ? 5.416 10.357 2.888 1.00 25.23 78 PRO A O 15
ATOM 21585 N N . ASN A 1 79 ? 5.032 9.800 5.056 1.00 33.34 79 ASN A N 15
ATOM 21586 C CA . ASN A 1 79 ? 6.095 8.771 5.175 1.00 11.03 79 ASN A CA 15
ATOM 21587 C C . ASN A 1 79 ? 5.475 7.392 5.485 1.00 74.35 79 ASN A C 15
ATOM 21588 O O . ASN A 1 79 ? 6.180 6.436 5.828 1.00 3.43 79 ASN A O 15
ATOM 21599 N N . ASP A 1 80 ? 4.145 7.299 5.353 1.00 32.12 80 ASP A N 15
ATOM 21600 C CA . ASP A 1 80 ? 3.367 6.107 5.719 1.00 51.24 80 ASP A CA 15
ATOM 21601 C C . ASP A 1 80 ? 2.415 5.753 4.562 1.00 40.23 80 ASP A C 15
ATOM 21602 O O . ASP A 1 80 ? 1.810 6.650 3.960 1.00 72.12 80 ASP A O 15
ATOM 21611 N N . ILE A 1 81 ? 2.291 4.457 4.248 1.00 22.50 81 ILE A N 15
ATOM 21612 C CA . ILE A 1 81 ? 1.337 3.946 3.246 1.00 72.13 81 ILE A CA 15
ATOM 21613 C C . ILE A 1 81 ? 0.592 2.728 3.814 1.00 20.21 81 ILE A C 15
ATOM 21614 O O . ILE A 1 81 ? 0.953 2.176 4.870 1.00 24.30 81 ILE A O 15
ATOM 21630 N N . ASP A 1 82 ? -0.432 2.303 3.082 1.00 11.41 82 ASP A N 15
ATOM 21631 C CA . ASP A 1 82 ? -1.303 1.191 3.460 1.00 71.33 82 ASP A CA 15
ATOM 21632 C C . ASP A 1 82 ? -1.474 0.277 2.228 1.00 42.31 82 ASP A C 15
ATOM 21633 O O . ASP A 1 82 ? -1.199 0.710 1.104 1.00 71.32 82 ASP A O 15
ATOM 21642 N N . MET A 1 83 ? -1.863 -0.991 2.427 1.00 41.10 83 MET A N 15
ATOM 21643 C CA . MET A 1 83 ? -1.995 -1.964 1.316 1.00 51.42 83 MET A CA 15
ATOM 21644 C C . MET A 1 83 ? -2.886 -3.146 1.719 1.00 71.32 83 MET A C 15
ATOM 21645 O O . MET A 1 83 ? -3.255 -3.290 2.886 1.00 71.21 83 MET A O 15
ATOM 21659 N N . THR A 1 84 ? -3.291 -3.947 0.720 1.00 23.33 84 THR A N 15
ATOM 21660 C CA . THR A 1 84 ? -4.062 -5.195 0.934 1.00 35.12 84 THR A CA 15
ATOM 21661 C C . THR A 1 84 ? -3.291 -6.214 1.810 1.00 53.52 84 THR A C 15
ATOM 21662 O O . THR A 1 84 ? -2.054 -6.214 1.804 1.00 22.32 84 THR A O 15
ATOM 21673 N N . PRO A 1 85 ? -4.010 -7.114 2.569 1.00 34.41 85 PRO A N 15
ATOM 21674 C CA . PRO A 1 85 ? -3.359 -8.150 3.401 1.00 34.04 85 PRO A CA 15
ATOM 21675 C C . PRO A 1 85 ? -2.667 -9.222 2.531 1.00 41.41 85 PRO A C 15
ATOM 21676 O O . PRO A 1 85 ? -1.630 -9.771 2.918 1.00 65.35 85 PRO A O 15
ATOM 21687 N N . GLY A 1 86 ? -3.254 -9.486 1.344 1.00 40.15 86 GLY A N 15
ATOM 21688 C CA . GLY A 1 86 ? -2.683 -10.404 0.354 1.00 51.21 86 GLY A CA 15
ATOM 21689 C C . GLY A 1 86 ? -1.330 -9.938 -0.165 1.00 62.42 86 GLY A C 15
ATOM 21690 O O . GLY A 1 86 ? -0.479 -10.757 -0.512 1.00 72.11 86 GLY A O 15
ATOM 21694 N N . LEU A 1 87 ? -1.137 -8.610 -0.209 1.00 41.44 87 LEU A N 15
ATOM 21695 C CA . LEU A 1 87 ? 0.142 -7.990 -0.585 1.00 52.23 87 LEU A CA 15
ATOM 21696 C C . LEU A 1 87 ? 1.094 -7.957 0.629 1.00 33.41 87 LEU A C 15
ATOM 21697 O O . LEU A 1 87 ? 2.258 -8.371 0.547 1.00 3.43 87 LEU A O 15
ATOM 21713 N N . PHE A 1 88 ? 0.557 -7.504 1.771 1.00 43.51 88 PHE A N 15
ATOM 21714 C CA . PHE A 1 88 ? 1.354 -7.196 2.970 1.00 64.41 88 PHE A CA 15
ATOM 21715 C C . PHE A 1 88 ? 1.939 -8.471 3.625 1.00 41.24 88 PHE A C 15
ATOM 21716 O O . PHE A 1 88 ? 2.982 -8.405 4.289 1.00 71.05 88 PHE A O 15
ATOM 21733 N N . GLN A 1 89 ? 1.258 -9.619 3.432 1.00 51.42 89 GLN A N 15
ATOM 21734 C CA . GLN A 1 89 ? 1.779 -10.933 3.863 1.00 54.12 89 GLN A CA 15
ATOM 21735 C C . GLN A 1 89 ? 3.010 -11.323 3.015 1.00 25.32 89 GLN A C 15
ATOM 21736 O O . GLN A 1 89 ? 3.931 -11.965 3.515 1.00 34.24 89 GLN A O 15
ATOM 21750 N N . GLN A 1 90 ? 2.998 -10.920 1.721 1.00 60.42 90 GLN A N 15
ATOM 21751 C CA . GLN A 1 90 ? 4.121 -11.150 0.789 1.00 41.32 90 GLN A CA 15
ATOM 21752 C C . GLN A 1 90 ? 5.289 -10.212 1.122 1.00 64.15 90 GLN A C 15
ATOM 21753 O O . GLN A 1 90 ? 6.451 -10.583 0.946 1.00 33.42 90 GLN A O 15
ATOM 21767 N N . LEU A 1 91 ? 4.958 -8.987 1.589 1.00 33.54 91 LEU A N 15
ATOM 21768 C CA . LEU A 1 91 ? 5.972 -8.032 2.116 1.00 70.43 91 LEU A CA 15
ATOM 21769 C C . LEU A 1 91 ? 6.567 -8.499 3.463 1.00 62.13 91 LEU A C 15
ATOM 21770 O O . LEU A 1 91 ? 7.731 -8.213 3.752 1.00 3.41 91 LEU A O 15
ATOM 21786 N N . GLY A 1 92 ? 5.775 -9.212 4.282 1.00 63.54 92 GLY A N 15
ATOM 21787 C CA . GLY A 1 92 ? 6.264 -9.707 5.573 1.00 33.24 92 GLY A CA 15
ATOM 21788 C C . GLY A 1 92 ? 5.192 -10.396 6.400 1.00 34.34 92 GLY A C 15
ATOM 21789 O O . GLY A 1 92 ? 4.882 -11.565 6.155 1.00 1.11 92 GLY A O 15
ATOM 21793 N N . SER A 1 93 ? 4.612 -9.677 7.386 1.00 64.44 93 SER A N 15
ATOM 21794 C CA . SER A 1 93 ? 3.669 -10.272 8.355 1.00 21.21 93 SER A CA 15
ATOM 21795 C C . SER A 1 93 ? 2.537 -9.293 8.710 1.00 75.32 93 SER A C 15
ATOM 21796 O O . SER A 1 93 ? 2.785 -8.122 9.002 1.00 13.52 93 SER A O 15
ATOM 21804 N N . LEU A 1 94 ? 1.302 -9.817 8.700 1.00 35.41 94 LEU A N 15
ATOM 21805 C CA . LEU A 1 94 ? 0.079 -9.075 9.057 1.00 74.03 94 LEU A CA 15
ATOM 21806 C C . LEU A 1 94 ? 0.006 -8.819 10.577 1.00 20.43 94 LEU A C 15
ATOM 21807 O O . LEU A 1 94 ? -0.519 -7.796 11.019 1.00 43.41 94 LEU A O 15
ATOM 21823 N N . ASP A 1 95 ? 0.548 -9.781 11.353 1.00 42.02 95 ASP A N 15
ATOM 21824 C CA . ASP A 1 95 ? 0.523 -9.765 12.838 1.00 14.50 95 ASP A CA 15
ATOM 21825 C C . ASP A 1 95 ? 1.309 -8.581 13.417 1.00 34.10 95 ASP A C 15
ATOM 21826 O O . ASP A 1 95 ? 0.975 -8.080 14.494 1.00 50.24 95 ASP A O 15
ATOM 21835 N N . GLU A 1 96 ? 2.366 -8.150 12.699 1.00 10.02 96 GLU A N 15
ATOM 21836 C CA . GLU A 1 96 ? 3.165 -6.977 13.095 1.00 74.03 96 GLU A CA 15
ATOM 21837 C C . GLU A 1 96 ? 2.376 -5.686 12.826 1.00 34.20 96 GLU A C 15
ATOM 21838 O O . GLU A 1 96 ? 2.527 -4.692 13.545 1.00 40.12 96 GLU A O 15
ATOM 21850 N N . GLY A 1 97 ? 1.534 -5.719 11.776 1.00 61.33 97 GLY A N 15
ATOM 21851 C CA . GLY A 1 97 ? 0.638 -4.613 11.447 1.00 63.40 97 GLY A CA 15
ATOM 21852 C C . GLY A 1 97 ? 1.287 -3.578 10.549 1.00 60.43 97 GLY A C 15
ATOM 21853 O O . GLY A 1 97 ? 0.705 -3.186 9.528 1.00 40.13 97 GLY A O 15
ATOM 21857 N N . VAL A 1 98 ? 2.489 -3.115 10.939 1.00 75.32 98 VAL A N 15
ATOM 21858 C CA . VAL A 1 98 ? 3.274 -2.156 10.157 1.00 12.15 98 VAL A CA 15
ATOM 21859 C C . VAL A 1 98 ? 4.715 -2.683 9.953 1.00 2.43 98 VAL A C 15
ATOM 21860 O O . VAL A 1 98 ? 5.356 -3.161 10.897 1.00 74.03 98 VAL A O 15
ATOM 21873 N N . LEU A 1 99 ? 5.179 -2.657 8.697 1.00 23.32 99 LEU A N 15
ATOM 21874 C CA . LEU A 1 99 ? 6.573 -2.984 8.321 1.00 24.24 99 LEU A CA 15
ATOM 21875 C C . LEU A 1 99 ? 7.138 -1.853 7.452 1.00 13.31 99 LEU A C 15
ATOM 21876 O O . LEU A 1 99 ? 6.392 -1.209 6.705 1.00 3.12 99 LEU A O 15
ATOM 21892 N N . THR A 1 100 ? 8.463 -1.625 7.554 1.00 72.11 100 THR A N 15
ATOM 21893 C CA . THR A 1 100 ? 9.161 -0.599 6.774 1.00 20.12 100 THR A CA 15
ATOM 21894 C C . THR A 1 100 ? 9.418 -1.110 5.337 1.00 45.21 100 THR A C 15
ATOM 21895 O O . THR A 1 100 ? 10.227 -2.036 5.110 1.00 65.22 100 THR A O 15
ATOM 21906 N N . VAL A 1 101 ? 8.708 -0.503 4.387 1.00 4.20 101 VAL A N 15
ATOM 21907 C CA . VAL A 1 101 ? 8.782 -0.835 2.961 1.00 74.31 101 VAL A CA 15
ATOM 21908 C C . VAL A 1 101 ? 9.343 0.365 2.179 1.00 2.41 101 VAL A C 15
ATOM 21909 O O . VAL A 1 101 ? 9.260 1.517 2.624 1.00 3.42 101 VAL A O 15
ATOM 21922 N N . SER A 1 102 ? 9.945 0.073 1.036 1.00 62.23 102 SER A N 15
ATOM 21923 C CA . SER A 1 102 ? 10.499 1.069 0.129 1.00 24.34 102 SER A CA 15
ATOM 21924 C C . SER A 1 102 ? 9.682 1.008 -1.169 1.00 13.43 102 SER A C 15
ATOM 21925 O O . SER A 1 102 ? 9.724 0.004 -1.884 1.00 30.11 102 SER A O 15
ATOM 21933 N N . TRP A 1 103 ? 8.890 2.057 -1.414 1.00 54.15 103 TRP A N 15
ATOM 21934 C CA . TRP A 1 103 ? 7.916 2.136 -2.510 1.00 5.33 103 TRP A CA 15
ATOM 21935 C C . TRP A 1 103 ? 8.329 3.218 -3.539 1.00 14.44 103 TRP A C 15
ATOM 21936 O O . TRP A 1 103 ? 8.663 4.346 -3.158 1.00 1.32 103 TRP A O 15
ATOM 21957 N N . THR A 1 104 ? 8.319 2.862 -4.844 1.00 25.11 104 THR A N 15
ATOM 21958 C CA . THR A 1 104 ? 8.685 3.787 -5.938 1.00 62.35 104 THR A CA 15
ATOM 21959 C C . THR A 1 104 ? 7.432 4.437 -6.556 1.00 73.23 104 THR A C 15
ATOM 21960 O O . THR A 1 104 ? 6.638 3.733 -7.201 1.00 74.41 104 THR A O 15
ATOM 21971 N N . LEU A 1 105 ? 7.270 5.759 -6.307 1.00 24.21 105 LEU A N 15
ATOM 21972 C CA . LEU A 1 105 ? 6.341 6.654 -7.028 1.00 24.43 105 LEU A CA 15
ATOM 21973 C C . LEU A 1 105 ? 6.407 8.063 -6.376 1.00 52.03 105 LEU A C 15
ATOM 21974 O O . LEU A 1 105 ? 5.587 8.369 -5.470 1.00 24.42 105 LEU A O 15
ATOM 21991 N N . GLY A 1 1 ? 6.581 30.070 -0.489 1.00 35.43 1 GLY A N 16
ATOM 21992 C CA . GLY A 1 1 ? 7.730 29.559 -1.274 1.00 24.21 1 GLY A CA 16
ATOM 21993 C C . GLY A 1 1 ? 7.964 30.364 -2.542 1.00 44.21 1 GLY A C 16
ATOM 21994 O O . GLY A 1 1 ? 7.002 30.706 -3.236 1.00 14.34 1 GLY A O 16
ATOM 22000 N N . HIS A 1 2 ? 9.250 30.665 -2.846 1.00 61.54 2 HIS A N 16
ATOM 22001 C CA . HIS A 1 2 ? 9.642 31.435 -4.053 1.00 12.44 2 HIS A CA 16
ATOM 22002 C C . HIS A 1 2 ? 9.291 30.667 -5.347 1.00 12.14 2 HIS A C 16
ATOM 22003 O O . HIS A 1 2 ? 8.902 31.276 -6.351 1.00 42.21 2 HIS A O 16
ATOM 22018 N N . ALA A 1 3 ? 9.427 29.324 -5.285 1.00 13.41 3 ALA A N 16
ATOM 22019 C CA . ALA A 1 3 ? 9.143 28.411 -6.399 1.00 41.21 3 ALA A CA 16
ATOM 22020 C C . ALA A 1 3 ? 9.068 26.962 -5.859 1.00 44.21 3 ALA A C 16
ATOM 22021 O O . ALA A 1 3 ? 10.096 26.276 -5.798 1.00 30.52 3 ALA A O 16
ATOM 22028 N N . PRO A 1 4 ? 7.868 26.506 -5.363 1.00 2.53 4 PRO A N 16
ATOM 22029 C CA . PRO A 1 4 ? 7.670 25.097 -4.926 1.00 11.02 4 PRO A CA 16
ATOM 22030 C C . PRO A 1 4 ? 7.758 24.114 -6.117 1.00 61.34 4 PRO A C 16
ATOM 22031 O O . PRO A 1 4 ? 7.323 24.436 -7.228 1.00 34.23 4 PRO A O 16
ATOM 22042 N N . ALA A 1 5 ? 8.308 22.913 -5.866 1.00 12.44 5 ALA A N 16
ATOM 22043 C CA . ALA A 1 5 ? 8.626 21.934 -6.922 1.00 64.13 5 ALA A CA 16
ATOM 22044 C C . ALA A 1 5 ? 8.267 20.504 -6.480 1.00 53.40 5 ALA A C 16
ATOM 22045 O O . ALA A 1 5 ? 8.200 20.212 -5.281 1.00 21.02 5 ALA A O 16
ATOM 22052 N N . GLU A 1 6 ? 8.051 19.627 -7.478 1.00 73.14 6 GLU A N 16
ATOM 22053 C CA . GLU A 1 6 ? 7.664 18.211 -7.283 1.00 64.25 6 GLU A CA 16
ATOM 22054 C C . GLU A 1 6 ? 8.493 17.317 -8.222 1.00 60.40 6 GLU A C 16
ATOM 22055 O O . GLU A 1 6 ? 8.928 17.767 -9.287 1.00 30.45 6 GLU A O 16
ATOM 22067 N N . LYS A 1 7 ? 8.697 16.046 -7.839 1.00 34.54 7 LYS A N 16
ATOM 22068 C CA . LYS A 1 7 ? 9.666 15.145 -8.520 1.00 44.30 7 LYS A CA 16
ATOM 22069 C C . LYS A 1 7 ? 8.956 14.088 -9.410 1.00 44.45 7 LYS A C 16
ATOM 22070 O O . LYS A 1 7 ? 9.625 13.238 -10.016 1.00 53.51 7 LYS A O 16
ATOM 22089 N N . ARG A 1 8 ? 7.607 14.200 -9.527 1.00 3.34 8 ARG A N 16
ATOM 22090 C CA . ARG A 1 8 ? 6.722 13.217 -10.209 1.00 25.44 8 ARG A CA 16
ATOM 22091 C C . ARG A 1 8 ? 6.640 11.913 -9.380 1.00 44.14 8 ARG A C 16
ATOM 22092 O O . ARG A 1 8 ? 5.594 11.590 -8.805 1.00 23.02 8 ARG A O 16
ATOM 22113 N N . SER A 1 9 ? 7.755 11.172 -9.339 1.00 15.20 9 SER A N 16
ATOM 22114 C CA . SER A 1 9 ? 7.949 10.024 -8.441 1.00 10.41 9 SER A CA 16
ATOM 22115 C C . SER A 1 9 ? 9.376 10.079 -7.881 1.00 72.43 9 SER A C 16
ATOM 22116 O O . SER A 1 9 ? 10.287 10.592 -8.542 1.00 63.43 9 SER A O 16
ATOM 22124 N N . THR A 1 10 ? 9.558 9.560 -6.670 1.00 64.42 10 THR A N 16
ATOM 22125 C CA . THR A 1 10 ? 10.851 9.542 -5.989 1.00 54.42 10 THR A CA 16
ATOM 22126 C C . THR A 1 10 ? 10.925 8.293 -5.092 1.00 14.33 10 THR A C 16
ATOM 22127 O O . THR A 1 10 ? 9.980 7.998 -4.339 1.00 64.22 10 THR A O 16
ATOM 22138 N N . THR A 1 11 ? 12.018 7.522 -5.243 1.00 14.55 11 THR A N 16
ATOM 22139 C CA . THR A 1 11 ? 12.235 6.293 -4.482 1.00 12.43 11 THR A CA 16
ATOM 22140 C C . THR A 1 11 ? 12.458 6.641 -2.996 1.00 50.22 11 THR A C 16
ATOM 22141 O O . THR A 1 11 ? 13.371 7.400 -2.645 1.00 4.35 11 THR A O 16
ATOM 22152 N N . ARG A 1 12 ? 11.567 6.133 -2.147 1.00 54.23 12 ARG A N 16
ATOM 22153 C CA . ARG A 1 12 ? 11.530 6.460 -0.718 1.00 54.41 12 ARG A CA 16
ATOM 22154 C C . ARG A 1 12 ? 11.175 5.217 0.097 1.00 45.10 12 ARG A C 16
ATOM 22155 O O . ARG A 1 12 ? 10.921 4.149 -0.462 1.00 71.44 12 ARG A O 16
ATOM 22176 N N . GLU A 1 13 ? 11.147 5.385 1.416 1.00 44.44 13 GLU A N 16
ATOM 22177 C CA . GLU A 1 13 ? 10.845 4.320 2.377 1.00 43.32 13 GLU A CA 16
ATOM 22178 C C . GLU A 1 13 ? 9.872 4.867 3.424 1.00 24.21 13 GLU A C 16
ATOM 22179 O O . GLU A 1 13 ? 9.691 6.082 3.542 1.00 24.22 13 GLU A O 16
ATOM 22191 N N . GLY A 1 14 ? 9.204 3.964 4.125 1.00 14.11 14 GLY A N 16
ATOM 22192 C CA . GLY A 1 14 ? 8.320 4.329 5.214 1.00 1.52 14 GLY A CA 16
ATOM 22193 C C . GLY A 1 14 ? 7.547 3.141 5.721 1.00 24.42 14 GLY A C 16
ATOM 22194 O O . GLY A 1 14 ? 7.822 2.002 5.328 1.00 5.52 14 GLY A O 16
ATOM 22198 N N . ARG A 1 15 ? 6.583 3.402 6.602 1.00 42.02 15 ARG A N 16
ATOM 22199 C CA . ARG A 1 15 ? 5.670 2.377 7.108 1.00 2.45 15 ARG A CA 16
ATOM 22200 C C . ARG A 1 15 ? 4.709 1.928 5.988 1.00 24.43 15 ARG A C 16
ATOM 22201 O O . ARG A 1 15 ? 4.354 2.719 5.112 1.00 71.43 15 ARG A O 16
ATOM 22222 N N . GLY A 1 16 ? 4.332 0.657 6.027 1.00 44.25 16 GLY A N 16
ATOM 22223 C CA . GLY A 1 16 ? 3.371 0.071 5.104 1.00 21.12 16 GLY A CA 16
ATOM 22224 C C . GLY A 1 16 ? 2.514 -0.903 5.868 1.00 61.33 16 GLY A C 16
ATOM 22225 O O . GLY A 1 16 ? 3.017 -1.930 6.315 1.00 62.32 16 GLY A O 16
ATOM 22229 N N . THR A 1 17 ? 1.242 -0.561 6.055 1.00 5.23 17 THR A N 16
ATOM 22230 C CA . THR A 1 17 ? 0.311 -1.282 6.950 1.00 11.02 17 THR A CA 16
ATOM 22231 C C . THR A 1 17 ? -0.803 -1.940 6.112 1.00 74.04 17 THR A C 16
ATOM 22232 O O . THR A 1 17 ? -0.937 -1.610 4.941 1.00 71.22 17 THR A O 16
ATOM 22243 N N . TRP A 1 18 ? -1.566 -2.900 6.677 1.00 44.54 18 TRP A N 16
ATOM 22244 C CA . TRP A 1 18 ? -2.676 -3.560 5.937 1.00 73.43 18 TRP A CA 16
ATOM 22245 C C . TRP A 1 18 ? -4.048 -3.066 6.423 1.00 51.14 18 TRP A C 16
ATOM 22246 O O . TRP A 1 18 ? -4.187 -2.642 7.574 1.00 13.24 18 TRP A O 16
ATOM 22267 N N . TYR A 1 19 ? -5.059 -3.130 5.530 1.00 50.30 19 TYR A N 16
ATOM 22268 C CA . TYR A 1 19 ? -6.470 -2.823 5.882 1.00 60.43 19 TYR A CA 16
ATOM 22269 C C . TYR A 1 19 ? -7.416 -3.953 5.451 1.00 41.34 19 TYR A C 16
ATOM 22270 O O . TYR A 1 19 ? -7.029 -4.848 4.703 1.00 65.43 19 TYR A O 16
ATOM 22288 N N . ASP A 1 20 ? -8.678 -3.869 5.893 1.00 21.12 20 ASP A N 16
ATOM 22289 C CA . ASP A 1 20 ? -9.734 -4.815 5.508 1.00 45.52 20 ASP A CA 16
ATOM 22290 C C . ASP A 1 20 ? -10.327 -4.353 4.171 1.00 33.34 20 ASP A C 16
ATOM 22291 O O . ASP A 1 20 ? -11.044 -3.348 4.107 1.00 44.22 20 ASP A O 16
ATOM 22300 N N . THR A 1 21 ? -9.973 -5.076 3.103 1.00 54.03 21 THR A N 16
ATOM 22301 C CA . THR A 1 21 ? -10.234 -4.662 1.726 1.00 42.35 21 THR A CA 16
ATOM 22302 C C . THR A 1 21 ? -11.643 -5.064 1.259 1.00 62.04 21 THR A C 16
ATOM 22303 O O . THR A 1 21 ? -12.130 -6.146 1.603 1.00 23.54 21 THR A O 16
ATOM 22314 N N . GLY A 1 22 ? -12.280 -4.173 0.467 1.00 71.32 22 GLY A N 16
ATOM 22315 C CA . GLY A 1 22 ? -13.599 -4.423 -0.117 1.00 72.22 22 GLY A CA 16
ATOM 22316 C C . GLY A 1 22 ? -13.766 -3.677 -1.437 1.00 12.00 22 GLY A C 16
ATOM 22317 O O . GLY A 1 22 ? -13.962 -4.291 -2.494 1.00 54.34 22 GLY A O 16
ATOM 22321 N N . LEU A 1 23 ? -13.651 -2.342 -1.366 1.00 43.53 23 LEU A N 16
ATOM 22322 C CA . LEU A 1 23 ? -13.803 -1.435 -2.519 1.00 23.21 23 LEU A CA 16
ATOM 22323 C C . LEU A 1 23 ? -12.854 -0.229 -2.352 1.00 1.23 23 LEU A C 16
ATOM 22324 O O . LEU A 1 23 ? -12.918 0.471 -1.333 1.00 41.22 23 LEU A O 16
ATOM 22340 N N . GLY A 1 24 ? -11.986 -0.004 -3.354 1.00 0.03 24 GLY A N 16
ATOM 22341 C CA . GLY A 1 24 ? -11.034 1.116 -3.356 1.00 14.55 24 GLY A CA 16
ATOM 22342 C C . GLY A 1 24 ? -11.684 2.455 -3.700 1.00 40.32 24 GLY A C 16
ATOM 22343 O O . GLY A 1 24 ? -12.816 2.490 -4.202 1.00 53.50 24 GLY A O 16
ATOM 22347 N N . ALA A 1 25 ? -10.964 3.558 -3.406 1.00 12.52 25 ALA A N 16
ATOM 22348 C CA . ALA A 1 25 ? -11.393 4.948 -3.720 1.00 11.25 25 ALA A CA 16
ATOM 22349 C C . ALA A 1 25 ? -11.488 5.179 -5.242 1.00 32.42 25 ALA A C 16
ATOM 22350 O O . ALA A 1 25 ? -12.231 6.050 -5.719 1.00 33.44 25 ALA A O 16
ATOM 22357 N N . CYS A 1 26 ? -10.723 4.379 -5.979 1.00 13.04 26 CYS A N 16
ATOM 22358 C CA . CYS A 1 26 ? -10.731 4.332 -7.442 1.00 53.23 26 CYS A CA 16
ATOM 22359 C C . CYS A 1 26 ? -11.484 3.062 -7.899 1.00 75.30 26 CYS A C 16
ATOM 22360 O O . CYS A 1 26 ? -11.899 2.253 -7.054 1.00 65.41 26 CYS A O 16
ATOM 22367 N N . GLY A 1 27 ? -11.660 2.897 -9.225 1.00 74.04 27 GLY A N 16
ATOM 22368 C CA . GLY A 1 27 ? -12.464 1.798 -9.793 1.00 50.13 27 GLY A CA 16
ATOM 22369 C C . GLY A 1 27 ? -11.820 0.406 -9.683 1.00 4.15 27 GLY A C 16
ATOM 22370 O O . GLY A 1 27 ? -11.345 -0.145 -10.681 1.00 65.14 27 GLY A O 16
ATOM 22374 N N . TRP A 1 28 ? -11.826 -0.160 -8.462 1.00 44.30 28 TRP A N 16
ATOM 22375 C CA . TRP A 1 28 ? -11.293 -1.506 -8.147 1.00 3.31 28 TRP A CA 16
ATOM 22376 C C . TRP A 1 28 ? -12.085 -2.093 -6.972 1.00 10.22 28 TRP A C 16
ATOM 22377 O O . TRP A 1 28 ? -12.119 -1.498 -5.894 1.00 72.10 28 TRP A O 16
ATOM 22398 N N . ASN A 1 29 ? -12.729 -3.247 -7.191 1.00 70.34 29 ASN A N 16
ATOM 22399 C CA . ASN A 1 29 ? -13.401 -4.014 -6.124 1.00 32.11 29 ASN A CA 16
ATOM 22400 C C . ASN A 1 29 ? -12.561 -5.276 -5.836 1.00 32.43 29 ASN A C 16
ATOM 22401 O O . ASN A 1 29 ? -12.364 -6.125 -6.715 1.00 71.43 29 ASN A O 16
ATOM 22412 N N . ASN A 1 30 ? -12.040 -5.390 -4.606 1.00 53.14 30 ASN A N 16
ATOM 22413 C CA . ASN A 1 30 ? -11.025 -6.404 -4.255 1.00 41.30 30 ASN A CA 16
ATOM 22414 C C . ASN A 1 30 ? -11.268 -6.951 -2.851 1.00 44.31 30 ASN A C 16
ATOM 22415 O O . ASN A 1 30 ? -11.698 -6.216 -1.965 1.00 55.33 30 ASN A O 16
ATOM 22426 N N . VAL A 1 31 ? -10.994 -8.249 -2.662 1.00 74.31 31 VAL A N 16
ATOM 22427 C CA . VAL A 1 31 ? -11.018 -8.900 -1.342 1.00 21.41 31 VAL A CA 16
ATOM 22428 C C . VAL A 1 31 ? -9.661 -8.720 -0.638 1.00 53.21 31 VAL A C 16
ATOM 22429 O O . VAL A 1 31 ? -8.706 -8.187 -1.226 1.00 11.24 31 VAL A O 16
ATOM 22442 N N . ASN A 1 32 ? -9.595 -9.178 0.623 1.00 53.13 32 ASN A N 16
ATOM 22443 C CA . ASN A 1 32 ? -8.384 -9.103 1.467 1.00 75.01 32 ASN A CA 16
ATOM 22444 C C . ASN A 1 32 ? -7.182 -9.842 0.832 1.00 73.45 32 ASN A C 16
ATOM 22445 O O . ASN A 1 32 ? -6.039 -9.404 0.971 1.00 23.23 32 ASN A O 16
ATOM 22456 N N . SER A 1 33 ? -7.456 -10.956 0.126 1.00 24.00 33 SER A N 16
ATOM 22457 C CA . SER A 1 33 ? -6.415 -11.789 -0.520 1.00 43.41 33 SER A CA 16
ATOM 22458 C C . SER A 1 33 ? -5.798 -11.124 -1.771 1.00 54.45 33 SER A C 16
ATOM 22459 O O . SER A 1 33 ? -4.730 -11.547 -2.232 1.00 40.52 33 SER A O 16
ATOM 22467 N N . ASP A 1 34 ? -6.474 -10.099 -2.327 1.00 45.32 34 ASP A N 16
ATOM 22468 C CA . ASP A 1 34 ? -5.977 -9.360 -3.519 1.00 14.23 34 ASP A CA 16
ATOM 22469 C C . ASP A 1 34 ? -4.851 -8.387 -3.138 1.00 15.35 34 ASP A C 16
ATOM 22470 O O . ASP A 1 34 ? -4.538 -8.231 -1.957 1.00 55.21 34 ASP A O 16
ATOM 22479 N N . THR A 1 35 ? -4.218 -7.776 -4.161 1.00 41.52 35 THR A N 16
ATOM 22480 C CA . THR A 1 35 ? -2.993 -6.969 -4.003 1.00 53.02 35 THR A CA 16
ATOM 22481 C C . THR A 1 35 ? -3.149 -5.565 -4.632 1.00 12.10 35 THR A C 16
ATOM 22482 O O . THR A 1 35 ? -2.832 -5.352 -5.810 1.00 53.15 35 THR A O 16
ATOM 22493 N N . VAL A 1 36 ? -3.693 -4.624 -3.843 1.00 23.42 36 VAL A N 16
ATOM 22494 C CA . VAL A 1 36 ? -3.742 -3.189 -4.195 1.00 12.15 36 VAL A CA 16
ATOM 22495 C C . VAL A 1 36 ? -3.274 -2.340 -2.999 1.00 44.13 36 VAL A C 16
ATOM 22496 O O . VAL A 1 36 ? -3.109 -2.846 -1.871 1.00 61.03 36 VAL A O 16
ATOM 22509 N N . ILE A 1 37 ? -3.025 -1.046 -3.268 1.00 2.14 37 ILE A N 16
ATOM 22510 C CA . ILE A 1 37 ? -2.445 -0.109 -2.299 1.00 35.35 37 ILE A CA 16
ATOM 22511 C C . ILE A 1 37 ? -3.423 1.057 -2.029 1.00 21.02 37 ILE A C 16
ATOM 22512 O O . ILE A 1 37 ? -4.183 1.491 -2.916 1.00 12.15 37 ILE A O 16
ATOM 22528 N N . ALA A 1 38 ? -3.415 1.516 -0.783 1.00 54.24 38 ALA A N 16
ATOM 22529 C CA . ALA A 1 38 ? -4.041 2.753 -0.348 1.00 11.22 38 ALA A CA 16
ATOM 22530 C C . ALA A 1 38 ? -2.931 3.775 -0.032 1.00 52.32 38 ALA A C 16
ATOM 22531 O O . ALA A 1 38 ? -2.184 3.616 0.947 1.00 41.22 38 ALA A O 16
ATOM 22538 N N . LEU A 1 39 ? -2.808 4.811 -0.874 1.00 65.20 39 LEU A N 16
ATOM 22539 C CA . LEU A 1 39 ? -1.723 5.836 -0.753 1.00 21.51 39 LEU A CA 16
ATOM 22540 C C . LEU A 1 39 ? -2.321 7.075 -0.060 1.00 11.52 39 LEU A C 16
ATOM 22541 O O . LEU A 1 39 ? -3.537 7.161 0.025 1.00 23.32 39 LEU A O 16
ATOM 22557 N N . SER A 1 40 ? -1.473 8.017 0.415 1.00 5.52 40 SER A N 16
ATOM 22558 C CA . SER A 1 40 ? -1.898 9.304 1.048 1.00 65.25 40 SER A CA 16
ATOM 22559 C C . SER A 1 40 ? -3.120 9.951 0.316 1.00 14.24 40 SER A C 16
ATOM 22560 O O . SER A 1 40 ? -3.233 9.809 -0.910 1.00 11.43 40 SER A O 16
ATOM 22568 N N . PRO A 1 41 ? -4.052 10.660 1.051 1.00 62.04 41 PRO A N 16
ATOM 22569 C CA . PRO A 1 41 ? -5.368 11.067 0.495 1.00 52.52 41 PRO A CA 16
ATOM 22570 C C . PRO A 1 41 ? -5.215 11.976 -0.739 1.00 51.55 41 PRO A C 16
ATOM 22571 O O . PRO A 1 41 ? -4.290 12.781 -0.784 1.00 15.33 41 PRO A O 16
ATOM 22582 N N . SER A 1 42 ? -6.132 11.827 -1.713 1.00 20.12 42 SER A N 16
ATOM 22583 C CA . SER A 1 42 ? -6.034 12.441 -3.058 1.00 42.13 42 SER A CA 16
ATOM 22584 C C . SER A 1 42 ? -5.869 13.988 -3.033 1.00 75.54 42 SER A C 16
ATOM 22585 O O . SER A 1 42 ? -5.351 14.561 -3.997 1.00 74.32 42 SER A O 16
ATOM 22593 N N . VAL A 1 43 ? -6.299 14.626 -1.931 1.00 70.04 43 VAL A N 16
ATOM 22594 C CA . VAL A 1 43 ? -6.104 16.072 -1.698 1.00 10.43 43 VAL A CA 16
ATOM 22595 C C . VAL A 1 43 ? -4.593 16.428 -1.563 1.00 12.23 43 VAL A C 16
ATOM 22596 O O . VAL A 1 43 ? -4.145 17.461 -2.067 1.00 50.53 43 VAL A O 16
ATOM 22609 N N . TYR A 1 44 ? -3.823 15.548 -0.899 1.00 41.41 44 TYR A N 16
ATOM 22610 C CA . TYR A 1 44 ? -2.357 15.700 -0.711 1.00 1.41 44 TYR A CA 16
ATOM 22611 C C . TYR A 1 44 ? -1.586 14.976 -1.836 1.00 14.22 44 TYR A C 16
ATOM 22612 O O . TYR A 1 44 ? -0.454 15.335 -2.167 1.00 11.32 44 TYR A O 16
ATOM 22630 N N . SER A 1 45 ? -2.226 13.930 -2.381 1.00 43.24 45 SER A N 16
ATOM 22631 C CA . SER A 1 45 ? -1.629 13.029 -3.376 1.00 23.32 45 SER A CA 16
ATOM 22632 C C . SER A 1 45 ? -1.782 13.583 -4.812 1.00 21.33 45 SER A C 16
ATOM 22633 O O . SER A 1 45 ? -1.211 13.032 -5.767 1.00 64.14 45 SER A O 16
ATOM 22641 N N . GLY A 1 46 ? -2.568 14.672 -4.948 1.00 34.21 46 GLY A N 16
ATOM 22642 C CA . GLY A 1 46 ? -2.818 15.330 -6.237 1.00 61.40 46 GLY A CA 16
ATOM 22643 C C . GLY A 1 46 ? -3.674 14.509 -7.202 1.00 74.52 46 GLY A C 16
ATOM 22644 O O . GLY A 1 46 ? -3.821 14.895 -8.369 1.00 33.31 46 GLY A O 16
ATOM 22648 N N . GLY A 1 47 ? -4.211 13.365 -6.724 1.00 35.31 47 GLY A N 16
ATOM 22649 C CA . GLY A 1 47 ? -5.000 12.445 -7.554 1.00 54.14 47 GLY A CA 16
ATOM 22650 C C . GLY A 1 47 ? -4.151 11.526 -8.436 1.00 24.43 47 GLY A C 16
ATOM 22651 O O . GLY A 1 47 ? -4.596 10.429 -8.784 1.00 63.31 47 GLY A O 16
ATOM 22655 N N . SER A 1 48 ? -2.913 11.958 -8.772 1.00 73.43 48 SER A N 16
ATOM 22656 C CA . SER A 1 48 ? -2.062 11.315 -9.796 1.00 3.22 48 SER A CA 16
ATOM 22657 C C . SER A 1 48 ? -1.474 9.965 -9.336 1.00 12.30 48 SER A C 16
ATOM 22658 O O . SER A 1 48 ? -0.893 9.244 -10.147 1.00 54.50 48 SER A O 16
ATOM 22666 N N . HIS A 1 49 ? -1.645 9.614 -8.045 1.00 45.20 49 HIS A N 16
ATOM 22667 C CA . HIS A 1 49 ? -1.139 8.339 -7.498 1.00 4.12 49 HIS A CA 16
ATOM 22668 C C . HIS A 1 49 ? -2.164 7.216 -7.729 1.00 3.11 49 HIS A C 16
ATOM 22669 O O . HIS A 1 49 ? -1.801 6.040 -7.683 1.00 5.32 49 HIS A O 16
ATOM 22684 N N . CYS A 1 50 ? -3.430 7.590 -8.012 1.00 42.21 50 CYS A N 16
ATOM 22685 C CA . CYS A 1 50 ? -4.504 6.632 -8.323 1.00 20.10 50 CYS A CA 16
ATOM 22686 C C . CYS A 1 50 ? -4.198 5.872 -9.630 1.00 53.45 50 CYS A C 16
ATOM 22687 O O . CYS A 1 50 ? -4.025 6.485 -10.690 1.00 32.11 50 CYS A O 16
ATOM 22694 N N . GLY A 1 51 ? -4.058 4.547 -9.512 1.00 63.10 51 GLY A N 16
ATOM 22695 C CA . GLY A 1 51 ? -3.921 3.640 -10.650 1.00 40.53 51 GLY A CA 16
ATOM 22696 C C . GLY A 1 51 ? -2.490 3.213 -10.904 1.00 41.10 51 GLY A C 16
ATOM 22697 O O . GLY A 1 51 ? -2.257 2.282 -11.684 1.00 55.35 51 GLY A O 16
ATOM 22701 N N . GLN A 1 52 ? -1.529 3.874 -10.230 1.00 13.34 52 GLN A N 16
ATOM 22702 C CA . GLN A 1 52 ? -0.097 3.670 -10.482 1.00 61.11 52 GLN A CA 16
ATOM 22703 C C . GLN A 1 52 ? 0.369 2.316 -9.915 1.00 35.21 52 GLN A C 16
ATOM 22704 O O . GLN A 1 52 ? 0.096 1.994 -8.752 1.00 60.53 52 GLN A O 16
ATOM 22718 N N . THR A 1 53 ? 1.060 1.540 -10.759 1.00 62.42 53 THR A N 16
ATOM 22719 C CA . THR A 1 53 ? 1.601 0.223 -10.404 1.00 20.11 53 THR A CA 16
ATOM 22720 C C . THR A 1 53 ? 2.954 0.409 -9.656 1.00 51.03 53 THR A C 16
ATOM 22721 O O . THR A 1 53 ? 3.971 0.799 -10.245 1.00 54.45 53 THR A O 16
ATOM 22732 N N . VAL A 1 54 ? 2.926 0.192 -8.323 1.00 32.25 54 VAL A N 16
ATOM 22733 C CA . VAL A 1 54 ? 4.068 0.463 -7.417 1.00 42.32 54 VAL A CA 16
ATOM 22734 C C . VAL A 1 54 ? 4.637 -0.849 -6.862 1.00 71.33 54 VAL A C 16
ATOM 22735 O O . VAL A 1 54 ? 3.891 -1.666 -6.312 1.00 33.05 54 VAL A O 16
ATOM 22748 N N . THR A 1 55 ? 5.958 -1.035 -7.000 1.00 23.14 55 THR A N 16
ATOM 22749 C CA . THR A 1 55 ? 6.663 -2.177 -6.429 1.00 70.14 55 THR A CA 16
ATOM 22750 C C . THR A 1 55 ? 7.141 -1.792 -5.021 1.00 71.33 55 THR A C 16
ATOM 22751 O O . THR A 1 55 ? 8.120 -1.044 -4.869 1.00 73.52 55 THR A O 16
ATOM 22762 N N . VAL A 1 56 ? 6.401 -2.250 -4.000 1.00 22.42 56 VAL A N 16
ATOM 22763 C CA . VAL A 1 56 ? 6.753 -2.007 -2.588 1.00 15.23 56 VAL A CA 16
ATOM 22764 C C . VAL A 1 56 ? 7.749 -3.091 -2.152 1.00 51.12 56 VAL A C 16
ATOM 22765 O O . VAL A 1 56 ? 7.602 -4.256 -2.544 1.00 0.32 56 VAL A O 16
ATOM 22778 N N . THR A 1 57 ? 8.782 -2.708 -1.381 1.00 70.42 57 THR A N 16
ATOM 22779 C CA . THR A 1 57 ? 9.899 -3.605 -1.020 1.00 51.03 57 THR A CA 16
ATOM 22780 C C . THR A 1 57 ? 10.201 -3.535 0.483 1.00 44.42 57 THR A C 16
ATOM 22781 O O . THR A 1 57 ? 10.726 -2.531 0.961 1.00 41.45 57 THR A O 16
ATOM 22792 N N . ASN A 1 58 ? 9.885 -4.617 1.210 1.00 23.04 58 ASN A N 16
ATOM 22793 C CA . ASN A 1 58 ? 10.169 -4.729 2.642 1.00 73.43 58 ASN A CA 16
ATOM 22794 C C . ASN A 1 58 ? 11.687 -4.670 2.866 1.00 50.12 58 ASN A C 16
ATOM 22795 O O . ASN A 1 58 ? 12.417 -5.554 2.415 1.00 74.33 58 ASN A O 16
ATOM 22806 N N . VAL A 1 59 ? 12.138 -3.616 3.553 1.00 74.35 59 VAL A N 16
ATOM 22807 C CA . VAL A 1 59 ? 13.571 -3.317 3.739 1.00 30.11 59 VAL A CA 16
ATOM 22808 C C . VAL A 1 59 ? 14.280 -4.331 4.671 1.00 63.04 59 VAL A C 16
ATOM 22809 O O . VAL A 1 59 ? 15.512 -4.340 4.754 1.00 22.33 59 VAL A O 16
ATOM 22822 N N . VAL A 1 60 ? 13.490 -5.165 5.377 1.00 44.32 60 VAL A N 16
ATOM 22823 C CA . VAL A 1 60 ? 13.999 -6.097 6.402 1.00 4.01 60 VAL A CA 16
ATOM 22824 C C . VAL A 1 60 ? 14.410 -7.442 5.763 1.00 55.43 60 VAL A C 16
ATOM 22825 O O . VAL A 1 60 ? 15.566 -7.866 5.867 1.00 64.50 60 VAL A O 16
ATOM 22838 N N . THR A 1 61 ? 13.453 -8.101 5.089 1.00 54.21 61 THR A N 16
ATOM 22839 C CA . THR A 1 61 ? 13.660 -9.437 4.483 1.00 31.40 61 THR A CA 16
ATOM 22840 C C . THR A 1 61 ? 13.971 -9.344 2.970 1.00 71.32 61 THR A C 16
ATOM 22841 O O . THR A 1 61 ? 14.355 -10.340 2.347 1.00 24.14 61 THR A O 16
ATOM 22852 N N . GLY A 1 62 ? 13.796 -8.141 2.381 1.00 40.03 62 GLY A N 16
ATOM 22853 C CA . GLY A 1 62 ? 14.100 -7.906 0.962 1.00 52.12 62 GLY A CA 16
ATOM 22854 C C . GLY A 1 62 ? 12.989 -8.330 0.011 1.00 70.23 62 GLY A C 16
ATOM 22855 O O . GLY A 1 62 ? 13.121 -8.153 -1.210 1.00 4.43 62 GLY A O 16
ATOM 22859 N N . ALA A 1 63 ? 11.894 -8.888 0.566 1.00 74.12 63 ALA A N 16
ATOM 22860 C CA . ALA A 1 63 ? 10.739 -9.338 -0.221 1.00 72.41 63 ALA A CA 16
ATOM 22861 C C . ALA A 1 63 ? 10.006 -8.126 -0.823 1.00 4.14 63 ALA A C 16
ATOM 22862 O O . ALA A 1 63 ? 9.720 -7.158 -0.116 1.00 51.43 63 ALA A O 16
ATOM 22869 N N . LYS A 1 64 ? 9.723 -8.197 -2.127 1.00 22.34 64 LYS A N 16
ATOM 22870 C CA . LYS A 1 64 ? 9.109 -7.105 -2.898 1.00 52.05 64 LYS A CA 16
ATOM 22871 C C . LYS A 1 64 ? 7.936 -7.634 -3.729 1.00 30.13 64 LYS A C 16
ATOM 22872 O O . LYS A 1 64 ? 8.012 -8.725 -4.304 1.00 11.21 64 LYS A O 16
ATOM 22891 N N . ALA A 1 65 ? 6.856 -6.844 -3.783 1.00 21.00 65 ALA A N 16
ATOM 22892 C CA . ALA A 1 65 ? 5.645 -7.174 -4.538 1.00 71.14 65 ALA A CA 16
ATOM 22893 C C . ALA A 1 65 ? 5.062 -5.889 -5.136 1.00 74.44 65 ALA A C 16
ATOM 22894 O O . ALA A 1 65 ? 5.221 -4.785 -4.575 1.00 61.25 65 ALA A O 16
ATOM 22901 N N . THR A 1 66 ? 4.415 -6.035 -6.296 1.00 34.32 66 THR A N 16
ATOM 22902 C CA . THR A 1 66 ? 3.854 -4.917 -7.049 1.00 32.10 66 THR A CA 16
ATOM 22903 C C . THR A 1 66 ? 2.323 -4.883 -6.870 1.00 21.44 66 THR A C 16
ATOM 22904 O O . THR A 1 66 ? 1.637 -5.887 -7.106 1.00 13.21 66 THR A O 16
ATOM 22915 N N . GLY A 1 67 ? 1.806 -3.733 -6.420 1.00 71.40 67 GLY A N 16
ATOM 22916 C CA . GLY A 1 67 ? 0.366 -3.485 -6.315 1.00 61.02 67 GLY A CA 16
ATOM 22917 C C . GLY A 1 67 ? 0.009 -2.134 -6.914 1.00 31.30 67 GLY A C 16
ATOM 22918 O O . GLY A 1 67 ? 0.793 -1.184 -6.804 1.00 73.21 67 GLY A O 16
ATOM 22922 N N . THR A 1 68 ? -1.150 -2.050 -7.578 1.00 73.34 68 THR A N 16
ATOM 22923 C CA . THR A 1 68 ? -1.696 -0.779 -8.081 1.00 32.21 68 THR A CA 16
ATOM 22924 C C . THR A 1 68 ? -2.368 -0.022 -6.938 1.00 43.25 68 THR A C 16
ATOM 22925 O O . THR A 1 68 ? -3.114 -0.622 -6.157 1.00 53.04 68 THR A O 16
ATOM 22936 N N . VAL A 1 69 ? -2.096 1.283 -6.824 1.00 14.43 69 VAL A N 16
ATOM 22937 C CA . VAL A 1 69 ? -2.797 2.150 -5.877 1.00 51.21 69 VAL A CA 16
ATOM 22938 C C . VAL A 1 69 ? -4.274 2.262 -6.303 1.00 25.44 69 VAL A C 16
ATOM 22939 O O . VAL A 1 69 ? -4.592 2.883 -7.313 1.00 63.11 69 VAL A O 16
ATOM 22952 N N . ALA A 1 70 ? -5.158 1.604 -5.556 1.00 45.13 70 ALA A N 16
ATOM 22953 C CA . ALA A 1 70 ? -6.600 1.589 -5.850 1.00 55.40 70 ALA A CA 16
ATOM 22954 C C . ALA A 1 70 ? -7.383 2.408 -4.827 1.00 21.30 70 ALA A C 16
ATOM 22955 O O . ALA A 1 70 ? -8.552 2.702 -5.050 1.00 2.45 70 ALA A O 16
ATOM 22962 N N . ASP A 1 71 ? -6.746 2.767 -3.701 1.00 73.41 71 ASP A N 16
ATOM 22963 C CA . ASP A 1 71 ? -7.437 3.461 -2.596 1.00 15.43 71 ASP A CA 16
ATOM 22964 C C . ASP A 1 71 ? -6.586 4.627 -2.041 1.00 33.45 71 ASP A C 16
ATOM 22965 O O . ASP A 1 71 ? -5.376 4.745 -2.340 1.00 3.42 71 ASP A O 16
ATOM 22974 N N . GLU A 1 72 ? -7.239 5.511 -1.265 1.00 15.01 72 GLU A N 16
ATOM 22975 C CA . GLU A 1 72 ? -6.580 6.613 -0.543 1.00 3.11 72 GLU A CA 16
ATOM 22976 C C . GLU A 1 72 ? -6.584 6.309 0.966 1.00 25.13 72 GLU A C 16
ATOM 22977 O O . GLU A 1 72 ? -7.461 5.600 1.459 1.00 51.00 72 GLU A O 16
ATOM 22989 N N . CYS A 1 73 ? -5.630 6.895 1.689 1.00 0.44 73 CYS A N 16
ATOM 22990 C CA . CYS A 1 73 ? -5.367 6.601 3.101 1.00 73.33 73 CYS A CA 16
ATOM 22991 C C . CYS A 1 73 ? -5.236 7.917 3.894 1.00 51.21 73 CYS A C 16
ATOM 22992 O O . CYS A 1 73 ? -4.128 8.430 4.078 1.00 43.34 73 CYS A O 16
ATOM 22999 N N . PRO A 1 74 ? -6.391 8.532 4.324 1.00 3.23 74 PRO A N 16
ATOM 23000 C CA . PRO A 1 74 ? -6.389 9.760 5.162 1.00 34.41 74 PRO A CA 16
ATOM 23001 C C . PRO A 1 74 ? -5.827 9.515 6.582 1.00 12.03 74 PRO A C 16
ATOM 23002 O O . PRO A 1 74 ? -5.252 10.425 7.195 1.00 44.31 74 PRO A O 16
ATOM 23013 N N . GLY A 1 75 ? -5.969 8.267 7.079 1.00 32.11 75 GLY A N 16
ATOM 23014 C CA . GLY A 1 75 ? -5.555 7.895 8.440 1.00 74.24 75 GLY A CA 16
ATOM 23015 C C . GLY A 1 75 ? -4.091 7.455 8.536 1.00 22.40 75 GLY A C 16
ATOM 23016 O O . GLY A 1 75 ? -3.766 6.554 9.321 1.00 14.13 75 GLY A O 16
ATOM 23020 N N . CYS A 1 76 ? -3.212 8.104 7.750 1.00 3.20 76 CYS A N 16
ATOM 23021 C CA . CYS A 1 76 ? -1.768 7.818 7.727 1.00 54.25 76 CYS A CA 16
ATOM 23022 C C . CYS A 1 76 ? -1.001 9.033 7.167 1.00 61.32 76 CYS A C 16
ATOM 23023 O O . CYS A 1 76 ? -1.556 9.817 6.382 1.00 50.11 76 CYS A O 16
ATOM 23030 N N . GLY A 1 77 ? 0.273 9.176 7.580 1.00 33.22 77 GLY A N 16
ATOM 23031 C CA . GLY A 1 77 ? 1.133 10.293 7.155 1.00 32.32 77 GLY A CA 16
ATOM 23032 C C . GLY A 1 77 ? 1.813 10.051 5.803 1.00 44.15 77 GLY A C 16
ATOM 23033 O O . GLY A 1 77 ? 1.636 8.988 5.215 1.00 31.43 77 GLY A O 16
ATOM 23037 N N . PRO A 1 78 ? 2.614 11.035 5.269 1.00 63.32 78 PRO A N 16
ATOM 23038 C CA . PRO A 1 78 ? 3.324 10.883 3.963 1.00 53.00 78 PRO A CA 16
ATOM 23039 C C . PRO A 1 78 ? 4.330 9.704 3.957 1.00 34.31 78 PRO A C 16
ATOM 23040 O O . PRO A 1 78 ? 4.588 9.106 2.905 1.00 41.34 78 PRO A O 16
ATOM 23051 N N . ASN A 1 79 ? 4.876 9.381 5.148 1.00 12.11 79 ASN A N 16
ATOM 23052 C CA . ASN A 1 79 ? 5.844 8.274 5.340 1.00 54.32 79 ASN A CA 16
ATOM 23053 C C . ASN A 1 79 ? 5.128 7.022 5.871 1.00 61.01 79 ASN A C 16
ATOM 23054 O O . ASN A 1 79 ? 5.770 6.123 6.421 1.00 54.33 79 ASN A O 16
ATOM 23065 N N . ASP A 1 80 ? 3.798 6.970 5.702 1.00 53.12 80 ASP A N 16
ATOM 23066 C CA . ASP A 1 80 ? 2.980 5.830 6.126 1.00 54.31 80 ASP A CA 16
ATOM 23067 C C . ASP A 1 80 ? 1.954 5.555 5.028 1.00 73.15 80 ASP A C 16
ATOM 23068 O O . ASP A 1 80 ? 1.129 6.413 4.718 1.00 42.10 80 ASP A O 16
ATOM 23077 N N . ILE A 1 81 ? 2.013 4.369 4.427 1.00 72.54 81 ILE A N 16
ATOM 23078 C CA . ILE A 1 81 ? 1.022 3.932 3.436 1.00 12.41 81 ILE A CA 16
ATOM 23079 C C . ILE A 1 81 ? 0.233 2.752 3.985 1.00 44.44 81 ILE A C 16
ATOM 23080 O O . ILE A 1 81 ? 0.615 2.117 4.982 1.00 4.25 81 ILE A O 16
ATOM 23096 N N . ASP A 1 82 ? -0.864 2.471 3.308 1.00 11.20 82 ASP A N 16
ATOM 23097 C CA . ASP A 1 82 ? -1.782 1.401 3.649 1.00 13.03 82 ASP A CA 16
ATOM 23098 C C . ASP A 1 82 ? -1.876 0.470 2.432 1.00 51.30 82 ASP A C 16
ATOM 23099 O O . ASP A 1 82 ? -1.680 0.915 1.308 1.00 71.42 82 ASP A O 16
ATOM 23108 N N . MET A 1 83 ? -2.104 -0.822 2.654 1.00 43.50 83 MET A N 16
ATOM 23109 C CA . MET A 1 83 ? -2.055 -1.858 1.596 1.00 25.13 83 MET A CA 16
ATOM 23110 C C . MET A 1 83 ? -3.047 -2.976 1.930 1.00 42.54 83 MET A C 16
ATOM 23111 O O . MET A 1 83 ? -3.544 -3.069 3.056 1.00 44.43 83 MET A O 16
ATOM 23125 N N . THR A 1 84 ? -3.358 -3.805 0.937 1.00 14.21 84 THR A N 16
ATOM 23126 C CA . THR A 1 84 ? -4.136 -5.036 1.148 1.00 60.44 84 THR A CA 16
ATOM 23127 C C . THR A 1 84 ? -3.347 -6.072 1.987 1.00 54.33 84 THR A C 16
ATOM 23128 O O . THR A 1 84 ? -2.112 -6.092 1.934 1.00 0.35 84 THR A O 16
ATOM 23139 N N . PRO A 1 85 ? -4.058 -6.953 2.770 1.00 13.54 85 PRO A N 16
ATOM 23140 C CA . PRO A 1 85 ? -3.428 -8.057 3.535 1.00 1.32 85 PRO A CA 16
ATOM 23141 C C . PRO A 1 85 ? -2.651 -9.022 2.624 1.00 42.23 85 PRO A C 16
ATOM 23142 O O . PRO A 1 85 ? -1.575 -9.484 2.992 1.00 12.24 85 PRO A O 16
ATOM 23153 N N . GLY A 1 86 ? -3.215 -9.274 1.423 1.00 55.10 86 GLY A N 16
ATOM 23154 C CA . GLY A 1 86 ? -2.625 -10.173 0.428 1.00 43.11 86 GLY A CA 16
ATOM 23155 C C . GLY A 1 86 ? -1.270 -9.693 -0.079 1.00 51.02 86 GLY A C 16
ATOM 23156 O O . GLY A 1 86 ? -0.406 -10.506 -0.415 1.00 3.31 86 GLY A O 16
ATOM 23160 N N . LEU A 1 87 ? -1.095 -8.362 -0.130 1.00 53.42 87 LEU A N 16
ATOM 23161 C CA . LEU A 1 87 ? 0.180 -7.722 -0.496 1.00 12.03 87 LEU A CA 16
ATOM 23162 C C . LEU A 1 87 ? 1.137 -7.759 0.716 1.00 62.45 87 LEU A C 16
ATOM 23163 O O . LEU A 1 87 ? 2.275 -8.249 0.630 1.00 11.35 87 LEU A O 16
ATOM 23179 N N . PHE A 1 88 ? 0.604 -7.291 1.858 1.00 24.15 88 PHE A N 16
ATOM 23180 C CA . PHE A 1 88 ? 1.335 -7.135 3.136 1.00 21.11 88 PHE A CA 16
ATOM 23181 C C . PHE A 1 88 ? 2.002 -8.455 3.586 1.00 62.03 88 PHE A C 16
ATOM 23182 O O . PHE A 1 88 ? 3.126 -8.453 4.075 1.00 75.33 88 PHE A O 16
ATOM 23199 N N . GLN A 1 89 ? 1.299 -9.580 3.390 1.00 70.23 89 GLN A N 16
ATOM 23200 C CA . GLN A 1 89 ? 1.775 -10.911 3.817 1.00 22.11 89 GLN A CA 16
ATOM 23201 C C . GLN A 1 89 ? 2.844 -11.478 2.858 1.00 65.25 89 GLN A C 16
ATOM 23202 O O . GLN A 1 89 ? 3.505 -12.461 3.182 1.00 14.02 89 GLN A O 16
ATOM 23216 N N . GLN A 1 90 ? 2.968 -10.878 1.662 1.00 62.51 90 GLN A N 16
ATOM 23217 C CA . GLN A 1 90 ? 4.070 -11.180 0.722 1.00 13.55 90 GLN A CA 16
ATOM 23218 C C . GLN A 1 90 ? 5.294 -10.357 1.107 1.00 4.24 90 GLN A C 16
ATOM 23219 O O . GLN A 1 90 ? 6.423 -10.859 1.077 1.00 73.14 90 GLN A O 16
ATOM 23233 N N . LEU A 1 91 ? 5.053 -9.073 1.457 1.00 14.45 91 LEU A N 16
ATOM 23234 C CA . LEU A 1 91 ? 6.114 -8.177 1.975 1.00 12.02 91 LEU A CA 16
ATOM 23235 C C . LEU A 1 91 ? 6.731 -8.741 3.278 1.00 24.43 91 LEU A C 16
ATOM 23236 O O . LEU A 1 91 ? 7.947 -8.706 3.462 1.00 71.55 91 LEU A O 16
ATOM 23252 N N . GLY A 1 92 ? 5.883 -9.311 4.139 1.00 22.23 92 GLY A N 16
ATOM 23253 C CA . GLY A 1 92 ? 6.320 -9.860 5.421 1.00 12.03 92 GLY A CA 16
ATOM 23254 C C . GLY A 1 92 ? 5.292 -10.823 5.989 1.00 62.25 92 GLY A C 16
ATOM 23255 O O . GLY A 1 92 ? 5.072 -11.891 5.418 1.00 54.23 92 GLY A O 16
ATOM 23259 N N . SER A 1 93 ? 4.655 -10.440 7.103 1.00 32.52 93 SER A N 16
ATOM 23260 C CA . SER A 1 93 ? 3.626 -11.251 7.786 1.00 71.24 93 SER A CA 16
ATOM 23261 C C . SER A 1 93 ? 2.581 -10.314 8.409 1.00 74.42 93 SER A C 16
ATOM 23262 O O . SER A 1 93 ? 2.944 -9.227 8.857 1.00 54.45 93 SER A O 16
ATOM 23270 N N . LEU A 1 94 ? 1.297 -10.740 8.446 1.00 60.01 94 LEU A N 16
ATOM 23271 C CA . LEU A 1 94 ? 0.197 -9.939 9.043 1.00 20.23 94 LEU A CA 16
ATOM 23272 C C . LEU A 1 94 ? 0.452 -9.648 10.540 1.00 34.11 94 LEU A C 16
ATOM 23273 O O . LEU A 1 94 ? 0.098 -8.575 11.043 1.00 70.10 94 LEU A O 16
ATOM 23289 N N . ASP A 1 95 ? 1.116 -10.605 11.217 1.00 52.35 95 ASP A N 16
ATOM 23290 C CA . ASP A 1 95 ? 1.445 -10.532 12.659 1.00 73.34 95 ASP A CA 16
ATOM 23291 C C . ASP A 1 95 ? 2.519 -9.473 12.979 1.00 31.24 95 ASP A C 16
ATOM 23292 O O . ASP A 1 95 ? 2.760 -9.167 14.154 1.00 63.41 95 ASP A O 16
ATOM 23301 N N . GLU A 1 96 ? 3.175 -8.924 11.937 1.00 14.22 96 GLU A N 16
ATOM 23302 C CA . GLU A 1 96 ? 4.169 -7.842 12.094 1.00 1.11 96 GLU A CA 16
ATOM 23303 C C . GLU A 1 96 ? 3.490 -6.506 12.442 1.00 51.44 96 GLU A C 16
ATOM 23304 O O . GLU A 1 96 ? 4.128 -5.616 13.024 1.00 63.42 96 GLU A O 16
ATOM 23316 N N . GLY A 1 97 ? 2.197 -6.376 12.077 1.00 20.41 97 GLY A N 16
ATOM 23317 C CA . GLY A 1 97 ? 1.411 -5.170 12.346 1.00 73.33 97 GLY A CA 16
ATOM 23318 C C . GLY A 1 97 ? 1.630 -4.096 11.295 1.00 2.15 97 GLY A C 16
ATOM 23319 O O . GLY A 1 97 ? 0.698 -3.698 10.586 1.00 62.12 97 GLY A O 16
ATOM 23323 N N . VAL A 1 98 ? 2.881 -3.632 11.207 1.00 42.15 98 VAL A N 16
ATOM 23324 C CA . VAL A 1 98 ? 3.351 -2.709 10.172 1.00 43.20 98 VAL A CA 16
ATOM 23325 C C . VAL A 1 98 ? 4.692 -3.226 9.607 1.00 1.23 98 VAL A C 16
ATOM 23326 O O . VAL A 1 98 ? 5.466 -3.878 10.317 1.00 15.03 98 VAL A O 16
ATOM 23339 N N . LEU A 1 99 ? 4.934 -2.964 8.323 1.00 51.44 99 LEU A N 16
ATOM 23340 C CA . LEU A 1 99 ? 6.179 -3.323 7.631 1.00 42.33 99 LEU A CA 16
ATOM 23341 C C . LEU A 1 99 ? 6.829 -2.066 7.053 1.00 33.14 99 LEU A C 16
ATOM 23342 O O . LEU A 1 99 ? 6.163 -1.301 6.358 1.00 43.12 99 LEU A O 16
ATOM 23358 N N . THR A 1 100 ? 8.115 -1.851 7.356 1.00 24.22 100 THR A N 16
ATOM 23359 C CA . THR A 1 100 ? 8.893 -0.775 6.744 1.00 61.04 100 THR A CA 16
ATOM 23360 C C . THR A 1 100 ? 9.229 -1.186 5.294 1.00 14.10 100 THR A C 16
ATOM 23361 O O . THR A 1 100 ? 10.051 -2.085 5.055 1.00 33.41 100 THR A O 16
ATOM 23372 N N . VAL A 1 101 ? 8.529 -0.558 4.340 1.00 14.45 101 VAL A N 16
ATOM 23373 C CA . VAL A 1 101 ? 8.636 -0.860 2.906 1.00 42.51 101 VAL A CA 16
ATOM 23374 C C . VAL A 1 101 ? 9.194 0.351 2.138 1.00 54.43 101 VAL A C 16
ATOM 23375 O O . VAL A 1 101 ? 9.106 1.495 2.590 1.00 51.20 101 VAL A O 16
ATOM 23388 N N . SER A 1 102 ? 9.778 0.057 0.975 1.00 24.03 102 SER A N 16
ATOM 23389 C CA . SER A 1 102 ? 10.384 1.034 0.075 1.00 73.42 102 SER A CA 16
ATOM 23390 C C . SER A 1 102 ? 9.583 1.032 -1.232 1.00 21.54 102 SER A C 16
ATOM 23391 O O . SER A 1 102 ? 9.395 -0.021 -1.844 1.00 64.24 102 SER A O 16
ATOM 23399 N N . TRP A 1 103 ? 9.120 2.214 -1.640 1.00 40.12 103 TRP A N 16
ATOM 23400 C CA . TRP A 1 103 ? 8.212 2.391 -2.780 1.00 2.53 103 TRP A CA 16
ATOM 23401 C C . TRP A 1 103 ? 8.541 3.697 -3.515 1.00 65.32 103 TRP A C 16
ATOM 23402 O O . TRP A 1 103 ? 9.045 4.647 -2.899 1.00 75.05 103 TRP A O 16
ATOM 23423 N N . THR A 1 104 ? 8.249 3.743 -4.827 1.00 35.24 104 THR A N 16
ATOM 23424 C CA . THR A 1 104 ? 8.569 4.905 -5.671 1.00 45.43 104 THR A CA 16
ATOM 23425 C C . THR A 1 104 ? 7.282 5.571 -6.204 1.00 14.04 104 THR A C 16
ATOM 23426 O O . THR A 1 104 ? 6.685 5.096 -7.177 1.00 31.23 104 THR A O 16
ATOM 23437 N N . LEU A 1 105 ? 6.861 6.643 -5.511 1.00 53.24 105 LEU A N 16
ATOM 23438 C CA . LEU A 1 105 ? 5.849 7.624 -5.974 1.00 44.44 105 LEU A CA 16
ATOM 23439 C C . LEU A 1 105 ? 6.118 8.996 -5.275 1.00 12.41 105 LEU A C 16
ATOM 23440 O O . LEU A 1 105 ? 7.255 9.219 -4.806 1.00 21.34 105 LEU A O 16
ATOM 23457 N N . GLY A 1 1 ? -0.352 23.379 -4.311 1.00 51.31 1 GLY A N 17
ATOM 23458 C CA . GLY A 1 1 ? 0.736 23.606 -5.296 1.00 51.33 1 GLY A CA 17
ATOM 23459 C C . GLY A 1 1 ? 1.936 22.702 -5.060 1.00 3.12 1 GLY A C 17
ATOM 23460 O O . GLY A 1 1 ? 2.051 22.072 -3.996 1.00 55.44 1 GLY A O 17
ATOM 23466 N N . HIS A 1 2 ? 2.842 22.639 -6.061 1.00 11.23 2 HIS A N 17
ATOM 23467 C CA . HIS A 1 2 ? 4.080 21.832 -5.987 1.00 30.23 2 HIS A CA 17
ATOM 23468 C C . HIS A 1 2 ? 5.156 22.527 -5.124 1.00 25.02 2 HIS A C 17
ATOM 23469 O O . HIS A 1 2 ? 5.026 23.707 -4.766 1.00 55.22 2 HIS A O 17
ATOM 23484 N N . ALA A 1 3 ? 6.225 21.778 -4.817 1.00 5.02 3 ALA A N 17
ATOM 23485 C CA . ALA A 1 3 ? 7.387 22.267 -4.056 1.00 65.24 3 ALA A CA 17
ATOM 23486 C C . ALA A 1 3 ? 8.674 22.000 -4.874 1.00 74.23 3 ALA A C 17
ATOM 23487 O O . ALA A 1 3 ? 8.765 20.953 -5.534 1.00 53.11 3 ALA A O 17
ATOM 23494 N N . PRO A 1 4 ? 9.676 22.943 -4.862 1.00 33.11 4 PRO A N 17
ATOM 23495 C CA . PRO A 1 4 ? 10.903 22.822 -5.695 1.00 30.24 4 PRO A CA 17
ATOM 23496 C C . PRO A 1 4 ? 11.782 21.597 -5.319 1.00 15.30 4 PRO A C 17
ATOM 23497 O O . PRO A 1 4 ? 12.262 21.485 -4.190 1.00 0.04 4 PRO A O 17
ATOM 23508 N N . ALA A 1 5 ? 11.945 20.672 -6.284 1.00 43.52 5 ALA A N 17
ATOM 23509 C CA . ALA A 1 5 ? 12.798 19.471 -6.135 1.00 54.25 5 ALA A CA 17
ATOM 23510 C C . ALA A 1 5 ? 13.554 19.192 -7.441 1.00 31.10 5 ALA A C 17
ATOM 23511 O O . ALA A 1 5 ? 13.347 19.872 -8.457 1.00 21.21 5 ALA A O 17
ATOM 23518 N N . GLU A 1 6 ? 14.455 18.197 -7.393 1.00 51.24 6 GLU A N 17
ATOM 23519 C CA . GLU A 1 6 ? 15.242 17.748 -8.553 1.00 33.24 6 GLU A CA 17
ATOM 23520 C C . GLU A 1 6 ? 14.788 16.325 -8.946 1.00 11.43 6 GLU A C 17
ATOM 23521 O O . GLU A 1 6 ? 14.473 16.045 -10.112 1.00 12.32 6 GLU A O 17
ATOM 23533 N N . LYS A 1 7 ? 14.749 15.439 -7.930 1.00 24.52 7 LYS A N 17
ATOM 23534 C CA . LYS A 1 7 ? 14.370 14.025 -8.084 1.00 52.31 7 LYS A CA 17
ATOM 23535 C C . LYS A 1 7 ? 12.830 13.912 -8.073 1.00 54.11 7 LYS A C 17
ATOM 23536 O O . LYS A 1 7 ? 12.184 14.438 -7.161 1.00 1.33 7 LYS A O 17
ATOM 23555 N N . ARG A 1 8 ? 12.253 13.268 -9.104 1.00 71.22 8 ARG A N 17
ATOM 23556 C CA . ARG A 1 8 ? 10.799 12.997 -9.180 1.00 10.22 8 ARG A CA 17
ATOM 23557 C C . ARG A 1 8 ? 10.525 11.572 -8.717 1.00 5.44 8 ARG A C 17
ATOM 23558 O O . ARG A 1 8 ? 9.867 11.371 -7.691 1.00 3.00 8 ARG A O 17
ATOM 23579 N N . SER A 1 9 ? 11.051 10.586 -9.469 1.00 41.22 9 SER A N 17
ATOM 23580 C CA . SER A 1 9 ? 10.959 9.168 -9.097 1.00 14.01 9 SER A CA 17
ATOM 23581 C C . SER A 1 9 ? 11.817 8.909 -7.842 1.00 43.35 9 SER A C 17
ATOM 23582 O O . SER A 1 9 ? 13.043 8.794 -7.927 1.00 13.34 9 SER A O 17
ATOM 23590 N N . THR A 1 10 ? 11.157 8.878 -6.680 1.00 15.31 10 THR A N 17
ATOM 23591 C CA . THR A 1 10 ? 11.811 8.810 -5.367 1.00 53.33 10 THR A CA 17
ATOM 23592 C C . THR A 1 10 ? 11.452 7.494 -4.662 1.00 61.31 10 THR A C 17
ATOM 23593 O O . THR A 1 10 ? 10.283 7.292 -4.287 1.00 71.22 10 THR A O 17
ATOM 23604 N N . THR A 1 11 ? 12.437 6.577 -4.514 1.00 11.32 11 THR A N 17
ATOM 23605 C CA . THR A 1 11 ? 12.249 5.359 -3.717 1.00 1.03 11 THR A CA 17
ATOM 23606 C C . THR A 1 11 ? 12.437 5.709 -2.232 1.00 35.32 11 THR A C 17
ATOM 23607 O O . THR A 1 11 ? 13.557 5.793 -1.710 1.00 74.10 11 THR A O 17
ATOM 23618 N N . ARG A 1 12 ? 11.316 5.958 -1.548 1.00 41.25 12 ARG A N 17
ATOM 23619 C CA . ARG A 1 12 ? 11.335 6.331 -0.132 1.00 75.31 12 ARG A CA 17
ATOM 23620 C C . ARG A 1 12 ? 10.987 5.109 0.698 1.00 62.21 12 ARG A C 17
ATOM 23621 O O . ARG A 1 12 ? 10.134 4.308 0.304 1.00 64.13 12 ARG A O 17
ATOM 23642 N N . GLU A 1 13 ? 11.629 4.975 1.853 1.00 54.11 13 GLU A N 17
ATOM 23643 C CA . GLU A 1 13 ? 11.280 3.945 2.832 1.00 34.35 13 GLU A CA 17
ATOM 23644 C C . GLU A 1 13 ? 10.379 4.576 3.883 1.00 54.55 13 GLU A C 17
ATOM 23645 O O . GLU A 1 13 ? 10.521 5.768 4.202 1.00 3.12 13 GLU A O 17
ATOM 23657 N N . GLY A 1 14 ? 9.422 3.804 4.376 1.00 75.23 14 GLY A N 17
ATOM 23658 C CA . GLY A 1 14 ? 8.539 4.292 5.417 1.00 34.43 14 GLY A CA 17
ATOM 23659 C C . GLY A 1 14 ? 7.545 3.262 5.850 1.00 2.11 14 GLY A C 17
ATOM 23660 O O . GLY A 1 14 ? 7.634 2.103 5.453 1.00 54.24 14 GLY A O 17
ATOM 23664 N N . ARG A 1 15 ? 6.573 3.695 6.641 1.00 43.44 15 ARG A N 17
ATOM 23665 C CA . ARG A 1 15 ? 5.566 2.815 7.215 1.00 30.42 15 ARG A CA 17
ATOM 23666 C C . ARG A 1 15 ? 4.620 2.283 6.124 1.00 1.32 15 ARG A C 17
ATOM 23667 O O . ARG A 1 15 ? 4.212 3.030 5.232 1.00 53.53 15 ARG A O 17
ATOM 23688 N N . GLY A 1 16 ? 4.358 0.979 6.162 1.00 51.23 16 GLY A N 17
ATOM 23689 C CA . GLY A 1 16 ? 3.338 0.352 5.334 1.00 40.23 16 GLY A CA 17
ATOM 23690 C C . GLY A 1 16 ? 2.544 -0.620 6.174 1.00 13.42 16 GLY A C 17
ATOM 23691 O O . GLY A 1 16 ? 3.125 -1.532 6.748 1.00 11.43 16 GLY A O 17
ATOM 23695 N N . THR A 1 17 ? 1.239 -0.402 6.292 1.00 32.33 17 THR A N 17
ATOM 23696 C CA . THR A 1 17 ? 0.332 -1.240 7.107 1.00 12.31 17 THR A CA 17
ATOM 23697 C C . THR A 1 17 ? -0.592 -2.078 6.208 1.00 62.31 17 THR A C 17
ATOM 23698 O O . THR A 1 17 ? -0.654 -1.840 5.006 1.00 14.33 17 THR A O 17
ATOM 23709 N N . TRP A 1 18 ? -1.248 -3.108 6.775 1.00 40.24 18 TRP A N 17
ATOM 23710 C CA . TRP A 1 18 ? -2.311 -3.866 6.064 1.00 34.25 18 TRP A CA 17
ATOM 23711 C C . TRP A 1 18 ? -3.700 -3.483 6.614 1.00 13.53 18 TRP A C 17
ATOM 23712 O O . TRP A 1 18 ? -3.835 -3.166 7.803 1.00 75.54 18 TRP A O 17
ATOM 23733 N N . TYR A 1 19 ? -4.731 -3.528 5.749 1.00 31.13 19 TYR A N 17
ATOM 23734 C CA . TYR A 1 19 ? -6.146 -3.324 6.171 1.00 15.31 19 TYR A CA 17
ATOM 23735 C C . TYR A 1 19 ? -7.073 -4.371 5.522 1.00 43.54 19 TYR A C 17
ATOM 23736 O O . TYR A 1 19 ? -6.645 -5.122 4.656 1.00 52.15 19 TYR A O 17
ATOM 23754 N N . ASP A 1 20 ? -8.356 -4.380 5.925 1.00 52.42 20 ASP A N 17
ATOM 23755 C CA . ASP A 1 20 ? -9.384 -5.263 5.338 1.00 63.00 20 ASP A CA 17
ATOM 23756 C C . ASP A 1 20 ? -9.960 -4.614 4.071 1.00 1.00 20 ASP A C 17
ATOM 23757 O O . ASP A 1 20 ? -10.520 -3.515 4.113 1.00 13.03 20 ASP A O 17
ATOM 23766 N N . THR A 1 21 ? -9.816 -5.327 2.958 1.00 40.11 21 THR A N 17
ATOM 23767 C CA . THR A 1 21 ? -10.153 -4.845 1.621 1.00 50.44 21 THR A CA 17
ATOM 23768 C C . THR A 1 21 ? -11.650 -5.079 1.309 1.00 22.22 21 THR A C 17
ATOM 23769 O O . THR A 1 21 ? -12.245 -6.038 1.812 1.00 45.22 21 THR A O 17
ATOM 23780 N N . GLY A 1 22 ? -12.243 -4.195 0.481 1.00 54.32 22 GLY A N 17
ATOM 23781 C CA . GLY A 1 22 ? -13.644 -4.318 0.065 1.00 73.35 22 GLY A CA 17
ATOM 23782 C C . GLY A 1 22 ? -13.919 -3.466 -1.167 1.00 63.14 22 GLY A C 17
ATOM 23783 O O . GLY A 1 22 ? -14.091 -3.992 -2.272 1.00 52.01 22 GLY A O 17
ATOM 23787 N N . LEU A 1 23 ? -13.906 -2.140 -0.972 1.00 65.34 23 LEU A N 17
ATOM 23788 C CA . LEU A 1 23 ? -14.132 -1.134 -2.028 1.00 52.03 23 LEU A CA 17
ATOM 23789 C C . LEU A 1 23 ? -13.054 -0.039 -1.928 1.00 52.14 23 LEU A C 17
ATOM 23790 O O . LEU A 1 23 ? -12.827 0.517 -0.842 1.00 21.21 23 LEU A O 17
ATOM 23806 N N . GLY A 1 24 ? -12.402 0.264 -3.062 1.00 21.23 24 GLY A N 17
ATOM 23807 C CA . GLY A 1 24 ? -11.377 1.311 -3.141 1.00 23.21 24 GLY A CA 17
ATOM 23808 C C . GLY A 1 24 ? -11.968 2.704 -3.353 1.00 40.42 24 GLY A C 17
ATOM 23809 O O . GLY A 1 24 ? -13.115 2.843 -3.791 1.00 11.24 24 GLY A O 17
ATOM 23813 N N . ALA A 1 25 ? -11.168 3.732 -3.026 1.00 61.32 25 ALA A N 17
ATOM 23814 C CA . ALA A 1 25 ? -11.524 5.151 -3.227 1.00 50.41 25 ALA A CA 17
ATOM 23815 C C . ALA A 1 25 ? -11.516 5.532 -4.715 1.00 51.11 25 ALA A C 17
ATOM 23816 O O . ALA A 1 25 ? -12.128 6.527 -5.115 1.00 23.43 25 ALA A O 17
ATOM 23823 N N . CYS A 1 26 ? -10.799 4.738 -5.526 1.00 74.35 26 CYS A N 17
ATOM 23824 C CA . CYS A 1 26 ? -10.846 4.837 -6.994 1.00 32.44 26 CYS A CA 17
ATOM 23825 C C . CYS A 1 26 ? -11.676 3.661 -7.543 1.00 70.05 26 CYS A C 17
ATOM 23826 O O . CYS A 1 26 ? -12.150 2.836 -6.755 1.00 3.12 26 CYS A O 17
ATOM 23833 N N . GLY A 1 27 ? -11.873 3.609 -8.878 1.00 74.13 27 GLY A N 17
ATOM 23834 C CA . GLY A 1 27 ? -12.722 2.593 -9.516 1.00 44.32 27 GLY A CA 17
ATOM 23835 C C . GLY A 1 27 ? -12.170 1.161 -9.452 1.00 70.12 27 GLY A C 17
ATOM 23836 O O . GLY A 1 27 ? -11.688 0.627 -10.456 1.00 32.54 27 GLY A O 17
ATOM 23840 N N . TRP A 1 28 ? -12.257 0.555 -8.255 1.00 4.25 28 TRP A N 17
ATOM 23841 C CA . TRP A 1 28 ? -11.859 -0.835 -7.975 1.00 30.13 28 TRP A CA 17
ATOM 23842 C C . TRP A 1 28 ? -12.614 -1.330 -6.737 1.00 4.41 28 TRP A C 17
ATOM 23843 O O . TRP A 1 28 ? -12.976 -0.539 -5.864 1.00 51.34 28 TRP A O 17
ATOM 23864 N N . ASN A 1 29 ? -12.863 -2.639 -6.695 1.00 64.33 29 ASN A N 17
ATOM 23865 C CA . ASN A 1 29 ? -13.402 -3.335 -5.520 1.00 71.11 29 ASN A CA 17
ATOM 23866 C C . ASN A 1 29 ? -12.768 -4.729 -5.491 1.00 43.12 29 ASN A C 17
ATOM 23867 O O . ASN A 1 29 ? -12.795 -5.438 -6.505 1.00 3.04 29 ASN A O 17
ATOM 23878 N N . ASN A 1 30 ? -12.182 -5.119 -4.352 1.00 22.04 30 ASN A N 17
ATOM 23879 C CA . ASN A 1 30 ? -11.352 -6.341 -4.262 1.00 1.41 30 ASN A CA 17
ATOM 23880 C C . ASN A 1 30 ? -11.528 -7.022 -2.899 1.00 41.55 30 ASN A C 17
ATOM 23881 O O . ASN A 1 30 ? -12.076 -6.433 -1.964 1.00 3.33 30 ASN A O 17
ATOM 23892 N N . VAL A 1 31 ? -11.057 -8.273 -2.806 1.00 50.43 31 VAL A N 17
ATOM 23893 C CA . VAL A 1 31 ? -11.032 -9.040 -1.547 1.00 32.42 31 VAL A CA 17
ATOM 23894 C C . VAL A 1 31 ? -9.646 -8.900 -0.888 1.00 31.33 31 VAL A C 17
ATOM 23895 O O . VAL A 1 31 ? -8.707 -8.368 -1.500 1.00 62.13 31 VAL A O 17
ATOM 23908 N N . ASN A 1 32 ? -9.526 -9.398 0.356 1.00 31.21 32 ASN A N 17
ATOM 23909 C CA . ASN A 1 32 ? -8.274 -9.338 1.149 1.00 34.02 32 ASN A CA 17
ATOM 23910 C C . ASN A 1 32 ? -7.128 -10.133 0.483 1.00 33.40 32 ASN A C 17
ATOM 23911 O O . ASN A 1 32 ? -5.951 -9.862 0.737 1.00 42.52 32 ASN A O 17
ATOM 23922 N N . SER A 1 33 ? -7.493 -11.108 -0.368 1.00 31.12 33 SER A N 17
ATOM 23923 C CA . SER A 1 33 ? -6.536 -11.990 -1.060 1.00 54.32 33 SER A CA 17
ATOM 23924 C C . SER A 1 33 ? -5.849 -11.279 -2.256 1.00 0.23 33 SER 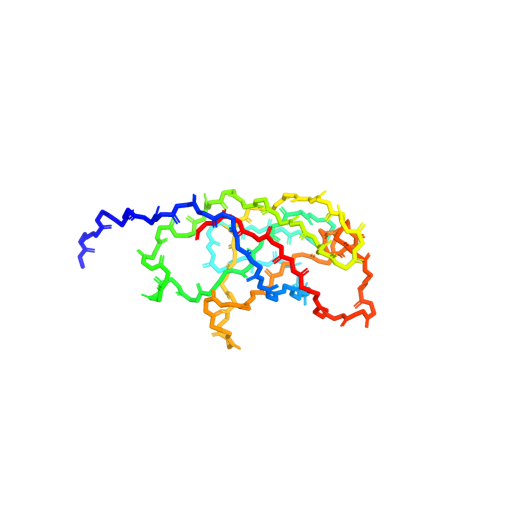A C 17
ATOM 23925 O O . SER A 1 33 ? -4.823 -11.760 -2.757 1.00 14.10 33 SER A O 17
ATOM 23933 N N . ASP A 1 34 ? -6.414 -10.131 -2.704 1.00 22.01 34 ASP A N 17
ATOM 23934 C CA . ASP A 1 34 ? -5.857 -9.333 -3.833 1.00 4.53 34 ASP A CA 17
ATOM 23935 C C . ASP A 1 34 ? -4.652 -8.478 -3.401 1.00 15.31 34 ASP A C 17
ATOM 23936 O O . ASP A 1 34 ? -4.320 -8.397 -2.216 1.00 25.41 34 ASP A O 17
ATOM 23945 N N . THR A 1 35 ? -4.001 -7.845 -4.405 1.00 70.30 35 THR A N 17
ATOM 23946 C CA . THR A 1 35 ? -2.849 -6.949 -4.210 1.00 52.54 35 THR A CA 17
ATOM 23947 C C . THR A 1 35 ? -3.153 -5.531 -4.747 1.00 52.14 35 THR A C 17
ATOM 23948 O O . THR A 1 35 ? -2.988 -5.265 -5.939 1.00 33.22 35 THR A O 17
ATOM 23959 N N . VAL A 1 36 ? -3.614 -4.625 -3.858 1.00 11.11 36 VAL A N 17
ATOM 23960 C CA . VAL A 1 36 ? -3.822 -3.186 -4.181 1.00 63.32 36 VAL A CA 17
ATOM 23961 C C . VAL A 1 36 ? -3.440 -2.317 -2.960 1.00 15.22 36 VAL A C 17
ATOM 23962 O O . VAL A 1 36 ? -3.437 -2.790 -1.804 1.00 23.52 36 VAL A O 17
ATOM 23975 N N . ILE A 1 37 ? -3.087 -1.042 -3.231 1.00 71.45 37 ILE A N 17
ATOM 23976 C CA . ILE A 1 37 ? -2.556 -0.106 -2.222 1.00 50.10 37 ILE A CA 17
ATOM 23977 C C . ILE A 1 37 ? -3.592 1.001 -1.912 1.00 42.23 37 ILE A C 17
ATOM 23978 O O . ILE A 1 37 ? -4.362 1.440 -2.802 1.00 42.02 37 ILE A O 17
ATOM 23994 N N . ALA A 1 38 ? -3.593 1.406 -0.631 1.00 52.43 38 ALA A N 17
ATOM 23995 C CA . ALA A 1 38 ? -4.282 2.578 -0.108 1.00 71.20 38 ALA A CA 17
ATOM 23996 C C . ALA A 1 38 ? -3.222 3.630 0.258 1.00 53.35 38 ALA A C 17
ATOM 23997 O O . ALA A 1 38 ? -2.441 3.444 1.199 1.00 10.33 38 ALA A O 17
ATOM 24004 N N . LEU A 1 39 ? -3.193 4.733 -0.494 1.00 3.14 39 LEU A N 17
ATOM 24005 C CA . LEU A 1 39 ? -2.132 5.764 -0.376 1.00 40.15 39 LEU A CA 17
ATOM 24006 C C . LEU A 1 39 ? -2.661 6.937 0.470 1.00 62.04 39 LEU A C 17
ATOM 24007 O O . LEU A 1 39 ? -3.851 7.000 0.747 1.00 62.42 39 LEU A O 17
ATOM 24023 N N . SER A 1 40 ? -1.761 7.833 0.908 1.00 50.53 40 SER A N 17
ATOM 24024 C CA . SER A 1 40 ? -2.133 9.130 1.527 1.00 25.04 40 SER A CA 17
ATOM 24025 C C . SER A 1 40 ? -3.239 9.851 0.694 1.00 64.02 40 SER A C 17
ATOM 24026 O O . SER A 1 40 ? -3.259 9.693 -0.542 1.00 23.40 40 SER A O 17
ATOM 24034 N N . PRO A 1 41 ? -4.144 10.673 1.337 1.00 60.43 41 PRO A N 17
ATOM 24035 C CA . PRO A 1 41 ? -5.356 11.226 0.665 1.00 12.13 41 PRO A CA 17
ATOM 24036 C C . PRO A 1 41 ? -5.023 12.072 -0.575 1.00 4.13 41 PRO A C 17
ATOM 24037 O O . PRO A 1 41 ? -3.880 12.452 -0.773 1.00 20.13 41 PRO A O 17
ATOM 24048 N N . SER A 1 42 ? -6.052 12.398 -1.371 1.00 54.35 42 SER A N 17
ATOM 24049 C CA . SER A 1 42 ? -5.920 13.169 -2.626 1.00 22.51 42 SER A CA 17
ATOM 24050 C C . SER A 1 42 ? -5.366 14.600 -2.396 1.00 33.42 42 SER A C 17
ATOM 24051 O O . SER A 1 42 ? -5.028 15.300 -3.351 1.00 12.23 42 SER A O 17
ATOM 24059 N N . VAL A 1 43 ? -5.287 15.005 -1.121 1.00 4.44 43 VAL A N 17
ATOM 24060 C CA . VAL A 1 43 ? -4.581 16.215 -0.683 1.00 2.33 43 VAL A CA 17
ATOM 24061 C C . VAL A 1 43 ? -3.053 16.049 -0.902 1.00 55.24 43 VAL A C 17
ATOM 24062 O O . VAL A 1 43 ? -2.395 16.927 -1.468 1.00 53.51 43 VAL A O 17
ATOM 24075 N N . TYR A 1 44 ? -2.522 14.891 -0.464 1.00 14.44 44 TYR A N 17
ATOM 24076 C CA . TYR A 1 44 ? -1.071 14.589 -0.479 1.00 62.13 44 TYR A CA 17
ATOM 24077 C C . TYR A 1 44 ? -0.641 13.882 -1.782 1.00 3.32 44 TYR A C 17
ATOM 24078 O O . TYR A 1 44 ? 0.444 14.138 -2.309 1.00 5.35 44 TYR A O 17
ATOM 24096 N N . SER A 1 45 ? -1.488 12.975 -2.278 1.00 34.42 45 SER A N 17
ATOM 24097 C CA . SER A 1 45 ? -1.203 12.163 -3.477 1.00 14.43 45 SER A CA 17
ATOM 24098 C C . SER A 1 45 ? -1.674 12.872 -4.771 1.00 22.12 45 SER A C 17
ATOM 24099 O O . SER A 1 45 ? -1.396 12.399 -5.880 1.00 32.35 45 SER A O 17
ATOM 24107 N N . GLY A 1 46 ? -2.425 13.984 -4.608 1.00 73.20 46 GLY A N 17
ATOM 24108 C CA . GLY A 1 46 ? -2.950 14.769 -5.733 1.00 43.45 46 GLY A CA 17
ATOM 24109 C C . GLY A 1 46 ? -4.135 14.119 -6.447 1.00 5.31 46 GLY A C 17
ATOM 24110 O O . GLY A 1 46 ? -4.624 14.661 -7.443 1.00 13.43 46 GLY A O 17
ATOM 24114 N N . GLY A 1 47 ? -4.595 12.947 -5.951 1.00 40.34 47 GLY A N 17
ATOM 24115 C CA . GLY A 1 47 ? -5.729 12.231 -6.562 1.00 4.31 47 GLY A CA 17
ATOM 24116 C C . GLY A 1 47 ? -5.334 11.345 -7.743 1.00 15.32 47 GLY A C 17
ATOM 24117 O O . GLY A 1 47 ? -5.918 10.281 -7.952 1.00 65.20 47 GLY A O 17
ATOM 24121 N N . SER A 1 48 ? -4.314 11.779 -8.501 1.00 12.24 48 SER A N 17
ATOM 24122 C CA . SER A 1 48 ? -3.827 11.108 -9.722 1.00 60.54 48 SER A CA 17
ATOM 24123 C C . SER A 1 48 ? -3.021 9.817 -9.427 1.00 44.22 48 SER A C 17
ATOM 24124 O O . SER A 1 48 ? -2.436 9.226 -10.343 1.00 41.33 48 SER A O 17
ATOM 24132 N N . HIS A 1 49 ? -2.986 9.395 -8.144 1.00 25.12 49 HIS A N 17
ATOM 24133 C CA . HIS A 1 49 ? -2.167 8.255 -7.699 1.00 42.13 49 HIS A CA 17
ATOM 24134 C C . HIS A 1 49 ? -2.937 6.933 -7.905 1.00 72.32 49 HIS A C 17
ATOM 24135 O O . HIS A 1 49 ? -2.371 5.849 -7.728 1.00 62.10 49 HIS A O 17
ATOM 24150 N N . CYS A 1 50 ? -4.228 7.031 -8.276 1.00 12.13 50 CYS A N 17
ATOM 24151 C CA . CYS A 1 50 ? -5.010 5.868 -8.723 1.00 53.21 50 CYS A CA 17
ATOM 24152 C C . CYS A 1 50 ? -4.448 5.312 -10.038 1.00 72.44 50 CYS A C 17
ATOM 24153 O O . CYS A 1 50 ? -4.042 6.077 -10.921 1.00 4.32 50 CYS A O 17
ATOM 24160 N N . GLY A 1 51 ? -4.406 3.973 -10.145 1.00 65.32 51 GLY A N 17
ATOM 24161 C CA . GLY A 1 51 ? -3.934 3.304 -11.351 1.00 23.32 51 GLY A CA 17
ATOM 24162 C C . GLY A 1 51 ? -2.415 3.196 -11.438 1.00 51.24 51 GLY A C 17
ATOM 24163 O O . GLY A 1 51 ? -1.895 2.579 -12.377 1.00 3.30 51 GLY A O 17
ATOM 24167 N N . GLN A 1 52 ? -1.700 3.797 -10.461 1.00 1.14 52 GLN A N 17
ATOM 24168 C CA . GLN A 1 52 ? -0.232 3.784 -10.424 1.00 1.12 52 GLN A CA 17
ATOM 24169 C C . GLN A 1 52 ? 0.241 2.493 -9.743 1.00 53.11 52 GLN A C 17
ATOM 24170 O O . GLN A 1 52 ? 0.064 2.319 -8.531 1.00 1.34 52 GLN A O 17
ATOM 24184 N N . THR A 1 53 ? 0.781 1.575 -10.554 1.00 55.41 53 THR A N 17
ATOM 24185 C CA . THR A 1 53 ? 1.307 0.295 -10.082 1.00 10.35 53 THR A CA 17
ATOM 24186 C C . THR A 1 53 ? 2.722 0.513 -9.493 1.00 50.23 53 THR A C 17
ATOM 24187 O O . THR A 1 53 ? 3.704 0.659 -10.218 1.00 72.54 53 THR A O 17
ATOM 24198 N N . VAL A 1 54 ? 2.787 0.597 -8.148 1.00 42.02 54 VAL A N 17
ATOM 24199 C CA . VAL A 1 54 ? 4.017 0.966 -7.411 1.00 21.35 54 VAL A CA 17
ATOM 24200 C C . VAL A 1 54 ? 4.659 -0.279 -6.776 1.00 22.44 54 VAL A C 17
ATOM 24201 O O . VAL A 1 54 ? 3.958 -1.137 -6.226 1.00 42.42 54 VAL A O 17
ATOM 24214 N N . THR A 1 55 ? 5.992 -0.359 -6.858 1.00 43.41 55 THR A N 17
ATOM 24215 C CA . THR A 1 55 ? 6.771 -1.486 -6.347 1.00 65.15 55 THR A CA 17
ATOM 24216 C C . THR A 1 55 ? 7.219 -1.192 -4.904 1.00 54.23 55 THR A C 17
ATOM 24217 O O . THR A 1 55 ? 8.016 -0.289 -4.686 1.00 24.34 55 THR A O 17
ATOM 24228 N N . VAL A 1 56 ? 6.682 -1.938 -3.933 1.00 70.13 56 VAL A N 17
ATOM 24229 C CA . VAL A 1 56 ? 7.055 -1.800 -2.506 1.00 31.44 56 VAL A CA 17
ATOM 24230 C C . VAL A 1 56 ? 8.098 -2.880 -2.134 1.00 21.13 56 VAL A C 17
ATOM 24231 O O . VAL A 1 56 ? 7.994 -4.025 -2.591 1.00 33.25 56 VAL A O 17
ATOM 24244 N N . THR A 1 57 ? 9.130 -2.499 -1.350 1.00 23.22 57 THR A N 17
ATOM 24245 C CA . THR A 1 57 ? 10.202 -3.429 -0.917 1.00 72.40 57 THR A CA 17
ATOM 24246 C C . THR A 1 57 ? 10.385 -3.375 0.608 1.00 32.23 57 THR A C 17
ATOM 24247 O O . THR A 1 57 ? 10.973 -2.429 1.134 1.00 54.34 57 THR A O 17
ATOM 24258 N N . ASN A 1 58 ? 9.880 -4.401 1.306 1.00 12.03 58 ASN A N 17
ATOM 24259 C CA . ASN A 1 58 ? 9.986 -4.498 2.761 1.00 31.43 58 ASN A CA 17
ATOM 24260 C C . ASN A 1 58 ? 11.453 -4.732 3.157 1.00 4.13 58 ASN A C 17
ATOM 24261 O O . ASN A 1 58 ? 11.998 -5.799 2.897 1.00 54.24 58 ASN A O 17
ATOM 24272 N N . VAL A 1 59 ? 12.068 -3.716 3.786 1.00 11.21 59 VAL A N 17
ATOM 24273 C CA . VAL A 1 59 ? 13.498 -3.739 4.187 1.00 24.45 59 VAL A CA 17
ATOM 24274 C C . VAL A 1 59 ? 13.769 -4.744 5.332 1.00 65.40 59 VAL A C 17
ATOM 24275 O O . VAL A 1 59 ? 14.912 -5.174 5.534 1.00 51.42 59 VAL A O 17
ATOM 24288 N N . VAL A 1 60 ? 12.703 -5.113 6.067 1.00 40.12 60 VAL A N 17
ATOM 24289 C CA . VAL A 1 60 ? 12.786 -6.018 7.227 1.00 34.01 60 VAL A CA 17
ATOM 24290 C C . VAL A 1 60 ? 13.232 -7.438 6.799 1.00 14.33 60 VAL A C 17
ATOM 24291 O O . VAL A 1 60 ? 13.992 -8.097 7.515 1.00 42.41 60 VAL A O 17
ATOM 24304 N N . THR A 1 61 ? 12.781 -7.889 5.613 1.00 24.15 61 THR A N 17
ATOM 24305 C CA . THR A 1 61 ? 13.123 -9.237 5.073 1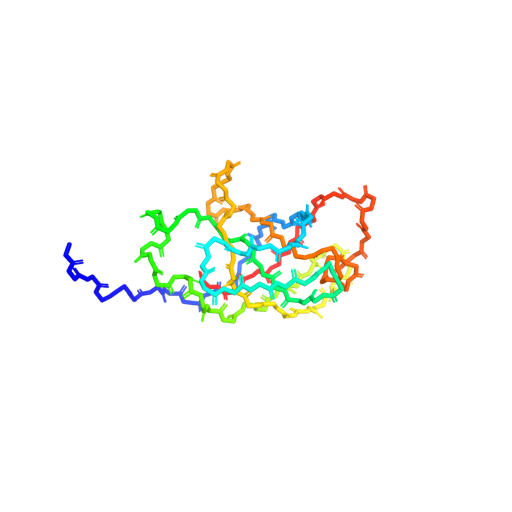.00 60.14 61 THR A CA 17
ATOM 24306 C C . THR A 1 61 ? 13.738 -9.149 3.650 1.00 63.32 61 THR A C 17
ATOM 24307 O O . THR A 1 61 ? 14.192 -10.158 3.102 1.00 24.20 61 THR A O 17
ATOM 24318 N N . GLY A 1 62 ? 13.756 -7.933 3.071 1.00 34.41 62 GLY A N 17
ATOM 24319 C CA . GLY A 1 62 ? 14.262 -7.701 1.708 1.00 73.15 62 GLY A CA 17
ATOM 24320 C C . GLY A 1 62 ? 13.313 -8.185 0.615 1.00 13.00 62 GLY A C 17
ATOM 24321 O O . GLY A 1 62 ? 13.731 -8.349 -0.539 1.00 5.24 62 GLY A O 17
ATOM 24325 N N . ALA A 1 63 ? 12.034 -8.421 0.977 1.00 31.55 63 ALA A N 17
ATOM 24326 C CA . ALA A 1 63 ? 11.011 -8.886 0.018 1.00 23.35 63 ALA A CA 17
ATOM 24327 C C . ALA A 1 63 ? 10.483 -7.717 -0.814 1.00 21.33 63 ALA A C 17
ATOM 24328 O O . ALA A 1 63 ? 10.226 -6.643 -0.277 1.00 2.11 63 ALA A O 17
ATOM 24335 N N . LYS A 1 64 ? 10.299 -7.948 -2.115 1.00 72.32 64 LYS A N 17
ATOM 24336 C CA . LYS A 1 64 ? 9.858 -6.921 -3.068 1.00 1.11 64 LYS A CA 17
ATOM 24337 C C . LYS A 1 64 ? 8.687 -7.451 -3.903 1.00 43.15 64 LYS A C 17
ATOM 24338 O O . LYS A 1 64 ? 8.730 -8.589 -4.390 1.00 14.45 64 LYS A O 17
ATOM 24357 N N . ALA A 1 65 ? 7.652 -6.615 -4.057 1.00 34.33 65 ALA A N 17
ATOM 24358 C CA . ALA A 1 65 ? 6.468 -6.923 -4.882 1.00 0.15 65 ALA A CA 17
ATOM 24359 C C . ALA A 1 65 ? 5.822 -5.620 -5.368 1.00 50.41 65 ALA A C 17
ATOM 24360 O O . ALA A 1 65 ? 5.998 -4.564 -4.751 1.00 53.23 65 ALA A O 17
ATOM 24367 N N . THR A 1 66 ? 5.070 -5.700 -6.475 1.00 31.54 66 THR A N 17
ATOM 24368 C CA . THR A 1 66 ? 4.427 -4.527 -7.103 1.00 41.20 66 THR A CA 17
ATOM 24369 C C . THR A 1 66 ? 2.895 -4.599 -6.926 1.00 53.01 66 THR A C 17
ATOM 24370 O O . THR A 1 66 ? 2.268 -5.589 -7.324 1.00 75.22 66 THR A O 17
ATOM 24381 N N . GLY A 1 67 ? 2.308 -3.558 -6.313 1.00 64.13 67 GLY A N 17
ATOM 24382 C CA . GLY A 1 67 ? 0.849 -3.451 -6.157 1.00 60.03 67 GLY A CA 17
ATOM 24383 C C . GLY A 1 67 ? 0.332 -2.155 -6.753 1.00 43.32 67 GLY A C 17
ATOM 24384 O O . GLY A 1 67 ? 1.041 -1.149 -6.744 1.00 34.31 67 GLY A O 17
ATOM 24388 N N . THR A 1 68 ? -0.893 -2.174 -7.294 1.00 52.11 68 THR A N 17
ATOM 24389 C CA . THR A 1 68 ? -1.508 -0.983 -7.901 1.00 11.43 68 THR A CA 17
ATOM 24390 C C . THR A 1 68 ? -2.298 -0.200 -6.853 1.00 22.50 68 THR A C 17
ATOM 24391 O O . THR A 1 68 ? -3.090 -0.784 -6.119 1.00 73.14 68 THR A O 17
ATOM 24402 N N . VAL A 1 69 ? -2.093 1.121 -6.806 1.00 14.40 69 VAL A N 17
ATOM 24403 C CA . VAL A 1 69 ? -2.833 1.998 -5.898 1.00 34.21 69 VAL A CA 17
ATOM 24404 C C . VAL A 1 69 ? -4.272 2.159 -6.420 1.00 75.23 69 VAL A C 17
ATOM 24405 O O . VAL A 1 69 ? -4.487 2.672 -7.525 1.00 63.43 69 VAL A O 17
ATOM 24418 N N . ALA A 1 70 ? -5.226 1.667 -5.627 1.00 53.53 70 ALA A N 17
ATOM 24419 C CA . ALA A 1 70 ? -6.658 1.628 -5.989 1.00 21.30 70 ALA A CA 17
ATOM 24420 C C . ALA A 1 70 ? -7.498 2.380 -4.957 1.00 62.00 70 ALA A C 17
ATOM 24421 O O . ALA A 1 70 ? -8.655 2.766 -5.215 1.00 11.24 70 ALA A O 17
ATOM 24428 N N . ASP A 1 71 ? -6.904 2.591 -3.782 1.00 15.30 71 ASP A N 17
ATOM 24429 C CA . ASP A 1 71 ? -7.594 3.175 -2.642 1.00 11.21 71 ASP A CA 17
ATOM 24430 C C . ASP A 1 71 ? -6.752 4.300 -2.022 1.00 43.33 71 ASP A C 17
ATOM 24431 O O . ASP A 1 71 ? -5.544 4.442 -2.305 1.00 64.01 71 ASP A O 17
ATOM 24440 N N . GLU A 1 72 ? -7.415 5.109 -1.198 1.00 71.12 72 GLU A N 17
ATOM 24441 C CA . GLU A 1 72 ? -6.782 6.150 -0.389 1.00 65.21 72 GLU A CA 17
ATOM 24442 C C . GLU A 1 72 ? -6.877 5.760 1.094 1.00 35.01 72 GLU A C 17
ATOM 24443 O O . GLU A 1 72 ? -7.512 4.768 1.457 1.00 41.34 72 GLU A O 17
ATOM 24455 N N . CYS A 1 73 ? -6.234 6.558 1.930 1.00 24.14 73 CYS A N 17
ATOM 24456 C CA . CYS A 1 73 ? -6.269 6.430 3.379 1.00 72.23 73 CYS A CA 17
ATOM 24457 C C . CYS A 1 73 ? -6.070 7.841 3.952 1.00 30.44 73 CYS A C 17
ATOM 24458 O O . CYS A 1 73 ? -4.939 8.339 3.955 1.00 33.03 73 CYS A O 17
ATOM 24465 N N . PRO A 1 74 ? -7.183 8.547 4.372 1.00 5.11 74 PRO A N 17
ATOM 24466 C CA . PRO A 1 74 ? -7.114 9.951 4.866 1.00 60.15 74 PRO A CA 17
ATOM 24467 C C . PRO A 1 74 ? -6.157 10.136 6.067 1.00 44.42 74 PRO A C 17
ATOM 24468 O O . PRO A 1 74 ? -5.497 11.175 6.192 1.00 23.01 74 PRO A O 17
ATOM 24479 N N . GLY A 1 75 ? -6.085 9.103 6.929 1.00 34.21 75 GLY A N 17
ATOM 24480 C CA . GLY A 1 75 ? -5.219 9.114 8.116 1.00 72.11 75 GLY A CA 17
ATOM 24481 C C . GLY A 1 75 ? -3.760 8.799 7.811 1.00 24.25 75 GLY A C 17
ATOM 24482 O O . GLY A 1 75 ? -2.881 9.074 8.636 1.00 42.12 75 GLY A O 17
ATOM 24486 N N . CYS A 1 76 ? -3.509 8.216 6.629 1.00 41.30 76 CYS A N 17
ATOM 24487 C CA . CYS A 1 76 ? -2.163 7.805 6.199 1.00 31.41 76 CYS A CA 17
ATOM 24488 C C . CYS A 1 76 ? -1.389 8.989 5.581 1.00 45.34 76 CYS A C 17
ATOM 24489 O O . CYS A 1 76 ? -1.990 9.886 4.984 1.00 74.52 76 CYS A O 17
ATOM 24496 N N . GLY A 1 77 ? -0.048 8.969 5.726 1.00 72.34 77 GLY A N 17
ATOM 24497 C CA . GLY A 1 77 ? 0.831 10.075 5.296 1.00 33.43 77 GLY A CA 17
ATOM 24498 C C . GLY A 1 77 ? 1.725 9.743 4.086 1.00 75.11 77 GLY A C 17
ATOM 24499 O O . GLY A 1 77 ? 1.700 8.617 3.589 1.00 13.23 77 GLY A O 17
ATOM 24503 N N . PRO A 1 78 ? 2.528 10.735 3.568 1.00 2.13 78 PRO A N 17
ATOM 24504 C CA . PRO A 1 78 ? 3.464 10.535 2.413 1.00 72.41 78 PRO A CA 17
ATOM 24505 C C . PRO A 1 78 ? 4.458 9.352 2.574 1.00 70.44 78 PRO A C 17
ATOM 24506 O O . PRO A 1 78 ? 4.786 8.685 1.594 1.00 24.02 78 PRO A O 17
ATOM 24517 N N . ASN A 1 79 ? 4.946 9.125 3.809 1.00 1.23 79 ASN A N 17
ATOM 24518 C CA . ASN A 1 79 ? 5.864 7.993 4.132 1.00 23.41 79 ASN A CA 17
ATOM 24519 C C . ASN A 1 79 ? 5.137 6.905 4.952 1.00 64.52 79 ASN A C 17
ATOM 24520 O O . ASN A 1 79 ? 5.769 5.978 5.454 1.00 54.21 79 ASN A O 17
ATOM 24531 N N . ASP A 1 80 ? 3.808 7.013 5.055 1.00 24.02 80 ASP A N 17
ATOM 24532 C CA . ASP A 1 80 ? 2.968 6.107 5.859 1.00 55.04 80 ASP A CA 17
ATOM 24533 C C . ASP A 1 80 ? 1.770 5.701 5.008 1.00 1.21 80 ASP A C 17
ATOM 24534 O O . ASP A 1 80 ? 0.816 6.449 4.872 1.00 53.34 80 ASP A O 17
ATOM 24543 N N . ILE A 1 81 ? 1.856 4.527 4.400 1.00 21.00 81 ILE A N 17
ATOM 24544 C CA . ILE A 1 81 ? 0.819 4.001 3.496 1.00 3.15 81 ILE A CA 17
ATOM 24545 C C . ILE A 1 81 ? 0.154 2.757 4.095 1.00 12.21 81 ILE A C 17
ATOM 24546 O O . ILE A 1 81 ? 0.566 2.245 5.150 1.00 54.33 81 ILE A O 17
ATOM 24562 N N . ASP A 1 82 ? -0.896 2.305 3.412 1.00 71.55 82 ASP A N 17
ATOM 24563 C CA . ASP A 1 82 ? -1.699 1.148 3.804 1.00 31.42 82 ASP A CA 17
ATOM 24564 C C . ASP A 1 82 ? -1.836 0.244 2.563 1.00 32.43 82 ASP A C 17
ATOM 24565 O O . ASP A 1 82 ? -1.751 0.737 1.440 1.00 2.11 82 ASP A O 17
ATOM 24574 N N . MET A 1 83 ? -1.987 -1.069 2.752 1.00 52.21 83 MET A N 17
ATOM 24575 C CA . MET A 1 83 ? -2.037 -2.047 1.639 1.00 62.31 83 MET A CA 17
ATOM 24576 C C . MET A 1 83 ? -2.996 -3.191 1.981 1.00 71.13 83 MET A C 17
ATOM 24577 O O . MET A 1 83 ? -3.383 -3.372 3.143 1.00 55.13 83 MET A O 17
ATOM 24591 N N . THR A 1 84 ? -3.379 -3.960 0.954 1.00 74.34 84 THR A N 17
ATOM 24592 C CA . THR A 1 84 ? -4.125 -5.216 1.139 1.00 33.11 84 THR A CA 17
ATOM 24593 C C . THR A 1 84 ? -3.291 -6.278 1.907 1.00 75.41 84 THR A C 17
ATOM 24594 O O . THR A 1 84 ? -2.045 -6.256 1.859 1.00 21.13 84 THR A O 17
ATOM 24605 N N . PRO A 1 85 ? -3.966 -7.232 2.622 1.00 23.32 85 PRO A N 17
ATOM 24606 C CA . PRO A 1 85 ? -3.283 -8.366 3.272 1.00 10.21 85 PRO A CA 17
ATOM 24607 C C . PRO A 1 85 ? -2.563 -9.250 2.243 1.00 72.21 85 PRO A C 17
ATOM 24608 O O . PRO A 1 85 ? -1.518 -9.787 2.544 1.00 11.25 85 PRO A O 17
ATOM 24619 N N . GLY A 1 86 ? -3.142 -9.352 1.024 1.00 12.31 86 GLY A N 17
ATOM 24620 C CA . GLY A 1 86 ? -2.534 -10.084 -0.094 1.00 64.40 86 GLY A CA 17
ATOM 24621 C C . GLY A 1 86 ? -1.163 -9.543 -0.491 1.00 33.22 86 GLY A C 17
ATOM 24622 O O . GLY A 1 86 ? -0.262 -10.313 -0.841 1.00 61.33 86 GLY A O 17
ATOM 24626 N N . LEU A 1 87 ? -1.008 -8.209 -0.433 1.00 55.52 87 LEU A N 17
ATOM 24627 C CA . LEU A 1 87 ? 0.296 -7.549 -0.607 1.00 14.11 87 LEU A CA 17
ATOM 24628 C C . LEU A 1 87 ? 1.191 -7.865 0.596 1.00 64.21 87 LEU A C 17
ATOM 24629 O O . LEU A 1 87 ? 2.261 -8.459 0.455 1.00 64.32 87 LEU A O 17
ATOM 24645 N N . PHE A 1 88 ? 0.685 -7.504 1.782 1.00 12.05 88 PHE A N 17
ATOM 24646 C CA . PHE A 1 88 ? 1.460 -7.477 3.038 1.00 74.43 88 PHE A CA 17
ATOM 24647 C C . PHE A 1 88 ? 2.000 -8.873 3.439 1.00 42.31 88 PHE A C 17
ATOM 24648 O O . PHE A 1 88 ? 3.040 -8.974 4.089 1.00 31.02 88 PHE A O 17
ATOM 24665 N N . GLN A 1 89 ? 1.274 -9.934 3.040 1.00 21.22 89 GLN A N 17
ATOM 24666 C CA . GLN A 1 89 ? 1.646 -11.335 3.336 1.00 60.24 89 GLN A CA 17
ATOM 24667 C C . GLN A 1 89 ? 2.754 -11.850 2.391 1.00 34.21 89 GLN A C 17
ATOM 24668 O O . GLN A 1 89 ? 3.402 -12.859 2.681 1.00 63.20 89 GLN A O 17
ATOM 24682 N N . GLN A 1 90 ? 2.927 -11.185 1.236 1.00 70.40 90 GLN A N 17
ATOM 24683 C CA . GLN A 1 90 ? 4.036 -11.479 0.304 1.00 22.32 90 GLN A CA 17
ATOM 24684 C C . GLN A 1 90 ? 5.240 -10.570 0.612 1.00 64.23 90 GLN A C 17
ATOM 24685 O O . GLN A 1 90 ? 6.389 -10.944 0.355 1.00 33.13 90 GLN A O 17
ATOM 24699 N N . LEU A 1 91 ? 4.966 -9.365 1.157 1.00 0.23 91 LEU A N 17
ATOM 24700 C CA . LEU A 1 91 ? 6.023 -8.457 1.660 1.00 0.34 91 LEU A CA 17
ATOM 24701 C C . LEU A 1 91 ? 6.602 -8.971 2.997 1.00 35.45 91 LEU A C 17
ATOM 24702 O O . LEU A 1 91 ? 7.777 -8.745 3.290 1.00 0.14 91 LEU A O 17
ATOM 24718 N N . GLY A 1 92 ? 5.774 -9.673 3.786 1.00 3.54 92 GLY A N 17
ATOM 24719 C CA . GLY A 1 92 ? 6.188 -10.185 5.097 1.00 72.14 92 GLY A CA 17
ATOM 24720 C C . GLY A 1 92 ? 5.069 -10.949 5.785 1.00 60.11 92 GLY A C 17
ATOM 24721 O O . GLY A 1 92 ? 4.495 -11.860 5.191 1.00 71.24 92 GLY A O 17
ATOM 24725 N N . SER A 1 93 ? 4.746 -10.582 7.032 1.00 72.33 93 SER A N 17
ATOM 24726 C CA . SER A 1 93 ? 3.695 -11.255 7.830 1.00 73.14 93 SER A CA 17
ATOM 24727 C C . SER A 1 93 ? 2.696 -10.216 8.362 1.00 2.13 93 SER A C 17
ATOM 24728 O O . SER A 1 93 ? 3.099 -9.105 8.706 1.00 53.51 93 SER A O 17
ATOM 24736 N N . LEU A 1 94 ? 1.402 -10.593 8.436 1.00 74.43 94 LEU A N 17
ATOM 24737 C CA . LEU A 1 94 ? 0.321 -9.698 8.916 1.00 54.14 94 LEU A CA 17
ATOM 24738 C C . LEU A 1 94 ? 0.513 -9.343 10.408 1.00 54.50 94 LEU A C 17
ATOM 24739 O O . LEU A 1 94 ? 0.076 -8.279 10.867 1.00 65.22 94 LEU A O 17
ATOM 24755 N N . ASP A 1 95 ? 1.177 -10.262 11.138 1.00 1.23 95 ASP A N 17
ATOM 24756 C CA . ASP A 1 95 ? 1.522 -10.115 12.572 1.00 62.12 95 ASP A CA 17
ATOM 24757 C C . ASP A 1 95 ? 2.359 -8.852 12.854 1.00 41.12 95 ASP A C 17
ATOM 24758 O O . ASP A 1 95 ? 2.323 -8.309 13.962 1.00 21.40 95 ASP A O 17
ATOM 24767 N N . GLU A 1 96 ? 3.127 -8.414 11.842 1.00 43.15 96 GLU A N 17
ATOM 24768 C CA . GLU A 1 96 ? 3.999 -7.233 11.946 1.00 74.44 96 GLU A CA 17
ATOM 24769 C C . GLU A 1 96 ? 3.186 -5.945 12.112 1.00 21.44 96 GLU A C 17
ATOM 24770 O O . GLU A 1 96 ? 3.620 -5.023 12.813 1.00 60.35 96 GLU A O 17
ATOM 24782 N N . GLY A 1 97 ? 1.999 -5.899 11.472 1.00 2.42 97 GLY A N 17
ATOM 24783 C CA . GLY A 1 97 ? 1.129 -4.722 11.523 1.00 61.21 97 GLY A CA 17
ATOM 24784 C C . GLY A 1 97 ? 1.607 -3.620 10.587 1.00 62.41 97 GLY A C 17
ATOM 24785 O O . GLY A 1 97 ? 0.908 -3.252 9.632 1.00 2.02 97 GLY A O 17
ATOM 24789 N N . VAL A 1 98 ? 2.817 -3.094 10.873 1.00 42.23 98 VAL A N 17
ATOM 24790 C CA . VAL A 1 98 ? 3.518 -2.142 10.009 1.00 3.21 98 VAL A CA 17
ATOM 24791 C C . VAL A 1 98 ? 4.917 -2.680 9.622 1.00 12.52 98 VAL A C 17
ATOM 24792 O O . VAL A 1 98 ? 5.727 -3.053 10.480 1.00 44.22 98 VAL A O 17
ATOM 24805 N N . LEU A 1 99 ? 5.165 -2.754 8.312 1.00 41.22 99 LEU A N 17
ATOM 24806 C CA . LEU A 1 99 ? 6.475 -3.053 7.731 1.00 11.33 99 LEU A CA 17
ATOM 24807 C C . LEU A 1 99 ? 7.041 -1.787 7.075 1.00 32.53 99 LEU A C 17
ATOM 24808 O O . LEU A 1 99 ? 6.298 -1.025 6.440 1.00 64.20 99 LEU A O 17
ATOM 24824 N N . THR A 1 100 ? 8.354 -1.554 7.266 1.00 32.45 100 THR A N 17
ATOM 24825 C CA . THR A 1 100 ? 9.055 -0.468 6.596 1.00 52.25 100 THR A CA 17
ATOM 24826 C C . THR A 1 100 ? 9.320 -0.901 5.146 1.00 64.05 100 THR A C 17
ATOM 24827 O O . THR A 1 100 ? 10.127 -1.806 4.894 1.00 51.22 100 THR A O 17
ATOM 24838 N N . VAL A 1 101 ? 8.607 -0.279 4.197 1.00 55.33 101 VAL A N 17
ATOM 24839 C CA . VAL A 1 101 ? 8.706 -0.618 2.775 1.00 45.40 101 VAL A CA 17
ATOM 24840 C C . VAL A 1 101 ? 9.282 0.571 2.001 1.00 51.22 101 VAL A C 17
ATOM 24841 O O . VAL A 1 101 ? 9.044 1.735 2.358 1.00 10.45 101 VAL A O 17
ATOM 24854 N N . SER A 1 102 ? 10.063 0.248 0.957 1.00 3.14 102 SER A N 17
ATOM 24855 C CA . SER A 1 102 ? 10.713 1.220 0.079 1.00 45.30 102 SER A CA 17
ATOM 24856 C C . SER A 1 102 ? 10.019 1.152 -1.282 1.00 23.12 102 SER A C 17
ATOM 24857 O O . SER A 1 102 ? 9.993 0.090 -1.920 1.00 42.22 102 SER A O 17
ATOM 24865 N N . TRP A 1 103 ? 9.435 2.276 -1.708 1.00 40.25 103 TRP A N 17
ATOM 24866 C CA . TRP A 1 103 ? 8.575 2.342 -2.895 1.00 21.11 103 TRP A CA 17
ATOM 24867 C C . TRP A 1 103 ? 8.853 3.625 -3.693 1.00 31.12 103 TRP A C 17
ATOM 24868 O O . TRP A 1 103 ? 8.937 4.720 -3.117 1.00 12.41 103 TRP A O 17
ATOM 24889 N N . THR A 1 104 ? 9.007 3.471 -5.025 1.00 13.51 104 THR A N 17
ATOM 24890 C CA . THR A 1 104 ? 9.335 4.571 -5.928 1.00 44.34 104 THR A CA 17
ATOM 24891 C C . THR A 1 104 ? 8.055 5.224 -6.468 1.00 62.45 104 THR A C 17
ATOM 24892 O O . THR A 1 104 ? 7.309 4.601 -7.238 1.00 74.34 104 THR A O 17
ATOM 24903 N N . LEU A 1 105 ? 7.810 6.461 -6.029 1.00 2.01 105 LEU A N 17
ATOM 24904 C CA . LEU A 1 105 ? 6.799 7.340 -6.609 1.00 72.11 105 LEU A CA 17
ATOM 24905 C C . LEU A 1 105 ? 7.243 8.776 -6.281 1.00 62.51 105 LEU A C 17
ATOM 24906 O O . LEU A 1 105 ? 6.786 9.350 -5.276 1.00 23.02 105 LEU A O 17
ATOM 24923 N N . GLY A 1 1 ? 10.929 17.537 14.036 1.00 70.43 1 GLY A N 18
ATOM 24924 C CA . GLY A 1 1 ? 12.076 18.291 13.487 1.00 23.33 1 GLY A CA 18
ATOM 24925 C C . GLY A 1 1 ? 11.744 18.956 12.162 1.00 15.41 1 GLY A C 18
ATOM 24926 O O . GLY A 1 1 ? 10.587 18.914 11.710 1.00 71.32 1 GLY A O 18
ATOM 24932 N N . HIS A 1 2 ? 12.765 19.575 11.544 1.00 41.40 2 HIS A N 18
ATOM 24933 C CA . HIS A 1 2 ? 12.641 20.247 10.236 1.00 13.50 2 HIS A CA 18
ATOM 24934 C C . HIS A 1 2 ? 12.655 19.205 9.104 1.00 24.30 2 HIS A C 18
ATOM 24935 O O . HIS A 1 2 ? 13.711 18.897 8.536 1.00 34.35 2 HIS A O 18
ATOM 24950 N N . ALA A 1 3 ? 11.472 18.641 8.826 1.00 74.41 3 ALA A N 18
ATOM 24951 C CA . ALA A 1 3 ? 11.273 17.642 7.769 1.00 12.24 3 ALA A CA 18
ATOM 24952 C C . ALA A 1 3 ? 9.793 17.666 7.326 1.00 43.02 3 ALA A C 18
ATOM 24953 O O . ALA A 1 3 ? 8.925 17.178 8.057 1.00 4.11 3 ALA A O 18
ATOM 24960 N N . PRO A 1 4 ? 9.468 18.282 6.143 1.00 11.42 4 PRO A N 18
ATOM 24961 C CA . PRO A 1 4 ? 8.078 18.298 5.591 1.00 63.50 4 PRO A CA 18
ATOM 24962 C C . PRO A 1 4 ? 7.557 16.907 5.141 1.00 65.03 4 PRO A C 18
ATOM 24963 O O . PRO A 1 4 ? 6.385 16.782 4.758 1.00 71.32 4 PRO A O 18
ATOM 24974 N N . ALA A 1 5 ? 8.458 15.893 5.170 1.00 52.20 5 ALA A N 18
ATOM 24975 C CA . ALA A 1 5 ? 8.199 14.509 4.704 1.00 11.43 5 ALA A CA 18
ATOM 24976 C C . ALA A 1 5 ? 7.940 14.464 3.180 1.00 62.12 5 ALA A C 18
ATOM 24977 O O . ALA A 1 5 ? 7.438 13.461 2.649 1.00 63.04 5 ALA A O 18
ATOM 24984 N N . GLU A 1 6 ? 8.342 15.552 2.481 1.00 72.15 6 GLU A N 18
ATOM 24985 C CA . GLU A 1 6 ? 8.121 15.726 1.038 1.00 31.24 6 GLU A CA 18
ATOM 24986 C C . GLU A 1 6 ? 9.266 15.058 0.255 1.00 13.14 6 GLU A C 18
ATOM 24987 O O . GLU A 1 6 ? 10.297 15.677 -0.033 1.00 22.31 6 GLU A O 18
ATOM 24999 N N . LYS A 1 7 ? 9.091 13.761 0.003 1.00 34.35 7 LYS A N 18
ATOM 25000 C CA . LYS A 1 7 ? 9.919 12.980 -0.915 1.00 44.22 7 LYS A CA 18
ATOM 25001 C C . LYS A 1 7 ? 9.050 11.854 -1.477 1.00 1.20 7 LYS A C 18
ATOM 25002 O O . LYS A 1 7 ? 8.590 10.971 -0.736 1.00 24.12 7 LYS A O 18
ATOM 25021 N N . ARG A 1 8 ? 8.783 11.933 -2.782 1.00 24.12 8 ARG A N 18
ATOM 25022 C CA . ARG A 1 8 ? 7.872 11.022 -3.474 1.00 1.10 8 ARG A CA 18
ATOM 25023 C C . ARG A 1 8 ? 8.211 10.972 -4.972 1.00 52.54 8 ARG A C 18
ATOM 25024 O O . ARG A 1 8 ? 8.936 11.844 -5.479 1.00 23.34 8 ARG A O 18
ATOM 25045 N N . SER A 1 9 ? 7.682 9.927 -5.644 1.00 11.40 9 SER A N 18
ATOM 25046 C CA . SER A 1 9 ? 7.952 9.584 -7.064 1.00 14.24 9 SER A CA 18
ATOM 25047 C C . SER A 1 9 ? 9.432 9.185 -7.244 1.00 4.32 9 SER A C 18
ATOM 25048 O O . SER A 1 9 ? 10.012 9.289 -8.330 1.00 71.35 9 SER A O 18
ATOM 25056 N N . THR A 1 10 ? 9.982 8.684 -6.133 1.00 73.24 10 THR A N 18
ATOM 25057 C CA . THR A 1 10 ? 11.333 8.141 -5.991 1.00 43.32 10 THR A CA 18
ATOM 25058 C C . THR A 1 10 ? 11.214 6.902 -5.093 1.00 72.24 10 THR A C 18
ATOM 25059 O O . THR A 1 10 ? 10.256 6.817 -4.311 1.00 52.53 10 THR A O 18
ATOM 25070 N N . THR A 1 11 ? 12.144 5.936 -5.202 1.00 30.22 11 THR A N 18
ATOM 25071 C CA . THR A 1 11 ? 12.143 4.761 -4.314 1.00 55.20 11 THR A CA 18
ATOM 25072 C C . THR A 1 11 ? 12.524 5.205 -2.880 1.00 52.13 11 THR A C 18
ATOM 25073 O O . THR A 1 11 ? 13.697 5.389 -2.549 1.00 40.13 11 THR A O 18
ATOM 25084 N N . ARG A 1 12 ? 11.493 5.431 -2.043 1.00 24.02 12 ARG A N 18
ATOM 25085 C CA . ARG A 1 12 ? 11.658 5.990 -0.687 1.00 73.32 12 ARG A CA 18
ATOM 25086 C C . ARG A 1 12 ? 10.979 5.113 0.357 1.00 71.12 12 ARG A C 18
ATOM 25087 O O . ARG A 1 12 ? 9.964 4.471 0.079 1.00 15.13 12 ARG A O 18
ATOM 25108 N N . GLU A 1 13 ? 11.541 5.122 1.576 1.00 32.43 13 GLU A N 18
ATOM 25109 C CA . GLU A 1 13 ? 11.082 4.261 2.671 1.00 4.21 13 GLU A CA 18
ATOM 25110 C C . GLU A 1 13 ? 9.854 4.884 3.346 1.00 21.43 13 GLU A C 18
ATOM 25111 O O . GLU A 1 13 ? 9.791 6.101 3.561 1.00 31.32 13 GLU A O 18
ATOM 25123 N N . GLY A 1 14 ? 8.894 4.029 3.667 1.00 32.12 14 GLY A N 18
ATOM 25124 C CA . GLY A 1 14 ? 7.643 4.439 4.268 1.00 35.41 14 GLY A CA 18
ATOM 25125 C C . GLY A 1 14 ? 6.992 3.302 5.010 1.00 63.01 14 GLY A C 18
ATOM 25126 O O . GLY A 1 14 ? 7.369 2.143 4.820 1.00 72.12 14 GLY A O 18
ATOM 25130 N N . ARG A 1 15 ? 6.009 3.622 5.855 1.00 11.35 15 ARG A N 18
ATOM 25131 C CA . ARG A 1 15 ? 5.287 2.602 6.623 1.00 21.15 15 ARG A CA 18
ATOM 25132 C C . ARG A 1 15 ? 4.286 1.882 5.706 1.00 50.12 15 ARG A C 18
ATOM 25133 O O . ARG A 1 15 ? 3.322 2.487 5.255 1.00 21.43 15 ARG A O 18
ATOM 25154 N N . GLY A 1 16 ? 4.553 0.613 5.395 1.00 30.52 16 GLY A N 18
ATOM 25155 C CA . GLY A 1 16 ? 3.599 -0.226 4.675 1.00 44.53 16 GLY A CA 18
ATOM 25156 C C . GLY A 1 16 ? 2.873 -1.148 5.634 1.00 71.03 16 GLY A C 18
ATOM 25157 O O . GLY A 1 16 ? 3.405 -2.197 5.983 1.00 3.31 16 GLY A O 18
ATOM 25161 N N . THR A 1 17 ? 1.690 -0.721 6.105 1.00 1.40 17 THR A N 18
ATOM 25162 C CA . THR A 1 17 ? 0.801 -1.526 6.974 1.00 63.45 17 THR A CA 18
ATOM 25163 C C . THR A 1 17 ? -0.198 -2.323 6.116 1.00 3.23 17 THR A C 18
ATOM 25164 O O . THR A 1 17 ? -0.315 -2.074 4.919 1.00 14.21 17 THR A O 18
ATOM 25175 N N . TRP A 1 18 ? -0.859 -3.333 6.707 1.00 64.01 18 TRP A N 18
ATOM 25176 C CA . TRP A 1 18 ? -2.020 -3.997 6.063 1.00 1.34 18 TRP A CA 18
ATOM 25177 C C . TRP A 1 18 ? -3.332 -3.349 6.529 1.00 44.02 18 TRP A C 18
ATOM 25178 O O . TRP A 1 18 ? -3.379 -2.728 7.593 1.00 63.04 18 TRP A O 18
ATOM 25199 N N . TYR A 1 19 ? -4.386 -3.516 5.720 1.00 54.40 19 TYR A N 18
ATOM 25200 C CA . TYR A 1 19 ? -5.777 -3.206 6.128 1.00 63.13 19 TYR A CA 18
ATOM 25201 C C . TYR A 1 19 ? -6.725 -4.261 5.527 1.00 71.54 19 TYR A C 18
ATOM 25202 O O . TYR A 1 19 ? -6.320 -5.036 4.660 1.00 4.11 19 TYR A O 18
ATOM 25220 N N . ASP A 1 20 ? -7.979 -4.274 5.985 1.00 51.12 20 ASP A N 18
ATOM 25221 C CA . ASP A 1 20 ? -9.004 -5.196 5.481 1.00 44.40 20 ASP A CA 18
ATOM 25222 C C . ASP A 1 20 ? -9.651 -4.589 4.219 1.00 43.04 20 ASP A C 18
ATOM 25223 O O . ASP A 1 20 ? -10.292 -3.540 4.284 1.00 22.15 20 ASP A O 18
ATOM 25232 N N . THR A 1 21 ? -9.450 -5.257 3.080 1.00 61.41 21 THR A N 18
ATOM 25233 C CA . THR A 1 21 ? -9.754 -4.717 1.745 1.00 5.42 21 THR A CA 18
ATOM 25234 C C . THR A 1 21 ? -11.202 -4.984 1.305 1.00 32.15 21 THR A C 18
ATOM 25235 O O . THR A 1 21 ? -11.753 -6.060 1.568 1.00 74.50 21 THR A O 18
ATOM 25246 N N . GLY A 1 22 ? -11.783 -3.985 0.620 1.00 31.11 22 GLY A N 18
ATOM 25247 C CA . GLY A 1 22 ? -13.075 -4.104 -0.044 1.00 75.42 22 GLY A CA 18
ATOM 25248 C C . GLY A 1 22 ? -13.123 -3.225 -1.288 1.00 24.14 22 GLY A C 18
ATOM 25249 O O . GLY A 1 22 ? -12.188 -3.246 -2.100 1.00 34.12 22 GLY A O 18
ATOM 25253 N N . LEU A 1 23 ? -14.206 -2.448 -1.441 1.00 43.45 23 LEU A N 18
ATOM 25254 C CA . LEU A 1 23 ? -14.345 -1.482 -2.545 1.00 71.21 23 LEU A CA 18
ATOM 25255 C C . LEU A 1 23 ? -13.367 -0.308 -2.282 1.00 21.43 23 LEU A C 18
ATOM 25256 O O . LEU A 1 23 ? -13.492 0.370 -1.259 1.00 72.14 23 LEU A O 18
ATOM 25272 N N . GLY A 1 24 ? -12.399 -0.103 -3.199 1.00 75.33 24 GLY A N 18
ATOM 25273 C CA . GLY A 1 24 ? -11.400 0.972 -3.077 1.00 62.32 24 GLY A CA 18
ATOM 25274 C C . GLY A 1 24 ? -12.017 2.372 -3.067 1.00 32.25 24 GLY A C 18
ATOM 25275 O O . GLY A 1 24 ? -13.104 2.579 -3.612 1.00 60.12 24 GLY A O 18
ATOM 25279 N N . ALA A 1 25 ? -11.313 3.327 -2.437 1.00 55.03 25 ALA A N 18
ATOM 25280 C CA . ALA A 1 25 ? -11.758 4.732 -2.305 1.00 72.44 25 ALA A CA 18
ATOM 25281 C C . ALA A 1 25 ? -11.647 5.493 -3.633 1.00 41.34 25 ALA A C 18
ATOM 25282 O O . ALA A 1 25 ? -12.273 6.544 -3.809 1.00 12.12 25 ALA A O 18
ATOM 25289 N N . CYS A 1 26 ? -10.843 4.945 -4.558 1.00 43.50 26 CYS A N 18
ATOM 25290 C CA . CYS A 1 26 ? -10.752 5.431 -5.939 1.00 64.43 26 CYS A CA 18
ATOM 25291 C C . CYS A 1 26 ? -11.520 4.440 -6.838 1.00 15.32 26 CYS A C 18
ATOM 25292 O O . CYS A 1 26 ? -12.059 3.448 -6.322 1.00 31.54 26 CYS A O 18
ATOM 25299 N N . GLY A 1 27 ? -11.612 4.722 -8.154 1.00 13.45 27 GLY A N 18
ATOM 25300 C CA . GLY A 1 27 ? -12.381 3.886 -9.090 1.00 45.24 27 GLY A CA 18
ATOM 25301 C C . GLY A 1 27 ? -11.811 2.472 -9.256 1.00 2.11 27 GLY A C 18
ATOM 25302 O O . GLY A 1 27 ? -11.098 2.190 -10.231 1.00 42.12 27 GLY A O 18
ATOM 25306 N N . TRP A 1 28 ? -12.140 1.594 -8.288 1.00 5.40 28 TRP A N 18
ATOM 25307 C CA . TRP A 1 28 ? -11.619 0.225 -8.211 1.00 42.14 28 TRP A CA 18
ATOM 25308 C C . TRP A 1 28 ? -12.379 -0.540 -7.114 1.00 34.34 28 TRP A C 18
ATOM 25309 O O . TRP A 1 28 ? -12.635 0.013 -6.046 1.00 72.22 28 TRP A O 18
ATOM 25330 N N . ASN A 1 29 ? -12.727 -1.803 -7.384 1.00 42.24 29 ASN A N 18
ATOM 25331 C CA . ASN A 1 29 ? -13.339 -2.711 -6.391 1.00 22.21 29 ASN A CA 18
ATOM 25332 C C . ASN A 1 29 ? -12.471 -3.967 -6.283 1.00 2.35 29 ASN A C 18
ATOM 25333 O O . ASN A 1 29 ? -12.194 -4.622 -7.297 1.00 42.21 29 ASN A O 18
ATOM 25344 N N . ASN A 1 30 ? -12.031 -4.296 -5.057 1.00 51.12 30 ASN A N 18
ATOM 25345 C CA . ASN A 1 30 ? -11.064 -5.382 -4.807 1.00 53.05 30 ASN A CA 18
ATOM 25346 C C . ASN A 1 30 ? -11.552 -6.295 -3.679 1.00 73.14 30 ASN A C 18
ATOM 25347 O O . ASN A 1 30 ? -12.463 -5.947 -2.930 1.00 23.13 30 ASN A O 18
ATOM 25358 N N . VAL A 1 31 ? -10.952 -7.482 -3.591 1.00 51.40 31 VAL A N 18
ATOM 25359 C CA . VAL A 1 31 ? -11.174 -8.429 -2.488 1.00 2.33 31 VAL A CA 18
ATOM 25360 C C . VAL A 1 31 ? -9.893 -8.517 -1.638 1.00 43.11 31 VAL A C 18
ATOM 25361 O O . VAL A 1 31 ? -8.872 -7.904 -1.970 1.00 20.40 31 VAL A O 18
ATOM 25374 N N . ASN A 1 32 ? -9.951 -9.281 -0.544 1.00 24.34 32 ASN A N 18
ATOM 25375 C CA . ASN A 1 32 ? -8.823 -9.426 0.404 1.00 62.42 32 ASN A CA 18
ATOM 25376 C C . ASN A 1 32 ? -7.667 -10.261 -0.194 1.00 52.22 32 ASN A C 18
ATOM 25377 O O . ASN A 1 32 ? -6.534 -10.202 0.296 1.00 41.41 32 ASN A O 18
ATOM 25388 N N . SER A 1 33 ? -7.979 -11.030 -1.262 1.00 11.10 33 SER A N 18
ATOM 25389 C CA . SER A 1 33 ? -6.991 -11.847 -2.001 1.00 74.12 33 SER A CA 18
ATOM 25390 C C . SER A 1 33 ? -6.189 -10.990 -3.005 1.00 13.41 33 SER A C 18
ATOM 25391 O O . SER A 1 33 ? -5.141 -11.435 -3.494 1.00 51.51 33 SER A O 18
ATOM 25399 N N . ASP A 1 34 ? -6.690 -9.768 -3.301 1.00 53.03 34 ASP A N 18
ATOM 25400 C CA . ASP A 1 34 ? -6.022 -8.822 -4.225 1.00 2.42 34 ASP A CA 18
ATOM 25401 C C . ASP A 1 34 ? -4.653 -8.374 -3.695 1.00 23.51 34 ASP A C 18
ATOM 25402 O O . ASP A 1 34 ? -4.287 -8.635 -2.542 1.00 72.00 34 ASP A O 18
ATOM 25411 N N . THR A 1 35 ? -3.911 -7.698 -4.576 1.00 13.21 35 THR A N 18
ATOM 25412 C CA . THR A 1 35 ? -2.610 -7.105 -4.278 1.00 22.31 35 THR A CA 18
ATOM 25413 C C . THR A 1 35 ? -2.638 -5.632 -4.702 1.00 55.44 35 THR A C 18
ATOM 25414 O O . THR A 1 35 ? -1.979 -5.224 -5.664 1.00 44.20 35 THR A O 18
ATOM 25425 N N . VAL A 1 36 ? -3.493 -4.848 -4.024 1.00 2.32 36 VAL A N 18
ATOM 25426 C CA . VAL A 1 36 ? -3.612 -3.392 -4.250 1.00 43.33 36 VAL A CA 18
ATOM 25427 C C . VAL A 1 36 ? -3.256 -2.631 -2.965 1.00 14.25 36 VAL A C 18
ATOM 25428 O O . VAL A 1 36 ? -3.015 -3.235 -1.900 1.00 4.33 36 VAL A O 18
ATOM 25441 N N . ILE A 1 37 ? -3.212 -1.293 -3.079 1.00 13.10 37 ILE A N 18
ATOM 25442 C CA . ILE A 1 37 ? -2.685 -0.408 -2.035 1.00 54.41 37 ILE A CA 18
ATOM 25443 C C . ILE A 1 37 ? -3.687 0.727 -1.715 1.00 13.43 37 ILE A C 18
ATOM 25444 O O . ILE A 1 37 ? -4.484 1.181 -2.577 1.00 45.42 37 ILE A O 18
ATOM 25460 N N . ALA A 1 38 ? -3.618 1.147 -0.448 1.00 33.21 38 ALA A N 18
ATOM 25461 C CA . ALA A 1 38 ? -4.281 2.322 0.083 1.00 33.50 38 ALA A CA 18
ATOM 25462 C C . ALA A 1 38 ? -3.195 3.361 0.346 1.00 70.53 38 ALA A C 18
ATOM 25463 O O . ALA A 1 38 ? -2.419 3.245 1.293 1.00 12.32 38 ALA A O 18
ATOM 25470 N N . LEU A 1 39 ? -3.142 4.364 -0.519 1.00 12.24 39 LEU A N 18
ATOM 25471 C CA . LEU A 1 39 ? -2.057 5.363 -0.540 1.00 33.22 39 LEU A CA 18
ATOM 25472 C C . LEU A 1 39 ? -2.579 6.605 0.191 1.00 1.31 39 LEU A C 18
ATOM 25473 O O . LEU A 1 39 ? -3.795 6.746 0.364 1.00 33.21 39 LEU A O 18
ATOM 25489 N N . SER A 1 40 ? -1.666 7.473 0.649 1.00 32.31 40 SER A N 18
ATOM 25490 C CA . SER A 1 40 ? -2.010 8.818 1.140 1.00 63.54 40 SER A CA 18
ATOM 25491 C C . SER A 1 40 ? -2.971 9.501 0.126 1.00 42.21 40 SER A C 18
ATOM 25492 O O . SER A 1 40 ? -2.690 9.476 -1.081 1.00 15.05 40 SER A O 18
ATOM 25500 N N . PRO A 1 41 ? -4.109 10.102 0.589 1.00 2.31 41 PRO A N 18
ATOM 25501 C CA . PRO A 1 41 ? -5.244 10.474 -0.297 1.00 44.24 41 PRO A CA 18
ATOM 25502 C C . PRO A 1 41 ? -4.858 11.511 -1.363 1.00 21.11 41 PRO A C 18
ATOM 25503 O O . PRO A 1 41 ? -3.769 12.091 -1.308 1.00 75.23 41 PRO A O 18
ATOM 25514 N N . SER A 1 42 ? -5.781 11.745 -2.306 1.00 20.11 42 SER A N 18
ATOM 25515 C CA . SER A 1 42 ? -5.615 12.716 -3.404 1.00 64.11 42 SER A CA 18
ATOM 25516 C C . SER A 1 42 ? -5.323 14.152 -2.893 1.00 52.11 42 SER A C 18
ATOM 25517 O O . SER A 1 42 ? -4.779 14.979 -3.627 1.00 53.54 42 SER A O 18
ATOM 25525 N N . VAL A 1 43 ? -5.686 14.411 -1.621 1.00 41.11 43 VAL A N 18
ATOM 25526 C CA . VAL A 1 43 ? -5.297 15.626 -0.881 1.00 72.01 43 VAL A CA 18
ATOM 25527 C C . VAL A 1 43 ? -3.754 15.788 -0.859 1.00 2.12 43 VAL A C 18
ATOM 25528 O O . VAL A 1 43 ? -3.228 16.861 -1.147 1.00 34.41 43 VAL A O 18
ATOM 25541 N N . TYR A 1 44 ? -3.050 14.689 -0.540 1.00 11.02 44 TYR A N 18
ATOM 25542 C CA . TYR A 1 44 ? -1.575 14.664 -0.425 1.00 54.44 44 TYR A CA 18
ATOM 25543 C C . TYR A 1 44 ? -0.905 14.283 -1.763 1.00 2.13 44 TYR A C 18
ATOM 25544 O O . TYR A 1 44 ? 0.198 14.744 -2.060 1.00 11.33 44 TYR A O 18
ATOM 25562 N N . SER A 1 45 ? -1.582 13.448 -2.563 1.00 25.13 45 SER A N 18
ATOM 25563 C CA . SER A 1 45 ? -0.988 12.780 -3.746 1.00 14.53 45 SER A CA 18
ATOM 25564 C C . SER A 1 45 ? -1.582 13.292 -5.084 1.00 32.01 45 SER A C 18
ATOM 25565 O O . SER A 1 45 ? -1.375 12.666 -6.138 1.00 2.03 45 SER A O 18
ATOM 25573 N N . GLY A 1 46 ? -2.327 14.417 -5.020 1.00 14.22 46 GLY A N 18
ATOM 25574 C CA . GLY A 1 46 ? -2.814 15.142 -6.210 1.00 0.30 46 GLY A CA 18
ATOM 25575 C C . GLY A 1 46 ? -3.695 14.342 -7.168 1.00 72.14 46 GLY A C 18
ATOM 25576 O O . GLY A 1 46 ? -3.804 14.698 -8.349 1.00 34.32 46 GLY A O 18
ATOM 25580 N N . GLY A 1 47 ? -4.284 13.239 -6.676 1.00 20.31 47 GLY A N 18
ATOM 25581 C CA . GLY A 1 47 ? -5.209 12.410 -7.458 1.00 4.20 47 GLY A CA 18
ATOM 25582 C C . GLY A 1 47 ? -4.537 11.450 -8.439 1.00 73.00 47 GLY A C 18
ATOM 25583 O O . GLY A 1 47 ? -4.971 10.302 -8.573 1.00 34.30 47 GLY A O 18
ATOM 25587 N N . SER A 1 48 ? -3.427 11.879 -9.061 1.00 24.55 48 SER A N 18
ATOM 25588 C CA . SER A 1 48 ? -2.818 11.179 -10.209 1.00 11.43 48 SER A CA 18
ATOM 25589 C C . SER A 1 48 ? -2.049 9.905 -9.813 1.00 43.31 48 SER A C 18
ATOM 25590 O O . SER A 1 48 ? -1.491 9.247 -10.680 1.00 1.34 48 SER A O 18
ATOM 25598 N N . HIS A 1 49 ? -2.048 9.566 -8.514 1.00 54.41 49 HIS A N 18
ATOM 25599 C CA . HIS A 1 49 ? -1.358 8.366 -7.990 1.00 44.33 49 HIS A CA 18
ATOM 25600 C C . HIS A 1 49 ? -2.250 7.122 -8.078 1.00 71.21 49 HIS A C 18
ATOM 25601 O O . HIS A 1 49 ? -1.739 5.997 -8.021 1.00 24.34 49 HIS A O 18
ATOM 25616 N N . CYS A 1 50 ? -3.569 7.326 -8.213 1.00 22.44 50 CYS A N 18
ATOM 25617 C CA . CYS A 1 50 ? -4.529 6.228 -8.374 1.00 25.31 50 CYS A CA 18
ATOM 25618 C C . CYS A 1 50 ? -4.367 5.568 -9.753 1.00 64.53 50 CYS A C 18
ATOM 25619 O O . CYS A 1 50 ? -4.077 6.250 -10.748 1.00 12.21 50 CYS A O 18
ATOM 25626 N N . GLY A 1 51 ? -4.543 4.233 -9.786 1.00 60.22 51 GLY A N 18
ATOM 25627 C CA . GLY A 1 51 ? -4.408 3.450 -11.014 1.00 64.22 51 GLY A CA 18
ATOM 25628 C C . GLY A 1 51 ? -2.958 3.226 -11.429 1.00 12.11 51 GLY A C 18
ATOM 25629 O O . GLY A 1 51 ? -2.700 2.783 -12.550 1.00 25.22 51 GLY A O 18
ATOM 25633 N N . GLN A 1 52 ? -2.005 3.541 -10.531 1.00 21.32 52 GLN A N 18
ATOM 25634 C CA . GLN A 1 52 ? -0.563 3.381 -10.799 1.00 3.23 52 GLN A CA 18
ATOM 25635 C C . GLN A 1 52 ? 0.030 2.262 -9.935 1.00 62.15 52 GLN A C 18
ATOM 25636 O O . GLN A 1 52 ? -0.375 2.075 -8.779 1.00 33.40 52 GLN A O 18
ATOM 25650 N N . THR A 1 53 ? 0.991 1.530 -10.518 1.00 14.51 53 THR A N 18
ATOM 25651 C CA . THR A 1 53 ? 1.660 0.397 -9.874 1.00 13.42 53 THR A CA 18
ATOM 25652 C C . THR A 1 53 ? 2.774 0.907 -8.915 1.00 40.11 53 THR A C 18
ATOM 25653 O O . THR A 1 53 ? 3.472 1.887 -9.220 1.00 4.45 53 THR A O 18
ATOM 25664 N N . VAL A 1 54 ? 2.904 0.259 -7.743 1.00 73.10 54 VAL A N 18
ATOM 25665 C CA . VAL A 1 54 ? 3.839 0.679 -6.672 1.00 10.21 54 VAL A CA 18
ATOM 25666 C C . VAL A 1 54 ? 4.679 -0.521 -6.216 1.00 74.10 54 VAL A C 18
ATOM 25667 O O . VAL A 1 54 ? 4.143 -1.478 -5.650 1.00 24.04 54 VAL A O 18
ATOM 25680 N N . THR A 1 55 ? 5.989 -0.447 -6.451 1.00 55.34 55 THR A N 18
ATOM 25681 C CA . THR A 1 55 ? 6.933 -1.505 -6.110 1.00 20.34 55 THR A CA 18
ATOM 25682 C C . THR A 1 55 ? 7.383 -1.338 -4.651 1.00 0.35 55 THR A C 18
ATOM 25683 O O . THR A 1 55 ? 8.268 -0.528 -4.356 1.00 71.23 55 THR A O 18
ATOM 25694 N N . VAL A 1 56 ? 6.746 -2.090 -3.746 1.00 11.13 56 VAL A N 18
ATOM 25695 C CA . VAL A 1 56 ? 7.008 -2.011 -2.299 1.00 43.32 56 VAL A CA 18
ATOM 25696 C C . VAL A 1 56 ? 8.090 -3.040 -1.921 1.00 40.22 56 VAL A C 18
ATOM 25697 O O . VAL A 1 56 ? 7.899 -4.257 -2.057 1.00 1.04 56 VAL A O 18
ATOM 25710 N N . THR A 1 57 ? 9.264 -2.538 -1.510 1.00 11.33 57 THR A N 18
ATOM 25711 C CA . THR A 1 57 ? 10.424 -3.373 -1.168 1.00 42.00 57 THR A CA 18
ATOM 25712 C C . THR A 1 57 ? 10.772 -3.206 0.319 1.00 41.02 57 THR A C 18
ATOM 25713 O O . THR A 1 57 ? 11.481 -2.269 0.697 1.00 5.55 57 THR A O 18
ATOM 25724 N N . ASN A 1 58 ? 10.239 -4.112 1.162 1.00 42.01 58 ASN A N 18
ATOM 25725 C CA . ASN A 1 58 ? 10.437 -4.077 2.612 1.00 63.24 58 ASN A CA 18
ATOM 25726 C C . ASN A 1 58 ? 11.920 -4.199 2.951 1.00 64.34 58 ASN A C 18
ATOM 25727 O O . ASN A 1 58 ? 12.518 -5.250 2.749 1.00 51.11 58 ASN A O 18
ATOM 25738 N N . VAL A 1 59 ? 12.486 -3.096 3.456 1.00 23.13 59 VAL A N 18
ATOM 25739 C CA . VAL A 1 59 ? 13.921 -2.990 3.746 1.00 41.22 59 VAL A CA 18
ATOM 25740 C C . VAL A 1 59 ? 14.334 -3.878 4.936 1.00 20.14 59 VAL A C 18
ATOM 25741 O O . VAL A 1 59 ? 15.489 -4.295 5.024 1.00 13.42 59 VAL A O 18
ATOM 25754 N N . VAL A 1 60 ? 13.364 -4.177 5.822 1.00 51.14 60 VAL A N 18
ATOM 25755 C CA . VAL A 1 60 ? 13.597 -4.950 7.060 1.00 22.13 60 VAL A CA 18
ATOM 25756 C C . VAL A 1 60 ? 14.097 -6.382 6.741 1.00 23.33 60 VAL A C 18
ATOM 25757 O O . VAL A 1 60 ? 15.144 -6.802 7.238 1.00 43.42 60 VAL A O 18
ATOM 25770 N N . THR A 1 61 ? 13.349 -7.109 5.889 1.00 24.33 61 THR A N 18
ATOM 25771 C CA . THR A 1 61 ? 13.666 -8.514 5.539 1.00 40.34 61 THR A CA 18
ATOM 25772 C C . THR A 1 61 ? 14.174 -8.645 4.077 1.00 22.35 61 THR A C 18
ATOM 25773 O O . THR A 1 61 ? 14.642 -9.715 3.671 1.00 24.34 61 THR A O 18
ATOM 25784 N N . GLY A 1 62 ? 14.084 -7.544 3.303 1.00 44.42 62 GLY A N 18
ATOM 25785 C CA . GLY A 1 62 ? 14.521 -7.520 1.894 1.00 52.31 62 GLY A CA 18
ATOM 25786 C C . GLY A 1 62 ? 13.445 -8.017 0.924 1.00 2.13 62 GLY A C 18
ATOM 25787 O O . GLY A 1 62 ? 13.756 -8.374 -0.219 1.00 22.14 62 GLY A O 18
ATOM 25791 N N . ALA A 1 63 ? 12.182 -8.028 1.382 1.00 41.25 63 ALA A N 18
ATOM 25792 C CA . ALA A 1 63 ? 11.036 -8.540 0.597 1.00 50.21 63 ALA A CA 18
ATOM 25793 C C . ALA A 1 63 ? 10.642 -7.563 -0.519 1.00 64.11 63 ALA A C 18
ATOM 25794 O O . ALA A 1 63 ? 10.519 -6.377 -0.269 1.00 14.30 63 ALA A O 18
ATOM 25801 N N . LYS A 1 64 ? 10.414 -8.071 -1.738 1.00 24.44 64 LYS A N 18
ATOM 25802 C CA . LYS A 1 64 ? 9.992 -7.251 -2.884 1.00 74.25 64 LYS A CA 18
ATOM 25803 C C . LYS A 1 64 ? 8.628 -7.750 -3.372 1.00 35.33 64 LYS A C 18
ATOM 25804 O O . LYS A 1 64 ? 8.441 -8.951 -3.593 1.00 54.43 64 LYS A O 18
ATOM 25823 N N . ALA A 1 65 ? 7.686 -6.819 -3.532 1.00 25.43 65 ALA A N 18
ATOM 25824 C CA . ALA A 1 65 ? 6.383 -7.076 -4.152 1.00 4.32 65 ALA A CA 18
ATOM 25825 C C . ALA A 1 65 ? 5.854 -5.773 -4.762 1.00 33.21 65 ALA A C 18
ATOM 25826 O O . ALA A 1 65 ? 6.457 -4.698 -4.587 1.00 63.55 65 ALA A O 18
ATOM 25833 N N . THR A 1 66 ? 4.730 -5.859 -5.478 1.00 72.14 66 THR A N 18
ATOM 25834 C CA . THR A 1 66 ? 4.168 -4.720 -6.204 1.00 31.51 66 THR A CA 18
ATOM 25835 C C . THR A 1 66 ? 2.631 -4.728 -6.096 1.00 2.44 66 THR A C 18
ATOM 25836 O O . THR A 1 66 ? 2.003 -5.795 -6.146 1.00 13.12 66 THR A O 18
ATOM 25847 N N . GLY A 1 67 ? 2.038 -3.534 -5.935 1.00 52.52 67 GLY A N 18
ATOM 25848 C CA . GLY A 1 67 ? 0.587 -3.374 -5.845 1.00 54.53 67 GLY A CA 18
ATOM 25849 C C . GLY A 1 67 ? 0.133 -2.043 -6.417 1.00 73.11 67 GLY A C 18
ATOM 25850 O O . GLY A 1 67 ? 0.863 -1.059 -6.340 1.00 44.50 67 GLY A O 18
ATOM 25854 N N . THR A 1 68 ? -1.072 -2.012 -6.990 1.00 72.54 68 THR A N 18
ATOM 25855 C CA . THR A 1 68 ? -1.642 -0.808 -7.627 1.00 44.34 68 THR A CA 18
ATOM 25856 C C . THR A 1 68 ? -2.489 -0.002 -6.627 1.00 22.25 68 THR A C 18
ATOM 25857 O O . THR A 1 68 ? -3.236 -0.582 -5.848 1.00 70.45 68 THR A O 18
ATOM 25868 N N . VAL A 1 69 ? -2.370 1.336 -6.659 1.00 35.14 69 VAL A N 18
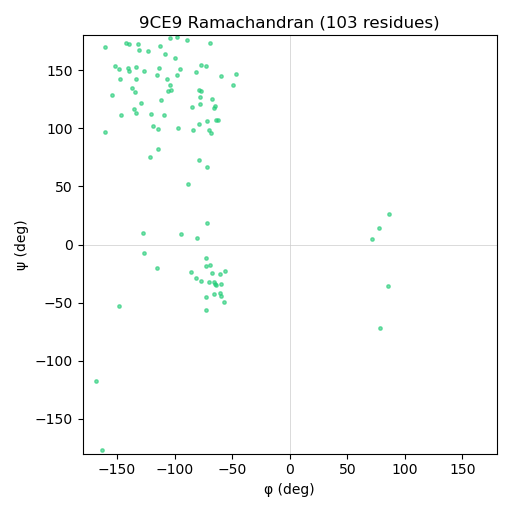ATOM 25869 C CA . VAL A 1 69 ? -3.174 2.230 -5.807 1.00 71.35 69 VAL A CA 18
ATOM 25870 C C . VAL A 1 69 ? -4.651 2.184 -6.239 1.00 62.21 69 VAL A C 18
ATOM 25871 O O . VAL A 1 69 ? -4.995 2.585 -7.353 1.00 54.01 69 VAL A O 18
ATOM 25884 N N . ALA A 1 70 ? -5.491 1.662 -5.347 1.00 1.44 70 ALA A N 18
ATOM 25885 C CA . ALA A 1 70 ? -6.943 1.520 -5.566 1.00 2.04 70 ALA A CA 18
ATOM 25886 C C . ALA A 1 70 ? -7.718 2.305 -4.507 1.00 21.43 70 ALA A C 18
ATOM 25887 O O . ALA A 1 70 ? -8.852 2.771 -4.737 1.00 33.05 70 ALA A O 18
ATOM 25894 N N . ASP A 1 71 ? -7.091 2.455 -3.335 1.00 21.11 71 ASP A N 18
ATOM 25895 C CA . ASP A 1 71 ? -7.744 3.014 -2.152 1.00 64.12 71 ASP A CA 18
ATOM 25896 C C . ASP A 1 71 ? -6.925 4.178 -1.585 1.00 45.42 71 ASP A C 18
ATOM 25897 O O . ASP A 1 71 ? -5.743 4.358 -1.929 1.00 51.13 71 ASP A O 18
ATOM 25906 N N . GLU A 1 72 ? -7.573 4.983 -0.738 1.00 51.42 72 GLU A N 18
ATOM 25907 C CA . GLU A 1 72 ? -6.982 6.160 -0.090 1.00 35.15 72 GLU A CA 18
ATOM 25908 C C . GLU A 1 72 ? -6.979 5.949 1.433 1.00 3.31 72 GLU A C 18
ATOM 25909 O O . GLU A 1 72 ? -7.872 5.294 1.981 1.00 62.32 72 GLU A O 18
ATOM 25921 N N . CYS A 1 73 ? -5.980 6.522 2.100 1.00 74.52 73 CYS A N 18
ATOM 25922 C CA . CYS A 1 73 ? -5.770 6.381 3.547 1.00 2.02 73 CYS A CA 18
ATOM 25923 C C . CYS A 1 73 ? -5.607 7.780 4.182 1.00 71.13 73 CYS A C 18
ATOM 25924 O O . CYS A 1 73 ? -4.486 8.285 4.317 1.00 12.40 73 CYS A O 18
ATOM 25931 N N . PRO A 1 74 ? -6.749 8.463 4.547 1.00 52.01 74 PRO A N 18
ATOM 25932 C CA . PRO A 1 74 ? -6.723 9.854 5.078 1.00 41.51 74 PRO A CA 18
ATOM 25933 C C . PRO A 1 74 ? -6.196 9.956 6.526 1.00 30.23 74 PRO A C 18
ATOM 25934 O O . PRO A 1 74 ? -5.904 11.055 7.010 1.00 75.44 74 PRO A O 18
ATOM 25945 N N . GLY A 1 75 ? -6.091 8.802 7.199 1.00 23.55 75 GLY A N 18
ATOM 25946 C CA . GLY A 1 75 ? -5.601 8.736 8.573 1.00 32.40 75 GLY A CA 18
ATOM 25947 C C . GLY A 1 75 ? -4.081 8.746 8.659 1.00 75.33 75 GLY A C 18
ATOM 25948 O O . GLY A 1 75 ? -3.517 9.193 9.666 1.00 5.13 75 GLY A O 18
ATOM 25952 N N . CYS A 1 76 ? -3.419 8.242 7.608 1.00 22.22 76 CYS A N 18
ATOM 25953 C CA . CYS A 1 76 ? -1.951 8.125 7.562 1.00 70.41 76 CYS A CA 18
ATOM 25954 C C . CYS A 1 76 ? -1.325 9.267 6.731 1.00 75.41 76 CYS A C 18
ATOM 25955 O O . CYS A 1 76 ? -1.993 9.886 5.889 1.00 40.31 76 CYS A O 18
ATOM 25962 N N . GLY A 1 77 ? -0.029 9.526 6.991 1.00 42.55 77 GLY A N 18
ATOM 25963 C CA . GLY A 1 77 ? 0.720 10.644 6.390 1.00 23.24 77 GLY A CA 18
ATOM 25964 C C . GLY A 1 77 ? 1.306 10.318 5.013 1.00 54.12 77 GLY A C 18
ATOM 25965 O O . GLY A 1 77 ? 1.148 9.200 4.540 1.00 34.13 77 GLY A O 18
ATOM 25969 N N . PRO A 1 78 ? 2.008 11.296 4.335 1.00 13.13 78 PRO A N 18
ATOM 25970 C CA . PRO A 1 78 ? 2.496 11.132 2.927 1.00 64.32 78 PRO A CA 18
ATOM 25971 C C . PRO A 1 78 ? 3.579 10.032 2.768 1.00 3.42 78 PRO A C 18
ATOM 25972 O O . PRO A 1 78 ? 3.877 9.609 1.648 1.00 25.10 78 PRO A O 18
ATOM 25983 N N . ASN A 1 79 ? 4.151 9.591 3.905 1.00 33.20 79 ASN A N 18
ATOM 25984 C CA . ASN A 1 79 ? 5.189 8.531 3.971 1.00 52.15 79 ASN A CA 18
ATOM 25985 C C . ASN A 1 79 ? 4.632 7.262 4.657 1.00 3.14 79 ASN A C 18
ATOM 25986 O O . ASN A 1 79 ? 5.388 6.376 5.076 1.00 34.24 79 ASN A O 18
ATOM 25997 N N . ASP A 1 80 ? 3.309 7.177 4.768 1.00 52.21 80 ASP A N 18
ATOM 25998 C CA . ASP A 1 80 ? 2.632 6.107 5.512 1.00 53.40 80 ASP A CA 18
ATOM 25999 C C . ASP A 1 80 ? 1.408 5.667 4.700 1.00 73.20 80 ASP A C 18
ATOM 26000 O O . ASP A 1 80 ? 0.620 6.507 4.258 1.00 3.31 80 ASP A O 18
ATOM 26009 N N . ILE A 1 81 ? 1.278 4.352 4.484 1.00 4.32 81 ILE A N 18
ATOM 26010 C CA . ILE A 1 81 ? 0.276 3.752 3.588 1.00 11.20 81 ILE A CA 18
ATOM 26011 C C . ILE A 1 81 ? -0.180 2.398 4.147 1.00 71.01 81 ILE A C 18
ATOM 26012 O O . ILE A 1 81 ? 0.495 1.789 4.998 1.00 62.21 81 ILE A O 18
ATOM 26028 N N . ASP A 1 82 ? -1.320 1.927 3.643 1.00 12.14 82 ASP A N 18
ATOM 26029 C CA . ASP A 1 82 ? -1.816 0.562 3.882 1.00 41.14 82 ASP A CA 18
ATOM 26030 C C . ASP A 1 82 ? -1.731 -0.243 2.576 1.00 44.12 82 ASP A C 18
ATOM 26031 O O . ASP A 1 82 ? -1.611 0.326 1.491 1.00 61.44 82 ASP A O 18
ATOM 26040 N N . MET A 1 83 ? -1.787 -1.572 2.699 1.00 22.45 83 MET A N 18
ATOM 26041 C CA . MET A 1 83 ? -1.784 -2.524 1.571 1.00 52.24 83 MET A CA 18
ATOM 26042 C C . MET A 1 83 ? -2.797 -3.638 1.879 1.00 43.22 83 MET A C 18
ATOM 26043 O O . MET A 1 83 ? -3.192 -3.819 3.049 1.00 11.11 83 MET A O 18
ATOM 26057 N N . THR A 1 84 ? -3.227 -4.380 0.839 1.00 61.11 84 THR A N 18
ATOM 26058 C CA . THR A 1 84 ? -4.091 -5.564 1.018 1.00 34.32 84 THR A CA 18
ATOM 26059 C C . THR A 1 84 ? -3.412 -6.616 1.928 1.00 54.12 84 THR A C 18
ATOM 26060 O O . THR A 1 84 ? -2.177 -6.679 1.963 1.00 20.24 84 THR A O 18
ATOM 26071 N N . PRO A 1 85 ? -4.198 -7.470 2.661 1.00 14.33 85 PRO A N 18
ATOM 26072 C CA . PRO A 1 85 ? -3.614 -8.546 3.488 1.00 70.14 85 PRO A CA 18
ATOM 26073 C C . PRO A 1 85 ? -2.923 -9.596 2.595 1.00 5.13 85 PRO A C 18
ATOM 26074 O O . PRO A 1 85 ? -1.907 -10.170 2.987 1.00 44.33 85 PRO A O 18
ATOM 26085 N N . GLY A 1 86 ? -3.468 -9.771 1.360 1.00 34.01 86 GLY A N 18
ATOM 26086 C CA . GLY A 1 86 ? -2.900 -10.653 0.342 1.00 24.21 86 GLY A CA 18
ATOM 26087 C C . GLY A 1 86 ? -1.527 -10.207 -0.164 1.00 42.33 86 GLY A C 18
ATOM 26088 O O . GLY A 1 86 ? -0.700 -11.042 -0.539 1.00 74.21 86 GLY A O 18
ATOM 26092 N N . LEU A 1 87 ? -1.277 -8.886 -0.180 1.00 43.52 87 LEU A N 18
ATOM 26093 C CA . LEU A 1 87 ? 0.026 -8.323 -0.592 1.00 11.13 87 LEU A CA 18
ATOM 26094 C C . LEU A 1 87 ? 0.997 -8.322 0.603 1.00 44.23 87 LEU A C 18
ATOM 26095 O O . LEU A 1 87 ? 2.168 -8.704 0.482 1.00 13.14 87 LEU A O 18
ATOM 26111 N N . PHE A 1 88 ? 0.472 -7.929 1.769 1.00 3.04 88 PHE A N 18
ATOM 26112 C CA . PHE A 1 88 ? 1.262 -7.764 3.000 1.00 75.21 88 PHE A CA 18
ATOM 26113 C C . PHE A 1 88 ? 1.786 -9.120 3.514 1.00 32.24 88 PHE A C 18
ATOM 26114 O O . PHE A 1 88 ? 2.880 -9.183 4.083 1.00 33.31 88 PHE A O 18
ATOM 26131 N N . GLN A 1 89 ? 1.003 -10.203 3.296 1.00 23.22 89 GLN A N 18
ATOM 26132 C CA . GLN A 1 89 ? 1.440 -11.571 3.653 1.00 22.34 89 GLN A CA 18
ATOM 26133 C C . GLN A 1 89 ? 2.558 -12.065 2.704 1.00 14.53 89 GLN A C 18
ATOM 26134 O O . GLN A 1 89 ? 3.193 -13.080 2.971 1.00 55.13 89 GLN A O 18
ATOM 26148 N N . GLN A 1 90 ? 2.756 -11.360 1.576 1.00 3.33 90 GLN A N 18
ATOM 26149 C CA . GLN A 1 90 ? 3.892 -11.599 0.662 1.00 5.32 90 GLN A CA 18
ATOM 26150 C C . GLN A 1 90 ? 5.095 -10.739 1.086 1.00 43.41 90 GLN A C 18
ATOM 26151 O O . GLN A 1 90 ? 6.243 -11.182 0.978 1.00 4.45 90 GLN A O 18
ATOM 26165 N N . LEU A 1 91 ? 4.824 -9.496 1.566 1.00 15.12 91 LEU A N 18
ATOM 26166 C CA . LEU A 1 91 ? 5.878 -8.630 2.172 1.00 32.43 91 LEU A CA 18
ATOM 26167 C C . LEU A 1 91 ? 6.414 -9.221 3.500 1.00 43.14 91 LEU A C 18
ATOM 26168 O O . LEU A 1 91 ? 7.552 -8.933 3.891 1.00 54.24 91 LEU A O 18
ATOM 26184 N N . GLY A 1 92 ? 5.591 -10.033 4.185 1.00 31.24 92 GLY A N 18
ATOM 26185 C CA . GLY A 1 92 ? 5.974 -10.630 5.469 1.00 31.24 92 GLY A CA 18
ATOM 26186 C C . GLY A 1 92 ? 4.816 -11.341 6.152 1.00 20.35 92 GLY A C 18
ATOM 26187 O O . GLY A 1 92 ? 4.152 -12.182 5.542 1.00 23.12 92 GLY A O 18
ATOM 26191 N N . SER A 1 93 ? 4.582 -11.018 7.429 1.00 63.34 93 SER A N 18
ATOM 26192 C CA . SER A 1 93 ? 3.508 -11.623 8.243 1.00 50.14 93 SER A CA 18
ATOM 26193 C C . SER A 1 93 ? 2.547 -10.529 8.723 1.00 53.21 93 SER A C 18
ATOM 26194 O O . SER A 1 93 ? 3.000 -9.439 9.042 1.00 13.04 93 SER A O 18
ATOM 26202 N N . LEU A 1 94 ? 1.228 -10.825 8.797 1.00 1.44 94 LEU A N 18
ATOM 26203 C CA . LEU A 1 94 ? 0.208 -9.851 9.280 1.00 22.31 94 LEU A CA 18
ATOM 26204 C C . LEU A 1 94 ? 0.493 -9.401 10.733 1.00 71.23 94 LEU A C 18
ATOM 26205 O O . LEU A 1 94 ? 0.166 -8.273 11.126 1.00 2.05 94 LEU A O 18
ATOM 26221 N N . ASP A 1 95 ? 1.131 -10.311 11.495 1.00 3.24 95 ASP A N 18
ATOM 26222 C CA . ASP A 1 95 ? 1.503 -10.113 12.909 1.00 20.42 95 ASP A CA 18
ATOM 26223 C C . ASP A 1 95 ? 2.574 -9.006 13.079 1.00 5.22 95 ASP A C 18
ATOM 26224 O O . ASP A 1 95 ? 2.728 -8.458 14.177 1.00 74.44 95 ASP A O 18
ATOM 26233 N N . GLU A 1 96 ? 3.296 -8.669 11.984 1.00 53.42 96 GLU A N 18
ATOM 26234 C CA . GLU A 1 96 ? 4.263 -7.548 11.978 1.00 52.35 96 GLU A CA 18
ATOM 26235 C C . GLU A 1 96 ? 3.528 -6.210 12.177 1.00 54.11 96 GLU A C 18
ATOM 26236 O O . GLU A 1 96 ? 4.016 -5.319 12.883 1.00 2.40 96 GLU A O 18
ATOM 26248 N N . GLY A 1 97 ? 2.338 -6.098 11.551 1.00 21.13 97 GLY A N 18
ATOM 26249 C CA . GLY A 1 97 ? 1.531 -4.885 11.612 1.00 24.42 97 GLY A CA 18
ATOM 26250 C C . GLY A 1 97 ? 1.990 -3.837 10.607 1.00 1.13 97 GLY A C 18
ATOM 26251 O O . GLY A 1 97 ? 1.277 -3.536 9.640 1.00 1.23 97 GLY A O 18
ATOM 26255 N N . VAL A 1 98 ? 3.191 -3.279 10.844 1.00 13.44 98 VAL A N 18
ATOM 26256 C CA . VAL A 1 98 ? 3.856 -2.349 9.915 1.00 11.12 98 VAL A CA 18
ATOM 26257 C C . VAL A 1 98 ? 5.148 -2.979 9.370 1.00 22.24 98 VAL A C 18
ATOM 26258 O O . VAL A 1 98 ? 5.907 -3.623 10.104 1.00 32.52 98 VAL A O 18
ATOM 26271 N N . LEU A 1 99 ? 5.373 -2.792 8.069 1.00 10.42 99 LEU A N 18
ATOM 26272 C CA . LEU A 1 99 ? 6.601 -3.193 7.378 1.00 32.10 99 LEU A CA 18
ATOM 26273 C C . LEU A 1 99 ? 7.142 -1.990 6.605 1.00 4.21 99 LEU A C 18
ATOM 26274 O O . LEU A 1 99 ? 6.469 -1.484 5.704 1.00 32.13 99 LEU A O 18
ATOM 26290 N N . THR A 1 100 ? 8.355 -1.532 6.965 1.00 64.01 100 THR A N 18
ATOM 26291 C CA . THR A 1 100 ? 8.987 -0.386 6.311 1.00 15.41 100 THR A CA 18
ATOM 26292 C C . THR A 1 100 ? 9.439 -0.800 4.899 1.00 61.40 100 THR A C 18
ATOM 26293 O O . THR A 1 100 ? 10.367 -1.598 4.735 1.00 14.12 100 THR A O 18
ATOM 26304 N N . VAL A 1 101 ? 8.753 -0.255 3.893 1.00 12.21 101 VAL A N 18
ATOM 26305 C CA . VAL A 1 101 ? 8.927 -0.621 2.483 1.00 72.25 101 VAL A CA 18
ATOM 26306 C C . VAL A 1 101 ? 9.472 0.582 1.696 1.00 63.31 101 VAL A C 18
ATOM 26307 O O . VAL A 1 101 ? 9.170 1.726 2.015 1.00 1.12 101 VAL A O 18
ATOM 26320 N N . SER A 1 102 ? 10.302 0.297 0.693 1.00 34.25 102 SER A N 18
ATOM 26321 C CA . SER A 1 102 ? 10.868 1.293 -0.214 1.00 64.53 102 SER A CA 18
ATOM 26322 C C . SER A 1 102 ? 10.058 1.240 -1.513 1.00 72.20 102 SER A C 18
ATOM 26323 O O . SER A 1 102 ? 10.017 0.194 -2.170 1.00 53.45 102 SER A O 18
ATOM 26331 N N . TRP A 1 103 ? 9.413 2.358 -1.873 1.00 63.00 103 TRP A N 18
ATOM 26332 C CA . TRP A 1 103 ? 8.397 2.390 -2.929 1.00 43.14 103 TRP A CA 18
ATOM 26333 C C . TRP A 1 103 ? 8.419 3.721 -3.688 1.00 70.12 103 TRP A C 18
ATOM 26334 O O . TRP A 1 103 ? 8.643 4.780 -3.093 1.00 1.24 103 TRP A O 18
ATOM 26355 N N . THR A 1 104 ? 8.192 3.644 -5.013 1.00 52.12 104 THR A N 18
ATOM 26356 C CA . THR A 1 104 ? 8.170 4.808 -5.904 1.00 54.01 104 THR A CA 18
ATOM 26357 C C . THR A 1 104 ? 6.720 5.233 -6.191 1.00 2.13 104 THR A C 18
ATOM 26358 O O . THR A 1 104 ? 6.029 4.589 -6.986 1.00 1.11 104 THR A O 18
ATOM 26369 N N . LEU A 1 105 ? 6.266 6.254 -5.458 1.00 14.40 105 LEU A N 18
ATOM 26370 C CA . LEU A 1 105 ? 5.063 7.049 -5.765 1.00 23.41 105 LEU A CA 18
ATOM 26371 C C . LEU A 1 105 ? 5.057 8.291 -4.861 1.00 32.21 105 LEU A C 18
ATOM 26372 O O . LEU A 1 105 ? 5.351 8.156 -3.658 1.00 32.14 105 LEU A O 18
ATOM 26389 N N . GLY A 1 1 ? -4.926 23.657 -18.503 1.00 3.13 1 GLY A N 19
ATOM 26390 C CA . GLY A 1 1 ? -5.261 22.882 -17.285 1.00 20.23 1 GLY A CA 19
ATOM 26391 C C . GLY A 1 1 ? -4.017 22.437 -16.528 1.00 0.22 1 GLY A C 19
ATOM 26392 O O . GLY A 1 1 ? -3.546 23.149 -15.634 1.00 63.24 1 GLY A O 19
ATOM 26398 N N . HIS A 1 2 ? -3.468 21.263 -16.914 1.00 3.43 2 HIS A N 19
ATOM 26399 C CA . HIS A 1 2 ? -2.299 20.649 -16.256 1.00 61.40 2 HIS A CA 19
ATOM 26400 C C . HIS A 1 2 ? -1.595 19.681 -17.239 1.00 13.51 2 HIS A C 19
ATOM 26401 O O . HIS A 1 2 ? -2.090 18.579 -17.516 1.00 3.32 2 HIS A O 19
ATOM 26416 N N . ALA A 1 3 ? -0.458 20.123 -17.804 1.00 23.31 3 ALA A N 19
ATOM 26417 C CA . ALA A 1 3 ? 0.330 19.320 -18.758 1.00 70.24 3 ALA A CA 19
ATOM 26418 C C . ALA A 1 3 ? 1.112 18.217 -18.001 1.00 32.51 3 ALA A C 19
ATOM 26419 O O . ALA A 1 3 ? 1.868 18.550 -17.076 1.00 61.23 3 ALA A O 19
ATOM 26426 N N . PRO A 1 4 ? 0.913 16.896 -18.344 1.00 1.22 4 PRO A N 19
ATOM 26427 C CA . PRO A 1 4 ? 1.635 15.774 -17.679 1.00 40.22 4 PRO A CA 19
ATOM 26428 C C . PRO A 1 4 ? 3.174 15.894 -17.817 1.00 43.04 4 PRO A C 19
ATOM 26429 O O . PRO A 1 4 ? 3.718 15.801 -18.926 1.00 31.23 4 PRO A O 19
ATOM 26440 N N . ALA A 1 5 ? 3.846 16.132 -16.678 1.00 41.45 5 ALA A N 19
ATOM 26441 C CA . ALA A 1 5 ? 5.311 16.287 -16.608 1.00 75.10 5 ALA A CA 19
ATOM 26442 C C . ALA A 1 5 ? 6.012 14.919 -16.600 1.00 60.45 5 ALA A C 19
ATOM 26443 O O . ALA A 1 5 ? 5.365 13.883 -16.401 1.00 60.15 5 ALA A O 19
ATOM 26450 N N . GLU A 1 6 ? 7.335 14.937 -16.811 1.00 12.31 6 GLU A N 19
ATOM 26451 C CA . GLU A 1 6 ? 8.187 13.738 -16.763 1.00 11.13 6 GLU A CA 19
ATOM 26452 C C . GLU A 1 6 ? 8.327 13.270 -15.300 1.00 2.24 6 GLU A C 19
ATOM 26453 O O . GLU A 1 6 ? 9.224 13.725 -14.576 1.00 64.43 6 GLU A O 19
ATOM 26465 N N . LYS A 1 7 ? 7.388 12.397 -14.852 1.00 31.51 7 LYS A N 19
ATOM 26466 C CA . LYS A 1 7 ? 7.414 11.848 -13.486 1.00 62.45 7 LYS A CA 19
ATOM 26467 C C . LYS A 1 7 ? 8.558 10.830 -13.363 1.00 15.44 7 LYS A C 19
ATOM 26468 O O . LYS A 1 7 ? 8.623 9.844 -14.117 1.00 60.12 7 LYS A O 19
ATOM 26487 N N . ARG A 1 8 ? 9.440 11.095 -12.406 1.00 43.23 8 ARG A N 19
ATOM 26488 C CA . ARG A 1 8 ? 10.617 10.280 -12.102 1.00 24.23 8 ARG A CA 19
ATOM 26489 C C . ARG A 1 8 ? 10.223 9.253 -11.026 1.00 13.10 8 ARG A C 19
ATOM 26490 O O . ARG A 1 8 ? 9.617 9.627 -10.007 1.00 4.30 8 ARG A O 19
ATOM 26511 N N . SER A 1 9 ? 10.535 7.969 -11.275 1.00 62.50 9 SER A N 19
ATOM 26512 C CA . SER A 1 9 ? 10.228 6.865 -10.356 1.00 21.30 9 SER A CA 19
ATOM 26513 C C . SER A 1 9 ? 11.078 7.006 -9.076 1.00 22.32 9 SER A C 19
ATOM 26514 O O . SER A 1 9 ? 12.260 6.641 -9.050 1.00 73.43 9 SER A O 19
ATOM 26522 N N . THR A 1 10 ? 10.462 7.578 -8.040 1.00 33.43 10 THR A N 19
ATOM 26523 C CA . THR A 1 10 ? 11.124 7.884 -6.774 1.00 54.24 10 THR A CA 19
ATOM 26524 C C . THR A 1 10 ? 10.775 6.799 -5.743 1.00 13.14 10 THR A C 19
ATOM 26525 O O . THR A 1 10 ? 9.666 6.800 -5.182 1.00 1.02 10 THR A O 19
ATOM 26536 N N . THR A 1 11 ? 11.709 5.848 -5.540 1.00 12.51 11 THR A N 19
ATOM 26537 C CA . THR A 1 11 ? 11.603 4.829 -4.496 1.00 13.43 11 THR A CA 19
ATOM 26538 C C . THR A 1 11 ? 11.811 5.500 -3.128 1.00 21.30 11 THR A C 19
ATOM 26539 O O . THR A 1 11 ? 12.948 5.777 -2.724 1.00 1.33 11 THR A O 19
ATOM 26550 N N . ARG A 1 12 ? 10.698 5.832 -2.471 1.00 22.22 12 ARG A N 19
ATOM 26551 C CA . ARG A 1 12 ? 10.687 6.431 -1.136 1.00 52.44 12 ARG A CA 19
ATOM 26552 C C . ARG A 1 12 ? 10.424 5.325 -0.118 1.00 20.42 12 ARG A C 19
ATOM 26553 O O . ARG A 1 12 ? 9.616 4.441 -0.375 1.00 40.30 12 ARG A O 19
ATOM 26574 N N . GLU A 1 13 ? 11.066 5.401 1.047 1.00 23.14 13 GLU A N 19
ATOM 26575 C CA . GLU A 1 13 ? 10.844 4.439 2.132 1.00 2.45 13 GLU A CA 19
ATOM 26576 C C . GLU A 1 13 ? 9.683 4.956 3.000 1.00 4.43 13 GLU A C 19
ATOM 26577 O O . GLU A 1 13 ? 9.531 6.177 3.172 1.00 23.21 13 GLU A O 19
ATOM 26589 N N . GLY A 1 14 ? 8.861 4.037 3.510 1.00 25.33 14 GLY A N 19
ATOM 26590 C CA . GLY A 1 14 ? 7.641 4.396 4.214 1.00 5.14 14 GLY A CA 19
ATOM 26591 C C . GLY A 1 14 ? 7.074 3.250 5.039 1.00 52.43 14 GLY A C 19
ATOM 26592 O O . GLY A 1 14 ? 7.157 2.086 4.636 1.00 14.51 14 GLY A O 19
ATOM 26596 N N . ARG A 1 15 ? 6.505 3.599 6.199 1.00 64.43 15 ARG A N 19
ATOM 26597 C CA . ARG A 1 15 ? 5.826 2.673 7.108 1.00 65.41 15 ARG A CA 19
ATOM 26598 C C . ARG A 1 15 ? 4.561 2.093 6.434 1.00 63.43 15 ARG A C 19
ATOM 26599 O O . ARG A 1 15 ? 3.582 2.814 6.228 1.00 52.13 15 ARG A O 19
ATOM 26620 N N . GLY A 1 16 ? 4.617 0.800 6.055 1.00 60.42 16 GLY A N 19
ATOM 26621 C CA . GLY A 1 16 ? 3.470 0.108 5.466 1.00 14.23 16 GLY A CA 19
ATOM 26622 C C . GLY A 1 16 ? 2.585 -0.521 6.537 1.00 74.43 16 GLY A C 19
ATOM 26623 O O . GLY A 1 16 ? 3.090 -1.073 7.517 1.00 63.41 16 GLY A O 19
ATOM 26627 N N . THR A 1 17 ? 1.263 -0.400 6.364 1.00 71.30 17 THR A N 19
ATOM 26628 C CA . THR A 1 17 ? 0.240 -1.016 7.248 1.00 44.12 17 THR A CA 19
ATOM 26629 C C . THR A 1 17 ? -0.785 -1.781 6.381 1.00 14.23 17 THR A C 19
ATOM 26630 O O . THR A 1 17 ? -0.792 -1.594 5.166 1.00 12.22 17 THR A O 19
ATOM 26641 N N . TRP A 1 18 ? -1.620 -2.689 6.970 1.00 33.33 18 TRP A N 19
ATOM 26642 C CA . TRP A 1 18 ? -2.584 -3.491 6.160 1.00 34.13 18 TRP A CA 19
ATOM 26643 C C . TRP A 1 18 ? -4.065 -3.170 6.465 1.00 43.12 18 TRP A C 19
ATOM 26644 O O . TRP A 1 18 ? -4.434 -2.938 7.619 1.00 72.42 18 TRP A O 19
ATOM 26665 N N . TYR A 1 19 ? -4.900 -3.159 5.394 1.00 31.10 19 TYR A N 19
ATOM 26666 C CA . TYR A 1 19 ? -6.370 -2.960 5.479 1.00 24.23 19 TYR A CA 19
ATOM 26667 C C . TYR A 1 19 ? -7.112 -4.131 4.830 1.00 34.31 19 TYR A C 19
ATOM 26668 O O . TYR A 1 19 ? -6.557 -4.812 3.978 1.00 45.30 19 TYR A O 19
ATOM 26686 N N . ASP A 1 20 ? -8.391 -4.304 5.192 1.00 21.51 20 ASP A N 19
ATOM 26687 C CA . ASP A 1 20 ? -9.276 -5.307 4.572 1.00 2.30 20 ASP A CA 19
ATOM 26688 C C . ASP A 1 20 ? -9.887 -4.724 3.289 1.00 22.44 20 ASP A C 19
ATOM 26689 O O . ASP A 1 20 ? -10.461 -3.631 3.308 1.00 0.04 20 ASP A O 19
ATOM 26698 N N . THR A 1 21 ? -9.756 -5.456 2.182 1.00 42.42 21 THR A N 19
ATOM 26699 C CA . THR A 1 21 ? -10.146 -4.983 0.840 1.00 50.54 21 THR A CA 19
ATOM 26700 C C . THR A 1 21 ? -11.678 -5.086 0.623 1.00 21.13 21 THR A C 19
ATOM 26701 O O . THR A 1 21 ? -12.355 -5.896 1.276 1.00 50.45 21 THR A O 19
ATOM 26712 N N . GLY A 1 22 ? -12.194 -4.270 -0.310 1.00 34.31 22 GLY A N 19
ATOM 26713 C CA . GLY A 1 22 ? -13.615 -4.249 -0.668 1.00 55.10 22 GLY A CA 19
ATOM 26714 C C . GLY A 1 22 ? -13.832 -3.387 -1.906 1.00 12.24 22 GLY A C 19
ATOM 26715 O O . GLY A 1 22 ? -13.362 -3.743 -2.990 1.00 63.31 22 GLY A O 19
ATOM 26719 N N . LEU A 1 23 ? -14.534 -2.249 -1.744 1.00 63.43 23 LEU A N 19
ATOM 26720 C CA . LEU A 1 23 ? -14.674 -1.218 -2.795 1.00 72.03 23 LEU A CA 19
ATOM 26721 C C . LEU A 1 23 ? -13.578 -0.163 -2.618 1.00 3.32 23 LEU A C 19
ATOM 26722 O O . LEU A 1 23 ? -13.480 0.466 -1.557 1.00 23.21 23 LEU A O 19
ATOM 26738 N N . GLY A 1 24 ? -12.764 0.014 -3.663 1.00 43.45 24 GLY A N 19
ATOM 26739 C CA . GLY A 1 24 ? -11.666 0.979 -3.657 1.00 63.24 24 GLY A CA 19
ATOM 26740 C C . GLY A 1 24 ? -12.143 2.429 -3.594 1.00 73.11 24 GLY A C 19
ATOM 26741 O O . GLY A 1 24 ? -13.320 2.715 -3.856 1.00 1.14 24 GLY A O 19
ATOM 26745 N N . ALA A 1 25 ? -11.228 3.348 -3.226 1.00 12.10 25 ALA A N 19
ATOM 26746 C CA . ALA A 1 25 ? -11.469 4.811 -3.341 1.00 3.41 25 ALA A CA 19
ATOM 26747 C C . ALA A 1 25 ? -11.531 5.227 -4.818 1.00 52.52 25 ALA A C 19
ATOM 26748 O O . ALA A 1 25 ? -12.151 6.232 -5.186 1.00 72.44 25 ALA A O 19
ATOM 26755 N N . CYS A 1 26 ? -10.858 4.421 -5.639 1.00 21.21 26 CYS A N 19
ATOM 26756 C CA . CYS A 1 26 ? -10.865 4.506 -7.096 1.00 25.22 26 CYS A CA 19
ATOM 26757 C C . CYS A 1 26 ? -11.756 3.368 -7.648 1.00 51.30 26 CYS A C 19
ATOM 26758 O O . CYS A 1 26 ? -12.296 2.570 -6.865 1.00 31.21 26 CYS A O 19
ATOM 26765 N N . GLY A 1 27 ? -11.931 3.315 -8.985 1.00 25.41 27 GLY A N 19
ATOM 26766 C CA . GLY A 1 27 ? -12.783 2.308 -9.630 1.00 23.12 27 GLY A CA 19
ATOM 26767 C C . GLY A 1 27 ? -12.178 0.901 -9.628 1.00 35.15 27 GLY A C 19
ATOM 26768 O O . GLY A 1 27 ? -11.681 0.428 -10.655 1.00 53.21 27 GLY A O 19
ATOM 26772 N N . TRP A 1 28 ? -12.211 0.257 -8.452 1.00 44.41 28 TRP A N 19
ATOM 26773 C CA . TRP A 1 28 ? -11.712 -1.113 -8.210 1.00 53.51 28 TRP A CA 19
ATOM 26774 C C . TRP A 1 28 ? -12.660 -1.803 -7.205 1.00 0.42 28 TRP A C 19
ATOM 26775 O O . TRP A 1 28 ? -13.263 -1.135 -6.352 1.00 3.35 28 TRP A O 19
ATOM 26796 N N . ASN A 1 29 ? -12.795 -3.129 -7.327 1.00 24.21 29 ASN A N 19
ATOM 26797 C CA . ASN A 1 29 ? -13.519 -3.975 -6.352 1.00 41.14 29 ASN A CA 19
ATOM 26798 C C . ASN A 1 29 ? -12.783 -5.322 -6.276 1.00 42.34 29 ASN A C 19
ATOM 26799 O O . ASN A 1 29 ? -12.797 -6.078 -7.254 1.00 20.53 29 ASN A O 19
ATOM 26810 N N . ASN A 1 30 ? -12.152 -5.623 -5.128 1.00 72.44 30 ASN A N 19
ATOM 26811 C CA . ASN A 1 30 ? -11.286 -6.816 -4.967 1.00 3.23 30 ASN A CA 19
ATOM 26812 C C . ASN A 1 30 ? -11.416 -7.406 -3.554 1.00 30.01 30 ASN A C 19
ATOM 26813 O O . ASN A 1 30 ? -11.988 -6.776 -2.654 1.00 43.13 30 ASN A O 19
ATOM 26824 N N . VAL A 1 31 ? -10.878 -8.629 -3.382 1.00 70.24 31 VAL A N 19
ATOM 26825 C CA . VAL A 1 31 ? -10.814 -9.323 -2.078 1.00 71.24 31 VAL A CA 19
ATOM 26826 C C . VAL A 1 31 ? -9.434 -9.112 -1.433 1.00 41.55 31 VAL A C 19
ATOM 26827 O O . VAL A 1 31 ? -8.515 -8.573 -2.065 1.00 5.43 31 VAL A O 19
ATOM 26840 N N . ASN A 1 32 ? -9.320 -9.538 -0.160 1.00 22.55 32 ASN A N 19
ATOM 26841 C CA . ASN A 1 32 ? -8.091 -9.436 0.658 1.00 4.12 32 ASN A CA 19
ATOM 26842 C C . ASN A 1 32 ? -6.866 -10.107 -0.005 1.00 3.20 32 ASN A C 19
ATOM 26843 O O . ASN A 1 32 ? -5.729 -9.697 0.243 1.00 52.24 32 ASN A O 19
ATOM 26854 N N . SER A 1 33 ? -7.120 -11.126 -0.847 1.00 71.40 33 SER A N 19
ATOM 26855 C CA . SER A 1 33 ? -6.071 -11.900 -1.537 1.00 33.33 33 SER A CA 19
ATOM 26856 C C . SER A 1 33 ? -5.383 -11.079 -2.646 1.00 30.23 33 SER A C 19
ATOM 26857 O O . SER A 1 33 ? -4.208 -11.321 -2.958 1.00 31.02 33 SER A O 19
ATOM 26865 N N . ASP A 1 34 ? -6.116 -10.107 -3.239 1.00 53.34 34 ASP A N 19
ATOM 26866 C CA . ASP A 1 34 ? -5.564 -9.222 -4.289 1.00 20.05 34 ASP A CA 19
ATOM 26867 C C . ASP A 1 34 ? -4.588 -8.223 -3.686 1.00 3.42 34 ASP A C 19
ATOM 26868 O O . ASP A 1 34 ? -4.707 -7.862 -2.516 1.00 20.40 34 ASP A O 19
ATOM 26877 N N . THR A 1 35 ? -3.650 -7.769 -4.520 1.00 34.00 35 THR A N 19
ATOM 26878 C CA . THR A 1 35 ? -2.539 -6.903 -4.111 1.00 64.55 35 THR A CA 19
ATOM 26879 C C . THR A 1 35 ? -2.789 -5.452 -4.568 1.00 62.30 35 THR A C 19
ATOM 26880 O O . THR A 1 35 ? -2.285 -5.013 -5.598 1.00 1.51 35 THR A O 19
ATOM 26891 N N . VAL A 1 36 ? -3.641 -4.712 -3.831 1.00 74.23 36 VAL A N 19
ATOM 26892 C CA . VAL A 1 36 ? -3.852 -3.261 -4.071 1.00 42.13 36 VAL A CA 19
ATOM 26893 C C . VAL A 1 36 ? -3.449 -2.438 -2.826 1.00 22.10 36 VAL A C 19
ATOM 26894 O O . VAL A 1 36 ? -3.225 -2.986 -1.735 1.00 51.13 36 VAL A O 19
ATOM 26907 N N . ILE A 1 37 ? -3.279 -1.116 -3.023 1.00 73.22 37 ILE A N 19
ATOM 26908 C CA . ILE A 1 37 ? -2.676 -0.213 -2.013 1.00 34.32 37 ILE A CA 19
ATOM 26909 C C . ILE A 1 37 ? -3.595 1.005 -1.728 1.00 11.01 37 ILE A C 19
ATOM 26910 O O . ILE A 1 37 ? -4.335 1.472 -2.606 1.00 72.42 37 ILE A O 19
ATOM 26926 N N . ALA A 1 38 ? -3.547 1.473 -0.470 1.00 13.53 38 ALA A N 19
ATOM 26927 C CA . ALA A 1 38 ? -4.197 2.703 -0.002 1.00 2.25 38 ALA A CA 19
ATOM 26928 C C . ALA A 1 38 ? -3.133 3.767 0.298 1.00 4.24 38 ALA A C 19
ATOM 26929 O O . ALA A 1 38 ? -2.259 3.562 1.163 1.00 13.03 38 ALA A O 19
ATOM 26936 N N . LEU A 1 39 ? -3.201 4.903 -0.414 1.00 23.13 39 LEU A N 19
ATOM 26937 C CA . LEU A 1 39 ? -2.175 5.981 -0.292 1.00 13.31 39 LEU A CA 19
ATOM 26938 C C . LEU A 1 39 ? -2.711 7.172 0.532 1.00 63.05 39 LEU A C 19
ATOM 26939 O O . LEU A 1 39 ? -3.919 7.288 0.766 1.00 63.05 39 LEU A O 19
ATOM 26955 N N . SER A 1 40 ? -1.765 8.035 0.964 1.00 24.23 40 SER A N 19
ATOM 26956 C CA . SER A 1 40 ? -2.027 9.319 1.642 1.00 2.03 40 SER A CA 19
ATOM 26957 C C . SER A 1 40 ? -3.055 10.173 0.854 1.00 52.13 40 SER A C 19
ATOM 26958 O O . SER A 1 40 ? -3.087 10.086 -0.387 1.00 32.42 40 SER A O 19
ATOM 26966 N N . PRO A 1 41 ? -3.871 11.043 1.559 1.00 4.41 41 PRO A N 19
ATOM 26967 C CA . PRO A 1 41 ? -5.106 11.644 0.983 1.00 35.32 41 PRO A CA 19
ATOM 26968 C C . PRO A 1 41 ? -4.849 12.401 -0.335 1.00 62.11 41 PRO A C 19
ATOM 26969 O O . PRO A 1 41 ? -3.854 13.111 -0.454 1.00 30.22 41 PRO A O 19
ATOM 26980 N N . SER A 1 42 ? -5.760 12.220 -1.307 1.00 60.20 42 SER A N 19
ATOM 26981 C CA . SER A 1 42 ? -5.661 12.807 -2.656 1.00 13.42 42 SER A CA 19
ATOM 26982 C C . SER A 1 42 ? -5.650 14.350 -2.625 1.00 65.10 42 SER A C 19
ATOM 26983 O O . SER A 1 42 ? -5.115 14.982 -3.541 1.00 2.04 42 SER A O 19
ATOM 26991 N N . VAL A 1 43 ? -6.233 14.938 -1.554 1.00 63.42 43 VAL A N 19
ATOM 26992 C CA . VAL A 1 43 ? -6.195 16.396 -1.316 1.00 63.22 43 VAL A CA 19
ATOM 26993 C C . VAL A 1 43 ? -4.752 16.868 -1.016 1.00 35.01 43 VAL A C 19
ATOM 26994 O O . VAL A 1 43 ? -4.383 18.011 -1.290 1.00 15.13 43 VAL A O 19
ATOM 27007 N N . TYR A 1 44 ? -3.955 15.960 -0.452 1.00 3.33 44 TYR A N 19
ATOM 27008 C CA . TYR A 1 44 ? -2.555 16.197 -0.080 1.00 21.44 44 TYR A CA 19
ATOM 27009 C C . TYR A 1 44 ? -1.621 15.759 -1.226 1.00 61.52 44 TYR A C 19
ATOM 27010 O O . TYR A 1 44 ? -0.608 16.402 -1.489 1.00 62.43 44 TYR A O 19
ATOM 27028 N N . SER A 1 45 ? -2.005 14.671 -1.918 1.00 21.14 45 SER A N 19
ATOM 27029 C CA . SER A 1 45 ? -1.145 13.960 -2.888 1.00 52.12 45 SER A CA 19
ATOM 27030 C C . SER A 1 45 ? -1.456 14.346 -4.356 1.00 75.21 45 SER A C 19
ATOM 27031 O O . SER A 1 45 ? -0.855 13.785 -5.283 1.00 22.23 45 SER A O 19
ATOM 27039 N N . GLY A 1 46 ? -2.430 15.261 -4.560 1.00 52.53 46 GLY A N 19
ATOM 27040 C CA . GLY A 1 46 ? -2.784 15.762 -5.901 1.00 1.25 46 GLY A CA 19
ATOM 27041 C C . GLY A 1 46 ? -3.729 14.851 -6.687 1.00 10.31 46 GLY A C 19
ATOM 27042 O O . GLY A 1 46 ? -4.156 15.217 -7.789 1.00 41.15 46 GLY A O 19
ATOM 27046 N N . GLY A 1 47 ? -4.047 13.655 -6.130 1.00 72.22 47 GLY A N 19
ATOM 27047 C CA . GLY A 1 47 ? -4.903 12.666 -6.812 1.00 1.44 47 GLY A CA 19
ATOM 27048 C C . GLY A 1 47 ? -4.151 11.826 -7.843 1.00 51.10 47 GLY A C 19
ATOM 27049 O O . GLY A 1 47 ? -4.720 10.900 -8.426 1.00 50.30 47 GLY A O 19
ATOM 27053 N N . SER A 1 48 ? -2.852 12.143 -8.039 1.00 52.02 48 SER A N 19
ATOM 27054 C CA . SER A 1 48 ? -1.968 11.496 -9.032 1.00 50.11 48 SER A CA 19
ATOM 27055 C C . SER A 1 48 ? -1.560 10.075 -8.602 1.00 63.44 48 SER A C 19
ATOM 27056 O O . SER A 1 48 ? -1.021 9.307 -9.401 1.00 72.31 48 SER A O 19
ATOM 27064 N N . HIS A 1 49 ? -1.820 9.750 -7.322 1.00 21.24 49 HIS A N 19
ATOM 27065 C CA . HIS A 1 49 ? -1.393 8.492 -6.697 1.00 24.24 49 HIS A CA 19
ATOM 27066 C C . HIS A 1 49 ? -2.419 7.377 -6.949 1.00 45.02 49 HIS A C 19
ATOM 27067 O O . HIS A 1 49 ? -2.084 6.205 -6.816 1.00 64.03 49 HIS A O 19
ATOM 27082 N N . CYS A 1 50 ? -3.657 7.754 -7.332 1.00 11.01 50 CYS A N 19
ATOM 27083 C CA . CYS A 1 50 ? -4.717 6.801 -7.706 1.00 73.24 50 CYS A CA 19
ATOM 27084 C C . CYS A 1 50 ? -4.374 6.107 -9.041 1.00 30.32 50 CYS A C 19
ATOM 27085 O O . CYS A 1 50 ? -4.043 6.782 -10.026 1.00 20.33 50 CYS A O 19
ATOM 27092 N N . GLY A 1 51 ? -4.429 4.757 -9.048 1.00 60.34 51 GLY A N 19
ATOM 27093 C CA . GLY A 1 51 ? -4.179 3.953 -10.247 1.00 21.00 51 GLY A CA 19
ATOM 27094 C C . GLY A 1 51 ? -2.701 3.877 -10.615 1.00 50.15 51 GLY A C 19
ATOM 27095 O O . GLY A 1 51 ? -2.339 4.046 -11.787 1.00 54.22 51 GLY A O 19
ATOM 27099 N N . GLN A 1 52 ? -1.843 3.633 -9.605 1.00 3.10 52 GLN A N 19
ATOM 27100 C CA . GLN A 1 52 ? -0.377 3.575 -9.784 1.00 35.40 52 GLN A CA 19
ATOM 27101 C C . GLN A 1 52 ? 0.169 2.201 -9.398 1.00 2.43 52 GLN A C 19
ATOM 27102 O O . GLN A 1 52 ? 0.008 1.771 -8.253 1.00 43.30 52 GLN A O 19
ATOM 27116 N N . THR A 1 53 ? 0.804 1.516 -10.367 1.00 31.42 53 THR A N 19
ATOM 27117 C CA . THR A 1 53 ? 1.542 0.273 -10.113 1.00 4.54 53 THR A CA 19
ATOM 27118 C C . THR A 1 53 ? 2.813 0.583 -9.276 1.00 30.23 53 THR A C 19
ATOM 27119 O O . THR A 1 53 ? 3.843 1.032 -9.790 1.00 63.32 53 THR A O 19
ATOM 27130 N N . VAL A 1 54 ? 2.692 0.344 -7.966 1.00 14.55 54 VAL A N 19
ATOM 27131 C CA . VAL A 1 54 ? 3.695 0.715 -6.956 1.00 3.42 54 VAL A CA 19
ATOM 27132 C C . VAL A 1 54 ? 4.418 -0.543 -6.443 1.00 20.33 54 VAL A C 19
ATOM 27133 O O . VAL A 1 54 ? 3.800 -1.408 -5.803 1.00 52.42 54 VAL A O 19
ATOM 27146 N N . THR A 1 55 ? 5.724 -0.644 -6.761 1.00 1.13 55 THR A N 19
ATOM 27147 C CA . THR A 1 55 ? 6.570 -1.749 -6.314 1.00 2.21 55 THR A CA 19
ATOM 27148 C C . THR A 1 55 ? 7.108 -1.449 -4.901 1.00 33.14 55 THR A C 19
ATOM 27149 O O . THR A 1 55 ? 7.959 -0.573 -4.734 1.00 30.41 55 THR A O 19
ATOM 27160 N N . VAL A 1 56 ? 6.576 -2.169 -3.909 1.00 71.34 56 VAL A N 19
ATOM 27161 C CA . VAL A 1 56 ? 6.954 -2.043 -2.487 1.00 33.41 56 VAL A CA 19
ATOM 27162 C C . VAL A 1 56 ? 8.098 -3.034 -2.156 1.00 12.43 56 VAL A C 19
ATOM 27163 O O . VAL A 1 56 ? 8.014 -4.219 -2.496 1.00 13.40 56 VAL A O 19
ATOM 27176 N N . THR A 1 57 ? 9.185 -2.538 -1.534 1.00 70.53 57 THR A N 19
ATOM 27177 C CA . THR A 1 57 ? 10.354 -3.367 -1.166 1.00 51.24 57 THR A CA 19
ATOM 27178 C C . THR A 1 57 ? 10.596 -3.317 0.357 1.00 43.24 57 THR A C 19
ATOM 27179 O O . THR A 1 57 ? 11.234 -2.387 0.861 1.00 23.53 57 THR A O 19
ATOM 27190 N N . ASN A 1 58 ? 10.082 -4.327 1.083 1.00 62.35 58 ASN A N 19
ATOM 27191 C CA . ASN A 1 58 ? 10.164 -4.378 2.546 1.00 44.12 58 ASN A CA 19
ATOM 27192 C C . ASN A 1 58 ? 11.616 -4.564 3.000 1.00 14.32 58 ASN A C 19
ATOM 27193 O O . ASN A 1 58 ? 12.196 -5.637 2.829 1.00 22.15 58 ASN A O 19
ATOM 27204 N N . VAL A 1 59 ? 12.166 -3.493 3.592 1.00 71.45 59 VAL A N 19
ATOM 27205 C CA . VAL A 1 59 ? 13.576 -3.426 4.015 1.00 0.22 59 VAL A CA 19
ATOM 27206 C C . VAL A 1 59 ? 13.874 -4.354 5.217 1.00 40.21 59 VAL A C 19
ATOM 27207 O O . VAL A 1 59 ? 15.041 -4.614 5.522 1.00 52.02 59 VAL A O 19
ATOM 27220 N N . VAL A 1 60 ? 12.805 -4.845 5.882 1.00 75.21 60 VAL A N 19
ATOM 27221 C CA . VAL A 1 60 ? 12.910 -5.651 7.114 1.00 73.11 60 VAL A CA 19
ATOM 27222 C C . VAL A 1 60 ? 13.468 -7.061 6.810 1.00 74.13 60 VAL A C 19
ATOM 27223 O O . VAL A 1 60 ? 14.545 -7.422 7.291 1.00 1.04 60 VAL A O 19
ATOM 27236 N N . THR A 1 61 ? 12.731 -7.838 5.997 1.00 35.50 61 THR A N 19
ATOM 27237 C CA . THR A 1 61 ? 13.122 -9.216 5.609 1.00 61.42 61 THR A CA 19
ATOM 27238 C C . THR A 1 61 ? 13.827 -9.230 4.234 1.00 54.31 61 THR A C 19
ATOM 27239 O O . THR A 1 61 ? 14.508 -10.205 3.888 1.00 72.03 61 THR A O 19
ATOM 27250 N N . GLY A 1 62 ? 13.663 -8.137 3.456 1.00 65.13 62 GLY A N 19
ATOM 27251 C CA . GLY A 1 62 ? 14.222 -8.037 2.104 1.00 4.03 62 GLY A CA 19
ATOM 27252 C C . GLY A 1 62 ? 13.268 -8.561 1.040 1.00 61.25 62 GLY A C 19
ATOM 27253 O O . GLY A 1 62 ? 13.705 -9.080 0.009 1.00 2.12 62 GLY A O 19
ATOM 27257 N N . ALA A 1 63 ? 11.952 -8.442 1.303 1.00 73.42 63 ALA A N 19
ATOM 27258 C CA . ALA A 1 63 ? 10.901 -8.870 0.356 1.00 43.31 63 ALA A CA 19
ATOM 27259 C C . ALA A 1 63 ? 10.581 -7.733 -0.624 1.00 14.51 63 ALA A C 19
ATOM 27260 O O . ALA A 1 63 ? 10.736 -6.561 -0.280 1.00 33.45 63 ALA A O 19
ATOM 27267 N N . LYS A 1 64 ? 10.109 -8.081 -1.831 1.00 3.43 64 LYS A N 19
ATOM 27268 C CA . LYS A 1 64 ? 9.854 -7.105 -2.901 1.00 14.12 64 LYS A CA 19
ATOM 27269 C C . LYS A 1 64 ? 8.735 -7.616 -3.819 1.00 63.25 64 LYS A C 19
ATOM 27270 O O . LYS A 1 64 ? 8.818 -8.733 -4.338 1.00 42.52 64 LYS A O 19
ATOM 27289 N N . ALA A 1 65 ? 7.692 -6.792 -3.994 1.00 71.42 65 ALA A N 19
ATOM 27290 C CA . ALA A 1 65 ? 6.511 -7.115 -4.814 1.00 53.04 65 ALA A CA 19
ATOM 27291 C C . ALA A 1 65 ? 5.795 -5.825 -5.234 1.00 4.44 65 ALA A C 19
ATOM 27292 O O . ALA A 1 65 ? 6.215 -4.730 -4.855 1.00 53.32 65 ALA A O 19
ATOM 27299 N N . THR A 1 66 ? 4.709 -5.953 -6.011 1.00 14.31 66 THR A N 19
ATOM 27300 C CA . THR A 1 66 ? 4.015 -4.806 -6.628 1.00 31.41 66 THR A CA 19
ATOM 27301 C C . THR A 1 66 ? 2.496 -4.866 -6.376 1.00 20.40 66 THR A C 19
ATOM 27302 O O . THR A 1 66 ? 1.892 -5.955 -6.360 1.00 22.14 66 THR A O 19
ATOM 27313 N N . GLY A 1 67 ? 1.898 -3.682 -6.161 1.00 43.34 67 GLY A N 19
ATOM 27314 C CA . GLY A 1 67 ? 0.449 -3.524 -6.070 1.00 24.11 67 GLY A CA 19
ATOM 27315 C C . GLY A 1 67 ? 0.009 -2.165 -6.596 1.00 55.11 67 GLY A C 19
ATOM 27316 O O . GLY A 1 67 ? 0.725 -1.173 -6.419 1.00 54.33 67 GLY A O 19
ATOM 27320 N N . THR A 1 68 ? -1.151 -2.124 -7.266 1.00 31.13 68 THR A N 19
ATOM 27321 C CA . THR A 1 68 ? -1.758 -0.876 -7.760 1.00 54.10 68 THR A CA 19
ATOM 27322 C C . THR A 1 68 ? -2.473 -0.153 -6.617 1.00 13.24 68 THR A C 19
ATOM 27323 O O . THR A 1 68 ? -3.228 -0.777 -5.867 1.00 54.34 68 THR A O 19
ATOM 27334 N N . VAL A 1 69 ? -2.230 1.157 -6.484 1.00 71.12 69 VAL A N 19
ATOM 27335 C CA . VAL A 1 69 ? -2.981 1.997 -5.553 1.00 5.15 69 VAL A CA 19
ATOM 27336 C C . VAL A 1 69 ? -4.427 2.107 -6.053 1.00 14.31 69 VAL A C 19
ATOM 27337 O O . VAL A 1 69 ? -4.677 2.641 -7.134 1.00 5.32 69 VAL A O 19
ATOM 27350 N N . ALA A 1 70 ? -5.348 1.545 -5.286 1.00 73.34 70 ALA A N 19
ATOM 27351 C CA . ALA A 1 70 ? -6.781 1.531 -5.606 1.00 25.44 70 ALA A CA 19
ATOM 27352 C C . ALA A 1 70 ? -7.578 2.262 -4.531 1.00 51.20 70 ALA A C 19
ATOM 27353 O O . ALA A 1 70 ? -8.758 2.559 -4.726 1.00 64.12 70 ALA A O 19
ATOM 27360 N N . ASP A 1 71 ? -6.928 2.563 -3.391 1.00 73.14 71 ASP A N 19
ATOM 27361 C CA . ASP A 1 71 ? -7.613 3.089 -2.201 1.00 11.54 71 ASP A CA 19
ATOM 27362 C C . ASP A 1 71 ? -6.941 4.344 -1.626 1.00 72.34 71 ASP A C 19
ATOM 27363 O O . ASP A 1 71 ? -5.782 4.704 -1.938 1.00 70.32 71 ASP A O 19
ATOM 27372 N N . GLU A 1 72 ? -7.697 4.939 -0.697 1.00 50.51 72 GLU A N 19
ATOM 27373 C CA . GLU A 1 72 ? -7.354 6.164 0.014 1.00 71.01 72 GLU A CA 19
ATOM 27374 C C . GLU A 1 72 ? -6.997 5.816 1.465 1.00 42.24 72 GLU A C 19
ATOM 27375 O O . GLU A 1 72 ? -7.407 4.767 1.981 1.00 53.41 72 GLU A O 19
ATOM 27387 N N . CYS A 1 73 ? -6.208 6.681 2.104 1.00 42.01 73 CYS A N 19
ATOM 27388 C CA . CYS A 1 73 ? -5.936 6.620 3.540 1.00 22.30 73 CYS A CA 19
ATOM 27389 C C . CYS A 1 73 ? -5.661 8.053 4.043 1.00 5.11 73 CYS A C 19
ATOM 27390 O O . CYS A 1 73 ? -4.519 8.521 3.977 1.00 20.23 73 CYS A O 19
ATOM 27397 N N . PRO A 1 74 ? -6.735 8.806 4.482 1.00 3.41 74 PRO A N 19
ATOM 27398 C CA . PRO A 1 74 ? -6.605 10.190 5.037 1.00 61.31 74 PRO A CA 19
ATOM 27399 C C . PRO A 1 74 ? -5.640 10.282 6.244 1.00 1.32 74 PRO A C 19
ATOM 27400 O O . PRO A 1 74 ? -4.961 11.299 6.434 1.00 31.45 74 PRO A O 19
ATOM 27411 N N . GLY A 1 75 ? -5.602 9.200 7.044 1.00 3.13 75 GLY A N 19
ATOM 27412 C CA . GLY A 1 75 ? -4.712 9.102 8.208 1.00 35.25 75 GLY A CA 19
ATOM 27413 C C . GLY A 1 75 ? -3.259 8.839 7.833 1.00 32.44 75 GLY A C 19
ATOM 27414 O O . GLY A 1 75 ? -2.351 9.128 8.624 1.00 23.44 75 GLY A O 19
ATOM 27418 N N . CYS A 1 76 ? -3.039 8.293 6.627 1.00 50.43 76 CYS A N 19
ATOM 27419 C CA . CYS A 1 76 ? -1.696 7.955 6.126 1.00 62.13 76 CYS A CA 19
ATOM 27420 C C . CYS A 1 76 ? -0.956 9.200 5.600 1.00 53.22 76 CYS A C 19
ATOM 27421 O O . CYS A 1 76 ? -1.581 10.188 5.191 1.00 63.04 76 CYS A O 19
ATOM 27428 N N . GLY A 1 77 ? 0.387 9.115 5.607 1.00 25.20 77 GLY A N 19
ATOM 27429 C CA . GLY A 1 77 ? 1.293 10.207 5.202 1.00 5.41 77 GLY A CA 19
ATOM 27430 C C . GLY A 1 77 ? 2.196 9.807 4.031 1.00 2.32 77 GLY A C 19
ATOM 27431 O O . GLY A 1 77 ? 2.113 8.672 3.559 1.00 4.35 77 GLY A O 19
ATOM 27435 N N . PRO A 1 78 ? 3.078 10.717 3.514 1.00 54.41 78 PRO A N 19
ATOM 27436 C CA . PRO A 1 78 ? 3.948 10.410 2.343 1.00 20.33 78 PRO A CA 19
ATOM 27437 C C . PRO A 1 78 ? 4.999 9.326 2.678 1.00 60.22 78 PRO A C 19
ATOM 27438 O O . PRO A 1 78 ? 5.442 8.584 1.803 1.00 32.12 78 PRO A O 19
ATOM 27449 N N . ASN A 1 79 ? 5.368 9.247 3.968 1.00 1.10 79 ASN A N 19
ATOM 27450 C CA . ASN A 1 79 ? 6.288 8.228 4.504 1.00 3.52 79 ASN A CA 19
ATOM 27451 C C . ASN A 1 79 ? 5.497 7.163 5.294 1.00 52.40 79 ASN A C 19
ATOM 27452 O O . ASN A 1 79 ? 6.071 6.460 6.123 1.00 65.35 79 ASN A O 19
ATOM 27463 N N . ASP A 1 80 ? 4.183 7.026 5.021 1.00 45.14 80 ASP A N 19
ATOM 27464 C CA . ASP A 1 80 ? 3.311 6.084 5.750 1.00 31.03 80 ASP A CA 19
ATOM 27465 C C . ASP A 1 80 ? 2.155 5.656 4.838 1.00 44.02 80 ASP A C 19
ATOM 27466 O O . ASP A 1 80 ? 1.242 6.439 4.591 1.00 2.30 80 ASP A O 19
ATOM 27475 N N . ILE A 1 81 ? 2.201 4.422 4.324 1.00 14.54 81 ILE A N 19
ATOM 27476 C CA . ILE A 1 81 ? 1.177 3.908 3.384 1.00 71.42 81 ILE A CA 19
ATOM 27477 C C . ILE A 1 81 ? 0.431 2.710 3.990 1.00 31.12 81 ILE A C 19
ATOM 27478 O O . ILE A 1 81 ? 0.913 2.049 4.924 1.00 53.34 81 ILE A O 19
ATOM 27494 N N . ASP A 1 82 ? -0.748 2.444 3.440 1.00 1.25 82 ASP A N 19
ATOM 27495 C CA . ASP A 1 82 ? -1.618 1.334 3.843 1.00 70.54 82 ASP A CA 19
ATOM 27496 C C . ASP A 1 82 ? -1.743 0.391 2.622 1.00 71.42 82 ASP A C 19
ATOM 27497 O O . ASP A 1 82 ? -1.598 0.846 1.489 1.00 13.45 82 ASP A O 19
ATOM 27506 N N . MET A 1 83 ? -1.951 -0.914 2.838 1.00 34.55 83 MET A N 19
ATOM 27507 C CA . MET A 1 83 ? -1.790 -1.940 1.768 1.00 12.23 83 MET A CA 19
ATOM 27508 C C . MET A 1 83 ? -2.630 -3.194 2.082 1.00 2.35 83 MET A C 19
ATOM 27509 O O . MET A 1 83 ? -2.964 -3.425 3.224 1.00 30.40 83 MET A O 19
ATOM 27523 N N . THR A 1 84 ? -3.041 -3.958 1.055 1.00 63.51 84 THR A N 19
ATOM 27524 C CA . THR A 1 84 ? -3.824 -5.211 1.254 1.00 53.12 84 THR A CA 19
ATOM 27525 C C . THR A 1 84 ? -3.021 -6.303 2.002 1.00 0.30 84 THR A C 19
ATOM 27526 O O . THR A 1 84 ? -1.797 -6.346 1.876 1.00 22.14 84 THR A O 19
ATOM 27537 N N . PRO A 1 85 ? -3.712 -7.229 2.764 1.00 33.21 85 PRO A N 19
ATOM 27538 C CA . PRO A 1 85 ? -3.042 -8.296 3.536 1.00 51.34 85 PRO A CA 19
ATOM 27539 C C . PRO A 1 85 ? -2.446 -9.379 2.629 1.00 2.31 85 PRO A C 19
ATOM 27540 O O . PRO A 1 85 ? -1.475 -10.029 3.013 1.00 30.30 85 PRO A O 19
ATOM 27551 N N . GLY A 1 86 ? -3.043 -9.548 1.426 1.00 63.54 86 GLY A N 19
ATOM 27552 C CA . GLY A 1 86 ? -2.536 -10.471 0.412 1.00 64.04 86 GLY A CA 19
ATOM 27553 C C . GLY A 1 86 ? -1.126 -10.114 -0.023 1.00 12.44 86 GLY A C 19
ATOM 27554 O O . GLY A 1 86 ? -0.282 -10.993 -0.175 1.00 40.14 86 GLY A O 19
ATOM 27558 N N . LEU A 1 87 ? -0.865 -8.803 -0.186 1.00 21.44 87 LEU A N 19
ATOM 27559 C CA . LEU A 1 87 ? 0.471 -8.288 -0.534 1.00 14.00 87 LEU A CA 19
ATOM 27560 C C . LEU A 1 87 ? 1.354 -8.206 0.734 1.00 70.54 87 LEU A C 19
ATOM 27561 O O . LEU A 1 87 ? 2.523 -8.593 0.719 1.00 45.41 87 LEU A O 19
ATOM 27577 N N . PHE A 1 88 ? 0.744 -7.750 1.842 1.00 32.33 88 PHE A N 19
ATOM 27578 C CA . PHE A 1 88 ? 1.440 -7.472 3.120 1.00 53.35 88 PHE A CA 19
ATOM 27579 C C . PHE A 1 88 ? 2.071 -8.755 3.722 1.00 24.43 88 PHE A C 19
ATOM 27580 O O . PHE A 1 88 ? 3.152 -8.699 4.313 1.00 71.55 88 PHE A O 19
ATOM 27597 N N . GLN A 1 89 ? 1.393 -9.909 3.549 1.00 62.11 89 GLN A N 19
ATOM 27598 C CA . GLN A 1 89 ? 1.905 -11.214 4.022 1.00 63.30 89 GLN A CA 19
ATOM 27599 C C . GLN A 1 89 ? 3.089 -11.685 3.143 1.00 13.15 89 GLN A C 19
ATOM 27600 O O . GLN A 1 89 ? 3.990 -12.376 3.621 1.00 63.52 89 GLN A O 19
ATOM 27614 N N . GLN A 1 90 ? 3.076 -11.293 1.854 1.00 22.32 90 GLN A N 19
ATOM 27615 C CA . GLN A 1 90 ? 4.163 -11.613 0.907 1.00 21.15 90 GLN A CA 19
ATOM 27616 C C . GLN A 1 90 ? 5.385 -10.718 1.183 1.00 70.32 90 GLN A C 19
ATOM 27617 O O . GLN A 1 90 ? 6.533 -11.124 0.953 1.00 74.45 90 GLN A O 19
ATOM 27631 N N . LEU A 1 91 ? 5.115 -9.490 1.678 1.00 63.23 91 LEU A N 19
ATOM 27632 C CA . LEU A 1 91 ? 6.165 -8.537 2.119 1.00 52.21 91 LEU A CA 19
ATOM 27633 C C . LEU A 1 91 ? 6.691 -8.862 3.535 1.00 23.31 91 LEU A C 19
ATOM 27634 O O . LEU A 1 91 ? 7.747 -8.360 3.927 1.00 5.34 91 LEU A O 19
ATOM 27650 N N . GLY A 1 92 ? 5.958 -9.690 4.300 1.00 0.01 92 GLY A N 19
ATOM 27651 C CA . GLY A 1 92 ? 6.394 -10.077 5.649 1.00 75.54 92 GLY A CA 19
ATOM 27652 C C . GLY A 1 92 ? 5.393 -10.982 6.345 1.00 65.24 92 GLY A C 19
ATOM 27653 O O . GLY A 1 92 ? 5.290 -12.167 6.009 1.00 3.31 92 GLY A O 19
ATOM 27657 N N . SER A 1 93 ? 4.670 -10.441 7.332 1.00 2.45 93 SER A N 19
ATOM 27658 C CA . SER A 1 93 ? 3.609 -11.171 8.059 1.00 41.24 93 SER A CA 19
ATOM 27659 C C . SER A 1 93 ? 2.516 -10.194 8.508 1.00 1.11 93 SER A C 19
ATOM 27660 O O . SER A 1 93 ? 2.790 -9.008 8.709 1.00 30.21 93 SER A O 19
ATOM 27668 N N . LEU A 1 94 ? 1.285 -10.709 8.677 1.00 65.03 94 LEU A N 19
ATOM 27669 C CA . LEU A 1 94 ? 0.159 -9.944 9.258 1.00 11.24 94 LEU A CA 19
ATOM 27670 C C . LEU A 1 94 ? 0.385 -9.720 10.763 1.00 3.42 94 LEU A C 19
ATOM 27671 O O . LEU A 1 94 ? -0.156 -8.777 11.348 1.00 70.11 94 LEU A O 19
ATOM 27687 N N . ASP A 1 95 ? 1.213 -10.609 11.361 1.00 11.14 95 ASP A N 19
ATOM 27688 C CA . ASP A 1 95 ? 1.645 -10.541 12.771 1.00 63.02 95 ASP A CA 19
ATOM 27689 C C . ASP A 1 95 ? 2.465 -9.273 13.038 1.00 71.20 95 ASP A C 19
ATOM 27690 O O . ASP A 1 95 ? 2.440 -8.738 14.149 1.00 31.35 95 ASP A O 19
ATOM 27699 N N . GLU A 1 96 ? 3.223 -8.830 12.008 1.00 62.24 96 GLU A N 19
ATOM 27700 C CA . GLU A 1 96 ? 4.054 -7.616 12.073 1.00 74.23 96 GLU A CA 19
ATOM 27701 C C . GLU A 1 96 ? 3.185 -6.376 12.338 1.00 65.30 96 GLU A C 19
ATOM 27702 O O . GLU A 1 96 ? 3.480 -5.580 13.237 1.00 34.23 96 GLU A O 19
ATOM 27714 N N . GLY A 1 97 ? 2.107 -6.220 11.529 1.00 51.54 97 GLY A N 19
ATOM 27715 C CA . GLY A 1 97 ? 1.221 -5.041 11.588 1.00 72.00 97 GLY A CA 19
ATOM 27716 C C . GLY A 1 97 ? 1.808 -3.808 10.887 1.00 45.54 97 GLY A C 19
ATOM 27717 O O . GLY A 1 97 ? 1.083 -3.044 10.231 1.00 54.01 97 GLY A O 19
ATOM 27721 N N . VAL A 1 98 ? 3.132 -3.625 11.050 1.00 13.34 98 VAL A N 19
ATOM 27722 C CA . VAL A 1 98 ? 3.934 -2.586 10.399 1.00 22.13 98 VAL A CA 19
ATOM 27723 C C . VAL A 1 98 ? 5.107 -3.247 9.621 1.00 32.42 98 VAL A C 19
ATOM 27724 O O . VAL A 1 98 ? 5.835 -4.089 10.167 1.00 12.25 98 VAL A O 19
ATOM 27737 N N . LEU A 1 99 ? 5.249 -2.875 8.339 1.00 14.33 99 LEU A N 19
ATOM 27738 C CA . LEU A 1 99 ? 6.343 -3.314 7.452 1.00 4.52 99 LEU A CA 19
ATOM 27739 C C . LEU A 1 99 ? 6.879 -2.096 6.686 1.00 61.53 99 LEU A C 19
ATOM 27740 O O . LEU A 1 99 ? 6.184 -1.550 5.822 1.00 25.54 99 LEU A O 19
ATOM 27756 N N . THR A 1 100 ? 8.094 -1.658 7.027 1.00 64.02 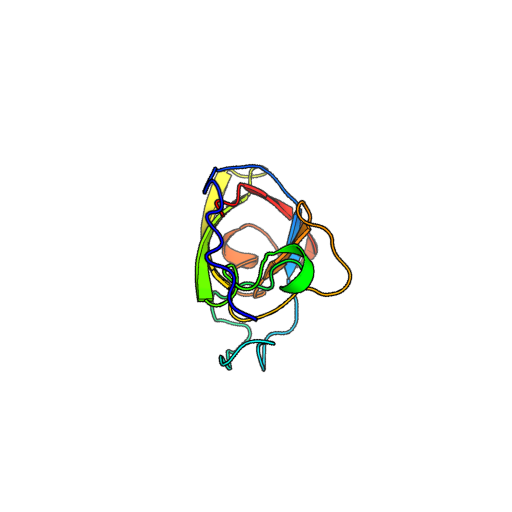100 THR A N 19
ATOM 27757 C CA . THR A 1 100 ? 8.742 -0.516 6.374 1.00 55.14 100 THR A CA 19
ATOM 27758 C C . THR A 1 100 ? 9.214 -0.922 4.951 1.00 32.43 100 THR A C 19
ATOM 27759 O O . THR A 1 100 ? 10.117 -1.760 4.790 1.00 54.13 100 THR A O 19
ATOM 27770 N N . VAL A 1 101 ? 8.545 -0.359 3.932 1.00 53.41 101 VAL A N 19
ATOM 27771 C CA . VAL A 1 101 ? 8.755 -0.699 2.511 1.00 24.14 101 VAL A CA 19
ATOM 27772 C C . VAL A 1 101 ? 9.299 0.514 1.722 1.00 65.53 101 VAL A C 19
ATOM 27773 O O . VAL A 1 101 ? 8.964 1.659 2.016 1.00 60.12 101 VAL A O 19
ATOM 27786 N N . SER A 1 102 ? 10.149 0.240 0.725 1.00 52.24 102 SER A N 19
ATOM 27787 C CA . SER A 1 102 ? 10.629 1.230 -0.239 1.00 24.30 102 SER A CA 19
ATOM 27788 C C . SER A 1 102 ? 9.775 1.085 -1.508 1.00 40.23 102 SER A C 19
ATOM 27789 O O . SER A 1 102 ? 9.905 0.098 -2.249 1.00 41.34 102 SER A O 19
ATOM 27797 N N . TRP A 1 103 ? 8.866 2.039 -1.702 1.00 44.11 103 TRP A N 19
ATOM 27798 C CA . TRP A 1 103 ? 7.835 2.012 -2.744 1.00 71.22 103 TRP A CA 19
ATOM 27799 C C . TRP A 1 103 ? 8.055 3.162 -3.754 1.00 65.52 103 TRP A C 19
ATOM 27800 O O . TRP A 1 103 ? 8.441 4.267 -3.363 1.00 31.20 103 TRP A O 19
ATOM 27821 N N . THR A 1 104 ? 7.826 2.892 -5.051 1.00 41.33 104 THR A N 19
ATOM 27822 C CA . THR A 1 104 ? 7.886 3.923 -6.108 1.00 51.22 104 THR A CA 19
ATOM 27823 C C . THR A 1 104 ? 6.477 4.233 -6.632 1.00 71.32 104 THR A C 19
ATOM 27824 O O . THR A 1 104 ? 5.681 3.322 -6.856 1.00 61.52 104 THR A O 19
ATOM 27835 N N . LEU A 1 105 ? 6.193 5.528 -6.823 1.00 64.11 105 LEU A N 19
ATOM 27836 C CA . LEU A 1 105 ? 4.892 6.013 -7.311 1.00 42.42 105 LEU A CA 19
ATOM 27837 C C . LEU A 1 105 ? 4.918 6.045 -8.864 1.00 50.12 105 LEU A C 19
ATOM 27838 O O . LEU A 1 105 ? 5.850 6.662 -9.428 1.00 23.34 105 LEU A O 19
ATOM 27855 N N . GLY A 1 1 ? -3.187 27.095 5.125 1.00 41.41 1 GLY A N 20
ATOM 27856 C CA . GLY A 1 1 ? -3.658 26.955 3.726 1.00 1.24 1 GLY A CA 20
ATOM 27857 C C . GLY A 1 1 ? -3.024 25.760 3.036 1.00 52.13 1 GLY A C 20
ATOM 27858 O O . GLY A 1 1 ? -2.064 25.181 3.566 1.00 34.31 1 GLY A O 20
ATOM 27864 N N . HIS A 1 2 ? -3.564 25.382 1.850 1.00 32.11 2 HIS A N 20
ATOM 27865 C CA . HIS A 1 2 ? -3.056 24.244 1.061 1.00 70.42 2 HIS A CA 20
ATOM 27866 C C . HIS A 1 2 ? -1.715 24.630 0.417 1.00 1.21 2 HIS A C 20
ATOM 27867 O O . HIS A 1 2 ? -1.672 25.473 -0.485 1.00 44.15 2 HIS A O 20
ATOM 27882 N N . ALA A 1 3 ? -0.631 24.040 0.938 1.00 22.11 3 ALA A N 20
ATOM 27883 C CA . ALA A 1 3 ? 0.737 24.268 0.447 1.00 31.10 3 ALA A CA 20
ATOM 27884 C C . ALA A 1 3 ? 0.999 23.450 -0.846 1.00 12.54 3 ALA A C 20
ATOM 27885 O O . ALA A 1 3 ? 0.390 22.380 -1.030 1.00 4.14 3 ALA A O 20
ATOM 27892 N N . PRO A 1 4 ? 1.889 23.949 -1.778 1.00 13.34 4 PRO A N 20
ATOM 27893 C CA . PRO A 1 4 ? 2.184 23.253 -3.055 1.00 3.23 4 PRO A CA 20
ATOM 27894 C C . PRO A 1 4 ? 2.888 21.891 -2.825 1.00 31.24 4 PRO A C 20
ATOM 27895 O O . PRO A 1 4 ? 4.105 21.835 -2.579 1.00 31.45 4 PRO A O 20
ATOM 27906 N N . ALA A 1 5 ? 2.078 20.811 -2.834 1.00 4.11 5 ALA A N 20
ATOM 27907 C CA . ALA A 1 5 ? 2.556 19.423 -2.706 1.00 24.45 5 ALA A CA 20
ATOM 27908 C C . ALA A 1 5 ? 3.437 19.070 -3.914 1.00 2.31 5 ALA A C 20
ATOM 27909 O O . ALA A 1 5 ? 2.925 18.790 -5.013 1.00 65.21 5 ALA A O 20
ATOM 27916 N N . GLU A 1 6 ? 4.766 19.142 -3.698 1.00 41.52 6 GLU A N 20
ATOM 27917 C CA . GLU A 1 6 ? 5.763 18.978 -4.762 1.00 22.13 6 GLU A CA 20
ATOM 27918 C C . GLU A 1 6 ? 5.865 17.487 -5.138 1.00 45.05 6 GLU A C 20
ATOM 27919 O O . GLU A 1 6 ? 6.495 16.696 -4.420 1.00 45.34 6 GLU A O 20
ATOM 27931 N N . LYS A 1 7 ? 5.186 17.114 -6.243 1.00 53.14 7 LYS A N 20
ATOM 27932 C CA . LYS A 1 7 ? 5.229 15.754 -6.789 1.00 52.23 7 LYS A CA 20
ATOM 27933 C C . LYS A 1 7 ? 6.650 15.432 -7.282 1.00 24.31 7 LYS A C 20
ATOM 27934 O O . LYS A 1 7 ? 7.192 16.145 -8.137 1.00 42.01 7 LYS A O 20
ATOM 27953 N N . ARG A 1 8 ? 7.238 14.362 -6.735 1.00 13.14 8 ARG A N 20
ATOM 27954 C CA . ARG A 1 8 ? 8.583 13.918 -7.096 1.00 65.42 8 ARG A CA 20
ATOM 27955 C C . ARG A 1 8 ? 8.645 12.400 -6.881 1.00 55.14 8 ARG A C 20
ATOM 27956 O O . ARG A 1 8 ? 8.806 11.938 -5.747 1.00 52.31 8 ARG A O 20
ATOM 27977 N N . SER A 1 9 ? 8.438 11.641 -7.976 1.00 33.20 9 SER A N 20
ATOM 27978 C CA . SER A 1 9 ? 8.324 10.177 -7.941 1.00 14.24 9 SER A CA 20
ATOM 27979 C C . SER A 1 9 ? 9.687 9.530 -7.646 1.00 12.04 9 SER A C 20
ATOM 27980 O O . SER A 1 9 ? 10.553 9.433 -8.523 1.00 3.24 9 SER A O 20
ATOM 27988 N N . THR A 1 10 ? 9.869 9.116 -6.384 1.00 32.12 10 THR A N 20
ATOM 27989 C CA . THR A 1 10 ? 11.142 8.600 -5.879 1.00 31.31 10 THR A CA 20
ATOM 27990 C C . THR A 1 10 ? 10.901 7.435 -4.916 1.00 60.41 10 THR A C 20
ATOM 27991 O O . THR A 1 10 ? 9.826 7.330 -4.303 1.00 20.34 10 THR A O 20
ATOM 28002 N N . THR A 1 11 ? 11.913 6.560 -4.812 1.00 5.15 11 THR A N 20
ATOM 28003 C CA . THR A 1 11 ? 11.886 5.415 -3.910 1.00 74.33 11 THR A CA 20
ATOM 28004 C C . THR A 1 11 ? 12.062 5.910 -2.465 1.00 52.12 11 THR A C 20
ATOM 28005 O O . THR A 1 11 ? 13.181 6.154 -2.004 1.00 3.33 11 THR A O 20
ATOM 28016 N N . ARG A 1 12 ? 10.937 6.074 -1.766 1.00 5.54 12 ARG A N 20
ATOM 28017 C CA . ARG A 1 12 ? 10.934 6.480 -0.359 1.00 12.34 12 ARG A CA 20
ATOM 28018 C C . ARG A 1 12 ? 10.749 5.248 0.513 1.00 33.13 12 ARG A C 20
ATOM 28019 O O . ARG A 1 12 ? 9.959 4.360 0.185 1.00 31.32 12 ARG A O 20
ATOM 28040 N N . GLU A 1 13 ? 11.448 5.240 1.650 1.00 11.41 13 GLU A N 20
ATOM 28041 C CA . GLU A 1 13 ? 11.312 4.208 2.666 1.00 10.13 13 GLU A CA 20
ATOM 28042 C C . GLU A 1 13 ? 10.421 4.768 3.774 1.00 74.12 13 GLU A C 20
ATOM 28043 O O . GLU A 1 13 ? 10.766 5.772 4.413 1.00 71.42 13 GLU A O 20
ATOM 28055 N N . GLY A 1 14 ? 9.287 4.112 3.981 1.00 62.41 14 GLY A N 20
ATOM 28056 C CA . GLY A 1 14 ? 8.308 4.541 4.950 1.00 21.13 14 GLY A CA 20
ATOM 28057 C C . GLY A 1 14 ? 7.543 3.379 5.537 1.00 73.01 14 GLY A C 20
ATOM 28058 O O . GLY A 1 14 ? 7.976 2.214 5.441 1.00 44.14 14 GLY A O 20
ATOM 28062 N N . ARG A 1 15 ? 6.394 3.693 6.133 1.00 24.22 15 ARG A N 20
ATOM 28063 C CA . ARG A 1 15 ? 5.623 2.736 6.939 1.00 52.31 15 ARG A CA 20
ATOM 28064 C C . ARG A 1 15 ? 4.503 2.099 6.112 1.00 4.32 15 ARG A C 20
ATOM 28065 O O . ARG A 1 15 ? 3.574 2.784 5.696 1.00 0.03 15 ARG A O 20
ATOM 28086 N N . GLY A 1 16 ? 4.612 0.784 5.882 1.00 24.01 16 GLY A N 20
ATOM 28087 C CA . GLY A 1 16 ? 3.567 0.008 5.231 1.00 24.01 16 GLY A CA 20
ATOM 28088 C C . GLY A 1 16 ? 2.752 -0.755 6.250 1.00 12.14 16 GLY A C 20
ATOM 28089 O O . GLY A 1 16 ? 3.258 -1.690 6.856 1.00 4.21 16 GLY A O 20
ATOM 28093 N N . THR A 1 17 ? 1.515 -0.314 6.486 1.00 13.14 17 THR A N 20
ATOM 28094 C CA . THR A 1 17 ? 0.561 -1.014 7.363 1.00 72.25 17 THR A CA 20
ATOM 28095 C C . THR A 1 17 ? -0.361 -1.884 6.492 1.00 41.31 17 THR A C 20
ATOM 28096 O O . THR A 1 17 ? -0.492 -1.607 5.308 1.00 61.33 17 THR A O 20
ATOM 28107 N N . TRP A 1 18 ? -0.995 -2.937 7.048 1.00 74.22 18 TRP A N 20
ATOM 28108 C CA . TRP A 1 18 ? -2.008 -3.724 6.286 1.00 62.40 18 TRP A CA 20
ATOM 28109 C C . TRP A 1 18 ? -3.428 -3.385 6.739 1.00 61.22 18 TRP A C 20
ATOM 28110 O O . TRP A 1 18 ? -3.668 -3.139 7.927 1.00 62.31 18 TRP A O 20
ATOM 28131 N N . TYR A 1 19 ? -4.364 -3.395 5.782 1.00 4.21 19 TYR A N 20
ATOM 28132 C CA . TYR A 1 19 ? -5.802 -3.271 6.042 1.00 4.42 19 TYR A CA 20
ATOM 28133 C C . TYR A 1 19 ? -6.520 -4.424 5.345 1.00 60.45 19 TYR A C 20
ATOM 28134 O O . TYR A 1 19 ? -5.948 -5.045 4.450 1.00 72.11 19 TYR A O 20
ATOM 28152 N N . ASP A 1 20 ? -7.772 -4.699 5.746 1.00 70.13 20 ASP A N 20
ATOM 28153 C CA . ASP A 1 20 ? -8.626 -5.682 5.056 1.00 1.41 20 ASP A CA 20
ATOM 28154 C C . ASP A 1 20 ? -9.310 -4.981 3.890 1.00 43.34 20 ASP A C 20
ATOM 28155 O O . ASP A 1 20 ? -9.813 -3.870 4.053 1.00 21.44 20 ASP A O 20
ATOM 28164 N N . THR A 1 21 ? -9.327 -5.643 2.732 1.00 41.23 21 THR A N 20
ATOM 28165 C CA . THR A 1 21 ? -9.800 -5.059 1.467 1.00 30.15 21 THR A CA 20
ATOM 28166 C C . THR A 1 21 ? -11.332 -4.807 1.476 1.00 22.32 21 THR A C 20
ATOM 28167 O O . THR A 1 21 ? -12.055 -5.316 2.338 1.00 41.52 21 THR A O 20
ATOM 28178 N N . GLY A 1 22 ? -11.800 -3.993 0.529 1.00 71.44 22 GLY A N 20
ATOM 28179 C CA . GLY A 1 22 ? -13.224 -3.761 0.330 1.00 61.53 22 GLY A CA 20
ATOM 28180 C C . GLY A 1 22 ? -13.461 -2.994 -0.952 1.00 30.11 22 GLY A C 20
ATOM 28181 O O . GLY A 1 22 ? -12.988 -3.408 -2.022 1.00 14.55 22 GLY A O 20
ATOM 28185 N N . LEU A 1 23 ? -14.173 -1.867 -0.848 1.00 4.43 23 LEU A N 20
ATOM 28186 C CA . LEU A 1 23 ? -14.351 -0.927 -1.962 1.00 31.42 23 LEU A CA 20
ATOM 28187 C C . LEU A 1 23 ? -13.151 0.036 -1.986 1.00 45.43 23 LEU A C 20
ATOM 28188 O O . LEU A 1 23 ? -12.821 0.626 -0.950 1.00 63.33 23 LEU A O 20
ATOM 28204 N N . GLY A 1 24 ? -12.488 0.157 -3.152 1.00 4.42 24 GLY A N 20
ATOM 28205 C CA . GLY A 1 24 ? -11.390 1.110 -3.337 1.00 74.44 24 GLY A CA 20
ATOM 28206 C C . GLY A 1 24 ? -11.892 2.549 -3.365 1.00 52.22 24 GLY A C 20
ATOM 28207 O O . GLY A 1 24 ? -12.988 2.812 -3.877 1.00 11.40 24 GLY A O 20
ATOM 28211 N N . ALA A 1 25 ? -11.102 3.475 -2.797 1.00 34.04 25 ALA A N 20
ATOM 28212 C CA . ALA A 1 25 ? -11.429 4.918 -2.784 1.00 53.05 25 ALA A CA 20
ATOM 28213 C C . ALA A 1 25 ? -11.333 5.524 -4.191 1.00 45.04 25 ALA A C 20
ATOM 28214 O O . ALA A 1 25 ? -12.003 6.513 -4.497 1.00 11.33 25 ALA A O 20
ATOM 28221 N N . CYS A 1 26 ? -10.503 4.905 -5.044 1.00 42.03 26 CYS A N 20
ATOM 28222 C CA . CYS A 1 26 ? -10.451 5.208 -6.481 1.00 54.23 26 CYS A CA 20
ATOM 28223 C C . CYS A 1 26 ? -11.164 4.052 -7.213 1.00 13.02 26 CYS A C 20
ATOM 28224 O O . CYS A 1 26 ? -11.372 3.004 -6.596 1.00 34.23 26 CYS A O 20
ATOM 28231 N N . GLY A 1 27 ? -11.518 4.251 -8.508 1.00 73.51 27 GLY A N 20
ATOM 28232 C CA . GLY A 1 27 ? -12.441 3.359 -9.255 1.00 54.22 27 GLY A CA 20
ATOM 28233 C C . GLY A 1 27 ? -12.020 1.883 -9.343 1.00 10.13 27 GLY A C 20
ATOM 28234 O O . GLY A 1 27 ? -11.588 1.412 -10.400 1.00 44.34 27 GLY A O 20
ATOM 28238 N N . TRP A 1 28 ? -12.203 1.162 -8.226 1.00 75.54 28 TRP A N 20
ATOM 28239 C CA . TRP A 1 28 ? -11.763 -0.232 -8.022 1.00 31.42 28 TRP A CA 20
ATOM 28240 C C . TRP A 1 28 ? -12.656 -0.907 -6.961 1.00 43.03 28 TRP A C 20
ATOM 28241 O O . TRP A 1 28 ? -13.106 -0.261 -6.011 1.00 73.05 28 TRP A O 20
ATOM 28262 N N . ASN A 1 29 ? -12.904 -2.207 -7.148 1.00 50.34 29 ASN A N 20
ATOM 28263 C CA . ASN A 1 29 ? -13.607 -3.061 -6.172 1.00 22.32 29 ASN A CA 20
ATOM 28264 C C . ASN A 1 29 ? -12.823 -4.373 -6.095 1.00 74.22 29 ASN A C 20
ATOM 28265 O O . ASN A 1 29 ? -12.739 -5.093 -7.093 1.00 11.44 29 ASN A O 20
ATOM 28276 N N . ASN A 1 30 ? -12.222 -4.672 -4.933 1.00 3.42 30 ASN A N 20
ATOM 28277 C CA . ASN A 1 30 ? -11.190 -5.729 -4.821 1.00 11.12 30 ASN A CA 20
ATOM 28278 C C . ASN A 1 30 ? -11.528 -6.708 -3.679 1.00 30.34 30 ASN A C 20
ATOM 28279 O O . ASN A 1 30 ? -12.304 -6.371 -2.773 1.00 44.44 30 ASN A O 20
ATOM 28290 N N . VAL A 1 31 ? -10.942 -7.924 -3.733 1.00 43.40 31 VAL A N 20
ATOM 28291 C CA . VAL A 1 31 ? -11.143 -8.974 -2.698 1.00 31.43 31 VAL A CA 20
ATOM 28292 C C . VAL A 1 31 ? -9.949 -9.004 -1.717 1.00 31.00 31 VAL A C 20
ATOM 28293 O O . VAL A 1 31 ? -8.907 -8.390 -1.985 1.00 20.33 31 VAL A O 20
ATOM 28306 N N . ASN A 1 32 ? -10.119 -9.731 -0.590 1.00 4.44 32 ASN A N 20
ATOM 28307 C CA . ASN A 1 32 ? -9.127 -9.806 0.518 1.00 71.44 32 ASN A CA 20
ATOM 28308 C C . ASN A 1 32 ? -7.772 -10.387 0.039 1.00 50.21 32 ASN A C 20
ATOM 28309 O O . ASN A 1 32 ? -6.701 -9.949 0.482 1.00 64.40 32 ASN A O 20
ATOM 28320 N N . SER A 1 33 ? -7.844 -11.364 -0.884 1.00 52.23 33 SER A N 20
ATOM 28321 C CA . SER A 1 33 ? -6.651 -12.008 -1.471 1.00 72.23 33 SER A CA 20
ATOM 28322 C C . SER A 1 33 ? -6.004 -11.131 -2.565 1.00 42.34 33 SER A C 20
ATOM 28323 O O . SER A 1 33 ? -4.814 -11.288 -2.858 1.00 61.25 33 SER A O 20
ATOM 28331 N N . ASP A 1 34 ? -6.788 -10.205 -3.160 1.00 0.42 34 ASP A N 20
ATOM 28332 C CA . ASP A 1 34 ? -6.283 -9.294 -4.212 1.00 2.15 34 ASP A CA 20
ATOM 28333 C C . ASP A 1 34 ? -5.308 -8.284 -3.601 1.00 25.14 34 ASP A C 20
ATOM 28334 O O . ASP A 1 34 ? -5.439 -7.918 -2.430 1.00 43.23 34 ASP A O 20
ATOM 28343 N N . THR A 1 35 ? -4.350 -7.836 -4.414 1.00 4.55 35 THR A N 20
ATOM 28344 C CA . THR A 1 35 ? -3.150 -7.139 -3.941 1.00 30.01 35 THR A CA 20
ATOM 28345 C C . THR A 1 35 ? -3.101 -5.679 -4.440 1.00 31.15 35 THR A C 20
ATOM 28346 O O . THR A 1 35 ? -2.418 -5.359 -5.425 1.00 2.04 35 THR A O 20
ATOM 28357 N N . VAL A 1 36 ? -3.871 -4.791 -3.777 1.00 0.45 36 VAL A N 20
ATOM 28358 C CA . VAL A 1 36 ? -3.862 -3.335 -4.064 1.00 33.10 36 VAL A CA 20
ATOM 28359 C C . VAL A 1 36 ? -3.408 -2.536 -2.826 1.00 51.33 36 VAL A C 20
ATOM 28360 O O . VAL A 1 36 ? -3.249 -3.095 -1.721 1.00 63.22 36 VAL A O 20
ATOM 28373 N N . ILE A 1 37 ? -3.165 -1.226 -3.036 1.00 14.04 37 ILE A N 20
ATOM 28374 C CA . ILE A 1 37 ? -2.606 -0.318 -2.017 1.00 51.43 37 ILE A CA 20
ATOM 28375 C C . ILE A 1 37 ? -3.524 0.917 -1.826 1.00 45.21 37 ILE A C 20
ATOM 28376 O O . ILE A 1 37 ? -4.240 1.360 -2.754 1.00 75.30 37 ILE A O 20
ATOM 28392 N N . ALA A 1 38 ? -3.472 1.431 -0.596 1.00 72.22 38 ALA A N 20
ATOM 28393 C CA . ALA A 1 38 ? -4.097 2.668 -0.149 1.00 22.43 38 ALA A CA 20
ATOM 28394 C C . ALA A 1 38 ? -2.986 3.699 0.103 1.00 20.51 38 ALA A C 20
ATOM 28395 O O . ALA A 1 38 ? -2.110 3.477 0.948 1.00 64.10 38 ALA A O 20
ATOM 28402 N N . LEU A 1 39 ? -3.004 4.794 -0.665 1.00 42.41 39 LEU A N 20
ATOM 28403 C CA . LEU A 1 39 ? -1.985 5.877 -0.572 1.00 74.41 39 LEU A CA 20
ATOM 28404 C C . LEU A 1 39 ? -2.546 7.054 0.233 1.00 52.05 39 LEU A C 20
ATOM 28405 O O . LEU A 1 39 ? -3.746 7.102 0.479 1.00 62.45 39 LEU A O 20
ATOM 28421 N N . SER A 1 40 ? -1.661 7.993 0.636 1.00 71.55 40 SER A N 20
ATOM 28422 C CA . SER A 1 40 ? -2.058 9.283 1.244 1.00 3.21 40 SER A CA 20
ATOM 28423 C C . SER A 1 40 ? -3.199 9.959 0.417 1.00 15.14 40 SER A C 20
ATOM 28424 O O . SER A 1 40 ? -3.182 9.866 -0.815 1.00 5.51 40 SER A O 20
ATOM 28432 N N . PRO A 1 41 ? -4.205 10.624 1.081 1.00 50.55 41 PRO A N 20
ATOM 28433 C CA . PRO A 1 41 ? -5.486 11.036 0.425 1.00 54.53 41 PRO A CA 20
ATOM 28434 C C . PRO A 1 41 ? -5.280 11.890 -0.847 1.00 4.32 41 PRO A C 20
ATOM 28435 O O . PRO A 1 41 ? -4.285 12.615 -0.961 1.00 50.05 41 PRO A O 20
ATOM 28446 N N . SER A 1 42 ? -6.256 11.810 -1.774 1.00 21.50 42 SER A N 20
ATOM 28447 C CA . SER A 1 42 ? -6.247 12.527 -3.072 1.00 35.34 42 SER A CA 20
ATOM 28448 C C . SER A 1 42 ? -6.288 14.058 -2.892 1.00 2.24 42 SER A C 20
ATOM 28449 O O . SER A 1 42 ? -6.023 14.808 -3.830 1.00 21.52 42 SER A O 20
ATOM 28457 N N . VAL A 1 43 ? -6.634 14.502 -1.675 1.00 4.41 43 VAL A N 20
ATOM 28458 C CA . VAL A 1 43 ? -6.554 15.914 -1.269 1.00 32.13 43 VAL A CA 20
ATOM 28459 C C . VAL A 1 43 ? -5.078 16.391 -1.283 1.00 24.31 43 VAL A C 20
ATOM 28460 O O . VAL A 1 43 ? -4.786 17.536 -1.621 1.00 61.11 43 VAL A O 20
ATOM 28473 N N . TYR A 1 44 ? -4.154 15.487 -0.882 1.00 42.20 44 TYR A N 20
ATOM 28474 C CA . TYR A 1 44 ? -2.699 15.766 -0.840 1.00 23.01 44 TYR A CA 20
ATOM 28475 C C . TYR A 1 44 ? -1.936 15.195 -2.063 1.00 33.11 44 TYR A C 20
ATOM 28476 O O . TYR A 1 44 ? -0.917 15.754 -2.475 1.00 22.43 44 TYR A O 20
ATOM 28494 N N . SER A 1 45 ? -2.431 14.078 -2.628 1.00 62.43 45 SER A N 20
ATOM 28495 C CA . SER A 1 45 ? -1.796 13.412 -3.795 1.00 22.25 45 SER A CA 20
ATOM 28496 C C . SER A 1 45 ? -2.331 13.971 -5.135 1.00 12.34 45 SER A C 20
ATOM 28497 O O . SER A 1 45 ? -1.815 13.621 -6.213 1.00 32.13 45 SER A O 20
ATOM 28505 N N . GLY A 1 46 ? -3.381 14.820 -5.046 1.00 63.11 46 GLY A N 20
ATOM 28506 C CA . GLY A 1 46 ? -4.033 15.412 -6.219 1.00 11.40 46 GLY A CA 20
ATOM 28507 C C . GLY A 1 46 ? -4.773 14.399 -7.091 1.00 71.42 46 GLY A C 20
ATOM 28508 O O . GLY A 1 46 ? -5.149 14.719 -8.218 1.00 22.33 46 GLY A O 20
ATOM 28512 N N . GLY A 1 47 ? -4.934 13.154 -6.580 1.00 10.21 47 GLY A N 20
ATOM 28513 C CA . GLY A 1 47 ? -5.536 12.055 -7.352 1.00 44.51 47 GLY A CA 20
ATOM 28514 C C . GLY A 1 47 ? -4.585 11.441 -8.378 1.00 71.23 47 GLY A C 20
ATOM 28515 O O . GLY A 1 47 ? -4.903 10.417 -8.998 1.00 12.41 47 GLY A O 20
ATOM 28519 N N . SER A 1 48 ? -3.395 12.051 -8.518 1.00 14.25 48 SER A N 20
ATOM 28520 C CA . SER A 1 48 ? -2.444 11.807 -9.613 1.00 44.40 48 SER A CA 20
ATOM 28521 C C . SER A 1 48 ? -1.570 10.556 -9.366 1.00 42.21 48 SER A C 20
ATOM 28522 O O . SER A 1 48 ? -0.615 10.301 -10.107 1.00 65.14 48 SER A O 20
ATOM 28530 N N . HIS A 1 49 ? -1.861 9.811 -8.285 1.00 14.40 49 HIS A N 20
ATOM 28531 C CA . HIS A 1 49 ? -1.166 8.550 -7.951 1.00 33.41 49 HIS A CA 20
ATOM 28532 C C . HIS A 1 49 ? -2.096 7.337 -8.121 1.00 61.20 49 HIS A C 20
ATOM 28533 O O . HIS A 1 49 ? -1.627 6.197 -8.065 1.00 23.44 49 HIS A O 20
ATOM 28548 N N . CYS A 1 50 ? -3.395 7.590 -8.378 1.00 44.20 50 CYS A N 20
ATOM 28549 C CA . CYS A 1 50 ? -4.383 6.526 -8.623 1.00 25.25 50 CYS A CA 20
ATOM 28550 C C . CYS A 1 50 ? -4.101 5.798 -9.948 1.00 34.33 50 CYS A C 20
ATOM 28551 O O . CYS A 1 50 ? -3.938 6.437 -11.002 1.00 3.33 50 CYS A O 20
ATOM 28558 N N . GLY A 1 51 ? -4.043 4.457 -9.877 1.00 73.44 51 GLY A N 20
ATOM 28559 C CA . GLY A 1 51 ? -3.860 3.617 -11.058 1.00 44.30 51 GLY A CA 20
ATOM 28560 C C . GLY A 1 51 ? -2.412 3.338 -11.391 1.00 4.13 51 GLY A C 20
ATOM 28561 O O . GLY A 1 51 ? -2.129 2.692 -12.403 1.00 72.51 51 GLY A O 20
ATOM 28565 N N . GLN A 1 52 ? -1.481 3.839 -10.562 1.00 60.43 52 GLN A N 20
ATOM 28566 C CA . GLN A 1 52 ? -0.046 3.617 -10.750 1.00 52.04 52 GLN A CA 20
ATOM 28567 C C . GLN A 1 52 ? 0.392 2.384 -9.951 1.00 1.10 52 GLN A C 20
ATOM 28568 O O . GLN A 1 52 ? 0.081 2.266 -8.757 1.00 72.03 52 GLN A O 20
ATOM 28582 N N . THR A 1 53 ? 1.084 1.463 -10.642 1.00 32.21 53 THR A N 20
ATOM 28583 C CA . THR A 1 53 ? 1.570 0.208 -10.070 1.00 53.22 53 THR A CA 20
ATOM 28584 C C . THR A 1 53 ? 2.882 0.469 -9.283 1.00 64.10 53 THR A C 20
ATOM 28585 O O . THR A 1 53 ? 3.852 1.027 -9.817 1.00 55.44 53 THR A O 20
ATOM 28596 N N . VAL A 1 54 ? 2.883 0.113 -7.992 1.00 73.51 54 VAL A N 20
ATOM 28597 C CA . VAL A 1 54 ? 3.964 0.485 -7.055 1.00 30.43 54 VAL A CA 20
ATOM 28598 C C . VAL A 1 54 ? 4.746 -0.748 -6.594 1.00 22.11 54 VAL A C 20
ATOM 28599 O O . VAL A 1 54 ? 4.199 -1.611 -5.894 1.00 63.33 54 VAL A O 20
ATOM 28612 N N . THR A 1 55 ? 6.022 -0.824 -6.996 1.00 23.31 55 THR A N 20
ATOM 28613 C CA . THR A 1 55 ? 6.954 -1.836 -6.509 1.00 22.11 55 THR A CA 20
ATOM 28614 C C . THR A 1 55 ? 7.362 -1.505 -5.051 1.00 20.23 55 THR A C 20
ATOM 28615 O O . THR A 1 55 ? 8.118 -0.559 -4.804 1.00 74.34 55 THR A O 20
ATOM 28626 N N . VAL A 1 56 ? 6.793 -2.258 -4.100 1.00 4.53 56 VAL A N 20
ATOM 28627 C CA . VAL A 1 56 ? 7.060 -2.114 -2.653 1.00 52.30 56 VAL A CA 20
ATOM 28628 C C . VAL A 1 56 ? 8.090 -3.176 -2.221 1.00 24.12 56 VAL A C 20
ATOM 28629 O O . VAL A 1 56 ? 8.058 -4.304 -2.709 1.00 41.42 56 VAL A O 20
ATOM 28642 N N . THR A 1 57 ? 9.028 -2.809 -1.334 1.00 5.43 57 THR A N 20
ATOM 28643 C CA . THR A 1 57 ? 10.092 -3.729 -0.888 1.00 2.35 57 THR A CA 20
ATOM 28644 C C . THR A 1 57 ? 10.304 -3.626 0.628 1.00 4.52 57 THR A C 20
ATOM 28645 O O . THR A 1 57 ? 10.788 -2.607 1.117 1.00 4.12 57 THR A O 20
ATOM 28656 N N . ASN A 1 58 ? 9.960 -4.697 1.359 1.00 53.20 58 ASN A N 20
ATOM 28657 C CA . ASN A 1 58 ? 10.194 -4.778 2.806 1.00 34.33 58 ASN A CA 20
ATOM 28658 C C . ASN A 1 58 ? 11.702 -4.877 3.059 1.00 21.42 58 ASN A C 20
ATOM 28659 O O . ASN A 1 58 ? 12.303 -5.916 2.796 1.00 45.10 58 ASN A O 20
ATOM 28670 N N . VAL A 1 59 ? 12.296 -3.774 3.536 1.00 22.32 59 VAL A N 20
ATOM 28671 C CA . VAL A 1 59 ? 13.756 -3.655 3.710 1.00 43.24 59 VAL A CA 20
ATOM 28672 C C . VAL A 1 59 ? 14.272 -4.557 4.865 1.00 51.35 59 VAL A C 20
ATOM 28673 O O . VAL A 1 59 ? 15.466 -4.869 4.926 1.00 74.10 59 VAL A O 20
ATOM 28686 N N . VAL A 1 60 ? 13.353 -4.986 5.756 1.00 54.03 60 VAL A N 20
ATOM 28687 C CA . VAL A 1 60 ? 13.683 -5.840 6.911 1.00 33.23 60 VAL A CA 20
ATOM 28688 C C . VAL A 1 60 ? 14.087 -7.265 6.454 1.00 10.35 60 VAL A C 20
ATOM 28689 O O . VAL A 1 60 ? 15.191 -7.730 6.761 1.00 32.40 60 VAL A O 20
ATOM 28702 N N . THR A 1 61 ? 13.189 -7.945 5.716 1.00 21.34 61 THR A N 20
ATOM 28703 C CA . THR A 1 61 ? 13.415 -9.338 5.254 1.00 2.05 61 THR A CA 20
ATOM 28704 C C . THR A 1 61 ? 13.965 -9.384 3.813 1.00 54.53 61 THR A C 20
ATOM 28705 O O . THR A 1 61 ? 14.497 -10.412 3.384 1.00 53.42 61 THR A O 20
ATOM 28716 N N . GLY A 1 62 ? 13.820 -8.266 3.076 1.00 14.13 62 GLY A N 20
ATOM 28717 C CA . GLY A 1 62 ? 14.294 -8.165 1.687 1.00 3.41 62 GLY A CA 20
ATOM 28718 C C . GLY A 1 62 ? 13.290 -8.674 0.651 1.00 72.24 62 GLY A C 20
ATOM 28719 O O . GLY A 1 62 ? 13.662 -8.908 -0.502 1.00 64.11 62 GLY A O 20
ATOM 28723 N N . ALA A 1 63 ? 12.013 -8.839 1.054 1.00 0.43 63 ALA A N 20
ATOM 28724 C CA . ALA A 1 63 ? 10.940 -9.307 0.146 1.00 0.24 63 ALA A CA 20
ATOM 28725 C C . ALA A 1 63 ? 10.430 -8.139 -0.718 1.00 34.05 63 ALA A C 20
ATOM 28726 O O . ALA A 1 63 ? 10.095 -7.076 -0.182 1.00 12.21 63 ALA A O 20
ATOM 28733 N N . LYS A 1 64 ? 10.368 -8.353 -2.044 1.00 45.42 64 LYS A N 20
ATOM 28734 C CA . LYS A 1 64 ? 9.967 -7.321 -3.019 1.00 62.50 64 LYS A CA 20
ATOM 28735 C C . LYS A 1 64 ? 8.699 -7.772 -3.768 1.00 33.11 64 LYS A C 20
ATOM 28736 O O . LYS A 1 64 ? 8.697 -8.823 -4.418 1.00 54.12 64 LYS A O 20
ATOM 28755 N N . ALA A 1 65 ? 7.628 -6.980 -3.666 1.00 30.41 65 ALA A N 20
ATOM 28756 C CA . ALA A 1 65 ? 6.359 -7.225 -4.373 1.00 31.34 65 ALA A CA 20
ATOM 28757 C C . ALA A 1 65 ? 5.882 -5.941 -5.066 1.00 4.24 65 ALA A C 20
ATOM 28758 O O . ALA A 1 65 ? 6.530 -4.890 -4.972 1.00 53.54 65 ALA A O 20
ATOM 28765 N N . THR A 1 66 ? 4.757 -6.035 -5.784 1.00 4.11 66 THR A N 20
ATOM 28766 C CA . THR A 1 66 ? 4.136 -4.885 -6.458 1.00 15.53 66 THR A CA 20
ATOM 28767 C C . THR A 1 66 ? 2.618 -4.878 -6.196 1.00 13.44 66 THR A C 20
ATOM 28768 O O . THR A 1 66 ? 1.995 -5.937 -6.112 1.00 31.43 66 THR A O 20
ATOM 28779 N N . GLY A 1 67 ? 2.050 -3.670 -6.047 1.00 44.21 67 GLY A N 20
ATOM 28780 C CA . GLY A 1 67 ? 0.615 -3.471 -5.888 1.00 25.03 67 GLY A CA 20
ATOM 28781 C C . GLY A 1 67 ? 0.209 -2.102 -6.412 1.00 54.00 67 GLY A C 20
ATOM 28782 O O . GLY A 1 67 ? 0.928 -1.124 -6.192 1.00 31.33 67 GLY A O 20
ATOM 28786 N N . THR A 1 68 ? -0.924 -2.028 -7.123 1.00 11.32 68 THR A N 20
ATOM 28787 C CA . THR A 1 68 ? -1.416 -0.771 -7.712 1.00 44.54 68 THR A CA 20
ATOM 28788 C C . THR A 1 68 ? -2.156 0.079 -6.664 1.00 41.33 68 THR A C 20
ATOM 28789 O O . THR A 1 68 ? -2.868 -0.473 -5.814 1.00 52.52 68 THR A O 20
ATOM 28800 N N . VAL A 1 69 ? -1.985 1.418 -6.735 1.00 65.30 69 VAL A N 20
ATOM 28801 C CA . VAL A 1 69 ? -2.776 2.359 -5.920 1.00 21.24 69 VAL A CA 20
ATOM 28802 C C . VAL A 1 69 ? -4.241 2.318 -6.402 1.00 21.22 69 VAL A C 20
ATOM 28803 O O . VAL A 1 69 ? -4.542 2.726 -7.531 1.00 10.52 69 VAL A O 20
ATOM 28816 N N . ALA A 1 70 ? -5.127 1.794 -5.555 1.00 23.53 70 ALA A N 20
ATOM 28817 C CA . ALA A 1 70 ? -6.564 1.658 -5.860 1.00 2.02 70 ALA A CA 20
ATOM 28818 C C . ALA A 1 70 ? -7.411 2.360 -4.799 1.00 4.44 70 ALA A C 20
ATOM 28819 O O . ALA A 1 70 ? -8.570 2.721 -5.048 1.00 14.14 70 ALA A O 20
ATOM 28826 N N . ASP A 1 71 ? -6.824 2.553 -3.612 1.00 3.42 71 ASP A N 20
ATOM 28827 C CA . ASP A 1 71 ? -7.532 3.072 -2.446 1.00 2.45 71 ASP A CA 20
ATOM 28828 C C . ASP A 1 71 ? -6.733 4.227 -1.809 1.00 70.42 71 ASP A C 20
ATOM 28829 O O . ASP A 1 71 ? -5.566 4.489 -2.179 1.00 24.23 71 ASP A O 20
ATOM 28838 N N . GLU A 1 72 ? -7.381 4.931 -0.872 1.00 33.43 72 GLU A N 20
ATOM 28839 C CA . GLU A 1 72 ? -6.778 6.031 -0.103 1.00 15.00 72 GLU A CA 20
ATOM 28840 C C . GLU A 1 72 ? -6.722 5.653 1.378 1.00 15.54 72 GLU A C 20
ATOM 28841 O O . GLU A 1 72 ? -7.480 4.802 1.858 1.00 13.53 72 GLU A O 20
ATOM 28853 N N . CYS A 1 73 ? -5.826 6.323 2.089 1.00 13.31 73 CYS A N 20
ATOM 28854 C CA . CYS A 1 73 ? -5.592 6.148 3.512 1.00 73.21 73 CYS A CA 20
ATOM 28855 C C . CYS A 1 73 ? -5.473 7.553 4.114 1.00 64.24 73 CYS A C 20
ATOM 28856 O O . CYS A 1 73 ? -4.387 8.138 4.111 1.00 14.14 73 CYS A O 20
ATOM 28863 N N . PRO A 1 74 ? -6.623 8.156 4.567 1.00 14.32 74 PRO A N 20
ATOM 28864 C CA . PRO A 1 74 ? -6.657 9.544 5.104 1.00 2.10 74 PRO A CA 20
ATOM 28865 C C . PRO A 1 74 ? -5.818 9.723 6.393 1.00 41.12 74 PRO A C 20
ATOM 28866 O O . PRO A 1 74 ? -5.355 10.830 6.693 1.00 4.11 74 PRO A O 20
ATOM 28877 N N . GLY A 1 75 ? -5.642 8.614 7.137 1.00 34.45 75 GLY A N 20
ATOM 28878 C CA . GLY A 1 75 ? -4.802 8.587 8.335 1.00 10.34 75 GLY A CA 20
ATOM 28879 C C . GLY A 1 75 ? -3.316 8.528 8.012 1.00 74.31 75 GLY A C 20
ATOM 28880 O O . GLY A 1 75 ? -2.482 8.959 8.816 1.00 55.31 75 GLY A O 20
ATOM 28884 N N . CYS A 1 76 ? -2.992 7.977 6.828 1.00 34.11 76 CYS A N 20
ATOM 28885 C CA . CYS A 1 76 ? -1.609 7.848 6.351 1.00 53.13 76 CYS A CA 20
ATOM 28886 C C . CYS A 1 76 ? -1.029 9.216 5.947 1.00 62.35 76 CYS A C 20
ATOM 28887 O O . CYS A 1 76 ? -1.631 9.955 5.152 1.00 64.51 76 CYS A O 20
ATOM 28894 N N . GLY A 1 77 ? 0.137 9.529 6.536 1.00 20.52 77 GLY A N 20
ATOM 28895 C CA . GLY A 1 77 ? 0.957 10.677 6.156 1.00 42.02 77 GLY A CA 20
ATOM 28896 C C . GLY A 1 77 ? 1.749 10.422 4.863 1.00 50.12 77 GLY A C 20
ATOM 28897 O O . GLY A 1 77 ? 1.618 9.349 4.268 1.00 25.54 77 GLY A O 20
ATOM 28901 N N . PRO A 1 78 ? 2.546 11.426 4.379 1.00 13.22 78 PRO A N 20
ATOM 28902 C CA . PRO A 1 78 ? 3.320 11.340 3.100 1.00 22.31 78 PRO A CA 20
ATOM 28903 C C . PRO A 1 78 ? 4.124 10.022 2.899 1.00 41.42 78 PRO A C 20
ATOM 28904 O O . PRO A 1 78 ? 4.042 9.407 1.827 1.00 33.54 78 PRO A O 20
ATOM 28915 N N . ASN A 1 79 ? 4.876 9.591 3.941 1.00 60.02 79 ASN A N 20
ATOM 28916 C CA . ASN A 1 79 ? 5.741 8.384 3.878 1.00 33.43 79 ASN A CA 20
ATOM 28917 C C . ASN A 1 79 ? 5.016 7.127 4.415 1.00 35.31 79 ASN A C 20
ATOM 28918 O O . ASN A 1 79 ? 5.651 6.100 4.679 1.00 0.50 79 ASN A O 20
ATOM 28929 N N . ASP A 1 80 ? 3.687 7.186 4.542 1.00 23.14 80 ASP A N 20
ATOM 28930 C CA . ASP A 1 80 ? 2.887 6.062 5.069 1.00 25.14 80 ASP A CA 20
ATOM 28931 C C . ASP A 1 80 ? 1.937 5.556 3.976 1.00 74.14 80 ASP A C 20
ATOM 28932 O O . ASP A 1 80 ? 1.245 6.356 3.322 1.00 31.31 80 ASP A O 20
ATOM 28941 N N . ILE A 1 81 ? 1.929 4.231 3.769 1.00 62.31 81 ILE A N 20
ATOM 28942 C CA . ILE A 1 81 ? 1.002 3.534 2.860 1.00 62.05 81 ILE A CA 20
ATOM 28943 C C . ILE A 1 81 ? 0.311 2.379 3.612 1.00 25.22 81 ILE A C 20
ATOM 28944 O O . ILE A 1 81 ? 0.808 1.918 4.654 1.00 41.24 81 ILE A O 20
ATOM 28960 N N . ASP A 1 82 ? -0.816 1.907 3.071 1.00 75.01 82 ASP A N 20
ATOM 28961 C CA . ASP A 1 82 ? -1.657 0.890 3.720 1.00 41.01 82 ASP A CA 20
ATOM 28962 C C . ASP A 1 82 ? -2.113 -0.116 2.651 1.00 13.13 82 ASP A C 20
ATOM 28963 O O . ASP A 1 82 ? -2.887 0.244 1.794 1.00 1.02 82 ASP A O 20
ATOM 28972 N N . MET A 1 83 ? -1.644 -1.373 2.690 1.00 64.01 83 MET A N 20
ATOM 28973 C CA . MET A 1 83 ? -1.881 -2.341 1.584 1.00 64.51 83 MET A CA 20
ATOM 28974 C C . MET A 1 83 ? -2.749 -3.505 2.050 1.00 14.43 83 MET A C 20
ATOM 28975 O O . MET A 1 83 ? -2.895 -3.753 3.249 1.00 14.33 83 MET A O 20
ATOM 28989 N N . THR A 1 84 ? -3.355 -4.186 1.074 1.00 70.30 84 THR A N 20
ATOM 28990 C CA . THR A 1 84 ? -4.174 -5.385 1.301 1.00 21.14 84 THR A CA 20
ATOM 28991 C C . THR A 1 84 ? -3.385 -6.516 2.019 1.00 14.33 84 THR A C 20
ATOM 28992 O O . THR A 1 84 ? -2.140 -6.578 1.907 1.00 54.32 84 THR A O 20
ATOM 29003 N N . PRO A 1 85 ? -4.093 -7.462 2.747 1.00 71.43 85 PRO A N 20
ATOM 29004 C CA . PRO A 1 85 ? -3.415 -8.508 3.534 1.00 34.33 85 PRO A CA 20
ATOM 29005 C C . PRO A 1 85 ? -2.718 -9.537 2.627 1.00 30.53 85 PRO A C 20
ATOM 29006 O O . PRO A 1 85 ? -1.649 -10.048 2.981 1.00 20.24 85 PRO A O 20
ATOM 29017 N N . GLY A 1 86 ? -3.330 -9.779 1.438 1.00 75.43 86 GLY A N 20
ATOM 29018 C CA . GLY A 1 86 ? -2.758 -10.641 0.404 1.00 4.30 86 GLY A CA 20
ATOM 29019 C C . GLY A 1 86 ? -1.387 -10.175 -0.065 1.00 31.50 86 GLY A C 20
ATOM 29020 O O . GLY A 1 86 ? -0.525 -10.996 -0.378 1.00 52.44 86 GLY A O 20
ATOM 29024 N N . LEU A 1 87 ? -1.189 -8.841 -0.095 1.00 31.55 87 LEU A N 20
ATOM 29025 C CA . LEU A 1 87 ? 0.086 -8.225 -0.491 1.00 70.33 87 LEU A CA 20
ATOM 29026 C C . LEU A 1 87 ? 1.070 -8.203 0.699 1.00 74.34 87 LEU A C 20
ATOM 29027 O O . LEU A 1 87 ? 2.239 -8.585 0.563 1.00 55.12 87 LEU A O 20
ATOM 29043 N N . PHE A 1 88 ? 0.573 -7.784 1.875 1.00 11.12 88 PHE A N 20
ATOM 29044 C CA . PHE A 1 88 ? 1.413 -7.585 3.080 1.00 4.41 88 PHE A CA 20
ATOM 29045 C C . PHE A 1 88 ? 1.985 -8.912 3.617 1.00 34.31 88 PHE A C 20
ATOM 29046 O O . PHE A 1 88 ? 3.053 -8.919 4.237 1.00 64.45 88 PHE A O 20
ATOM 29063 N N . GLN A 1 89 ? 1.264 -10.031 3.388 1.00 72.23 89 GLN A N 20
ATOM 29064 C CA . GLN A 1 89 ? 1.754 -11.378 3.761 1.00 54.30 89 GLN A CA 20
ATOM 29065 C C . GLN A 1 89 ? 2.861 -11.857 2.790 1.00 33.13 89 GLN A C 20
ATOM 29066 O O . GLN A 1 89 ? 3.627 -12.760 3.118 1.00 24.32 89 GLN A O 20
ATOM 29080 N N . GLN A 1 90 ? 2.906 -11.253 1.580 1.00 10.44 90 GLN A N 20
ATOM 29081 C CA . GLN A 1 90 ? 4.001 -11.473 0.602 1.00 32.12 90 GLN A CA 20
ATOM 29082 C C . GLN A 1 90 ? 5.225 -10.621 0.983 1.00 20.31 90 GLN A C 20
ATOM 29083 O O . GLN A 1 90 ? 6.367 -11.074 0.837 1.00 53.22 90 GLN A O 20
ATOM 29097 N N . LEU A 1 91 ? 4.974 -9.375 1.456 1.00 44.25 91 LEU A N 20
ATOM 29098 C CA . LEU A 1 91 ? 6.052 -8.506 2.002 1.00 72.24 91 LEU A CA 20
ATOM 29099 C C . LEU A 1 91 ? 6.649 -9.094 3.298 1.00 32.24 91 LEU A C 20
ATOM 29100 O O . LEU A 1 91 ? 7.862 -9.021 3.508 1.00 24.44 91 LEU A O 20
ATOM 29116 N N . GLY A 1 92 ? 5.792 -9.690 4.143 1.00 72.13 92 GLY A N 20
ATOM 29117 C CA . GLY A 1 92 ? 6.214 -10.206 5.444 1.00 13.45 92 GLY A CA 20
ATOM 29118 C C . GLY A 1 92 ? 5.120 -11.026 6.123 1.00 25.31 92 GLY A C 20
ATOM 29119 O O . GLY A 1 92 ? 4.717 -12.064 5.600 1.00 11.33 92 GLY A O 20
ATOM 29123 N N . SER A 1 93 ? 4.646 -10.567 7.292 1.00 33.24 93 SER A N 20
ATOM 29124 C CA . SER A 1 93 ? 3.600 -11.249 8.081 1.00 20.34 93 SER A CA 20
ATOM 29125 C C . SER A 1 93 ? 2.567 -10.219 8.540 1.00 65.12 93 SER A C 20
ATOM 29126 O O . SER A 1 93 ? 2.929 -9.075 8.816 1.00 62.51 93 SER A O 20
ATOM 29134 N N . LEU A 1 94 ? 1.283 -10.628 8.636 1.00 1.14 94 LEU A N 20
ATOM 29135 C CA . LEU A 1 94 ? 0.198 -9.742 9.122 1.00 61.53 94 LEU A CA 20
ATOM 29136 C C . LEU A 1 94 ? 0.343 -9.458 10.629 1.00 33.24 94 LEU A C 20
ATOM 29137 O O . LEU A 1 94 ? -0.175 -8.456 11.132 1.00 12.14 94 LEU A O 20
ATOM 29153 N N . ASP A 1 95 ? 1.063 -10.365 11.326 1.00 51.21 95 ASP A N 20
ATOM 29154 C CA . ASP A 1 95 ? 1.379 -10.228 12.762 1.00 54.31 95 ASP A CA 20
ATOM 29155 C C . ASP A 1 95 ? 2.233 -8.967 13.023 1.00 22.24 95 ASP A C 20
ATOM 29156 O O . ASP A 1 95 ? 2.138 -8.354 14.091 1.00 50.35 95 ASP A O 20
ATOM 29165 N N . GLU A 1 96 ? 3.026 -8.575 12.009 1.00 45.24 96 GLU A N 20
ATOM 29166 C CA . GLU A 1 96 ? 3.912 -7.407 12.073 1.00 22.34 96 GLU A CA 20
ATOM 29167 C C . GLU A 1 96 ? 3.124 -6.093 12.199 1.00 13.14 96 GLU A C 20
ATOM 29168 O O . GLU A 1 96 ? 3.557 -5.177 12.906 1.00 11.01 96 GLU A O 20
ATOM 29180 N N . GLY A 1 97 ? 1.962 -6.020 11.522 1.00 41.34 97 GLY A N 20
ATOM 29181 C CA . GLY A 1 97 ? 1.129 -4.818 11.526 1.00 0.22 97 GLY A CA 20
ATOM 29182 C C . GLY A 1 97 ? 1.663 -3.749 10.581 1.00 34.32 97 GLY A C 20
ATOM 29183 O O . GLY A 1 97 ? 1.044 -3.455 9.550 1.00 64.53 97 GLY A O 20
ATOM 29187 N N . VAL A 1 98 ? 2.814 -3.156 10.952 1.00 22.22 98 VAL A N 20
ATOM 29188 C CA . VAL A 1 98 ? 3.586 -2.244 10.086 1.00 14.04 98 VAL A CA 20
ATOM 29189 C C . VAL A 1 98 ? 4.958 -2.873 9.751 1.00 13.54 98 VAL A C 20
ATOM 29190 O O . VAL A 1 98 ? 5.541 -3.598 10.568 1.00 12.11 98 VAL A O 20
ATOM 29203 N N . LEU A 1 99 ? 5.445 -2.610 8.530 1.00 41.41 99 LEU A N 20
ATOM 29204 C CA . LEU A 1 99 ? 6.766 -3.039 8.039 1.00 75.03 99 LEU A CA 20
ATOM 29205 C C . LEU A 1 99 ? 7.440 -1.869 7.323 1.00 35.25 99 LEU A C 20
ATOM 29206 O O . LEU A 1 99 ? 6.776 -1.093 6.623 1.00 13.14 99 LEU A O 20
ATOM 29222 N N . THR A 1 100 ? 8.757 -1.756 7.520 1.00 75.13 100 THR A N 20
ATOM 29223 C CA . THR A 1 100 ? 9.583 -0.729 6.896 1.00 75.15 100 THR A CA 20
ATOM 29224 C C . THR A 1 100 ? 9.797 -1.092 5.408 1.00 41.24 100 THR A C 20
ATOM 29225 O O . THR A 1 100 ? 10.566 -2.010 5.087 1.00 1.23 100 THR A O 20
ATOM 29236 N N . VAL A 1 101 ? 9.068 -0.400 4.513 1.00 64.51 101 VAL A N 20
ATOM 29237 C CA . VAL A 1 101 ? 9.030 -0.725 3.062 1.00 43.40 101 VAL A CA 20
ATOM 29238 C C . VAL A 1 101 ? 9.497 0.473 2.209 1.00 11.03 101 VAL A C 20
ATOM 29239 O O . VAL A 1 101 ? 9.255 1.619 2.566 1.00 44.24 101 VAL A O 20
ATOM 29252 N N . SER A 1 102 ? 10.161 0.185 1.075 1.00 51.31 102 SER A N 20
ATOM 29253 C CA . SER A 1 102 ? 10.590 1.187 0.081 1.00 1.12 102 SER A CA 20
ATOM 29254 C C . SER A 1 102 ? 9.684 1.080 -1.161 1.00 21.53 102 SER A C 20
ATOM 29255 O O . SER A 1 102 ? 9.414 -0.027 -1.643 1.00 64.51 102 SER A O 20
ATOM 29263 N N . TRP A 1 103 ? 9.213 2.235 -1.661 1.00 4.15 103 TRP A N 20
ATOM 29264 C CA . TRP A 1 103 ? 8.131 2.327 -2.662 1.00 42.22 103 TRP A CA 20
ATOM 29265 C C . TRP A 1 103 ? 8.221 3.671 -3.419 1.00 23.12 103 TRP A C 20
ATOM 29266 O O . TRP A 1 103 ? 8.659 4.667 -2.846 1.00 2.41 103 TRP A O 20
ATOM 29287 N N . THR A 1 104 ? 7.786 3.700 -4.699 1.00 42.01 104 THR A N 20
ATOM 29288 C CA . THR A 1 104 ? 7.948 4.886 -5.575 1.00 24.25 104 THR A CA 20
ATOM 29289 C C . THR A 1 104 ? 6.609 5.579 -5.880 1.00 51.22 104 THR A C 20
ATOM 29290 O O . THR A 1 104 ? 5.813 5.085 -6.693 1.00 72.32 104 THR A O 20
ATOM 29301 N N . LEU A 1 105 ? 6.362 6.702 -5.184 1.00 11.23 105 LEU A N 20
ATOM 29302 C CA . LEU A 1 105 ? 5.324 7.710 -5.545 1.00 33.34 105 LEU A CA 20
ATOM 29303 C C . LEU A 1 105 ? 5.932 9.135 -5.465 1.00 50.43 105 LEU A C 20
ATOM 29304 O O . LEU A 1 105 ? 6.986 9.313 -4.800 1.00 43.15 105 LEU A O 20
#

Solvent-accessible surface area: 5788 Å² total; per-residue (Å²): 133,179,75,128,50,175,88,191,74,51,102,108,127,7,145,0,32,84,42,117,10,48,145,10,59,20,82,100,120,32,94,65,94,52,52,11,0,1,3,3,28,39,133,175,14,42,34,51,16,52,31,62,93,0,56,0,40,1,79,105,94,49,30,131,8,61,2,46,2,1,19,52,6,114,81,21,29,94,91,34,0,25,0,0,10,9,0,0,103,94,1,27,59,67,140,97,26,62,14,48,0,21,6,42,17

B-factor: mean 38.7, std 22.97, range [0.12, 75.42]

Nearest PDB structures (foldseek):
  9ce9-assembly1_A  TM=9.422E-01  e=6.822E-18  Phanerochaete carnosa HHB-10118-sp
  7wvr-assembly1_A  TM=8.280E-01  e=2.955E-06  Evansstolkia leycettana
  4l48-assembly2_C  TM=7.827E-01  e=1.131E-05  Clavibacter michiganensis subsp. michiganensis NCPPB 382
  4avr-assembly1_B  TM=8.177E-01  e=4.087E-05  Pseudomonas aeruginosa PAO1
  5ntb-assembly2_B  TM=7.686E-01  e=1.199E-05  Streptomyces mobaraensis

Sequence (105 aa):
GHAPAEKRSTTREGRGTWYDTGLGACGWNNVNSDTVIALSPSVYSGGSHCGQTVTVTNVVTGAKATGTVADECPGCGPNDIDMTPGLFQQLGSLDEGVLTVSWTLGHAPAEKRSTTREGRGTWYDTGLGACGWNNVNSDTVIALSPSVYSGGSHCGQTVTVTNVVTGAKATGTVADECPGCGPNDIDMTPGLFQQLGSLDEGVLTVSWTLGHAPAEKRSTTREGRGTWYDTGLGACGWNNVNSDTVIALSPSVYSGGSHCGQTVTVTNVVTGAKATGTVADECPGCGPNDIDMTPGLFQQLGSLDEGVLTVSWTLGHAPAEKRSTTREGRGTWYDTGLGACGWNNVNSDTVIALSPSVYSGGSHCGQTVTVTNVVTGAKATGTVADECPGCGPNDIDMTPGLFQQLGSLDEGVLTVSWTLGHAPAEKRSTTREGRGTWYDTGLGACGWNNVNSDTVIALSPSVYSGGSHCGQTVTVTNVVTGAKATGTVADECPGCGPNDIDMTPGLFQQLGSLDEGVLTVSWTLGHAPAEKRSTTREGRGTWYDTGLGACGWNNVNSDTVIALSPSVYSGGSHCGQTVTVTNVVTGAKATGTVADECPGCGPNDIDMTPGLFQQLGSLDEGVLTVSWTLGHAPAEKRSTTREGRGTWYDTGLGACGWNNVNSDTVIALSPSVYSGGSHCGQTVTVTNVVTGAKATGTVADECPGCGPNDIDMTPGLFQQLGSLDEGVLTVSWTLGHAPAEKRSTTREGRGTWYDTGLGACGWNNVNSDTVIALSPSVYSGGSHCGQTVTVTNVVTGAKATGTVADECPGCGPNDIDMTPGLFQQLGSLDEGVLTVSWTLGHAPAEKRSTTREGRGTWYDTGLGACGWNNVNSDTVIALSPSVYSGGSHCGQTVTVTNVVTGAKATGTVADECPGCGPNDIDMTPGLFQQLGSLDEGVLTVSWTLGHAPAEKRSTTREGRGTWYDTGLGACGWNNVNSDTVIALSPSVYSGGSHCGQTVTVTNVVTGAKATGTVADECPGCGPNDIDMTPGLFQQLGSLDEGVLTVSWTLGHAPAEKRSTTREGRGTWYDTGLGACGWNNVNSDTVIALSPSVYSGGSHCGQTVTVTNVVTGAKATGTVADECPGCGPNDIDMTPGLFQQLGSLDEGVLTVSWTLGHAPAEKRSTTREGRGTWYDTGLGACGWNNVNSDTVIALSPSVYSGGSHCGQTVTVTNVVTGAKATGTVADECPGCGPNDIDMTPGLFQQLGSLDEGVLTVSWTLGHAPAEKRSTTREGRGTWYDTGLGACGWNNVNSDTVIALSPSVYSGGSHCGQTVTVTNVVTGAKATGTVADECPGCGPNDIDMTPGLFQQLGSLDEGVLTVSWTLGHAPAEKRSTTREGRGTWYDTGLGACGWNNVNSDTVIALSPSVYSGGSHCGQTVTVTNVVTGAKATGTVADECPGCGPNDIDMTPGLFQQLGSLDEGVLTVSWTLGHAPAEKRSTTREGRGTWYDTGLGACGWNNVNSDTVIALSPSVYSGGSHCGQTVTVTNVVTGAKATGTVADECPGCGPNDIDMTPGLFQQLGSLDEGVLTVSWTLGHAPAEKRSTTREGRGTWYDTGLGACGWNNVNSDTVIALSPSVYSGGSHCGQTVTVTNVVTGAKATGTVADECPGCGPNDIDMTPGLFQQLGSLDEGVLTVSWTLGHAPAEKRSTTREGRGTWYDTGLGACGWNNVNSDTVIALSPSVYSGGSHCGQTVTVTNVVTGAKATGTVADECPGCGPNDIDMTPGLFQQLGSLDEGVLTVSWTLGHAPAEKRSTTREGRGTWYDTGLGACGWNNVNSDTVIALSPSVYSGGSHCGQTVTVTNVVTGAKATGTVADECPGCGPNDIDMTPGLFQQLGSLDEGVLTVSWTLGHAPAEKRSTTREGRGTWYDTGLGACGWNNVNSDTVIALSPSVYSGGSHCGQTVTVTNVVTGAKATGTVADECPGCGPNDIDMTPGLFQQLGSLDEGVLTVSWTLGHAPAEKRSTTREGRGTWYDTGLGACGWNNVNSDTVIALSPSVYSGGSHCGQTVTVTNVVTGAKATGTVADECPGCGPNDIDMTPGLFQQLGSLDEGVLTVSWTL

Organism: Phanerochaete carnosa (strain HHB-10118-sp) (NCBI:txid650164)

Secondary structure (DSSP, 8-state):
----------EEEEEEEE---SS-SSS----TTS-EEEESPTTTTTSTTTT-EEEEEETTTTEEEEEEEEEE-SS--TTEEEE-HHHHHHHS-GGGSEEEEEEE-

InterPro domains:
  IPR036908 RlpA-like domain superfamily [G3DSA:2.40.40.10] (27-122)
  IPR036908 RlpA-like domain superfamily [SSF50685] (16-121)